Protein 2IB8 (pdb70)

Radius of gyration: 37.91 Å; Cα contacts (8 Å, |Δi|>4): 4420; chains: 4; bounding box: 91×74×112 Å

Solvent-accessible surface area: 53176 Å² total; per-residue (Å²): 121,94,36,83,97,5,3,0,8,3,3,4,3,0,0,0,0,0,48,108,19,42,0,24,127,24,71,2,12,100,0,0,7,33,0,0,66,4,0,3,115,100,10,65,16,73,51,120,31,3,67,5,0,0,0,0,0,8,8,14,9,18,40,11,3,14,3,1,9,24,0,0,33,50,2,48,7,35,68,69,2,8,10,1,1,0,7,4,0,4,0,0,0,0,4,0,0,3,3,0,0,8,1,0,28,8,36,71,43,42,0,0,0,0,0,0,0,0,6,1,6,74,5,5,2,3,4,98,31,28,84,19,82,105,19,10,9,132,2,50,2,2,0,43,50,14,0,22,40,2,49,82,60,173,52,51,6,0,27,0,0,4,37,2,6,121,122,47,119,4,45,54,110,83,0,10,63,18,0,54,50,0,9,73,51,0,95,55,3,37,137,70,49,112,5,61,106,4,13,29,85,1,71,11,99,57,200,81,114,104,90,84,90,13,148,52,0,34,13,11,100,128,51,67,84,74,117,3,84,161,63,178,18,102,54,47,195,130,138,13,19,0,0,70,10,0,5,26,34,37,0,0,0,0,3,0,1,0,0,0,4,38,102,4,4,156,124,44,118,21,122,43,49,0,71,17,34,9,33,15,13,9,9,22,87,3,34,17,2,0,32,0,0,9,96,0,1,49,91,1,15,179,107,54,65,39,151,59,119,66,0,30,10,3,2,1,4,2,4,14,0,0,0,0,35,0,0,25,104,72,19,130,14,70,71,123,61,4,4,47,7,2,2,0,0,0,1,0,8,0,3,0,0,0,0,0,8,1,0,5,6,0,0,50,35,5,150,148,38,56,46,0,0,0,1,0,1,9,1,2,0,5,0,0,0,0,0,1,35,30,92,126,85,31,89,87,6,3,0,9,3,2,3,2,0,0,0,0,1,49,108,19,37,0,22,122,25,71,2,13,100,0,0,5,36,0,0,86,8,0,12,125,105,11,66,13,74,91,99,30,4,66,6,0,0,0,0,0,9,6,13,9,18,39,12,4,13,4,1,9,24,0,0,31,50,7,39,8,34,68,68,2,6,12,1,2,0,7,4,1,1,0,0,0,0,4,0,0,3,4,0,0,9,1,0,28,12,36,71,40,43,0,0,0,0,0,0,0,0,5,1,4,71,6,4,0,5,10,110,32,33,85,21,71,106,41,15,57,115,2,65,1,3,0,43,56,13,0,20,36,5,47,83,57,173,66,49,7,0,22,1,0,8,34,1,6,156,117,46,127,2,58,47,113,79,0,7,62,18,1,55,47,0,10,70,45,0,112,49,0,37,131,69,51,102,4,62,109,4,13,31,83,4,69,12,95,62,211,82,129,113,88,84,90,11,144,53,0,31,14,14,113,127,52,62,90,74,120,5,82,158,68,172,28,98,46,70,188,117,142,15,18,0,0,67,12,0,4,27,34,36,0,0,0,0,3,0,1,0,0,0,4,37,104,3,4,169,128,37,140,22,124,29,51,0,62,14,38,12,31,15,12,9,11,21,83,9,43,15,3,0,32,0,0,9,96,0,0,46,93,1,16,181,107,51,64,34,152,62,114,70,0,28,10,2,2,1,3,1,2,11,0,0,0,0,22,0,1,27,92,70,20,130,13,75,76,119,61,4,2,55,11,3,2,0,0,0,2,0,7,0,2,0,0,0,0,0,8,1,0,5,6,0,0,48,37,4,150,146,39,57,48,0,0,0,1,0,0,9,1,2,0,4,0,0,0,0,0,0,36,30,86,234,22,91,57,40,88,1,2,0,8,3,2,3,2,0,0,0,0,1,50,108,20,37,0,23,123,28,70,3,14,102,0,0,5,35,0,0,72,1,0,4,122,90,6,61,15,70,65,122,30,4,68,5,0,1,0,0,0,10,7,13,10,18,38,11,4,13,2,1,10,27,0,0,33,47,1,47,7,35,75,67,2,7,11,0,1,0,7,4,1,4,0,0,0,0,4,0,0,3,4,0,0,10,1,0,16,4,41,71,42,42,0,0,0,0,0,0,0,0,6,1,4,71,5,3,0,5,12,105,36,34,83,23,72,105,40,12,54,108,4,68,1,3,0,45,56,14,0,23,35,5,43,85,59,171,63,47,8,0,26,1,0,4,41,4,5,157,139,44,124,2,44,53,106,65,0,9,63,17,0,52,51,0,9,72,50,0,112,56,2,36,128,71,50,112,5,59,101,4,12,33,79,5,77,11,102,56,192,84,106,116,88,83,89,12,151,53,0,33,14,17,114,131,51,64,86,73,115,4,85,131,58,171,21,95,54,54,201,140,128,17,19,0,0,65,11,1,4,27,35,37,0,0,0,0,2,0,1,0,0,0,7,20,73,4,3,149,124,35,137,21,120,32,49,0,68,7,32,9,27,16,14,10,12,23,85,8,38,20,3,0,32,0,0,9,98,0,1,45,91,1,15,176,111,51,63,38,152,68,129,68,0,28,13,2,3,2,3,1,2,13,0,0,0,0,32,0,1,28,97,68,18,134,15,70,68,123,80,3,3,45,10,3,2,0,0,0,0,0,8,0,3,0,0,0,0,0,7,1,1,4,6,1,0,49,34,5,152,149,37,56,46,0,0,0,2,0,1,9,2,3,0,5,0,0,0,0,0,0,37,30,81,130,180,24,92,58,66,85,1,2,0,6,3,3,2,3,0,0,0,0,3,46,108,18,36,0,21,125,14,71,3,12,106,0,0,7,36,0,0,67,3,0,3,112,101,10,62,12,73,57,121,33,3,69,6,0,1,0,0,0,9,6,14,10,18,40,11,5,13,3,0,9,24,0,0,33,57,2,50,7,39,66,68,3,10,12,0,2,0,6,5,0,2,0,0,0,0,4,0,0,2,3,0,0,8,1,0,15,5,34,71,41,42,0,0,0,0,0,0,0,0,5,1,5,74,4,6,1,2,2,78,30,28,85,18,78,104,22,11,9,124,3,54,2,2,0,43,50,12,0,17,35,5,45,77,58,166,69,49,10,0,23,1,0,6,39,2,6,161,135,48,132,3,53,53,112,67,1,9,59,16,1,52,49,0,11,72,46,0,114,61,1,34,127,68,50,116,5,56,104,4,11,30,82,4,74,10,99,60,204,78,109,110,87,83,89,14,147,48,0,35,11,15,109,130,50,76,88,74,111,3,86,153,61,139,20,82,49,77,191,128,138,14,15,1,0,64,12,1,4,25,37,36,0,0,0,0,3,0,0,0,0,0,3,23,93,3,3,155,133,36,137,23,115,36,46,0,58,6,42,9,28,14,13,8,10,25,84,8,36,20,3,0,31,0,0,10,97,0,0,47,90,1,10,180,98,50,65,40,147,59,123,71,0,31,22,1,1,1,4,1,1,11,0,0,0,0,18,0,0,24,92,69,4,140,18,72,70,126,68,3,3,48,16,2,1,0,0,0,1,0,6,0,3,0,0,0,0,0,6,2,0,4,7,0,0,52,33,6,152,149,39,51,50,0,0,0,2,0,1,9,2,3,0,5,0,0,0,1,0,1,33,34,73

CATH classification: 3.40.47.10 (+1 more: 3.40.47.10)

Sequence (1567 aa):
PTLKEVVIVSATRTPIGSFLGSLSLLPATKLGSIAIQGAIEKAGIPKEEVKEAYMGNVLQGGEGQAPTRQAVLGAGLPISTPCTTINKVCASGMKAIMMASQSLMCGHQDVMVAGGMESMSNVPYVMNRGSTPYGGVKLEDLIVKDGLTDVYNKIHMGSCAENTAKKLNIARNEQDAYAINSYTRSKAAWEAGKFGNEVIPVTVTVKGQPDVVVKEDEEYKRVDFSKVPKLKTVFQKENGTVTAANASTLNDGAAALVLMTADAAKRLNVTPLARIVAFADAAVEPIDFPIAPVYAASMVLKDVGLKKEDIAMWEVNEAFSLVVLANIKMLEIDPQKVNINGGAVSLGHPIGMSGARIVGHLTHALKQGEYGLASICNGGGGASAMLIQKLPTLKEVVIVSATRTPIGSFLGSLSLLPATKLGSIAIQGAIEKAGIPKEEVKEAYMGNVLQGGEGQAPTRQAVLGAGLPISTPCTTINKVCASGMKAIMMASQSLMCGHQDVMVAGGMESMSNVPYVMNRGSTPYGGVKLEDLIVKDGLTDVYNKIHMGSCAENTAKKLNIARNEQDAYAINSYTRSKAAWEAGKFGNEVIPVTVTVKGQPDVVVKEDEEYKRVDFSKVPKLKTVFQKENGTVTAANASTLNDGAAALVLMTADAAKRLNVTPLARIVAFADAAVEPIDFPIAPVYAASMVLKDVGLKKEDIAMWEVNEAFSLVVLANIKMLEIDPQKVNINGGAVSLGHPIGMSGARIVGHLTHALKQGEYGLASICNGGGGASAMLIQKLKPTLKEVVIVSATRTPIGSFLGSLSLLPATKLGSIAIQGAIEKAGIPKEEVKEAYMGNVLQGGEGQAPTRQAVLGAGLPISTPCTTINKVCASGMKAIMMASQSLMCGHQDVMVAGGMESMSNVPYVMNRGSTPYGGVKLEDLIVKDGLTDVYNKIHMGSCAENTAKKLNIARNEQDAYAINSYTRSKAAWEAGKFGNEVIPVTVTVKGQPDVVVKEDEEYKRVDFSKVPKLKTVFQKENGTVTAANASTLNDGAAALVLMTADAAKRLNVTPLARIVAFADAAVEPIDFPIAPVYAASMVLKDVGLKKEDIAMWEVNEAFSLVVLANIKMLEIDPQKVNINGGAVSLGHPIGMSGARIVGHLTHALKQGEYGLASICNGGGGASAMLIQKLSKPTLKEVVIVSATRTPIGSFLGSLSLLPATKLGSIAIQGAIEKAGIPKEEVKEAYMGNVLQGGEGQAPTRQAVLGAGLPISTPCTTINKVCASGMKAIMMASQSLMCGHQDVMVAGGMESMSNVPYVMNRGSTPYGGVKLEDLIVKDGLTDVYNKIHMGSCAENTAKKLNIARNEQDAYAINSYTRSKAAWEAGKFGNEVIPVTVTVKGQPDVVVKEDEEYKRVDFSKVPKLKTVFQKENGTVTAANASTLNDGAAALVLMTADAAKRLNVTPLARIVAFADAAVEPIDFPIAPVYAASMVLKDVGLKKEDIAMWEVNEAFSLVVLANIKMLEIDPQKVNINGGAVSLGHPIGMSGARIVGHLTHALKQGEYGLASICNGGGGASAMLIQKL

B-factor: mean 24.2, std 10.77, range [5.45, 79.57]

Structure (mmCIF, N/CA/C/O backbone):
data_2IB8
#
_entry.id   2IB8
#
_cell.length_a   75.651
_cell.length_b   107.277
_cell.length_c   102.209
_cell.angle_alpha   90.00
_cell.angle_beta   103.07
_cell.angle_gamma   90.00
#
_symmetry.space_group_name_H-M   'P 1 21 1'
#
loop_
_entity.id
_entity.type
_entity.pdbx_description
1 polymer 'Acetyl-CoA acetyltransferase'
2 non-polymer 'CHLORIDE ION'
3 non-polymer 'POTASSIUM ION'
4 non-polymer '2-(N-MORPHOLINO)-ETHANESULFONIC ACID'
5 non-polymer GLYCEROL
6 water water
#
loop_
_atom_site.group_PDB
_atom_site.id
_atom_site.type_symbol
_atom_site.label_atom_id
_atom_site.label_alt_id
_atom_site.label_comp_id
_atom_site.label_asym_id
_atom_site.label_entity_id
_atom_site.label_seq_id
_atom_site.pdbx_PDB_ins_code
_atom_site.Cartn_x
_atom_site.Cartn_y
_atom_site.Cartn_z
_atom_site.occupancy
_atom_site.B_iso_or_equiv
_atom_site.auth_seq_id
_atom_site.auth_comp_id
_atom_site.auth_asym_id
_atom_site.auth_atom_id
_atom_site.pdbx_PDB_model_num
ATOM 1 N N . PRO A 1 5 ? -35.996 34.114 28.307 1.00 43.20 37 PRO A N 1
ATOM 2 C CA . PRO A 1 5 ? -37.162 34.384 29.159 1.00 41.30 37 PRO A CA 1
ATOM 3 C C . PRO A 1 5 ? -37.518 35.871 29.206 1.00 38.93 37 PRO A C 1
ATOM 4 O O . PRO A 1 5 ? -36.632 36.732 29.116 1.00 39.48 37 PRO A O 1
ATOM 8 N N . THR A 1 6 ? -38.814 36.158 29.304 1.00 35.57 38 THR A N 1
ATOM 9 C CA . THR A 1 6 ? -39.319 37.530 29.435 1.00 33.42 38 THR A CA 1
ATOM 10 C C . THR A 1 6 ? -39.506 37.871 30.921 1.00 30.48 38 THR A C 1
ATOM 11 O O . THR A 1 6 ? -39.806 36.982 31.728 1.00 30.42 38 THR A O 1
ATOM 18 N N . LEU A 1 7 ? -39.331 39.145 31.276 1.00 26.97 39 LEU A N 1
ATOM 19 C CA . LEU A 1 7 ? -39.537 39.596 32.669 1.00 23.07 39 LEU A CA 1
ATOM 20 C C . LEU A 1 7 ? -40.925 39.291 33.247 1.00 22.75 39 LEU A C 1
ATOM 21 O O . LEU A 1 7 ? -41.958 39.499 32.590 1.00 23.30 39 LEU A O 1
ATOM 26 N N . LYS A 1 8 ? -40.937 38.834 34.500 1.00 19.86 40 LYS A N 1
ATOM 27 C CA . LYS A 1 8 ? -42.174 38.473 35.193 1.00 15.92 40 LYS A CA 1
ATOM 28 C C . LYS A 1 8 ? -42.751 39.679 35.905 1.00 17.54 40 LYS A C 1
ATOM 29 O O . LYS A 1 8 ? -42.012 40.600 36.257 1.00 16.63 40 LYS A O 1
ATOM 35 N N . GLU A 1 9 ? -44.080 39.703 36.043 1.00 15.72 41 GLU A N 1
ATOM 36 C CA . GLU A 1 9 ? -44.797 40.756 36.782 1.00 15.94 41 GLU A CA 1
ATOM 37 C C . GLU A 1 9 ? -44.758 40.378 38.270 1.00 14.25 41 GLU A C 1
ATOM 38 O O . GLU A 1 9 ? -44.841 39.207 38.616 1.00 13.72 41 GLU A O 1
ATOM 44 N N . VAL A 1 10 ? -44.582 41.377 39.128 1.00 12.46 42 VAL A N 1
ATOM 45 C CA . VAL A 1 10 ? -44.482 41.165 40.564 1.00 11.02 42 VAL A CA 1
ATOM 46 C C . VAL A 1 10 ? -45.704 41.757 41.285 1.00 11.11 42 VAL A C 1
ATOM 47 O O . VAL A 1 10 ? -46.133 42.883 41.016 1.00 11.36 42 VAL A O 1
ATOM 51 N N . VAL A 1 11 ? -46.230 41.002 42.246 1.00 12.31 43 VAL A N 1
ATOM 52 C CA . VAL A 1 11 ? -47.352 41.504 43.018 1.00 11.50 43 VAL A CA 1
ATOM 53 C C . VAL A 1 11 ? -47.034 41.432 44.509 1.00 13.22 43 VAL A C 1
ATOM 54 O O . VAL A 1 11 ? -46.256 40.564 44.946 1.00 13.23 43 VAL A O 1
ATOM 58 N N . ILE A 1 12 ? -47.635 42.350 45.273 1.00 11.92 44 ILE A N 1
ATOM 59 C CA . ILE A 1 12 ? -47.618 42.323 46.745 1.00 9.81 44 ILE A CA 1
ATOM 60 C C . ILE A 1 12 ? -48.833 41.558 47.244 1.00 12.29 44 ILE A C 1
ATOM 61 O O . ILE A 1 12 ? -49.973 41.980 47.015 1.00 12.55 44 ILE A O 1
ATOM 66 N N . VAL A 1 13 ? -48.598 40.434 47.928 1.00 11.04 45 VAL A N 1
ATOM 67 C CA . VAL A 1 13 ? -49.697 39.611 48.443 1.00 12.44 45 VAL A CA 1
ATOM 68 C C . VAL A 1 13 ? -50.105 39.942 49.904 1.00 12.15 45 VAL A C 1
ATOM 69 O O . VAL A 1 13 ? -51.283 39.768 50.309 1.00 11.38 45 VAL A O 1
ATOM 73 N N . SER A 1 14 ? -49.143 40.365 50.718 1.00 12.73 46 SER A N 1
ATOM 74 C CA . SER A 1 14 ? -49.442 40.799 52.089 1.00 12.08 46 SER A CA 1
ATOM 75 C C . SER A 1 14 ? -48.390 41.827 52.515 1.00 13.37 46 SER A C 1
ATOM 76 O O . SER A 1 14 ? -47.296 41.896 51.913 1.00 11.30 46 SER A O 1
ATOM 79 N N . ALA A 1 15 ? -48.742 42.659 53.496 1.00 12.55 47 ALA A N 1
ATOM 80 C CA . ALA A 1 15 ? -47.834 43.672 54.050 1.00 11.73 47 ALA A CA 1
ATOM 81 C C . ALA A 1 15 ? -48.216 43.860 55.524 1.00 13.32 47 ALA A C 1
ATOM 82 O O . ALA A 1 15 ? -49.374 44.207 55.833 1.00 14.51 47 ALA A O 1
ATOM 84 N N . THR A 1 16 ? -47.262 43.613 56.423 1.00 11.70 48 THR A N 1
ATOM 85 C CA . THR A 1 16 ? -47.538 43.580 57.853 1.00 13.68 48 THR A CA 1
ATOM 86 C C . THR A 1 16 ? -46.435 44.295 58.598 1.00 13.87 48 THR A C 1
ATOM 87 O O . THR A 1 16 ? -45.290 44.296 58.140 1.00 14.88 48 THR A O 1
ATOM 91 N N . ARG A 1 17 ? -46.763 44.910 59.742 1.00 12.19 49 ARG A N 1
ATOM 92 C CA . ARG A 1 17 ? -45.742 45.525 60.576 1.00 11.29 49 ARG A CA 1
ATOM 93 C C . ARG A 1 17 ? -46.078 45.411 62.057 1.00 10.73 49 ARG A C 1
ATOM 94 O O . ARG A 1 17 ? -47.254 45.229 62.418 1.00 11.79 49 ARG A O 1
ATOM 102 N N . THR A 1 18 ? -45.040 45.494 62.883 1.00 10.90 50 THR A N 1
ATOM 103 C CA . THR A 1 18 ? -45.193 45.708 64.336 1.00 9.67 50 THR A CA 1
ATOM 104 C C . THR A 1 18 ? -45.643 47.170 64.507 1.00 10.89 50 THR A C 1
ATOM 105 O O . THR A 1 18 ? -45.508 47.969 63.568 1.00 10.20 50 THR A O 1
ATOM 109 N N . PRO A 1 19 ? -46.176 47.519 65.697 1.00 11.99 51 PRO A N 1
ATOM 110 C CA . PRO A 1 19 ? -46.330 48.918 66.072 1.00 12.94 51 PRO A CA 1
ATOM 111 C C . PRO A 1 19 ? -44.913 49.483 66.105 1.00 11.49 51 PRO A C 1
ATOM 112 O O . PRO A 1 19 ? -43.946 48.713 66.214 1.00 12.98 51 PRO A O 1
ATOM 116 N N . ILE A 1 20 ? -44.790 50.799 66.051 1.00 9.49 52 ILE A N 1
ATOM 117 C CA . ILE A 1 20 ? -43.479 51.441 66.212 1.00 9.98 52 ILE A CA 1
ATOM 118 C C . ILE A 1 20 ? -43.345 51.901 67.676 1.00 11.30 52 ILE A C 1
ATOM 119 O O . ILE A 1 20 ? -44.188 52.655 68.181 1.00 12.41 52 ILE A O 1
ATOM 124 N N . GLY A 1 21 ? -42.299 51.424 68.350 1.00 11.34 53 GLY A N 1
ATOM 125 C CA . GLY A 1 21 ? -42.041 51.801 69.742 1.00 12.20 53 GLY A CA 1
ATOM 126 C C . GLY A 1 21 ? -41.151 53.031 69.842 1.00 11.35 53 GLY A C 1
ATOM 127 O O . GLY A 1 21 ? -40.352 53.291 68.943 1.00 13.25 53 GLY A O 1
ATOM 128 N N . SER A 1 22 ? -41.290 53.792 70.934 1.00 12.92 54 SER A N 1
ATOM 129 C CA . SER A 1 22 ? -40.420 54.966 71.167 1.00 13.32 54 SER A CA 1
ATOM 130 C C . SER A 1 22 ? -39.037 54.501 71.666 1.00 12.87 54 SER A C 1
ATOM 131 O O . SER A 1 22 ? -38.879 53.378 72.151 1.00 13.66 54 SER A O 1
ATOM 134 N N . PHE A 1 23 ? -38.050 55.372 71.528 1.00 12.49 55 PHE A N 1
ATOM 135 C CA . PHE A 1 23 ? -36.687 55.126 71.981 1.00 12.00 55 PHE A CA 1
ATOM 136 C C . PHE A 1 23 ? -36.676 54.736 73.457 1.00 14.71 55 PHE A C 1
ATOM 137 O O . PHE A 1 23 ? -37.201 55.470 74.285 1.00 13.94 55 PHE A O 1
ATOM 145 N N . LEU A 1 24 ? -36.085 53.579 73.778 1.00 14.25 56 LEU A N 1
ATOM 146 C CA . LEU A 1 24 ? -36.098 53.014 75.143 1.00 16.24 56 LEU A CA 1
ATOM 147 C C . LEU A 1 24 ? -37.524 52.838 75.703 1.00 17.92 56 LEU A C 1
ATOM 148 O O . LEU A 1 24 ? -37.728 52.860 76.922 1.00 17.12 56 LEU A O 1
ATOM 153 N N . GLY A 1 25 ? -38.492 52.644 74.810 1.00 16.34 57 GLY A N 1
ATOM 154 C CA . GLY A 1 25 ? -39.900 52.527 75.175 1.00 13.60 57 GLY A CA 1
ATOM 155 C C . GLY A 1 25 ? -40.491 51.125 75.091 1.00 14.45 57 GLY A C 1
ATOM 156 O O . GLY A 1 25 ? -39.836 50.147 75.450 1.00 16.25 57 GLY A O 1
ATOM 157 N N . SER A 1 26 ? -41.735 51.029 74.611 1.00 16.46 58 SER A N 1
ATOM 158 C CA . SER A 1 26 ? -42.543 49.815 74.740 1.00 17.40 58 SER A CA 1
ATOM 159 C C . SER A 1 26 ? -41.968 48.533 74.132 1.00 17.05 58 SER A C 1
ATOM 160 O O . SER A 1 26 ? -42.303 47.441 74.588 1.00 16.93 58 SER A O 1
ATOM 163 N N . LEU A 1 27 ? -41.125 48.666 73.107 1.00 14.51 59 LEU A N 1
ATOM 164 C CA . LEU A 1 27 ? -40.539 47.503 72.423 1.00 14.72 59 LEU A CA 1
ATOM 165 C C . LEU A 1 27 ? -39.045 47.396 72.652 1.00 13.47 59 LEU A C 1
ATOM 166 O O . LEU A 1 27 ? -38.386 46.561 72.014 1.00 16.33 59 LEU A O 1
ATOM 171 N N . SER A 1 28 ? -38.494 48.227 73.531 1.00 12.92 60 SER A N 1
ATOM 172 C CA . SER A 1 28 ? -37.024 48.301 73.682 1.00 13.59 60 SER A CA 1
ATOM 173 C C . SER A 1 28 ? -36.368 47.017 74.191 1.00 14.75 60 SER A C 1
ATOM 174 O O . SER A 1 28 ? -35.150 46.863 74.052 1.00 14.85 60 SER A O 1
ATOM 177 N N . LEU A 1 29 ? -37.148 46.126 74.801 1.00 14.30 61 LEU A N 1
ATOM 178 C CA . LEU A 1 29 ? -36.582 44.843 75.281 1.00 15.91 61 LEU A CA 1
ATOM 179 C C . LEU A 1 29 ? -36.345 43.819 74.173 1.00 18.66 61 LEU A C 1
ATOM 180 O O . LEU A 1 29 ? -35.648 42.817 74.400 1.00 20.45 61 LEU A O 1
ATOM 185 N N . LEU A 1 30 ? -36.889 44.070 72.981 1.00 15.52 62 LEU A N 1
ATOM 186 C CA . LEU A 1 30 ? -36.794 43.108 71.871 1.00 14.47 62 LEU A CA 1
ATOM 187 C C . LEU A 1 30 ? -35.743 43.526 70.870 1.00 15.18 62 LEU A C 1
ATOM 188 O O . LEU A 1 30 ? -35.739 44.689 70.427 1.00 14.34 62 LEU A O 1
ATOM 193 N N . PRO A 1 31 ? -34.839 42.593 70.506 1.00 14.18 63 PRO A N 1
ATOM 194 C CA . PRO A 1 31 ? -33.861 42.925 69.465 1.00 14.28 63 PRO A CA 1
ATOM 195 C C . PRO A 1 31 ? -34.532 43.088 68.105 1.00 10.82 63 PRO A C 1
ATOM 196 O O . PRO A 1 31 ? -35.631 42.551 67.871 1.00 10.51 63 PRO A O 1
ATOM 200 N N . ALA A 1 32 ? -33.865 43.834 67.228 1.00 10.83 64 ALA A N 1
ATOM 201 C CA . ALA A 1 32 ? -34.373 44.088 65.881 1.00 11.96 64 ALA A CA 1
ATOM 202 C C . ALA A 1 32 ? -34.795 42.800 65.152 1.00 10.80 64 ALA A C 1
ATOM 203 O O . ALA A 1 32 ? -35.871 42.764 64.508 1.00 12.18 64 ALA A O 1
ATOM 205 N N . THR A 1 33 ? -33.954 41.764 65.254 1.00 10.59 65 THR A N 1
ATOM 206 C CA . THR A 1 33 ? -34.189 40.487 64.576 1.00 9.78 65 THR A CA 1
ATOM 207 C C . THR A 1 33 ? -35.459 39.816 65.068 1.00 10.84 65 THR A C 1
ATOM 208 O O . THR A 1 33 ? -36.115 39.116 64.311 1.00 11.30 65 THR A O 1
ATOM 212 N N . LYS A 1 34 ? -35.802 40.031 66.344 1.00 9.69 66 LYS A N 1
ATOM 213 C CA . LYS A 1 34 ? -37.044 39.474 66.905 1.00 12.27 66 LYS A CA 1
ATOM 214 C C . LYS A 1 34 ? -38.262 40.216 66.383 1.00 11.93 66 LYS A C 1
ATOM 215 O O . LYS A 1 34 ? -39.246 39.609 66.001 1.00 10.53 66 LYS A O 1
ATOM 221 N N . LEU A 1 35 ? -38.188 41.543 66.313 1.00 10.07 67 LEU A N 1
ATOM 222 C CA . LEU A 1 35 ? -39.233 42.297 65.614 1.00 11.59 67 LEU A CA 1
ATOM 223 C C . LEU A 1 35 ? -39.393 41.830 64.163 1.00 11.36 67 LEU A C 1
ATOM 224 O O . LEU A 1 35 ? -40.516 41.717 63.681 1.00 10.55 67 LEU A O 1
ATOM 229 N N . GLY A 1 36 ? -38.264 41.599 63.481 1.00 11.38 68 GLY A N 1
ATOM 230 C CA . GLY A 1 36 ? -38.240 41.047 62.122 1.00 10.80 68 GLY A CA 1
ATOM 231 C C . GLY A 1 36 ? -39.002 39.730 62.051 1.00 10.07 68 GLY A C 1
ATOM 232 O O . GLY A 1 36 ? -39.855 39.568 61.199 1.00 8.88 68 GLY A O 1
ATOM 233 N N . SER A 1 37 ? -38.699 38.795 62.957 1.00 11.07 69 SER A N 1
ATOM 234 C CA . SER A 1 37 ? -39.425 37.521 63.002 1.00 11.50 69 SER A CA 1
ATOM 235 C C . SER A 1 37 ? -40.941 37.713 63.122 1.00 10.12 69 SER A C 1
ATOM 236 O O . SER A 1 37 ? -41.737 37.031 62.446 1.00 10.69 69 SER A O 1
ATOM 239 N N . ILE A 1 38 ? -41.339 38.624 64.012 1.00 11.99 70 ILE A N 1
ATOM 240 C CA . ILE A 1 38 ? -42.752 38.913 64.238 1.00 10.72 70 ILE A CA 1
ATOM 241 C C . ILE A 1 38 ? -43.472 39.401 62.976 1.00 10.19 70 ILE A C 1
ATOM 242 O O . ILE A 1 38 ? -44.570 38.916 62.614 1.00 9.53 70 ILE A O 1
ATOM 247 N N . ALA A 1 39 ? -42.862 40.365 62.296 1.00 12.49 71 ALA A N 1
ATOM 248 C CA . ALA A 1 39 ? -43.421 40.889 61.043 1.00 11.22 71 ALA A CA 1
ATOM 249 C C . ALA A 1 39 ? -43.463 39.819 59.944 1.00 13.06 71 ALA A C 1
ATOM 250 O O . ALA A 1 39 ? -44.456 39.711 59.220 1.00 12.41 71 ALA A O 1
ATOM 252 N N . ILE A 1 40 ? -42.379 39.050 59.801 1.00 13.04 72 ILE A N 1
ATOM 253 C CA . ILE A 1 40 ? -42.300 38.014 58.759 1.00 10.80 72 ILE A CA 1
ATOM 254 C C . ILE A 1 40 ? -43.385 36.953 58.974 1.00 13.17 72 ILE A C 1
ATOM 255 O O . ILE A 1 40 ? -44.130 36.629 58.051 1.00 15.08 72 ILE A O 1
ATOM 260 N N . GLN A 1 41 ? -43.473 36.427 60.196 1.00 14.62 73 GLN A N 1
ATOM 261 C CA . GLN A 1 41 ? -44.518 35.432 60.546 1.00 16.10 73 GLN A CA 1
ATOM 262 C C . GLN A 1 41 ? -45.914 35.990 60.251 1.00 16.37 73 GLN A C 1
ATOM 263 O O . GLN A 1 41 ? -46.744 35.317 59.631 1.00 15.28 73 GLN A O 1
ATOM 269 N N . GLY A 1 42 ? -46.162 37.230 60.670 1.00 15.02 74 GLY A N 1
ATOM 270 C CA . GLY A 1 42 ? -47.453 37.877 60.438 1.00 13.88 74 GLY A CA 1
ATOM 271 C C . GLY A 1 42 ? -47.780 38.049 58.966 1.00 14.26 74 GLY A C 1
ATOM 272 O O . GLY A 1 42 ? -48.913 37.806 58.545 1.00 12.84 74 GLY A O 1
ATOM 273 N N . ALA A 1 43 ? -46.787 38.450 58.162 1.00 11.92 75 ALA A N 1
ATOM 274 C CA . ALA A 1 43 ? -47.024 38.601 56.732 1.00 10.94 75 ALA A CA 1
ATOM 275 C C . ALA A 1 43 ? -47.373 37.286 56.048 1.00 10.84 75 ALA A C 1
ATOM 276 O O . ALA A 1 43 ? -48.215 37.238 55.151 1.00 12.94 75 ALA A O 1
ATOM 278 N N . ILE A 1 44 ? -46.702 36.216 56.454 1.00 13.09 76 ILE A N 1
ATOM 279 C CA . ILE A 1 44 ? -46.953 34.911 55.842 1.00 13.28 76 ILE A CA 1
ATOM 280 C C . ILE A 1 44 ? -48.347 34.450 56.214 1.00 13.90 76 ILE A C 1
ATOM 281 O O . ILE A 1 44 ? -49.086 33.963 55.348 1.00 13.86 76 ILE A O 1
ATOM 286 N N . GLU A 1 45 ? -48.721 34.651 57.474 1.00 13.11 77 GLU A N 1
ATOM 287 C CA . GLU A 1 45 ? -50.073 34.314 57.933 1.00 15.84 77 GLU A CA 1
ATOM 288 C C . GLU A 1 45 ? -51.155 35.072 57.179 1.00 16.93 77 GLU A C 1
ATOM 289 O O . GLU A 1 45 ? -52.124 34.475 56.731 1.00 16.10 77 GLU A O 1
ATOM 295 N N . LYS A 1 46 ? -50.986 36.386 57.016 1.00 15.47 78 LYS A N 1
ATOM 296 C CA . LYS A 1 46 ? -51.923 37.207 56.251 1.00 16.85 78 LYS A CA 1
ATOM 297 C C . LYS A 1 46 ? -52.022 36.818 54.770 1.00 16.63 78 LYS A C 1
ATOM 298 O O . LYS A 1 46 ? -53.098 36.939 54.166 1.00 18.58 78 LYS A O 1
ATOM 304 N N . ALA A 1 47 ? -50.910 36.362 54.182 1.00 15.34 79 ALA A N 1
ATOM 305 C CA . ALA A 1 47 ? -50.874 35.917 52.780 1.00 15.25 79 ALA A CA 1
ATOM 306 C C . ALA A 1 47 ? -51.648 34.593 52.560 1.00 17.96 79 ALA A C 1
ATOM 307 O O . ALA A 1 47 ? -52.119 34.312 51.447 1.00 16.43 79 ALA A O 1
ATOM 309 N N . GLY A 1 48 ? -51.751 33.796 53.622 1.00 17.38 80 GLY A N 1
ATOM 310 C CA . GLY A 1 48 ? -52.495 32.520 53.599 1.00 18.90 80 GLY A CA 1
ATOM 311 C C . GLY A 1 48 ? -51.743 31.407 52.892 1.00 19.36 80 GLY A C 1
ATOM 312 O O . GLY A 1 48 ? -52.353 30.546 52.240 1.00 20.22 80 GLY A O 1
ATOM 313 N N . ILE A 1 49 ? -50.422 31.434 53.013 1.00 18.04 81 ILE A N 1
ATOM 314 C CA . ILE A 1 49 ? -49.549 30.439 52.372 1.00 16.31 81 ILE A CA 1
ATOM 315 C C . ILE A 1 49 ? -48.705 29.723 53.417 1.00 17.74 81 ILE A C 1
ATOM 316 O O . ILE A 1 49 ? -48.494 30.263 54.505 1.00 17.83 81 ILE A O 1
ATOM 321 N N . PRO A 1 50 ? -48.215 28.501 53.091 1.00 18.31 82 PRO A N 1
ATOM 322 C CA . PRO A 1 50 ? -47.297 27.782 53.958 1.00 19.12 82 PRO A CA 1
ATOM 323 C C . PRO A 1 50 ? -45.943 28.493 53.971 1.00 19.91 82 PRO A C 1
ATOM 324 O O . PRO A 1 50 ? -45.513 29.032 52.932 1.00 16.91 82 PRO A O 1
ATOM 328 N N . LYS A 1 51 ? -45.280 28.482 55.125 1.00 18.28 83 LYS A N 1
ATOM 329 C CA . LYS A 1 51 ? -43.963 29.121 55.259 1.00 17.44 83 LYS A CA 1
ATOM 330 C C . LYS A 1 51 ? -42.964 28.557 54.260 1.00 19.07 83 LYS A C 1
ATOM 331 O O . LYS A 1 51 ? -42.055 29.264 53.798 1.00 14.67 83 LYS A O 1
ATOM 337 N N . GLU A 1 52 ? -43.118 27.266 53.933 1.00 16.29 84 GLU A N 1
ATOM 338 C CA . GLU A 1 52 ? -42.215 26.597 52.991 1.00 18.10 84 GLU A CA 1
ATOM 339 C C . GLU A 1 52 ? -42.264 27.198 51.581 1.00 16.78 84 GLU A C 1
ATOM 340 O O . GLU A 1 52 ? -41.334 27.014 50.801 1.00 16.92 84 GLU A O 1
ATOM 346 N N . GLU A 1 53 ? -43.327 27.928 51.249 1.00 15.22 85 GLU A N 1
ATOM 347 C CA . GLU A 1 53 ? -43.414 28.539 49.914 1.00 14.80 85 GLU A CA 1
ATOM 348 C C . GLU A 1 53 ? -42.423 29.725 49.763 1.00 15.59 85 GLU A C 1
ATOM 349 O O . GLU A 1 53 ? -42.025 30.048 48.644 1.00 14.76 85 GLU A O 1
ATOM 355 N N . VAL A 1 54 ? -42.026 30.342 50.884 1.00 13.38 86 VAL A N 1
ATOM 356 C CA . VAL A 1 54 ? -41.101 31.498 50.825 1.00 13.32 86 VAL A CA 1
ATOM 357 C C . VAL A 1 54 ? -39.702 31.000 50.489 1.00 12.15 86 VAL A C 1
ATOM 358 O O . VAL A 1 54 ? -39.138 30.206 51.239 1.00 13.91 86 VAL A O 1
ATOM 362 N N . LYS A 1 55 ? -39.160 31.469 49.369 1.00 11.92 87 LYS A N 1
ATOM 363 C CA . LYS A 1 55 ? -37.922 30.923 48.810 1.00 11.42 87 LYS A CA 1
ATOM 364 C C . LYS A 1 55 ? -36.637 31.600 49.280 1.00 11.80 87 LYS A C 1
ATOM 365 O O . LYS A 1 55 ? -35.577 30.963 49.326 1.00 11.95 87 LYS A O 1
ATOM 371 N N . GLU A 1 56 ? -36.729 32.888 49.615 1.00 10.74 88 GLU A N 1
ATOM 372 C CA . GLU A 1 56 ? -35.545 33.688 49.901 1.00 10.10 88 GLU A CA 1
ATOM 373 C C . GLU A 1 56 ? -36.033 34.956 50.600 1.00 9.08 88 GLU A C 1
ATOM 374 O O . GLU A 1 56 ? -37.190 35.331 50.418 1.00 7.91 88 GLU A O 1
ATOM 380 N N . ALA A 1 57 ? -35.175 35.576 51.408 1.00 7.75 89 ALA A N 1
ATOM 381 C CA . ALA A 1 57 ? -35.576 36.742 52.214 1.00 8.93 89 ALA A CA 1
ATOM 382 C C . ALA A 1 57 ? -34.500 37.831 52.186 1.00 9.24 89 ALA A C 1
ATOM 383 O O . ALA A 1 57 ? -33.307 37.535 52.308 1.00 8.91 89 ALA A O 1
ATOM 385 N N . TYR A 1 58 ? -34.923 39.081 52.007 1.00 8.64 90 TYR A N 1
ATOM 386 C CA . TYR A 1 58 ? -34.021 40.237 52.144 1.00 8.55 90 TYR A CA 1
ATOM 387 C C . TYR A 1 58 ? -34.654 41.169 53.169 1.00 10.38 90 TYR A C 1
ATOM 388 O O . TYR A 1 58 ? -35.839 41.495 53.028 1.00 8.31 90 TYR A O 1
ATOM 397 N N . MET A 1 59 ? -33.895 41.591 54.186 1.00 9.78 91 MET A N 1
ATOM 398 C CA . MET A 1 59 ? -34.343 42.644 55.142 1.00 10.00 91 MET A CA 1
ATOM 399 C C . MET A 1 59 ? -33.409 43.853 55.235 1.00 9.60 91 MET A C 1
ATOM 400 O O . MET A 1 59 ? -32.189 43.702 55.377 1.00 9.54 91 MET A O 1
ATOM 405 N N . GLY A 1 60 ? -33.995 45.060 55.162 1.00 10.42 92 GLY A N 1
ATOM 406 C CA . GLY A 1 60 ? -33.247 46.295 55.466 1.00 11.26 92 GLY A CA 1
ATOM 407 C C . GLY A 1 60 ? -32.939 46.397 56.961 1.00 10.05 92 GLY A C 1
ATOM 408 O O . GLY A 1 60 ? -33.763 46.032 57.792 1.00 10.02 92 GLY A O 1
ATOM 409 N N . ASN A 1 61 ? -31.760 46.924 57.315 1.00 9.45 93 ASN A N 1
ATOM 410 C CA . ASN A 1 61 ? -31.307 46.996 58.721 1.00 9.88 93 ASN A CA 1
ATOM 411 C C . ASN A 1 61 ? -30.021 47.856 58.668 1.00 11.12 93 ASN A C 1
ATOM 412 O O . ASN A 1 61 ? -29.005 47.430 58.115 1.00 9.82 93 ASN A O 1
ATOM 417 N N . VAL A 1 62 ? -30.078 49.098 59.157 1.00 9.66 94 VAL A N 1
ATOM 418 C CA . VAL A 1 62 ? -28.917 50.025 59.028 1.00 8.57 94 VAL A CA 1
ATOM 419 C C . VAL A 1 62 ? -27.836 49.868 60.088 1.00 8.38 94 VAL A C 1
ATOM 420 O O . VAL A 1 62 ? -26.627 50.012 59.803 1.00 10.22 94 VAL A O 1
ATOM 424 N N . LEU A 1 63 ? -28.249 49.617 61.323 1.00 9.67 95 LEU A N 1
ATOM 425 C CA . LEU A 1 63 ? -27.324 49.665 62.438 1.00 8.54 95 LEU A CA 1
ATOM 426 C C . LEU A 1 63 ? -27.186 48.230 62.936 1.00 9.92 95 LEU A C 1
ATOM 427 O O . LEU A 1 63 ? -27.878 47.815 63.851 1.00 11.15 95 LEU A O 1
ATOM 432 N N . GLN A 1 64 ? -26.284 47.488 62.310 1.00 10.48 96 GLN A N 1
ATOM 433 C CA . GLN A 1 64 ? -26.222 46.012 62.494 1.00 12.34 96 GLN A CA 1
ATOM 434 C C . GLN A 1 64 ? -25.248 45.579 63.608 1.00 13.85 96 GLN A C 1
ATOM 435 O O . GLN A 1 64 ? -25.193 44.387 63.990 1.00 12.95 96 GLN A O 1
ATOM 441 N N . GLY A 1 65 ? -24.486 46.539 64.140 1.00 14.84 97 GLY A N 1
ATOM 442 C CA . GLY A 1 65 ? -23.436 46.2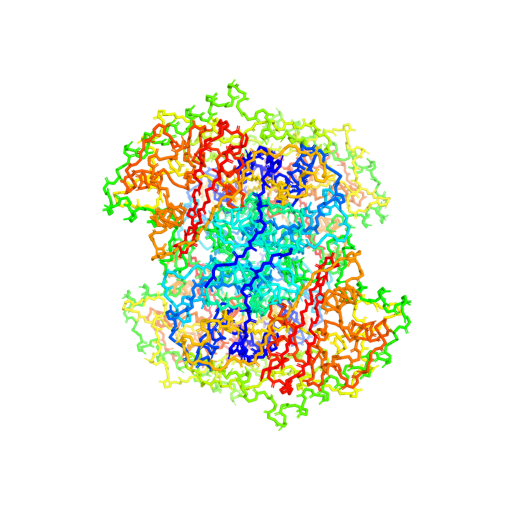49 65.155 1.00 14.77 97 GLY A CA 1
ATOM 443 C C . GLY A 1 65 ? -23.997 45.657 66.427 1.00 15.56 97 GLY A C 1
ATOM 444 O O . GLY A 1 65 ? -24.930 46.213 67.028 1.00 15.20 97 GLY A O 1
ATOM 445 N N . GLY A 1 66 ? -23.490 44.480 66.792 1.00 15.27 98 GLY A N 1
ATOM 446 C CA . GLY A 1 66 ? -23.881 43.825 68.031 1.00 12.58 98 GLY A CA 1
ATOM 447 C C . GLY A 1 66 ? -25.118 42.945 67.921 1.00 14.67 98 GLY A C 1
ATOM 448 O O . GLY A 1 66 ? -25.518 42.326 68.895 1.00 13.77 98 GLY A O 1
ATOM 449 N N . GLU A 1 67 ? -25.735 42.896 66.739 1.00 12.13 99 GLU A N 1
ATOM 450 C CA . GLU A 1 67 ? -26.947 42.093 66.540 1.00 12.00 99 GLU A CA 1
ATOM 451 C C . GLU A 1 67 ? -26.614 40.604 66.379 1.00 11.95 99 GLU A C 1
ATOM 452 O O . GLU A 1 67 ? -27.515 39.753 66.390 1.00 14.00 99 GLU A O 1
ATOM 458 N N . GLY A 1 68 ? -25.334 40.292 66.222 1.00 13.68 100 GLY A N 1
ATOM 459 C CA . GLY A 1 68 ? -24.926 38.898 65.997 1.00 12.38 100 GLY A CA 1
ATOM 460 C C . GLY A 1 68 ? -24.912 38.584 64.517 1.00 14.01 100 GLY A C 1
ATOM 461 O O . GLY A 1 68 ? -25.277 39.403 63.677 1.00 12.21 100 GLY A O 1
ATOM 462 N N . GLN A 1 69 ? -24.493 37.365 64.188 1.00 12.60 101 GLN A N 1
ATOM 463 C CA . GLN A 1 69 ? -24.178 37.023 62.801 1.00 12.85 101 GLN A CA 1
ATOM 464 C C . GLN A 1 69 ? -25.455 36.960 61.944 1.00 12.35 101 GLN A C 1
ATOM 465 O O . GLN A 1 69 ? -26.497 36.491 62.405 1.00 13.76 101 GLN A O 1
ATOM 471 N N . ALA A 1 70 ? -25.373 37.482 60.717 1.00 12.68 102 ALA A N 1
ATOM 472 C CA . ALA A 1 70 ? -26.452 37.365 59.727 1.00 13.66 102 ALA A CA 1
ATOM 473 C C . ALA A 1 70 ? -27.835 37.763 60.257 1.00 11.88 102 ALA A C 1
ATOM 474 O O . ALA A 1 70 ? -28.703 36.898 60.413 1.00 10.57 102 ALA A O 1
ATOM 476 N N . PRO A 1 71 ? -28.077 39.067 60.504 1.00 11.69 103 PRO A N 1
ATOM 477 C CA . PRO A 1 71 ? -29.393 39.459 61.061 1.00 9.13 103 PRO A CA 1
ATOM 478 C C . PRO A 1 71 ? -30.629 38.936 60.335 1.00 9.99 103 PRO A C 1
ATOM 479 O O . PRO A 1 71 ? -31.568 38.507 61.003 1.00 11.54 103 PRO A O 1
ATOM 483 N N . THR A 1 72 ? -30.652 38.969 59.010 1.00 8.10 104 THR A N 1
ATOM 484 C CA . THR A 1 72 ? -31.819 38.491 58.266 1.00 10.02 104 THR A CA 1
ATOM 485 C C . THR A 1 72 ? -32.058 36.992 58.486 1.00 11.47 104 THR A C 1
ATOM 486 O O . THR A 1 72 ? -33.199 36.543 58.640 1.00 7.65 104 THR A O 1
ATOM 490 N N . ARG A 1 73 ? -30.970 36.250 58.560 1.00 8.85 105 ARG A N 1
ATOM 491 C CA . ARG A 1 73 ? -31.068 34.807 58.807 1.00 11.06 105 ARG A CA 1
ATOM 492 C C . ARG A 1 73 ? -31.696 34.564 60.197 1.00 9.88 105 ARG A C 1
ATOM 493 O O . ARG A 1 73 ? -32.612 33.729 60.354 1.00 11.56 105 ARG A O 1
ATOM 501 N N . GLN A 1 74 ? -31.276 35.339 61.194 1.00 11.03 106 GLN A N 1
ATOM 502 C CA . GLN A 1 74 ? -31.880 35.248 62.532 1.00 10.82 106 GLN A CA 1
ATOM 503 C C . GLN A 1 74 ? -33.386 35.563 62.509 1.00 12.85 106 GLN A C 1
ATOM 504 O O . GLN A 1 74 ? -34.160 34.887 63.184 1.00 11.89 106 GLN A O 1
ATOM 510 N N . ALA A 1 75 ? -33.788 36.592 61.760 1.00 10.55 107 ALA A N 1
ATOM 511 C CA . ALA A 1 75 ? -35.229 36.945 61.630 1.00 10.99 107 ALA A CA 1
ATOM 512 C C . ALA A 1 75 ? -36.062 35.825 61.009 1.00 11.36 107 ALA A C 1
ATOM 513 O O . ALA A 1 75 ? -37.160 35.477 61.477 1.00 11.67 107 ALA A O 1
ATOM 515 N N . VAL A 1 76 ? -35.501 35.245 59.956 1.00 10.60 108 VAL A N 1
ATOM 516 C CA . VAL A 1 76 ? -36.147 34.208 59.151 1.00 11.41 108 VAL A CA 1
ATOM 517 C C . VAL A 1 76 ? -36.249 32.881 59.930 1.00 11.31 108 VAL A C 1
ATOM 518 O O . VAL A 1 76 ? -37.349 32.278 60.014 1.00 12.81 108 VAL A O 1
ATOM 522 N N . LEU A 1 77 ? -35.127 32.436 60.494 1.00 14.00 109 LEU A N 1
ATOM 523 C CA . LEU A 1 77 ? -35.126 31.206 61.314 1.00 15.36 109 LEU A CA 1
ATOM 524 C C . LEU A 1 77 ? -35.978 31.398 62.570 1.00 16.54 109 LEU A C 1
ATOM 525 O O . LEU A 1 77 ? -36.683 30.471 63.009 1.00 15.59 109 LEU A O 1
ATOM 530 N N . GLY A 1 78 ? -35.942 32.615 63.133 1.00 14.24 110 GLY A N 1
ATOM 531 C CA . GLY A 1 78 ? -36.781 32.961 64.279 1.00 12.99 110 GLY A CA 1
ATOM 532 C C . GLY A 1 78 ? -38.286 32.948 64.054 1.00 12.47 110 GLY A C 1
ATOM 533 O O . GLY A 1 78 ? -39.049 32.839 65.018 1.00 15.97 110 GLY A O 1
ATOM 534 N N . ALA A 1 79 ? -38.708 33.092 62.796 1.00 12.66 111 ALA A N 1
ATOM 535 C CA . ALA A 1 79 ? -40.106 33.050 62.389 1.00 13.50 111 ALA A CA 1
ATOM 536 C C . ALA A 1 79 ? -40.514 31.607 61.997 1.00 14.95 111 ALA A C 1
ATOM 537 O O . ALA A 1 79 ? -41.637 31.360 61.566 1.00 15.19 111 ALA A O 1
ATOM 539 N N . GLY A 1 80 ? -39.581 30.680 62.122 1.00 14.54 112 GLY A N 1
ATOM 540 C CA . GLY A 1 80 ? -39.828 29.260 61.775 1.00 15.92 112 GLY A CA 1
ATOM 541 C C . GLY A 1 80 ? -39.798 28.903 60.297 1.00 16.94 112 GLY A C 1
ATOM 542 O O . GLY A 1 80 ? -40.361 27.879 59.897 1.00 15.91 112 GLY A O 1
ATOM 543 N N . LEU A 1 81 ? -39.145 29.724 59.468 1.00 16.17 113 LEU A N 1
ATOM 544 C CA . LEU A 1 81 ? -39.006 29.420 58.047 1.00 16.05 113 LEU A CA 1
ATOM 545 C C . LEU A 1 81 ? -37.955 28.306 57.854 1.00 17.02 113 LEU A C 1
ATOM 546 O O . LEU A 1 81 ? -37.125 28.070 58.750 1.00 16.94 113 LEU A O 1
ATOM 551 N N . PRO A 1 82 ? -37.975 27.634 56.696 1.00 16.12 114 PRO A N 1
ATOM 552 C CA . PRO A 1 82 ? -37.083 26.474 56.479 1.00 18.03 114 PRO A CA 1
ATOM 553 C C . PRO A 1 82 ? -35.607 26.839 56.525 1.00 18.49 114 PRO A C 1
ATOM 554 O O . PRO A 1 82 ? -35.233 27.943 56.078 1.00 15.99 114 PRO A O 1
ATOM 558 N N . ILE A 1 83 ? -34.786 25.937 57.082 1.00 17.11 115 ILE A N 1
ATOM 559 C CA . ILE A 1 83 ? -33.311 26.117 57.045 1.00 16.30 115 ILE A CA 1
ATOM 560 C C . ILE A 1 83 ? -32.763 26.273 55.616 1.00 15.14 115 ILE A C 1
ATOM 561 O O . ILE A 1 83 ? -31.676 26.813 55.431 1.00 13.56 115 ILE A O 1
ATOM 566 N N . SER A 1 84 ? -33.527 25.859 54.609 1.00 12.96 116 SER A N 1
ATOM 567 C CA . SER A 1 84 ? -33.134 26.035 53.204 1.00 13.76 116 SER A CA 1
ATOM 568 C C . SER A 1 84 ? -33.258 27.476 52.616 1.00 14.58 116 SER A C 1
ATOM 569 O O . SER A 1 84 ? -32.922 27.707 51.451 1.00 15.33 116 SER A O 1
ATOM 572 N N . THR A 1 85 ? -33.720 28.425 53.420 1.00 13.72 117 THR A N 1
ATOM 573 C CA . THR A 1 85 ? -34.061 29.778 52.936 1.00 14.35 117 THR A CA 1
ATOM 574 C C . THR A 1 85 ? -32.817 30.699 52.934 1.00 12.55 117 THR A C 1
ATOM 575 O O . THR A 1 85 ? -32.365 31.083 54.002 1.00 12.16 117 THR A O 1
ATOM 579 N N . PRO A 1 86 ? -32.268 31.046 51.747 1.00 12.03 118 PRO A N 1
ATOM 580 C CA . PRO A 1 86 ? -31.151 32.001 51.773 1.00 9.84 118 PRO A CA 1
ATOM 581 C C . PRO A 1 86 ? -31.573 33.396 52.249 1.00 11.82 118 PRO A C 1
ATOM 582 O O . PRO A 1 86 ? -32.705 33.825 51.981 1.00 10.65 118 PRO A O 1
ATOM 586 N N . CYS A 1 87 ? -30.668 34.092 52.944 1.00 10.58 119 CYS A N 1
ATOM 587 C CA . CYS A 1 87 ? -30.992 35.402 53.549 1.00 10.37 119 CYS A CA 1
ATOM 588 C C . CYS A 1 87 ? -29.905 36.427 53.256 1.00 12.63 119 CYS A C 1
ATOM 589 O O . CYS A 1 87 ? -28.714 36.090 53.262 1.00 12.23 119 CYS A O 1
ATOM 592 N N . THR A 1 88 ? -30.305 37.684 53.054 1.00 9.53 120 THR A N 1
ATOM 593 C CA . THR A 1 88 ? -29.319 38.768 52.841 1.00 10.08 120 THR A CA 1
ATOM 594 C C . THR A 1 88 ? -29.828 40.026 53.555 1.00 9.50 120 THR A C 1
ATOM 595 O O . THR A 1 88 ? -31.021 40.318 53.499 1.00 10.03 120 THR A O 1
ATOM 599 N N . THR A 1 89 ? -28.926 40.741 54.222 1.00 9.68 121 THR A N 1
ATOM 600 C CA . THR A 1 89 ? -29.278 41.972 54.955 1.00 10.39 121 THR A CA 1
ATOM 601 C C . THR A 1 89 ? -28.835 43.189 54.157 1.00 9.19 121 THR A C 1
ATOM 602 O O . THR A 1 89 ? -27.689 43.233 53.705 1.00 8.38 121 THR A O 1
ATOM 606 N N . ILE A 1 90 ? -29.738 44.170 54.018 1.00 7.23 122 ILE A N 1
ATOM 607 C CA . ILE A 1 90 ? -29.593 45.263 53.024 1.00 9.56 122 ILE A CA 1
ATOM 608 C C . ILE A 1 90 ? -29.371 46.582 53.743 1.00 10.10 122 ILE A C 1
ATOM 609 O O . ILE A 1 90 ? -30.096 46.866 54.690 1.00 6.61 122 ILE A O 1
ATOM 614 N N . ASN A 1 91 ? -28.371 47.367 53.320 1.00 8.18 123 ASN A N 1
ATOM 615 C CA . ASN A 1 91 ? -28.139 48.697 53.935 1.00 10.11 123 ASN A CA 1
ATOM 616 C C . ASN A 1 91 ? -27.973 49.811 52.892 1.00 11.48 123 ASN A C 1
ATOM 617 O O . ASN A 1 91 ? -26.903 49.969 52.283 1.00 11.16 123 ASN A O 1
ATOM 622 N N . LYS A 1 92 ? -29.060 50.551 52.687 1.00 10.59 124 LYS A N 1
ATOM 623 C CA . LYS A 1 92 ? -29.054 51.797 51.936 1.00 10.17 124 LYS A CA 1
ATOM 624 C C . LYS A 1 92 ? -29.500 52.928 52.886 1.00 9.25 124 LYS A C 1
ATOM 625 O O . LYS A 1 92 ? -30.282 53.808 52.518 1.00 10.86 124 LYS A O 1
ATOM 631 N N . VAL A 1 93 ? -28.984 52.884 54.113 1.00 8.94 125 VAL A N 1
ATOM 632 C CA . VAL A 1 93 ? -29.354 53.805 55.202 1.00 8.62 125 VAL A CA 1
ATOM 633 C C . VAL A 1 93 ? -30.876 53.858 55.319 1.00 7.93 125 VAL A C 1
ATOM 634 O O . VAL A 1 93 ? -31.537 52.798 55.308 1.00 9.03 125 VAL A O 1
ATOM 638 N N . CYS A 1 94 ? -31.448 55.069 55.359 1.00 10.12 126 CYS A N 1
ATOM 639 C CA . CYS A 1 94 ? -32.886 55.246 55.580 1.00 11.38 126 CYS A CA 1
ATOM 640 C C . CYS A 1 94 ? -33.792 54.586 54.485 1.00 10.57 126 CYS A C 1
ATOM 641 O O . CYS A 1 94 ? -34.989 54.393 54.685 1.00 11.11 126 CYS A O 1
ATOM 646 N N . ALA A 1 95 ? -33.228 54.317 53.310 1.00 8.05 127 ALA A N 1
ATOM 647 C CA . ALA A 1 95 ? -33.979 53.751 52.185 1.00 8.98 127 ALA A CA 1
ATOM 648 C C . ALA A 1 95 ? -33.983 52.213 52.246 1.00 9.52 127 ALA A C 1
ATOM 649 O O . ALA A 1 95 ? -34.586 51.559 51.391 1.00 9.89 127 ALA A O 1
ATOM 651 N N . SER A 1 96 ? -33.322 51.650 53.252 1.00 8.53 128 SER A N 1
ATOM 652 C CA . SER A 1 96 ? -33.045 50.187 53.275 1.00 8.21 128 SER A CA 1
ATOM 653 C C . SER A 1 96 ? -34.290 49.304 53.090 1.00 10.17 128 SER A C 1
ATOM 654 O O . SER A 1 96 ? -34.246 48.294 52.358 1.00 8.89 128 SER A O 1
ATOM 657 N N . GLY A 1 97 ? -35.374 49.643 53.796 1.00 7.68 129 GLY A N 1
ATOM 658 C CA . GLY A 1 97 ? -36.611 48.813 53.747 1.00 8.65 129 GLY A CA 1
ATOM 659 C C . GLY A 1 97 ? -37.253 48.801 52.362 1.00 10.30 129 GLY A C 1
ATOM 660 O O . GLY A 1 97 ? -37.871 47.808 51.967 1.00 10.30 129 GLY A O 1
ATOM 661 N N . MET A 1 98 ? -37.147 49.919 51.630 1.00 8.89 130 MET A N 1
ATOM 662 C CA . MET A 1 98 ? -37.699 49.968 50.261 1.00 8.65 130 MET A CA 1
ATOM 663 C C . MET A 1 98 ? -36.738 49.312 49.282 1.00 8.27 130 MET A C 1
ATOM 664 O O . MET A 1 98 ? -37.172 48.582 48.384 1.00 7.35 130 MET A O 1
ATOM 669 N N . LYS A 1 99 ? -35.427 49.527 49.470 1.00 5.45 131 LYS A N 1
ATOM 670 C CA . LYS A 1 99 ? -34.458 48.947 48.539 1.00 8.12 131 LYS A CA 1
ATOM 671 C C . LYS A 1 99 ? -34.535 47.412 48.628 1.00 8.75 131 LYS A C 1
ATOM 672 O O . LYS A 1 99 ? -34.372 46.734 47.627 1.00 9.36 131 LYS A O 1
ATOM 678 N N . ALA A 1 100 ? -34.840 46.878 49.811 1.00 9.56 132 ALA A N 1
ATOM 679 C CA . ALA A 1 100 ? -34.960 45.388 49.953 1.00 9.52 132 ALA A CA 1
ATOM 680 C C . ALA A 1 100 ? -36.104 44.847 49.089 1.00 9.09 132 ALA A C 1
ATOM 681 O O . ALA A 1 100 ? -36.000 43.794 48.420 1.00 9.93 132 ALA A O 1
ATOM 683 N N . ILE A 1 101 ? -37.222 45.556 49.117 1.00 6.88 133 ILE A N 1
ATOM 684 C CA . ILE A 1 101 ? -38.378 45.206 48.264 1.00 8.85 133 ILE A CA 1
ATOM 685 C C . ILE A 1 101 ? -38.025 45.353 46.769 1.00 7.38 133 ILE A C 1
ATOM 686 O O . ILE A 1 101 ? -38.425 44.529 45.929 1.00 8.60 133 ILE A O 1
ATOM 691 N N . MET A 1 102 ? -37.294 46.413 46.426 1.00 7.43 134 MET A N 1
ATOM 692 C CA . MET A 1 102 ? -36.867 46.634 45.026 1.00 9.28 134 MET A CA 1
ATOM 693 C C . MET A 1 102 ? -35.959 45.487 44.518 1.00 10.08 134 MET A C 1
ATOM 694 O O . MET A 1 102 ? -36.148 44.911 43.417 1.00 9.38 134 MET A O 1
ATOM 699 N N . MET A 1 103 ? -34.970 45.133 45.322 1.00 10.97 135 MET A N 1
ATOM 700 C CA . MET A 1 103 ? -34.016 44.085 44.921 1.00 9.88 135 MET A CA 1
ATOM 701 C C . MET A 1 103 ? -34.686 42.699 44.860 1.00 9.58 135 MET A C 1
ATOM 702 O O . MET A 1 103 ? -34.390 41.906 43.965 1.00 10.84 135 MET A O 1
ATOM 707 N N . ALA A 1 104 ? -35.551 42.390 45.820 1.00 10.63 136 ALA A N 1
ATOM 708 C CA . ALA A 1 104 ? -36.350 41.137 45.735 1.00 9.63 136 ALA A CA 1
ATOM 709 C C . ALA A 1 104 ? -37.225 41.110 44.472 1.00 11.73 136 ALA A C 1
ATOM 710 O O . ALA A 1 104 ? -37.338 40.080 43.795 1.00 10.79 136 ALA A O 1
ATOM 712 N N . SER A 1 105 ? -37.835 42.248 44.139 1.00 8.28 137 SER A N 1
ATOM 713 C CA . SER A 1 105 ? -38.657 42.341 42.940 1.00 11.15 137 SER A CA 1
ATOM 714 C C . SER A 1 105 ? -37.803 42.004 41.702 1.00 11.03 137 SER A C 1
ATOM 715 O O . SER A 1 105 ? -38.265 41.355 40.767 1.00 9.85 137 SER A O 1
ATOM 718 N N . GLN A 1 106 ? -36.552 42.453 41.687 1.00 9.26 138 GLN A N 1
ATOM 719 C CA . GLN A 1 106 ? -35.693 42.188 40.527 1.00 7.95 138 GLN A CA 1
ATOM 720 C C . GLN A 1 106 ? -35.386 40.697 40.360 1.00 9.24 138 GLN A C 1
ATOM 721 O O . GLN A 1 106 ? -35.357 40.195 39.239 1.00 11.51 138 GLN A O 1
ATOM 727 N N . SER A 1 107 ? -35.149 40.006 41.474 1.00 10.87 139 SER A N 1
ATOM 728 C CA . SER A 1 107 ? -34.928 38.539 41.468 1.00 12.70 139 SER A CA 1
ATOM 729 C C . SER A 1 107 ? -36.158 37.800 40.910 1.00 12.52 139 SER A C 1
ATOM 730 O O . SER A 1 107 ? -36.035 36.878 40.086 1.00 11.99 139 SER A O 1
ATOM 733 N N . LEU A 1 108 ? -37.346 38.231 41.357 1.00 12.47 140 LEU A N 1
ATOM 734 C CA . LEU A 1 108 ? -38.629 37.672 40.916 1.00 11.50 140 LEU A CA 1
ATOM 735 C C . LEU A 1 108 ? -38.819 37.933 39.413 1.00 13.42 140 LEU A C 1
ATOM 736 O O . LEU A 1 108 ? -39.220 37.033 38.673 1.00 12.05 140 LEU A O 1
ATOM 745 N N . MET A 1 109 ? -38.510 39.159 38.967 1.00 12.38 141 MET A N 1
ATOM 746 C CA . MET A 1 109 ? -38.600 39.523 37.547 1.00 13.31 141 MET A CA 1
ATOM 747 C C . MET A 1 109 ? -37.734 38.663 36.616 1.00 13.66 141 MET A C 1
ATOM 748 O O . MET A 1 109 ? -38.097 38.425 35.438 1.00 12.78 141 MET A O 1
ATOM 753 N N . CYS A 1 110 ? -36.587 38.231 37.128 1.00 14.34 142 CYS A N 1
ATOM 754 C CA . CYS A 1 110 ? -35.624 37.414 36.361 1.00 14.22 142 CYS A CA 1
ATOM 755 C C . CYS A 1 110 ? -36.039 35.947 36.332 1.00 16.03 142 CYS A C 1
ATOM 756 O O . CYS A 1 110 ? -35.366 35.128 35.685 1.00 15.83 142 CYS A O 1
ATOM 759 N N . GLY A 1 111 ? -37.091 35.619 37.087 1.00 13.74 143 GLY A N 1
ATOM 760 C CA . GLY A 1 111 ? -37.493 34.228 37.325 1.00 16.43 143 GLY A CA 1
ATOM 761 C C . GLY A 1 111 ? -36.522 33.424 38.175 1.00 16.68 143 GLY A C 1
ATOM 762 O O . GLY A 1 111 ? -36.497 32.197 38.092 1.00 17.74 143 GLY A O 1
ATOM 763 N N . HIS A 1 112 ? -35.724 34.096 39.012 1.00 13.66 144 HIS A N 1
ATOM 764 C CA . HIS A 1 112 ? -34.754 33.393 39.859 1.00 13.89 144 HIS A CA 1
ATOM 765 C C . HIS A 1 112 ? -35.372 32.842 41.135 1.00 15.35 144 HIS A C 1
ATOM 766 O O . HIS A 1 112 ? -34.824 31.918 41.753 1.00 14.25 144 HIS A O 1
ATOM 773 N N . GLN A 1 113 ? -36.496 33.435 41.533 1.00 12.59 145 GLN A N 1
ATOM 774 C CA . GLN A 1 113 ? -37.352 32.916 42.601 1.00 12.98 145 GLN A CA 1
ATOM 775 C C . GLN A 1 113 ? -38.792 33.228 42.251 1.00 12.73 145 GLN A C 1
ATOM 776 O O . GLN A 1 113 ? -39.056 34.145 41.470 1.00 13.68 145 GLN A O 1
ATOM 782 N N . ASP A 1 114 ? -39.749 32.517 42.851 1.00 13.52 146 ASP A N 1
ATOM 783 C CA . ASP A 1 114 ? -41.170 32.823 42.576 1.00 13.71 146 ASP A CA 1
ATOM 784 C C . ASP A 1 114 ? -41.966 33.451 43.737 1.00 11.43 146 ASP A C 1
ATOM 785 O O . ASP A 1 114 ? -43.019 34.085 43.504 1.00 12.78 146 ASP A O 1
ATOM 790 N N . VAL A 1 115 ? -41.486 33.251 44.969 1.00 10.14 147 VAL A N 1
ATOM 791 C CA . VAL A 1 115 ? -42.067 33.829 46.218 1.00 10.63 147 VAL A CA 1
ATOM 792 C C . VAL A 1 115 ? -40.936 34.272 47.137 1.00 10.81 147 VAL A C 1
ATOM 793 O O . VAL A 1 115 ? -40.040 33.471 47.435 1.00 13.42 147 VAL A O 1
ATOM 797 N N . MET A 1 116 ? -40.951 35.530 47.581 1.00 12.26 148 MET A N 1
ATOM 798 C CA . MET A 1 116 ? -39.946 36.022 48.533 1.00 11.96 148 MET A CA 1
ATOM 799 C C . MET A 1 116 ? -40.583 36.838 49.661 1.00 11.09 148 MET A C 1
ATOM 800 O O . MET A 1 116 ? -41.726 37.326 49.541 1.00 11.80 148 MET A O 1
ATOM 805 N N . VAL A 1 117 ? -39.839 37.026 50.740 1.00 9.77 149 VAL A N 1
ATOM 806 C CA . VAL A 1 117 ? -40.243 38.017 51.745 1.00 10.25 149 VAL A CA 1
ATOM 807 C C . VAL A 1 117 ? -39.213 39.155 51.739 1.00 10.56 149 VAL A C 1
ATOM 808 O O . VAL A 1 117 ? -38.010 38.905 51.605 1.00 9.70 149 VAL A O 1
ATOM 815 N N . ALA A 1 118 ? -39.681 40.395 51.844 1.00 11.00 150 ALA A N 1
ATOM 816 C CA . ALA A 1 118 ? -38.764 41.541 51.862 1.00 10.93 150 ALA A CA 1
ATOM 817 C C . ALA A 1 118 ? -39.342 42.577 52.798 1.00 11.25 150 ALA A C 1
ATOM 818 O O . ALA A 1 118 ? -40.564 42.725 52.884 1.00 11.79 150 ALA A O 1
ATOM 820 N N . GLY A 1 119 ? -38.470 43.302 53.487 1.00 9.36 151 GLY A N 1
ATOM 821 C CA . GLY A 1 119 ? -38.938 44.300 54.447 1.00 10.41 151 GLY A CA 1
ATOM 822 C C . GLY A 1 119 ? -37.763 45.002 55.100 1.00 9.23 151 GLY A C 1
ATOM 823 O O . GLY A 1 119 ? -36.686 45.139 54.489 1.00 10.18 151 GLY A O 1
ATOM 824 N N . GLY A 1 120 ? -37.960 45.421 56.344 1.00 10.59 152 GLY A N 1
ATOM 825 C CA . GLY A 1 120 ? -36.878 46.058 57.126 1.00 8.74 152 GLY A CA 1
ATOM 826 C C . GLY A 1 120 ? -37.138 45.999 58.616 1.00 12.04 152 GLY A C 1
ATOM 827 O O . GLY A 1 120 ? -38.287 45.789 59.063 1.00 9.75 152 GLY A O 1
ATOM 828 N N . MET A 1 121 ? -36.076 46.170 59.394 1.00 8.74 153 MET A N 1
ATOM 829 C CA . MET A 1 121 ? -36.174 46.046 60.847 1.00 8.57 153 MET A CA 1
ATOM 830 C C . MET A 1 121 ? -35.127 46.954 61.460 1.00 9.71 153 MET A C 1
ATOM 831 O O . MET A 1 121 ? -34.035 47.125 60.895 1.00 10.32 153 MET A O 1
ATOM 836 N N . GLU A 1 122 ? -35.439 47.514 62.628 1.00 9.17 154 GLU A N 1
ATOM 837 C CA . GLU A 1 122 ? -34.460 48.338 63.384 1.00 8.01 154 GLU A CA 1
ATOM 838 C C . GLU A 1 122 ? -34.912 48.413 64.837 1.00 7.49 154 GLU A C 1
ATOM 839 O O . GLU A 1 122 ? -36.115 48.548 65.114 1.00 10.58 154 GLU A O 1
ATOM 845 N N . SER A 1 123 ? -33.949 48.274 65.744 1.00 9.58 155 SER A N 1
ATOM 846 C CA . SER A 1 123 ? -34.125 48.529 67.172 1.00 9.46 155 SER A CA 1
ATOM 847 C C . SER A 1 123 ? -33.073 49.546 67.581 1.00 10.19 155 SER A C 1
ATOM 848 O O . SER A 1 123 ? -31.938 49.216 67.962 1.00 9.20 155 SER A O 1
ATOM 851 N N . MET A 1 124 ? -33.447 50.814 67.470 1.00 10.17 156 MET A N 1
ATOM 852 C CA . MET A 1 124 ? -32.510 51.856 67.806 1.00 9.91 156 MET A CA 1
ATOM 853 C C . MET A 1 124 ? -32.252 51.868 69.329 1.00 11.19 156 MET A C 1
ATOM 854 O O . MET A 1 124 ? -31.166 52.230 69.752 1.00 10.93 156 MET A O 1
ATOM 859 N N . SER A 1 125 ? -33.223 51.402 70.127 1.00 11.23 157 SER A N 1
ATOM 860 C CA . SER A 1 125 ? -33.024 51.273 71.591 1.00 12.09 157 SER A CA 1
ATOM 861 C C . SER A 1 125 ? -31.811 50.386 71.938 1.00 10.68 157 SER A C 1
ATOM 862 O O . SER A 1 125 ? -31.138 50.596 72.963 1.00 13.71 157 SER A O 1
ATOM 865 N N . ASN A 1 126 ? -31.544 49.396 71.102 1.00 11.19 158 ASN A N 1
ATOM 866 C CA . ASN A 1 126 ? -30.466 48.436 71.364 1.00 12.81 158 ASN A CA 1
ATOM 867 C C . ASN A 1 126 ? -29.143 48.661 70.615 1.00 13.43 158 ASN A C 1
ATOM 868 O O . ASN A 1 126 ? -28.209 47.870 70.758 1.00 12.89 158 ASN A O 1
ATOM 873 N N . VAL A 1 127 ? -29.054 49.726 69.822 1.00 12.07 159 VAL A N 1
ATOM 874 C CA . VAL A 1 127 ? -27.810 50.060 69.109 1.00 10.95 159 VAL A CA 1
ATOM 875 C C . VAL A 1 127 ? -26.735 50.419 70.145 1.00 13.48 159 VAL A C 1
ATOM 876 O O . VAL A 1 127 ? -26.990 51.235 71.045 1.00 15.24 159 VAL A O 1
ATOM 880 N N . PRO A 1 128 ? -25.552 49.777 70.054 1.00 13.09 160 PRO A N 1
ATOM 881 C CA . PRO A 1 128 ? -24.542 49.997 71.094 1.00 12.85 160 PRO A CA 1
ATOM 882 C C . PRO A 1 128 ? -23.598 51.196 70.876 1.00 14.16 160 PRO A C 1
ATOM 883 O O . PRO A 1 128 ? -23.699 51.908 69.862 1.00 13.91 160 PRO A O 1
ATOM 887 N N . TYR A 1 129 ? -22.707 51.400 71.852 1.00 12.44 161 TYR A N 1
ATOM 888 C CA . TYR A 1 129 ? -21.568 52.317 71.767 1.00 16.49 161 TYR A CA 1
ATOM 889 C C . TYR A 1 129 ? -20.352 51.535 71.281 1.00 16.68 161 TYR A C 1
ATOM 890 O O . TYR A 1 129 ? -20.295 50.314 71.479 1.00 17.70 161 TYR A O 1
ATOM 899 N N . VAL A 1 130 ? -19.385 52.215 70.660 1.00 16.98 162 VAL A N 1
ATOM 900 C CA . VAL A 1 130 ? -18.159 51.542 70.185 1.00 18.52 162 VAL A CA 1
ATOM 901 C C . VAL A 1 130 ? -16.876 52.070 70.806 1.00 18.91 162 VAL A C 1
ATOM 902 O O . VAL A 1 130 ? -16.747 53.261 71.061 1.00 16.88 162 VAL A O 1
ATOM 906 N N . MET A 1 131 ? -15.921 51.165 71.000 1.00 18.94 163 MET A N 1
ATOM 907 C CA . MET A 1 131 ? -14.553 51.553 71.315 1.00 19.91 163 MET A CA 1
ATOM 908 C C . MET A 1 131 ? -13.608 51.063 70.252 1.00 20.05 163 MET A C 1
ATOM 909 O O . MET A 1 131 ? -13.679 49.901 69.869 1.00 19.18 163 MET A O 1
ATOM 914 N N . ASN A 1 132 ? -12.711 51.933 69.796 1.00 19.12 164 ASN A N 1
ATOM 915 C CA . ASN A 1 132 ? -11.765 51.549 68.748 1.00 22.48 164 ASN A CA 1
ATOM 916 C C . ASN A 1 132 ? -10.782 50.460 69.192 1.00 22.02 164 ASN A C 1
ATOM 917 O O . ASN A 1 132 ? -10.426 50.351 70.370 1.00 21.17 164 ASN A O 1
ATOM 922 N N . ARG A 1 133 ? -10.407 49.608 68.243 1.00 24.04 165 ARG A N 1
ATOM 923 C CA . ARG A 1 133 ? -9.412 48.587 68.495 1.00 21.76 165 ARG A CA 1
ATOM 924 C C . ARG A 1 133 ? -8.071 49.309 68.486 1.00 23.17 165 ARG A C 1
ATOM 925 O O . ARG A 1 133 ? -7.818 50.131 67.610 1.00 26.32 165 ARG A O 1
ATOM 933 N N . GLY A 1 134 ? -7.233 49.027 69.473 1.00 23.56 166 GLY A N 1
ATOM 934 C CA . GLY A 1 134 ? -5.846 49.503 69.441 1.00 26.10 166 GLY A CA 1
ATOM 935 C C . GLY A 1 134 ? -5.345 49.904 70.810 1.00 26.98 166 GLY A C 1
ATOM 936 O O . GLY A 1 134 ? -5.824 49.402 71.820 1.00 27.77 166 GLY A O 1
ATOM 937 N N . SER A 1 135 ? -4.382 50.817 70.838 1.00 29.63 167 SER A N 1
ATOM 938 C CA . SER A 1 135 ? -3.824 51.324 72.089 1.00 31.72 167 SER A CA 1
ATOM 939 C C . SER A 1 135 ? -4.645 52.480 72.641 1.00 32.11 167 SER A C 1
ATOM 940 O O . SER A 1 135 ? -5.005 53.406 71.912 1.00 34.87 167 SER A O 1
ATOM 943 N N . THR A 1 136 ? -4.949 52.417 73.934 1.00 32.03 168 THR A N 1
ATOM 944 C CA . THR A 1 136 ? -5.671 53.482 74.616 1.00 31.15 168 THR A CA 1
ATOM 945 C C . THR A 1 136 ? -4.822 54.757 74.606 1.00 30.08 168 THR A C 1
ATOM 946 O O . THR A 1 136 ? -3.724 54.751 75.155 1.00 31.77 168 THR A O 1
ATOM 950 N N . PRO A 1 137 ? -5.329 55.857 74.003 1.00 29.34 169 PRO A N 1
ATOM 951 C CA . PRO A 1 137 ? -4.541 57.106 73.989 1.00 27.83 169 PRO A CA 1
ATOM 952 C C . PRO A 1 137 ? -4.451 57.730 75.378 1.00 26.26 169 PRO A C 1
ATOM 953 O O . PRO A 1 137 ? -5.391 57.618 76.176 1.00 26.58 169 PRO A O 1
ATOM 957 N N . TYR A 1 138 ? -3.324 58.376 75.662 1.00 24.38 170 TYR A N 1
ATOM 958 C CA . TYR A 1 138 ? -3.133 59.082 76.920 1.00 22.82 170 TYR A CA 1
ATOM 959 C C . TYR A 1 138 ? -4.154 60.203 77.035 1.00 22.29 170 TYR A C 1
ATOM 960 O O . TYR A 1 138 ? -4.400 60.936 76.070 1.00 21.35 170 TYR A O 1
ATOM 969 N N . GLY A 1 139 ? -4.770 60.337 78.198 1.00 18.53 171 GLY A N 1
ATOM 970 C CA . GLY A 1 139 ? -5.668 61.461 78.390 1.00 20.72 171 GLY A CA 1
ATOM 971 C C . GLY A 1 139 ? -7.126 61.086 78.250 1.00 21.30 171 GLY A C 1
ATOM 972 O O . GLY A 1 139 ? -8.007 61.882 78.570 1.00 21.39 171 GLY A O 1
ATOM 973 N N . GLY A 1 140 ? -7.391 59.876 77.780 1.00 20.63 172 GLY A N 1
ATOM 974 C CA . GLY A 1 140 ? -8.757 59.392 77.789 1.00 24.15 172 GLY A CA 1
ATOM 975 C C . GLY A 1 140 ? -9.135 58.625 76.551 1.00 27.04 172 GLY A C 1
ATOM 976 O O . GLY A 1 140 ? -8.418 58.642 75.543 1.00 27.57 172 GLY A O 1
ATOM 977 N N . VAL A 1 141 ? -10.259 57.929 76.645 1.00 28.44 173 VAL A N 1
ATOM 978 C CA . VAL A 1 141 ? -10.727 57.057 75.573 1.00 29.74 173 VAL A CA 1
ATOM 979 C C . VAL A 1 141 ? -12.171 57.455 75.291 1.00 30.08 173 VAL A C 1
ATOM 980 O O . VAL A 1 141 ? -12.965 57.632 76.219 1.00 25.47 173 VAL A O 1
ATOM 984 N N . LYS A 1 142 ? -12.507 57.631 74.016 1.00 31.84 174 LYS A N 1
ATOM 985 C CA . LYS A 1 142 ? -13.868 58.052 73.654 1.00 32.96 174 LYS A CA 1
ATOM 986 C C . LYS A 1 142 ? -14.695 56.847 73.217 1.00 31.66 174 LYS A C 1
ATOM 987 O O . LYS A 1 142 ? -14.207 55.981 72.481 1.00 31.49 174 LYS A O 1
ATOM 993 N N . LEU A 1 143 ? -15.920 56.758 73.723 1.00 28.15 175 LEU A N 1
ATOM 994 C CA . LEU A 1 143 ? -16.838 55.703 73.329 1.00 27.26 175 LEU A CA 1
ATOM 995 C C . LEU A 1 143 ? -17.922 56.395 72.508 1.00 26.23 175 LEU A C 1
ATOM 996 O O . LEU A 1 143 ? -18.634 57.239 73.035 1.00 26.29 175 LEU A O 1
ATOM 1001 N N . GLU A 1 144 ? -18.004 56.072 71.217 1.00 23.38 176 GLU A N 1
ATOM 1002 C CA . GLU A 1 144 ? -18.919 56.768 70.307 1.00 19.81 176 GLU A CA 1
ATOM 1003 C C . GLU A 1 144 ? -20.242 56.036 70.203 1.00 19.00 176 GLU A C 1
ATOM 1004 O O . GLU A 1 144 ? -20.287 54.817 70.323 1.00 17.32 176 GLU A O 1
ATOM 1010 N N . ASP A 1 145 ? -21.305 56.795 69.946 1.00 14.20 177 ASP A N 1
ATOM 1011 C CA . ASP A 1 145 ? -22.657 56.273 69.822 1.00 14.46 177 ASP A CA 1
ATOM 1012 C C . ASP A 1 145 ? -22.914 55.880 68.361 1.00 13.15 177 ASP A C 1
ATOM 1013 O O . ASP A 1 145 ? -22.897 56.722 67.467 1.00 10.45 177 ASP A O 1
ATOM 1018 N N . LEU A 1 146 ? -23.115 54.581 68.102 1.00 13.66 178 LEU A N 1
ATOM 1019 C CA . LEU A 1 146 ? -23.328 54.159 66.709 1.00 14.57 178 LEU A CA 1
ATOM 1020 C C . LEU A 1 146 ? -24.562 54.792 66.031 1.00 12.91 178 LEU A C 1
ATOM 1021 O O . LEU A 1 146 ? -24.548 54.967 64.814 1.00 11.94 178 LEU A O 1
ATOM 1026 N N . ILE A 1 147 ? -25.600 55.127 66.805 1.00 11.87 179 ILE A N 1
ATOM 1027 C CA . ILE A 1 147 ? -26.748 55.862 66.238 1.00 10.34 179 ILE A CA 1
ATOM 1028 C C . ILE A 1 147 ? -26.225 57.161 65.613 1.00 12.09 179 ILE A C 1
ATOM 1029 O O . ILE A 1 147 ? -26.521 57.468 64.470 1.00 10.88 179 ILE A O 1
ATOM 1034 N N . VAL A 1 148 ? -25.460 57.920 66.379 1.00 11.77 180 VAL A N 1
ATOM 1035 C CA . VAL A 1 148 ? -24.875 59.159 65.864 1.00 12.97 180 VAL A CA 1
ATOM 1036 C C . VAL A 1 148 ? -23.822 58.929 64.753 1.00 14.57 180 VAL A C 1
ATOM 1037 O O . VAL A 1 148 ? -23.872 59.599 63.712 1.00 13.28 180 VAL A O 1
ATOM 1041 N N . LYS A 1 149 ? -22.881 57.998 64.959 1.00 13.17 181 LYS A N 1
ATOM 1042 C CA . LYS A 1 149 ? -21.720 57.857 64.052 1.00 13.64 181 LYS A CA 1
ATOM 1043 C C . LYS A 1 149 ? -22.093 57.248 62.684 1.00 13.53 181 LYS A C 1
ATOM 1044 O O . LYS A 1 149 ? -21.687 57.740 61.645 1.00 16.64 181 LYS A O 1
ATOM 1050 N N . ASP A 1 150 ? -22.882 56.180 62.712 1.00 13.28 182 ASP A N 1
ATOM 1051 C CA . ASP A 1 150 ? -23.226 55.421 61.504 1.00 11.79 182 ASP A CA 1
ATOM 1052 C C . ASP A 1 150 ? -24.611 55.827 60.976 1.00 10.91 182 ASP A C 1
ATOM 1053 O O . ASP A 1 150 ? -24.878 55.759 59.761 1.00 13.08 182 ASP A O 1
ATOM 1058 N N . GLY A 1 151 ? -25.488 56.217 61.893 1.00 10.37 183 GLY A N 1
ATOM 1059 C CA . GLY A 1 151 ? -26.883 56.513 61.558 1.00 9.19 183 GLY A CA 1
ATOM 1060 C C . GLY A 1 151 ? -27.124 57.915 61.003 1.00 10.48 183 GLY A C 1
ATOM 1061 O O . GLY A 1 151 ? -27.745 58.092 59.930 1.00 11.30 183 GLY A O 1
ATOM 1062 N N . LEU A 1 152 ? -26.625 58.908 61.731 1.00 9.10 184 LEU A N 1
ATOM 1063 C CA . LEU A 1 152 ? -27.133 60.282 61.599 1.00 10.70 184 LEU A CA 1
ATOM 1064 C C . LEU A 1 152 ? -26.089 61.351 61.220 1.00 12.63 184 LEU A C 1
ATOM 1065 O O . LEU A 1 152 ? -26.430 62.524 61.112 1.00 15.00 184 LEU A O 1
ATOM 1070 N N . THR A 1 153 ? -24.830 60.976 61.049 1.00 14.48 185 THR A N 1
ATOM 1071 C CA . THR A 1 153 ? -23.802 61.982 60.698 1.00 14.38 185 THR A CA 1
ATOM 1072 C C . THR A 1 153 ? -23.415 61.871 59.233 1.00 16.12 185 THR A C 1
ATOM 1073 O O . THR A 1 153 ? -23.040 60.770 58.752 1.00 14.18 185 THR A O 1
ATOM 1077 N N . ASP A 1 154 ? -23.466 63.003 58.511 1.00 12.99 186 ASP A N 1
ATOM 1078 C CA . ASP A 1 154 ? -23.003 62.993 57.136 1.00 13.42 186 ASP A CA 1
ATOM 1079 C C . ASP A 1 154 ? -21.471 62.953 57.104 1.00 13.99 186 ASP A C 1
ATOM 1080 O O . ASP A 1 154 ? -20.807 63.798 57.728 1.00 13.80 186 ASP A O 1
ATOM 1085 N N . VAL A 1 155 ? -20.921 61.981 56.385 1.00 13.71 187 VAL A N 1
ATOM 1086 C CA . VAL A 1 155 ? -19.456 61.768 56.330 1.00 14.90 187 VAL A CA 1
ATOM 1087 C C . VAL A 1 155 ? -18.661 62.975 55.763 1.00 15.93 187 VAL A C 1
ATOM 1088 O O . VAL A 1 155 ? -17.628 63.373 56.329 1.00 17.17 187 VAL A O 1
ATOM 1092 N N . TYR A 1 156 ? -19.162 63.548 54.668 1.00 15.94 188 TYR A N 1
ATOM 1093 C CA . TYR A 1 156 ? -18.408 64.491 53.810 1.00 15.80 188 TYR A CA 1
ATOM 1094 C C . TYR A 1 156 ? -18.396 65.879 54.397 1.00 18.05 188 TYR A C 1
ATOM 1095 O O . TYR A 1 156 ? -17.361 66.548 54.378 1.00 19.14 188 TYR A O 1
ATOM 1104 N N . ASN A 1 157 ? -19.535 66.284 54.952 1.00 16.99 189 ASN A N 1
ATOM 1105 C CA . ASN A 1 157 ? -19.698 67.594 55.571 1.00 18.59 189 ASN A CA 1
ATOM 1106 C C . ASN A 1 157 ? -19.431 67.657 57.062 1.00 17.26 189 ASN A C 1
ATOM 1107 O O . ASN A 1 157 ? -19.266 68.760 57.615 1.00 19.17 189 ASN A O 1
ATOM 1112 N N . LYS A 1 158 ? -19.416 66.494 57.713 1.00 17.53 190 LYS A N 1
ATOM 1113 C CA . LYS A 1 158 ? -19.213 66.382 59.161 1.00 17.49 190 LYS A CA 1
ATOM 1114 C C . LYS A 1 158 ? -20.255 67.162 59.967 1.00 19.75 190 LYS A C 1
ATOM 1115 O O . LYS A 1 158 ? -19.922 67.958 60.861 1.00 18.67 190 LYS A O 1
ATOM 1121 N N . ILE A 1 159 ? -21.520 66.928 59.624 1.00 17.66 191 ILE A N 1
ATOM 1122 C CA . ILE A 1 159 ? -22.670 67.525 60.288 1.00 15.92 191 ILE A CA 1
ATOM 1123 C C . ILE A 1 159 ? -23.760 66.445 60.415 1.00 15.59 191 ILE A C 1
ATOM 1124 O O . ILE A 1 159 ? -23.763 65.451 59.662 1.00 14.40 191 ILE A O 1
ATOM 1129 N N . HIS A 1 160 ? -24.669 66.668 61.350 1.00 15.68 192 HIS A N 1
ATOM 1130 C CA . HIS A 1 160 ? -25.875 65.852 61.549 1.00 14.68 192 HIS A CA 1
ATOM 1131 C C . HIS A 1 160 ? -26.848 65.976 60.389 1.00 14.19 192 HIS A C 1
ATOM 1132 O O . HIS A 1 160 ? -26.887 66.992 59.713 1.00 12.12 192 HIS A O 1
ATOM 1139 N N . MET A 1 161 ? -27.654 64.937 60.143 1.00 12.52 193 MET A N 1
ATOM 1140 C CA . MET A 1 161 ? -28.695 65.041 59.120 1.00 11.40 193 MET A CA 1
ATOM 1141 C C . MET A 1 161 ? -29.591 66.282 59.304 1.00 12.08 193 MET A C 1
ATOM 1142 O O . MET A 1 161 ? -29.999 66.913 58.323 1.00 12.29 193 MET A O 1
ATOM 1151 N N . GLY A 1 162 ? -29.866 66.637 60.557 1.00 11.57 194 GLY A N 1
ATOM 1152 C CA . GLY A 1 162 ? -30.722 67.799 60.865 1.00 11.90 194 GLY A CA 1
ATOM 1153 C C . GLY A 1 162 ? -30.114 69.104 60.352 1.00 13.64 194 GLY A C 1
ATOM 1154 O O . GLY A 1 162 ? -30.849 70.004 59.941 1.00 14.33 194 GLY A O 1
ATOM 1155 N N . SER A 1 163 ? -28.780 69.184 60.324 1.00 14.00 195 SER A N 1
ATOM 1156 C CA . SER A 1 163 ? -28.072 70.378 59.767 1.00 14.58 195 SER A CA 1
ATOM 1157 C C . SER A 1 163 ? -28.090 70.405 58.244 1.00 16.77 195 SER A C 1
ATOM 1158 O O . SER A 1 163 ? -28.086 71.480 57.643 1.00 14.68 195 SER A O 1
ATOM 1161 N N . CYS A 1 164 ? -28.088 69.233 57.600 1.00 14.45 196 CYS A N 1
ATOM 1162 C CA . CYS A 1 164 ? -28.376 69.175 56.158 1.00 15.66 196 CYS A CA 1
ATOM 1163 C C . CYS A 1 164 ? -29.789 69.671 55.833 1.00 15.81 196 CYS A C 1
ATOM 1164 O O . CYS A 1 164 ? -30.001 70.364 54.823 1.00 17.58 196 CYS A O 1
ATOM 1167 N N . ALA A 1 165 ? -30.766 69.273 56.647 1.00 14.14 197 ALA A N 1
ATOM 1168 C CA . ALA A 1 165 ? -32.130 69.780 56.487 1.00 13.31 197 ALA A CA 1
ATOM 1169 C C . ALA A 1 165 ? -32.147 71.319 56.561 1.00 14.20 197 ALA A C 1
ATOM 1170 O O . ALA A 1 165 ? -32.828 71.979 55.777 1.00 13.96 197 ALA A O 1
ATOM 1172 N N . GLU A 1 166 ? -31.411 71.877 57.515 1.00 13.12 198 GLU A N 1
ATOM 1173 C CA . GLU A 1 166 ? -31.318 73.356 57.682 1.00 14.28 198 GLU A CA 1
ATOM 1174 C C . GLU A 1 166 ? -30.805 74.034 56.425 1.00 15.07 198 GLU A C 1
ATOM 1175 O O . GLU A 1 166 ? -31.271 75.108 56.063 1.00 15.40 198 GLU A O 1
ATOM 1181 N N . ASN A 1 167 ? -29.843 73.390 55.759 1.00 14.76 199 ASN A N 1
ATOM 1182 C CA . ASN A 1 167 ? -29.271 73.867 54.511 1.00 14.91 199 ASN A CA 1
ATOM 1183 C C . ASN A 1 167 ? -30.322 73.944 53.404 1.00 14.24 199 ASN A C 1
ATOM 1184 O O . ASN A 1 167 ? -30.406 74.941 52.699 1.00 14.01 199 ASN A O 1
ATOM 1189 N N . THR A 1 168 ? -31.140 72.894 53.275 1.00 13.22 200 THR A N 1
ATOM 1190 C CA . THR A 1 168 ? -32.260 72.922 52.323 1.00 12.33 200 THR A CA 1
ATOM 1191 C C . THR A 1 168 ? -33.324 73.974 52.673 1.00 10.87 200 THR A C 1
ATOM 1192 O O . THR A 1 168 ? -33.921 74.592 51.769 1.00 12.68 200 THR A O 1
ATOM 1196 N N . ALA A 1 169 ? -33.585 74.146 53.967 1.00 11.28 201 ALA A N 1
ATOM 1197 C CA . ALA A 1 169 ? -34.527 75.186 54.443 1.00 13.27 201 ALA A CA 1
ATOM 1198 C C . ALA A 1 169 ? -34.077 76.573 53.961 1.00 14.53 201 ALA A C 1
ATOM 1199 O O . ALA A 1 169 ? -34.896 77.390 53.521 1.00 14.13 201 ALA A O 1
ATOM 1201 N N . LYS A 1 170 ? -32.768 76.830 54.050 1.00 15.14 202 LYS A N 1
ATOM 1202 C CA . LYS A 1 170 ? -32.194 78.077 53.529 1.00 15.91 202 LYS A CA 1
ATOM 1203 C C . LYS A 1 170 ? -32.424 78.223 52.034 1.00 16.57 202 LYS A C 1
ATOM 1204 O O . LYS A 1 170 ? -32.981 79.228 51.586 1.00 13.48 202 LYS A O 1
ATOM 1210 N N . LYS A 1 171 ? -31.995 77.220 51.264 1.00 15.11 203 LYS A N 1
ATOM 1211 C CA . LYS A 1 171 ? -32.002 77.328 49.817 1.00 14.87 203 LYS A CA 1
ATOM 1212 C C . LYS A 1 171 ? -33.392 77.415 49.209 1.00 16.86 203 LYS A C 1
ATOM 1213 O O . LYS A 1 171 ? -33.577 78.063 48.164 1.00 16.48 203 LYS A O 1
ATOM 1219 N N . LEU A 1 172 ? -34.351 76.738 49.838 1.00 14.42 204 LEU A N 1
ATOM 1220 C CA . LEU A 1 172 ? -35.709 76.687 49.301 1.00 14.57 204 LEU A CA 1
ATOM 1221 C C . LEU A 1 172 ? -36.655 77.606 50.047 1.00 13.87 204 LEU A C 1
ATOM 1222 O O . LEU A 1 172 ? -37.856 77.610 49.760 1.00 14.44 204 LEU A O 1
ATOM 1227 N N . ASN A 1 173 ? -36.116 78.386 50.988 1.00 14.45 205 ASN A N 1
ATOM 1228 C CA . ASN A 1 173 ? -36.905 79.347 51.749 1.00 16.83 205 ASN A CA 1
ATOM 1229 C C . ASN A 1 173 ? -38.095 78.673 52.461 1.00 16.74 205 ASN A C 1
ATOM 1230 O O . ASN A 1 173 ? -39.246 79.110 52.315 1.00 17.29 205 ASN A O 1
ATOM 1235 N N . ILE A 1 174 ? -37.795 77.636 53.245 1.00 12.94 206 ILE A N 1
ATOM 1236 C CA . ILE A 1 174 ? -38.815 76.916 54.052 1.00 13.46 206 ILE A CA 1
ATOM 1237 C C . ILE A 1 174 ? -38.629 77.259 55.533 1.00 12.85 206 ILE A C 1
ATOM 1238 O O . ILE A 1 174 ? -37.659 76.831 56.177 1.00 12.32 206 ILE A O 1
ATOM 1243 N N . ALA A 1 175 ? -39.560 78.044 56.070 1.00 10.79 207 ALA A N 1
ATOM 1244 C CA . ALA A 1 175 ? -39.403 78.668 57.409 1.00 11.86 207 ALA A CA 1
ATOM 1245 C C . ALA A 1 175 ? -39.713 77.729 58.587 1.00 12.88 207 ALA A C 1
ATOM 1246 O O . ALA A 1 175 ? -40.336 76.665 58.405 1.00 12.70 207 ALA A O 1
ATOM 1248 N N . ARG A 1 176 ? -39.294 78.131 59.789 1.00 11.63 208 ARG A N 1
ATOM 1249 C CA . ARG A 1 176 ? -39.653 77.401 61.027 1.00 12.79 208 ARG A CA 1
ATOM 1250 C C . ARG A 1 176 ? -41.166 77.239 61.202 1.00 13.65 208 ARG A C 1
ATOM 1251 O O . ARG A 1 176 ? -41.649 76.126 61.498 1.00 10.44 208 ARG A O 1
ATOM 1259 N N . ASN A 1 177 ? -41.935 78.333 61.024 1.00 12.74 209 ASN A N 1
ATOM 1260 C CA . ASN A 1 177 ? -43.394 78.228 61.247 1.00 12.06 209 ASN A CA 1
ATOM 1261 C C . ASN A 1 177 ? -44.054 77.252 60.271 1.00 12.92 209 ASN A C 1
ATOM 1262 O O . ASN A 1 177 ? -44.972 76.508 60.654 1.00 12.11 209 ASN A O 1
ATOM 1267 N N . GLU A 1 178 ? -43.561 77.217 59.032 1.00 12.29 210 GLU A N 1
ATOM 1268 C CA . GLU A 1 178 ? -44.052 76.265 58.031 1.00 11.47 210 GLU A CA 1
ATOM 1269 C C . GLU A 1 178 ? -43.753 74.807 58.422 1.00 12.12 210 GLU A C 1
ATOM 1270 O O . GLU A 1 178 ? -44.608 73.923 58.271 1.00 9.50 210 GLU A O 1
ATOM 1276 N N . GLN A 1 179 ? -42.540 74.576 58.935 1.00 10.43 211 GLN A N 1
ATOM 1277 C CA . GLN A 1 179 ? -42.140 73.224 59.369 1.00 11.37 211 GLN A CA 1
ATOM 1278 C C . GLN A 1 179 ? -42.950 72.803 60.602 1.00 12.61 211 GLN A C 1
ATOM 1279 O O . GLN A 1 179 ? -43.406 71.664 60.673 1.00 11.95 211 GLN A O 1
ATOM 1285 N N . ASP A 1 180 ? -43.182 73.743 61.531 1.00 12.29 212 ASP A N 1
ATOM 1286 C CA . ASP A 1 180 ? -44.036 73.473 62.706 1.00 12.99 212 ASP A CA 1
ATOM 1287 C C . ASP A 1 180 ? -45.480 73.142 62.351 1.00 13.55 212 ASP A C 1
ATOM 1288 O O . ASP A 1 180 ? -46.070 72.236 62.944 1.00 14.41 212 ASP A O 1
ATOM 1293 N N . ALA A 1 181 ? -46.064 73.866 61.395 1.00 14.06 213 ALA A N 1
ATOM 1294 C CA . ALA A 1 181 ? -47.453 73.588 60.995 1.00 12.48 213 ALA A CA 1
ATOM 1295 C C . ALA A 1 181 ? -47.547 72.209 60.350 1.00 12.97 213 ALA A C 1
ATOM 1296 O O . ALA A 1 181 ? -48.489 71.447 60.624 1.00 13.27 213 ALA A O 1
ATOM 1298 N N . TYR A 1 182 ? -46.566 71.871 59.508 1.00 9.86 214 TYR A N 1
ATOM 1299 C CA . TYR A 1 182 ? -46.526 70.522 58.906 1.00 11.11 214 TYR A CA 1
ATOM 1300 C C . TYR A 1 182 ? -46.478 69.439 59.994 1.00 11.16 214 TYR A C 1
ATOM 1301 O O . TYR A 1 182 ? -47.210 68.421 59.920 1.00 11.24 214 TYR A O 1
ATOM 1310 N N . ALA A 1 183 ? -45.635 69.638 61.006 1.00 11.08 215 ALA A N 1
ATOM 1311 C CA . ALA A 1 183 ? -45.458 68.615 62.052 1.00 9.83 215 ALA A CA 1
ATOM 1312 C C . ALA A 1 183 ? -46.746 68.426 62.831 1.00 12.13 215 ALA A C 1
ATOM 1313 O O . ALA A 1 183 ? -47.175 67.301 63.074 1.00 8.97 215 ALA A O 1
ATOM 1315 N N . ILE A 1 184 ? -47.375 69.535 63.226 1.00 9.74 216 ILE A N 1
ATOM 1316 C CA . ILE A 1 184 ? -48.662 69.464 63.918 1.00 11.98 216 ILE A CA 1
ATOM 1317 C C . ILE A 1 184 ? -49.692 68.711 63.064 1.00 12.64 216 ILE A C 1
ATOM 1318 O O . ILE A 1 184 ? -50.488 67.911 63.578 1.00 13.34 216 ILE A O 1
ATOM 1323 N N . ASN A 1 185 ? -49.666 68.950 61.753 1.00 12.05 217 ASN A N 1
ATOM 1324 C CA . ASN A 1 185 ? -50.551 68.261 60.811 1.00 12.69 217 ASN A CA 1
ATOM 1325 C C . ASN A 1 185 ? -50.237 66.742 60.767 1.00 13.20 217 ASN A C 1
ATOM 1326 O O . ASN A 1 185 ? -51.150 65.906 60.701 1.00 12.56 217 ASN A O 1
ATOM 1331 N N . SER A 1 186 ? -48.957 66.381 60.838 1.00 10.09 218 SER A N 1
ATOM 1332 C CA . SER A 1 186 ? -48.599 64.938 60.892 1.00 9.97 218 SER A CA 1
ATOM 1333 C C . SER A 1 186 ? -49.118 64.257 62.167 1.00 9.56 218 SER A C 1
ATOM 1334 O O . SER A 1 186 ? -49.761 63.179 62.100 1.00 10.93 218 SER A O 1
ATOM 1337 N N . TYR A 1 187 ? -48.823 64.844 63.334 1.00 10.36 219 TYR A N 1
ATOM 1338 C CA . TYR A 1 187 ? -49.385 64.350 64.597 1.00 11.64 219 TYR A CA 1
ATOM 1339 C C . TYR A 1 187 ? -50.922 64.241 64.576 1.00 12.99 219 TYR A C 1
ATOM 1340 O O . TYR A 1 187 ? -51.500 63.263 65.094 1.00 13.38 219 TYR A O 1
ATOM 1349 N N . THR A 1 188 ? -51.571 65.255 64.008 1.00 11.15 220 THR A N 1
ATOM 1350 C CA . THR A 1 188 ? -53.039 65.276 63.908 1.00 11.82 220 THR A CA 1
ATOM 1351 C C . THR A 1 188 ? -53.602 64.102 63.068 1.00 11.26 220 THR A C 1
ATOM 1352 O O . THR A 1 188 ? -54.558 63.409 63.480 1.00 13.60 220 THR A O 1
ATOM 1356 N N . ARG A 1 189 ? -52.977 63.866 61.916 1.00 11.49 221 ARG A N 1
ATOM 1357 C CA . ARG A 1 189 ? -53.400 62.855 60.979 1.00 10.72 221 ARG A CA 1
ATOM 1358 C C . ARG A 1 189 ? -53.095 61.449 61.511 1.00 12.06 221 ARG A C 1
ATOM 1359 O O . ARG A 1 189 ? -53.908 60.521 61.304 1.00 11.69 221 ARG A O 1
ATOM 1367 N N . SER A 1 190 ? -51.942 61.279 62.179 1.00 12.78 222 SER A N 1
ATOM 1368 C CA . SER A 1 190 ? -51.636 59.983 62.858 1.00 13.05 222 SER A CA 1
ATOM 1369 C C . SER A 1 190 ? -52.703 59.594 63.880 1.00 15.56 222 SER A C 1
ATOM 1370 O O . SER A 1 190 ? -53.174 58.453 63.896 1.00 13.75 222 SER A O 1
ATOM 1373 N N . LYS A 1 191 ? -53.085 60.545 64.734 1.00 14.88 223 LYS A N 1
ATOM 1374 C CA . LYS A 1 191 ? -54.101 60.275 65.765 1.00 15.74 223 LYS A CA 1
ATOM 1375 C C . LYS A 1 191 ? -55.455 59.982 65.130 1.00 15.56 223 LYS A C 1
ATOM 1376 O O . LYS A 1 191 ? -56.150 59.030 65.542 1.00 15.25 223 LYS A O 1
ATOM 1382 N N . ALA A 1 192 ? -55.825 60.786 64.124 1.00 13.86 224 ALA A N 1
ATOM 1383 C CA . ALA A 1 192 ? -57.098 60.589 63.421 1.00 15.57 224 ALA A CA 1
ATOM 1384 C C . ALA A 1 192 ? -57.176 59.200 62.786 1.00 17.41 224 ALA A C 1
ATOM 1385 O O . ALA A 1 192 ? -58.205 58.521 62.908 1.00 16.08 224 ALA A O 1
ATOM 1387 N N . ALA A 1 193 ? -56.102 58.787 62.103 1.00 13.68 225 ALA A N 1
ATOM 1388 C CA . ALA A 1 193 ? -56.032 57.437 61.505 1.00 14.04 225 ALA A CA 1
ATOM 1389 C C . ALA A 1 193 ? -56.106 56.286 62.524 1.00 12.91 225 ALA A C 1
ATOM 1390 O O . ALA A 1 193 ? -56.784 55.284 62.263 1.00 14.26 225 ALA A O 1
ATOM 1392 N N . TRP A 1 194 ? -55.435 56.429 63.676 1.00 13.64 226 TRP A N 1
ATOM 1393 C CA . TRP A 1 194 ? -55.503 55.406 64.720 1.00 14.25 226 TRP A CA 1
ATOM 1394 C C . TRP A 1 194 ? -56.916 55.339 65.284 1.00 16.13 226 TRP A C 1
ATOM 1395 O O . TRP A 1 194 ? -57.473 54.253 65.428 1.00 16.53 226 TRP A O 1
ATOM 1406 N N . GLU A 1 195 ? -57.501 56.501 65.566 1.00 16.96 227 GLU A N 1
ATOM 1407 C CA . GLU A 1 195 ? -58.884 56.548 66.066 1.00 20.26 227 GLU A CA 1
ATOM 1408 C C . GLU A 1 195 ? -59.896 55.963 65.091 1.00 21.77 227 GLU A C 1
ATOM 1409 O O . GLU A 1 195 ? -60.857 55.332 65.516 1.00 25.38 227 GLU A O 1
ATOM 1415 N N . ALA A 1 196 ? -59.673 56.164 63.793 1.00 21.35 228 ALA A N 1
ATOM 1416 C CA . ALA A 1 196 ? -60.550 55.644 62.757 1.00 22.77 228 ALA A CA 1
ATOM 1417 C C . ALA A 1 196 ? -60.360 54.144 62.521 1.00 23.86 228 ALA A C 1
ATOM 1418 O O . ALA A 1 196 ? -61.114 53.556 61.745 1.00 22.81 228 ALA A O 1
ATOM 1420 N N . GLY A 1 197 ? -59.357 53.538 63.169 1.00 23.62 229 GLY A N 1
ATOM 1421 C CA . GLY A 1 197 ? -59.066 52.110 62.983 1.00 24.32 229 GLY A CA 1
ATOM 1422 C C . GLY A 1 197 ? -58.425 51.737 61.651 1.00 24.26 229 GLY A C 1
ATOM 1423 O O . GLY A 1 197 ? -58.565 50.605 61.165 1.00 25.23 229 GLY A O 1
ATOM 1424 N N . LYS A 1 198 ? -57.680 52.665 61.065 1.00 21.79 230 LYS A N 1
ATOM 1425 C CA . LYS A 1 198 ? -57.102 52.448 59.740 1.00 22.21 230 LYS A CA 1
ATOM 1426 C C . LYS A 1 198 ? -55.888 51.514 59.683 1.00 22.56 230 LYS A C 1
ATOM 1427 O O . LYS A 1 198 ? -55.385 51.237 58.596 1.00 22.50 230 LYS A O 1
ATOM 1433 N N . PHE A 1 199 ? -55.419 51.048 60.835 1.00 22.12 231 PHE A N 1
ATOM 1434 C CA . PHE A 1 199 ? -54.251 50.152 60.879 1.00 22.75 231 PHE A CA 1
ATOM 1435 C C . PHE A 1 199 ? -54.614 48.741 61.300 1.00 24.33 231 PHE A C 1
ATOM 1436 O O . PHE A 1 199 ? -53.729 47.899 61.491 1.00 24.80 231 PHE A O 1
ATOM 1444 N N . GLY A 1 200 ? -55.917 48.481 61.403 1.00 23.64 232 GLY A N 1
ATOM 1445 C CA . GLY A 1 200 ? -56.432 47.182 61.824 1.00 25.41 232 GLY A CA 1
ATOM 1446 C C . GLY A 1 200 ? -55.909 45.996 61.040 1.00 26.06 232 GLY A C 1
ATOM 1447 O O . GLY A 1 200 ? -55.745 44.903 61.601 1.00 27.81 232 GLY A O 1
ATOM 1448 N N . ASN A 1 201 ? -55.667 46.187 59.741 1.00 25.55 233 ASN A N 1
ATOM 1449 C CA . ASN A 1 201 ? -55.124 45.102 58.923 1.00 23.68 233 ASN A CA 1
ATOM 1450 C C . ASN A 1 201 ? -53.607 45.170 58.727 1.00 23.85 233 ASN A C 1
ATOM 1451 O O . ASN A 1 201 ? -52.973 44.160 58.454 1.00 25.33 233 ASN A O 1
ATOM 1456 N N . GLU A 1 202 ? -53.038 46.356 58.881 1.00 19.77 234 GLU A N 1
ATOM 1457 C CA . GLU A 1 202 ? -51.605 46.583 58.640 1.00 17.98 234 GLU A CA 1
ATOM 1458 C C . GLU A 1 202 ? -50.721 46.195 59.837 1.00 18.30 234 GLU A C 1
ATOM 1459 O O . GLU A 1 202 ? -49.626 45.626 59.675 1.00 17.33 234 GLU A O 1
ATOM 1465 N N . VAL A 1 203 ? -51.189 46.489 61.049 1.00 16.65 235 VAL A N 1
ATOM 1466 C CA . VAL A 1 203 ? -50.356 46.339 62.234 1.00 16.02 235 VAL A CA 1
ATOM 1467 C C . VAL A 1 203 ? -50.728 45.056 62.944 1.00 18.84 235 VAL A C 1
ATOM 1468 O O . VAL A 1 203 ? -51.912 44.729 63.010 1.00 18.37 235 VAL A O 1
ATOM 1472 N N . ILE A 1 204 ? -49.731 44.310 63.428 1.00 17.18 236 ILE A N 1
ATOM 1473 C CA . ILE A 1 204 ? -50.021 43.177 64.323 1.00 19.20 236 ILE A CA 1
ATOM 1474 C C . ILE A 1 204 ? -49.471 43.426 65.720 1.00 18.21 236 ILE A C 1
ATOM 1475 O O . ILE A 1 204 ? -48.392 44.004 65.862 1.00 17.80 236 ILE A O 1
ATOM 1480 N N . PRO A 1 205 ? -50.207 42.992 66.765 1.00 18.30 237 PRO A N 1
ATOM 1481 C CA . PRO A 1 205 ? -49.778 43.275 68.143 1.00 18.71 237 PRO A CA 1
ATOM 1482 C C . PRO A 1 205 ? -48.539 42.475 68.572 1.00 20.85 237 PRO A C 1
ATOM 1483 O O . PRO A 1 205 ? -48.311 41.356 68.066 1.00 20.80 237 PRO A O 1
ATOM 1487 N N . VAL A 1 206 ? -47.719 43.071 69.444 1.00 19.19 238 VAL A N 1
ATOM 1488 C CA . VAL A 1 206 ? -46.534 42.415 69.994 1.00 18.39 238 VAL A CA 1
ATOM 1489 C C . VAL A 1 206 ? -46.717 42.135 71.482 1.00 22.20 238 VAL A C 1
ATOM 1490 O O . VAL A 1 206 ? -47.069 43.038 72.254 1.00 20.73 238 VAL A O 1
ATOM 1494 N N . THR A 1 207 ? -46.477 40.881 71.872 1.00 22.88 239 THR A N 1
ATOM 1495 C CA . THR A 1 207 ? -46.551 40.498 73.270 1.00 24.79 239 THR A CA 1
ATOM 1496 C C . THR A 1 207 ? -45.155 40.519 73.851 1.00 22.70 239 THR A C 1
ATOM 1497 O O . THR A 1 207 ? -44.264 39.805 73.373 1.00 23.47 239 THR A O 1
ATOM 1501 N N . VAL A 1 208 ? -44.956 41.366 74.856 1.00 22.97 240 VAL A N 1
ATOM 1502 C CA . VAL A 1 208 ? -43.667 41.486 75.534 1.00 22.71 240 VAL A CA 1
ATOM 1503 C C . VAL A 1 208 ? -43.705 40.694 76.840 1.00 28.03 240 VAL A C 1
ATOM 1504 O O . VAL A 1 208 ? -44.524 40.964 77.726 1.00 27.16 240 VAL A O 1
ATOM 1508 N N . THR A 1 209 ? -42.794 39.732 76.948 1.00 31.23 241 THR A N 1
ATOM 1509 C CA . THR A 1 209 ? -42.789 38.773 78.046 1.00 36.37 241 THR A CA 1
ATOM 1510 C C . THR A 1 209 ? -41.537 38.907 78.908 1.00 38.54 241 THR A C 1
ATOM 1511 O O . THR A 1 209 ? -40.414 38.794 78.408 1.00 40.60 241 THR A O 1
ATOM 1515 N N . VAL A 1 210 ? -41.740 39.169 80.199 1.00 41.08 242 VAL A N 1
ATOM 1516 C CA . VAL A 1 210 ? -40.640 39.307 81.153 1.00 42.92 242 VAL A CA 1
ATOM 1517 C C . VAL A 1 210 ? -40.836 38.311 82.296 1.00 45.54 242 VAL A C 1
ATOM 1518 O O . VAL A 1 210 ? -41.895 38.284 82.926 1.00 44.83 242 VAL A O 1
ATOM 1522 N N . LYS A 1 211 ? -39.813 37.490 82.538 1.00 48.48 243 LYS A N 1
ATOM 1523 C CA . LYS A 1 211 ? -39.834 36.473 83.593 1.00 50.78 243 LYS A CA 1
ATOM 1524 C C . LYS A 1 211 ? -40.298 37.069 84.918 1.00 50.80 243 LYS A C 1
ATOM 1525 O O . LYS A 1 211 ? -39.717 38.040 85.405 1.00 51.30 243 LYS A O 1
ATOM 1531 N N . GLY A 1 212 ? -41.364 36.500 85.479 1.00 51.07 244 GLY A N 1
ATOM 1532 C CA . GLY A 1 212 ? -41.910 36.967 86.756 1.00 51.80 244 GLY A CA 1
ATOM 1533 C C . GLY A 1 212 ? -42.699 38.266 86.692 1.00 52.65 244 GLY A C 1
ATOM 1534 O O . GLY A 1 212 ? -43.078 38.825 87.727 1.00 52.24 244 GLY A O 1
ATOM 1535 N N . GLN A 1 213 ? -42.940 38.749 85.474 1.00 52.75 245 GLN A N 1
ATOM 1536 C CA . GLN A 1 213 ? -43.770 39.931 85.239 1.00 51.99 245 GLN A CA 1
ATOM 1537 C C . GLN A 1 213 ? -44.988 39.566 84.385 1.00 50.77 245 GLN A C 1
ATOM 1538 O O . GLN A 1 213 ? -44.931 38.614 83.599 1.00 50.94 245 GLN A O 1
ATOM 1544 N N . PRO A 1 214 ? -46.099 40.314 84.539 1.00 49.43 246 PRO A N 1
ATOM 1545 C CA . PRO A 1 214 ? -47.246 40.144 83.639 1.00 48.47 246 PRO A CA 1
ATOM 1546 C C . PRO A 1 214 ? -46.897 40.488 82.177 1.00 46.81 246 PRO A C 1
ATOM 1547 O O . PRO A 1 214 ? -46.097 41.397 81.928 1.00 46.94 246 PRO A O 1
ATOM 1551 N N . ASP A 1 215 ? -47.476 39.739 81.237 1.00 44.66 247 ASP A N 1
ATOM 1552 C CA . ASP A 1 215 ? -47.364 40.024 79.797 1.00 41.40 247 ASP A CA 1
ATOM 1553 C C . ASP A 1 215 ? -47.819 41.441 79.482 1.00 38.57 247 ASP A C 1
ATOM 1554 O O . ASP A 1 215 ? -48.799 41.924 80.068 1.00 37.61 247 ASP A O 1
ATOM 1559 N N . VAL A 1 216 ? -47.112 42.102 78.563 1.00 34.05 248 VAL A N 1
ATOM 1560 C CA . VAL A 1 216 ? -47.561 43.400 78.041 1.00 31.58 248 VAL A CA 1
ATOM 1561 C C . VAL A 1 216 ? -47.834 43.304 76.541 1.00 29.15 248 VAL A C 1
ATOM 1562 O O . VAL A 1 216 ? -46.948 42.947 75.767 1.00 29.00 248 VAL A O 1
ATOM 1566 N N . VAL A 1 217 ? -49.068 43.594 76.139 1.00 25.79 249 VAL A N 1
ATOM 1567 C CA . VAL A 1 217 ? -49.424 43.539 74.727 1.00 24.50 249 VAL A CA 1
ATOM 1568 C C . VAL A 1 217 ? -49.350 44.961 74.173 1.00 23.17 249 VAL A C 1
ATOM 1569 O O . VAL A 1 217 ? -50.010 45.874 74.675 1.00 20.80 249 VAL A O 1
ATOM 1573 N N . VAL A 1 218 ? -48.498 45.140 73.164 1.00 20.09 250 VAL A N 1
ATOM 1574 C CA . VAL A 1 218 ? -48.301 46.447 72.526 1.00 16.80 250 VAL A CA 1
ATOM 1575 C C . VAL A 1 218 ? -49.101 46.400 71.236 1.00 17.77 250 VAL A C 1
ATOM 1576 O O . VAL A 1 218 ? -48.786 45.625 70.331 1.00 18.05 250 VAL A O 1
ATOM 1580 N N . LYS A 1 219 ? -50.148 47.210 71.157 1.00 17.19 251 LYS A N 1
ATOM 1581 C CA . LYS A 1 219 ? -51.085 47.125 70.053 1.00 20.71 251 LYS A CA 1
ATOM 1582 C C . LYS A 1 219 ? -51.106 48.356 69.143 1.00 18.67 251 LYS A C 1
ATOM 1583 O O . LYS A 1 219 ? -51.626 48.288 68.038 1.00 18.52 251 LYS A O 1
ATOM 1589 N N . GLU A 1 220 ? -50.560 49.481 69.604 1.00 18.06 252 GLU A N 1
ATOM 1590 C CA . GLU A 1 220 ? -50.539 50.676 68.754 1.00 18.52 252 GLU A CA 1
ATOM 1591 C C . GLU A 1 220 ? -49.221 51.438 68.780 1.00 16.06 252 GLU A C 1
ATOM 1592 O O . GLU A 1 220 ? -48.423 51.290 69.709 1.00 14.48 252 GLU A O 1
ATOM 1598 N N . ASP A 1 221 ? -48.994 52.233 67.738 1.00 14.27 253 ASP A N 1
ATOM 1599 C CA . ASP A 1 221 ? -47.792 53.070 67.657 1.00 13.37 253 ASP A CA 1
ATOM 1600 C C . ASP A 1 221 ? -47.719 53.975 68.899 1.00 14.04 253 ASP A C 1
ATOM 1601 O O . ASP A 1 221 ? -48.737 54.565 69.301 1.00 15.49 253 ASP A O 1
ATOM 1606 N N . GLU A 1 222 ? -46.529 54.088 69.484 1.00 12.11 254 GLU A N 1
ATOM 1607 C CA . GLU A 1 222 ? -46.320 54.788 70.758 1.00 14.99 254 GLU A CA 1
ATOM 1608 C C . GLU A 1 222 ? -46.089 56.299 70.574 1.00 14.82 254 GLU A C 1
ATOM 1609 O O . GLU A 1 222 ? -46.458 57.105 71.441 1.00 14.45 254 GLU A O 1
ATOM 1615 N N . GLU A 1 223 ? -45.463 56.680 69.460 1.00 13.74 255 GLU A N 1
ATOM 1616 C CA . GLU A 1 223 ? -44.839 58.004 69.379 1.00 12.72 255 GLU A CA 1
ATOM 1617 C C . GLU A 1 223 ? -45.833 59.166 69.254 1.00 12.64 255 GLU A C 1
ATOM 1618 O O . GLU A 1 223 ? -45.553 60.278 69.738 1.00 12.94 255 GLU A O 1
ATOM 1624 N N . TYR A 1 224 ? -46.957 58.929 68.581 1.00 10.98 256 TYR A N 1
ATOM 1625 C CA . TYR A 1 224 ? -47.825 60.033 68.142 1.00 14.70 256 TYR A CA 1
ATOM 1626 C C . TYR A 1 224 ? -48.526 60.762 69.290 1.00 16.56 256 TYR A C 1
ATOM 1627 O O . TYR A 1 224 ? -49.040 61.880 69.106 1.00 14.11 256 TYR A O 1
ATOM 1636 N N . LYS A 1 225 ? -48.529 60.128 70.465 1.00 17.23 257 LYS A N 1
ATOM 1637 C CA . LYS A 1 225 ? -49.108 60.727 71.665 1.00 20.84 257 LYS A CA 1
ATOM 1638 C C . LYS A 1 225 ? -48.097 61.585 72.429 1.00 20.87 257 LYS A C 1
ATOM 1639 O O . LYS A 1 225 ? -48.493 62.392 73.289 1.00 22.61 257 LYS A O 1
ATOM 1645 N N . ARG A 1 226 ? -46.809 61.452 72.098 1.00 16.31 258 ARG A N 1
ATOM 1646 C CA . ARG A 1 226 ? -45.754 62.182 72.797 1.00 16.11 258 ARG A CA 1
ATOM 1647 C C . ARG A 1 226 ? -45.524 63.574 72.221 1.00 18.94 258 ARG A C 1
ATOM 1648 O O . ARG A 1 226 ? -44.509 63.814 71.583 1.00 16.34 258 ARG A O 1
ATOM 1656 N N . VAL A 1 227 ? -46.450 64.500 72.473 1.00 17.21 259 VAL A N 1
ATOM 1657 C CA . VAL A 1 227 ? -46.364 65.824 71.840 1.00 18.87 259 VAL A CA 1
ATOM 1658 C C . VAL A 1 227 ? -47.251 66.801 72.612 1.00 18.58 259 VAL A C 1
ATOM 1659 O O . VAL A 1 227 ? -48.273 66.399 73.153 1.00 16.63 259 VAL A O 1
ATOM 1663 N N . ASP A 1 228 ? -46.840 68.067 72.633 1.00 20.06 260 ASP A N 1
ATOM 1664 C CA . ASP A 1 228 ? -47.601 69.166 73.231 1.00 18.81 260 ASP A CA 1
ATOM 1665 C C . ASP A 1 228 ? -47.580 70.315 72.205 1.00 18.04 260 ASP A C 1
ATOM 1666 O O . ASP A 1 228 ? -46.552 70.981 72.029 1.00 17.61 260 ASP A O 1
ATOM 1671 N N . PHE A 1 229 ? -48.704 70.526 71.528 1.00 17.08 261 PHE A N 1
ATOM 1672 C CA . PHE A 1 229 ? -48.776 71.494 70.419 1.00 17.40 261 PHE A CA 1
ATOM 1673 C C . PHE A 1 229 ? -48.473 72.919 70.895 1.00 18.32 261 PHE A C 1
ATOM 1674 O O . PHE A 1 229 ? -47.853 73.697 70.157 1.00 18.05 261 PHE A O 1
ATOM 1682 N N . SER A 1 230 ? -48.889 73.237 72.129 1.00 18.59 262 SER A N 1
ATOM 1683 C CA . SER A 1 230 ? -48.621 74.572 72.708 1.00 21.38 262 SER A CA 1
ATOM 1684 C C . SER A 1 230 ? -47.110 74.827 72.840 1.00 21.51 262 SER A C 1
ATOM 1685 O O . SER A 1 230 ? -46.666 75.974 72.758 1.00 20.03 262 SER A O 1
ATOM 1688 N N . LYS A 1 231 ? -46.319 73.761 73.018 1.00 20.20 263 LYS A N 1
ATOM 1689 C CA . LYS A 1 231 ? -44.863 73.902 73.194 1.00 21.11 263 LYS A CA 1
ATOM 1690 C C . LYS A 1 231 ? -44.052 73.825 71.887 1.00 20.29 263 LYS A C 1
ATOM 1691 O O . LYS A 1 231 ? -42.889 74.259 71.824 1.00 20.74 263 LYS A O 1
ATOM 1697 N N . VAL A 1 232 ? -44.657 73.240 70.859 1.00 19.45 264 VAL A N 1
ATOM 1698 C CA . VAL A 1 232 ? -44.016 73.141 69.544 1.00 16.92 264 VAL A CA 1
ATOM 1699 C C . VAL A 1 232 ? -43.325 74.440 69.096 1.00 17.19 264 VAL A C 1
ATOM 1700 O O . VAL A 1 232 ? -42.150 74.397 68.753 1.00 17.32 264 VAL A O 1
ATOM 1704 N N . PRO A 1 233 ? -44.040 75.595 69.093 1.00 17.91 265 PRO A N 1
ATOM 1705 C CA . PRO A 1 233 ? -43.370 76.831 68.637 1.00 19.97 265 PRO A CA 1
ATOM 1706 C C . PRO A 1 233 ? -42.311 77.411 69.586 1.00 21.44 265 PRO A C 1
ATOM 1707 O O . PRO A 1 233 ? -41.617 78.357 69.203 1.00 21.88 265 PRO A O 1
ATOM 1711 N N . LYS A 1 234 ? -42.200 76.845 70.789 1.00 21.15 266 LYS A N 1
ATOM 1712 C CA . LYS A 1 234 ? -41.285 77.328 71.836 1.00 22.45 266 LYS A CA 1
ATOM 1713 C C . LYS A 1 234 ? -40.000 76.506 71.898 1.00 21.68 266 LYS A C 1
ATOM 1714 O O . LYS A 1 234 ? -39.007 76.932 72.495 1.00 20.87 266 LYS A O 1
ATOM 1720 N N . LEU A 1 235 ? -39.991 75.333 71.270 1.00 21.41 267 LEU A N 1
ATOM 1721 C CA . LEU A 1 235 ? -38.815 74.446 71.358 1.00 20.01 267 LEU A CA 1
ATOM 1722 C C . LEU A 1 235 ? -37.536 75.038 70.777 1.00 20.92 267 LEU A C 1
ATOM 1723 O O . LEU A 1 235 ? -37.587 75.800 69.816 1.00 20.31 267 LEU A O 1
ATOM 1728 N N . LYS A 1 236 ? -36.385 74.669 71.352 1.00 20.99 268 LYS A N 1
ATOM 1729 C CA . LYS A 1 236 ? -35.083 75.126 70.864 1.00 22.23 268 LYS A CA 1
ATOM 1730 C C . LYS A 1 236 ? -34.739 74.486 69.510 1.00 23.16 268 LYS A C 1
ATOM 1731 O O . LYS A 1 236 ? -35.132 73.340 69.245 1.00 22.31 268 LYS A O 1
ATOM 1742 N N . THR A 1 237 ? -34.000 75.212 68.672 1.00 20.52 269 THR A N 1
ATOM 1743 C CA . THR A 1 237 ? -33.544 74.671 67.378 1.00 20.97 269 THR A CA 1
ATOM 1744 C C . THR A 1 237 ? -32.190 73.990 67.556 1.00 23.10 269 THR A C 1
ATOM 1745 O O . THR A 1 237 ? -31.134 74.612 67.410 1.00 24.20 269 THR A O 1
ATOM 1749 N N . VAL A 1 238 ? -32.230 72.695 67.837 1.00 22.23 270 VAL A N 1
ATOM 1750 C CA . VAL A 1 238 ? -31.043 71.980 68.315 1.00 25.82 270 VAL A CA 1
ATOM 1751 C C . VAL A 1 238 ? -29.925 71.773 67.307 1.00 25.80 270 VAL A C 1
ATOM 1752 O O . VAL A 1 238 ? -28.789 71.547 67.705 1.00 29.34 270 VAL A O 1
ATOM 1756 N N . PHE A 1 239 ? -30.219 71.839 66.014 1.00 23.97 271 PHE A N 1
ATOM 1757 C CA . PHE A 1 239 ? -29.167 71.603 65.029 1.00 23.43 271 PHE A CA 1
ATOM 1758 C C . PHE A 1 239 ? -28.476 72.892 64.630 1.00 24.67 271 PHE A C 1
ATOM 1759 O O . PHE A 1 239 ? -27.401 72.876 64.027 1.00 27.09 271 PHE A O 1
ATOM 1767 N N . GLN A 1 240 ? -29.099 74.010 64.973 1.00 26.24 272 GLN A N 1
ATOM 1768 C CA . GLN A 1 240 ? -28.598 75.323 64.600 1.00 28.34 272 GLN A CA 1
ATOM 1769 C C . GLN A 1 240 ? -29.154 76.333 65.608 1.00 30.03 272 GLN A C 1
ATOM 1770 O O . GLN A 1 240 ? -30.281 76.810 65.466 1.00 28.70 272 GLN A O 1
ATOM 1776 N N . LYS A 1 241 ? -28.360 76.649 66.632 1.00 34.70 273 LYS A N 1
ATOM 1777 C CA . LYS A 1 241 ? -28.852 77.459 67.767 1.00 37.48 273 LYS A CA 1
ATOM 1778 C C . LYS A 1 241 ? -29.308 78.885 67.419 1.00 36.90 273 LYS A C 1
ATOM 1779 O O . LYS A 1 241 ? -30.161 79.439 68.113 1.00 39.89 273 LYS A O 1
ATOM 1785 N N . GLU A 1 242 ? -28.763 79.448 66.342 1.00 35.20 274 GLU A N 1
ATOM 1786 C CA . GLU A 1 242 ? -29.114 80.789 65.882 1.00 34.50 274 GLU A CA 1
ATOM 1787 C C . GLU A 1 242 ? -29.812 80.784 64.509 1.00 32.99 274 GLU A C 1
ATOM 1788 O O . GLU A 1 242 ? -29.269 80.275 63.529 1.00 33.70 274 GLU A O 1
ATOM 1794 N N . ASN A 1 243 ? -31.017 81.357 64.452 1.00 30.65 275 ASN A N 1
ATOM 1795 C CA . ASN A 1 243 ? -31.837 81.414 63.221 1.00 27.94 275 ASN A CA 1
ATOM 1796 C C . ASN A 1 243 ? -32.168 80.019 62.632 1.00 26.15 275 ASN A C 1
ATOM 1797 O O . ASN A 1 243 ? -32.284 79.830 61.408 1.00 24.94 275 ASN A O 1
ATOM 1802 N N . GLY A 1 244 ? -32.336 79.053 63.528 1.00 23.88 276 GLY A N 1
ATOM 1803 C CA . GLY A 1 244 ? -32.654 77.679 63.121 1.00 19.96 276 GLY A CA 1
ATOM 1804 C C . GLY A 1 244 ? -34.107 77.442 62.763 1.00 19.77 276 GLY A C 1
ATOM 1805 O O . GLY A 1 244 ? -34.969 78.313 62.942 1.00 16.82 276 GLY A O 1
ATOM 1806 N N . THR A 1 245 ? -34.410 76.235 62.276 1.00 16.71 277 THR A N 1
ATOM 1807 C CA . THR A 1 245 ? -35.776 75.916 61.866 1.00 14.10 277 THR A CA 1
ATOM 1808 C C . THR A 1 245 ? -36.192 74.507 62.304 1.00 16.35 277 THR A C 1
ATOM 1809 O O . THR A 1 245 ? -37.369 74.265 62.552 1.00 14.24 277 THR A O 1
ATOM 1813 N N . VAL A 1 246 ? -35.206 73.607 62.406 1.00 13.70 278 VAL A N 1
ATOM 1814 C CA . VAL A 1 246 ? -35.440 72.192 62.741 1.00 13.76 278 VAL A CA 1
ATOM 1815 C C . VAL A 1 246 ? -35.407 71.975 64.269 1.00 12.95 278 VAL A C 1
ATOM 1816 O O . VAL A 1 246 ? -34.462 72.411 64.963 1.00 14.39 278 VAL A O 1
ATOM 1820 N N . THR A 1 247 ? -36.438 71.302 64.791 1.00 12.90 279 THR A N 1
ATOM 1821 C CA . THR A 1 247 ? -36.553 71.000 66.242 1.00 12.44 279 THR A CA 1
ATOM 1822 C C . THR A 1 247 ? -36.850 69.516 66.490 1.00 13.91 279 THR A C 1
ATOM 1823 O O . THR A 1 247 ? -37.156 68.777 65.546 1.00 12.56 279 THR A O 1
ATOM 1827 N N . ALA A 1 248 ? -36.829 69.094 67.753 1.00 13.39 280 ALA A N 1
ATOM 1828 C CA . ALA A 1 248 ? -37.173 67.695 68.051 1.00 16.05 280 ALA A CA 1
ATOM 1829 C C . ALA A 1 248 ? -38.624 67.391 67.638 1.00 15.15 280 ALA A C 1
ATOM 1830 O O . ALA A 1 248 ? -38.920 66.272 67.183 1.00 14.45 280 ALA A O 1
ATOM 1832 N N . ALA A 1 249 ? -39.531 68.368 67.738 1.00 13.28 281 ALA A N 1
ATOM 1833 C CA . ALA A 1 249 ? -40.940 68.091 67.387 1.00 12.65 281 ALA A CA 1
ATOM 1834 C C . ALA A 1 249 ? -41.108 67.967 65.893 1.00 12.18 281 ALA A C 1
ATOM 1835 O O . ALA A 1 249 ? -41.829 67.066 65.409 1.00 12.16 281 ALA A O 1
ATOM 1837 N N . ASN A 1 250 ? -40.463 68.851 65.138 1.00 10.89 282 ASN A N 1
ATOM 1838 C CA . ASN A 1 250 ? -40.662 68.819 63.683 1.00 11.09 282 ASN A CA 1
ATOM 1839 C C . ASN A 1 250 ? -39.745 67.874 62.878 1.00 11.31 282 ASN A C 1
ATOM 1840 O O . ASN A 1 250 ? -39.918 67.725 61.666 1.00 11.32 282 ASN A O 1
ATOM 1845 N N . ALA A 1 251 ? -38.787 67.254 63.574 1.00 11.36 283 ALA A N 1
ATOM 1846 C CA . ALA A 1 251 ? -37.941 66.178 63.029 1.00 10.73 283 ALA A CA 1
ATOM 1847 C C . ALA A 1 251 ? -38.523 64.791 63.341 1.00 12.16 283 ALA A C 1
ATOM 1848 O O . ALA A 1 251 ? -39.256 64.641 64.323 1.00 9.18 283 ALA A O 1
ATOM 1850 N N . SER A 1 252 ? -38.156 63.762 62.566 1.00 12.02 284 SER A N 1
ATOM 1851 C CA . SER A 1 252 ? -38.465 62.385 63.004 1.00 11.34 284 SER A CA 1
ATOM 1852 C C . SER A 1 252 ? -37.711 62.046 64.306 1.00 13.14 284 SER A C 1
ATOM 1853 O O . SER A 1 252 ? -36.747 62.739 64.700 1.00 13.26 284 SER A O 1
ATOM 1856 N N . THR A 1 253 ? -38.141 60.962 64.956 1.00 12.02 285 THR A N 1
ATOM 1857 C CA . THR A 1 253 ? -37.598 60.535 66.248 1.00 10.57 285 THR A CA 1
ATOM 1858 C C . THR A 1 253 ? -36.832 59.200 66.079 1.00 10.57 285 THR A C 1
ATOM 1859 O O . THR A 1 253 ? -36.820 58.651 65.000 1.00 10.15 285 THR A O 1
ATOM 1863 N N . LEU A 1 254 ? -36.192 58.714 67.147 1.00 10.49 286 LEU A N 1
ATOM 1864 C CA . LEU A 1 254 ? -35.486 57.427 67.143 1.00 12.52 286 LEU A CA 1
ATOM 1865 C C . LEU A 1 254 ? -36.462 56.380 67.665 1.00 9.86 286 LEU A C 1
ATOM 1866 O O . LEU A 1 254 ? -37.109 56.593 68.712 1.00 13.33 286 LEU A O 1
ATOM 1871 N N . ASN A 1 255 ? -36.570 55.260 66.949 1.00 11.66 287 ASN A N 1
ATOM 1872 C CA . ASN A 1 255 ? -37.630 54.272 67.219 1.00 9.81 287 ASN A CA 1
ATOM 1873 C C . ASN A 1 255 ? -37.245 52.839 66.882 1.00 10.34 287 ASN A C 1
ATOM 1874 O O . ASN A 1 255 ? -36.178 52.596 66.256 1.00 9.31 287 ASN A O 1
ATOM 1879 N N . ASP A 1 256 ? -38.150 51.931 67.254 1.00 7.93 288 ASP A N 1
ATOM 1880 C CA . ASP A 1 256 ? -37.993 50.464 67.098 1.00 9.60 288 ASP A CA 1
ATOM 1881 C C . ASP A 1 256 ? -39.184 49.923 66.314 1.00 8.98 288 ASP A C 1
ATOM 1882 O O . ASP A 1 256 ? -40.332 50.312 66.580 1.00 9.78 288 ASP A O 1
ATOM 1887 N N . GLY A 1 257 ? -38.955 49.009 65.361 1.00 10.43 289 GLY A N 1
ATOM 1888 C CA . GLY A 1 257 ? -40.084 48.378 64.652 1.00 9.27 289 GLY A CA 1
ATOM 1889 C C . GLY A 1 257 ? -39.580 47.553 63.471 1.00 9.64 289 GLY A C 1
ATOM 1890 O O . GLY A 1 257 ? -38.415 47.680 63.075 1.00 9.58 289 GLY A O 1
ATOM 1891 N N . ALA A 1 258 ? -40.467 46.730 62.914 1.00 8.42 290 ALA A N 1
ATOM 1892 C CA . ALA A 1 258 ? -40.207 45.936 61.706 1.00 9.69 290 ALA A CA 1
ATOM 1893 C C . ALA A 1 258 ? -41.446 45.837 60.838 1.00 10.17 290 ALA A C 1
ATOM 1894 O O . ALA A 1 258 ? -42.588 45.858 61.329 1.00 9.07 290 ALA A O 1
ATOM 1896 N N . ALA A 1 259 ? -41.199 45.693 59.539 1.00 12.58 291 ALA A N 1
ATOM 1897 C CA . ALA A 1 259 ? -42.238 45.531 58.538 1.00 12.23 291 ALA A CA 1
ATOM 1898 C C . ALA A 1 259 ? -41.778 44.478 57.535 1.00 13.09 291 ALA A C 1
ATOM 1899 O O . ALA A 1 259 ? -40.565 44.334 57.277 1.00 11.39 291 ALA A O 1
ATOM 1901 N N . ALA A 1 260 ? -42.743 43.744 56.971 1.00 10.34 292 ALA A N 1
ATOM 1902 C CA . ALA A 1 260 ? -42.438 42.661 56.003 1.00 10.26 292 ALA A CA 1
ATOM 1903 C C . ALA A 1 260 ? -43.579 42.483 55.002 1.00 9.79 292 ALA A C 1
ATOM 1904 O O . ALA A 1 260 ? -44.759 42.577 55.375 1.00 10.01 292 ALA A O 1
ATOM 1906 N N . LEU A 1 261 ? -43.200 42.249 53.743 1.00 10.07 293 LEU A N 1
ATOM 1907 C CA . LEU A 1 261 ? -44.139 42.013 52.660 1.00 11.18 293 LEU A CA 1
ATOM 1908 C C . LEU A 1 261 ? -43.891 40.632 52.034 1.00 11.34 293 LEU A C 1
ATOM 1909 O O . LEU A 1 261 ? -42.734 40.208 51.895 1.00 11.47 293 LEU A O 1
ATOM 1914 N N . VAL A 1 262 ? -44.964 39.940 51.653 1.00 11.61 294 VAL A N 1
ATOM 1915 C CA . VAL A 1 262 ? -44.814 38.730 50.829 1.00 9.15 294 VAL A CA 1
ATOM 1916 C C . VAL A 1 262 ? -44.977 39.152 49.375 1.00 9.45 294 VAL A C 1
ATOM 1917 O O . VAL A 1 262 ? -46.009 39.753 48.993 1.00 11.05 294 VAL A O 1
ATOM 1921 N N . LEU A 1 263 ? -43.964 38.855 48.569 1.00 9.83 295 LEU A N 1
ATOM 1922 C CA . LEU A 1 263 ? -43.959 39.226 47.157 1.00 10.28 295 LEU A CA 1
ATOM 1923 C C . LEU A 1 263 ? -43.984 37.969 46.306 1.00 11.05 295 LEU A C 1
ATOM 1924 O O . LEU A 1 263 ? -43.359 36.974 46.678 1.00 12.55 295 LEU A O 1
ATOM 1929 N N . MET A 1 264 ? -44.677 37.998 45.166 1.00 11.19 296 MET A N 1
ATOM 1930 C CA . MET A 1 264 ? -44.695 36.812 44.284 1.00 11.68 296 MET A CA 1
ATOM 1931 C C . MET A 1 264 ? -44.733 37.221 42.835 1.00 11.82 296 MET A C 1
ATOM 1932 O O . MET A 1 264 ? -45.173 38.333 42.535 1.00 11.54 296 MET A O 1
ATOM 1937 N N . THR A 1 265 ? -44.329 36.323 41.932 1.00 9.96 297 THR A N 1
ATOM 1938 C CA . THR A 1 265 ? -44.651 36.517 40.512 1.00 11.85 297 THR A CA 1
ATOM 1939 C C . THR A 1 265 ? -46.163 36.369 40.304 1.00 10.45 297 THR A C 1
ATOM 1940 O O . THR A 1 265 ? -46.830 35.697 41.094 1.00 11.90 297 THR A O 1
ATOM 1944 N N . ALA A 1 266 ? -46.702 36.971 39.246 1.00 12.21 298 ALA A N 1
ATOM 1945 C CA . ALA A 1 266 ? -48.117 36.794 38.904 1.00 11.65 298 ALA A CA 1
ATOM 1946 C C . ALA A 1 266 ? -48.429 35.297 38.771 1.00 14.20 298 ALA A C 1
ATOM 1947 O O . ALA A 1 266 ? -49.486 34.839 39.208 1.00 12.99 298 ALA A O 1
ATOM 1949 N N . ASP A 1 267 ? -47.496 34.541 38.198 1.00 12.54 299 ASP A N 1
ATOM 1950 C CA . ASP A 1 267 ? -47.707 33.083 38.010 1.00 14.48 299 ASP A CA 1
ATOM 1951 C C . ASP A 1 267 ? -47.816 32.298 39.309 1.00 13.60 299 ASP A C 1
ATOM 1952 O O . ASP A 1 267 ? -48.692 31.418 39.440 1.00 15.54 299 ASP A O 1
ATOM 1957 N N . ALA A 1 268 ? -46.959 32.628 40.279 1.00 11.62 300 ALA A N 1
ATOM 1958 C CA . ALA A 1 268 ? -47.014 32.016 41.609 1.00 11.99 300 ALA A CA 1
ATOM 1959 C C . ALA A 1 268 ? -48.295 32.399 42.342 1.00 12.55 300 ALA A C 1
ATOM 1960 O O . ALA A 1 268 ? -48.927 31.538 42.976 1.00 13.46 300 ALA A O 1
ATOM 1962 N N . ALA A 1 269 ? -48.686 33.673 42.270 1.00 11.75 301 ALA A N 1
ATOM 1963 C CA . ALA A 1 269 ? -49.939 34.092 42.927 1.00 13.96 301 ALA A CA 1
ATOM 1964 C C . ALA A 1 269 ? -51.122 33.259 42.429 1.00 11.92 301 ALA A C 1
ATOM 1965 O O . ALA A 1 269 ? -51.974 32.818 43.226 1.00 13.39 301 ALA A O 1
ATOM 1967 N N . LYS A 1 270 ? -51.181 33.053 41.113 1.00 12.79 302 LYS A N 1
ATOM 1968 C CA . LYS A 1 270 ? -52.232 32.213 40.512 1.00 14.59 302 LYS A CA 1
ATOM 1969 C C . LYS A 1 270 ? -52.132 30.737 40.958 1.00 14.75 302 LYS A C 1
ATOM 1970 O O . LYS A 1 270 ? -53.148 30.118 41.315 1.00 13.65 302 LYS A O 1
ATOM 1976 N N . ARG A 1 271 ? -50.924 30.185 40.932 1.00 14.21 303 ARG A N 1
ATOM 1977 C CA . ARG A 1 271 ? -50.708 28.788 41.308 1.00 14.45 303 ARG A CA 1
ATOM 1978 C C . ARG A 1 271 ? -51.202 28.493 42.716 1.00 15.34 303 ARG A C 1
ATOM 1979 O O . ARG A 1 271 ? -51.788 27.440 42.973 1.00 16.11 303 ARG A O 1
ATOM 1987 N N . LEU A 1 272 ? -50.934 29.428 43.625 1.00 12.46 304 LEU A N 1
ATOM 1988 C CA . LEU A 1 272 ? -51.262 29.278 45.032 1.00 12.20 304 LEU A CA 1
ATOM 1989 C C . LEU A 1 272 ? -52.652 29.825 45.339 1.00 12.48 304 LEU A C 1
ATOM 1990 O O . LEU A 1 272 ? -53.099 29.768 46.484 1.00 13.94 304 LEU A O 1
ATOM 1995 N N . ASN A 1 273 ? -53.310 30.362 44.321 1.00 11.55 305 ASN A N 1
ATOM 1996 C CA . ASN A 1 273 ? -54.668 30.948 44.433 1.00 13.83 305 ASN A CA 1
ATOM 1997 C C . ASN A 1 273 ? -54.859 31.994 45.540 1.00 16.39 305 ASN A C 1
ATOM 1998 O O . ASN A 1 273 ? -55.861 31.990 46.276 1.00 13.43 305 ASN A O 1
ATOM 2003 N N . VAL A 1 274 ? -53.887 32.893 45.652 1.00 17.11 306 VAL A N 1
ATOM 2004 C CA . VAL A 1 274 ? -53.956 33.969 46.656 1.00 18.76 306 VAL A CA 1
ATOM 2005 C C . VAL A 1 274 ? -54.548 35.180 45.971 1.00 19.80 306 VAL A C 1
ATOM 2006 O O . VAL A 1 274 ? -54.521 35.270 44.748 1.00 22.91 306 VAL A O 1
ATOM 2010 N N . THR A 1 275 ? -55.074 36.114 46.759 1.00 19.94 307 THR A N 1
ATOM 2011 C CA . THR A 1 275 ? -55.612 37.349 46.215 1.00 19.73 307 THR A CA 1
ATOM 2012 C C . THR A 1 275 ? -54.590 38.483 46.410 1.00 18.35 307 THR A C 1
ATOM 2013 O O . THR A 1 275 ? -54.412 38.979 47.529 1.00 21.13 307 THR A O 1
ATOM 2020 N N . PRO A 1 276 ? -53.875 38.855 45.330 1.00 18.70 308 PRO A N 1
ATOM 2021 C CA . PRO A 1 276 ? -52.841 39.896 45.486 1.00 19.10 308 PRO A CA 1
ATOM 2022 C C . PRO A 1 276 ? -53.454 41.250 45.814 1.00 16.90 308 PRO A C 1
ATOM 2023 O O . PRO A 1 276 ? -54.570 41.547 45.370 1.00 16.97 308 PRO A O 1
ATOM 2027 N N . LEU A 1 277 ? -52.739 42.052 46.602 1.00 16.14 309 LEU A N 1
ATOM 2028 C CA . LEU A 1 277 ? -53.256 43.370 47.022 1.00 17.13 309 LEU A CA 1
ATOM 2029 C C . LEU A 1 277 ? -52.937 44.466 46.035 1.00 16.08 309 LEU A C 1
ATOM 2030 O O . LEU A 1 277 ? -53.747 45.378 45.802 1.00 14.04 309 LEU A O 1
ATOM 2035 N N . ALA A 1 278 ? -51.736 44.401 45.488 1.00 14.08 310 ALA A N 1
ATOM 2036 C CA . ALA A 1 278 ? -51.249 45.433 44.580 1.00 14.88 310 ALA A CA 1
ATOM 2037 C C . ALA A 1 278 ? -50.202 44.899 43.619 1.00 13.93 310 ALA A C 1
ATOM 2038 O O . ALA A 1 278 ? -49.491 43.918 43.929 1.00 11.32 310 ALA A O 1
ATOM 2040 N N . ARG A 1 279 ? -50.073 45.541 42.457 1.00 13.23 311 ARG A N 1
ATOM 2041 C CA . ARG A 1 279 ? -48.941 45.207 41.591 1.00 14.77 311 ARG A CA 1
ATOM 2042 C C . ARG A 1 279 ? -47.809 46.223 41.745 1.00 13.55 311 ARG A C 1
ATOM 2043 O O . ARG A 1 279 ? -48.054 47.415 41.987 1.00 11.17 311 ARG A O 1
ATOM 2051 N N . ILE A 1 280 ? -46.574 45.755 41.625 1.00 10.67 312 ILE A N 1
ATOM 2052 C CA . ILE A 1 280 ? -45.454 46.687 41.633 1.00 10.86 312 ILE A CA 1
ATOM 2053 C C . ILE A 1 280 ? -45.241 47.175 40.178 1.00 14.22 312 ILE A C 1
ATOM 2054 O O . ILE A 1 280 ? -44.970 46.361 39.281 1.00 15.80 312 ILE A O 1
ATOM 2059 N N . VAL A 1 281 ? -45.415 48.478 39.956 1.00 11.45 313 VAL A N 1
ATOM 2060 C CA . VAL A 1 281 ? -45.422 49.045 38.596 1.00 13.86 313 VAL A CA 1
ATOM 2061 C C . VAL A 1 281 ? -44.004 49.451 38.156 1.00 15.00 313 VAL A C 1
ATOM 2062 O O . VAL A 1 281 ? -43.575 49.131 37.038 1.00 13.16 313 VAL A O 1
ATOM 2066 N N . ALA A 1 282 ? -43.282 50.137 39.049 1.00 12.72 314 ALA A N 1
ATOM 2067 C CA . ALA A 1 282 ? -41.951 50.654 38.747 1.00 14.31 314 ALA A CA 1
ATOM 2068 C C . ALA A 1 282 ? -41.261 51.129 40.032 1.00 10.75 314 ALA A C 1
ATOM 2069 O O . ALA A 1 282 ? -41.917 51.428 41.044 1.00 9.33 314 ALA A O 1
ATOM 2071 N N . PHE A 1 283 ? -39.933 51.194 39.981 1.00 10.96 315 PHE A N 1
ATOM 2072 C CA . PHE A 1 283 ? -39.136 51.733 41.084 1.00 11.76 315 PHE A CA 1
ATOM 2073 C C . PHE A 1 283 ? -37.810 52.316 40.546 1.00 12.28 315 PHE A C 1
ATOM 2074 O O . PHE A 1 283 ? -37.426 52.046 39.400 1.00 11.03 315 PHE A O 1
ATOM 2082 N N . ALA A 1 284 ? -37.153 53.149 41.338 1.00 10.47 316 ALA A N 1
ATOM 2083 C CA . ALA A 1 284 ? -35.923 53.834 40.871 1.00 10.98 316 ALA A CA 1
ATOM 2084 C C . ALA A 1 284 ? -35.139 54.353 42.064 1.00 10.44 316 ALA A C 1
ATOM 2085 O O . ALA A 1 284 ? -35.701 54.565 43.142 1.00 11.85 316 ALA A O 1
ATOM 2087 N N . ASP A 1 285 ? -33.835 54.524 41.871 1.00 10.77 317 ASP A N 1
ATOM 2088 C CA . ASP A 1 285 ? -32.975 55.211 42.837 1.00 12.35 317 ASP A CA 1
ATOM 2089 C C . ASP A 1 285 ? -32.405 56.487 42.184 1.00 12.90 317 ASP A C 1
ATOM 2090 O O . ASP A 1 285 ? -32.069 56.489 40.989 1.00 11.78 317 ASP A O 1
ATOM 2095 N N . ALA A 1 286 ? -32.334 57.573 42.946 1.00 10.86 318 ALA A N 1
ATOM 2096 C CA . ALA A 1 286 ? -31.605 58.777 42.520 1.00 11.05 318 ALA A CA 1
ATOM 2097 C C . ALA A 1 286 ? -30.605 59.173 43.587 1.00 12.46 318 ALA A C 1
ATOM 2098 O O . ALA A 1 286 ? -30.745 58.798 44.762 1.00 11.89 318 ALA A O 1
ATOM 2100 N N . ALA A 1 287 ? -29.596 59.962 43.204 1.00 11.79 319 ALA A N 1
ATOM 2101 C CA . ALA A 1 287 ? -28.666 60.487 44.189 1.00 11.63 319 ALA A CA 1
ATOM 2102 C C . ALA A 1 287 ? -28.201 61.874 43.772 1.00 11.77 319 ALA A C 1
ATOM 2103 O O . ALA A 1 287 ? -28.118 62.192 42.588 1.00 10.83 319 ALA A O 1
ATOM 2105 N N . VAL A 1 288 ? -27.910 62.681 44.783 1.00 12.48 320 VAL A N 1
ATOM 2106 C CA . VAL A 1 288 ? -27.498 64.059 44.599 1.00 13.92 320 VAL A CA 1
ATOM 2107 C C . VAL A 1 288 ? -26.363 64.363 45.573 1.00 12.68 320 VAL A C 1
ATOM 2108 O O . VAL A 1 288 ? -25.909 63.487 46.317 1.00 11.22 320 VAL A O 1
ATOM 2112 N N . GLU A 1 289 ? -25.851 65.588 45.523 1.00 12.33 321 GLU A N 1
ATOM 2113 C CA . GLU A 1 289 ? -24.839 66.043 46.476 1.00 14.57 321 GLU A CA 1
ATOM 2114 C C . GLU A 1 289 ? -25.245 65.688 47.930 1.00 14.82 321 GLU A C 1
ATOM 2115 O O . GLU A 1 289 ? -26.371 65.952 48.321 1.00 15.76 321 GLU A O 1
ATOM 2121 N N . PRO A 1 290 ? -24.368 64.991 48.703 1.00 14.44 322 PRO A N 1
ATOM 2122 C CA . PRO A 1 290 ? -24.751 64.512 50.041 1.00 15.51 322 PRO A CA 1
ATOM 2123 C C . PRO A 1 290 ? -25.565 65.451 50.931 1.00 14.38 322 PRO A C 1
ATOM 2124 O O . PRO A 1 290 ? -26.570 65.031 51.523 1.00 14.44 322 PRO A O 1
ATOM 2128 N N . ILE A 1 291 ? -25.177 66.718 51.015 1.00 12.32 323 ILE A N 1
ATOM 2129 C CA . ILE A 1 291 ? -25.922 67.636 51.866 1.00 10.95 323 ILE A CA 1
ATOM 2130 C C . ILE A 1 291 ? -27.372 67.845 51.390 1.00 10.42 323 ILE A C 1
ATOM 2131 O O . ILE A 1 291 ? -28.214 68.252 52.171 1.00 12.37 323 ILE A O 1
ATOM 2136 N N . ASP A 1 292 ? -27.649 67.595 50.100 1.00 12.23 324 ASP A N 1
ATOM 2137 C CA . ASP A 1 292 ? -28.966 67.859 49.521 1.00 12.97 324 ASP A CA 1
ATOM 2138 C C . ASP A 1 292 ? -29.892 66.628 49.532 1.00 13.33 324 ASP A C 1
ATOM 2139 O O . ASP A 1 292 ? -30.864 66.572 48.749 1.00 14.05 324 ASP A O 1
ATOM 2144 N N . PHE A 1 293 ? -29.606 65.630 50.385 1.00 9.03 325 PHE A N 1
ATOM 2145 C CA . PHE A 1 293 ? -30.526 64.460 50.442 1.00 9.76 325 PHE A CA 1
ATOM 2146 C C . PHE A 1 293 ? -32.018 64.807 50.541 1.00 7.90 325 PHE A C 1
ATOM 2147 O O . PHE A 1 293 ? -32.817 64.047 50.018 1.00 11.12 325 PHE A O 1
ATOM 2155 N N . PRO A 1 294 ? -32.422 65.923 51.238 1.00 11.26 326 PRO A N 1
ATOM 2156 C CA . PRO A 1 294 ? -33.870 66.188 51.270 1.00 10.74 326 PRO A CA 1
ATOM 2157 C C . PRO A 1 294 ? -34.565 66.266 49.896 1.00 10.87 326 PRO A C 1
ATOM 2158 O O . PRO A 1 294 ? -35.773 65.972 49.813 1.00 10.84 326 PRO A O 1
ATOM 2162 N N . ILE A 1 295 ? -33.845 66.641 48.841 1.00 10.64 327 ILE A N 1
ATOM 2163 C CA . ILE A 1 295 ? -34.459 66.760 47.514 1.00 12.88 327 ILE A CA 1
ATOM 2164 C C . ILE A 1 295 ? -34.281 65.533 46.582 1.00 13.01 327 ILE A C 1
ATOM 2165 O O . ILE A 1 295 ? -34.909 65.459 45.520 1.00 15.07 327 ILE A O 1
ATOM 2170 N N . ALA A 1 296 ? -33.442 64.570 46.980 1.00 13.46 328 ALA A N 1
ATOM 2171 C CA . ALA A 1 296 ? -33.281 63.356 46.189 1.00 10.67 328 ALA A CA 1
ATOM 2172 C C . ALA A 1 296 ? -34.621 62.644 45.865 1.00 10.84 328 ALA A C 1
ATOM 2173 O O . ALA A 1 296 ? -34.766 62.125 44.752 1.00 11.32 328 ALA A O 1
ATOM 2175 N N . PRO A 1 297 ? -35.579 62.576 46.826 1.00 11.88 329 PRO A N 1
ATOM 2176 C CA . PRO A 1 297 ? -36.872 61.904 46.493 1.00 11.23 329 PRO A CA 1
ATOM 2177 C C . PRO A 1 297 ? -37.648 62.578 45.353 1.00 13.47 329 PRO A C 1
ATOM 2178 O O . PRO A 1 297 ? -38.491 61.947 44.737 1.00 13.28 329 PRO A O 1
ATOM 2182 N N . VAL A 1 298 ? -37.371 63.853 45.096 1.00 13.01 330 VAL A N 1
ATOM 2183 C CA . VAL A 1 298 ? -38.036 64.546 44.006 1.00 10.63 330 VAL A CA 1
ATOM 2184 C C . VAL A 1 298 ? -37.606 63.928 42.675 1.00 11.74 330 VAL A C 1
ATOM 2185 O O . VAL A 1 298 ? -38.453 63.628 41.811 1.00 11.00 330 VAL A O 1
ATOM 2189 N N . TYR A 1 299 ? -36.294 63.716 42.516 1.00 11.28 331 TYR A N 1
ATOM 2190 C CA . TYR A 1 299 ? -35.759 63.090 41.290 1.00 10.72 331 TYR A CA 1
ATOM 2191 C C . TYR A 1 299 ? -36.153 61.617 41.170 1.00 13.35 331 TYR A C 1
ATOM 2192 O O . TYR A 1 299 ? -36.464 61.159 40.088 1.00 10.16 331 TYR A O 1
ATOM 2201 N N . ALA A 1 300 ? -36.141 60.884 42.282 1.00 10.80 332 ALA A N 1
ATOM 2202 C CA . ALA A 1 300 ? -36.499 59.454 42.245 1.00 12.33 332 ALA A CA 1
ATOM 2203 C C . ALA A 1 300 ? -37.964 59.275 41.808 1.00 14.01 332 ALA A C 1
ATOM 2204 O O . ALA A 1 300 ? -38.283 58.421 40.972 1.00 13.64 332 ALA A O 1
ATOM 2206 N N . ALA A 1 301 ? -38.850 60.068 42.400 1.00 12.75 333 ALA A N 1
ATOM 2207 C CA . ALA A 1 301 ? -40.268 60.068 42.056 1.00 13.56 333 ALA A CA 1
ATOM 2208 C C . ALA A 1 301 ? -40.468 60.436 40.582 1.00 15.54 333 ALA A C 1
ATOM 2209 O O . ALA A 1 301 ? -41.242 59.779 39.876 1.00 16.00 333 ALA A O 1
ATOM 2211 N N . SER A 1 302 ? -39.751 61.462 40.121 1.00 14.28 334 SER A N 1
ATOM 2212 C CA . SER A 1 302 ? -39.824 61.884 38.709 1.00 15.34 334 SER A CA 1
ATOM 2213 C C . SER A 1 302 ? -39.394 60.775 37.735 1.00 14.37 334 SER A C 1
ATOM 2214 O O . SER A 1 302 ? -40.013 60.591 36.677 1.00 14.63 334 SER A O 1
ATOM 2217 N N . MET A 1 303 ? -38.342 60.032 38.100 1.00 16.20 335 MET A N 1
ATOM 2218 C CA . MET A 1 303 ? -37.885 58.879 37.316 1.00 17.40 335 MET A CA 1
ATOM 2219 C C . MET A 1 303 ? -38.940 57.808 37.142 1.00 17.11 335 MET A C 1
ATOM 2220 O O . MET A 1 303 ? -39.095 57.292 36.033 1.00 17.45 335 MET A O 1
ATOM 2225 N N . VAL A 1 304 ? -39.641 57.456 38.217 1.00 15.78 336 VAL A N 1
ATOM 2226 C CA . VAL A 1 304 ? -40.679 56.407 38.135 1.00 15.60 336 VAL A CA 1
ATOM 2227 C C . VAL A 1 304 ? -41.884 56.854 37.284 1.00 15.12 336 VAL A C 1
ATOM 2228 O O . VAL A 1 304 ? -42.356 56.087 36.448 1.00 18.64 336 VAL A O 1
ATOM 2232 N N . LEU A 1 305 ? -42.373 58.074 37.499 1.00 14.03 337 LEU A N 1
ATOM 2233 C CA . LEU A 1 305 ? -43.444 58.640 36.654 1.00 13.93 337 LEU A CA 1
ATOM 2234 C C . LEU A 1 305 ? -43.053 58.626 35.173 1.00 15.37 337 LEU A C 1
ATOM 2235 O O . LEU A 1 305 ? -43.809 58.165 34.325 1.00 16.79 337 LEU A O 1
ATOM 2240 N N . LYS A 1 306 ? -41.852 59.088 34.857 1.00 17.65 338 LYS A N 1
ATOM 2241 C CA . LYS A 1 306 ? -41.456 59.145 33.456 1.00 19.46 338 LYS A CA 1
ATOM 2242 C C . LYS A 1 306 ? -41.349 57.727 32.856 1.00 20.31 338 LYS A C 1
ATOM 2243 O O . LYS A 1 306 ? -41.652 57.514 31.681 1.00 19.72 338 LYS A O 1
ATOM 2249 N N . ASP A 1 307 ? -40.912 56.767 33.671 1.00 17.76 339 ASP A N 1
ATOM 2250 C CA . ASP A 1 307 ? -40.617 55.422 33.195 1.00 19.64 339 ASP A CA 1
ATOM 2251 C C . ASP A 1 307 ? -41.900 54.775 32.681 1.00 18.95 339 ASP A C 1
ATOM 2252 O O . ASP A 1 307 ? -41.878 54.071 31.688 1.00 17.27 339 ASP A O 1
ATOM 2257 N N . VAL A 1 308 ? -43.023 55.064 33.340 1.00 18.10 340 VAL A N 1
ATOM 2258 C CA . VAL A 1 308 ? -44.296 54.442 32.984 1.00 18.73 340 VAL A CA 1
ATOM 2259 C C . VAL A 1 308 ? -45.280 55.381 32.293 1.00 19.64 340 VAL A C 1
ATOM 2260 O O . VAL A 1 308 ? -46.427 54.988 32.034 1.00 18.79 340 VAL A O 1
ATOM 2264 N N . GLY A 1 309 ? -44.836 56.608 31.992 1.00 16.88 341 GLY A N 1
ATOM 2265 C CA . GLY A 1 309 ? -45.666 57.566 31.250 1.00 19.15 341 GLY A CA 1
ATOM 2266 C C . GLY A 1 309 ? -46.846 58.158 31.998 1.00 18.88 341 GLY A C 1
ATOM 2267 O O . GLY A 1 309 ? -47.814 58.638 31.370 1.00 19.77 341 GLY A O 1
ATOM 2268 N N . LEU A 1 310 ? -46.777 58.165 33.329 1.00 18.15 342 LEU A N 1
ATOM 2269 C CA . LEU A 1 310 ? -47.825 58.786 34.169 1.00 18.49 342 LEU A CA 1
ATOM 2270 C C . LEU A 1 310 ? -47.428 60.215 34.562 1.00 19.83 342 LEU A C 1
ATOM 2271 O O . LEU A 1 310 ? -46.238 60.538 34.638 1.00 22.62 342 LEU A O 1
ATOM 2276 N N . LYS A 1 311 ? -48.421 61.065 34.804 1.00 20.87 343 LYS A N 1
ATOM 2277 C CA . LYS A 1 311 ? -48.166 62.428 35.288 1.00 21.35 343 LYS A CA 1
ATOM 2278 C C . LYS A 1 311 ? -48.511 62.467 36.768 1.00 21.32 343 LYS A C 1
ATOM 2279 O O . LYS A 1 311 ? -49.221 61.591 37.268 1.00 19.87 343 LYS A O 1
ATOM 2285 N N . LYS A 1 312 ? -48.017 63.486 37.462 1.00 20.75 344 LYS A N 1
ATOM 2286 C CA . LYS A 1 312 ? -48.174 63.602 38.906 1.00 20.13 344 LYS A CA 1
ATOM 2287 C C . LYS A 1 312 ? -49.654 63.596 39.327 1.00 18.93 344 LYS A C 1
ATOM 2288 O O . LYS A 1 312 ? -50.010 63.038 40.366 1.00 17.95 344 LYS A O 1
ATOM 2294 N N . GLU A 1 313 ? -50.528 64.143 38.473 1.00 17.44 345 GLU A N 1
ATOM 2295 C CA . GLU A 1 313 ? -51.961 64.147 38.755 1.00 18.04 345 GLU A CA 1
ATOM 2296 C C . GLU A 1 313 ? -52.586 62.759 38.819 1.00 18.02 345 GLU A C 1
ATOM 2297 O O . GLU A 1 313 ? -53.615 62.588 39.446 1.00 19.03 345 GLU A O 1
ATOM 2303 N N . ASP A 1 314 ? -51.960 61.779 38.174 1.00 18.58 346 ASP A N 1
ATOM 2304 C CA . ASP A 1 314 ? -52.464 60.390 38.152 1.00 19.26 346 ASP A CA 1
ATOM 2305 C C . ASP A 1 314 ? -52.280 59.640 39.492 1.00 18.74 346 ASP A C 1
ATOM 2306 O O . ASP A 1 314 ? -52.846 58.566 39.685 1.00 19.41 346 ASP A O 1
ATOM 2311 N N . ILE A 1 315 ? -51.477 60.190 40.400 1.00 15.72 347 ILE A N 1
ATOM 2312 C CA . ILE A 1 315 ? -51.193 59.541 41.686 1.00 15.83 347 ILE A CA 1
ATOM 2313 C C . ILE A 1 315 ? -52.275 59.899 42.712 1.00 14.05 347 ILE A C 1
ATOM 2314 O O . ILE A 1 315 ? -52.497 61.076 42.983 1.00 16.83 347 ILE A O 1
ATOM 2319 N N . ALA A 1 316 ? -52.947 58.899 43.268 1.00 13.56 348 ALA A N 1
ATOM 2320 C CA . ALA A 1 316 ? -53.991 59.121 44.280 1.00 14.56 348 ALA A CA 1
ATOM 2321 C C . ALA A 1 316 ? -53.433 59.417 45.670 1.00 13.52 348 ALA A C 1
ATOM 2322 O O . ALA A 1 316 ? -54.018 60.198 46.396 1.00 12.30 348 ALA A O 1
ATOM 2324 N N . MET A 1 317 ? -52.309 58.785 46.032 1.00 13.73 349 MET A N 1
ATOM 2325 C CA . MET A 1 317 ? -51.721 58.897 47.391 1.00 14.05 349 MET A CA 1
ATOM 2326 C C . MET A 1 317 ? -50.208 58.917 47.294 1.00 12.94 349 MET A C 1
ATOM 2327 O O . MET A 1 317 ? -49.636 58.052 46.640 1.00 12.52 349 MET A O 1
ATOM 2332 N N . TRP A 1 318 ? -49.576 59.889 47.959 1.00 13.14 350 TRP A N 1
ATOM 2333 C CA . TRP A 1 318 ? -48.125 59.989 48.048 1.00 11.12 350 TRP A CA 1
ATOM 2334 C C . TRP A 1 318 ? -47.649 59.648 49.462 1.00 11.03 350 TRP A C 1
ATOM 2335 O O . TRP A 1 318 ? -48.225 60.141 50.464 1.00 12.82 350 TRP A O 1
ATOM 2346 N N . GLU A 1 319 ? -46.618 58.818 49.565 1.00 10.14 351 GLU A N 1
ATOM 2347 C CA . GLU A 1 319 ? -45.933 58.622 50.846 1.00 8.29 351 GLU A CA 1
ATOM 2348 C C . GLU A 1 319 ? -44.503 59.135 50.670 1.00 10.49 351 GLU A C 1
ATOM 2349 O O . GLU A 1 319 ? -43.670 58.436 50.090 1.00 11.10 351 GLU A O 1
ATOM 2355 N N . VAL A 1 320 ? -44.219 60.334 51.175 1.00 9.39 352 VAL A N 1
ATOM 2356 C CA . VAL A 1 320 ? -42.857 60.903 51.089 1.00 9.80 352 VAL A CA 1
ATOM 2357 C C . VAL A 1 320 ? -42.318 60.828 52.507 1.00 10.97 352 VAL A C 1
ATOM 2358 O O . VAL A 1 320 ? -42.798 61.528 53.393 1.00 11.26 352 VAL A O 1
ATOM 2362 N N . ASN A 1 321 ? -41.346 59.951 52.759 1.00 9.86 353 ASN A N 1
ATOM 2363 C CA . ASN A 1 321 ? -40.994 59.680 54.150 1.00 10.23 353 ASN A CA 1
ATOM 2364 C C . ASN A 1 321 ? -40.654 60.943 54.922 1.00 11.39 353 ASN A C 1
ATOM 2365 O O . ASN A 1 321 ? -39.854 61.753 54.452 1.00 10.24 353 ASN A O 1
ATOM 2370 N N . GLU A 1 322 ? -41.258 61.102 56.098 1.00 11.41 354 GLU A N 1
ATOM 2371 C CA . GLU A 1 322 ? -41.094 62.344 56.884 1.00 9.72 354 GLU A CA 1
ATOM 2372 C C . GLU A 1 322 ? -39.796 62.301 57.724 1.00 10.06 354 GLU A C 1
ATOM 2373 O O . GLU A 1 322 ? -39.855 62.346 58.952 1.00 9.60 354 GLU A O 1
ATOM 2379 N N . ALA A 1 323 ? -38.637 62.214 57.075 1.00 9.45 355 ALA A N 1
ATOM 2380 C CA . ALA A 1 323 ? -37.361 62.235 57.805 1.00 10.87 355 ALA A CA 1
ATOM 2381 C C . ALA A 1 323 ? -37.294 63.501 58.656 1.00 10.42 355 ALA A C 1
ATOM 2382 O O . ALA A 1 323 ? -36.897 63.483 59.861 1.00 9.83 355 ALA A O 1
ATOM 2384 N N . PHE A 1 324 ? -37.701 64.603 58.018 1.00 10.01 356 PHE A N 1
ATOM 2385 C CA . PHE A 1 324 ? -37.967 65.867 58.707 1.00 11.07 356 PHE A CA 1
ATOM 2386 C C . PHE A 1 324 ? -39.184 66.483 58.027 1.00 11.41 356 PHE A C 1
ATOM 2387 O O . PHE A 1 324 ? -39.462 66.199 56.859 1.00 11.56 356 PHE A O 1
ATOM 2395 N N . SER A 1 325 ? -39.893 67.337 58.760 1.00 9.55 357 SER A N 1
ATOM 2396 C CA . SER A 1 325 ? -40.983 68.126 58.156 1.00 11.60 357 SER A CA 1
ATOM 2397 C C . SER A 1 325 ? -40.495 68.872 56.924 1.00 9.92 357 SER A C 1
ATOM 2398 O O . SER A 1 325 ? -41.175 68.924 55.909 1.00 11.76 357 SER A O 1
ATOM 2401 N N . LEU A 1 326 ? -39.294 69.429 57.040 1.00 10.45 358 LEU A N 1
ATOM 2402 C CA . LEU A 1 326 ? -38.606 70.139 55.950 1.00 9.97 358 LEU A CA 1
ATOM 2403 C C . LEU A 1 326 ? -38.588 69.299 54.663 1.00 8.99 358 LEU A C 1
ATOM 2404 O O . LEU A 1 326 ? -38.817 69.809 53.588 1.00 9.54 358 LEU A O 1
ATOM 2409 N N . VAL A 1 327 ? -38.286 68.001 54.771 1.00 10.50 359 VAL A N 1
ATOM 2410 C CA . VAL A 1 327 ? -38.196 67.166 53.570 1.00 10.07 359 VAL A CA 1
ATOM 2411 C C . VAL A 1 327 ? -39.513 67.088 52.800 1.00 8.67 359 VAL A C 1
ATOM 2412 O O . VAL A 1 327 ? -39.537 67.191 51.577 1.00 9.30 359 VAL A O 1
ATOM 2416 N N . VAL A 1 328 ? -40.606 66.884 53.510 1.00 10.12 360 VAL A N 1
ATOM 2417 C CA . VAL A 1 328 ? -41.907 66.783 52.850 1.00 10.54 360 VAL A CA 1
ATOM 2418 C C . VAL A 1 328 ? -42.245 68.120 52.205 1.00 10.17 360 VAL A C 1
ATOM 2419 O O . VAL A 1 328 ? -42.658 68.163 51.051 1.00 10.66 360 VAL A O 1
ATOM 2423 N N . LEU A 1 329 ? -42.054 69.205 52.941 1.00 10.42 361 LEU A N 1
ATOM 2424 C CA . LEU A 1 329 ? -42.320 70.547 52.381 1.00 12.50 361 LEU A CA 1
ATOM 2425 C C . LEU A 1 329 ? -41.486 70.839 51.137 1.00 10.60 361 LEU A C 1
ATOM 2426 O O . LEU A 1 329 ? -42.004 71.407 50.167 1.00 13.94 361 LEU A O 1
ATOM 2431 N N . ALA A 1 330 ? -40.209 70.454 51.160 1.00 10.57 362 ALA A N 1
ATOM 2432 C CA . ALA A 1 330 ? -39.338 70.640 50.011 1.00 10.96 362 ALA A CA 1
ATOM 2433 C C . ALA A 1 330 ? -39.873 69.863 48.820 1.00 10.51 362 ALA A C 1
ATOM 2434 O O . ALA A 1 330 ? -39.891 70.370 47.701 1.00 12.21 362 ALA A O 1
ATOM 2436 N N . ASN A 1 331 ? -40.293 68.609 49.048 1.00 11.68 363 ASN A N 1
ATOM 2437 C CA . ASN A 1 331 ? -40.834 67.774 47.976 1.00 12.62 363 ASN A CA 1
ATOM 2438 C C . ASN A 1 331 ? -42.120 68.349 47.378 1.00 12.46 363 ASN A C 1
ATOM 2439 O O . ASN A 1 331 ? -42.285 68.383 46.136 1.00 10.38 363 ASN A O 1
ATOM 2444 N N . ILE A 1 332 ? -43.022 68.789 48.254 1.00 11.08 364 ILE A N 1
ATOM 2445 C CA . ILE A 1 332 ? -44.297 69.373 47.800 1.00 14.51 364 ILE A CA 1
ATOM 2446 C C . ILE A 1 332 ? -44.047 70.649 46.977 1.00 16.75 364 ILE A C 1
ATOM 2447 O O . ILE A 1 332 ? -44.715 70.894 45.960 1.00 15.53 364 ILE A O 1
ATOM 2452 N N . LYS A 1 333 ? -43.076 71.441 47.432 1.00 15.97 365 LYS A N 1
ATOM 2453 C CA . LYS A 1 333 ? -42.695 72.705 46.781 1.00 16.07 365 LYS A CA 1
ATOM 2454 C C . LYS A 1 333 ? -42.116 72.475 45.387 1.00 16.89 365 LYS A C 1
ATOM 2455 O O . LYS A 1 333 ? -42.513 73.167 44.438 1.00 14.81 365 LYS A O 1
ATOM 2461 N N . MET A 1 334 ? -41.231 71.483 45.244 1.00 14.39 366 MET A N 1
ATOM 2462 C CA . MET A 1 334 ? -40.589 71.197 43.972 1.00 16.67 366 MET A CA 1
ATOM 2463 C C . MET A 1 334 ? -41.510 70.461 42.993 1.00 17.18 366 MET A C 1
ATOM 2464 O O . MET A 1 334 ? -41.527 70.759 41.794 1.00 17.64 366 MET A O 1
ATOM 2469 N N . LEU A 1 335 ? -42.293 69.512 43.502 1.00 15.80 367 LEU A N 1
ATOM 2470 C CA . LEU A 1 335 ? -43.183 68.719 42.631 1.00 16.67 367 LEU A CA 1
ATOM 2471 C C . LEU A 1 335 ? -44.484 69.454 42.274 1.00 16.48 367 LEU A C 1
ATOM 2472 O O . LEU A 1 335 ? -45.124 69.130 41.267 1.00 18.05 367 LEU A O 1
ATOM 2477 N N . GLU A 1 336 ? -44.853 70.420 43.119 1.00 15.98 368 GLU A N 1
ATOM 2478 C CA . GLU A 1 336 ? -46.123 71.168 43.027 1.00 17.71 368 GLU A CA 1
ATOM 2479 C C . GLU A 1 336 ? -47.328 70.229 43.045 1.00 17.52 368 GLU A C 1
ATOM 2480 O O . GLU A 1 336 ? -48.180 70.254 42.147 1.00 19.98 368 GLU A O 1
ATOM 2489 N N . ILE A 1 337 ? -47.380 69.395 44.077 1.00 17.32 369 ILE A N 1
ATOM 2490 C CA . ILE A 1 337 ? -48.477 68.443 44.276 1.00 18.46 369 ILE A CA 1
ATOM 2491 C C . ILE A 1 337 ? -49.429 68.853 45.400 1.00 17.32 369 ILE A C 1
ATOM 2492 O O . ILE A 1 337 ? -49.109 69.687 46.254 1.00 17.78 369 ILE A O 1
ATOM 2497 N N . ASP A 1 338 ? -50.625 68.270 45.376 1.00 16.32 370 ASP A N 1
ATOM 2498 C CA . ASP A 1 338 ? -51.648 68.596 46.352 1.00 15.22 370 ASP A CA 1
ATOM 2499 C C . ASP A 1 338 ? -51.269 68.038 47.734 1.00 15.44 370 ASP A C 1
ATOM 2500 O O . ASP A 1 338 ? -51.239 66.826 47.894 1.00 16.57 370 ASP A O 1
ATOM 2505 N N . PRO A 1 339 ? -51.027 68.912 48.734 1.00 15.14 371 PRO A N 1
ATOM 2506 C CA . PRO A 1 339 ? -50.679 68.492 50.126 1.00 13.81 371 PRO A CA 1
ATOM 2507 C C . PRO A 1 339 ? -51.712 67.546 50.750 1.00 16.67 371 PRO A C 1
ATOM 2508 O O . PRO A 1 339 ? -51.364 66.681 51.588 1.00 14.30 371 PRO A O 1
ATOM 2512 N N . GLN A 1 340 ? -52.970 67.688 50.334 1.00 14.23 372 GLN A N 1
ATOM 2513 C CA . GLN A 1 340 ? -54.050 66.851 50.852 1.00 15.20 372 GLN A CA 1
ATOM 2514 C C . GLN A 1 340 ? -53.929 65.380 50.424 1.00 14.99 372 GLN A C 1
ATOM 2515 O O . GLN A 1 340 ? -54.672 64.534 50.924 1.00 14.39 372 GLN A O 1
ATOM 2521 N N . LYS A 1 341 ? -52.979 65.091 49.532 1.00 12.19 373 LYS A N 1
ATOM 2522 C CA . LYS A 1 341 ? -52.776 63.749 49.006 1.00 13.14 373 LYS A CA 1
ATOM 2523 C C . LYS A 1 341 ? -51.461 63.155 49.526 1.00 12.83 373 LYS A C 1
ATOM 2524 O O . LYS A 1 341 ? -51.056 62.096 49.089 1.00 13.74 373 LYS A O 1
ATOM 2535 N N . VAL A 1 342 ? -50.811 63.841 50.467 1.00 11.86 374 VAL A N 1
ATOM 2536 C CA . VAL A 1 342 ? -49.466 63.468 50.891 1.00 9.67 374 VAL A CA 1
ATOM 2537 C C . VAL A 1 342 ? -49.475 63.058 52.363 1.00 10.45 374 VAL A C 1
ATOM 2538 O O . VAL A 1 342 ? -50.015 63.787 53.197 1.00 10.17 374 VAL A O 1
ATOM 2542 N N . ASN A 1 343 ? -48.881 61.887 52.667 1.00 10.09 375 ASN A N 1
ATOM 2543 C CA . ASN A 1 343 ? -48.801 61.379 54.035 1.00 11.06 375 ASN A CA 1
ATOM 2544 C C . ASN A 1 343 ? -50.135 61.529 54.779 1.00 9.86 375 ASN A C 1
ATOM 2545 O O . ASN A 1 343 ? -50.221 62.059 55.899 1.00 12.13 375 ASN A O 1
ATOM 2550 N N . ILE A 1 344 ? -51.189 61.055 54.129 1.00 12.70 376 ILE A N 1
ATOM 2551 C CA . ILE A 1 344 ? -52.549 61.352 54.582 1.00 12.52 376 ILE A CA 1
ATOM 2552 C C . ILE A 1 344 ? -52.881 60.809 55.977 1.00 12.71 376 ILE A C 1
ATOM 2553 O O . ILE A 1 344 ? -53.721 61.373 56.675 1.00 15.14 376 ILE A O 1
ATOM 2558 N N . ASN A 1 345 ? -52.228 59.715 56.365 1.00 11.68 377 ASN A N 1
ATOM 2559 C CA . ASN A 1 345 ? -52.446 59.091 57.669 1.00 12.33 377 ASN A CA 1
ATOM 2560 C C . ASN A 1 345 ? -51.262 59.245 58.641 1.00 11.33 377 ASN A C 1
ATOM 2561 O O . ASN A 1 345 ? -51.006 58.381 59.495 1.00 13.45 377 ASN A O 1
ATOM 2566 N N . GLY A 1 346 ? -50.519 60.345 58.484 1.00 10.10 378 GLY A N 1
ATOM 2567 C CA . GLY A 1 346 ? -49.381 60.634 59.327 1.00 11.02 378 GLY A CA 1
ATOM 2568 C C . GLY A 1 346 ? -48.090 60.083 58.708 1.00 12.44 378 GLY A C 1
ATOM 2569 O O . GLY A 1 346 ? -48.081 59.622 57.558 1.00 12.05 378 GLY A O 1
ATOM 2570 N N . GLY A 1 347 ? -47.009 60.131 59.480 1.00 13.47 379 GLY A N 1
ATOM 2571 C CA . GLY A 1 347 ? -45.709 59.677 58.988 1.00 13.23 379 GLY A CA 1
ATOM 2572 C C . GLY A 1 347 ? -44.659 59.794 60.065 1.00 12.32 379 GLY A C 1
ATOM 2573 O O . GLY A 1 347 ? -44.975 59.999 61.242 1.00 12.74 379 GLY A O 1
ATOM 2574 N N . ALA A 1 348 ? -43.399 59.686 59.642 1.00 9.68 380 ALA A N 1
ATOM 2575 C CA . ALA A 1 348 ? -42.266 59.485 60.548 1.00 11.15 380 ALA A CA 1
ATOM 2576 C C . ALA A 1 348 ? -42.017 60.575 61.612 1.00 12.38 380 ALA A C 1
ATOM 2577 O O . ALA A 1 348 ? -41.400 60.312 62.650 1.00 12.36 380 ALA A O 1
ATOM 2579 N N . VAL A 1 349 ? -42.466 61.801 61.347 1.00 9.78 381 VAL A N 1
ATOM 2580 C CA . VAL A 1 349 ? -42.346 62.884 62.332 1.00 10.65 381 VAL A CA 1
ATOM 2581 C C . VAL A 1 349 ? -43.167 62.566 63.592 1.00 10.80 381 VAL A C 1
ATOM 2582 O O . VAL A 1 349 ? -42.726 62.867 64.711 1.00 11.22 381 VAL A O 1
ATOM 2586 N N . SER A 1 350 ? -44.332 61.924 63.408 1.00 12.29 382 SER A N 1
ATOM 2587 C CA . SER A 1 350 ? -45.244 61.604 64.521 1.00 11.88 382 SER A CA 1
ATOM 2588 C C . SER A 1 350 ? -45.334 60.109 64.886 1.00 13.27 382 SER A C 1
ATOM 2589 O O . SER A 1 350 ? -45.581 59.767 66.043 1.00 12.96 382 SER A O 1
ATOM 2592 N N . LEU A 1 351 ? -45.133 59.239 63.906 1.00 11.43 383 LEU A N 1
ATOM 2593 C CA . LEU A 1 351 ? -45.131 57.772 64.139 1.00 11.09 383 LEU A CA 1
ATOM 2594 C C . LEU A 1 351 ? -43.747 57.220 64.508 1.00 13.42 383 LEU A C 1
ATOM 2595 O O . LEU A 1 351 ? -43.614 56.069 65.005 1.00 10.88 383 LEU A O 1
ATOM 2600 N N . GLY A 1 352 ? -42.703 57.996 64.237 1.00 10.83 384 GLY A N 1
ATOM 2601 C CA . GLY A 1 352 ? -41.354 57.496 64.496 1.00 12.39 384 GLY A CA 1
ATOM 2602 C C . GLY A 1 352 ? -40.653 56.929 63.273 1.00 11.50 384 GLY A C 1
ATOM 2603 O O . GLY A 1 352 ? -41.280 56.689 62.244 1.00 12.33 384 GLY A O 1
ATOM 2604 N N . HIS A 1 353 ? -39.343 56.699 63.397 1.00 10.51 385 HIS A N 1
ATOM 2605 C CA . HIS A 1 353 ? -38.470 56.402 62.238 1.00 10.83 385 HIS A CA 1
ATOM 2606 C C . HIS A 1 353 ? -37.386 55.383 62.620 1.00 9.60 385 HIS A C 1
ATOM 2607 O O . HIS A 1 353 ? -36.210 55.746 62.774 1.00 11.20 385 HIS A O 1
ATOM 2614 N N . PRO A 1 354 ? -37.781 54.087 62.747 1.00 9.94 386 PRO A N 1
ATOM 2615 C CA . PRO A 1 354 ? -36.777 53.019 62.877 1.00 10.45 386 PRO A CA 1
ATOM 2616 C C . PRO A 1 354 ? -36.159 52.907 61.487 1.00 11.36 386 PRO A C 1
ATOM 2617 O O . PRO A 1 354 ? -36.816 52.455 60.547 1.00 11.57 386 PRO A O 1
ATOM 2621 N N . ILE A 1 355 ? -34.939 53.396 61.339 1.00 10.10 387 ILE A N 1
ATOM 2622 C CA . ILE A 1 355 ? -34.499 53.783 60.013 1.00 11.24 387 ILE A CA 1
ATOM 2623 C C . ILE A 1 355 ? -34.540 52.680 58.930 1.00 11.65 387 ILE A C 1
ATOM 2624 O O . ILE A 1 355 ? -34.955 52.937 57.798 1.00 10.10 387 ILE A O 1
ATOM 2629 N N . GLY A 1 356 ? -34.126 51.462 59.270 1.00 9.19 388 GLY A N 1
ATOM 2630 C CA . GLY A 1 356 ? -34.144 50.388 58.265 1.00 10.43 388 GLY A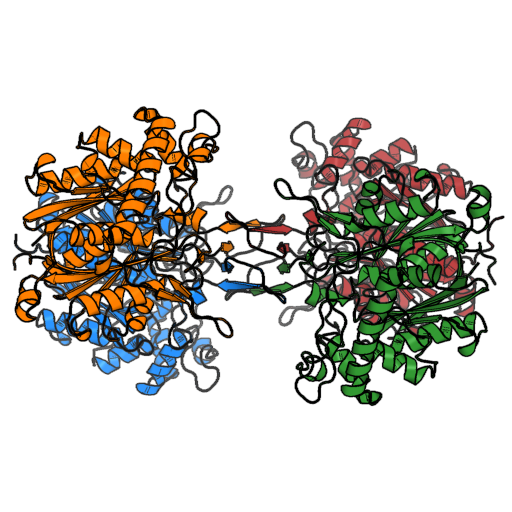 CA 1
ATOM 2631 C C . GLY A 1 356 ? -35.522 49.832 57.934 1.00 12.20 388 GLY A C 1
ATOM 2632 O O . GLY A 1 356 ? -35.680 49.080 56.953 1.00 12.00 388 GLY A O 1
ATOM 2633 N N . MET A 1 357 ? -36.512 50.201 58.747 1.00 9.22 389 MET A N 1
ATOM 2634 C CA . MET A 1 357 ? -37.904 49.713 58.588 1.00 7.83 389 MET A CA 1
ATOM 2635 C C . MET A 1 357 ? -38.799 50.650 57.768 1.00 10.05 389 MET A C 1
ATOM 2636 O O . MET A 1 357 ? -39.693 50.206 57.051 1.00 8.52 389 MET A O 1
ATOM 2641 N N . SER A 1 358 ? -38.590 51.956 57.904 1.00 7.52 390 SER A N 1
ATOM 2642 C CA . SER A 1 358 ? -39.534 52.956 57.353 1.00 8.80 390 SER A CA 1
ATOM 2643 C C . SER A 1 358 ? -39.823 52.808 55.841 1.00 9.14 390 SER A C 1
ATOM 2644 O O . SER A 1 358 ? -40.960 52.954 55.427 1.00 9.45 390 SER A O 1
ATOM 2647 N N . GLY A 1 359 ? -38.817 52.486 55.027 1.00 7.17 391 GLY A N 1
ATOM 2648 C CA . GLY A 1 359 ? -39.048 52.366 53.570 1.00 8.91 391 GLY A CA 1
ATOM 2649 C C . GLY A 1 359 ? -40.015 51.228 53.206 1.00 7.99 391 GLY A C 1
ATOM 2650 O O . GLY A 1 359 ? -40.734 51.308 52.205 1.00 10.25 391 GLY A O 1
ATOM 2651 N N . ALA A 1 360 ? -40.039 50.179 54.028 1.00 8.33 392 ALA A N 1
ATOM 2652 C CA . ALA A 1 360 ? -40.982 49.065 53.856 1.00 8.65 392 ALA A CA 1
ATOM 2653 C C . ALA A 1 360 ? -42.359 49.449 54.387 1.00 8.52 392 ALA A C 1
ATOM 2654 O O . ALA A 1 360 ? -43.370 49.137 53.757 1.00 10.11 392 ALA A O 1
ATOM 2656 N N . ARG A 1 361 ? -42.394 50.083 55.563 1.00 9.10 393 ARG A N 1
ATOM 2657 C CA . ARG A 1 361 ? -43.656 50.542 56.153 1.00 10.57 393 ARG A CA 1
ATOM 2658 C C . ARG A 1 361 ? -44.487 51.354 55.168 1.00 9.57 393 ARG A C 1
ATOM 2659 O O . ARG A 1 361 ? -45.706 51.142 55.066 1.00 10.26 393 ARG A O 1
ATOM 2667 N N . ILE A 1 362 ? -43.859 52.303 54.460 1.00 9.47 394 ILE A N 1
ATOM 2668 C CA . ILE A 1 362 ? -44.674 53.230 53.672 1.00 8.84 394 ILE A CA 1
ATOM 2669 C C . ILE A 1 362 ? -45.222 52.548 52.439 1.00 10.71 394 ILE A C 1
ATOM 2670 O O . ILE A 1 362 ? -46.322 52.878 52.007 1.00 12.56 394 ILE A O 1
ATOM 2675 N N . VAL A 1 363 ? -44.475 51.577 51.890 1.00 9.47 395 VAL A N 1
ATOM 2676 C CA . VAL A 1 363 ? -44.997 50.787 50.765 1.00 9.48 395 VAL A CA 1
ATOM 2677 C C . VAL A 1 363 ? -46.167 49.932 51.294 1.00 8.29 395 VAL A C 1
ATOM 2678 O O . VAL A 1 363 ? -47.226 49.876 50.662 1.00 9.71 395 VAL A O 1
ATOM 2682 N N . GLY A 1 364 ? -45.979 49.265 52.428 1.00 9.12 396 GLY A N 1
ATOM 2683 C CA . GLY A 1 364 ? -47.097 48.518 53.050 1.00 10.03 396 GLY A CA 1
ATOM 2684 C C . GLY A 1 364 ? -48.324 49.378 53.307 1.00 12.82 396 GLY A C 1
ATOM 2685 O O . GLY A 1 364 ? -49.463 48.941 53.104 1.00 12.85 396 GLY A O 1
ATOM 2686 N N . HIS A 1 365 ? -48.131 50.610 53.760 1.00 10.29 397 HIS A N 1
ATOM 2687 C CA . HIS A 1 365 ? -49.308 51.442 54.058 1.00 10.74 397 HIS A CA 1
ATOM 2688 C C . HIS A 1 365 ? -50.120 51.773 52.791 1.00 12.94 397 HIS A C 1
ATOM 2689 O O . HIS A 1 365 ? -51.356 51.689 52.781 1.00 13.24 397 HIS A O 1
ATOM 2696 N N . LEU A 1 366 ? -49.434 52.104 51.703 1.00 13.11 398 LEU A N 1
ATOM 2697 C CA . LEU A 1 366 ? -50.151 52.306 50.427 1.00 11.77 398 LEU A CA 1
ATOM 2698 C C . LEU A 1 366 ? -50.938 51.057 50.021 1.00 13.46 398 LEU A C 1
ATOM 2699 O O . LEU A 1 366 ? -52.044 51.151 49.493 1.00 12.39 398 LEU A O 1
ATOM 2704 N N . THR A 1 367 ? -50.353 49.888 50.250 1.00 12.54 399 THR A N 1
ATOM 2705 C CA . THR A 1 367 ? -51.002 48.639 49.843 1.00 13.18 399 THR A CA 1
ATOM 2706 C C . THR A 1 367 ? -52.334 48.485 50.555 1.00 14.52 399 THR A C 1
ATOM 2707 O O . THR A 1 367 ? -53.268 47.956 49.963 1.00 15.03 399 THR A O 1
ATOM 2714 N N . HIS A 1 368 ? -52.424 48.929 51.818 1.00 14.35 400 HIS A N 1
ATOM 2715 C CA . HIS A 1 368 ? -53.691 48.831 52.535 1.00 14.56 400 HIS A CA 1
ATOM 2716 C C . HIS A 1 368 ? -54.648 49.991 52.224 1.00 16.78 400 HIS A C 1
ATOM 2717 O O . HIS A 1 368 ? -55.849 49.774 52.056 1.00 18.94 400 HIS A O 1
ATOM 2724 N N . ALA A 1 369 ? -54.111 51.200 52.086 1.00 15.40 401 ALA A N 1
ATOM 2725 C CA . ALA A 1 369 ? -54.952 52.399 52.008 1.00 15.37 401 ALA A CA 1
ATOM 2726 C C . ALA A 1 369 ? -55.539 52.712 50.636 1.00 15.35 401 ALA A C 1
ATOM 2727 O O . ALA A 1 369 ? -56.602 53.358 50.552 1.00 12.94 401 ALA A O 1
ATOM 2729 N N . LEU A 1 370 ? -54.842 52.327 49.562 1.00 14.17 402 LEU A N 1
ATOM 2730 C CA . LEU A 1 370 ? -55.310 52.651 48.224 1.00 13.17 402 LEU A CA 1
ATOM 2731 C C . LEU A 1 370 ? -56.629 51.932 47.927 1.00 16.33 402 LEU A C 1
ATOM 2732 O O . LEU A 1 370 ? -56.858 50.809 48.422 1.00 15.02 402 LEU A O 1
ATOM 2737 N N . LYS A 1 371 ? -57.477 52.584 47.129 1.00 16.20 403 LYS A N 1
ATOM 2738 C CA . LYS A 1 371 ? -58.687 51.945 46.617 1.00 18.72 403 LYS A CA 1
ATOM 2739 C C . LYS A 1 371 ? -58.366 51.259 45.295 1.00 18.60 403 LYS A C 1
ATOM 2740 O O . LYS A 1 371 ? -57.435 51.665 44.587 1.00 16.49 403 LYS A O 1
ATOM 2746 N N . GLN A 1 372 ? -59.139 50.225 44.963 1.00 19.17 404 GLN A N 1
ATOM 2747 C CA . GLN A 1 372 ? -58.931 49.470 43.722 1.00 19.72 404 GLN A CA 1
ATOM 2748 C C . GLN A 1 372 ? -58.702 50.358 42.489 1.00 19.35 404 GLN A C 1
ATOM 2749 O O . GLN A 1 372 ? -59.445 51.316 42.240 1.00 18.47 404 GLN A O 1
ATOM 2755 N N . GLY A 1 373 ? -57.661 50.027 41.722 1.00 18.09 405 GLY A N 1
ATOM 2756 C CA . GLY A 1 373 ? -57.310 50.787 40.529 1.00 16.53 405 GLY A CA 1
ATOM 2757 C C . GLY A 1 373 ? -56.420 52.007 40.756 1.00 15.00 405 GLY A C 1
ATOM 2758 O O . GLY A 1 373 ? -55.824 52.502 39.806 1.00 15.33 405 GLY A O 1
ATOM 2759 N N . GLU A 1 374 ? -56.308 52.475 42.001 1.00 15.42 406 GLU A N 1
ATOM 2760 C CA . GLU A 1 374 ? -55.542 53.707 42.295 1.00 14.94 406 GLU A CA 1
ATOM 2761 C C . GLU A 1 374 ? -54.045 53.466 42.308 1.00 14.44 406 GLU A C 1
ATOM 2762 O O . GLU A 1 374 ? -53.580 52.367 42.650 1.00 15.72 406 GLU A O 1
ATOM 2768 N N . TYR A 1 375 ? -53.300 54.509 41.940 1.00 13.18 407 TYR A N 1
ATOM 2769 C CA . TYR A 1 375 ? -51.843 54.462 41.979 1.00 13.79 407 TYR A CA 1
ATOM 2770 C C . TYR A 1 375 ? -51.348 55.160 43.243 1.00 14.59 407 TYR A C 1
ATOM 2771 O O . TYR A 1 375 ? -51.828 56.251 43.604 1.00 11.81 407 TYR A O 1
ATOM 2780 N N . GLY A 1 376 ? -50.387 54.533 43.908 1.00 13.09 408 GLY A N 1
ATOM 2781 C CA . GLY A 1 376 ? -49.696 55.174 45.021 1.00 12.96 408 GLY A CA 1
ATOM 2782 C C . GLY A 1 376 ? -48.203 55.274 44.758 1.00 14.25 408 GLY A C 1
ATOM 2783 O O . GLY A 1 376 ? -47.608 54.357 44.191 1.00 12.33 408 GLY A O 1
ATOM 2784 N N . LEU A 1 377 ? -47.594 56.384 45.170 1.00 11.37 409 LEU A N 1
ATOM 2785 C CA . LEU A 1 377 ? -46.148 56.536 44.996 1.00 11.05 409 LEU A CA 1
ATOM 2786 C C . LEU A 1 377 ? -45.464 56.800 46.333 1.00 10.61 409 LEU A C 1
ATOM 2787 O O . LEU A 1 377 ? -45.815 57.763 47.038 1.00 11.23 409 LEU A O 1
ATOM 2792 N N . ALA A 1 378 ? -44.460 55.969 46.648 1.00 10.38 410 ALA A N 1
ATOM 2793 C CA . ALA A 1 378 ? -43.714 56.070 47.896 1.00 8.77 410 ALA A CA 1
ATOM 2794 C C . ALA A 1 378 ? -42.270 56.496 47.573 1.00 8.58 410 ALA A C 1
ATOM 2795 O O . ALA A 1 378 ? -41.689 55.971 46.643 1.00 10.42 410 ALA A O 1
ATOM 2797 N N . SER A 1 379 ? -41.724 57.457 48.311 1.00 7.89 411 SER A N 1
ATOM 2798 C CA . SER A 1 379 ? -40.329 57.889 48.117 1.00 9.78 411 SER A CA 1
ATOM 2799 C C . SER A 1 379 ? -39.683 58.114 49.484 1.00 9.39 411 SER A C 1
ATOM 2800 O O . SER A 1 379 ? -40.365 58.423 50.454 1.00 11.20 411 SER A O 1
ATOM 2803 N N . ILE A 1 380 ? -38.367 57.915 49.565 1.00 9.83 412 ILE A N 1
ATOM 2804 C CA . ILE A 1 380 ? -37.707 57.987 50.869 1.00 7.82 412 ILE A CA 1
ATOM 2805 C C . ILE A 1 380 ? -36.256 58.412 50.689 1.00 8.59 412 ILE A C 1
ATOM 2806 O O . ILE A 1 380 ? -35.510 57.784 49.957 1.00 7.82 412 ILE A O 1
ATOM 2811 N N . CYS A 1 381 ? -35.890 59.528 51.302 1.00 9.07 413 CYS A N 1
ATOM 2812 C CA . CYS A 1 381 ? -34.487 60.003 51.234 1.00 8.18 413 CYS A CA 1
ATOM 2813 C C . CYS A 1 381 ? -33.562 59.133 52.118 1.00 10.15 413 CYS A C 1
ATOM 2814 O O . CYS A 1 381 ? -34.028 58.460 53.038 1.00 14.24 413 CYS A O 1
ATOM 2817 N N . ASN A 1 382 ? -32.256 59.152 51.843 1.00 9.66 414 ASN A N 1
ATOM 2818 C CA . ASN A 1 382 ? -31.288 58.452 52.680 1.00 9.35 414 ASN A CA 1
ATOM 2819 C C . ASN A 1 382 ? -29.974 59.211 52.800 1.00 11.80 414 ASN A C 1
ATOM 2820 O O . ASN A 1 382 ? -29.579 59.968 51.886 1.00 12.04 414 ASN A O 1
ATOM 2825 N N . GLY A 1 383 ? -29.336 59.005 53.949 1.00 12.37 415 GLY A N 1
ATOM 2826 C CA . GLY A 1 383 ? -28.037 59.573 54.244 1.00 11.84 415 GLY A CA 1
ATOM 2827 C C . GLY A 1 383 ? -27.082 59.287 53.119 1.00 11.34 415 GLY A C 1
ATOM 2828 O O . GLY A 1 383 ? -27.053 58.180 52.554 1.00 10.52 415 GLY A O 1
ATOM 2829 N N . GLY A 1 384 ? -26.255 60.283 52.827 1.00 10.59 416 GLY A N 1
ATOM 2830 C CA . GLY A 1 384 ? -25.300 60.213 51.735 1.00 9.88 416 GLY A CA 1
ATOM 2831 C C . GLY A 1 384 ? -25.800 60.862 50.451 1.00 10.13 416 GLY A C 1
ATOM 2832 O O . GLY A 1 384 ? -25.058 60.945 49.485 1.00 11.30 416 GLY A O 1
ATOM 2833 N N . GLY A 1 385 ? -27.054 61.326 50.440 1.00 10.19 417 GLY A N 1
ATOM 2834 C CA . GLY A 1 385 ? -27.607 62.039 49.279 1.00 9.63 417 GLY A CA 1
ATOM 2835 C C . GLY A 1 385 ? -28.515 61.222 48.373 1.00 11.92 417 GLY A C 1
ATOM 2836 O O . GLY A 1 385 ? -28.821 61.631 47.259 1.00 12.88 417 GLY A O 1
ATOM 2837 N N . GLY A 1 386 ? -28.927 60.049 48.828 1.00 11.40 418 GLY A N 1
ATOM 2838 C CA . GLY A 1 386 ? -29.735 59.186 47.967 1.00 9.72 418 GLY A CA 1
ATOM 2839 C C . GLY A 1 386 ? -31.236 59.261 48.204 1.00 10.17 418 GLY A C 1
ATOM 2840 O O . GLY A 1 386 ? -31.716 59.868 49.184 1.00 9.96 418 GLY A O 1
ATOM 2841 N N . ALA A 1 387 ? -31.982 58.614 47.307 1.00 10.32 419 ALA A N 1
ATOM 2842 C CA . ALA A 1 387 ? -33.403 58.297 47.563 1.00 9.71 419 ALA A CA 1
ATOM 2843 C C . ALA A 1 387 ? -33.826 57.102 46.770 1.00 9.67 419 ALA A C 1
ATOM 2844 O O . ALA A 1 387 ? -33.287 56.859 45.677 1.00 10.61 419 ALA A O 1
ATOM 2846 N N . SER A 1 388 ? -34.819 56.377 47.289 1.00 11.68 420 SER A N 1
ATOM 2847 C CA . SER A 1 388 ? -35.503 55.312 46.517 1.00 9.66 420 SER A CA 1
ATOM 2848 C C . SER A 1 388 ? -36.967 55.686 46.298 1.00 11.01 420 SER A C 1
ATOM 2849 O O . SER A 1 388 ? -37.532 56.413 47.115 1.00 10.30 420 SER A O 1
ATOM 2852 N N . ALA A 1 389 ? -37.584 55.217 45.205 1.00 8.58 421 ALA A N 1
ATOM 2853 C CA . ALA A 1 389 ? -39.039 55.419 45.041 1.00 10.06 421 ALA A CA 1
ATOM 2854 C C . ALA A 1 389 ? -39.699 54.212 44.386 1.00 11.01 421 ALA A C 1
ATOM 2855 O O . ALA A 1 389 ? -39.057 53.485 43.627 1.00 9.41 421 ALA A O 1
ATOM 2857 N N . MET A 1 390 ? -40.983 54.024 44.664 1.00 12.44 422 MET A N 1
ATOM 2858 C CA . MET A 1 390 ? -41.726 52.904 44.098 1.00 13.19 422 MET A CA 1
ATOM 2859 C C . MET A 1 390 ? -43.166 53.320 43.787 1.00 13.21 422 MET A C 1
ATOM 2860 O O . MET A 1 390 ? -43.779 54.050 44.570 1.00 12.00 422 MET A O 1
ATOM 2865 N N . LEU A 1 391 ? -43.688 52.846 42.653 1.00 11.09 423 LEU A N 1
ATOM 2866 C CA . LEU A 1 391 ? -45.061 53.106 42.229 1.00 11.59 423 LEU A CA 1
ATOM 2867 C C . LEU A 1 391 ? -45.789 51.763 42.242 1.00 11.42 423 LEU A C 1
ATOM 2868 O O . LEU A 1 391 ? -45.282 50.791 41.682 1.00 12.27 423 LEU A O 1
ATOM 2873 N N . ILE A 1 392 ? -46.923 51.697 42.937 1.00 11.74 424 ILE A N 1
ATOM 2874 C CA . ILE A 1 392 ? -47.755 50.474 42.956 1.00 10.43 424 ILE A CA 1
ATOM 2875 C C . ILE A 1 392 ? -49.172 50.842 42.508 1.00 12.36 424 ILE A C 1
ATOM 2876 O O . ILE A 1 392 ? -49.538 52.029 42.517 1.00 12.45 424 ILE A O 1
ATOM 2881 N N . GLN A 1 393 ? -49.940 49.836 42.068 1.00 12.89 425 GLN A N 1
ATOM 2882 C CA . GLN A 1 393 ? -51.345 50.021 41.724 1.00 12.68 425 GLN A CA 1
ATOM 2883 C C . GLN A 1 393 ? -52.179 49.008 42.465 1.00 12.10 425 GLN A C 1
ATOM 2884 O O . GLN A 1 393 ? -51.904 47.807 42.421 1.00 12.75 425 GLN A O 1
ATOM 2890 N N . LYS A 1 394 ? -53.209 49.497 43.150 1.00 12.13 426 LYS A N 1
ATOM 2891 C CA . LYS A 1 394 ? -54.085 48.648 43.944 1.00 14.30 426 LYS A CA 1
ATOM 2892 C C . LYS A 1 394 ? -54.940 47.755 43.043 1.00 15.73 426 LYS A C 1
ATOM 2893 O O . LYS A 1 394 ? -55.502 48.231 42.065 1.00 15.10 426 LYS A O 1
ATOM 2899 N N . LEU A 1 395 ? -55.018 46.468 43.395 1.00 15.84 427 LEU A N 1
ATOM 2900 C CA . LEU A 1 395 ? -55.806 45.478 42.635 1.00 18.50 427 LEU A CA 1
ATOM 2901 C C . LEU A 1 395 ? -57.189 45.261 43.253 1.00 21.79 427 LEU A C 1
ATOM 2902 O O . LEU A 1 395 ? -58.098 44.700 42.620 1.00 21.95 427 LEU A O 1
ATOM 2908 N N . PRO B 1 5 ? -40.215 42.363 27.915 1.00 44.23 37 PRO B N 1
ATOM 2909 C CA . PRO B 1 5 ? -38.813 42.368 27.489 1.00 43.08 37 PRO B CA 1
ATOM 2910 C C . PRO B 1 5 ? -38.093 41.134 27.999 1.00 41.84 37 PRO B C 1
ATOM 2911 O O . PRO B 1 5 ? -38.483 40.567 29.028 1.00 42.48 37 PRO B O 1
ATOM 2915 N N . THR B 1 6 ? -37.060 40.714 27.276 1.00 39.33 38 THR B N 1
ATOM 2916 C CA . THR B 1 6 ? -36.323 39.501 27.621 1.00 36.80 38 THR B CA 1
ATOM 2917 C C . THR B 1 6 ? -35.099 39.835 28.498 1.00 32.89 38 THR B C 1
ATOM 2918 O O . THR B 1 6 ? -34.641 40.979 28.499 1.00 31.15 38 THR B O 1
ATOM 2922 N N . LEU B 1 7 ? -34.579 38.860 29.246 1.00 30.25 39 LEU B N 1
ATOM 2923 C CA . LEU B 1 7 ? -33.390 39.094 30.106 1.00 28.25 39 LEU B CA 1
ATOM 2924 C C . LEU B 1 7 ? -32.117 39.432 29.341 1.00 27.25 39 LEU B C 1
ATOM 2925 O O . LEU B 1 7 ? -31.784 38.761 28.361 1.00 27.25 39 LEU B O 1
ATOM 2930 N N . LYS B 1 8 ? -31.388 40.451 29.803 1.00 22.40 40 LYS B N 1
ATOM 2931 C CA . LYS B 1 8 ? -30.142 40.853 29.154 1.00 20.34 40 LYS B CA 1
ATOM 2932 C C . LYS B 1 8 ? -28.948 39.989 29.554 1.00 19.08 40 LYS B C 1
ATOM 2933 O O . LYS B 1 8 ? -28.929 39.395 30.637 1.00 19.85 40 LYS B O 1
ATOM 2939 N N . GLU B 1 9 ? -27.968 39.913 28.660 1.00 18.51 41 GLU B N 1
ATOM 2940 C CA . GLU B 1 9 ? -26.719 39.186 28.912 1.00 18.02 41 GLU B CA 1
ATOM 2941 C C . GLU B 1 9 ? -25.771 40.099 29.701 1.00 18.00 41 GLU B C 1
ATOM 2942 O O . GLU B 1 9 ? -25.668 41.311 29.416 1.00 17.24 41 GLU B O 1
ATOM 2948 N N . VAL B 1 10 ? -25.111 39.521 30.698 1.00 15.43 42 VAL B N 1
ATOM 2949 C CA . VAL B 1 10 ? -24.217 40.265 31.605 1.00 15.84 42 VAL B CA 1
ATOM 2950 C C . VAL B 1 10 ? -22.766 39.794 31.442 1.00 16.31 42 VAL B C 1
ATOM 2951 O O . VAL B 1 10 ? -22.478 38.583 31.424 1.00 16.22 42 VAL B O 1
ATOM 2955 N N . VAL B 1 11 ? -21.864 40.759 31.314 1.00 15.23 43 VAL B N 1
ATOM 2956 C CA . VAL B 1 11 ? -20.425 40.473 31.144 1.00 17.14 43 VAL B CA 1
ATOM 2957 C C . VAL B 1 11 ? -19.562 41.195 32.205 1.00 16.92 43 VAL B C 1
ATOM 2958 O O . VAL B 1 11 ? -19.922 42.276 32.716 1.00 15.99 43 VAL B O 1
ATOM 2962 N N . ILE B 1 12 ? -18.437 40.577 32.544 1.00 16.56 44 ILE B N 1
ATOM 2963 C CA . ILE B 1 12 ? -17.431 41.189 33.399 1.00 16.18 44 ILE B CA 1
ATOM 2964 C C . ILE B 1 12 ? -16.399 41.836 32.479 1.00 16.33 44 ILE B C 1
ATOM 2965 O O . ILE B 1 12 ? -15.779 41.155 31.662 1.00 17.05 44 ILE B O 1
ATOM 2970 N N . VAL B 1 13 ? -16.222 43.142 32.610 1.00 17.98 45 VAL B N 1
ATOM 2971 C CA . VAL B 1 13 ? -15.292 43.877 31.760 1.00 18.52 45 VAL B CA 1
ATOM 2972 C C . VAL B 1 13 ? -13.912 44.118 32.422 1.00 19.46 45 VAL B C 1
ATOM 2973 O O . VAL B 1 13 ? -12.900 44.211 31.726 1.00 18.53 45 VAL B O 1
ATOM 2980 N N . SER B 1 14 ? -13.889 44.213 33.751 1.00 16.35 46 SER B N 1
ATOM 2981 C CA . SER B 1 14 ? -12.636 44.305 34.526 1.00 17.91 46 SER B CA 1
ATOM 2982 C C . SER B 1 14 ? -12.861 43.759 35.919 1.00 17.86 46 SER B C 1
ATOM 2983 O O . SER B 1 14 ? -14.005 43.708 36.371 1.00 15.71 46 SER B O 1
ATOM 2986 N N . ALA B 1 15 ? -11.774 43.388 36.601 1.00 14.37 47 ALA B N 1
ATOM 2987 C CA . ALA B 1 15 ? -11.834 42.868 37.970 1.00 14.44 47 ALA B CA 1
ATOM 2988 C C . ALA B 1 15 ? -10.498 43.159 38.640 1.00 16.19 47 ALA B C 1
ATOM 2989 O O . ALA B 1 15 ? -9.450 42.693 38.158 1.00 17.03 47 ALA B O 1
ATOM 2991 N N . THR B 1 16 ? -10.527 43.910 39.733 1.00 13.75 48 THR B N 1
ATOM 2992 C CA . THR B 1 16 ? -9.319 44.437 40.357 1.00 15.47 48 THR B CA 1
ATOM 2993 C C . THR B 1 16 ? -9.434 44.349 41.871 1.00 16.76 48 THR B C 1
ATOM 2994 O O . THR B 1 16 ? -10.540 44.446 42.434 1.00 15.39 48 THR B O 1
ATOM 3001 N N . ARG B 1 17 ? -8.298 44.172 42.535 1.00 13.88 49 ARG B N 1
ATOM 3002 C CA . ARG B 1 17 ? -8.273 44.141 43.987 1.00 12.53 49 ARG B CA 1
ATOM 3003 C C . ARG B 1 17 ? -7.017 44.768 44.548 1.00 13.20 49 ARG B C 1
ATOM 3004 O O . ARG B 1 17 ? -6.002 44.871 43.854 1.00 14.35 49 ARG B O 1
ATOM 3012 N N . THR B 1 18 ? -7.110 45.203 45.803 1.00 12.88 50 THR B N 1
ATOM 3013 C CA . THR B 1 18 ? -5.930 45.543 46.621 1.00 13.41 50 THR B CA 1
ATOM 3014 C C . THR B 1 18 ? -5.206 44.234 46.983 1.00 13.67 50 THR B C 1
ATOM 3015 O O . THR B 1 18 ? -5.794 43.157 46.876 1.00 11.18 50 THR B O 1
ATOM 3019 N N . PRO B 1 19 ? -3.941 44.323 47.407 1.00 14.23 51 PRO B N 1
ATOM 3020 C CA . PRO B 1 19 ? -3.340 43.184 48.093 1.00 16.24 51 PRO B CA 1
ATOM 3021 C C . PRO B 1 19 ? -4.152 42.909 49.347 1.00 16.85 51 PRO B C 1
ATOM 3022 O O . PRO B 1 19 ? -4.883 43.786 49.808 1.00 17.90 51 PRO B O 1
ATOM 3026 N N . ILE B 1 20 ? -4.056 41.698 49.889 1.00 14.24 52 ILE B N 1
ATOM 3027 C CA . ILE B 1 20 ? -4.667 41.428 51.191 1.00 14.35 52 ILE B CA 1
ATOM 3028 C C . ILE B 1 20 ? -3.639 41.596 52.307 1.00 15.84 52 ILE B C 1
ATOM 3029 O O . ILE B 1 20 ? -2.577 40.922 52.304 1.00 17.35 52 ILE B O 1
ATOM 3034 N N . GLY B 1 21 ? -3.958 42.478 53.259 1.00 14.55 53 GLY B N 1
ATOM 3035 C CA . GLY B 1 21 ? -3.109 42.756 54.434 1.00 14.01 53 GLY B CA 1
ATOM 3036 C C . GLY B 1 21 ? -3.435 41.847 55.602 1.00 15.53 53 GLY B C 1
ATOM 3037 O O . GLY B 1 21 ? -4.595 41.443 55.773 1.00 15.64 53 GLY B O 1
ATOM 3038 N N . SER B 1 22 ? -2.418 41.523 56.408 1.00 15.81 54 SER B N 1
ATOM 3039 C CA . SER B 1 22 ? -2.594 40.715 57.622 1.00 14.68 54 SER B CA 1
ATOM 3040 C C . SER B 1 22 ? -3.240 41.538 58.744 1.00 15.96 54 SER B C 1
ATOM 3041 O O . SER B 1 22 ? -3.208 42.773 58.716 1.00 15.28 54 SER B O 1
ATOM 3044 N N . PHE B 1 23 ? -3.826 40.857 59.723 1.00 15.47 55 PHE B N 1
ATOM 3045 C CA . PHE B 1 23 ? -4.481 41.529 60.869 1.00 16.23 55 PHE B CA 1
ATOM 3046 C C . PHE B 1 23 ? -3.504 42.495 61.557 1.00 18.04 55 PHE B C 1
ATOM 3047 O O . PHE B 1 23 ? -2.418 42.090 61.973 1.00 15.89 55 PHE B O 1
ATOM 3055 N N . LEU B 1 24 ? -3.879 43.773 61.656 1.00 16.56 56 LEU B N 1
ATOM 3056 C CA . LEU B 1 24 ? -3.006 44.791 62.264 1.00 17.16 56 LEU B CA 1
ATOM 3057 C C . LEU B 1 24 ? -1.677 44.905 61.522 1.00 17.67 56 LEU B C 1
ATOM 3058 O O . LEU B 1 24 ? -0.642 45.278 62.109 1.00 19.08 56 LEU B O 1
ATOM 3063 N N . GLY B 1 25 ? -1.708 44.634 60.221 1.00 17.54 57 GLY B N 1
ATOM 3064 C CA . GLY B 1 25 ? -0.497 44.633 59.407 1.00 17.00 57 GLY B CA 1
ATOM 3065 C C . GLY B 1 25 ? -0.365 45.779 58.431 1.00 17.91 57 GLY B C 1
ATOM 3066 O O . GLY B 1 25 ? -0.675 46.953 58.752 1.00 18.34 57 GLY B O 1
ATOM 3067 N N . SER B 1 26 ? 0.057 45.446 57.218 1.00 18.10 58 SER B N 1
ATOM 3068 C CA . SER B 1 26 ? 0.527 46.452 56.251 1.00 20.10 58 SER B CA 1
ATOM 3069 C C . SER B 1 26 ? -0.541 47.468 55.812 1.00 18.90 58 SER B C 1
ATOM 3070 O O . SER B 1 26 ? -0.200 48.610 55.502 1.00 19.94 58 SER B O 1
ATOM 3073 N N . LEU B 1 27 ? -1.817 47.061 55.799 1.00 18.69 59 LEU B N 1
ATOM 3074 C CA . LEU B 1 27 ? -2.923 47.952 55.376 1.00 17.59 59 LEU B CA 1
ATOM 3075 C C . LEU B 1 27 ? -3.844 48.398 56.520 1.00 18.06 59 LEU B C 1
ATOM 3076 O O . LEU B 1 27 ? -4.878 49.057 56.291 1.00 17.41 59 LEU B O 1
ATOM 3081 N N . SER B 1 28 ? -3.452 48.080 57.749 1.00 16.48 60 SER B N 1
ATOM 3082 C CA . SER B 1 28 ? -4.274 48.325 58.918 1.00 19.02 60 SER B CA 1
ATOM 3083 C C . SER B 1 28 ? -4.572 49.806 59.199 1.00 18.28 60 SER B C 1
ATOM 3084 O O . SER B 1 28 ? -5.502 50.100 59.934 1.00 18.56 60 SER B O 1
ATOM 3087 N N . LEU B 1 29 ? -3.795 50.732 58.638 1.00 17.96 61 LEU B N 1
ATOM 3088 C CA . LEU B 1 29 ? -4.133 52.158 58.803 1.00 19.64 61 LEU B CA 1
ATOM 3089 C C . LEU B 1 29 ? -5.275 52.615 57.882 1.00 19.41 61 LEU B C 1
ATOM 3090 O O . LEU B 1 29 ? -5.780 53.719 58.055 1.00 21.30 61 LEU B O 1
ATOM 3095 N N . LEU B 1 30 ? -5.674 51.794 56.906 1.00 17.37 62 LEU B N 1
ATOM 3096 C CA . LEU B 1 30 ? -6.710 52.201 55.946 1.00 16.50 62 LEU B CA 1
ATOM 3097 C C . LEU B 1 30 ? -8.076 51.654 56.344 1.00 15.73 62 LEU B C 1
ATOM 3098 O O . LEU B 1 30 ? -8.207 50.454 56.608 1.00 14.86 62 LEU B O 1
ATOM 3103 N N . PRO B 1 31 ? -9.107 52.524 56.376 1.00 16.29 63 PRO B N 1
ATOM 3104 C CA . PRO B 1 31 ? -10.480 52.036 56.593 1.00 13.76 63 PRO B CA 1
ATOM 3105 C C . PRO B 1 31 ? -10.941 51.156 55.423 1.00 10.06 63 PRO B C 1
ATOM 3106 O O . PRO B 1 31 ? -10.483 51.327 54.293 1.00 9.59 63 PRO B O 1
ATOM 3110 N N . ALA B 1 32 ? -11.863 50.225 55.695 1.00 9.95 64 ALA B N 1
ATOM 3111 C CA . ALA B 1 32 ? -12.448 49.397 54.655 1.00 10.69 64 ALA B CA 1
ATOM 3112 C C . ALA B 1 32 ? -12.897 50.220 53.442 1.00 12.78 64 ALA B C 1
ATOM 3113 O O . ALA B 1 32 ? -12.649 49.831 52.300 1.00 12.36 64 ALA B O 1
ATOM 3115 N N . THR B 1 33 ? -13.563 51.357 53.702 1.00 10.98 65 THR B N 1
ATOM 3116 C CA . THR B 1 33 ? -14.095 52.186 52.640 1.00 13.22 65 THR B CA 1
ATOM 3117 C C . THR B 1 33 ? -13.000 52.743 51.715 1.00 10.86 65 THR B C 1
ATOM 3118 O O . THR B 1 33 ? -13.215 52.916 50.511 1.00 11.95 65 THR B O 1
ATOM 3122 N N . LYS B 1 34 ? -11.839 53.039 52.282 1.00 13.05 66 LYS B N 1
ATOM 3123 C CA . LYS B 1 34 ? -10.692 53.525 51.504 1.00 14.53 66 LYS B CA 1
ATOM 3124 C C . LYS B 1 34 ? -10.102 52.405 50.622 1.00 13.51 66 LYS B C 1
ATOM 3125 O O . LYS B 1 34 ? -9.816 52.603 49.434 1.00 12.65 66 LYS B O 1
ATOM 3131 N N . LEU B 1 35 ? -9.944 51.208 51.183 1.00 11.93 67 LEU B N 1
ATOM 3132 C CA . LEU B 1 35 ? -9.625 50.064 50.324 1.00 12.82 67 LEU B CA 1
ATOM 3133 C C . LEU B 1 35 ? -10.670 49.889 49.217 1.00 10.65 67 LEU B C 1
ATOM 3134 O O . LEU B 1 35 ? -10.321 49.655 48.047 1.00 12.45 67 LEU B O 1
ATOM 3139 N N . GLY B 1 36 ? -11.949 50.035 49.592 1.00 11.94 68 GLY B N 1
ATOM 3140 C CA . GLY B 1 36 ? -13.070 50.079 48.635 1.00 12.17 68 GLY B CA 1
ATOM 3141 C C . GLY B 1 36 ? -12.830 51.044 47.495 1.00 10.30 68 GLY B C 1
ATOM 3142 O O . GLY B 1 36 ? -12.978 50.700 46.332 1.00 12.94 68 GLY B O 1
ATOM 3143 N N . SER B 1 37 ? -12.465 52.276 47.820 1.00 13.11 69 SER B N 1
ATOM 3144 C CA . SER B 1 37 ? -12.212 53.278 46.793 1.00 11.08 69 SER B CA 1
ATOM 3145 C C . SER B 1 37 ? -11.054 52.865 45.878 1.00 11.10 69 SER B C 1
ATOM 3146 O O . SER B 1 37 ? -11.101 53.036 44.662 1.00 11.74 69 SER B O 1
ATOM 3149 N N . ILE B 1 38 ? -9.996 52.351 46.476 1.00 13.11 70 ILE B N 1
ATOM 3150 C CA . ILE B 1 38 ? -8.822 51.966 45.678 1.00 14.95 70 ILE B CA 1
ATOM 3151 C C . ILE B 1 38 ? -9.183 50.889 44.637 1.00 14.56 70 ILE B C 1
ATOM 3152 O O . ILE B 1 38 ? -8.822 51.006 43.461 1.00 14.80 70 ILE B O 1
ATOM 3157 N N . ALA B 1 39 ? -9.924 49.867 45.067 1.00 15.45 71 ALA B N 1
ATOM 3158 C CA . ALA B 1 39 ? -10.331 48.764 44.195 1.00 16.02 71 ALA B CA 1
ATOM 3159 C C . ALA B 1 39 ? -11.262 49.243 43.087 1.00 15.59 71 ALA B C 1
ATOM 3160 O O . ALA B 1 39 ? -11.069 48.926 41.918 1.00 16.65 71 ALA B O 1
ATOM 3162 N N . ILE B 1 40 ? -12.234 50.081 43.442 1.00 15.83 72 ILE B N 1
ATOM 3163 C CA . ILE B 1 40 ? -13.222 50.597 42.481 1.00 14.46 72 ILE B CA 1
ATOM 3164 C C . ILE B 1 40 ? -12.553 51.475 41.414 1.00 14.21 72 ILE B C 1
ATOM 3165 O O . ILE B 1 40 ? -12.766 51.279 40.198 1.00 13.77 72 ILE B O 1
ATOM 3170 N N . GLN B 1 41 ? -11.715 52.406 41.860 1.00 16.62 73 GLN B N 1
ATOM 3171 C CA . GLN B 1 41 ? -10.985 53.267 40.926 1.00 16.30 73 GLN B CA 1
ATOM 3172 C C . GLN B 1 41 ? -10.127 52.435 39.970 1.00 15.71 73 GLN B C 1
ATOM 3173 O O . GLN B 1 41 ? -10.153 52.652 38.747 1.00 17.55 73 GLN B O 1
ATOM 3179 N N . GLY B 1 42 ? -9.401 51.465 40.518 1.00 13.80 74 GLY B N 1
ATOM 3180 C CA . GLY B 1 42 ? -8.609 50.529 39.713 1.00 15.45 74 GLY B CA 1
ATOM 3181 C C . GLY B 1 42 ? -9.412 49.767 38.674 1.00 17.19 74 GLY B C 1
ATOM 3182 O O . GLY B 1 42 ? -8.998 49.658 37.498 1.00 18.10 74 GLY B O 1
ATOM 3183 N N . ALA B 1 43 ? -10.576 49.255 39.085 1.00 16.72 75 ALA B N 1
ATOM 3184 C CA . ALA B 1 43 ? -11.458 48.514 38.179 1.00 16.32 75 ALA B CA 1
ATOM 3185 C C . ALA B 1 43 ? -11.965 49.380 37.037 1.00 16.18 75 ALA B C 1
ATOM 3186 O O . ALA B 1 43 ? -12.092 48.925 35.899 1.00 17.80 75 ALA B O 1
ATOM 3188 N N . ILE B 1 44 ? -12.269 50.630 37.342 1.00 17.24 76 ILE B N 1
ATOM 3189 C CA . ILE B 1 44 ? -12.773 51.546 36.309 1.00 19.42 76 ILE B CA 1
ATOM 3190 C C . ILE B 1 44 ? -11.663 51.902 35.313 1.00 18.98 76 ILE B C 1
ATOM 3191 O O . ILE B 1 44 ? -11.861 51.877 34.094 1.00 20.24 76 ILE B O 1
ATOM 3196 N N . GLU B 1 45 ? -10.488 52.190 35.842 1.00 21.17 77 GLU B N 1
ATOM 3197 C CA . GLU B 1 45 ? -9.325 52.479 34.999 1.00 22.71 77 GLU B CA 1
ATOM 3198 C C . GLU B 1 45 ? -9.032 51.311 34.045 1.00 22.49 77 GLU B C 1
ATOM 3199 O O . GLU B 1 45 ? -8.908 51.506 32.823 1.00 24.46 77 GLU B O 1
ATOM 3205 N N . LYS B 1 46 ? -8.975 50.097 34.584 1.00 22.26 78 LYS B N 1
ATOM 3206 C CA . LYS B 1 46 ? -8.773 48.899 33.759 1.00 23.63 78 LYS B CA 1
ATOM 3207 C C . LYS B 1 46 ? -9.854 48.686 32.691 1.00 24.42 78 LYS B C 1
ATOM 3208 O O . LYS B 1 46 ? -9.570 48.172 31.606 1.00 27.34 78 LYS B O 1
ATOM 3214 N N . ALA B 1 47 ? -11.091 49.075 32.989 1.00 24.94 79 ALA B N 1
ATOM 3215 C CA . ALA B 1 47 ? -12.200 48.894 32.057 1.00 24.80 79 ALA B CA 1
ATOM 3216 C C . ALA B 1 47 ? -12.023 49.796 30.840 1.00 26.36 79 ALA B C 1
ATOM 3217 O O . ALA B 1 47 ? -12.483 49.474 29.738 1.00 26.88 79 ALA B O 1
ATOM 3219 N N . GLY B 1 48 ? -11.366 50.930 31.059 1.00 26.37 80 GLY B N 1
ATOM 3220 C CA . GLY B 1 48 ? -11.129 51.912 30.004 1.00 27.99 80 GLY B CA 1
ATOM 3221 C C . GLY B 1 48 ? -12.354 52.744 29.658 1.00 29.20 80 GLY B C 1
ATOM 3222 O O . GLY B 1 48 ? -12.398 53.365 28.608 1.00 30.25 80 GLY B O 1
ATOM 3223 N N . ILE B 1 49 ? -13.353 52.764 30.537 1.00 26.88 81 ILE B N 1
ATOM 3224 C CA . ILE B 1 49 ? -14.588 53.513 30.276 1.00 26.02 81 ILE B CA 1
ATOM 3225 C C . ILE B 1 49 ? -14.593 54.818 31.072 1.00 24.03 81 ILE B C 1
ATOM 3226 O O . ILE B 1 49 ? -13.910 54.918 32.089 1.00 26.07 81 ILE B O 1
ATOM 3231 N N . PRO B 1 50 ? -15.387 55.810 30.632 1.00 26.01 82 PRO B N 1
ATOM 3232 C CA . PRO B 1 50 ? -15.529 57.008 31.451 1.00 25.65 82 PRO B CA 1
ATOM 3233 C C . PRO B 1 50 ? -16.191 56.602 32.752 1.00 26.09 82 PRO B C 1
ATOM 3234 O O . PRO B 1 50 ? -17.068 55.729 32.738 1.00 25.79 82 PRO B O 1
ATOM 3238 N N . LYS B 1 51 ? -15.763 57.198 33.861 1.00 23.04 83 LYS B N 1
ATOM 3239 C CA . LYS B 1 51 ? -16.342 56.883 35.172 1.00 25.78 83 LYS B CA 1
ATOM 3240 C C . LYS B 1 51 ? -17.843 57.192 35.265 1.00 25.05 83 LYS B C 1
ATOM 3241 O O . LYS B 1 51 ? -18.576 56.516 36.007 1.00 25.32 83 LYS B O 1
ATOM 3247 N N . GLU B 1 52 ? -18.283 58.205 34.510 1.00 24.70 84 GLU B N 1
ATOM 3248 C CA . GLU B 1 52 ? -19.695 58.589 34.383 1.00 24.08 84 GLU B CA 1
ATOM 3249 C C . GLU B 1 52 ? -20.607 57.467 33.889 1.00 22.72 84 GLU B C 1
ATOM 3250 O O . GLU B 1 52 ? -21.820 57.509 34.109 1.00 22.47 84 GLU B O 1
ATOM 3256 N N . GLU B 1 53 ? -20.035 56.461 33.228 1.00 20.11 85 GLU B N 1
ATOM 3257 C CA . GLU B 1 53 ? -20.845 55.385 32.694 1.00 20.00 85 GLU B CA 1
ATOM 3258 C C . GLU B 1 53 ? -21.345 54.449 33.784 1.00 18.40 85 GLU B C 1
ATOM 3259 O O . GLU B 1 53 ? -22.353 53.775 33.601 1.00 19.69 85 GLU B O 1
ATOM 3265 N N . VAL B 1 54 ? -20.637 54.407 34.905 1.00 17.83 86 VAL B N 1
ATOM 3266 C CA . VAL B 1 54 ? -21.039 53.548 36.034 1.00 17.19 86 VAL B CA 1
ATOM 3267 C C . VAL B 1 54 ? -22.311 54.130 36.654 1.00 16.70 86 VAL B C 1
ATOM 3268 O O . VAL B 1 54 ? -22.298 55.250 37.165 1.00 18.54 86 VAL B O 1
ATOM 3272 N N . LYS B 1 55 ? -23.402 53.368 36.605 1.00 14.52 87 LYS B N 1
ATOM 3273 C CA . LYS B 1 55 ? -24.715 53.893 36.997 1.00 13.15 87 LYS B CA 1
ATOM 3274 C C . LYS B 1 55 ? -25.091 53.672 38.455 1.00 15.77 87 LYS B C 1
ATOM 3275 O O . LYS B 1 55 ? -25.889 54.431 38.999 1.00 14.09 87 LYS B O 1
ATOM 3281 N N . GLU B 1 56 ? -24.541 52.623 39.073 1.00 13.89 88 GLU B N 1
ATOM 3282 C CA . GLU B 1 56 ? -24.957 52.232 40.428 1.00 11.23 88 GLU B CA 1
ATOM 3283 C C . GLU B 1 56 ? -23.940 51.231 40.974 1.00 12.39 88 GLU B C 1
ATOM 3284 O O . GLU B 1 56 ? -23.196 50.640 40.197 1.00 10.51 88 GLU B O 1
ATOM 3290 N N . ALA B 1 57 ? -23.862 51.096 42.305 1.00 10.58 89 ALA B N 1
ATOM 3291 C CA . ALA B 1 57 ? -22.824 50.296 42.967 1.00 10.68 89 ALA B CA 1
ATOM 3292 C C . ALA B 1 57 ? -23.349 49.546 44.171 1.00 10.46 89 ALA B C 1
ATOM 3293 O O . ALA B 1 57 ? -24.082 50.117 44.985 1.00 8.43 89 ALA B O 1
ATOM 3295 N N . TYR B 1 58 ? -22.943 48.267 44.274 1.00 9.50 90 TYR B N 1
ATOM 3296 C CA . TYR B 1 58 ? -23.220 47.406 45.438 1.00 11.13 90 TYR B CA 1
ATOM 3297 C C . TYR B 1 58 ? -21.887 46.899 45.947 1.00 11.62 90 TYR B C 1
ATOM 3298 O O . TYR B 1 58 ? -21.089 46.364 45.162 1.00 11.10 90 TYR B O 1
ATOM 3307 N N . MET B 1 59 ? -21.624 47.050 47.242 1.00 9.74 91 MET B N 1
ATOM 3308 C CA . MET B 1 59 ? -20.419 46.459 47.857 1.00 11.58 91 MET B CA 1
ATOM 3309 C C . MET B 1 59 ? -20.777 45.576 49.064 1.00 10.43 91 MET B C 1
ATOM 3310 O O . MET B 1 59 ? -21.580 45.964 49.940 1.00 10.53 91 MET B O 1
ATOM 3315 N N . GLY B 1 60 ? -20.210 44.371 49.099 1.00 13.51 92 GLY B N 1
ATOM 3316 C CA . GLY B 1 60 ? -20.336 43.527 50.288 1.00 9.62 92 GLY B CA 1
ATOM 3317 C C . GLY B 1 60 ? -19.451 44.029 51.419 1.00 10.39 92 GLY B C 1
ATOM 3318 O O . GLY B 1 60 ? -18.332 44.470 51.181 1.00 11.17 92 GLY B O 1
ATOM 3319 N N . ASN B 1 61 ? -19.905 43.852 52.660 1.00 10.92 93 ASN B N 1
ATOM 3320 C CA . ASN B 1 61 ? -19.207 44.426 53.842 1.00 11.62 93 ASN B CA 1
ATOM 3321 C C . ASN B 1 61 ? -19.934 43.885 55.059 1.00 10.75 93 ASN B C 1
ATOM 3322 O O . ASN B 1 61 ? -21.094 44.240 55.283 1.00 12.27 93 ASN B O 1
ATOM 3327 N N . VAL B 1 62 ? -19.267 43.049 55.862 1.00 10.36 94 VAL B N 1
ATOM 3328 C CA . VAL B 1 62 ? -19.965 42.306 56.919 1.00 9.85 94 VAL B CA 1
ATOM 3329 C C . VAL B 1 62 ? -19.975 43.057 58.240 1.00 9.63 94 VAL B C 1
ATOM 3330 O O . VAL B 1 62 ? -20.950 42.995 58.983 1.00 10.46 94 VAL B O 1
ATOM 3334 N N . LEU B 1 63 ? -18.883 43.753 58.525 1.00 10.04 95 LEU B N 1
ATOM 3335 C CA . LEU B 1 63 ? -18.644 44.323 59.867 1.00 10.82 95 LEU B CA 1
ATOM 3336 C C . LEU B 1 63 ? -18.603 45.825 59.672 1.00 11.62 95 LEU B C 1
ATOM 3337 O O . LEU B 1 63 ? -17.543 46.420 59.505 1.00 12.14 95 LEU B O 1
ATOM 3342 N N . GLN B 1 64 ? -19.799 46.395 59.615 1.00 13.00 96 GLN B N 1
ATOM 3343 C CA . GLN B 1 64 ? -20.017 47.797 59.212 1.00 12.60 96 GLN B CA 1
ATOM 3344 C C . GLN B 1 64 ? -19.916 48.782 60.382 1.00 13.74 96 GLN B C 1
ATOM 3345 O O . GLN B 1 64 ? -19.887 49.997 60.174 1.00 11.51 96 GLN B O 1
ATOM 3351 N N . GLY B 1 65 ? -19.906 48.268 61.607 1.00 14.08 97 GLY B N 1
ATOM 3352 C CA . GLY B 1 65 ? -19.909 49.124 62.823 1.00 14.52 97 GLY B CA 1
ATOM 3353 C C . GLY B 1 65 ? -18.779 50.127 62.943 1.00 14.54 97 GLY B C 1
ATOM 3354 O O . GLY B 1 65 ? -17.607 49.756 62.886 1.00 12.06 97 GLY B O 1
ATOM 3355 N N . GLY B 1 66 ? -19.103 51.411 63.121 1.00 12.43 98 GLY B N 1
ATOM 3356 C CA . GLY B 1 66 ? -18.044 52.418 63.233 1.00 12.11 98 GLY B CA 1
ATOM 3357 C C . GLY B 1 66 ? -17.388 52.886 61.936 1.00 13.59 98 GLY B C 1
ATOM 3358 O O . GLY B 1 66 ? -16.531 53.781 61.973 1.00 13.67 98 GLY B O 1
ATOM 3359 N N . GLU B 1 67 ? -17.787 52.319 60.793 1.00 11.17 99 GLU B N 1
ATOM 3360 C CA . GLU B 1 67 ? -17.273 52.752 59.477 1.00 9.88 99 GLU B CA 1
ATOM 3361 C C . GLU B 1 67 ? -17.881 54.091 58.993 1.00 10.61 99 GLU B C 1
ATOM 3362 O O . GLU B 1 67 ? -17.450 54.639 57.963 1.00 12.33 99 GLU B O 1
ATOM 3368 N N . GLY B 1 68 ? -18.867 54.605 59.740 1.00 11.78 100 GLY B N 1
ATOM 3369 C CA . GLY B 1 68 ? -19.578 55.807 59.340 1.00 10.60 100 GLY B CA 1
ATOM 3370 C C . GLY B 1 68 ? -20.762 55.528 58.419 1.00 13.40 100 GLY B C 1
ATOM 3371 O O . GLY B 1 68 ? -20.993 54.393 57.992 1.00 11.09 100 GLY B O 1
ATOM 3372 N N . GLN B 1 69 ? -21.507 56.579 58.086 1.00 11.55 101 GLN B N 1
ATOM 3373 C CA . GLN B 1 69 ? -22.754 56.407 57.320 1.00 12.40 101 GLN B CA 1
ATOM 3374 C C . GLN B 1 69 ? -22.494 55.910 55.898 1.00 12.14 101 GLN B C 1
ATOM 3375 O O . GLN B 1 69 ? -21.523 56.348 55.229 1.00 14.63 101 GLN B O 1
ATOM 3381 N N . ALA B 1 70 ? -23.353 54.979 55.447 1.00 11.56 102 ALA B N 1
ATOM 3382 C CA . ALA B 1 70 ? -23.352 54.475 54.062 1.00 11.07 102 ALA B CA 1
ATOM 3383 C C . ALA B 1 70 ? -21.961 54.047 53.543 1.00 11.19 102 ALA B C 1
ATOM 3384 O O . ALA B 1 70 ? -21.434 54.675 52.656 1.00 10.04 102 ALA B O 1
ATOM 3386 N N . PRO B 1 71 ? -21.383 52.934 54.062 1.00 11.76 103 PRO B N 1
ATOM 3387 C CA . PRO B 1 71 ? -20.036 52.526 53.600 1.00 11.09 103 PRO B CA 1
ATOM 3388 C C . PRO B 1 71 ? -19.825 52.454 52.091 1.00 10.18 103 PRO B C 1
ATOM 3389 O O . PRO B 1 71 ? -18.768 52.888 51.609 1.00 10.25 103 PRO B O 1
ATOM 3393 N N . THR B 1 72 ? -20.769 51.901 51.328 1.00 9.44 104 THR B N 1
ATOM 3394 C CA . THR B 1 72 ? -20.600 51.877 49.873 1.00 8.80 104 THR B CA 1
ATOM 3395 C C . THR B 1 72 ? -20.554 53.270 49.241 1.00 9.15 104 THR B C 1
ATOM 3396 O O . THR B 1 72 ? -19.762 53.492 48.333 1.00 9.55 104 THR B O 1
ATOM 3400 N N . ARG B 1 73 ? -21.403 54.179 49.703 1.00 9.32 105 ARG B N 1
ATOM 3401 C CA . ARG B 1 73 ? -21.354 55.579 49.225 1.00 8.12 105 ARG B CA 1
ATOM 3402 C C . ARG B 1 73 ? -19.947 56.186 49.465 1.00 8.70 105 ARG B C 1
ATOM 3403 O O . ARG B 1 73 ? -19.381 56.842 48.573 1.00 10.92 105 ARG B O 1
ATOM 3411 N N . GLN B 1 74 ? -19.383 55.974 50.657 1.00 8.95 106 GLN B N 1
ATOM 3412 C CA . GLN B 1 74 ? -18.029 56.468 50.973 1.00 10.74 106 GLN B CA 1
ATOM 3413 C C . GLN B 1 74 ? -16.985 55.919 50.007 1.00 11.16 106 GLN B C 1
ATOM 3414 O O . GLN B 1 74 ? -16.107 56.651 49.542 1.00 11.71 106 GLN B O 1
ATOM 3420 N N . ALA B 1 75 ? -17.057 54.618 49.716 1.00 10.90 107 ALA B N 1
ATOM 3421 C CA . ALA B 1 75 ? -16.135 53.996 48.757 1.00 12.39 107 ALA B CA 1
ATOM 3422 C C . ALA B 1 75 ? -16.286 54.564 47.353 1.00 11.11 107 ALA B C 1
ATOM 3423 O O . ALA B 1 75 ? -15.303 54.883 46.676 1.00 12.43 107 ALA B O 1
ATOM 3425 N N . VAL B 1 76 ? -17.536 54.719 46.918 1.00 10.40 108 VAL B N 1
ATOM 3426 C CA . VAL B 1 76 ? -17.829 55.212 45.577 1.00 10.63 108 VAL B CA 1
ATOM 3427 C C . VAL B 1 76 ? -17.392 56.666 45.379 1.00 11.71 108 VAL B C 1
ATOM 3428 O O . VAL B 1 76 ? -16.712 56.997 44.397 1.00 12.27 108 VAL B O 1
ATOM 3432 N N . LEU B 1 77 ? -17.783 57.532 46.297 1.00 12.42 109 LEU B N 1
ATOM 3433 C CA . LEU B 1 77 ? -17.454 58.960 46.148 1.00 13.69 109 LEU B CA 1
ATOM 3434 C C . LEU B 1 77 ? -15.937 59.172 46.325 1.00 13.25 109 LEU B C 1
ATOM 3435 O O . LEU B 1 77 ? -15.329 59.986 45.618 1.00 15.28 109 LEU B O 1
ATOM 3440 N N . GLY B 1 78 ? -15.342 58.414 47.249 1.00 15.57 110 GLY B N 1
ATOM 3441 C CA . GLY B 1 78 ? -13.878 58.346 47.456 1.00 14.03 110 GLY B CA 1
ATOM 3442 C C . GLY B 1 78 ? -13.066 57.921 46.229 1.00 15.04 110 GLY B C 1
ATOM 3443 O O . GLY B 1 78 ? -11.879 58.261 46.110 1.00 16.30 110 GLY B O 1
ATOM 3444 N N . ALA B 1 79 ? -13.695 57.162 45.336 1.00 15.00 111 ALA B N 1
ATOM 3445 C CA . ALA B 1 79 ? -13.110 56.746 44.051 1.00 14.68 111 ALA B CA 1
ATOM 3446 C C . ALA B 1 79 ? -13.317 57.793 42.952 1.00 15.15 111 ALA B C 1
ATOM 3447 O O . ALA B 1 79 ? -12.884 57.610 41.791 1.00 16.87 111 ALA B O 1
ATOM 3449 N N . GLY B 1 80 ? -14.006 58.876 43.297 1.00 16.14 112 GLY B N 1
ATOM 3450 C CA . GLY B 1 80 ? -14.311 59.937 42.336 1.00 16.72 112 GLY B CA 1
ATOM 3451 C C . GLY B 1 80 ? -15.467 59.695 41.373 1.00 17.98 112 GLY B C 1
ATOM 3452 O O . GLY B 1 80 ? -15.609 60.413 40.372 1.00 18.25 112 GLY B O 1
ATOM 3453 N N . LEU B 1 81 ? -16.302 58.695 41.647 1.00 16.63 113 LEU B N 1
ATOM 3454 C CA . LEU B 1 81 ? -17.523 58.505 40.850 1.00 14.18 113 LEU B CA 1
ATOM 3455 C C . LEU B 1 81 ? -18.551 59.625 41.101 1.00 15.25 113 LEU B C 1
ATOM 3456 O O . LEU B 1 81 ? -18.485 60.300 42.115 1.00 16.23 113 LEU B O 1
ATOM 3465 N N . PRO B 1 82 ? -19.478 59.847 40.154 1.00 17.27 114 PRO B N 1
ATOM 3466 C CA . PRO B 1 82 ? -20.355 61.005 40.299 1.00 17.39 114 PRO B CA 1
ATOM 3467 C C . PRO B 1 82 ? -21.298 60.888 41.490 1.00 16.99 114 PRO B C 1
ATOM 3468 O O . PRO B 1 82 ? -21.631 59.779 41.919 1.00 16.07 114 PRO B O 1
ATOM 3472 N N . ILE B 1 83 ? -21.697 62.032 42.038 1.00 16.42 115 ILE B N 1
ATOM 3473 C CA . ILE B 1 83 ? -22.619 62.049 43.185 1.00 16.01 115 ILE B CA 1
ATOM 3474 C C . ILE B 1 83 ? -23.988 61.517 42.803 1.00 14.93 115 ILE B C 1
ATOM 3475 O O . ILE B 1 83 ? -24.829 61.321 43.677 1.00 15.71 115 ILE B O 1
ATOM 3480 N N . SER B 1 84 ? -24.232 61.307 41.506 1.00 13.92 116 SER B N 1
ATOM 3481 C CA . SER B 1 84 ? -25.508 60.779 41.044 1.00 14.27 116 SER B CA 1
ATOM 3482 C C . SER B 1 84 ? -25.599 59.234 41.129 1.00 15.00 116 SER B C 1
ATOM 3483 O O . SER B 1 84 ? -26.611 58.642 40.745 1.00 15.49 116 SER B O 1
ATOM 3486 N N . THR B 1 85 ? -24.544 58.600 41.641 1.00 13.75 117 THR B N 1
ATOM 3487 C CA . THR B 1 85 ? -24.450 57.132 41.696 1.00 10.84 117 THR B CA 1
ATOM 3488 C C . THR B 1 85 ? -25.133 56.555 42.952 1.00 11.11 117 THR B C 1
ATOM 3489 O O . THR B 1 85 ? -24.619 56.732 44.066 1.00 10.32 117 THR B O 1
ATOM 3493 N N . PRO B 1 86 ? -26.283 55.851 42.787 1.00 13.96 118 PRO B N 1
ATOM 3494 C CA . PRO B 1 86 ? -26.887 55.231 43.984 1.00 11.74 118 PRO B CA 1
ATOM 3495 C C . PRO B 1 86 ? -26.012 54.107 44.519 1.00 11.80 118 PRO B C 1
ATOM 3496 O O . PRO B 1 86 ? -25.322 53.446 43.730 1.00 8.72 118 PRO B O 1
ATOM 3500 N N . CYS B 1 87 ? -26.028 53.925 45.835 1.00 10.00 119 CYS B N 1
ATOM 3501 C CA . CYS B 1 87 ? -25.173 52.938 46.533 1.00 10.81 119 CYS B CA 1
ATOM 3502 C C . CYS B 1 87 ? -25.912 52.071 47.575 1.00 11.74 119 CYS B C 1
ATOM 3503 O O . CYS B 1 87 ? -26.699 52.578 48.372 1.00 10.69 119 CYS B O 1
ATOM 3506 N N . THR B 1 88 ? -25.590 50.772 47.616 1.00 11.67 120 THR B N 1
ATOM 3507 C CA . THR B 1 88 ? -26.165 49.871 48.641 1.00 9.56 120 THR B CA 1
ATOM 3508 C C . THR B 1 88 ? -25.091 48.926 49.149 1.00 9.72 120 THR B C 1
ATOM 3509 O O . THR B 1 88 ? -24.293 48.412 48.334 1.00 9.08 120 THR B O 1
ATOM 3513 N N . THR B 1 89 ? -25.058 48.741 50.482 1.00 9.71 121 THR B N 1
ATOM 3514 C CA . THR B 1 89 ? -24.090 47.864 51.157 1.00 10.75 121 THR B CA 1
ATOM 3515 C C . THR B 1 89 ? -24.772 46.532 51.482 1.00 10.95 121 THR B C 1
ATOM 3516 O O . THR B 1 89 ? -25.910 46.508 52.013 1.00 10.18 121 THR B O 1
ATOM 3520 N N . ILE B 1 90 ? -24.073 45.441 51.155 1.00 9.23 122 ILE B N 1
ATOM 3521 C CA . ILE B 1 90 ? -24.686 44.068 51.130 1.00 10.80 122 ILE B CA 1
ATOM 3522 C C . ILE B 1 90 ? -24.038 43.221 52.207 1.00 10.90 122 ILE B C 1
ATOM 3523 O O . ILE B 1 90 ? -22.798 43.211 52.343 1.00 8.25 122 ILE B O 1
ATOM 3528 N N . ASN B 1 91 ? -24.865 42.488 52.959 1.00 9.80 123 ASN B N 1
ATOM 3529 C CA . ASN B 1 91 ? -24.352 41.605 54.024 1.00 10.71 123 ASN B CA 1
ATOM 3530 C C . ASN B 1 91 ? -25.015 40.232 53.952 1.00 11.20 123 ASN B C 1
ATOM 3531 O O . ASN B 1 91 ? -26.160 40.059 54.429 1.00 11.45 123 ASN B O 1
ATOM 3536 N N . LYS B 1 92 ? -24.298 39.296 53.342 1.00 11.52 124 LYS B N 1
ATOM 3537 C CA . LYS B 1 92 ? -24.590 37.838 53.428 1.00 10.52 124 LYS B CA 1
ATOM 3538 C C . LYS B 1 92 ? -23.374 37.145 54.078 1.00 11.32 124 LYS B C 1
ATOM 3539 O O . LYS B 1 92 ? -22.885 36.089 53.611 1.00 11.22 124 LYS B O 1
ATOM 3545 N N . VAL B 1 93 ? -22.906 37.743 55.174 1.00 10.60 125 VAL B N 1
ATOM 3546 C CA . VAL B 1 93 ? -21.671 37.316 55.861 1.00 10.69 125 VAL B CA 1
ATOM 3547 C C . VAL B 1 93 ? -20.564 37.023 54.829 1.00 11.67 125 VAL B C 1
ATOM 3548 O O . VAL B 1 93 ? -20.291 37.830 53.936 1.00 11.99 125 VAL B O 1
ATOM 3552 N N . CYS B 1 94 ? -19.945 35.853 54.937 1.00 13.50 126 CYS B N 1
ATOM 3553 C CA . CYS B 1 94 ? -18.825 35.468 54.092 1.00 12.83 126 CYS B CA 1
ATOM 3554 C C . CYS B 1 94 ? -19.117 35.505 52.583 1.00 11.50 126 CYS B C 1
ATOM 3555 O O . CYS B 1 94 ? -18.183 35.662 51.791 1.00 13.65 126 CYS B O 1
ATOM 3560 N N . ALA B 1 95 ? -20.393 35.402 52.193 1.00 9.46 127 ALA B N 1
ATOM 3561 C CA . ALA B 1 95 ? -20.820 35.378 50.767 1.00 10.47 127 ALA B CA 1
ATOM 3562 C C . ALA B 1 95 ? -21.050 36.789 50.171 1.00 10.20 127 ALA B C 1
ATOM 3563 O O . ALA B 1 95 ? -21.420 36.927 49.008 1.00 9.79 127 ALA B O 1
ATOM 3565 N N . SER B 1 96 ? -20.863 37.809 50.999 1.00 8.48 128 SER B N 1
ATOM 3566 C CA . SER B 1 96 ? -21.244 39.199 50.662 1.00 9.21 128 SER B CA 1
ATOM 3567 C C . SER B 1 96 ? -20.688 39.696 49.337 1.00 9.55 128 SER B C 1
ATOM 3568 O O . SER B 1 96 ? -21.423 40.286 48.524 1.00 10.98 128 SER B O 1
ATOM 3571 N N . GLY B 1 97 ? -19.392 39.480 49.100 1.00 8.99 129 GLY B N 1
ATOM 3572 C CA . GLY B 1 97 ? -18.770 39.948 47.875 1.00 8.22 129 GLY B CA 1
ATOM 3573 C C . GLY B 1 97 ? -19.298 39.289 46.618 1.00 12.26 129 GLY B C 1
ATOM 3574 O O . GLY B 1 97 ? -19.373 39.927 45.574 1.00 10.15 129 GLY B O 1
ATOM 3575 N N . MET B 1 98 ? -19.662 37.997 46.715 1.00 10.69 130 MET B N 1
ATOM 3576 C CA . MET B 1 98 ? -20.289 37.322 45.609 1.00 10.38 130 MET B CA 1
ATOM 3577 C C . MET B 1 98 ? -21.760 37.745 45.420 1.00 10.25 130 MET B C 1
ATOM 3578 O O . MET B 1 98 ? -22.194 38.000 44.291 1.00 11.08 130 MET B O 1
ATOM 3583 N N . LYS B 1 99 ? -22.504 37.858 46.518 1.00 9.32 131 LYS B N 1
ATOM 3584 C CA . LYS B 1 99 ? -23.916 38.175 46.435 1.00 7.83 131 LYS B CA 1
ATOM 3585 C C . LYS B 1 99 ? -24.103 39.576 45.833 1.00 9.12 131 LYS B C 1
ATOM 3586 O O . LYS B 1 99 ? -25.024 39.788 45.025 1.00 8.97 131 LYS B O 1
ATOM 3592 N N . ALA B 1 100 ? -23.189 40.511 46.152 1.00 8.93 132 ALA B N 1
ATOM 3593 C CA . ALA B 1 100 ? -23.212 41.839 45.492 1.00 10.61 132 ALA B CA 1
ATOM 3594 C C . ALA B 1 100 ? -23.171 41.720 43.966 1.00 11.53 132 ALA B C 1
ATOM 3595 O O . ALA B 1 100 ? -23.919 42.410 43.260 1.00 11.59 132 ALA B O 1
ATOM 3597 N N . ILE B 1 101 ? -22.277 40.857 43.455 1.00 9.43 133 ILE B N 1
ATOM 3598 C CA . ILE B 1 101 ? -22.130 40.645 42.010 1.00 10.29 133 ILE B CA 1
ATOM 3599 C C . ILE B 1 101 ? -23.426 40.011 41.430 1.00 10.65 133 ILE B C 1
ATOM 3600 O O . ILE B 1 101 ? -23.906 40.408 40.367 1.00 9.81 133 ILE B O 1
ATOM 3605 N N . MET B 1 102 ? -23.962 39.024 42.136 1.00 11.09 134 MET B N 1
ATOM 3606 C CA . MET B 1 102 ? -25.214 38.357 41.746 1.00 10.17 134 MET B CA 1
ATOM 3607 C C . MET B 1 102 ? -26.350 39.366 41.687 1.00 11.96 134 MET B C 1
ATOM 3608 O O . MET B 1 102 ? -27.110 39.398 40.708 1.00 10.05 134 MET B O 1
ATOM 3613 N N . MET B 1 103 ? -26.475 40.207 42.716 1.00 11.81 135 MET B N 1
ATOM 3614 C CA . MET B 1 103 ? -27.600 41.170 42.754 1.00 11.48 135 MET B CA 1
ATOM 3615 C C . MET B 1 103 ? -27.486 42.235 41.674 1.00 11.41 135 MET B C 1
ATOM 3616 O O . MET B 1 103 ? -28.466 42.589 41.025 1.00 10.68 135 MET B O 1
ATOM 3621 N N . ALA B 1 104 ? -26.274 42.744 41.476 1.00 11.25 136 ALA B N 1
ATOM 3622 C CA . ALA B 1 104 ? -26.018 43.674 40.379 1.00 10.75 136 ALA B CA 1
ATOM 3623 C C . ALA B 1 104 ? -26.358 43.025 39.036 1.00 11.03 136 ALA B C 1
ATOM 3624 O O . ALA B 1 104 ? -26.942 43.665 38.160 1.00 12.44 136 ALA B O 1
ATOM 3626 N N . SER B 1 105 ? -25.998 41.753 38.861 1.00 10.21 137 SER B N 1
ATOM 3627 C CA . SER B 1 105 ? -26.297 41.056 37.610 1.00 11.19 137 SER B CA 1
ATOM 3628 C C . SER B 1 105 ? -27.807 40.998 37.405 1.00 12.75 137 SER B C 1
ATOM 3629 O O . SER B 1 105 ? -28.283 41.179 36.294 1.00 11.85 137 SER B O 1
ATOM 3632 N N . GLN B 1 106 ? -28.559 40.813 38.487 1.00 9.21 138 GLN B N 1
ATOM 3633 C CA . GLN B 1 106 ? -30.046 40.824 38.375 1.00 12.78 138 GLN B CA 1
ATOM 3634 C C . GLN B 1 106 ? -30.602 42.162 37.867 1.00 12.41 138 GLN B C 1
ATOM 3635 O O . GLN B 1 106 ? -31.454 42.185 36.957 1.00 12.69 138 GLN B O 1
ATOM 3641 N N . SER B 1 107 ? -30.075 43.270 38.393 1.00 12.75 139 SER B N 1
ATOM 3642 C CA . SER B 1 107 ? -30.507 44.601 37.958 1.00 12.59 139 SER B CA 1
ATOM 3643 C C . SER B 1 107 ? -30.220 44.792 36.470 1.00 13.10 139 SER B C 1
ATOM 3644 O O . SER B 1 107 ? -31.063 45.297 35.731 1.00 13.73 139 SER B O 1
ATOM 3647 N N . LEU B 1 108 ? -29.033 44.371 36.028 1.00 13.38 140 LEU B N 1
ATOM 3648 C CA . LEU B 1 108 ? -28.653 44.487 34.616 1.00 13.23 140 LEU B CA 1
ATOM 3649 C C . LEU B 1 108 ? -29.546 43.635 33.697 1.00 14.00 140 LEU B C 1
ATOM 3650 O O . LEU B 1 108 ? -29.989 44.093 32.639 1.00 14.22 140 LEU B O 1
ATOM 3655 N N . MET B 1 109 ? -29.785 42.393 34.108 1.00 12.14 141 MET B N 1
ATOM 3656 C CA . MET B 1 109 ? -30.657 41.461 33.380 1.00 12.45 141 MET B CA 1
ATOM 3657 C C . MET B 1 109 ? -32.044 42.033 33.134 1.00 14.22 141 MET B C 1
ATOM 3658 O O . MET B 1 109 ? -32.634 41.804 32.056 1.00 14.52 141 MET B O 1
ATOM 3663 N N . CYS B 1 110 ? -32.544 42.797 34.116 1.00 13.10 142 CYS B N 1
ATOM 3664 C CA . CYS B 1 110 ? -33.879 43.449 34.053 1.00 13.21 142 CYS B CA 1
ATOM 3665 C C . CYS B 1 110 ? -33.876 44.695 33.163 1.00 16.08 142 CYS B C 1
ATOM 3666 O O . CYS B 1 110 ? -34.934 45.273 32.885 1.00 15.35 142 CYS B O 1
ATOM 3669 N N . GLY B 1 111 ? -32.674 45.135 32.776 1.00 14.57 143 GLY B N 1
ATOM 3670 C CA . GLY B 1 111 ? -32.479 46.396 32.082 1.00 15.76 143 GLY B CA 1
ATOM 3671 C C . GLY B 1 111 ? -32.668 47.614 32.966 1.00 13.24 143 GLY B C 1
ATOM 3672 O O . GLY B 1 111 ? -33.013 48.690 32.487 1.00 15.20 143 GLY B O 1
ATOM 3673 N N . HIS B 1 112 ? -32.472 47.474 34.269 1.00 13.56 144 HIS B N 1
ATOM 3674 C CA . HIS B 1 112 ? -32.661 48.616 35.154 1.00 12.29 144 HIS B CA 1
ATOM 3675 C C . HIS B 1 112 ? -31.435 49.521 35.231 1.00 15.20 144 HIS B C 1
ATOM 3676 O O . HIS B 1 112 ? -31.552 50.702 35.578 1.00 12.82 144 HIS B O 1
ATOM 3683 N N . GLN B 1 113 ? -30.272 48.945 34.925 1.00 13.86 145 GLN B N 1
ATOM 3684 C CA . GLN B 1 113 ? -29.048 49.721 34.668 1.00 15.11 145 GLN B CA 1
ATOM 3685 C C . GLN B 1 113 ? -28.318 49.041 33.511 1.00 15.99 145 GLN B C 1
ATOM 3686 O O . GLN B 1 113 ? -28.585 47.872 33.228 1.00 18.44 145 GLN B O 1
ATOM 3692 N N . ASP B 1 114 ? -27.394 49.740 32.851 1.00 14.90 146 ASP B N 1
ATOM 3693 C CA . ASP B 1 114 ? -26.568 49.066 31.824 1.00 15.40 146 ASP B CA 1
ATOM 3694 C C . ASP B 1 114 ? -25.096 48.838 32.217 1.00 15.34 146 ASP B C 1
ATOM 3695 O O . ASP B 1 114 ? -24.424 47.947 31.643 1.00 14.47 146 ASP B O 1
ATOM 3700 N N . VAL B 1 115 ? -24.614 49.620 33.193 1.00 13.84 147 VAL B N 1
ATOM 3701 C CA . VAL B 1 115 ? -23.261 49.490 33.758 1.00 13.71 147 VAL B CA 1
ATOM 3702 C C . VAL B 1 115 ? -23.288 49.668 35.292 1.00 14.36 147 VAL B C 1
ATOM 3703 O O . VAL B 1 115 ? -23.830 50.645 35.804 1.00 13.80 147 VAL B O 1
ATOM 3707 N N . MET B 1 116 ? -22.689 48.715 36.004 1.00 12.13 148 MET B N 1
ATOM 3708 C CA . MET B 1 116 ? -22.576 48.763 37.483 1.00 12.87 148 MET B CA 1
ATOM 3709 C C . MET B 1 116 ? -21.190 48.363 37.955 1.00 13.95 148 MET B C 1
ATOM 3710 O O . MET B 1 116 ? -20.428 47.724 37.221 1.00 12.51 148 MET B O 1
ATOM 3715 N N . VAL B 1 117 ? -20.862 48.747 39.184 1.00 12.60 149 VAL B N 1
ATOM 3716 C CA . VAL B 1 117 ? -19.683 48.208 39.867 1.00 13.55 149 VAL B CA 1
ATOM 3717 C C . VAL B 1 117 ? -20.201 47.372 41.039 1.00 14.42 149 VAL B C 1
ATOM 3718 O O . VAL B 1 117 ? -21.143 47.778 41.724 1.00 13.59 149 VAL B O 1
ATOM 3725 N N . ALA B 1 118 ? -19.604 46.200 41.244 1.00 12.40 150 ALA B N 1
ATOM 3726 C CA . ALA B 1 118 ? -20.000 45.310 42.320 1.00 12.71 150 ALA B CA 1
ATOM 3727 C C . ALA B 1 118 ? -18.757 44.670 42.904 1.00 11.02 150 ALA B C 1
ATOM 3728 O O . ALA B 1 118 ? -17.806 44.387 42.182 1.00 12.24 150 ALA B O 1
ATOM 3730 N N . GLY B 1 119 ? -18.740 44.463 44.214 1.00 11.05 151 GLY B N 1
ATOM 3731 C CA . GLY B 1 119 ? -17.539 43.891 44.840 1.00 11.71 151 GLY B CA 1
ATOM 3732 C C . GLY B 1 119 ? -17.717 43.752 46.331 1.00 12.06 151 GLY B C 1
ATOM 3733 O O . GLY B 1 119 ? -18.853 43.668 46.815 1.00 11.29 151 GLY B O 1
ATOM 3734 N N . GLY B 1 120 ? -16.604 43.716 47.060 1.00 13.32 152 GLY B N 1
ATOM 3735 C CA . GLY B 1 120 ? -16.640 43.638 48.516 1.00 12.80 152 GLY B CA 1
ATOM 3736 C C . GLY B 1 120 ? -15.445 44.290 49.194 1.00 11.46 152 GLY B C 1
ATOM 3737 O O . GLY B 1 120 ? -14.395 44.474 48.575 1.00 11.04 152 GLY B O 1
ATOM 3738 N N . MET B 1 121 ? -15.588 44.582 50.484 1.00 11.04 153 MET B N 1
ATOM 3739 C CA . MET B 1 121 ? -14.511 45.239 51.250 1.00 10.56 153 MET B CA 1
ATOM 3740 C C . MET B 1 121 ? -14.611 44.894 52.727 1.00 11.54 153 MET B C 1
ATOM 3741 O O . MET B 1 121 ? -15.712 44.671 53.248 1.00 11.93 153 MET B O 1
ATOM 3746 N N . GLU B 1 122 ? -13.463 44.853 53.405 1.00 10.95 154 GLU B N 1
ATOM 3747 C CA . GLU B 1 122 ? -13.412 44.554 54.820 1.00 9.16 154 GLU B CA 1
ATOM 3748 C C . GLU B 1 122 ? -12.071 45.007 55.412 1.00 11.44 154 GLU B C 1
ATOM 3749 O O . GLU B 1 122 ? -11.035 44.756 54.825 1.00 11.84 154 GLU B O 1
ATOM 3755 N N . SER B 1 123 ? -12.125 45.685 56.555 1.00 10.98 155 SER B N 1
ATOM 3756 C CA . SER B 1 123 ? -10.926 46.004 57.357 1.00 12.55 155 SER B CA 1
ATOM 3757 C C . SER B 1 123 ? -11.128 45.393 58.722 1.00 12.10 155 SER B C 1
ATOM 3758 O O . SER B 1 123 ? -11.682 46.011 59.640 1.00 11.66 155 SER B O 1
ATOM 3761 N N . MET B 1 124 ? -10.715 44.127 58.870 1.00 10.30 156 MET B N 1
ATOM 3762 C CA . MET B 1 124 ? -10.853 43.504 60.159 1.00 10.90 156 MET B CA 1
ATOM 3763 C C . MET B 1 124 ? -9.978 44.175 61.243 1.00 11.75 156 MET B C 1
ATOM 3764 O O . MET B 1 124 ? -10.354 44.193 62.415 1.00 13.07 156 MET B O 1
ATOM 3769 N N . SER B 1 125 ? -8.843 44.755 60.828 1.00 12.19 157 SER B N 1
ATOM 3770 C CA . SER B 1 125 ? -7.986 45.539 61.715 1.00 13.39 157 SER B CA 1
ATOM 3771 C C . SER B 1 125 ? -8.739 46.657 62.432 1.00 15.38 157 SER B C 1
ATOM 3772 O O . SER B 1 125 ? -8.448 46.954 63.610 1.00 16.06 157 SER B O 1
ATOM 3775 N N . ASN B 1 126 ? -9.709 47.259 61.740 1.00 13.64 158 ASN B N 1
ATOM 3776 C CA . ASN B 1 126 ? -10.453 48.405 62.276 1.00 13.77 158 ASN B CA 1
ATOM 3777 C C . ASN B 1 126 ? -11.834 48.114 62.851 1.00 13.96 158 ASN B C 1
ATOM 3778 O O . ASN B 1 126 ? -12.571 49.036 63.217 1.00 13.46 158 ASN B O 1
ATOM 3783 N N . VAL B 1 127 ? -12.210 46.833 62.944 1.00 11.57 159 VAL B N 1
ATOM 3784 C CA . VAL B 1 127 ? -13.507 46.493 63.536 1.00 12.36 159 VAL B CA 1
ATOM 3785 C C . VAL B 1 127 ? -13.445 46.776 65.033 1.00 13.37 159 VAL B C 1
ATOM 3786 O O . VAL B 1 127 ? -12.495 46.344 65.692 1.00 15.31 159 VAL B O 1
ATOM 3790 N N . PRO B 1 128 ? -14.446 47.509 65.586 1.00 14.30 160 PRO B N 1
ATOM 3791 C CA . PRO B 1 128 ? -14.386 47.903 66.994 1.00 15.17 160 PRO B CA 1
ATOM 3792 C C . PRO B 1 128 ? -14.922 46.912 68.018 1.00 14.72 160 PRO B C 1
ATOM 3793 O O . PRO B 1 128 ? -15.363 45.805 67.677 1.00 16.17 160 PRO B O 1
ATOM 3797 N N . TYR B 1 129 ? -14.862 47.340 69.278 1.00 17.03 161 TYR B N 1
ATOM 3798 C CA . TYR B 1 129 ? -15.554 46.723 70.385 1.00 15.26 161 TYR B CA 1
ATOM 3799 C C . TYR B 1 129 ? -16.836 47.493 70.711 1.00 15.84 161 TYR B C 1
ATOM 3800 O O . TYR B 1 129 ? -16.937 48.695 70.437 1.00 15.53 161 TYR B O 1
ATOM 3809 N N . VAL B 1 130 ? -17.797 46.798 71.299 1.00 15.87 162 VAL B N 1
ATOM 3810 C CA . VAL B 1 130 ? -19.094 47.401 71.661 1.00 16.62 162 VAL B CA 1
ATOM 3811 C C . VAL B 1 130 ? -19.440 47.314 73.149 1.00 19.83 162 VAL B C 1
ATOM 3812 O O . VAL B 1 130 ? -19.157 46.312 73.821 1.00 20.60 162 VAL B O 1
ATOM 3816 N N . MET B 1 131 ? -20.108 48.355 73.634 1.00 17.77 163 MET B N 1
ATOM 3817 C CA . MET B 1 131 ? -20.722 48.362 74.951 1.00 19.60 163 MET B CA 1
ATOM 3818 C C . MET B 1 131 ? -22.217 48.580 74.784 1.00 18.66 163 MET B C 1
ATOM 3819 O O . MET B 1 131 ? -22.634 49.480 74.057 1.00 20.04 163 MET B O 1
ATOM 3824 N N . ASN B 1 132 ? -23.021 47.757 75.442 1.00 18.80 164 ASN B N 1
ATOM 3825 C CA . ASN B 1 132 ? -24.468 47.921 75.402 1.00 21.88 164 ASN B CA 1
ATOM 3826 C C . ASN B 1 132 ? -24.912 49.283 75.926 1.00 22.40 164 ASN B C 1
ATOM 3827 O O . ASN B 1 132 ? -24.308 49.852 76.848 1.00 19.94 164 ASN B O 1
ATOM 3832 N N . ARG B 1 133 ? -25.977 49.804 75.318 1.00 22.47 165 ARG B N 1
ATOM 3833 C CA . ARG B 1 133 ? -26.607 51.021 75.773 1.00 21.33 165 ARG B CA 1
ATOM 3834 C C . ARG B 1 133 ? -27.347 50.631 77.052 1.00 23.35 165 ARG B C 1
ATOM 3835 O O . ARG B 1 133 ? -27.884 49.527 77.152 1.00 27.40 165 ARG B O 1
ATOM 3843 N N . GLY B 1 134 ? -27.387 51.525 78.020 1.00 24.25 166 GLY B N 1
ATOM 3844 C CA . GLY B 1 134 ? -28.150 51.260 79.239 1.00 28.63 166 GLY B CA 1
ATOM 3845 C C . GLY B 1 134 ? -27.282 51.451 80.464 1.00 31.07 166 GLY B C 1
ATOM 3846 O O . GLY B 1 134 ? -26.191 52.031 80.378 1.00 32.22 166 GLY B O 1
ATOM 3847 N N . SER B 1 135 ? -27.766 50.981 81.610 1.00 33.54 167 SER B N 1
ATOM 3848 C CA . SER B 1 135 ? -27.011 51.140 82.845 1.00 34.84 167 SER B CA 1
ATOM 3849 C C . SER B 1 135 ? -26.040 49.982 83.045 1.00 35.11 167 SER B C 1
ATOM 3850 O O . SER B 1 135 ? -26.366 48.815 82.790 1.00 35.95 167 SER B O 1
ATOM 3853 N N . THR B 1 136 ? -24.841 50.325 83.495 1.00 34.95 168 THR B N 1
ATOM 3854 C CA . THR B 1 136 ? -23.777 49.362 83.710 1.00 33.90 168 THR B CA 1
ATOM 3855 C C . THR B 1 136 ? -24.137 48.433 84.883 1.00 33.42 168 THR B C 1
ATOM 3856 O O . THR B 1 136 ? -24.530 48.909 85.953 1.00 32.97 168 THR B O 1
ATOM 3863 N N . PRO B 1 137 ? -24.004 47.107 84.687 1.00 32.47 169 PRO B N 1
ATOM 3864 C CA . PRO B 1 137 ? -24.379 46.172 85.742 1.00 30.96 169 PRO B CA 1
ATOM 3865 C C . PRO B 1 137 ? -23.356 46.153 86.868 1.00 29.50 169 PRO B C 1
ATOM 3866 O O . PRO B 1 137 ? -22.155 46.148 86.603 1.00 25.84 169 PRO B O 1
ATOM 3870 N N . TYR B 1 138 ? -23.828 46.112 88.113 1.00 28.64 170 TYR B N 1
ATOM 3871 C CA . TYR B 1 138 ? -22.932 45.940 89.259 1.00 27.65 170 TYR B CA 1
ATOM 3872 C C . TYR B 1 138 ? -21.994 44.763 88.987 1.00 27.18 170 TYR B C 1
ATOM 3873 O O . TYR B 1 138 ? -22.440 43.710 88.537 1.00 25.88 170 TYR B O 1
ATOM 3882 N N . GLY B 1 139 ? -20.702 44.927 89.263 1.00 24.29 171 GLY B N 1
ATOM 3883 C CA . GLY B 1 139 ? -19.769 43.830 89.055 1.00 25.98 171 GLY B CA 1
ATOM 3884 C C . GLY B 1 139 ? -19.002 43.915 87.745 1.00 28.43 171 GLY B C 1
ATOM 3885 O O . GLY B 1 139 ? -18.049 43.156 87.529 1.00 29.18 171 GLY B O 1
ATOM 3886 N N . GLY B 1 140 ? -19.426 44.831 86.874 1.00 29.21 172 GLY B N 1
ATOM 3887 C CA . GLY B 1 140 ? -18.719 45.125 85.626 1.00 30.23 172 GLY B CA 1
ATOM 3888 C C . GLY B 1 140 ? -19.297 44.438 84.405 1.00 31.31 172 GLY B C 1
ATOM 3889 O O . GLY B 1 140 ? -20.359 43.812 84.473 1.00 30.54 172 GLY B O 1
ATOM 3890 N N . VAL B 1 141 ? -18.589 44.542 83.285 1.00 34.18 173 VAL B N 1
ATOM 3891 C CA . VAL B 1 141 ? -19.043 43.938 82.022 1.00 35.19 173 VAL B CA 1
ATOM 3892 C C . VAL B 1 141 ? -17.876 43.806 81.032 1.00 35.75 173 VAL B C 1
ATOM 3893 O O . VAL B 1 141 ? -16.917 44.582 81.088 1.00 32.48 173 VAL B O 1
ATOM 3897 N N . LYS B 1 142 ? -17.954 42.805 80.153 1.00 35.46 174 LYS B N 1
ATOM 3898 C CA . LYS B 1 142 ? -16.969 42.659 79.080 1.00 35.31 174 LYS B CA 1
ATOM 3899 C C . LYS B 1 142 ? -17.518 43.247 77.784 1.00 33.34 174 LYS B C 1
ATOM 3900 O O . LYS B 1 142 ? -18.576 42.825 77.303 1.00 32.56 174 LYS B O 1
ATOM 3906 N N . LEU B 1 143 ? -16.776 44.207 77.239 1.00 28.26 175 LEU B N 1
ATOM 3907 C CA . LEU B 1 143 ? -17.060 44.810 75.954 1.00 25.60 175 LEU B CA 1
ATOM 3908 C C . LEU B 1 143 ? -16.697 43.796 74.892 1.00 23.66 175 LEU B C 1
ATOM 3909 O O . LEU B 1 143 ? -15.553 43.342 74.835 1.00 21.53 175 LEU B O 1
ATOM 3914 N N . GLU B 1 144 ? -17.659 43.449 74.049 1.00 22.43 176 GLU B N 1
ATOM 3915 C CA . GLU B 1 144 ? -17.431 42.409 73.055 1.00 22.13 176 GLU B CA 1
ATOM 3916 C C . GLU B 1 144 ? -16.720 42.881 71.790 1.00 20.00 176 GLU B C 1
ATOM 3917 O O . GLU B 1 144 ? -16.876 44.032 71.346 1.00 18.76 176 GLU B O 1
ATOM 3923 N N . ASP B 1 145 ? -15.931 41.961 71.237 1.00 15.94 177 ASP B N 1
ATOM 3924 C CA . ASP B 1 145 ? -15.238 42.116 69.990 1.00 14.92 177 ASP B CA 1
ATOM 3925 C C . ASP B 1 145 ? -16.222 41.778 68.880 1.00 14.11 177 ASP B C 1
ATOM 3926 O O . ASP B 1 145 ? -16.727 40.639 68.793 1.00 13.36 177 ASP B O 1
ATOM 3931 N N . LEU B 1 146 ? -16.541 42.772 68.057 1.00 13.36 178 LEU B N 1
ATOM 3932 C CA . LEU B 1 146 ? -17.478 42.545 66.927 1.00 13.00 178 LEU B CA 1
ATOM 3933 C C . LEU B 1 146 ? -16.992 41.530 65.857 1.00 11.56 178 LEU B C 1
ATOM 3934 O O . LEU B 1 146 ? -17.824 40.944 65.138 1.00 11.99 178 LEU B O 1
ATOM 3939 N N . ILE B 1 147 ? -15.677 41.300 65.753 1.00 11.77 179 ILE B N 1
ATOM 3940 C CA . ILE B 1 147 ? -15.200 40.255 64.834 1.00 13.76 179 ILE B CA 1
ATOM 3941 C C . ILE B 1 147 ? -15.777 38.943 65.339 1.00 13.19 179 ILE B C 1
ATOM 3942 O O . ILE B 1 147 ? -16.313 38.156 64.562 1.00 15.69 179 ILE B O 1
ATOM 3947 N N . VAL B 1 148 ? -15.650 38.719 66.644 1.00 13.49 180 VAL B N 1
ATOM 3948 C CA . VAL B 1 148 ? -16.137 37.507 67.282 1.00 15.19 180 VAL B CA 1
ATOM 3949 C C . VAL B 1 148 ? -17.669 37.470 67.281 1.00 16.76 180 VAL B C 1
ATOM 3950 O O . VAL B 1 148 ? -18.270 36.488 66.839 1.00 17.05 180 VAL B O 1
ATOM 3954 N N . LYS B 1 149 ? -18.290 38.531 67.794 1.00 14.30 181 LYS B N 1
ATOM 3955 C CA . LYS B 1 149 ? -19.748 38.541 67.993 1.00 15.72 181 LYS B CA 1
ATOM 3956 C C . LYS B 1 149 ? -20.556 38.539 66.694 1.00 16.07 181 LYS B C 1
ATOM 3957 O O . LYS B 1 149 ? -21.523 37.780 66.562 1.00 19.00 181 LYS B O 1
ATOM 3963 N N . ASP B 1 150 ? -20.186 39.395 65.751 1.00 14.65 182 ASP B N 1
ATOM 3964 C CA . ASP B 1 150 ? -20.946 39.499 64.499 1.00 15.30 182 ASP B CA 1
ATOM 3965 C C . ASP B 1 150 ? -20.354 38.675 63.364 1.00 14.99 182 ASP B C 1
ATOM 3966 O O . ASP B 1 150 ? -21.084 38.242 62.494 1.00 15.13 182 ASP B O 1
ATOM 3971 N N . GLY B 1 151 ? -19.032 38.478 63.361 1.00 13.52 183 GLY B N 1
ATOM 3972 C CA . GLY B 1 151 ? -18.376 37.842 62.229 1.00 12.70 183 GLY B CA 1
ATOM 3973 C C . GLY B 1 151 ? -18.292 36.321 62.309 1.00 15.97 183 GLY B C 1
ATOM 3974 O O . GLY B 1 151 ? -18.563 35.637 61.317 1.00 16.52 183 GLY B O 1
ATOM 3975 N N . LEU B 1 152 ? -17.951 35.794 63.485 1.00 15.04 184 LEU B N 1
ATOM 3976 C CA . LEU B 1 152 ? -17.430 34.407 63.593 1.00 15.73 184 LEU B CA 1
ATOM 3977 C C . LEU B 1 152 ? -18.158 33.436 64.526 1.00 16.69 184 LEU B C 1
ATOM 3978 O O . LEU B 1 152 ? -17.790 32.249 64.583 1.00 22.34 184 LEU B O 1
ATOM 3983 N N . THR B 1 153 ? -19.155 33.908 65.268 1.00 14.71 185 THR B N 1
ATOM 3984 C CA . THR B 1 153 ? -19.928 33.039 66.165 1.00 16.44 185 THR B CA 1
ATOM 3985 C C . THR B 1 153 ? -21.266 32.695 65.523 1.00 15.47 185 THR B C 1
ATOM 3986 O O . THR B 1 153 ? -22.003 33.595 65.087 1.00 16.13 185 THR B O 1
ATOM 3990 N N . ASP B 1 154 ? -21.578 31.403 65.451 1.00 14.63 186 ASP B N 1
ATOM 3991 C CA . ASP B 1 154 ? -22.902 30.975 65.021 1.00 15.56 186 ASP B CA 1
ATOM 3992 C C . ASP B 1 154 ? -23.904 31.329 66.090 1.00 16.66 186 ASP B C 1
ATOM 3993 O O . ASP B 1 154 ? -23.719 30.987 67.260 1.00 18.21 186 ASP B O 1
ATOM 3998 N N . VAL B 1 155 ? -24.977 32.005 65.694 1.00 15.93 187 VAL B N 1
ATOM 3999 C CA . VAL B 1 155 ? -25.977 32.440 66.663 1.00 15.48 187 VAL B CA 1
ATOM 4000 C C . VAL B 1 155 ? -26.630 31.253 67.399 1.00 17.30 187 VAL B C 1
ATOM 4001 O O . VAL B 1 155 ? -26.804 31.289 68.636 1.00 18.15 187 VAL B O 1
ATOM 4005 N N . TYR B 1 156 ? -26.955 30.196 66.655 1.00 14.66 188 TYR B N 1
ATOM 4006 C CA . TYR B 1 156 ? -27.871 29.149 67.143 1.00 17.35 188 TYR B CA 1
ATOM 4007 C C . TYR B 1 156 ? -27.144 28.127 68.004 1.00 20.06 188 TYR B C 1
ATOM 4008 O O . TYR B 1 156 ? -27.690 27.661 69.020 1.00 18.50 188 TYR B O 1
ATOM 4017 N N . ASN B 1 157 ? -25.910 27.824 67.615 1.00 19.08 189 ASN B N 1
ATOM 4018 C CA . ASN B 1 157 ? -25.061 26.883 68.355 1.00 20.96 189 ASN B CA 1
ATOM 4019 C C . ASN B 1 157 ? -24.196 27.541 69.418 1.00 21.57 189 ASN B C 1
ATOM 4020 O O . ASN B 1 157 ? -23.661 26.869 70.304 1.00 22.22 189 ASN B O 1
ATOM 4025 N N . LYS B 1 158 ? -24.063 28.867 69.333 1.00 20.72 190 LYS B N 1
ATOM 4026 C CA . LYS B 1 158 ? -23.292 29.652 70.299 1.00 21.81 190 LYS B CA 1
ATOM 4027 C C . LYS B 1 158 ? -21.829 29.204 70.374 1.00 22.22 190 LYS B C 1
ATOM 4028 O O . LYS B 1 158 ? -21.231 29.171 71.464 1.00 22.89 190 LYS B O 1
ATOM 4034 N N . ILE B 1 159 ? -21.274 28.841 69.224 1.00 19.29 191 ILE B N 1
ATOM 4035 C CA . ILE B 1 159 ? -19.859 28.471 69.100 1.00 20.02 191 ILE B CA 1
ATOM 4036 C C . ILE B 1 159 ? -19.263 29.088 67.835 1.00 20.68 191 ILE B C 1
ATOM 4037 O O . ILE B 1 159 ? -19.999 29.483 66.922 1.00 17.65 191 ILE B O 1
ATOM 4042 N N . HIS B 1 160 ? -17.935 29.169 67.802 1.00 19.93 192 HIS B N 1
ATOM 4043 C CA . HIS B 1 160 ? -17.170 29.701 66.673 1.00 19.90 192 HIS B CA 1
ATOM 4044 C C . HIS B 1 160 ? -17.432 28.866 65.409 1.00 19.92 192 HIS B C 1
ATOM 4045 O O . HIS B 1 160 ? -17.708 27.644 65.478 1.00 19.42 192 HIS B O 1
ATOM 4052 N N . MET B 1 161 ? -17.339 29.522 64.254 1.00 18.76 193 MET B N 1
ATOM 4053 C CA . MET B 1 161 ? -17.419 28.821 62.966 1.00 17.17 193 MET B CA 1
ATOM 4054 C C . MET B 1 161 ? -16.445 27.635 62.965 1.00 16.40 193 MET B C 1
ATOM 4055 O O . MET B 1 161 ? -16.727 26.593 62.380 1.00 15.58 193 MET B O 1
ATOM 4064 N N . GLY B 1 162 ? -15.293 27.807 63.612 1.00 18.07 194 GLY B N 1
ATOM 4065 C CA . GLY B 1 162 ? -14.237 26.771 63.608 1.00 20.22 194 GLY B CA 1
ATOM 4066 C C . GLY B 1 162 ? -14.700 25.529 64.345 1.00 20.78 194 GLY B C 1
ATOM 4067 O O . GLY B 1 162 ? -14.377 24.391 63.946 1.00 18.91 194 GLY B O 1
ATOM 4068 N N . SER B 1 163 ? -15.463 25.744 65.421 1.00 20.35 195 SER B N 1
ATOM 4069 C CA . SER B 1 163 ? -16.062 24.650 66.172 1.00 20.94 195 SER B CA 1
ATOM 4070 C C . SER B 1 163 ? -17.190 23.976 65.373 1.00 22.82 195 SER B C 1
ATOM 4071 O O . SER B 1 163 ? -17.339 22.756 65.423 1.00 21.46 195 SER B O 1
ATOM 4074 N N . CYS B 1 164 ? -17.960 24.760 64.612 1.00 23.07 196 CYS B N 1
ATOM 4075 C CA . CYS B 1 164 ? -18.951 24.199 63.686 1.00 21.74 196 CYS B CA 1
ATOM 4076 C C . CYS B 1 164 ? -18.296 23.300 62.636 1.00 22.33 196 CYS B C 1
ATOM 4077 O O . CYS B 1 164 ? -18.832 22.246 62.294 1.00 21.42 196 CYS B O 1
ATOM 4080 N N . ALA B 1 165 ? -17.147 23.725 62.115 1.00 20.74 197 ALA B N 1
ATOM 4081 C CA . ALA B 1 165 ? -16.428 22.958 61.107 1.00 20.97 197 ALA B CA 1
ATOM 4082 C C . ALA B 1 165 ? -16.004 21.572 61.641 1.00 21.55 197 ALA B C 1
ATOM 4083 O O . ALA B 1 165 ? -15.936 20.604 60.876 1.00 19.95 197 ALA B O 1
ATOM 4085 N N . GLU B 1 166 ? -15.745 21.484 62.947 1.00 21.04 198 GLU B N 1
ATOM 4086 C CA . GLU B 1 166 ? -15.329 20.218 63.585 1.00 21.90 198 GLU B CA 1
ATOM 4087 C C . GLU B 1 166 ? -16.389 19.142 63.433 1.00 23.56 198 GLU B C 1
ATOM 4088 O O . GLU B 1 166 ? -16.083 17.939 63.370 1.00 26.08 198 GLU B O 1
ATOM 4094 N N . ASN B 1 167 ? -17.645 19.579 63.381 1.00 24.94 199 ASN B N 1
ATOM 4095 C CA . ASN B 1 167 ? -18.782 18.692 63.191 1.00 24.93 199 ASN B CA 1
ATOM 4096 C C . ASN B 1 167 ? -18.727 17.991 61.846 1.00 25.37 199 ASN B C 1
ATOM 4097 O O . ASN B 1 167 ? -19.011 16.793 61.753 1.00 26.17 199 ASN B O 1
ATOM 4102 N N . THR B 1 168 ? -18.355 18.740 60.806 1.00 22.62 200 THR B N 1
ATOM 4103 C CA . THR B 1 168 ? -18.196 18.187 59.472 1.00 22.50 200 THR B CA 1
ATOM 4104 C C . THR B 1 168 ? -16.964 17.283 59.381 1.00 22.23 200 THR B C 1
ATOM 4105 O O . THR B 1 168 ? -17.008 16.246 58.711 1.00 21.73 200 THR B O 1
ATOM 4109 N N . ALA B 1 169 ? -15.870 17.681 60.037 1.00 23.24 201 ALA B N 1
ATOM 4110 C CA . ALA B 1 169 ? -14.656 16.838 60.104 1.00 23.04 201 ALA B CA 1
ATOM 4111 C C . ALA B 1 169 ? -14.983 15.449 60.642 1.00 24.95 201 ALA B C 1
ATOM 4112 O O . ALA B 1 169 ? -14.503 14.435 60.116 1.00 23.99 201 ALA B O 1
ATOM 4114 N N . LYS B 1 170 ? -15.802 15.422 61.688 1.00 26.53 202 LYS B N 1
ATOM 4115 C CA . LYS B 1 170 ? -16.272 14.182 62.306 1.00 29.26 202 LYS B CA 1
ATOM 4116 C C . LYS B 1 170 ? -17.172 13.364 61.380 1.00 28.86 202 LYS B C 1
ATOM 4117 O O . LYS B 1 170 ? -16.911 12.186 61.160 1.00 27.68 202 LYS B O 1
ATOM 4123 N N . LYS B 1 171 ? -18.220 13.986 60.839 1.00 25.68 203 LYS B N 1
ATOM 4124 C CA . LYS B 1 171 ? -19.188 13.296 59.979 1.00 27.58 203 LYS B CA 1
ATOM 4125 C C . LYS B 1 171 ? -18.598 12.750 58.679 1.00 27.53 203 LYS B C 1
ATOM 4126 O O . LYS B 1 171 ? -18.996 11.677 58.195 1.00 28.53 203 LYS B O 1
ATOM 4132 N N . LEU B 1 172 ? -17.642 13.474 58.107 1.00 25.60 204 LEU B N 1
ATOM 4133 C CA . LEU B 1 172 ? -17.083 13.058 56.822 1.00 23.22 204 LEU B CA 1
ATOM 4134 C C . LEU B 1 172 ? -15.717 12.389 56.956 1.00 21.48 204 LEU B C 1
ATOM 4135 O O . LEU B 1 172 ? -15.108 12.058 55.947 1.00 22.73 204 LEU B O 1
ATOM 4140 N N . ASN B 1 173 ? -15.250 12.207 58.190 1.00 20.21 205 ASN B N 1
ATOM 4141 C CA . ASN B 1 173 ? -13.949 11.603 58.477 1.00 23.59 205 ASN B CA 1
ATOM 4142 C C . ASN B 1 173 ? -12.761 12.291 57.818 1.00 24.38 205 ASN B C 1
ATOM 4143 O O . ASN B 1 173 ? -11.919 11.647 57.185 1.00 23.45 205 ASN B O 1
ATOM 4148 N N . ILE B 1 174 ? -12.695 13.607 57.971 1.00 21.65 206 ILE B N 1
ATOM 4149 C CA . ILE B 1 174 ? -11.625 14.382 57.375 1.00 21.73 206 ILE B CA 1
ATOM 4150 C C . ILE B 1 174 ? -10.670 14.750 58.510 1.00 22.43 206 ILE B C 1
ATOM 4151 O O . ILE B 1 174 ? -10.989 15.593 59.357 1.00 23.39 206 ILE B O 1
ATOM 4156 N N . ALA B 1 175 ? -9.493 14.116 58.513 1.00 21.30 207 ALA B N 1
ATOM 4157 C CA . ALA B 1 175 ? -8.599 14.141 59.664 1.00 20.87 207 ALA B CA 1
ATOM 4158 C C . ALA B 1 175 ? -7.686 15.367 59.703 1.00 20.81 207 ALA B C 1
ATOM 4159 O O . ALA B 1 175 ? -7.473 16.017 58.690 1.00 20.07 207 ALA B O 1
ATOM 4161 N N . ARG B 1 176 ? -7.140 15.636 60.886 1.00 18.13 208 ARG B N 1
ATOM 4162 C CA . ARG B 1 176 ? -6.150 16.704 61.108 1.00 21.64 208 ARG B CA 1
ATOM 4163 C C . ARG B 1 176 ? -5.012 16.697 60.077 1.00 21.73 208 ARG B C 1
ATOM 4164 O O . ARG B 1 176 ? -4.670 17.749 59.517 1.00 16.31 208 ARG B O 1
ATOM 4172 N N . ASN B 1 177 ? -4.430 15.521 59.806 1.00 18.39 209 ASN B N 1
ATOM 4173 C CA . ASN B 1 177 ? -3.312 15.463 58.871 1.00 18.89 209 ASN B CA 1
ATOM 4174 C C . ASN B 1 177 ? -3.721 15.870 57.444 1.00 16.81 209 ASN B C 1
ATOM 4175 O O . ASN B 1 177 ? -2.939 16.518 56.743 1.00 16.48 209 ASN B O 1
ATOM 4180 N N . GLU B 1 178 ? -4.922 15.472 57.015 1.00 16.87 210 GLU B N 1
ATOM 4181 C CA . GLU B 1 178 ? -5.423 15.819 55.680 1.00 16.78 210 GLU B CA 1
ATOM 4182 C C . GLU B 1 178 ? -5.680 17.332 55.567 1.00 17.74 210 GLU B C 1
ATOM 4183 O O . GLU B 1 178 ? -5.370 17.962 54.540 1.00 15.23 210 GLU B O 1
ATOM 4189 N N . GLN B 1 179 ? -6.276 17.898 56.614 1.00 16.63 211 GLN B N 1
ATOM 4190 C CA . GLN B 1 179 ? -6.502 19.360 56.657 1.00 15.55 211 GLN B CA 1
ATOM 4191 C C . GLN B 1 179 ? -5.173 20.115 56.588 1.00 14.73 211 GLN B C 1
ATOM 4192 O O . GLN B 1 179 ? -5.048 21.071 55.822 1.00 17.18 211 GLN B O 1
ATOM 4198 N N . ASP B 1 180 ? -4.186 19.680 57.370 1.00 15.80 212 ASP B N 1
ATOM 4199 C CA . ASP B 1 180 ? -2.838 20.272 57.344 1.00 15.85 212 ASP B CA 1
ATOM 4200 C C . ASP B 1 180 ? -2.149 20.143 55.986 1.00 19.09 212 ASP B C 1
ATOM 4201 O O . ASP B 1 180 ? -1.441 21.058 55.553 1.00 16.75 212 ASP B O 1
ATOM 4206 N N . ALA B 1 181 ? -2.333 19.003 55.318 1.00 18.29 213 ALA B N 1
ATOM 4207 C CA . ALA B 1 181 ? -1.764 18.832 53.974 1.00 18.30 213 ALA B CA 1
ATOM 4208 C C . ALA B 1 181 ? -2.406 19.803 52.992 1.00 17.77 213 ALA B C 1
ATOM 4209 O O . ALA B 1 181 ? -1.718 20.384 52.136 1.00 15.21 213 ALA B O 1
ATOM 4211 N N . TYR B 1 182 ? -3.726 19.970 53.101 1.00 15.55 214 TYR B N 1
ATOM 4212 C CA . TYR B 1 182 ? -4.421 20.936 52.250 1.00 15.93 214 TYR B CA 1
ATOM 4213 C C . TYR B 1 182 ? -3.853 22.338 52.465 1.00 16.63 214 TYR B C 1
ATOM 4214 O O . TYR B 1 182 ? -3.575 23.050 51.487 1.00 16.60 214 TYR B O 1
ATOM 4223 N N . ALA B 1 183 ? -3.677 22.724 53.729 1.00 15.24 215 ALA B N 1
ATOM 4224 C CA . ALA B 1 183 ? -3.251 24.101 54.040 1.00 16.30 215 ALA B CA 1
ATOM 4225 C C . ALA B 1 183 ? -1.840 24.356 53.531 1.00 16.88 215 ALA B C 1
ATOM 4226 O O . ALA B 1 183 ? -1.563 25.382 52.908 1.00 14.77 215 ALA B O 1
ATOM 4228 N N . ILE B 1 184 ? -0.933 23.402 53.758 1.00 16.58 216 ILE B N 1
ATOM 4229 C CA . ILE B 1 184 ? 0.407 23.534 53.191 1.00 15.18 216 ILE B CA 1
ATOM 4230 C C . ILE B 1 184 ? 0.375 23.704 51.664 1.00 14.54 216 ILE B C 1
ATOM 4231 O O . ILE B 1 184 ? 1.135 24.504 51.099 1.00 16.07 216 ILE B O 1
ATOM 4236 N N . ASN B 1 185 ? -0.501 22.958 51.004 1.00 14.52 217 ASN B N 1
ATOM 4237 C CA . ASN B 1 185 ? -0.731 23.060 49.568 1.00 15.39 217 ASN B CA 1
ATOM 4238 C C . ASN B 1 185 ? -1.169 24.480 49.146 1.00 15.63 217 ASN B C 1
ATOM 4239 O O . ASN B 1 185 ? -0.694 25.019 48.138 1.00 14.09 217 ASN B O 1
ATOM 4244 N N . SER B 1 186 ? -2.062 25.074 49.923 1.00 15.77 218 SER B N 1
ATOM 4245 C CA . SER B 1 186 ? -2.538 26.441 49.642 1.00 13.96 218 SER B CA 1
ATOM 4246 C C . SER B 1 186 ? -1.377 27.459 49.750 1.00 14.05 218 SER B C 1
ATOM 4247 O O . SER B 1 186 ? -1.143 28.243 48.829 1.00 15.20 218 SER B O 1
ATOM 4250 N N . TYR B 1 187 ? -0.677 27.475 50.880 1.00 13.59 219 TYR B N 1
ATOM 4251 C CA . TYR B 1 187 ? 0.533 28.292 51.008 1.00 14.94 219 TYR B CA 1
ATOM 4252 C C . TYR B 1 187 ? 1.528 28.107 49.849 1.00 14.92 219 TYR B C 1
ATOM 4253 O O . TYR B 1 187 ? 2.096 29.081 49.339 1.00 17.29 219 TYR B O 1
ATOM 4262 N N . THR B 1 188 ? 1.737 26.856 49.425 1.00 16.09 220 THR B N 1
ATOM 4263 C CA . THR B 1 188 ? 2.651 26.560 48.330 1.00 12.87 220 THR B CA 1
ATOM 4264 C C . THR B 1 188 ? 2.165 27.105 46.994 1.00 14.15 220 THR B C 1
ATOM 4265 O O . THR B 1 188 ? 2.958 27.677 46.237 1.00 14.06 220 THR B O 1
ATOM 4269 N N . ARG B 1 189 ? 0.862 26.946 46.714 1.00 12.12 221 ARG B N 1
ATOM 4270 C CA . ARG B 1 189 ? 0.270 27.456 45.504 1.00 12.65 221 ARG B CA 1
ATOM 4271 C C . ARG B 1 189 ? 0.311 28.998 45.483 1.00 14.01 221 ARG B C 1
ATOM 4272 O O . ARG B 1 189 ? 0.568 29.585 44.433 1.00 11.41 221 ARG B O 1
ATOM 4280 N N . SER B 1 190 ? 0.054 29.622 46.634 1.00 15.56 222 SER B N 1
ATOM 4281 C CA . SER B 1 190 ? 0.050 31.096 46.747 1.00 15.78 222 SER B CA 1
ATOM 4282 C C . SER B 1 190 ? 1.436 31.685 46.413 1.00 15.85 222 SER B C 1
ATOM 4283 O O . SER B 1 190 ? 1.580 32.618 45.608 1.00 18.32 222 SER B O 1
ATOM 4286 N N . LYS B 1 191 ? 2.457 31.144 47.063 1.00 15.91 223 LYS B N 1
ATOM 4287 C CA . LYS B 1 191 ? 3.832 31.568 46.817 1.00 17.65 223 LYS B CA 1
ATOM 4288 C C . LYS B 1 191 ? 4.230 31.383 45.336 1.00 20.07 223 LYS B C 1
ATOM 4289 O O . LYS B 1 191 ? 4.688 32.330 44.684 1.00 19.66 223 LYS B O 1
ATOM 4295 N N . ALA B 1 192 ? 4.014 30.182 44.797 1.00 18.65 224 ALA B N 1
ATOM 4296 C CA . ALA B 1 192 ? 4.320 29.902 43.397 1.00 18.39 224 ALA B CA 1
ATOM 4297 C C . ALA B 1 192 ? 3.642 30.879 42.467 1.00 18.96 224 ALA B C 1
ATOM 4298 O O . ALA B 1 192 ? 4.240 31.290 41.472 1.00 18.92 224 ALA B O 1
ATOM 4300 N N . ALA B 1 193 ? 2.373 31.206 42.752 1.00 16.74 225 ALA B N 1
ATOM 4301 C CA . ALA B 1 193 ? 1.597 32.074 41.864 1.00 16.65 225 ALA B CA 1
ATOM 4302 C C . ALA B 1 193 ? 2.149 33.483 41.915 1.00 17.35 225 ALA B C 1
ATOM 4303 O O . ALA B 1 193 ? 2.263 34.157 40.889 1.00 19.50 225 ALA B O 1
ATOM 4305 N N . TRP B 1 194 ? 2.486 33.931 43.118 1.00 17.12 226 TRP B N 1
ATOM 4306 C CA . TRP B 1 194 ? 3.079 35.266 43.264 1.00 18.59 226 TRP B CA 1
ATOM 4307 C C . TRP B 1 194 ? 4.425 35.341 42.525 1.00 21.16 226 TRP B C 1
ATOM 4308 O O . TRP B 1 194 ? 4.682 36.284 41.775 1.00 21.23 226 TRP B O 1
ATOM 4319 N N . GLU B 1 195 ? 5.249 34.308 42.681 1.00 22.72 227 GLU B N 1
ATOM 4320 C CA . GLU B 1 195 ? 6.571 34.281 42.047 1.00 23.44 227 GLU B CA 1
ATOM 4321 C C . GLU B 1 195 ? 6.509 34.154 40.523 1.00 24.87 227 GLU B C 1
ATOM 4322 O O . GLU B 1 195 ? 7.428 34.603 39.832 1.00 27.69 227 GLU B O 1
ATOM 4328 N N . ALA B 1 196 ? 5.439 33.554 39.999 1.00 22.78 228 ALA B N 1
ATOM 4329 C CA . ALA B 1 196 ? 5.212 33.460 38.546 1.00 23.70 228 ALA B CA 1
ATOM 4330 C C . ALA B 1 196 ? 4.547 34.726 37.959 1.00 24.70 228 ALA B C 1
ATOM 4331 O O . ALA B 1 196 ? 4.275 34.798 36.759 1.00 25.72 228 ALA B O 1
ATOM 4333 N N . GLY B 1 197 ? 4.281 35.707 38.814 1.00 25.88 229 GLY B N 1
ATOM 4334 C CA . GLY B 1 197 ? 3.663 36.964 38.380 1.00 24.94 229 GLY B CA 1
ATOM 4335 C C . GLY B 1 197 ? 2.209 36.867 37.965 1.00 25.17 229 GLY B C 1
ATOM 4336 O O . GLY B 1 197 ? 1.730 37.705 37.191 1.00 25.67 229 GLY B O 1
ATOM 4337 N N . LYS B 1 198 ? 1.486 35.884 38.504 1.00 23.03 230 LYS B N 1
ATOM 4338 C CA . LYS B 1 198 ? 0.125 35.571 38.050 1.00 23.36 230 LYS B CA 1
ATOM 4339 C C . LYS B 1 198 ? -0.956 36.588 38.474 1.00 23.36 230 LYS B C 1
ATOM 4340 O O . LYS B 1 198 ? -2.120 36.434 38.133 1.00 23.02 230 LYS B O 1
ATOM 4346 N N . PHE B 1 199 ? -0.569 37.611 39.222 1.00 23.32 231 PHE B N 1
ATOM 4347 C CA . PHE B 1 199 ? -1.527 38.575 39.796 1.00 23.19 231 PHE B CA 1
ATOM 4348 C C . PHE B 1 199 ? -1.317 39.970 39.209 1.00 25.29 231 PHE B C 1
ATOM 4349 O O . PHE B 1 199 ? -1.882 40.962 39.690 1.00 25.76 231 PHE B O 1
ATOM 4357 N N . GLY B 1 200 ? -0.525 40.034 38.145 1.00 26.38 232 GLY B N 1
ATOM 4358 C CA . GLY B 1 200 ? -0.142 41.302 37.554 1.00 28.16 232 GLY B CA 1
ATOM 4359 C C . GLY B 1 200 ? -1.261 42.129 36.958 1.00 27.00 232 GLY B C 1
ATOM 4360 O O . GLY B 1 200 ? -1.155 43.358 36.923 1.00 28.74 232 GLY B O 1
ATOM 4361 N N . ASN B 1 201 ? -2.313 41.482 36.460 1.00 25.90 233 ASN B N 1
ATOM 4362 C CA . ASN B 1 201 ? -3.485 42.220 35.971 1.00 25.27 233 ASN B CA 1
ATOM 4363 C C . ASN B 1 201 ? -4.617 42.304 36.995 1.00 26.09 233 ASN B C 1
ATOM 4364 O O . ASN B 1 201 ? -5.589 43.033 36.776 1.00 28.58 233 ASN B O 1
ATOM 4369 N N . GLU B 1 202 ? -4.470 41.564 38.095 1.00 23.10 234 GLU B N 1
ATOM 4370 C CA . GLU B 1 202 ? -5.511 41.417 39.119 1.00 21.16 234 GLU B CA 1
ATOM 4371 C C . GLU B 1 202 ? -5.312 42.369 40.297 1.00 18.75 234 GLU B C 1
ATOM 4372 O O . GLU B 1 202 ? -6.263 43.012 40.754 1.00 18.50 234 GLU B O 1
ATOM 4378 N N . VAL B 1 203 ? -4.076 42.460 40.800 1.00 16.28 235 VAL B N 1
ATOM 4379 C CA . VAL B 1 203 ? -3.787 43.207 42.016 1.00 17.77 235 VAL B CA 1
ATOM 4380 C C . VAL B 1 203 ? -3.182 44.567 41.639 1.00 20.11 235 VAL B C 1
ATOM 4381 O O . VAL B 1 203 ? -2.350 44.629 40.740 1.00 21.89 235 VAL B O 1
ATOM 4385 N N . ILE B 1 204 ? -3.620 45.638 42.294 1.00 18.41 236 ILE B N 1
ATOM 4386 C CA . ILE B 1 204 ? -2.934 46.930 42.159 1.00 21.21 236 ILE B CA 1
ATOM 4387 C C . ILE B 1 204 ? -2.274 47.313 43.479 1.00 21.33 236 ILE B C 1
ATOM 4388 O O . ILE B 1 204 ? -2.814 47.024 44.549 1.00 21.86 236 ILE B O 1
ATOM 4393 N N . PRO B 1 205 ? -1.090 47.957 43.417 1.00 21.47 237 PRO B N 1
ATOM 4394 C CA . PRO B 1 205 ? -0.374 48.277 44.664 1.00 20.77 237 PRO B CA 1
ATOM 4395 C C . PRO B 1 205 ? -1.049 49.360 45.506 1.00 21.09 237 PRO B C 1
ATOM 4396 O O . PRO B 1 205 ? -1.859 50.127 44.992 1.00 22.31 237 PRO B O 1
ATOM 4400 N N . VAL B 1 206 ? -0.743 49.402 46.797 1.00 20.73 238 VAL B N 1
ATOM 4401 C CA . VAL B 1 206 ? -1.273 50.450 47.684 1.00 22.25 238 VAL B CA 1
ATOM 4402 C C . VAL B 1 206 ? -0.102 51.194 48.374 1.00 23.47 238 VAL B C 1
ATOM 4403 O O . VAL B 1 206 ? 0.807 50.569 48.922 1.00 24.45 238 VAL B O 1
ATOM 4407 N N . THR B 1 207 ? -0.131 52.522 48.328 1.00 26.60 239 THR B N 1
ATOM 4408 C CA . THR B 1 207 ? 0.878 53.331 49.008 1.00 27.58 239 THR B CA 1
ATOM 4409 C C . THR B 1 207 ? 0.291 53.833 50.319 1.00 26.30 239 THR B C 1
ATOM 4410 O O . THR B 1 207 ? -0.732 54.521 50.333 1.00 27.89 239 THR B O 1
ATOM 4414 N N . VAL B 1 208 ? 0.925 53.445 51.418 1.00 26.78 240 VAL B N 1
ATOM 4415 C CA . VAL B 1 208 ? 0.520 53.869 52.742 1.00 27.29 240 VAL B CA 1
ATOM 4416 C C . VAL B 1 208 ? 1.422 55.046 53.143 1.00 30.63 240 VAL B C 1
ATOM 4417 O O . VAL B 1 208 ? 2.650 54.912 53.201 1.00 28.40 240 VAL B O 1
ATOM 4421 N N . THR B 1 209 ? 0.800 56.191 53.395 1.00 33.57 241 THR B N 1
ATOM 4422 C CA . THR B 1 209 ? 1.538 57.424 53.681 1.00 37.71 241 THR B CA 1
ATOM 4423 C C . THR B 1 209 ? 1.254 57.874 55.102 1.00 39.65 241 THR B C 1
ATOM 4424 O O . THR B 1 209 ? 0.093 57.985 55.506 1.00 40.34 241 THR B O 1
ATOM 4428 N N . VAL B 1 210 ? 2.327 58.103 55.859 1.00 41.47 242 VAL B N 1
ATOM 4429 C CA . VAL B 1 210 ? 2.249 58.569 57.246 1.00 44.01 242 VAL B CA 1
ATOM 4430 C C . VAL B 1 210 ? 3.057 59.866 57.369 1.00 45.66 242 VAL B C 1
ATOM 4431 O O . VAL B 1 210 ? 4.167 59.957 56.840 1.00 45.99 242 VAL B O 1
ATOM 4435 N N . LYS B 1 211 ? 2.499 60.859 58.059 1.00 47.26 243 LYS B N 1
ATOM 4436 C CA . LYS B 1 211 ? 3.189 62.133 58.262 1.00 48.49 243 LYS B CA 1
ATOM 4437 C C . LYS B 1 211 ? 4.482 61.923 59.043 1.00 49.29 243 LYS B C 1
ATOM 4438 O O . LYS B 1 211 ? 4.492 61.291 60.108 1.00 48.92 243 LYS B O 1
ATOM 4444 N N . GLY B 1 212 ? 5.574 62.443 58.492 1.00 50.24 244 GLY B N 1
ATOM 4445 C CA . GLY B 1 212 ? 6.873 62.398 59.157 1.00 50.63 244 GLY B CA 1
ATOM 4446 C C . GLY B 1 212 ? 7.576 61.060 59.068 1.00 51.16 244 GLY B C 1
ATOM 4447 O O . GLY B 1 212 ? 8.561 60.825 59.773 1.00 52.11 244 GLY B O 1
ATOM 4448 N N . GLN B 1 213 ? 7.068 60.177 58.212 1.00 50.88 245 GLN B N 1
ATOM 4449 C CA . GLN B 1 213 ? 7.723 58.897 57.943 1.00 50.97 245 GLN B CA 1
ATOM 4450 C C . GLN B 1 213 ? 7.690 58.570 56.445 1.00 49.05 245 GLN B C 1
ATOM 4451 O O . GLN B 1 213 ? 6.923 59.183 55.696 1.00 48.72 245 GLN B O 1
ATOM 4457 N N . PRO B 1 214 ? 8.545 57.630 55.992 1.00 47.89 246 PRO B N 1
ATOM 4458 C CA . PRO B 1 214 ? 8.562 57.331 54.553 1.00 46.59 246 PRO B CA 1
ATOM 4459 C C . PRO B 1 214 ? 7.347 56.500 54.091 1.00 45.51 246 PRO B C 1
ATOM 4460 O O . PRO B 1 214 ? 6.779 55.730 54.878 1.00 44.52 246 PRO B O 1
ATOM 4464 N N . ASP B 1 215 ? 6.966 56.688 52.826 1.00 44.32 247 ASP B N 1
ATOM 4465 C CA . ASP B 1 215 ? 5.910 55.914 52.170 1.00 42.09 247 ASP B CA 1
ATOM 4466 C C . ASP B 1 215 ? 6.235 54.440 52.176 1.00 39.99 247 ASP B C 1
ATOM 4467 O O . ASP B 1 215 ? 7.390 54.058 51.981 1.00 41.07 247 ASP B O 1
ATOM 4472 N N . VAL B 1 216 ? 5.216 53.613 52.406 1.00 36.52 248 VAL B N 1
ATOM 4473 C CA . VAL B 1 216 ? 5.341 52.168 52.229 1.00 32.46 248 VAL B CA 1
ATOM 4474 C C . VAL B 1 216 ? 4.448 51.738 51.072 1.00 30.93 248 VAL B C 1
ATOM 4475 O O . VAL B 1 216 ? 3.252 52.027 51.065 1.00 31.49 248 VAL B O 1
ATOM 4479 N N . VAL B 1 217 ? 5.039 51.077 50.086 1.00 28.52 249 VAL B N 1
ATOM 4480 C CA . VAL B 1 217 ? 4.274 50.573 48.947 1.00 28.34 249 VAL B CA 1
ATOM 4481 C C . VAL B 1 217 ? 3.965 49.092 49.199 1.00 26.37 249 VAL B C 1
ATOM 4482 O O . VAL B 1 217 ? 4.882 48.261 49.294 1.00 26.08 249 VAL B O 1
ATOM 4486 N N . VAL B 1 218 ? 2.681 48.770 49.338 1.00 24.26 250 VAL B N 1
ATOM 4487 C CA . VAL B 1 218 ? 2.242 47.378 49.521 1.00 21.91 250 VAL B CA 1
ATOM 4488 C C . VAL B 1 218 ? 1.841 46.805 48.146 1.00 22.50 250 VAL B C 1
ATOM 4489 O O . VAL B 1 218 ? 0.874 47.269 47.526 1.00 21.49 250 VAL B O 1
ATOM 4493 N N . LYS B 1 219 ? 2.592 45.818 47.655 1.00 20.91 251 LYS B N 1
ATOM 4494 C CA . LYS B 1 219 ? 2.424 45.380 46.278 1.00 22.77 251 LYS B CA 1
ATOM 4495 C C . LYS B 1 219 ? 2.018 43.912 46.150 1.00 22.00 251 LYS B C 1
ATOM 4496 O O . LYS B 1 219 ? 1.608 43.475 45.084 1.00 23.40 251 LYS B O 1
ATOM 4502 N N . GLU B 1 220 ? 2.128 43.161 47.235 1.00 21.60 252 GLU B N 1
ATOM 4503 C CA . GLU B 1 220 ? 1.674 41.774 47.210 1.00 23.67 252 GLU B CA 1
ATOM 4504 C C . GLU B 1 220 ? 0.954 41.364 48.482 1.00 19.62 252 GLU B C 1
ATOM 4505 O O . GLU B 1 220 ? 1.016 42.062 49.501 1.00 19.05 252 GLU B O 1
ATOM 4511 N N . ASP B 1 221 ? 0.239 40.242 48.413 1.00 19.11 253 ASP B N 1
ATOM 4512 C CA . ASP B 1 221 ? -0.434 39.700 49.590 1.00 15.55 253 ASP B CA 1
ATOM 4513 C C . ASP B 1 221 ? 0.560 39.455 50.721 1.00 18.09 253 ASP B C 1
ATOM 4514 O O . ASP B 1 221 ? 1.659 38.938 50.493 1.00 19.67 253 ASP B O 1
ATOM 4519 N N . GLU B 1 222 ? 0.164 39.820 51.936 1.00 14.89 254 GLU B N 1
ATOM 4520 C CA . GLU B 1 222 ? 1.026 39.731 53.118 1.00 17.26 254 GLU B CA 1
ATOM 4521 C C . GLU B 1 222 ? 1.019 38.358 53.800 1.00 16.65 254 GLU B C 1
ATOM 4522 O O . GLU B 1 222 ? 2.041 37.915 54.347 1.00 18.41 254 GLU B O 1
ATOM 4528 N N . GLU B 1 223 ? -0.138 37.697 53.789 1.00 15.27 255 GLU B N 1
ATOM 4529 C CA . GLU B 1 223 ? -0.384 36.561 54.682 1.00 15.42 255 GLU B CA 1
ATOM 4530 C C . GLU B 1 223 ? 0.427 35.309 54.340 1.00 13.35 255 GLU B C 1
ATOM 4531 O O . GLU B 1 223 ? 0.831 34.594 55.235 1.00 15.93 255 GLU B O 1
ATOM 4537 N N . TYR B 1 224 ? 0.682 35.063 53.062 1.00 15.30 256 TYR B N 1
ATOM 4538 C CA . TYR B 1 224 ? 1.187 33.727 52.667 1.00 17.28 256 TYR B CA 1
ATOM 4539 C C . TYR B 1 224 ? 2.643 33.466 53.103 1.00 19.93 256 TYR B C 1
ATOM 4540 O O . TYR B 1 224 ? 3.104 32.313 53.134 1.00 18.10 256 TYR B O 1
ATOM 4549 N N . LYS B 1 225 ? 3.348 34.536 53.461 1.00 17.42 257 LYS B N 1
ATOM 4550 C CA . LYS B 1 225 ? 4.712 34.427 53.972 1.00 19.47 257 LYS B CA 1
ATOM 4551 C C . LYS B 1 225 ? 4.752 34.145 55.465 1.00 18.51 257 LYS B C 1
ATOM 4552 O O . LYS B 1 225 ? 5.803 33.792 56.018 1.00 21.15 257 LYS B O 1
ATOM 4558 N N . ARG B 1 226 ? 3.609 34.266 56.128 1.00 17.39 258 ARG B N 1
ATOM 4559 C CA . ARG B 1 226 ? 3.536 34.041 57.568 1.00 18.66 258 ARG B CA 1
ATOM 4560 C C . ARG B 1 226 ? 3.221 32.576 57.870 1.00 19.46 258 ARG B C 1
ATOM 4561 O O . ARG B 1 226 ? 2.095 32.232 58.240 1.00 17.20 258 ARG B O 1
ATOM 4569 N N . VAL B 1 227 ? 4.217 31.707 57.685 1.00 19.48 259 VAL B N 1
ATOM 4570 C CA . VAL B 1 227 ? 4.006 30.258 57.845 1.00 18.58 259 VAL B CA 1
ATOM 4571 C C . VAL B 1 227 ? 5.372 29.595 58.037 1.00 19.64 259 VAL B C 1
ATOM 4572 O O . VAL B 1 227 ? 6.381 30.122 57.581 1.00 15.74 259 VAL B O 1
ATOM 4576 N N . ASP B 1 228 ? 5.376 28.452 58.722 1.00 17.78 260 ASP B N 1
ATOM 4577 C CA . ASP B 1 228 ? 6.559 27.630 58.896 1.00 19.68 260 ASP B CA 1
ATOM 4578 C C . ASP B 1 228 ? 6.035 26.194 58.836 1.00 18.05 260 ASP B C 1
ATOM 4579 O O . ASP B 1 228 ? 5.388 25.737 59.779 1.00 18.20 260 ASP B O 1
ATOM 4584 N N . PHE B 1 229 ? 6.295 25.507 57.731 1.00 19.63 261 PHE B N 1
ATOM 4585 C CA . PHE B 1 229 ? 5.670 24.196 57.482 1.00 19.37 261 PHE B CA 1
ATOM 4586 C C . PHE B 1 229 ? 6.038 23.185 58.592 1.00 21.56 261 PHE B C 1
ATOM 4587 O O . PHE B 1 229 ? 5.245 22.311 58.943 1.00 19.67 261 PHE B O 1
ATOM 4595 N N . SER B 1 230 ? 7.218 23.349 59.181 1.00 23.28 262 SER B N 1
ATOM 4596 C CA . SER B 1 230 ? 7.682 22.427 60.225 1.00 25.80 262 SER B CA 1
ATOM 4597 C C . SER B 1 230 ? 6.855 22.549 61.509 1.00 25.73 262 SER B C 1
ATOM 4598 O O . SER B 1 230 ? 6.736 21.583 62.245 1.00 25.53 262 SER B O 1
ATOM 4601 N N . LYS B 1 231 ? 6.262 23.725 61.742 1.00 26.51 263 LYS B N 1
ATOM 4602 C CA . LYS B 1 231 ? 5.432 23.976 62.926 1.00 25.69 263 LYS B CA 1
ATOM 4603 C C . LYS B 1 231 ? 3.944 23.644 62.735 1.00 24.82 263 LYS B C 1
ATOM 4604 O O . LYS B 1 231 ? 3.204 23.491 63.711 1.00 23.86 263 LYS B O 1
ATOM 4610 N N . VAL B 1 232 ? 3.509 23.525 61.481 1.00 25.25 264 VAL B N 1
ATOM 4611 C CA . VAL B 1 232 ? 2.103 23.240 61.160 1.00 21.52 264 VAL B CA 1
ATOM 4612 C C . VAL B 1 232 ? 1.509 22.030 61.928 1.00 23.88 264 VAL B C 1
ATOM 4613 O O . VAL B 1 232 ? 0.440 22.154 62.530 1.00 22.92 264 VAL B O 1
ATOM 4617 N N . PRO B 1 233 ? 2.194 20.862 61.917 1.00 24.15 265 PRO B N 1
ATOM 4618 C CA . PRO B 1 233 ? 1.642 19.713 62.666 1.00 25.91 265 PRO B CA 1
ATOM 4619 C C . PRO B 1 233 ? 1.822 19.802 64.194 1.00 27.32 265 PRO B C 1
ATOM 4620 O O . PRO B 1 233 ? 1.402 18.900 64.917 1.00 28.09 265 PRO B O 1
ATOM 4624 N N . LYS B 1 234 ? 2.433 20.878 64.672 1.00 27.08 266 LYS B N 1
ATOM 4625 C CA . LYS B 1 234 ? 2.666 21.060 66.102 1.00 30.04 266 LYS B CA 1
ATOM 4626 C C . LYS B 1 234 ? 1.606 21.926 66.807 1.00 30.32 266 LYS B C 1
ATOM 4627 O O . LYS B 1 234 ? 1.475 21.894 68.037 1.00 28.34 266 LYS B O 1
ATOM 4633 N N . LEU B 1 235 ? 0.829 22.671 66.027 1.00 28.32 267 LEU B N 1
ATOM 4634 C CA . LEU B 1 235 ? -0.163 23.608 66.586 1.00 28.74 267 LEU B CA 1
ATOM 4635 C C . LEU B 1 235 ? -1.281 22.938 67.363 1.00 27.74 267 LEU B C 1
ATOM 4636 O O . LEU B 1 235 ? -1.653 21.812 67.062 1.00 27.42 267 LEU B O 1
ATOM 4641 N N . LYS B 1 236 ? -1.809 23.647 68.366 1.00 27.60 268 LYS B N 1
ATOM 4642 C CA . LYS B 1 236 ? -2.993 23.214 69.112 1.00 28.30 268 LYS B CA 1
ATOM 4643 C C . LYS B 1 236 ? -4.298 23.344 68.326 1.00 29.00 268 LYS B C 1
ATOM 4644 O O . LYS B 1 236 ? -4.473 24.271 67.531 1.00 27.41 268 LYS B O 1
ATOM 4650 N N . THR B 1 237 ? -5.224 22.426 68.587 1.00 29.18 269 THR B N 1
ATOM 4651 C CA . THR B 1 237 ? -6.542 22.448 67.957 1.00 28.66 269 THR B CA 1
ATOM 4652 C C . THR B 1 237 ? -7.466 23.360 68.771 1.00 30.68 269 THR B C 1
ATOM 4653 O O . THR B 1 237 ? -8.210 22.900 69.645 1.00 31.09 269 THR B O 1
ATOM 4657 N N . VAL B 1 238 ? -7.406 24.655 68.457 1.00 29.71 270 VAL B N 1
ATOM 4658 C CA . VAL B 1 238 ? -7.948 25.713 69.306 1.00 30.29 270 VAL B CA 1
ATOM 4659 C C . VAL B 1 238 ? -9.473 25.816 69.378 1.00 31.51 270 VAL B C 1
ATOM 4660 O O . VAL B 1 238 ? -9.993 26.533 70.236 1.00 33.15 270 VAL B O 1
ATOM 4664 N N . PHE B 1 239 ? -10.189 25.127 68.492 1.00 30.11 271 PHE B N 1
ATOM 4665 C CA . PHE B 1 239 ? -11.654 25.188 68.496 1.00 31.08 271 PHE B CA 1
ATOM 4666 C C . PHE B 1 239 ? -12.327 24.011 69.195 1.00 33.09 271 PHE B C 1
ATOM 4667 O O . PHE B 1 239 ? -13.555 23.961 69.275 1.00 33.91 271 PHE B O 1
ATOM 4675 N N . GLN B 1 240 ? -11.523 23.071 69.691 1.00 35.09 272 GLN B N 1
ATOM 4676 C CA . GLN B 1 240 ? -12.021 21.842 70.305 1.00 37.42 272 GLN B CA 1
ATOM 4677 C C . GLN B 1 240 ? -10.839 21.109 70.922 1.00 38.42 272 GLN B C 1
ATOM 4678 O O . GLN B 1 240 ? -9.946 20.657 70.206 1.00 39.00 272 GLN B O 1
ATOM 4684 N N . LYS B 1 241 ? -10.834 21.012 72.249 1.00 40.99 273 LYS B N 1
ATOM 4685 C CA . LYS B 1 241 ? -9.726 20.403 72.998 1.00 42.50 273 LYS B CA 1
ATOM 4686 C C . LYS B 1 241 ? -9.577 18.901 72.749 1.00 42.56 273 LYS B C 1
ATOM 4687 O O . LYS B 1 241 ? -8.463 18.413 72.570 1.00 44.01 273 LYS B O 1
ATOM 4693 N N . GLU B 1 242 ? -10.694 18.176 72.729 1.00 41.97 274 GLU B N 1
ATOM 4694 C CA . GLU B 1 242 ? -10.657 16.725 72.541 1.00 41.59 274 GLU B CA 1
ATOM 4695 C C . GLU B 1 242 ? -11.025 16.329 71.120 1.00 39.85 274 GLU B C 1
ATOM 4696 O O . GLU B 1 242 ? -12.080 16.728 70.606 1.00 38.69 274 GLU B O 1
ATOM 4702 N N . ASN B 1 243 ? -10.155 15.536 70.497 1.00 37.11 275 ASN B N 1
ATOM 4703 C CA . ASN B 1 243 ? -10.384 15.025 69.147 1.00 36.17 275 ASN B CA 1
ATOM 4704 C C . ASN B 1 243 ? -10.508 16.135 68.098 1.00 34.00 275 ASN B C 1
ATOM 4705 O O . ASN B 1 243 ? -11.243 15.990 67.114 1.00 33.46 275 ASN B O 1
ATOM 4710 N N . GLY B 1 244 ? -9.789 17.234 68.312 1.00 31.06 276 GLY B N 1
ATOM 4711 C CA . GLY B 1 244 ? -9.869 18.390 67.403 1.00 29.05 276 GLY B CA 1
ATOM 4712 C C . GLY B 1 244 ? -9.054 18.202 66.136 1.00 26.97 276 GLY B C 1
ATOM 4713 O O . GLY B 1 244 ? -8.188 17.328 66.067 1.00 24.73 276 GLY B O 1
ATOM 4714 N N . THR B 1 245 ? -9.308 19.038 65.133 1.00 22.81 277 THR B N 1
ATOM 4715 C CA . THR B 1 245 ? -8.610 18.932 63.835 1.00 21.27 277 THR B CA 1
ATOM 4716 C C . THR B 1 245 ? -8.276 20.315 63.240 1.00 22.05 277 THR B C 1
ATOM 4717 O O . THR B 1 245 ? -7.320 20.457 62.490 1.00 19.75 277 THR B O 1
ATOM 4721 N N . VAL B 1 246 ? -9.092 21.318 63.569 1.00 20.04 278 VAL B N 1
ATOM 4722 C CA . VAL B 1 246 ? -8.929 22.676 63.034 1.00 20.00 278 VAL B CA 1
ATOM 4723 C C . VAL B 1 246 ? -7.892 23.469 63.842 1.00 18.37 278 VAL B C 1
ATOM 4724 O O . VAL B 1 246 ? -7.900 23.440 65.071 1.00 21.16 278 VAL B O 1
ATOM 4728 N N . THR B 1 247 ? -6.975 24.143 63.141 1.00 19.93 279 THR B N 1
ATOM 4729 C CA . THR B 1 247 ? -5.937 24.958 63.786 1.00 18.86 279 THR B CA 1
ATOM 4730 C C . THR B 1 247 ? -5.859 26.355 63.145 1.00 19.05 279 THR B C 1
ATOM 4731 O O . THR B 1 247 ? -6.444 26.587 62.077 1.00 18.24 279 THR B O 1
ATOM 4735 N N . ALA B 1 248 ? -5.100 27.248 63.768 1.00 19.02 280 ALA B N 1
ATOM 4736 C CA . ALA B 1 248 ? -4.811 28.574 63.187 1.00 20.21 280 ALA B CA 1
ATOM 4737 C C . ALA B 1 248 ? -4.170 28.459 61.819 1.00 19.33 280 ALA B C 1
ATOM 4738 O O . ALA B 1 248 ? -4.408 29.300 60.934 1.00 18.49 280 ALA B O 1
ATOM 4740 N N . ALA B 1 249 ? -3.342 27.431 61.619 1.00 18.93 281 ALA B N 1
ATOM 4741 C CA . ALA B 1 249 ? -2.663 27.293 60.322 1.00 16.34 281 ALA B CA 1
ATOM 4742 C C . ALA B 1 249 ? -3.579 26.755 59.223 1.00 16.02 281 ALA B C 1
ATOM 4743 O O . ALA B 1 249 ? -3.499 27.223 58.065 1.00 15.55 281 ALA B O 1
ATOM 4745 N N . ASN B 1 250 ? -4.441 25.778 59.551 1.00 14.63 282 ASN B N 1
ATOM 4746 C CA . ASN B 1 250 ? -5.276 25.196 58.514 1.00 13.51 282 ASN B CA 1
ATOM 4747 C C . ASN B 1 250 ? -6.644 25.897 58.359 1.00 14.14 282 ASN B C 1
ATOM 4748 O O . ASN B 1 250 ? -7.413 25.547 57.478 1.00 16.13 282 ASN B O 1
ATOM 4753 N N . ALA B 1 251 ? -6.907 26.886 59.213 1.00 14.79 283 ALA B N 1
ATOM 4754 C CA . ALA B 1 251 ? -8.051 27.785 59.038 1.00 13.76 283 ALA B CA 1
ATOM 4755 C C . ALA B 1 251 ? -7.674 29.097 58.309 1.00 14.53 283 ALA B C 1
ATOM 4756 O O . ALA B 1 251 ? -6.496 29.478 58.250 1.00 15.03 283 ALA B O 1
ATOM 4758 N N . SER B 1 252 ? -8.670 29.798 57.750 1.00 14.92 284 SER B N 1
ATOM 4759 C CA . SER B 1 252 ? -8.429 31.164 57.247 1.00 14.37 284 SER B CA 1
ATOM 4760 C C . SER B 1 252 ? -8.036 32.080 58.402 1.00 15.06 284 SER B C 1
ATOM 4761 O O . SER B 1 252 ? -8.245 31.755 59.581 1.00 14.43 284 SER B O 1
ATOM 4764 N N . THR B 1 253 ? -7.442 33.218 58.056 1.00 15.37 285 THR B N 1
ATOM 4765 C CA . THR B 1 253 ? -6.996 34.203 59.022 1.00 14.33 285 THR B CA 1
ATOM 4766 C C . THR B 1 253 ? -7.873 35.472 58.934 1.00 14.98 285 THR B C 1
ATOM 4767 O O . THR B 1 253 ? -8.717 35.597 58.028 1.00 13.96 285 THR B O 1
ATOM 4771 N N . LEU B 1 254 ? -7.687 36.381 59.895 1.00 13.27 286 LEU B N 1
ATOM 4772 C CA . LEU B 1 254 ? -8.299 37.728 59.850 1.00 13.41 286 LEU B CA 1
ATOM 4773 C C . LEU B 1 254 ? -7.454 38.714 59.029 1.00 13.58 286 LEU B C 1
ATOM 4774 O O . LEU B 1 254 ? -6.226 38.846 59.239 1.00 14.51 286 LEU B O 1
ATOM 4779 N N . ASN B 1 255 ? -8.115 39.460 58.142 1.00 13.93 287 ASN B N 1
ATOM 4780 C CA . ASN B 1 255 ? -7.416 40.258 57.131 1.00 12.67 287 ASN B CA 1
ATOM 4781 C C . ASN B 1 255 ? -8.168 41.497 56.651 1.00 12.34 287 ASN B C 1
ATOM 4782 O O . ASN B 1 255 ? -9.358 41.629 56.894 1.00 10.43 287 ASN B O 1
ATOM 4787 N N . ASP B 1 256 ? -7.468 42.321 55.874 1.00 12.28 288 ASP B N 1
ATOM 4788 C CA . ASP B 1 256 ? -8.002 43.580 55.305 1.00 12.16 288 ASP B CA 1
ATOM 4789 C C . ASP B 1 256 ? -7.861 43.528 53.792 1.00 12.79 288 ASP B C 1
ATOM 4790 O O . ASP B 1 256 ? -6.812 43.115 53.271 1.00 12.37 288 ASP B O 1
ATOM 4795 N N . GLY B 1 257 ? -8.902 43.949 53.072 1.00 11.59 289 GLY B N 1
ATOM 4796 C CA . GLY B 1 257 ? -8.833 44.005 51.607 1.00 10.64 289 GLY B CA 1
ATOM 4797 C C . GLY B 1 257 ? -10.109 44.434 50.943 1.00 11.26 289 GLY B C 1
ATOM 4798 O O . GLY B 1 257 ? -11.175 44.447 51.580 1.00 10.08 289 GLY B O 1
ATOM 4799 N N . ALA B 1 258 ? -10.000 44.760 49.654 1.00 10.43 290 ALA B N 1
ATOM 4800 C CA . ALA B 1 258 ? -11.176 45.047 48.824 1.00 11.47 290 ALA B CA 1
ATOM 4801 C C . ALA B 1 258 ? -10.985 44.612 47.379 1.00 12.55 290 ALA B C 1
ATOM 4802 O O . ALA B 1 258 ? -9.857 44.603 46.843 1.00 10.68 290 ALA B O 1
ATOM 4804 N N . ALA B 1 259 ? -12.097 44.269 46.734 1.00 10.09 291 ALA B N 1
ATOM 4805 C CA . ALA B 1 259 ? -12.087 43.884 45.338 1.00 10.78 291 ALA B CA 1
ATOM 4806 C C . ALA B 1 259 ? -13.295 44.473 44.634 1.00 10.64 291 ALA B C 1
ATOM 4807 O O . ALA B 1 259 ? -14.340 44.620 45.254 1.00 10.18 291 ALA B O 1
ATOM 4809 N N . ALA B 1 260 ? -13.167 44.764 43.347 1.00 11.51 292 ALA B N 1
ATOM 4810 C CA . ALA B 1 260 ? -14.265 45.363 42.576 1.00 13.89 292 ALA B CA 1
ATOM 4811 C C . ALA B 1 260 ? -14.248 44.932 41.122 1.00 14.17 292 ALA B C 1
ATOM 4812 O O . ALA B 1 260 ? -13.182 44.779 40.520 1.00 13.95 292 ALA B O 1
ATOM 4814 N N . LEU B 1 261 ? -15.446 44.710 40.585 1.00 14.06 293 LEU B N 1
ATOM 4815 C CA . LEU B 1 261 ? -15.657 44.356 39.198 1.00 14.12 293 LEU B CA 1
ATOM 4816 C C . LEU B 1 261 ? -16.542 45.382 38.484 1.00 13.59 293 LEU B C 1
ATOM 4817 O O . LEU B 1 261 ? -17.536 45.903 39.056 1.00 14.52 293 LEU B O 1
ATOM 4822 N N . VAL B 1 262 ? -16.223 45.646 37.219 1.00 14.47 294 VAL B N 1
ATOM 4823 C CA . VAL B 1 262 ? -17.115 46.423 36.374 1.00 14.50 294 VAL B CA 1
ATOM 4824 C C . VAL B 1 262 ? -17.950 45.436 35.562 1.00 15.55 294 VAL B C 1
ATOM 4825 O O . VAL B 1 262 ? -17.409 44.572 34.842 1.00 13.69 294 VAL B O 1
ATOM 4829 N N . LEU B 1 263 ? -19.269 45.547 35.713 1.00 13.73 295 LEU B N 1
ATOM 4830 C CA . LEU B 1 263 ? -20.235 44.665 35.056 1.00 15.84 295 LEU B CA 1
ATOM 4831 C C . LEU B 1 263 ? -21.017 45.482 34.054 1.00 17.65 295 LEU B C 1
ATOM 4832 O O . LEU B 1 263 ? -21.343 46.637 34.335 1.00 16.81 295 LEU B O 1
ATOM 4837 N N . MET B 1 264 ? -21.311 44.906 32.886 1.00 16.51 296 MET B N 1
ATOM 4838 C CA . MET B 1 264 ? -22.150 45.588 31.874 1.00 16.41 296 MET B CA 1
ATOM 4839 C C . MET B 1 264 ? -23.088 44.616 31.203 1.00 15.17 296 MET B C 1
ATOM 4840 O O . MET B 1 264 ? -22.831 43.418 31.216 1.00 16.27 296 MET B O 1
ATOM 4845 N N . THR B 1 265 ? -24.149 45.127 30.569 1.00 15.11 297 THR B N 1
ATOM 4846 C CA . THR B 1 265 ? -24.856 44.327 29.566 1.00 15.75 297 THR B CA 1
ATOM 4847 C C . THR B 1 265 ? -23.992 44.224 28.292 1.00 18.22 297 THR B C 1
ATOM 4848 O O . THR B 1 265 ? -23.134 45.098 28.027 1.00 19.04 297 THR B O 1
ATOM 4852 N N . ALA B 1 266 ? -24.200 43.139 27.543 1.00 18.30 298 ALA B N 1
ATOM 4853 C CA . ALA B 1 266 ? -23.557 42.918 26.238 1.00 19.41 298 ALA B CA 1
ATOM 4854 C C . ALA B 1 266 ? -23.779 44.103 25.310 1.00 19.77 298 ALA B C 1
ATOM 4855 O O . ALA B 1 266 ? -22.867 44.534 24.618 1.00 20.52 298 ALA B O 1
ATOM 4857 N N . ASP B 1 267 ? -24.982 44.665 25.329 1.00 20.01 299 ASP B N 1
ATOM 4858 C CA . ASP B 1 267 ? -25.281 45.862 24.514 1.00 20.70 299 ASP B CA 1
ATOM 4859 C C . ASP B 1 267 ? -24.435 47.081 24.882 1.00 19.27 299 ASP B C 1
ATOM 4860 O O . ASP B 1 267 ? -23.975 47.822 23.997 1.00 18.06 299 ASP B O 1
ATOM 4865 N N . ALA B 1 268 ? -24.237 47.291 26.191 1.00 20.06 300 ALA B N 1
ATOM 4866 C CA . ALA B 1 268 ? -23.431 48.389 26.719 1.00 17.60 300 ALA B CA 1
ATOM 4867 C C . ALA B 1 268 ? -21.954 48.218 26.345 1.00 19.01 300 ALA B C 1
ATOM 4868 O O . ALA B 1 268 ? -21.285 49.199 25.993 1.00 18.17 300 ALA B O 1
ATOM 4870 N N . ALA B 1 269 ? -21.442 46.988 26.437 1.00 16.60 301 ALA B N 1
ATOM 4871 C CA . ALA B 1 269 ? -20.047 46.729 26.041 1.00 20.26 301 ALA B CA 1
ATOM 4872 C C . ALA B 1 269 ? -19.826 47.040 24.559 1.00 21.18 301 ALA B C 1
ATOM 4873 O O . ALA B 1 269 ? -18.784 47.565 24.183 1.00 23.57 301 ALA B O 1
ATOM 4875 N N . LYS B 1 270 ? -20.823 46.708 23.745 1.00 22.62 302 LYS B N 1
ATOM 4876 C CA . LYS B 1 270 ? -20.787 46.959 22.313 1.00 25.18 302 LYS B CA 1
ATOM 4877 C C . LYS B 1 270 ? -20.813 48.467 22.066 1.00 24.65 302 LYS B C 1
ATOM 4878 O O . LYS B 1 270 ? -19.977 48.989 21.334 1.00 25.74 302 LYS B O 1
ATOM 4884 N N . ARG B 1 271 ? -21.749 49.165 22.703 1.00 22.01 303 ARG B N 1
ATOM 4885 C CA . ARG B 1 271 ? -21.854 50.629 22.574 1.00 23.41 303 ARG B CA 1
ATOM 4886 C C . ARG B 1 271 ? -20.545 51.359 22.948 1.00 23.88 303 ARG B C 1
ATOM 4887 O O . ARG B 1 271 ? -20.184 52.370 22.331 1.00 25.12 303 ARG B O 1
ATOM 4895 N N . LEU B 1 272 ? -19.842 50.837 23.957 1.00 22.86 304 LEU B N 1
ATOM 4896 C CA . LEU B 1 272 ? -18.660 51.484 24.503 1.00 22.18 304 LEU B CA 1
ATOM 4897 C C . LEU B 1 272 ? -17.353 50.936 23.939 1.00 22.64 304 LEU B C 1
ATOM 4898 O O . LEU B 1 272 ? -16.278 51.316 24.415 1.00 22.13 304 LEU B O 1
ATOM 4903 N N . ASN B 1 273 ? -17.442 50.043 22.952 1.00 23.46 305 ASN B N 1
ATOM 4904 C CA . ASN B 1 273 ? -16.257 49.460 22.297 1.00 25.90 305 ASN B CA 1
ATOM 4905 C C . ASN B 1 273 ? -15.323 48.790 23.288 1.00 26.77 305 ASN B C 1
ATOM 4906 O O . ASN B 1 273 ? -14.102 48.907 23.199 1.00 26.12 305 ASN B O 1
ATOM 4911 N N . VAL B 1 274 ? -15.914 48.072 24.229 1.00 25.66 306 VAL B N 1
ATOM 4912 C CA . VAL B 1 274 ? -15.169 47.378 25.251 1.00 26.02 306 VAL B CA 1
ATOM 4913 C C . VAL B 1 274 ? -15.133 45.894 24.893 1.00 24.84 306 VAL B C 1
ATOM 4914 O O . VAL B 1 274 ? -16.128 45.340 24.430 1.00 24.62 306 VAL B O 1
ATOM 4918 N N . THR B 1 275 ? -13.973 45.265 25.080 1.00 24.02 307 THR B N 1
ATOM 4919 C CA . THR B 1 275 ? -13.845 43.825 24.904 1.00 25.37 307 THR B CA 1
ATOM 4920 C C . THR B 1 275 ? -13.909 43.186 26.294 1.00 25.08 307 THR B C 1
ATOM 4921 O O . THR B 1 275 ? -12.972 43.301 27.067 1.00 26.05 307 THR B O 1
ATOM 4925 N N . PRO B 1 276 ? -15.027 42.518 26.618 1.00 25.00 308 PRO B N 1
ATOM 4926 C CA . PRO B 1 276 ? -15.223 41.985 27.981 1.00 24.18 308 PRO B CA 1
ATOM 4927 C C . PRO B 1 276 ? -14.361 40.765 28.251 1.00 23.03 308 PRO B C 1
ATOM 4928 O O . PRO B 1 276 ? -14.008 40.045 27.306 1.00 24.99 308 PRO B O 1
ATOM 4932 N N . LEU B 1 277 ? -14.044 40.527 29.526 1.00 21.23 309 LEU B N 1
ATOM 4933 C CA . LEU B 1 277 ? -13.202 39.406 29.928 1.00 19.53 309 LEU B CA 1
ATOM 4934 C C . LEU B 1 277 ? -13.983 38.083 29.997 1.00 20.71 309 LEU B C 1
ATOM 4935 O O . LEU B 1 277 ? -13.479 37.021 29.578 1.00 19.05 309 LEU B O 1
ATOM 4940 N N . ALA B 1 278 ? -15.215 38.145 30.512 1.00 17.52 310 ALA B N 1
ATOM 4941 C CA . ALA B 1 278 ? -16.006 36.926 30.772 1.00 17.03 310 ALA B CA 1
ATOM 4942 C C . ALA B 1 278 ? -17.516 37.187 30.805 1.00 18.34 310 ALA B C 1
ATOM 4943 O O . ALA B 1 278 ? -17.953 38.327 31.005 1.00 15.94 310 ALA B O 1
ATOM 4945 N N . ARG B 1 279 ? -18.303 36.136 30.565 1.00 18.05 311 ARG B N 1
ATOM 4946 C CA . ARG B 1 279 ? -19.755 36.225 30.602 1.00 18.42 311 ARG B CA 1
ATOM 4947 C C . ARG B 1 279 ? -20.211 35.641 31.930 1.00 18.60 311 ARG B C 1
ATOM 4948 O O . ARG B 1 279 ? -19.685 34.620 32.356 1.00 16.57 311 ARG B O 1
ATOM 4956 N N . ILE B 1 280 ? -21.163 36.288 32.594 1.00 16.09 312 ILE B N 1
ATOM 4957 C CA . ILE B 1 280 ? -21.788 35.655 33.758 1.00 18.51 312 ILE B CA 1
ATOM 4958 C C . ILE B 1 280 ? -22.932 34.744 33.307 1.00 17.61 312 ILE B C 1
ATOM 4959 O O . ILE B 1 280 ? -23.922 35.203 32.712 1.00 18.93 312 ILE B O 1
ATOM 4964 N N . VAL B 1 281 ? -22.771 33.446 33.549 1.00 15.74 313 VAL B N 1
ATOM 4965 C CA . VAL B 1 281 ? -23.677 32.449 32.975 1.00 17.04 313 VAL B CA 1
ATOM 4966 C C . VAL B 1 281 ? -24.877 32.188 33.902 1.00 16.27 313 VAL B C 1
ATOM 4967 O O . VAL B 1 281 ? -26.030 32.211 33.450 1.00 19.87 313 VAL B O 1
ATOM 4971 N N . ALA B 1 282 ? -24.607 31.941 35.184 1.00 15.79 314 ALA B N 1
ATOM 4972 C CA . ALA B 1 282 ? -25.659 31.588 36.141 1.00 14.17 314 ALA B CA 1
ATOM 4973 C C . ALA B 1 282 ? -25.120 31.678 37.547 1.00 13.97 314 ALA B C 1
ATOM 4974 O O . ALA B 1 282 ? -23.904 31.646 37.775 1.00 12.47 314 ALA B O 1
ATOM 4976 N N . PHE B 1 283 ? -26.040 31.725 38.493 1.00 11.99 315 PHE B N 1
ATOM 4977 C CA . PHE B 1 283 ? -25.659 31.762 39.898 1.00 12.63 315 PHE B CA 1
ATOM 4978 C C . PHE B 1 283 ? -26.815 31.250 40.755 1.00 13.17 315 PHE B C 1
ATOM 4979 O O . PHE B 1 283 ? -27.951 31.139 40.256 1.00 12.76 315 PHE B O 1
ATOM 4987 N N . ALA B 1 284 ? -26.517 30.911 42.018 1.00 12.96 316 ALA B N 1
ATOM 4988 C CA . ALA B 1 284 ? -27.511 30.321 42.927 1.00 15.06 316 ALA B CA 1
ATOM 4989 C C . ALA B 1 284 ? -27.102 30.492 44.372 1.00 12.13 316 ALA B C 1
ATOM 4990 O O . ALA B 1 284 ? -25.930 30.639 44.665 1.00 14.46 316 ALA B O 1
ATOM 4992 N N . ASP B 1 285 ? -28.085 30.447 45.274 1.00 11.42 317 ASP B N 1
ATOM 4993 C CA . ASP B 1 285 ? -27.829 30.350 46.718 1.00 12.16 317 ASP B CA 1
ATOM 4994 C C . ASP B 1 285 ? -28.439 29.062 47.283 1.00 12.89 317 ASP B C 1
ATOM 4995 O O . ASP B 1 285 ? -29.534 28.668 46.852 1.00 14.46 317 ASP B O 1
ATOM 5000 N N . ALA B 1 286 ? -27.753 28.446 48.250 1.00 12.43 318 ALA B N 1
ATOM 5001 C CA . ALA B 1 286 ? -28.287 27.320 49.012 1.00 14.66 318 ALA B CA 1
ATOM 5002 C C . ALA B 1 286 ? -28.141 27.575 50.501 1.00 15.30 318 ALA B C 1
ATOM 5003 O O . ALA B 1 286 ? -27.313 28.388 50.913 1.00 14.64 318 ALA B O 1
ATOM 5005 N N . ALA B 1 287 ? -28.950 26.888 51.317 1.00 16.16 319 ALA B N 1
ATOM 5006 C CA . ALA B 1 287 ? -28.790 26.930 52.774 1.00 15.28 319 ALA B CA 1
ATOM 5007 C C . ALA B 1 287 ? -29.121 25.578 53.417 1.00 15.76 319 ALA B C 1
ATOM 5008 O O . ALA B 1 287 ? -29.981 24.844 52.917 1.00 14.45 319 ALA B O 1
ATOM 5010 N N . VAL B 1 288 ? -28.440 25.276 54.522 1.00 14.81 320 VAL B N 1
ATOM 5011 C CA . VAL B 1 288 ? -28.580 24.005 55.231 1.00 15.55 320 VAL B CA 1
ATOM 5012 C C . VAL B 1 288 ? -28.608 24.352 56.725 1.00 16.85 320 VAL B C 1
ATOM 5013 O O . VAL B 1 288 ? -28.676 25.538 57.070 1.00 14.59 320 VAL B O 1
ATOM 5017 N N . GLU B 1 289 ? -28.559 23.361 57.621 1.00 15.79 321 GLU B N 1
ATOM 5018 C CA . GLU B 1 289 ? -28.483 23.674 59.055 1.00 15.98 321 GLU B CA 1
ATOM 5019 C C . GLU B 1 289 ? -27.284 24.577 59.321 1.00 18.20 321 GLU B C 1
ATOM 5020 O O . GLU B 1 289 ? -26.207 24.337 58.761 1.00 16.04 321 GLU B O 1
ATOM 5026 N N . PRO B 1 290 ? -27.461 25.622 60.165 1.00 17.80 322 PRO B N 1
ATOM 5027 C CA . PRO B 1 290 ? -26.343 26.537 60.446 1.00 17.63 322 PRO B CA 1
ATOM 5028 C C . PRO B 1 290 ? -24.998 25.852 60.754 1.00 17.35 322 PRO B C 1
ATOM 5029 O O . PRO B 1 290 ? -23.972 26.272 60.218 1.00 17.00 322 PRO B O 1
ATOM 5033 N N . ILE B 1 291 ? -24.996 24.804 61.589 1.00 18.05 323 ILE B N 1
ATOM 5034 C CA . ILE B 1 291 ? -23.746 24.109 61.933 1.00 18.63 323 ILE B CA 1
ATOM 5035 C C . ILE B 1 291 ? -23.067 23.479 60.699 1.00 18.78 323 ILE B C 1
ATOM 5036 O O . ILE B 1 291 ? -21.837 23.282 60.677 1.00 19.19 323 ILE B O 1
ATOM 5041 N N . ASP B 1 292 ? -23.857 23.182 59.669 1.00 16.68 324 ASP B N 1
ATOM 5042 C CA . ASP B 1 292 ? -23.355 22.445 58.504 1.00 18.51 324 ASP B CA 1
ATOM 5043 C C . ASP B 1 292 ? -22.931 23.367 57.352 1.00 17.03 324 ASP B C 1
ATOM 5044 O O . ASP B 1 292 ? -22.877 22.937 56.201 1.00 17.83 324 ASP B O 1
ATOM 5049 N N . PHE B 1 293 ? -22.606 24.632 57.655 1.00 15.40 325 PHE B N 1
ATOM 5050 C CA . PHE B 1 293 ? -22.216 25.557 56.578 1.00 15.26 325 PHE B CA 1
ATOM 5051 C C . PHE B 1 293 ? -21.134 25.034 55.590 1.00 12.57 325 PHE B C 1
ATOM 5052 O O . PHE B 1 293 ? -21.183 25.373 54.401 1.00 15.10 325 PHE B O 1
ATOM 5060 N N . PRO B 1 294 ? -20.149 24.224 56.064 1.00 14.24 326 PRO B N 1
ATOM 5061 C CA . PRO B 1 294 ? -19.130 23.728 55.112 1.00 15.07 326 PRO B CA 1
ATOM 5062 C C . PRO B 1 294 ? -19.678 23.013 53.881 1.00 15.64 326 PRO B C 1
ATOM 5063 O O . PRO B 1 294 ? -19.029 23.015 52.818 1.00 16.77 326 PRO B O 1
ATOM 5067 N N . ILE B 1 295 ? -20.859 22.408 54.006 1.00 15.16 327 ILE B N 1
ATOM 5068 C CA . ILE B 1 295 ? -21.450 21.635 52.910 1.00 16.87 327 ILE B CA 1
ATOM 5069 C C . ILE B 1 295 ? -22.415 22.407 52.002 1.00 15.78 327 ILE B C 1
ATOM 5070 O O . ILE B 1 295 ? -22.727 21.956 50.902 1.00 16.13 327 ILE B O 1
ATOM 5075 N N . ALA B 1 296 ? -22.852 23.602 52.413 1.00 14.80 328 ALA B N 1
ATOM 5076 C CA . ALA B 1 296 ? -23.754 24.373 51.562 1.00 13.09 328 ALA B CA 1
ATOM 5077 C C . ALA B 1 296 ? -23.223 24.681 50.156 1.00 12.56 328 ALA B C 1
ATOM 5078 O O . ALA B 1 296 ? -24.001 24.712 49.208 1.00 14.26 328 ALA B O 1
ATOM 5080 N N . PRO B 1 297 ? -21.901 24.954 50.006 1.00 12.45 329 PRO B N 1
ATOM 5081 C CA . PRO B 1 297 ? -21.363 25.220 48.661 1.00 12.07 329 PRO B CA 1
ATOM 5082 C C . PRO B 1 297 ? -21.509 24.021 47.686 1.00 13.71 329 PRO B C 1
ATOM 5083 O O . PRO B 1 297 ? -21.554 24.212 46.478 1.00 14.58 329 PRO B O 1
ATOM 5087 N N . VAL B 1 298 ? -21.572 22.804 48.213 1.00 14.69 330 VAL B N 1
ATOM 5088 C CA . VAL B 1 298 ? -21.831 21.634 47.346 1.00 15.94 330 VAL B CA 1
ATOM 5089 C C . VAL B 1 298 ? -23.194 21.791 46.664 1.00 15.55 330 VAL B C 1
ATOM 5090 O O . VAL B 1 298 ? -23.321 21.631 45.433 1.00 14.79 330 VAL B O 1
ATOM 5094 N N . TYR B 1 299 ? -24.205 22.133 47.457 1.00 14.35 331 TYR B N 1
ATOM 5095 C CA . TYR B 1 299 ? -25.567 22.285 46.929 1.00 15.75 331 TYR B CA 1
ATOM 5096 C C . TYR B 1 299 ? -25.691 23.489 46.023 1.00 15.68 331 TYR B C 1
ATOM 5097 O O . TYR B 1 299 ? -26.332 23.406 44.977 1.00 17.78 331 TYR B O 1
ATOM 5106 N N . ALA B 1 300 ? -25.054 24.601 46.384 1.00 15.90 332 ALA B N 1
ATOM 5107 C CA . ALA B 1 300 ? -25.124 25.798 45.538 1.00 15.77 332 ALA B CA 1
ATOM 5108 C C . ALA B 1 300 ? -24.468 25.526 44.175 1.00 15.10 332 ALA B C 1
ATOM 5109 O O . ALA B 1 300 ? -25.018 25.893 43.128 1.00 11.82 332 ALA B O 1
ATOM 5111 N N . ALA B 1 301 ? -23.315 24.860 44.176 1.00 16.06 333 ALA B N 1
ATOM 5112 C CA . ALA B 1 301 ? -22.661 24.532 42.890 1.00 15.94 333 ALA B CA 1
ATOM 5113 C C . ALA B 1 301 ? -23.498 23.579 42.036 1.00 17.01 333 ALA B C 1
ATOM 5114 O O . ALA B 1 301 ? -23.607 23.765 40.823 1.00 17.40 333 ALA B O 1
ATOM 5116 N N . SER B 1 302 ? -24.062 22.547 42.677 1.00 18.76 334 SER B N 1
ATOM 5117 C CA . SER B 1 302 ? -24.917 21.570 41.993 1.00 18.43 334 SER B CA 1
ATOM 5118 C C . SER B 1 302 ? -26.143 22.224 41.351 1.00 20.23 334 SER B C 1
ATOM 5119 O O . SER B 1 302 ? -26.537 21.865 40.239 1.00 19.01 334 SER B O 1
ATOM 5122 N N . MET B 1 303 ? -26.722 23.207 42.038 1.00 19.26 335 MET B N 1
ATOM 5123 C CA . MET B 1 303 ? -27.834 23.983 41.483 1.00 18.58 335 MET B CA 1
ATOM 5124 C C . MET B 1 303 ? -27.455 24.674 40.173 1.00 18.97 335 MET B C 1
ATOM 5125 O O . MET B 1 303 ? -28.202 24.610 39.218 1.00 20.10 335 MET B O 1
ATOM 5130 N N . VAL B 1 304 ? -26.301 25.340 40.148 1.00 18.59 336 VAL B N 1
ATOM 5131 C CA . VAL B 1 304 ? -25.860 26.086 38.972 1.00 19.24 336 VAL B CA 1
ATOM 5132 C C . VAL B 1 304 ? -25.599 25.131 37.790 1.00 19.66 336 VAL B C 1
ATOM 5133 O O . VAL B 1 304 ? -26.039 25.394 36.671 1.00 19.06 336 VAL B O 1
ATOM 5137 N N . LEU B 1 305 ? -24.906 24.024 38.055 1.00 18.17 337 LEU B N 1
ATOM 5138 C CA . LEU B 1 305 ? -24.625 23.024 37.024 1.00 20.20 337 LEU B CA 1
ATOM 5139 C C . LEU B 1 305 ? -25.904 22.464 36.414 1.00 19.36 337 LEU B C 1
ATOM 5140 O O . LEU B 1 305 ? -26.004 22.341 35.198 1.00 20.47 337 LEU B O 1
ATOM 5145 N N . LYS B 1 306 ? -26.864 22.129 37.266 1.00 21.81 338 LYS B N 1
ATOM 5146 C CA . LYS B 1 306 ? -28.134 21.556 36.822 1.00 25.31 338 LYS B CA 1
ATOM 5147 C C . LYS B 1 306 ? -28.975 22.575 36.040 1.00 27.18 338 LYS B C 1
ATOM 5148 O O . LYS B 1 306 ? -29.633 22.229 35.054 1.00 25.31 338 LYS B O 1
ATOM 5154 N N . ASP B 1 307 ? -28.946 23.833 36.482 1.00 25.14 339 ASP B N 1
ATOM 5155 C CA . ASP B 1 307 ? -29.629 24.921 35.785 1.00 25.15 339 ASP B CA 1
ATOM 5156 C C . ASP B 1 307 ? -29.139 25.073 34.336 1.00 25.39 339 ASP B C 1
ATOM 5157 O O . ASP B 1 307 ? -29.945 25.202 33.424 1.00 26.73 339 ASP B O 1
ATOM 5162 N N . VAL B 1 308 ? -27.823 25.015 34.136 1.00 25.08 340 VAL B N 1
ATOM 5163 C CA . VAL B 1 308 ? -27.181 25.347 32.867 1.00 25.84 340 VAL B CA 1
ATOM 5164 C C . VAL B 1 308 ? -27.037 24.105 31.985 1.00 26.71 340 VAL B C 1
ATOM 5165 O O . VAL B 1 308 ? -26.910 24.214 30.764 1.00 27.97 340 VAL B O 1
ATOM 5169 N N . GLY B 1 309 ? -27.059 22.934 32.614 1.00 26.44 341 GLY B N 1
ATOM 5170 C CA . GLY B 1 309 ? -26.959 21.667 31.897 1.00 27.59 341 GLY B CA 1
ATOM 5171 C C . GLY B 1 309 ? -25.518 21.272 31.633 1.00 29.15 341 GLY B C 1
ATOM 5172 O O . GLY B 1 309 ? -25.209 20.697 30.583 1.00 28.99 341 GLY B O 1
ATOM 5173 N N . LEU B 1 310 ? -24.634 21.581 32.583 1.00 27.33 342 LEU B N 1
ATOM 5174 C CA . LEU B 1 310 ? -23.230 21.195 32.495 1.00 27.50 342 LEU B CA 1
ATOM 5175 C C . LEU B 1 310 ? -22.926 20.076 33.484 1.00 26.39 342 LEU B C 1
ATOM 5176 O O . LEU B 1 310 ? -23.627 19.922 34.484 1.00 26.96 342 LEU B O 1
ATOM 5181 N N . LYS B 1 311 ? -21.903 19.284 33.177 1.00 26.35 343 LYS B N 1
ATOM 5182 C CA . LYS B 1 311 ? -21.402 18.266 34.092 1.00 27.10 343 LYS B CA 1
ATOM 5183 C C . LYS B 1 311 ? -20.190 18.866 34.793 1.00 25.84 343 LYS B C 1
ATOM 5184 O O . LYS B 1 311 ? -19.583 19.809 34.280 1.00 20.97 343 LYS B O 1
ATOM 5190 N N . LYS B 1 312 ? -19.838 18.321 35.950 1.00 24.53 344 LYS B N 1
ATOM 5191 C CA . LYS B 1 312 ? -18.678 18.815 36.699 1.00 26.18 344 LYS B CA 1
ATOM 5192 C C . LYS B 1 312 ? -17.393 18.821 35.852 1.00 25.64 344 LYS B C 1
ATOM 5193 O O . LYS B 1 312 ? -16.571 19.736 35.966 1.00 23.52 344 LYS B O 1
ATOM 5199 N N . GLU B 1 313 ? -17.239 17.805 34.994 1.00 26.06 345 GLU B N 1
ATOM 5200 C CA . GLU B 1 313 ? -16.101 17.695 34.079 1.00 25.71 345 GLU B CA 1
ATOM 5201 C C . GLU B 1 313 ? -15.989 18.862 33.093 1.00 25.33 345 GLU B C 1
ATOM 5202 O O . GLU B 1 313 ? -14.942 19.062 32.475 1.00 25.11 345 GLU B O 1
ATOM 5208 N N . ASP B 1 314 ? -17.062 19.629 32.931 1.00 23.52 346 ASP B N 1
ATOM 5209 C CA . ASP B 1 314 ? -17.062 20.726 31.955 1.00 24.64 346 ASP B CA 1
ATOM 5210 C C . ASP B 1 314 ? -16.382 21.986 32.539 1.00 22.41 346 ASP B C 1
ATOM 5211 O O . ASP B 1 314 ? -16.086 22.943 31.814 1.00 23.79 346 ASP B O 1
ATOM 5216 N N . ILE B 1 315 ? -16.167 21.967 33.848 1.00 21.63 347 ILE B N 1
ATOM 5217 C CA . ILE B 1 315 ? -15.569 23.099 34.573 1.00 18.87 347 ILE B CA 1
ATOM 5218 C C . ILE B 1 315 ? -14.037 22.997 34.551 1.00 17.72 347 ILE B C 1
ATOM 5219 O O . ILE B 1 315 ? -13.475 22.007 35.008 1.00 19.38 347 ILE B O 1
ATOM 5224 N N . ALA B 1 316 ? -13.376 24.029 34.034 1.00 18.69 348 ALA B N 1
ATOM 5225 C CA . ALA B 1 316 ? -11.908 24.050 33.926 1.00 19.16 348 ALA B CA 1
ATOM 5226 C C . ALA B 1 316 ? -11.239 24.386 35.242 1.00 20.79 348 ALA B C 1
ATOM 5227 O O . ALA B 1 316 ? -10.184 23.833 35.568 1.00 20.84 348 ALA B O 1
ATOM 5229 N N . MET B 1 317 ? -11.820 25.326 35.991 1.00 19.77 349 MET B N 1
ATOM 5230 C CA . MET B 1 317 ? -11.281 25.642 37.302 1.00 20.40 349 MET B CA 1
ATOM 5231 C C . MET B 1 317 ? -12.361 25.986 38.329 1.00 19.57 349 MET B C 1
ATOM 5232 O O . MET B 1 317 ? -13.363 26.610 37.993 1.00 18.48 349 MET B O 1
ATOM 5237 N N . TRP B 1 318 ? -12.140 25.505 39.545 1.00 17.25 350 TRP B N 1
ATOM 5238 C CA . TRP B 1 318 ? -13.005 25.736 40.702 1.00 17.05 350 TRP B CA 1
ATOM 5239 C C . TRP B 1 318 ? -12.344 26.693 41.706 1.00 16.78 350 TRP B C 1
ATOM 5240 O O . TRP B 1 318 ? -11.152 26.565 42.016 1.00 18.78 350 TRP B O 1
ATOM 5251 N N . GLU B 1 319 ? -13.125 27.656 42.212 1.00 15.10 351 GLU B N 1
ATOM 5252 C CA . GLU B 1 319 ? -12.731 28.465 43.344 1.00 14.53 351 GLU B CA 1
ATOM 5253 C C . GLU B 1 319 ? -13.733 28.177 44.449 1.00 16.93 351 GLU B C 1
ATOM 5254 O O . GLU B 1 319 ? -14.878 28.635 44.402 1.00 18.02 351 GLU B O 1
ATOM 5260 N N . VAL B 1 320 ? -13.319 27.348 45.398 1.00 15.80 352 VAL B N 1
ATOM 5261 C CA . VAL B 1 320 ? -14.162 27.026 46.548 1.00 14.58 352 VAL B CA 1
ATOM 5262 C C . VAL B 1 320 ? -13.529 27.735 47.727 1.00 14.42 352 VAL B C 1
ATOM 5263 O O . VAL B 1 320 ? -12.433 27.362 48.156 1.00 12.98 352 VAL B O 1
ATOM 5267 N N . ASN B 1 321 ? -14.179 28.792 48.233 1.00 15.95 353 ASN B N 1
ATOM 5268 C CA . ASN B 1 321 ? -13.511 29.639 49.244 1.00 14.10 353 ASN B CA 1
ATOM 5269 C C . ASN B 1 321 ? -12.977 28.859 50.422 1.00 16.15 353 ASN B C 1
ATOM 5270 O O . ASN B 1 321 ? -13.711 28.068 51.059 1.00 13.77 353 ASN B O 1
ATOM 5275 N N . GLU B 1 322 ? -11.690 29.075 50.703 1.00 14.48 354 GLU B N 1
ATOM 5276 C CA . GLU B 1 322 ? -10.979 28.398 51.788 1.00 14.63 354 GLU B CA 1
ATOM 5277 C C . GLU B 1 322 ? -11.244 28.942 53.199 1.00 12.52 354 GLU B C 1
ATOM 5278 O O . GLU B 1 322 ? -10.310 29.282 53.922 1.00 13.13 354 GLU B O 1
ATOM 5284 N N . ALA B 1 323 ? -12.508 28.999 53.614 1.00 14.14 355 ALA B N 1
ATOM 5285 C CA . ALA B 1 323 ? -12.829 29.438 54.953 1.00 14.09 355 ALA B CA 1
ATOM 5286 C C . ALA B 1 323 ? -12.070 28.612 56.004 1.00 16.53 355 ALA B C 1
ATOM 5287 O O . ALA B 1 323 ? -11.576 29.148 57.000 1.00 16.69 355 ALA B O 1
ATOM 5289 N N . PHE B 1 324 ? -12.001 27.298 55.761 1.00 15.65 356 PHE B N 1
ATOM 5290 C CA . PHE B 1 324 ? -11.152 26.356 56.504 1.00 15.35 356 PHE B CA 1
ATOM 5291 C C . PHE B 1 324 ? -10.725 25.339 55.455 1.00 15.06 356 PHE B C 1
ATOM 5292 O O . PHE B 1 324 ? -11.492 25.066 54.516 1.00 14.49 356 PHE B O 1
ATOM 5300 N N . SER B 1 325 ? -9.529 24.771 55.608 1.00 14.51 357 SER B N 1
ATOM 5301 C CA . SER B 1 325 ? -9.099 23.650 54.739 1.00 14.55 357 SER B CA 1
ATOM 5302 C C . SER B 1 325 ? -10.191 22.562 54.684 1.00 13.42 357 SER B C 1
ATOM 5303 O O . SER B 1 325 ? -10.481 22.013 53.622 1.00 15.52 357 SER B O 1
ATOM 5306 N N . LEU B 1 326 ? -10.815 22.316 55.831 1.00 14.06 358 LEU B N 1
ATOM 5307 C CA . LEU B 1 326 ? -11.912 21.352 55.981 1.00 15.94 358 LEU B CA 1
ATOM 5308 C C . LEU B 1 326 ? -13.038 21.570 54.972 1.00 16.65 358 LEU B C 1
ATOM 5309 O O . LEU B 1 326 ? -13.600 20.612 54.423 1.00 15.28 358 LEU B O 1
ATOM 5314 N N . VAL B 1 327 ? -13.407 22.835 54.757 1.00 14.38 359 VAL B N 1
ATOM 5315 C CA . VAL B 1 327 ? -14.439 23.169 53.779 1.00 14.87 359 VAL B CA 1
ATOM 5316 C C . VAL B 1 327 ? -14.078 22.698 52.372 1.00 15.65 359 VAL B C 1
ATOM 5317 O O . VAL B 1 327 ? -14.892 22.049 51.723 1.00 16.94 359 VAL B O 1
ATOM 5321 N N . VAL B 1 328 ? -12.864 23.010 51.907 1.00 14.31 360 VAL B N 1
ATOM 5322 C CA . VAL B 1 328 ? -12.486 22.642 50.541 1.00 15.24 360 VAL B CA 1
ATOM 5323 C C . VAL B 1 328 ? -12.514 21.091 50.386 1.00 15.34 360 VAL B C 1
ATOM 5324 O O . VAL B 1 328 ? -13.019 20.561 49.390 1.00 14.20 360 VAL B O 1
ATOM 5328 N N . LEU B 1 329 ? -11.996 20.407 51.394 1.00 16.14 361 LEU B N 1
ATOM 5329 C CA . LEU B 1 329 ? -11.873 18.929 51.362 1.00 16.81 361 LEU B CA 1
ATOM 5330 C C . LEU B 1 329 ? -13.247 18.270 51.333 1.00 17.93 361 LEU B C 1
ATOM 5331 O O . LEU B 1 329 ? -13.470 17.335 50.549 1.00 20.23 361 LEU B O 1
ATOM 5336 N N . ALA B 1 330 ? -14.172 18.768 52.155 1.00 17.63 362 ALA B N 1
ATOM 5337 C CA . ALA B 1 330 ? -15.564 18.291 52.141 1.00 17.60 362 ALA B CA 1
ATOM 5338 C C . ALA B 1 330 ? -16.201 18.470 50.757 1.00 17.58 362 ALA B C 1
ATOM 5339 O O . ALA B 1 330 ? -16.925 17.585 50.272 1.00 17.82 362 ALA B O 1
ATOM 5341 N N . ASN B 1 331 ? -15.936 19.618 50.122 1.00 16.33 363 ASN B N 1
ATOM 5342 C CA . ASN B 1 331 ? -16.452 19.877 48.775 1.00 16.28 363 ASN B CA 1
ATOM 5343 C C . ASN B 1 331 ? -15.862 18.954 47.688 1.00 16.35 363 ASN B C 1
ATOM 5344 O O . ASN B 1 331 ? -16.591 18.408 46.841 1.00 17.88 363 ASN B O 1
ATOM 5349 N N . ILE B 1 332 ? -14.543 18.805 47.681 1.00 16.59 364 ILE B N 1
ATOM 5350 C CA . ILE B 1 332 ? -13.887 17.912 46.701 1.00 15.95 364 ILE B CA 1
ATOM 5351 C C . ILE B 1 332 ? -14.444 16.473 46.838 1.00 18.25 364 ILE B C 1
ATOM 5352 O O . ILE B 1 332 ? -14.757 15.819 45.836 1.00 17.11 364 ILE B O 1
ATOM 5357 N N . LYS B 1 333 ? -14.580 16.029 48.082 1.00 17.65 365 LYS B N 1
ATOM 5358 C CA . LYS B 1 333 ? -15.044 14.677 48.418 1.00 22.75 365 LYS B CA 1
ATOM 5359 C C . LYS B 1 333 ? -16.481 14.415 47.970 1.00 24.92 365 LYS B C 1
ATOM 5360 O O . LYS B 1 333 ? -16.764 13.404 47.306 1.00 24.34 365 LYS B O 1
ATOM 5366 N N . MET B 1 334 ? -17.378 15.342 48.307 1.00 24.06 366 MET B N 1
ATOM 5367 C CA . MET B 1 334 ? -18.786 15.225 47.966 1.00 23.90 366 MET B CA 1
ATOM 5368 C C . MET B 1 334 ? -19.051 15.385 46.470 1.00 22.93 366 MET B C 1
ATOM 5369 O O . MET B 1 334 ? -19.900 14.690 45.914 1.00 22.66 366 MET B O 1
ATOM 5374 N N . LEU B 1 335 ? -18.342 16.297 45.817 1.00 19.92 367 LEU B N 1
ATOM 5375 C CA . LEU B 1 335 ? -18.533 16.511 44.394 1.00 21.06 367 LEU B CA 1
ATOM 5376 C C . LEU B 1 335 ? -17.677 15.574 43.537 1.00 20.71 367 LEU B C 1
ATOM 5377 O O . LEU B 1 335 ? -17.904 15.462 42.330 1.00 21.53 367 LEU B O 1
ATOM 5382 N N . GLU B 1 336 ? -16.695 14.926 44.166 1.00 21.77 368 GLU B N 1
ATOM 5383 C CA . GLU B 1 336 ? -15.775 13.998 43.485 1.00 22.29 368 GLU B CA 1
ATOM 5384 C C . GLU B 1 336 ? -15.133 14.677 42.291 1.00 23.49 368 GLU B C 1
ATOM 5385 O O . GLU B 1 336 ? -15.239 14.200 41.145 1.00 24.54 368 GLU B O 1
ATOM 5394 N N . ILE B 1 337 ? -14.488 15.815 42.562 1.00 21.99 369 ILE B N 1
ATOM 5395 C CA . ILE B 1 337 ? -13.778 16.568 41.519 1.00 21.22 369 ILE B CA 1
ATOM 5396 C C . ILE B 1 337 ? -12.255 16.444 41.660 1.00 17.35 369 ILE B C 1
ATOM 5397 O O . ILE B 1 337 ? -11.749 16.159 42.729 1.00 16.83 369 ILE B O 1
ATOM 5402 N N . ASP B 1 338 ? -11.567 16.624 40.541 1.00 18.54 370 ASP B N 1
ATOM 5403 C CA . ASP B 1 338 ? -10.105 16.594 40.428 1.00 17.67 370 ASP B CA 1
ATOM 5404 C C . ASP B 1 338 ? -9.494 17.725 41.269 1.00 18.93 370 ASP B C 1
ATOM 5405 O O . ASP B 1 338 ? -9.734 18.907 40.981 1.00 17.87 370 ASP B O 1
ATOM 5410 N N . PRO B 1 339 ? -8.737 17.375 42.336 1.00 19.70 371 PRO B N 1
ATOM 5411 C CA . PRO B 1 339 ? -8.160 18.378 43.230 1.00 19.02 371 PRO B CA 1
ATOM 5412 C C . PRO B 1 339 ? -7.169 19.311 42.516 1.00 20.57 371 PRO B C 1
ATOM 5413 O O . PRO B 1 339 ? -6.830 20.364 43.047 1.00 18.80 371 PRO B O 1
ATOM 5417 N N . GLN B 1 340 ? -6.734 18.943 41.310 1.00 20.24 372 GLN B N 1
ATOM 5418 C CA . GLN B 1 340 ? -5.764 19.772 40.598 1.00 17.53 372 GLN B CA 1
ATOM 5419 C C . GLN B 1 340 ? -6.438 20.954 39.928 1.00 18.45 372 GLN B C 1
ATOM 5420 O O . GLN B 1 340 ? -5.754 21.836 39.384 1.00 18.79 372 GLN B O 1
ATOM 5426 N N . LYS B 1 341 ? -7.769 20.952 39.938 1.00 16.48 373 LYS B N 1
ATOM 5427 C CA . LYS B 1 341 ? -8.521 22.009 39.302 1.00 18.48 373 LYS B CA 1
ATOM 5428 C C . LYS B 1 341 ? -9.093 22.987 40.324 1.00 17.24 373 LYS B C 1
ATOM 5429 O O . LYS B 1 341 ? -9.826 23.891 39.935 1.00 17.55 373 LYS B O 1
ATOM 5437 N N . VAL B 1 342 ? -8.766 22.778 41.600 1.00 17.27 374 VAL B N 1
ATOM 5438 C CA . VAL B 1 342 ? -9.393 23.491 42.734 1.00 17.33 374 VAL B CA 1
ATOM 5439 C C . VAL B 1 342 ? -8.397 24.451 43.399 1.00 17.02 374 VAL B C 1
ATOM 5440 O O . VAL B 1 342 ? -7.287 24.050 43.762 1.00 18.03 374 VAL B O 1
ATOM 5444 N N . ASN B 1 343 ? -8.813 25.716 43.550 1.00 14.33 375 ASN B N 1
ATOM 5445 C CA . ASN B 1 343 ? -7.989 26.773 44.155 1.00 12.04 375 ASN B CA 1
ATOM 5446 C C . ASN B 1 343 ? -6.511 26.728 43.706 1.00 14.97 375 ASN B C 1
ATOM 5447 O O . ASN B 1 343 ? -5.588 26.654 44.536 1.00 12.98 375 ASN B O 1
ATOM 5452 N N . ILE B 1 344 ? -6.329 26.764 42.379 1.00 14.14 376 ILE B N 1
ATOM 5453 C CA . ILE B 1 344 ? -5.064 26.462 41.693 1.00 15.87 376 ILE B CA 1
ATOM 5454 C C . ILE B 1 344 ? -3.966 27.401 42.135 1.00 18.86 376 ILE B C 1
ATOM 5455 O O . ILE B 1 344 ? -2.800 26.985 42.276 1.00 16.99 376 ILE B O 1
ATOM 5460 N N . ASN B 1 345 ? -4.340 28.666 42.376 1.00 15.26 377 ASN B N 1
ATOM 5461 C CA . ASN B 1 345 ? -3.370 29.707 42.770 1.00 17.10 377 ASN B CA 1
ATOM 5462 C C . ASN B 1 345 ? -3.447 30.160 44.228 1.00 18.05 377 ASN B C 1
ATOM 5463 O O . ASN B 1 345 ? -3.152 31.316 44.555 1.00 19.29 377 ASN B O 1
ATOM 5468 N N . GLY B 1 346 ? -3.840 29.243 45.105 1.00 14.78 378 GLY B N 1
ATOM 5469 C CA . GLY B 1 346 ? -3.965 29.543 46.534 1.00 14.78 378 GLY B CA 1
ATOM 5470 C C . GLY B 1 346 ? -5.392 29.953 46.888 1.00 14.06 378 GLY B C 1
ATOM 5471 O O . GLY B 1 346 ? -6.294 29.958 46.021 1.00 14.96 378 GLY B O 1
ATOM 5472 N N . GLY B 1 347 ? -5.590 30.303 48.155 1.00 13.72 379 GLY B N 1
ATOM 5473 C CA . GLY B 1 347 ? -6.893 30.804 48.625 1.00 14.35 379 GLY B CA 1
ATOM 5474 C C . GLY B 1 347 ? -6.841 31.323 50.046 1.00 13.61 379 GLY B C 1
ATOM 5475 O O . GLY B 1 347 ? -5.760 31.519 50.605 1.00 12.61 379 GLY B O 1
ATOM 5476 N N . ALA B 1 348 ? -8.016 31.493 50.647 1.00 13.69 380 ALA B N 1
ATOM 5477 C CA . ALA B 1 348 ? -8.182 32.145 51.958 1.00 13.12 380 ALA B CA 1
ATOM 5478 C C . ALA B 1 348 ? -7.357 31.625 53.124 1.00 16.01 380 ALA B C 1
ATOM 5479 O O . ALA B 1 348 ? -7.079 32.376 54.066 1.00 16.25 380 ALA B O 1
ATOM 5481 N N . VAL B 1 349 ? -6.985 30.340 53.097 1.00 14.24 381 VAL B N 1
ATOM 5482 C CA . VAL B 1 349 ? -6.182 29.792 54.177 1.00 12.35 381 VAL B CA 1
ATOM 5483 C C . VAL B 1 349 ? -4.795 30.433 54.227 1.00 13.86 381 VAL B C 1
ATOM 5484 O O . VAL B 1 349 ? -4.256 30.595 55.319 1.00 13.47 381 VAL B O 1
ATOM 5488 N N . SER B 1 350 ? -4.237 30.775 53.061 1.00 14.04 382 SER B N 1
ATOM 5489 C CA . SER B 1 350 ? -2.864 31.320 52.948 1.00 14.00 382 SER B CA 1
ATOM 5490 C C . SER B 1 350 ? -2.841 32.789 52.504 1.00 15.19 382 SER B C 1
ATOM 5491 O O . SER B 1 350 ? -1.898 33.537 52.835 1.00 13.70 382 SER B O 1
ATOM 5494 N N . LEU B 1 351 ? -3.854 33.190 51.735 1.00 15.54 383 LEU B N 1
ATOM 5495 C CA . LEU B 1 351 ? -3.977 34.593 51.278 1.00 15.09 383 LEU B CA 1
ATOM 5496 C C . LEU B 1 351 ? -4.770 35.463 52.269 1.00 16.02 383 LEU B C 1
ATOM 5497 O O . LEU B 1 351 ? -4.656 36.699 52.247 1.00 16.59 383 LEU B O 1
ATOM 5502 N N . GLY B 1 352 ? -5.552 34.826 53.144 1.00 14.63 384 GLY B N 1
ATOM 5503 C CA . GLY B 1 352 ? -6.318 35.561 54.153 1.00 16.17 384 GLY B CA 1
ATOM 5504 C C . GLY B 1 352 ? -7.754 35.757 53.707 1.00 14.69 384 GLY B C 1
ATOM 5505 O O . GLY B 1 352 ? -8.068 35.533 52.539 1.00 15.42 384 GLY B O 1
ATOM 5506 N N . HIS B 1 353 ? -8.614 36.178 54.641 1.00 14.57 385 HIS B N 1
ATOM 5507 C CA . HIS B 1 353 ? -10.064 36.184 54.434 1.00 14.21 385 HIS B CA 1
ATOM 5508 C C . HIS B 1 353 ? -10.699 37.482 54.994 1.00 13.07 385 HIS B C 1
ATOM 5509 O O . HIS B 1 353 ? -11.293 37.458 56.057 1.00 13.60 385 HIS B O 1
ATOM 5516 N N . PRO B 1 354 ? -10.563 38.616 54.274 1.00 12.80 386 PRO B N 1
ATOM 5517 C CA . PRO B 1 354 ? -11.340 39.795 54.688 1.00 12.84 386 PRO B CA 1
ATOM 5518 C C . PRO B 1 354 ? -12.775 39.490 54.299 1.00 11.73 386 PRO B C 1
ATOM 5519 O O . PRO B 1 354 ? -13.125 39.445 53.111 1.00 12.58 386 PRO B O 1
ATOM 5523 N N . ILE B 1 355 ? -13.587 39.188 55.290 1.00 13.03 387 ILE B N 1
ATOM 5524 C CA . ILE B 1 355 ? -14.791 38.393 54.988 1.00 11.41 387 ILE B CA 1
ATOM 5525 C C . ILE B 1 355 ? -15.722 38.971 53.930 1.00 13.07 387 ILE B C 1
ATOM 5526 O O . ILE B 1 355 ? -16.156 38.235 53.043 1.00 14.63 387 ILE B O 1
ATOM 5531 N N . GLY B 1 356 ? -15.960 40.290 53.953 1.00 11.38 388 GLY B N 1
ATOM 5532 C CA . GLY B 1 356 ? -16.839 40.891 52.975 1.00 10.16 388 GLY B CA 1
ATOM 5533 C C . GLY B 1 356 ? -16.271 40.913 51.570 1.00 9.87 388 GLY B C 1
ATOM 5534 O O . GLY B 1 356 ? -17.003 41.125 50.604 1.00 11.47 388 GLY B O 1
ATOM 5535 N N . MET B 1 357 ? -14.951 40.742 51.458 1.00 11.85 389 MET B N 1
ATOM 5536 C CA . MET B 1 357 ? -14.237 40.843 50.161 1.00 11.16 389 MET B CA 1
ATOM 5537 C C . MET B 1 357 ? -14.086 39.521 49.377 1.00 13.09 389 MET B C 1
ATOM 5538 O O . MET B 1 357 ? -14.186 39.504 48.135 1.00 13.74 389 MET B O 1
ATOM 5543 N N . SER B 1 358 ? -13.864 38.424 50.091 1.00 12.68 390 SER B N 1
ATOM 5544 C CA . SER B 1 358 ? -13.408 37.161 49.457 1.00 14.53 390 SER B CA 1
ATOM 5545 C C . SER B 1 358 ? -14.314 36.607 48.340 1.00 13.32 390 SER B C 1
ATOM 5546 O O . SER B 1 358 ? -13.830 36.094 47.342 1.00 11.08 390 SER B O 1
ATOM 5549 N N . GLY B 1 359 ? -15.627 36.735 48.495 1.00 13.37 391 GLY B N 1
ATOM 5550 C CA . GLY B 1 359 ? -16.544 36.258 47.455 1.00 13.13 391 GLY B CA 1
ATOM 5551 C C . GLY B 1 359 ? -16.426 36.994 46.140 1.00 10.85 391 GLY B C 1
ATOM 5552 O O . GLY B 1 359 ? -16.714 36.431 45.092 1.00 13.34 391 GLY B O 1
ATOM 5553 N N . ALA B 1 360 ? -16.026 38.273 46.193 1.00 12.74 392 ALA B N 1
ATOM 5554 C CA . ALA B 1 360 ? -15.703 39.027 44.987 1.00 12.20 392 ALA B CA 1
ATOM 5555 C C . ALA B 1 360 ? -14.327 38.666 44.420 1.00 12.25 392 ALA B C 1
ATOM 5556 O O . ALA B 1 360 ? -14.172 38.495 43.199 1.00 11.70 392 ALA B O 1
ATOM 5558 N N . ARG B 1 361 ? -13.328 38.592 45.299 1.00 12.26 393 ARG B N 1
ATOM 5559 C CA . ARG B 1 361 ? -11.949 38.220 44.902 1.00 11.66 393 ARG B CA 1
ATOM 5560 C C . ARG B 1 361 ? -11.945 36.926 44.067 1.00 12.64 393 ARG B C 1
ATOM 5561 O O . ARG B 1 361 ? -11.303 36.853 42.992 1.00 14.22 393 ARG B O 1
ATOM 5569 N N . ILE B 1 362 ? -12.636 35.900 44.562 1.00 12.14 394 ILE B N 1
ATOM 5570 C CA . ILE B 1 362 ? -12.565 34.582 43.879 1.00 11.32 394 ILE B CA 1
ATOM 5571 C C . ILE B 1 362 ? -13.203 34.619 42.482 1.00 13.99 394 ILE B C 1
ATOM 5572 O O . ILE B 1 362 ? -12.696 33.980 41.565 1.00 13.70 394 ILE B O 1
ATOM 5577 N N . VAL B 1 363 ? -14.284 35.390 42.303 1.00 11.26 395 VAL B N 1
ATOM 5578 C CA . VAL B 1 363 ? -14.821 35.603 40.954 1.00 13.47 395 VAL B CA 1
ATOM 5579 C C . VAL B 1 363 ? -13.848 36.381 40.049 1.00 14.92 395 VAL B C 1
ATOM 5580 O O . VAL B 1 363 ? -13.630 36.013 38.892 1.00 15.92 395 VAL B O 1
ATOM 5584 N N . GLY B 1 364 ? -13.264 37.455 40.586 1.00 16.11 396 GLY B N 1
ATOM 5585 C CA . GLY B 1 364 ? -12.249 38.219 39.844 1.00 13.59 396 GLY B CA 1
ATOM 5586 C C . GLY B 1 364 ? -11.045 37.378 39.444 1.00 15.79 396 GLY B C 1
ATOM 5587 O O . GLY B 1 364 ? -10.486 37.569 38.337 1.00 17.03 396 GLY B O 1
ATOM 5588 N N . HIS B 1 365 ? -10.654 36.440 40.308 1.00 13.04 397 HIS B N 1
ATOM 5589 C CA . HIS B 1 365 ? -9.503 35.575 39.998 1.00 14.72 397 HIS B CA 1
ATOM 5590 C C . HIS B 1 365 ? -9.779 34.670 38.810 1.00 15.92 397 HIS B C 1
ATOM 5591 O O . HIS B 1 365 ? -8.928 34.545 37.928 1.00 15.13 397 HIS B O 1
ATOM 5598 N N . LEU B 1 366 ? -10.957 34.032 38.784 1.00 15.96 398 LEU B N 1
ATOM 5599 C CA . LEU B 1 366 ? -11.354 33.232 37.609 1.00 15.16 398 LEU B CA 1
ATOM 5600 C C . LEU B 1 366 ? -11.344 34.037 36.336 1.00 17.40 398 LEU B C 1
ATOM 5601 O O . LEU B 1 366 ? -10.938 33.528 35.278 1.00 17.19 398 LEU B O 1
ATOM 5606 N N . THR B 1 367 ? -11.820 35.288 36.416 1.00 16.90 399 THR B N 1
ATOM 5607 C CA . THR B 1 367 ? -11.930 36.132 35.232 1.00 18.16 399 THR B CA 1
ATOM 5608 C C . THR B 1 367 ? -10.558 36.316 34.563 1.00 18.21 399 THR B C 1
ATOM 5609 O O . THR B 1 367 ? -10.478 36.392 33.338 1.00 18.83 399 THR B O 1
ATOM 5616 N N . HIS B 1 368 ? -9.508 36.398 35.372 1.00 18.19 400 HIS B N 1
ATOM 5617 C CA . HIS B 1 368 ? -8.132 36.558 34.870 1.00 19.19 400 HIS B CA 1
ATOM 5618 C C . HIS B 1 368 ? -7.464 35.242 34.463 1.00 21.31 400 HIS B C 1
ATOM 5619 O O . HIS B 1 368 ? -6.773 35.168 33.419 1.00 22.93 400 HIS B O 1
ATOM 5626 N N . ALA B 1 369 ? -7.687 34.206 35.257 1.00 19.00 401 ALA B N 1
ATOM 5627 C CA . ALA B 1 369 ? -6.956 32.942 35.107 1.00 19.53 401 ALA B CA 1
ATOM 5628 C C . ALA B 1 369 ? -7.489 31.941 34.058 1.00 21.35 401 ALA B C 1
ATOM 5629 O O . ALA B 1 369 ? -6.711 31.126 33.526 1.00 18.16 401 ALA B O 1
ATOM 5631 N N . LEU B 1 370 ? -8.798 31.952 33.793 1.00 17.68 402 LEU B N 1
ATOM 5632 C CA . LEU B 1 370 ? -9.398 31.037 32.811 1.00 19.08 402 LEU B CA 1
ATOM 5633 C C . LEU B 1 370 ? -8.848 31.351 31.422 1.00 19.81 402 LEU B C 1
ATOM 5634 O O . LEU B 1 370 ? -8.518 32.505 31.143 1.00 18.32 402 LEU B O 1
ATOM 5639 N N . LYS B 1 371 ? -8.760 30.334 30.561 1.00 21.33 403 LYS B N 1
ATOM 5640 C CA . LYS B 1 371 ? -8.394 30.553 29.152 1.00 22.50 403 LYS B CA 1
ATOM 5641 C C . LYS B 1 371 ? -9.652 30.674 28.310 1.00 23.67 403 LYS B C 1
ATOM 5642 O O . LYS B 1 371 ? -10.722 30.221 28.727 1.00 20.42 403 LYS B O 1
ATOM 5648 N N . GLN B 1 372 ? -9.535 31.290 27.132 1.00 22.24 404 GLN B N 1
ATOM 5649 C CA . GLN B 1 372 ? -10.700 31.490 26.263 1.00 24.11 404 GLN B CA 1
ATOM 5650 C C . GLN B 1 372 ? -11.588 30.251 26.102 1.00 23.08 404 GLN B C 1
ATOM 5651 O O . GLN B 1 372 ? -11.105 29.137 25.811 1.00 23.81 404 GLN B O 1
ATOM 5657 N N . GLY B 1 373 ? -12.890 30.455 26.296 1.00 22.99 405 GLY B N 1
ATOM 5658 C CA . GLY B 1 373 ? -13.886 29.380 26.168 1.00 21.31 405 GLY B CA 1
ATOM 5659 C C . GLY B 1 373 ? -14.134 28.544 27.413 1.00 20.48 405 GLY B C 1
ATOM 5660 O O . GLY B 1 373 ? -15.133 27.804 27.481 1.00 20.57 405 GLY B O 1
ATOM 5661 N N . GLU B 1 374 ? -13.244 28.643 28.397 1.00 18.37 406 GLU B N 1
ATOM 5662 C CA . GLU B 1 374 ? -13.327 27.778 29.573 1.00 20.76 406 GLU B CA 1
ATOM 5663 C C . GLU B 1 374 ? -14.341 28.273 30.613 1.00 20.98 406 GLU B C 1
ATOM 5664 O O . GLU B 1 374 ? -14.518 29.477 30.786 1.00 20.69 406 GLU B O 1
ATOM 5670 N N . TYR B 1 375 ? -14.976 27.330 31.299 1.00 19.85 407 TYR B N 1
ATOM 5671 C CA . TYR B 1 375 ? -15.941 27.638 32.351 1.00 19.39 407 TYR B CA 1
ATOM 5672 C C . TYR B 1 375 ? -15.236 27.586 33.697 1.00 17.21 407 TYR B C 1
ATOM 5673 O O . TYR B 1 375 ? -14.461 26.674 33.967 1.00 15.83 407 TYR B O 1
ATOM 5682 N N . GLY B 1 376 ? -15.524 28.555 34.563 1.00 18.16 408 GLY B N 1
ATOM 5683 C CA . GLY B 1 376 ? -15.051 28.517 35.947 1.00 10.92 408 GLY B CA 1
ATOM 5684 C C . GLY B 1 376 ? -16.208 28.608 36.942 1.00 14.85 408 GLY B C 1
ATOM 5685 O O . GLY B 1 376 ? -17.201 29.305 36.707 1.00 15.35 408 GLY B O 1
ATOM 5686 N N . LEU B 1 377 ? -16.090 27.907 38.053 1.00 13.24 409 LEU B N 1
ATOM 5687 C CA . LEU B 1 377 ? -17.199 27.882 39.015 1.00 15.04 409 LEU B CA 1
ATOM 5688 C C . LEU B 1 377 ? -16.634 28.293 40.351 1.00 12.17 409 LEU B C 1
ATOM 5689 O O . LEU B 1 377 ? -15.698 27.691 40.854 1.00 11.83 409 LEU B O 1
ATOM 5694 N N . ALA B 1 378 ? -17.190 29.373 40.900 1.00 12.51 410 ALA B N 1
ATOM 5695 C CA . ALA B 1 378 ? -16.791 29.851 42.213 1.00 9.35 410 ALA B CA 1
ATOM 5696 C C . ALA B 1 378 ? -17.904 29.575 43.226 1.00 11.15 410 ALA B C 1
ATOM 5697 O O . ALA B 1 378 ? -19.061 29.803 42.909 1.00 14.34 410 ALA B O 1
ATOM 5699 N N . SER B 1 379 ? -17.561 29.159 44.445 1.00 9.70 411 SER B N 1
ATOM 5700 C CA . SER B 1 379 ? -18.563 28.936 45.499 1.00 10.40 411 SER B CA 1
ATOM 5701 C C . SER B 1 379 ? -18.016 29.350 46.862 1.00 11.87 411 SER B C 1
ATOM 5702 O O . SER B 1 379 ? -16.799 29.335 47.101 1.00 12.02 411 SER B O 1
ATOM 5705 N N . ILE B 1 380 ? -18.907 29.754 47.768 1.00 11.89 412 ILE B N 1
ATOM 5706 C CA . ILE B 1 380 ? -18.431 30.310 49.023 1.00 10.94 412 ILE B CA 1
ATOM 5707 C C . ILE B 1 380 ? -19.451 30.109 50.114 1.00 12.82 412 ILE B C 1
ATOM 5708 O O . ILE B 1 380 ? -20.599 30.524 49.963 1.00 11.52 412 ILE B O 1
ATOM 5713 N N . CYS B 1 381 ? -19.027 29.481 51.216 1.00 13.88 413 CYS B N 1
ATOM 5714 C CA . CYS B 1 381 ? -19.923 29.223 52.339 1.00 14.14 413 CYS B CA 1
ATOM 5715 C C . CYS B 1 381 ? -20.097 30.495 53.158 1.00 14.55 413 CYS B C 1
ATOM 5716 O O . CYS B 1 381 ? -19.259 31.400 53.092 1.00 11.26 413 CYS B O 1
ATOM 5719 N N . ASN B 1 382 ? -21.179 30.565 53.933 1.00 14.85 414 ASN B N 1
ATOM 5720 C CA . ASN B 1 382 ? -21.384 31.687 54.855 1.00 11.76 414 ASN B CA 1
ATOM 5721 C C . ASN B 1 382 ? -22.036 31.332 56.181 1.00 13.76 414 ASN B C 1
ATOM 5722 O O . ASN B 1 382 ? -22.871 30.406 56.259 1.00 13.37 414 ASN B O 1
ATOM 5727 N N . GLY B 1 383 ? -21.659 32.097 57.200 1.00 12.32 415 GLY B N 1
ATOM 5728 C CA . GLY B 1 383 ? -22.217 31.995 58.544 1.00 12.21 415 GLY B CA 1
ATOM 5729 C C . GLY B 1 383 ? -23.735 31.949 58.496 1.00 14.49 415 GLY B C 1
ATOM 5730 O O . GLY B 1 383 ? -24.365 32.645 57.673 1.00 14.30 415 GLY B O 1
ATOM 5731 N N . GLY B 1 384 ? -24.320 31.114 59.364 1.00 15.26 416 GLY B N 1
ATOM 5732 C CA . GLY B 1 384 ? -25.756 30.866 59.346 1.00 13.68 416 GLY B CA 1
ATOM 5733 C C . GLY B 1 384 ? -26.182 29.660 58.501 1.00 14.84 416 GLY B C 1
ATOM 5734 O O . GLY B 1 384 ? -27.347 29.279 58.528 1.00 13.76 416 GLY B O 1
ATOM 5735 N N . GLY B 1 385 ? -25.258 29.065 57.739 1.00 15.42 417 GLY B N 1
ATOM 5736 C CA . GLY B 1 385 ? -25.560 27.812 57.001 1.00 14.35 417 GLY B CA 1
ATOM 5737 C C . GLY B 1 385 ? -25.742 27.998 55.503 1.00 16.44 417 GLY B C 1
ATOM 5738 O O . GLY B 1 385 ? -26.200 27.087 54.799 1.00 15.99 417 GLY B O 1
ATOM 5739 N N . GLY B 1 386 ? -25.380 29.176 54.998 1.00 14.20 418 GLY B N 1
ATOM 5740 C CA . GLY B 1 386 ? -25.574 29.477 53.578 1.00 14.57 418 GLY B CA 1
ATOM 5741 C C . GLY B 1 386 ? -24.373 29.242 52.673 1.00 14.16 418 GLY B C 1
ATOM 5742 O O . GLY B 1 386 ? -23.283 28.950 53.149 1.00 14.18 418 GLY B O 1
ATOM 5743 N N . ALA B 1 387 ? -24.610 29.368 51.368 1.00 12.88 419 ALA B N 1
ATOM 5744 C CA . ALA B 1 387 ? -23.573 29.472 50.342 1.00 12.97 419 ALA B CA 1
ATOM 5745 C C . ALA B 1 387 ? -24.110 30.151 49.096 1.00 14.97 419 ALA B C 1
ATOM 5746 O O . ALA B 1 387 ? -25.304 30.063 48.783 1.00 14.80 419 ALA B O 1
ATOM 5748 N N . SER B 1 388 ? -23.231 30.867 48.394 1.00 13.05 420 SER B N 1
ATOM 5749 C CA . SER B 1 388 ? -23.529 31.329 47.035 1.00 12.89 420 SER B CA 1
ATOM 5750 C C . SER B 1 388 ? -22.558 30.665 46.061 1.00 12.98 420 SER B C 1
ATOM 5751 O O . SER B 1 388 ? -21.483 30.240 46.478 1.00 12.36 420 SER B O 1
ATOM 5754 N N . ALA B 1 389 ? -22.967 30.564 44.786 1.00 14.81 421 ALA B N 1
ATOM 5755 C CA . ALA B 1 389 ? -22.113 30.028 43.699 1.00 12.69 421 ALA B CA 1
ATOM 5756 C C . ALA B 1 389 ? -22.380 30.751 42.401 1.00 13.27 421 ALA B C 1
ATOM 5757 O O . ALA B 1 389 ? -23.481 31.239 42.162 1.00 12.80 421 ALA B O 1
ATOM 5759 N N . MET B 1 390 ? -21.382 30.766 41.518 1.00 13.18 422 MET B N 1
ATOM 5760 C CA . MET B 1 390 ? -21.530 31.474 40.268 1.00 13.37 422 MET B CA 1
ATOM 5761 C C . MET B 1 390 ? -20.695 30.782 39.213 1.00 14.10 422 MET B C 1
ATOM 5762 O O . MET B 1 390 ? -19.568 30.373 39.488 1.00 13.25 422 MET B O 1
ATOM 5767 N N . LEU B 1 391 ? -21.259 30.686 38.013 1.00 16.15 423 LEU B N 1
ATOM 5768 C CA . LEU B 1 391 ? -20.586 30.112 36.851 1.00 15.89 423 LEU B CA 1
ATOM 5769 C C . LEU B 1 391 ? -20.297 31.215 35.852 1.00 14.52 423 LEU B C 1
ATOM 5770 O O . LEU B 1 391 ? -21.199 31.988 35.530 1.00 13.24 423 LEU B O 1
ATOM 5775 N N . ILE B 1 392 ? -19.044 31.313 35.388 1.00 14.65 424 ILE B N 1
ATOM 5776 C CA . ILE B 1 392 ? -18.693 32.275 34.324 1.00 14.60 424 ILE B CA 1
ATOM 5777 C C . ILE B 1 392 ? -18.005 31.544 33.147 1.00 15.70 424 ILE B C 1
ATOM 5778 O O . ILE B 1 392 ? -17.483 30.452 33.318 1.00 15.45 424 ILE B O 1
ATOM 5783 N N . GLN B 1 393 ? -18.044 32.130 31.954 1.00 16.84 425 GLN B N 1
ATOM 5784 C CA . GLN B 1 393 ? -17.238 31.603 30.826 1.00 16.74 425 GLN B CA 1
ATOM 5785 C C . GLN B 1 393 ? -16.328 32.722 30.320 1.00 16.60 425 GLN B C 1
ATOM 5786 O O . GLN B 1 393 ? -16.780 33.844 30.105 1.00 16.85 425 GLN B O 1
ATOM 5792 N N . LYS B 1 394 ? -15.039 32.412 30.165 1.00 17.62 426 LYS B N 1
ATOM 5793 C CA . LYS B 1 394 ? -14.043 33.348 29.649 1.00 18.99 426 LYS B CA 1
ATOM 5794 C C . LYS B 1 394 ? -14.255 33.608 28.160 1.00 19.72 426 LYS B C 1
ATOM 5795 O O . LYS B 1 394 ? -14.518 32.677 27.395 1.00 19.85 426 LYS B O 1
ATOM 5801 N N . LEU B 1 395 ? -14.163 34.871 27.758 1.00 21.26 427 LEU B N 1
ATOM 5802 C CA . LEU B 1 395 ? -14.430 35.240 26.373 1.00 25.04 427 LEU B CA 1
ATOM 5803 C C . LEU B 1 395 ? -13.132 35.416 25.593 1.00 28.91 427 LEU B C 1
ATOM 5804 O O . LEU B 1 395 ? -13.139 35.451 24.359 1.00 30.53 427 LEU B O 1
ATOM 5810 N N . LYS C 1 4 ? 7.738 69.370 127.430 1.00 44.78 36 LYS C N 1
ATOM 5811 C CA . LYS C 1 4 ? 8.001 68.835 126.052 1.00 44.22 36 LYS C CA 1
ATOM 5812 C C . LYS C 1 4 ? 8.233 67.320 126.085 1.00 42.00 36 LYS C C 1
ATOM 5813 O O . LYS C 1 4 ? 9.098 66.845 126.834 1.00 42.32 36 LYS C O 1
ATOM 5819 N N . PRO C 1 5 ? 7.465 66.559 125.271 1.00 39.03 37 PRO C N 1
ATOM 5820 C CA . PRO C 1 5 ? 7.528 65.088 125.270 1.00 36.79 37 PRO C CA 1
ATOM 5821 C C . PRO C 1 5 ? 8.943 64.527 125.147 1.00 35.31 37 PRO C C 1
ATOM 5822 O O . PRO C 1 5 ? 9.790 65.114 124.463 1.00 34.93 37 PRO C O 1
ATOM 5826 N N . THR C 1 6 ? 9.191 63.404 125.814 1.00 32.06 38 THR C N 1
ATOM 5827 C CA . THR C 1 6 ? 10.448 62.675 125.651 1.00 30.60 38 THR C CA 1
ATOM 5828 C C . THR C 1 6 ? 10.206 61.443 124.776 1.00 29.59 38 THR C C 1
ATOM 5829 O O . THR C 1 6 ? 9.467 60.520 125.154 1.00 29.60 38 THR C O 1
ATOM 5836 N N . LEU C 1 7 ? 10.853 61.438 123.613 1.00 27.18 39 LEU C N 1
ATOM 5837 C CA . LEU C 1 7 ? 10.541 60.497 122.540 1.00 25.20 39 LEU C CA 1
ATOM 5838 C C . LEU C 1 7 ? 11.703 59.576 122.246 1.00 25.49 39 LEU C C 1
ATOM 5839 O O . LEU C 1 7 ? 12.871 59.939 122.498 1.00 25.46 39 LEU C O 1
ATOM 5844 N N . LYS C 1 8 ? 11.392 58.384 121.728 1.00 22.87 40 LYS C N 1
ATOM 5845 C CA . LYS C 1 8 ? 12.410 57.499 121.193 1.00 24.19 40 LYS C CA 1
ATOM 5846 C C . LYS C 1 8 ? 13.128 58.146 120.014 1.00 25.88 40 LYS C C 1
ATOM 5847 O O . LYS C 1 8 ? 12.525 58.877 119.212 1.00 26.42 40 LYS C O 1
ATOM 5853 N N . GLU C 1 9 ? 14.415 57.851 119.903 1.00 25.69 41 GLU C N 1
ATOM 5854 C CA . GLU C 1 9 ? 15.218 58.318 118.796 1.00 27.27 41 GLU C CA 1
ATOM 5855 C C . GLU C 1 9 ? 15.039 57.377 117.599 1.00 26.33 41 GLU C C 1
ATOM 5856 O O . GLU C 1 9 ? 15.051 56.156 117.745 1.00 25.82 41 GLU C O 1
ATOM 5862 N N . VAL C 1 10 ? 14.882 57.966 116.413 1.00 26.53 42 VAL C N 1
ATOM 5863 C CA . VAL C 1 10 ? 14.557 57.217 115.203 1.00 23.57 42 VAL C CA 1
ATOM 5864 C C . VAL C 1 10 ? 15.728 57.268 114.238 1.00 23.23 42 VAL C C 1
ATOM 5865 O O . VAL C 1 10 ? 16.212 58.345 113.902 1.00 25.36 42 VAL C O 1
ATOM 5869 N N . VAL C 1 11 ? 16.173 56.099 113.798 1.00 20.91 43 VAL C N 1
ATOM 5870 C CA . VAL C 1 11 ? 17.292 55.997 112.861 1.00 22.20 43 VAL C CA 1
ATOM 5871 C C . VAL C 1 11 ? 16.922 55.246 111.568 1.00 22.34 43 VAL C C 1
ATOM 5872 O O . VAL C 1 11 ? 16.072 54.346 111.578 1.00 21.90 43 VAL C O 1
ATOM 5876 N N . ILE C 1 12 ? 17.585 55.598 110.468 1.00 22.00 44 ILE C N 1
ATOM 5877 C CA . ILE C 1 12 ? 17.474 54.842 109.220 1.00 22.63 44 ILE C CA 1
ATOM 5878 C C . ILE C 1 12 ? 18.594 53.813 109.137 1.00 22.91 44 ILE C C 1
ATOM 5879 O O . ILE C 1 12 ? 19.771 54.176 109.189 1.00 25.46 44 ILE C O 1
ATOM 5884 N N . VAL C 1 13 ? 18.244 52.539 108.980 1.00 22.09 45 VAL C N 1
ATOM 5885 C CA . VAL C 1 13 ? 19.249 51.476 108.902 1.00 23.71 45 VAL C CA 1
ATOM 5886 C C . VAL C 1 13 ? 19.582 51.055 107.466 1.00 23.66 45 VAL C C 1
ATOM 5887 O O . VAL C 1 13 ? 20.694 50.601 107.197 1.00 23.34 45 VAL C O 1
ATOM 5891 N N . SER C 1 14 ? 18.612 51.199 106.562 1.00 21.86 46 SER C N 1
ATOM 5892 C CA . SER C 1 14 ? 18.819 50.943 105.137 1.00 22.62 46 SER C CA 1
ATOM 5893 C C . SER C 1 14 ? 17.828 51.780 104.325 1.00 22.15 46 SER C C 1
ATOM 5894 O O . SER C 1 14 ? 16.803 52.218 104.850 1.00 22.20 46 SER C O 1
ATOM 5897 N N . ALA C 1 15 ? 18.151 52.001 103.055 1.00 22.53 47 ALA C N 1
ATOM 5898 C CA . ALA C 1 15 ? 17.291 52.728 102.113 1.00 22.44 47 ALA C CA 1
ATOM 5899 C C . ALA C 1 15 ? 17.597 52.202 100.721 1.00 22.77 47 ALA C C 1
ATOM 5900 O O . ALA C 1 15 ? 18.721 52.346 100.227 1.00 23.88 47 ALA C O 1
ATOM 5902 N N . THR C 1 16 ? 16.608 51.563 100.109 1.00 21.39 48 THR C N 1
ATOM 5903 C CA . THR C 1 16 ? 16.801 50.875 98.836 1.00 22.86 48 THR C CA 1
ATOM 5904 C C . THR C 1 16 ? 15.664 51.215 97.883 1.00 21.65 48 THR C C 1
ATOM 5905 O O . THR C 1 16 ? 14.558 51.521 98.323 1.00 23.92 48 THR C O 1
ATOM 5912 N N . ARG C 1 17 ? 15.961 51.201 96.586 1.00 22.72 49 ARG C N 1
ATOM 5913 C CA . ARG C 1 17 ? 14.961 51.428 95.568 1.00 22.90 49 ARG C CA 1
ATOM 5914 C C . ARG C 1 17 ? 15.195 50.556 94.338 1.00 23.26 49 ARG C C 1
ATOM 5915 O O . ARG C 1 17 ? 16.308 50.057 94.106 1.00 23.08 49 ARG C O 1
ATOM 5923 N N . THR C 1 18 ? 14.125 50.358 93.571 1.00 23.34 50 THR C N 1
ATOM 5924 C CA . THR C 1 18 ? 14.241 49.842 92.215 1.00 22.88 50 THR C CA 1
ATOM 5925 C C . THR C 1 18 ? 14.815 50.960 91.344 1.00 21.97 50 THR C C 1
ATOM 5926 O O . THR C 1 18 ? 14.851 52.135 91.762 1.00 20.53 50 THR C O 1
ATOM 5930 N N . PRO C 1 19 ? 15.284 50.606 90.130 1.00 21.81 51 PRO C N 1
ATOM 5931 C CA . PRO C 1 19 ? 15.524 51.687 89.186 1.00 21.20 51 PRO C CA 1
ATOM 5932 C C . PRO C 1 19 ? 14.174 52.307 88.822 1.00 20.94 51 PRO C C 1
ATOM 5933 O O . PRO C 1 19 ? 13.114 51.679 89.025 1.00 21.13 51 PRO C O 1
ATOM 5937 N N . ILE C 1 20 ? 14.210 53.540 88.330 1.00 20.38 52 ILE C N 1
ATOM 5938 C CA . ILE C 1 20 ? 13.007 54.188 87.845 1.00 20.06 52 ILE C CA 1
ATOM 5939 C C . ILE C 1 20 ? 12.846 53.930 86.335 1.00 21.04 52 ILE C C 1
ATOM 5940 O O . ILE C 1 20 ? 13.766 54.201 85.536 1.00 20.33 52 ILE C O 1
ATOM 5945 N N . GLY C 1 21 ? 11.682 53.387 85.974 1.00 19.41 53 GLY C N 1
ATOM 5946 C CA . GLY C 1 21 ? 11.368 53.004 84.598 1.00 18.82 53 GLY C CA 1
ATOM 5947 C C . GLY C 1 21 ? 10.576 54.109 83.917 1.00 20.49 53 GLY C C 1
ATOM 5948 O O . GLY C 1 21 ? 9.840 54.848 84.576 1.00 21.25 53 GLY C O 1
ATOM 5949 N N . SER C 1 22 ? 10.737 54.230 82.599 1.00 19.12 54 SER C N 1
ATOM 5950 C CA . SER C 1 22 ? 9.981 55.202 81.806 1.00 21.65 54 SER C CA 1
ATOM 5951 C C . SER C 1 22 ? 8.540 54.732 81.566 1.00 20.85 54 SER C C 1
ATOM 5952 O O . SER C 1 22 ? 8.234 53.542 81.649 1.00 21.14 54 SER C O 1
ATOM 5955 N N . PHE C 1 23 ? 7.670 55.681 81.249 1.00 21.02 55 PHE C N 1
ATOM 5956 C CA . PHE C 1 23 ? 6.264 55.401 80.967 1.00 21.19 55 PHE C CA 1
ATOM 5957 C C . PHE C 1 23 ? 6.132 54.365 79.860 1.00 23.01 55 PHE C C 1
ATOM 5958 O O . PHE C 1 23 ? 6.669 54.548 78.764 1.00 22.93 55 PHE C O 1
ATOM 5966 N N . LEU C 1 24 ? 5.442 53.268 80.167 1.00 22.04 56 LEU C N 1
ATOM 5967 C CA . LEU C 1 24 ? 5.266 52.161 79.227 1.00 25.22 56 LEU C CA 1
ATOM 5968 C C . LEU C 1 24 ? 6.608 51.554 78.801 1.00 25.16 56 LEU C C 1
ATOM 5969 O O . LEU C 1 24 ? 6.721 50.964 77.709 1.00 25.55 56 LEU C O 1
ATOM 5974 N N . GLY C 1 25 ? 7.602 51.696 79.684 1.00 25.36 57 GLY C N 1
ATOM 5975 C CA . GLY C 1 25 ? 9.003 51.354 79.437 1.00 25.60 57 GLY C CA 1
ATOM 5976 C C . GLY C 1 25 ? 9.435 50.055 80.084 1.00 26.62 57 GLY C C 1
ATOM 5977 O O . GLY C 1 25 ? 8.662 49.092 80.117 1.00 27.00 57 GLY C O 1
ATOM 5978 N N . SER C 1 26 ? 10.655 50.046 80.621 1.00 26.04 58 SER C N 1
ATOM 5979 C CA . SER C 1 26 ? 11.341 48.804 81.030 1.00 27.27 58 SER C CA 1
ATOM 5980 C C . SER C 1 26 ? 10.689 48.025 82.163 1.00 27.21 58 SER C C 1
ATOM 5981 O O . SER C 1 26 ? 10.858 46.808 82.255 1.00 25.12 58 SER C O 1
ATOM 5984 N N . LEU C 1 27 ? 9.970 48.732 83.030 1.00 26.45 59 LEU C N 1
ATOM 5985 C CA . LEU C 1 27 ? 9.337 48.114 84.200 1.00 26.10 59 LEU C CA 1
ATOM 5986 C C . LEU C 1 27 ? 7.823 48.114 84.098 1.00 25.65 59 LEU C C 1
ATOM 5987 O O . LEU C 1 27 ? 7.126 47.802 85.073 1.00 26.65 59 LEU C O 1
ATOM 5992 N N . SER C 1 28 ? 7.304 48.444 82.919 1.00 25.27 60 SER C N 1
ATOM 5993 C CA . SER C 1 28 ? 5.864 48.608 82.757 1.00 25.13 60 SER C CA 1
ATOM 5994 C C . SER C 1 28 ? 5.034 47.328 82.943 1.00 25.48 60 SER C C 1
ATOM 5995 O O . SER C 1 28 ? 3.832 47.408 83.186 1.00 25.58 60 SER C O 1
ATOM 5998 N N . LEU C 1 29 ? 5.660 46.159 82.848 1.00 26.38 61 LEU C N 1
ATOM 5999 C CA . LEU C 1 29 ? 4.916 44.907 83.044 1.00 28.48 61 LEU C CA 1
ATOM 6000 C C . LEU C 1 29 ? 4.684 44.602 84.523 1.00 28.22 61 LEU C C 1
ATOM 6001 O O . LEU C 1 29 ? 3.892 43.716 84.862 1.00 28.68 61 LEU C O 1
ATOM 6006 N N . LEU C 1 30 ? 5.362 45.348 85.395 1.00 26.87 62 LEU C N 1
ATOM 6007 C CA . LEU C 1 30 ? 5.296 45.106 86.824 1.00 24.60 62 LEU C CA 1
ATOM 6008 C C . LEU C 1 30 ? 4.322 46.054 87.527 1.00 24.77 62 LEU C C 1
ATOM 6009 O O . LEU C 1 30 ? 4.472 47.274 87.414 1.00 24.83 62 LEU C O 1
ATOM 6014 N N . PRO C 1 31 ? 3.329 45.494 88.249 1.00 22.95 63 PRO C N 1
ATOM 6015 C CA . PRO C 1 31 ? 2.385 46.262 89.080 1.00 23.57 63 PRO C CA 1
ATOM 6016 C C . PRO C 1 31 ? 3.124 47.035 90.174 1.00 22.61 63 PRO C C 1
ATOM 6017 O O . PRO C 1 31 ? 4.173 46.569 90.645 1.00 21.64 63 PRO C O 1
ATOM 6021 N N . ALA C 1 32 ? 2.586 48.188 90.583 1.00 21.31 64 ALA C N 1
ATOM 6022 C CA . ALA C 1 32 ? 3.209 48.982 91.659 1.00 19.71 64 ALA C CA 1
ATOM 6023 C C . ALA C 1 32 ? 3.530 48.138 92.904 1.00 19.64 64 ALA C C 1
ATOM 6024 O O . ALA C 1 32 ? 4.599 48.281 93.515 1.00 18.40 64 ALA C O 1
ATOM 6026 N N . THR C 1 33 ? 2.599 47.262 93.277 1.00 20.41 65 THR C N 1
ATOM 6027 C CA . THR C 1 33 ? 2.776 46.408 94.458 1.00 18.87 65 THR C CA 1
ATOM 6028 C C . THR C 1 33 ? 3.968 45.456 94.323 1.00 19.80 65 THR C C 1
ATOM 6029 O O . THR C 1 33 ? 4.640 45.146 95.307 1.00 18.91 65 THR C O 1
ATOM 6033 N N . LYS C 1 34 ? 4.239 44.997 93.103 1.00 21.31 66 LYS C N 1
ATOM 6034 C CA . LYS C 1 34 ? 5.406 44.134 92.850 1.00 23.92 66 LYS C CA 1
ATOM 6035 C C . LYS C 1 34 ? 6.731 44.897 92.985 1.00 22.99 66 LYS C C 1
ATOM 6036 O O . LYS C 1 34 ? 7.701 44.403 93.577 1.00 23.14 66 LYS C O 1
ATOM 6042 N N . LEU C 1 35 ? 6.768 46.110 92.444 1.00 23.10 67 LEU C N 1
ATOM 6043 C CA . LEU C 1 35 ? 7.901 47.011 92.657 1.00 22.55 67 LEU C CA 1
ATOM 6044 C C . LEU C 1 35 ? 8.108 47.285 94.150 1.00 23.68 67 LEU C C 1
ATOM 6045 O O . LEU C 1 35 ? 9.240 47.308 94.631 1.00 25.10 67 LEU C O 1
ATOM 6050 N N . GLY C 1 36 ? 7.008 47.497 94.872 1.00 24.37 68 GLY C N 1
ATOM 6051 C CA . GLY C 1 36 ? 7.036 47.624 96.324 1.00 20.94 68 GLY C CA 1
ATOM 6052 C C . GLY C 1 36 ? 7.644 46.411 97.005 1.00 21.14 68 GLY C C 1
ATOM 6053 O O . GLY C 1 36 ? 8.439 46.559 97.927 1.00 19.63 68 GLY C O 1
ATOM 6054 N N . SER C 1 37 ? 7.286 45.208 96.557 1.00 20.21 69 SER C N 1
ATOM 6055 C CA . SER C 1 37 ? 7.822 43.984 97.171 1.00 22.12 69 SER C CA 1
ATOM 6056 C C . SER C 1 37 ? 9.326 43.913 96.957 1.00 22.59 69 SER C C 1
ATOM 6057 O O . SER C 1 37 ? 10.080 43.564 97.878 1.00 24.34 69 SER C O 1
ATOM 6060 N N . ILE C 1 38 ? 9.762 44.274 95.751 1.00 23.40 70 ILE C N 1
ATOM 6061 C CA . ILE C 1 38 ? 11.185 44.269 95.411 1.00 23.40 70 ILE C CA 1
ATOM 6062 C C . ILE C 1 38 ? 12.005 45.239 96.285 1.00 23.21 70 ILE C C 1
ATOM 6063 O O . ILE C 1 38 ? 13.041 44.851 96.826 1.00 24.15 70 ILE C O 1
ATOM 6068 N N . ALA C 1 39 ? 11.525 46.470 96.454 1.00 22.44 71 ALA C N 1
ATOM 6069 C CA . ALA C 1 39 ? 12.191 47.463 97.304 1.00 22.36 71 ALA C CA 1
ATOM 6070 C C . ALA C 1 39 ? 12.215 47.072 98.787 1.00 22.49 71 ALA C C 1
ATOM 6071 O O . ALA C 1 39 ? 13.227 47.269 99.478 1.00 22.99 71 ALA C O 1
ATOM 6073 N N . ILE C 1 40 ? 11.103 46.527 99.272 1.00 22.10 72 ILE C N 1
ATOM 6074 C CA . ILE C 1 40 ? 10.967 46.110 100.680 1.00 22.49 72 ILE C CA 1
ATOM 6075 C C . ILE C 1 40 ? 11.949 44.968 100.999 1.00 25.12 72 ILE C C 1
ATOM 6076 O O . ILE C 1 40 ? 12.706 45.036 101.973 1.00 23.61 72 ILE C O 1
ATOM 6081 N N . GLN C 1 41 ? 11.944 43.936 100.161 1.00 27.69 73 GLN C N 1
ATOM 6082 C CA . GLN C 1 41 ? 12.871 42.818 100.303 1.00 30.45 73 GLN C CA 1
ATOM 6083 C C . GLN C 1 41 ? 14.324 43.302 100.256 1.00 30.16 73 GLN C C 1
ATOM 6084 O O . GLN C 1 41 ? 15.145 42.914 101.087 1.00 30.24 73 GLN C O 1
ATOM 6090 N N . GLY C 1 42 ? 14.624 44.185 99.309 1.00 29.92 74 GLY C N 1
ATOM 6091 C CA . GLY C 1 42 ? 15.969 44.740 99.171 1.00 29.05 74 GLY C CA 1
ATOM 6092 C C . GLY C 1 42 ? 16.428 45.492 100.408 1.00 28.74 74 GLY C C 1
ATOM 6093 O O . GLY C 1 42 ? 17.571 45.335 100.847 1.00 28.14 74 GLY C O 1
ATOM 6094 N N . ALA C 1 43 ? 15.540 46.309 100.980 1.00 28.07 75 ALA C N 1
ATOM 6095 C CA . ALA C 1 43 ? 15.886 47.101 102.158 1.00 27.58 75 ALA C CA 1
ATOM 6096 C C . ALA C 1 43 ? 16.109 46.219 103.388 1.00 26.98 75 ALA C C 1
ATOM 6097 O O . ALA C 1 43 ? 17.028 46.465 104.176 1.00 28.45 75 ALA C O 1
ATOM 6099 N N . ILE C 1 44 ? 15.279 45.198 103.558 1.00 26.55 76 ILE C N 1
ATOM 6100 C CA . ILE C 1 44 ? 15.480 44.271 104.683 1.00 30.03 76 ILE C CA 1
ATOM 6101 C C . ILE C 1 44 ? 16.826 43.527 104.550 1.00 30.47 76 ILE C C 1
ATOM 6102 O O . ILE C 1 44 ? 17.556 43.385 105.529 1.00 30.60 76 ILE C O 1
ATOM 6107 N N . GLU C 1 45 ? 17.161 43.102 103.334 1.00 32.08 77 GLU C N 1
ATOM 6108 C CA . GLU C 1 45 ? 18.444 42.443 103.071 1.00 34.61 77 GLU C CA 1
ATOM 6109 C C . GLU C 1 45 ? 19.608 43.353 103.428 1.00 34.69 77 GLU C C 1
ATOM 6110 O O . GLU C 1 45 ? 20.518 42.931 104.142 1.00 34.81 77 GLU C O 1
ATOM 6116 N N . LYS C 1 46 ? 19.558 44.602 102.953 1.00 34.50 78 LYS C N 1
ATOM 6117 C CA . LYS C 1 46 ? 20.589 45.602 103.242 1.00 34.92 78 LYS C CA 1
ATOM 6118 C C . LYS C 1 46 ? 20.725 45.921 104.725 1.00 34.53 78 LYS C C 1
ATOM 6119 O O . LYS C 1 46 ? 21.842 46.120 105.208 1.00 35.05 78 LYS C O 1
ATOM 6125 N N . ALA C 1 47 ? 19.595 45.969 105.439 1.00 33.07 79 ALA C N 1
ATOM 6126 C CA . ALA C 1 47 ? 19.566 46.192 106.891 1.00 31.90 79 ALA C CA 1
ATOM 6127 C C . ALA C 1 47 ? 20.253 45.082 107.690 1.00 33.46 79 ALA C C 1
ATOM 6128 O O . ALA C 1 47 ? 20.700 45.310 108.816 1.00 34.43 79 ALA C O 1
ATOM 6130 N N . GLY C 1 48 ? 20.320 43.887 107.109 1.00 35.16 80 GLY C N 1
ATOM 6131 C CA . GLY C 1 48 ? 20.905 42.718 107.767 1.00 37.04 80 GLY C CA 1
ATOM 6132 C C . GLY C 1 48 ? 20.115 42.245 108.975 1.00 37.97 80 GLY C C 1
ATOM 6133 O O . GLY C 1 48 ? 20.694 41.788 109.961 1.00 39.70 80 GLY C O 1
ATOM 6134 N N . ILE C 1 49 ? 18.793 42.358 108.902 1.00 38.02 81 ILE C N 1
ATOM 6135 C CA . ILE C 1 49 ? 17.904 41.938 109.989 1.00 36.85 81 ILE C CA 1
ATOM 6136 C C . ILE C 1 49 ? 16.937 40.849 109.513 1.00 37.27 81 ILE C C 1
ATOM 6137 O O . ILE C 1 49 ? 16.684 40.741 108.309 1.00 38.36 81 ILE C O 1
ATOM 6142 N N . PRO C 1 50 ? 16.388 40.040 110.450 1.00 36.87 82 PRO C N 1
ATOM 6143 C CA . PRO C 1 50 ? 15.361 39.070 110.061 1.00 36.71 82 PRO C CA 1
ATOM 6144 C C . PRO C 1 50 ? 14.087 39.777 109.602 1.00 36.16 82 PRO C C 1
ATOM 6145 O O . PRO C 1 50 ? 13.741 40.832 110.138 1.00 34.45 82 PRO C O 1
ATOM 6149 N N . LYS C 1 51 ? 13.401 39.194 108.622 1.00 35.50 83 LYS C N 1
ATOM 6150 C CA . LYS C 1 51 ? 12.179 39.781 108.086 1.00 35.96 83 LYS C CA 1
ATOM 6151 C C . LYS C 1 51 ? 11.142 39.909 109.181 1.00 35.36 83 LYS C C 1
ATOM 6152 O O . LYS C 1 51 ? 10.309 40.815 109.160 1.00 33.81 83 LYS C O 1
ATOM 6158 N N . GLU C 1 52 ? 11.215 38.988 110.141 1.00 34.78 84 GLU C N 1
ATOM 6159 C CA . GLU C 1 52 ? 10.273 38.896 111.258 1.00 32.55 84 GLU C CA 1
ATOM 6160 C C . GLU C 1 52 ? 10.394 40.058 112.232 1.00 30.83 84 GLU C C 1
ATOM 6161 O O . GLU C 1 52 ? 9.498 40.292 113.037 1.00 28.69 84 GLU C O 1
ATOM 6167 N N . GLU C 1 53 ? 11.508 40.782 112.163 1.00 30.20 85 GLU C N 1
ATOM 6168 C CA . GLU C 1 53 ? 11.715 41.952 113.019 1.00 29.43 85 GLU C CA 1
ATOM 6169 C C . GLU C 1 53 ? 10.886 43.182 112.614 1.00 28.63 85 GLU C C 1
ATOM 6170 O O . GLU C 1 53 ? 10.584 44.046 113.444 1.00 28.74 85 GLU C O 1
ATOM 6176 N N . VAL C 1 54 ? 10.524 43.261 111.336 1.00 28.34 86 VAL C N 1
ATOM 6177 C CA . VAL C 1 54 ? 9.669 44.349 110.838 1.00 25.11 86 VAL C CA 1
ATOM 6178 C C . VAL C 1 54 ? 8.262 44.228 111.437 1.00 25.59 86 VAL C C 1
ATOM 6179 O O . VAL C 1 54 ? 7.564 43.237 111.219 1.00 26.87 86 VAL C O 1
ATOM 6183 N N . LYS C 1 55 ? 7.869 45.219 112.229 1.00 23.96 87 LYS C N 1
ATOM 6184 C CA . LYS C 1 55 ? 6.606 45.133 112.958 1.00 24.68 87 LYS C CA 1
ATOM 6185 C C . LYS C 1 55 ? 5.400 45.643 112.175 1.00 25.05 87 LYS C C 1
ATOM 6186 O O . LYS C 1 55 ? 4.302 45.104 112.315 1.00 25.68 87 LYS C O 1
ATOM 6192 N N . GLU C 1 56 ? 5.609 46.664 111.344 1.00 23.86 88 GLU C N 1
ATOM 6193 C CA . GLU C 1 56 ? 4.500 47.343 110.665 1.00 22.67 88 GLU C CA 1
ATOM 6194 C C . GLU C 1 56 ? 5.031 48.066 109.434 1.00 21.42 88 GLU C C 1
ATOM 6195 O O . GLU C 1 56 ? 6.230 48.361 109.341 1.00 18.33 88 GLU C O 1
ATOM 6201 N N . ALA C 1 57 ? 4.142 48.345 108.484 1.00 20.39 89 ALA C N 1
ATOM 6202 C CA . ALA C 1 57 ? 4.576 48.908 107.191 1.00 21.16 89 ALA C CA 1
ATOM 6203 C C . ALA C 1 57 ? 3.612 49.935 106.666 1.00 18.96 89 ALA C C 1
ATOM 6204 O O . ALA C 1 57 ? 2.400 49.696 106.664 1.00 20.49 89 ALA C O 1
ATOM 6206 N N . TYR C 1 58 ? 4.166 51.073 106.241 1.00 18.49 90 TYR C N 1
ATOM 6207 C CA . TYR C 1 58 ? 3.432 52.181 105.601 1.00 17.24 90 TYR C CA 1
ATOM 6208 C C . TYR C 1 58 ? 4.030 52.460 104.209 1.00 18.05 90 TYR C C 1
ATOM 6209 O O . TYR C 1 58 ? 5.246 52.643 104.100 1.00 16.48 90 TYR C O 1
ATOM 6218 N N . MET C 1 59 ? 3.200 52.508 103.161 1.00 17.84 91 MET C N 1
ATOM 6219 C CA . MET C 1 59 ? 3.687 52.834 101.789 1.00 17.51 91 MET C CA 1
ATOM 6220 C C . MET C 1 59 ? 2.862 53.918 101.075 1.00 18.14 91 MET C C 1
ATOM 6221 O O . MET C 1 59 ? 1.631 53.821 100.996 1.00 13.83 91 MET C O 1
ATOM 6226 N N . GLY C 1 60 ? 3.557 54.945 100.570 1.00 15.45 92 GLY C N 1
ATOM 6227 C CA . GLY C 1 60 ? 2.939 55.998 99.770 1.00 15.75 92 GLY C CA 1
ATOM 6228 C C . GLY C 1 60 ? 2.565 55.417 98.411 1.00 15.92 92 GLY C C 1
ATOM 6229 O O . GLY C 1 60 ? 3.280 54.579 97.899 1.00 14.91 92 GLY C O 1
ATOM 6230 N N . ASN C 1 61 ? 1.430 55.840 97.849 1.00 16.43 93 ASN C N 1
ATOM 6231 C CA . ASN C 1 61 ? 0.893 55.258 96.599 1.00 16.71 93 ASN C CA 1
ATOM 6232 C C . ASN C 1 61 ? -0.308 56.133 96.270 1.00 17.54 93 ASN C C 1
ATOM 6233 O O . ASN C 1 61 ? -1.321 56.122 96.990 1.00 17.68 93 ASN C O 1
ATOM 6238 N N . VAL C 1 62 ? -0.176 56.946 95.216 1.00 15.91 94 VAL C N 1
ATOM 6239 C CA . VAL C 1 62 ? -1.189 57.977 94.902 1.00 14.89 94 VAL C CA 1
ATOM 6240 C C . VAL C 1 62 ? -2.355 57.461 94.061 1.00 15.77 94 VAL C C 1
ATOM 6241 O O . VAL C 1 62 ? -3.503 57.871 94.264 1.00 15.70 94 VAL C O 1
ATOM 6245 N N . LEU C 1 63 ? -2.050 56.575 93.116 1.00 13.91 95 LEU C N 1
ATOM 6246 C CA . LEU C 1 63 ? -3.039 56.109 92.126 1.00 16.65 95 LEU C CA 1
ATOM 6247 C C . LEU C 1 63 ? -3.323 54.627 92.323 1.00 15.52 95 LEU C C 1
ATOM 6248 O O . LEU C 1 63 ? -2.732 53.774 91.674 1.00 14.79 95 LEU C O 1
ATOM 6253 N N . GLN C 1 64 ? -4.240 54.351 93.256 1.00 17.42 96 GLN C N 1
ATOM 6254 C CA . GLN C 1 64 ? -4.447 53.010 93.803 1.00 16.59 96 GLN C CA 1
ATOM 6255 C C . GLN C 1 64 ? -5.534 52.238 93.047 1.00 17.30 96 GLN C C 1
ATOM 6256 O O . GLN C 1 64 ? -5.724 51.051 93.290 1.00 18.22 96 GLN C O 1
ATOM 6262 N N . GLY C 1 65 ? -6.225 52.917 92.129 1.00 19.29 97 GLY C N 1
ATOM 6263 C CA . GLY C 1 65 ? -7.360 52.327 91.415 1.00 20.13 97 GLY C CA 1
ATOM 6264 C C . GLY C 1 65 ? -6.944 51.147 90.576 1.00 21.44 97 GLY C C 1
ATOM 6265 O O . GLY C 1 65 ? -6.024 51.250 89.756 1.00 21.20 97 GLY C O 1
ATOM 6266 N N . GLY C 1 66 ? -7.604 50.012 90.793 1.00 20.85 98 GLY C N 1
ATOM 6267 C CA . GLY C 1 66 ? -7.314 48.811 90.025 1.00 21.58 98 GLY C CA 1
ATOM 6268 C C . GLY C 1 66 ? -6.109 48.009 90.477 1.00 21.61 98 GLY C C 1
ATOM 6269 O O . GLY C 1 66 ? -5.731 47.044 89.826 1.00 22.99 98 GLY C O 1
ATOM 6270 N N . GLU C 1 67 ? -5.498 48.404 91.595 1.00 20.16 99 GLU C N 1
ATOM 6271 C CA . GLU C 1 67 ? -4.338 47.682 92.116 1.00 18.66 99 GLU C CA 1
ATOM 6272 C C . GLU C 1 67 ? -4.769 46.497 92.992 1.00 18.66 99 GLU C C 1
ATOM 6273 O O . GLU C 1 67 ? -3.941 45.673 93.367 1.00 19.27 99 GLU C O 1
ATOM 6279 N N . GLY C 1 68 ? -6.057 46.427 93.324 1.00 19.19 100 GLY C N 1
ATOM 6280 C CA . GLY C 1 68 ? -6.558 45.353 94.190 1.00 19.74 100 GLY C CA 1
ATOM 6281 C C . GLY C 1 68 ? -6.627 45.814 95.634 1.00 20.77 100 GLY C C 1
ATOM 6282 O O . GLY C 1 68 ? -6.245 46.946 95.971 1.00 21.17 100 GLY C O 1
ATOM 6283 N N . GLN C 1 69 ? -7.120 44.935 96.502 1.00 19.28 101 GLN C N 1
ATOM 6284 C CA . GLN C 1 69 ? -7.375 45.299 97.868 1.00 20.01 101 GLN C CA 1
ATOM 6285 C C . GLN C 1 69 ? -6.050 45.514 98.608 1.00 19.97 101 GLN C C 1
ATOM 6286 O O . GLN C 1 69 ? -5.118 44.726 98.442 1.00 21.33 101 GLN C O 1
ATOM 6292 N N . ALA C 1 70 ? -5.988 46.584 99.405 1.00 20.86 102 ALA C N 1
ATOM 6293 C CA . ALA C 1 70 ? -4.857 46.840 100.323 1.00 20.47 102 ALA C CA 1
ATOM 6294 C C . ALA C 1 70 ? -3.456 46.757 99.659 1.00 19.19 102 ALA C C 1
ATOM 6295 O O . ALA C 1 70 ? -2.700 45.834 99.923 1.00 21.07 102 ALA C O 1
ATOM 6297 N N . PRO C 1 71 ? -3.105 47.726 98.797 1.00 18.83 103 PRO C N 1
ATOM 6298 C CA . PRO C 1 71 ? -1.798 47.720 98.096 1.00 17.41 103 PRO C CA 1
ATOM 6299 C C . PRO C 1 71 ? -0.556 47.449 98.971 1.00 16.75 103 PRO C C 1
ATOM 6300 O O . PRO C 1 71 ? 0.309 46.623 98.612 1.00 16.26 103 PRO C O 1
ATOM 6304 N N . THR C 1 72 ? -0.457 48.120 100.119 1.00 18.10 104 THR C N 1
ATOM 6305 C CA . THR C 1 72 ? 0.703 47.899 101.007 1.00 17.55 104 THR C CA 1
ATOM 6306 C C . THR C 1 72 ? 0.751 46.458 101.515 1.00 18.13 104 THR C C 1
ATOM 6307 O O . THR C 1 72 ? 1.825 45.855 101.573 1.00 18.29 104 THR C O 1
ATOM 6311 N N . ARG C 1 73 ? -0.410 45.898 101.871 1.00 18.32 105 ARG C N 1
ATOM 6312 C CA . ARG C 1 73 ? -0.469 44.490 102.277 1.00 19.92 105 ARG C CA 1
ATOM 6313 C C . ARG C 1 73 ? 0.083 43.572 101.172 1.00 20.97 105 ARG C C 1
ATOM 6314 O O . ARG C 1 73 ? 0.846 42.646 101.457 1.00 21.32 105 ARG C O 1
ATOM 6322 N N . GLN C 1 74 ? -0.277 43.865 99.915 1.00 21.29 106 GLN C N 1
ATOM 6323 C CA . GLN C 1 74 ? 0.183 43.098 98.754 1.00 21.97 106 GLN C CA 1
ATOM 6324 C C . GLN C 1 74 ? 1.699 43.181 98.577 1.00 21.66 106 GLN C C 1
ATOM 6325 O O . GLN C 1 74 ? 2.352 42.193 98.211 1.00 22.52 106 GLN C O 1
ATOM 6331 N N . ALA C 1 75 ? 2.255 44.369 98.793 1.00 21.59 107 ALA C N 1
ATOM 6332 C CA . ALA C 1 75 ? 3.700 44.572 98.679 1.00 19.67 107 ALA C CA 1
ATOM 6333 C C . ALA C 1 75 ? 4.452 43.835 99.792 1.00 19.37 107 ALA C C 1
ATOM 6334 O O . ALA C 1 75 ? 5.482 43.227 99.555 1.00 18.50 107 ALA C O 1
ATOM 6336 N N . VAL C 1 76 ? 3.919 43.910 101.008 1.00 21.54 108 VAL C N 1
ATOM 6337 C CA . VAL C 1 76 ? 4.544 43.316 102.193 1.00 22.58 108 VAL C CA 1
ATOM 6338 C C . VAL C 1 76 ? 4.528 41.776 102.167 1.00 24.37 108 VAL C C 1
ATOM 6339 O O . VAL C 1 76 ? 5.577 41.131 102.318 1.00 27.24 108 VAL C O 1
ATOM 6343 N N . LEU C 1 77 ? 3.352 41.183 101.977 1.00 25.53 109 LEU C N 1
ATOM 6344 C CA . LEU C 1 77 ? 3.249 39.724 101.864 1.00 26.77 109 LEU C CA 1
ATOM 6345 C C . LEU C 1 77 ? 4.000 39.219 100.632 1.00 27.61 109 LEU C C 1
ATOM 6346 O O . LEU C 1 77 ? 4.545 38.113 100.628 1.00 28.83 109 LEU C O 1
ATOM 6351 N N . GLY C 1 78 ? 4.040 40.051 99.597 1.00 28.82 110 GLY C N 1
ATOM 6352 C CA . GLY C 1 78 ? 4.756 39.742 98.368 1.00 28.70 110 GLY C CA 1
ATOM 6353 C C . GLY C 1 78 ? 6.256 39.765 98.599 1.00 29.94 110 GLY C C 1
ATOM 6354 O O . GLY C 1 78 ? 6.998 39.092 97.887 1.00 30.77 110 GLY C O 1
ATOM 6355 N N . ALA C 1 79 ? 6.704 40.532 99.592 1.00 30.42 111 ALA C N 1
ATOM 6356 C CA . ALA C 1 79 ? 8.130 40.555 99.964 1.00 30.61 111 ALA C CA 1
ATOM 6357 C C . ALA C 1 79 ? 8.522 39.396 100.894 1.00 31.09 111 ALA C C 1
ATOM 6358 O O . ALA C 1 79 ? 9.688 39.279 101.286 1.00 31.83 111 ALA C O 1
ATOM 6360 N N . GLY C 1 80 ? 7.557 38.548 101.239 1.00 30.47 112 GLY C N 1
ATOM 6361 C CA . GLY C 1 80 ? 7.790 37.449 102.181 1.00 31.41 112 GLY C CA 1
ATOM 6362 C C . GLY C 1 80 ? 7.805 37.847 103.652 1.00 31.58 112 GLY C C 1
ATOM 6363 O O . GLY C 1 80 ? 8.346 37.119 104.486 1.00 32.89 112 GLY C O 1
ATOM 6364 N N . LEU C 1 81 ? 7.205 38.989 103.992 1.00 31.06 113 LEU C N 1
ATOM 6365 C CA . LEU C 1 81 ? 7.054 39.374 105.404 1.00 29.82 113 LEU C CA 1
ATOM 6366 C C . LEU C 1 81 ? 5.883 38.619 106.075 1.00 30.95 113 LEU C C 1
ATOM 6367 O O . LEU C 1 81 ? 4.981 38.138 105.384 1.00 30.73 113 LEU C O 1
ATOM 6372 N N . PRO C 1 82 ? 5.899 38.502 107.421 1.00 31.64 114 PRO C N 1
ATOM 6373 C CA . PRO C 1 82 ? 4.916 37.666 108.121 1.00 30.56 114 PRO C CA 1
ATOM 6374 C C . PRO C 1 82 ? 3.465 38.122 107.957 1.00 30.87 114 PRO C C 1
ATOM 6375 O O . PRO C 1 82 ? 3.191 39.317 107.879 1.00 28.05 114 PRO C O 1
ATOM 6379 N N . ILE C 1 83 ? 2.533 37.173 107.955 1.00 30.89 115 ILE C N 1
ATOM 6380 C CA . ILE C 1 83 ? 1.117 37.519 107.847 1.00 30.88 115 ILE C CA 1
ATOM 6381 C C . ILE C 1 83 ? 0.622 38.360 109.028 1.00 29.30 115 ILE C C 1
ATOM 6382 O O . ILE C 1 83 ? -0.491 38.886 108.996 1.00 31.76 115 ILE C O 1
ATOM 6387 N N . SER C 1 84 ? 1.448 38.497 110.062 1.00 27.09 116 SER C N 1
ATOM 6388 C CA . SER C 1 84 ? 1.066 39.269 111.237 1.00 27.67 116 SER C CA 1
ATOM 6389 C C . SER C 1 84 ? 1.436 40.742 111.104 1.00 26.16 116 SER C C 1
ATOM 6390 O O . SER C 1 84 ? 1.257 41.505 112.046 1.00 28.61 116 SER C O 1
ATOM 6393 N N . THR C 1 85 ? 1.932 41.143 109.933 1.00 26.51 117 THR C N 1
ATOM 6394 C CA . THR C 1 85 ? 2.429 42.512 109.719 1.00 24.28 117 THR C CA 1
ATOM 6395 C C . THR C 1 85 ? 1.284 43.449 109.310 1.00 23.95 117 THR C C 1
ATOM 6396 O O . THR C 1 85 ? 0.739 43.295 108.218 1.00 26.40 117 THR C O 1
ATOM 6400 N N . PRO C 1 86 ? 0.894 44.395 110.185 1.00 23.02 118 PRO C N 1
ATOM 6401 C CA . PRO C 1 86 ? -0.078 45.412 109.769 1.00 22.68 118 PRO C CA 1
ATOM 6402 C C . PRO C 1 86 ? 0.442 46.377 108.687 1.00 22.80 118 PRO C C 1
ATOM 6403 O O . PRO C 1 86 ? 1.635 46.730 108.681 1.00 20.19 118 PRO C O 1
ATOM 6407 N N . CYS C 1 87 ? -0.471 46.809 107.804 1.00 21.51 119 CYS C N 1
ATOM 6408 C CA . CYS C 1 87 ? -0.133 47.610 106.618 1.00 21.20 119 CYS C CA 1
ATOM 6409 C C . CYS C 1 87 ? -1.137 48.740 106.394 1.00 21.92 119 CYS C C 1
ATOM 6410 O O . CYS C 1 87 ? -2.360 48.544 106.567 1.00 20.68 119 CYS C O 1
ATOM 6413 N N . THR C 1 88 ? -0.612 49.917 106.025 1.00 18.68 120 THR C N 1
ATOM 6414 C CA . THR C 1 88 ? -1.440 51.083 105.669 1.00 17.34 120 THR C CA 1
ATOM 6415 C C . THR C 1 88 ? -0.835 51.762 104.435 1.00 17.80 120 THR C C 1
ATOM 6416 O O . THR C 1 88 ? 0.382 51.937 104.342 1.00 15.97 120 THR C O 1
ATOM 6420 N N . THR C 1 89 ? -1.706 52.104 103.492 1.00 17.60 121 THR C N 1
ATOM 6421 C CA . THR C 1 89 ? -1.316 52.779 102.254 1.00 15.38 121 THR C CA 1
ATOM 6422 C C . THR C 1 89 ? -1.654 54.256 102.404 1.00 15.59 121 THR C C 1
ATOM 6423 O O . THR C 1 89 ? -2.781 54.618 102.799 1.00 15.62 121 THR C O 1
ATOM 6427 N N . ILE C 1 90 ? -0.673 55.107 102.081 1.00 16.02 122 ILE C N 1
ATOM 6428 C CA . ILE C 1 90 ? -0.689 56.552 102.420 1.00 15.65 122 ILE C CA 1
ATOM 6429 C C . ILE C 1 90 ? -0.821 57.394 101.141 1.00 15.55 122 ILE C C 1
ATOM 6430 O O . ILE C 1 90 ? -0.118 57.140 100.166 1.00 14.04 122 ILE C O 1
ATOM 6435 N N . ASN C 1 91 ? -1.680 58.413 101.157 1.00 15.96 123 ASN C N 1
ATOM 6436 C CA . ASN C 1 91 ? -1.828 59.313 100.002 1.00 15.59 123 ASN C CA 1
ATOM 6437 C C . ASN C 1 91 ? -1.800 60.793 100.356 1.00 15.62 123 ASN C C 1
ATOM 6438 O O . ASN C 1 91 ? -2.826 61.359 100.798 1.00 17.67 123 ASN C O 1
ATOM 6443 N N . LYS C 1 92 ? -0.629 61.418 100.173 1.00 15.20 124 LYS C N 1
ATOM 6444 C CA . LYS C 1 92 ? -0.495 62.876 100.239 1.00 16.30 124 LYS C CA 1
ATOM 6445 C C . LYS C 1 92 ? 0.004 63.353 98.863 1.00 17.70 124 LYS C C 1
ATOM 6446 O O . LYS C 1 92 ? 0.885 64.203 98.760 1.00 16.82 124 LYS C O 1
ATOM 6452 N N . VAL C 1 93 ? -0.602 62.790 97.815 1.00 17.08 125 VAL C N 1
ATOM 6453 C CA . VAL C 1 93 ? -0.206 63.019 96.425 1.00 17.41 125 VAL C CA 1
ATOM 6454 C C . VAL C 1 93 ? 1.317 62.856 96.297 1.00 14.92 125 VAL C C 1
ATOM 6455 O O . VAL C 1 93 ? 1.883 61.866 96.774 1.00 14.07 125 VAL C O 1
ATOM 6459 N N . CYS C 1 94 ? 1.972 63.837 95.691 1.00 15.71 126 CYS C N 1
ATOM 6460 C CA . CYS C 1 94 ? 3.409 63.786 95.410 1.00 15.04 126 CYS C CA 1
ATOM 6461 C C . CYS C 1 94 ? 4.310 63.618 96.672 1.00 15.91 126 CYS C C 1
ATOM 6462 O O . CYS C 1 94 ? 5.434 63.090 96.586 1.00 16.96 126 CYS C O 1
ATOM 6467 N N . ALA C 1 95 ? 3.814 64.065 97.827 1.00 16.38 127 ALA C N 1
ATOM 6468 C CA . ALA C 1 95 ? 4.547 63.935 99.098 1.00 17.14 127 ALA C CA 1
ATOM 6469 C C . ALA C 1 95 ? 4.433 62.551 99.774 1.00 18.44 127 ALA C C 1
ATOM 6470 O O . ALA C 1 95 ? 5.085 62.301 100.798 1.00 18.56 127 ALA C O 1
ATOM 6472 N N . SER C 1 96 ? 3.616 61.661 99.205 1.00 17.42 128 SER C N 1
ATOM 6473 C CA . SER C 1 96 ? 3.251 60.391 99.860 1.00 17.16 128 SER C CA 1
ATOM 6474 C C . SER C 1 96 ? 4.435 59.581 100.420 1.00 18.63 128 SER C C 1
ATOM 6475 O O . SER C 1 96 ? 4.362 59.080 101.550 1.00 17.52 128 SER C O 1
ATOM 6478 N N . GLY C 1 97 ? 5.506 59.445 99.634 1.00 17.45 129 GLY C N 1
ATOM 6479 C CA . GLY C 1 97 ? 6.653 58.626 100.033 1.00 19.30 129 GLY C CA 1
ATOM 6480 C C . GLY C 1 97 ? 7.361 59.189 101.256 1.00 18.02 129 GLY C C 1
ATOM 6481 O O . GLY C 1 97 ? 7.886 58.438 102.073 1.00 19.13 129 GLY C O 1
ATOM 6482 N N . MET C 1 98 ? 7.369 60.521 101.373 1.00 18.14 130 MET C N 1
ATOM 6483 C CA . MET C 1 98 ? 7.949 61.186 102.517 1.00 15.35 130 MET C CA 1
ATOM 6484 C C . MET C 1 98 ? 7.008 61.148 103.714 1.00 16.32 130 MET C C 1
ATOM 6485 O O . MET C 1 98 ? 7.455 60.883 104.839 1.00 16.07 130 MET C O 1
ATOM 6490 N N . LYS C 1 99 ? 5.718 61.394 103.488 1.00 15.21 131 LYS C N 1
ATOM 6491 C CA . LYS C 1 99 ? 4.743 61.402 104.595 1.00 14.25 131 LYS C CA 1
ATOM 6492 C C . LYS C 1 99 ? 4.683 60.025 105.267 1.00 14.57 131 LYS C C 1
ATOM 6493 O O . LYS C 1 99 ? 4.490 59.916 106.488 1.00 14.55 131 LYS C O 1
ATOM 6499 N N . ALA C 1 100 ? 4.861 58.981 104.468 1.00 13.62 132 ALA C N 1
ATOM 6500 C CA . ALA C 1 100 ? 4.921 57.593 104.986 1.00 13.43 132 ALA C CA 1
ATOM 6501 C C . ALA C 1 100 ? 6.035 57.444 106.007 1.00 15.46 132 ALA C C 1
ATOM 6502 O O . ALA C 1 100 ? 5.822 56.894 107.098 1.00 16.11 132 ALA C O 1
ATOM 6504 N N . ILE C 1 101 ? 7.229 57.928 105.649 1.00 15.85 133 ILE C N 1
ATOM 6505 C CA . ILE C 1 101 ? 8.392 57.896 106.561 1.00 15.96 133 ILE C CA 1
ATOM 6506 C C . ILE C 1 101 ? 8.129 58.704 107.847 1.00 16.92 133 ILE C C 1
ATOM 6507 O O . ILE C 1 101 ? 8.492 58.267 108.954 1.00 18.00 133 ILE C O 1
ATOM 6512 N N . MET C 1 102 ? 7.528 59.883 107.694 1.00 15.48 134 MET C N 1
ATOM 6513 C CA . MET C 1 102 ? 7.201 60.761 108.810 1.00 15.90 134 MET C CA 1
ATOM 6514 C C . MET C 1 102 ? 6.230 60.099 109.805 1.00 18.18 134 MET C C 1
ATOM 6515 O O . MET C 1 102 ? 6.429 60.139 111.029 1.00 18.21 134 MET C O 1
ATOM 6520 N N . MET C 1 103 ? 5.188 59.489 109.262 1.00 16.79 135 MET C N 1
ATOM 6521 C CA . MET C 1 103 ? 4.158 58.853 110.076 1.00 18.37 135 MET C CA 1
ATOM 6522 C C . MET C 1 103 ? 4.717 57.604 110.755 1.00 17.46 135 MET C C 1
ATOM 6523 O O . MET C 1 103 ? 4.404 57.325 111.918 1.00 18.82 135 MET C O 1
ATOM 6528 N N . ALA C 1 104 ? 5.563 56.866 110.048 1.00 18.07 136 ALA C N 1
ATOM 6529 C CA . ALA C 1 104 ? 6.256 55.721 110.656 1.00 19.53 136 ALA C CA 1
ATOM 6530 C C . ALA C 1 104 ? 7.145 56.203 111.820 1.00 21.22 136 ALA C C 1
ATOM 6531 O O . ALA C 1 104 ? 7.107 55.632 112.927 1.00 20.79 136 ALA C O 1
ATOM 6533 N N . SER C 1 105 ? 7.914 57.271 111.573 1.00 21.08 137 SER C N 1
ATOM 6534 C CA . SER C 1 105 ? 8.776 57.882 112.603 1.00 21.38 137 SER C CA 1
ATOM 6535 C C . SER C 1 105 ? 7.955 58.232 113.840 1.00 21.83 137 SER C C 1
ATOM 6536 O O . SER C 1 105 ? 8.421 58.046 114.970 1.00 23.30 137 SER C O 1
ATOM 6539 N N . GLN C 1 106 ? 6.739 58.728 113.624 1.00 19.14 138 GLN C N 1
ATOM 6540 C CA . GLN C 1 106 ? 5.856 59.110 114.732 1.00 21.49 138 GLN C CA 1
ATOM 6541 C C . GLN C 1 106 ? 5.416 57.933 115.592 1.00 21.05 138 GLN C C 1
ATOM 6542 O O . GLN C 1 106 ? 5.334 58.061 116.814 1.00 22.70 138 GLN C O 1
ATOM 6548 N N . SER C 1 107 ? 5.168 56.787 114.966 1.00 21.16 139 SER C N 1
ATOM 6549 C CA . SER C 1 107 ? 4.814 55.580 115.705 1.00 22.66 139 SER C CA 1
ATOM 6550 C C . SER C 1 107 ? 6.008 55.104 116.550 1.00 23.52 139 SER C C 1
ATOM 6551 O O . SER C 1 107 ? 5.857 54.803 117.741 1.00 23.17 139 SER C O 1
ATOM 6554 N N . LEU C 1 108 ? 7.188 55.086 115.928 1.00 22.37 140 LEU C N 1
ATOM 6555 C CA . LEU C 1 108 ? 8.440 54.738 116.600 1.00 21.55 140 LEU C CA 1
ATOM 6556 C C . LEU C 1 108 ? 8.760 55.648 117.779 1.00 20.66 140 LEU C C 1
ATOM 6557 O O . LEU C 1 108 ? 9.186 55.173 118.827 1.00 22.40 140 LEU C O 1
ATOM 6566 N N . MET C 1 109 ? 8.554 56.949 117.605 1.00 19.56 141 MET C N 1
ATOM 6567 C CA . MET C 1 109 ? 8.788 57.925 118.674 1.00 20.89 141 MET C CA 1
ATOM 6568 C C . MET C 1 109 ? 7.910 57.691 119.904 1.00 22.61 141 MET C C 1
ATOM 6569 O O . MET C 1 109 ? 8.372 57.875 121.047 1.00 23.26 141 MET C O 1
ATOM 6574 N N . CYS C 1 110 ? 6.652 57.318 119.651 1.00 19.84 142 CYS C N 1
ATOM 6575 C CA . CYS C 1 110 ? 5.660 56.999 120.688 1.00 22.05 142 CYS C CA 1
ATOM 6576 C C . CYS C 1 110 ? 5.941 55.679 121.403 1.00 22.96 142 CYS C C 1
ATOM 6577 O O . CYS C 1 110 ? 5.288 55.372 122.407 1.00 23.24 142 CYS C O 1
ATOM 6580 N N . GLY C 1 111 ? 6.888 54.909 120.872 1.00 22.55 143 GLY C N 1
ATOM 6581 C CA . GLY C 1 111 ? 7.195 53.567 121.356 1.00 23.42 143 GLY C CA 1
ATOM 6582 C C . GLY C 1 111 ? 6.148 52.546 120.978 1.00 23.74 143 GLY C C 1
ATOM 6583 O O . GLY C 1 111 ? 6.081 51.462 121.581 1.00 24.71 143 GLY C O 1
ATOM 6584 N N . HIS C 1 112 ? 5.334 52.870 119.970 1.00 21.33 144 HIS C N 1
ATOM 6585 C CA . HIS C 1 112 ? 4.238 51.967 119.565 1.00 22.44 144 HIS C CA 1
ATOM 6586 C C . HIS C 1 112 ? 4.730 50.808 118.714 1.00 21.75 144 HIS C C 1
ATOM 6587 O O . HIS C 1 112 ? 4.118 49.737 118.693 1.00 22.54 144 HIS C O 1
ATOM 6594 N N . GLN C 1 113 ? 5.860 51.013 118.031 1.00 20.34 145 GLN C N 1
ATOM 6595 C CA . GLN C 1 113 ? 6.558 49.925 117.358 1.00 20.94 145 GLN C CA 1
ATOM 6596 C C . GLN C 1 113 ? 8.044 50.202 117.505 1.00 22.89 145 GLN C C 1
ATOM 6597 O O . GLN C 1 113 ? 8.416 51.339 117.734 1.00 24.01 145 GLN C O 1
ATOM 6603 N N . ASP C 1 114 ? 8.883 49.180 117.360 1.00 22.78 146 ASP C N 1
ATOM 6604 C CA . ASP C 1 114 ? 10.336 49.391 117.434 1.00 25.78 146 ASP C CA 1
ATOM 6605 C C . ASP C 1 114 ? 11.065 49.318 116.081 1.00 24.47 146 ASP C C 1
ATOM 6606 O O . ASP C 1 114 ? 12.143 49.895 115.933 1.00 24.79 146 ASP C O 1
ATOM 6611 N N . VAL C 1 115 ? 10.480 48.616 115.106 1.00 24.07 147 VAL C N 1
ATOM 6612 C CA . VAL C 1 115 ? 11.075 48.515 113.753 1.00 22.47 147 VAL C CA 1
ATOM 6613 C C . VAL C 1 115 ? 9.965 48.570 112.716 1.00 22.00 147 VAL C C 1
ATOM 6614 O O . VAL C 1 115 ? 8.999 47.803 112.793 1.00 20.05 147 VAL C O 1
ATOM 6618 N N . MET C 1 116 ? 10.104 49.461 111.738 1.00 21.53 148 MET C N 1
ATOM 6619 C CA . MET C 1 116 ? 9.093 49.573 110.672 1.00 20.59 148 MET C CA 1
ATOM 6620 C C . MET C 1 116 ? 9.746 49.671 109.294 1.00 22.26 148 MET C C 1
ATOM 6621 O O . MET C 1 116 ? 10.940 49.993 109.187 1.00 20.98 148 MET C O 1
ATOM 6626 N N . VAL C 1 117 ? 8.980 49.353 108.244 1.00 20.60 149 VAL C N 1
ATOM 6627 C CA . VAL C 1 117 ? 9.405 49.713 106.887 1.00 20.54 149 VAL C CA 1
ATOM 6628 C C . VAL C 1 117 ? 8.460 50.819 106.384 1.00 20.80 149 VAL C C 1
ATOM 6629 O O . VAL C 1 117 ? 7.269 50.793 106.667 1.00 20.74 149 VAL C O 1
ATOM 6636 N N . ALA C 1 118 ? 9.019 51.825 105.706 1.00 21.43 150 ALA C N 1
ATOM 6637 C CA . ALA C 1 118 ? 8.250 52.950 105.176 1.00 18.42 150 ALA C CA 1
ATOM 6638 C C . ALA C 1 118 ? 8.825 53.330 103.816 1.00 18.99 150 ALA C C 1
ATOM 6639 O O . ALA C 1 118 ? 10.050 53.327 103.624 1.00 17.84 150 ALA C O 1
ATOM 6641 N N . GLY C 1 119 ? 7.950 53.639 102.869 1.00 17.09 151 GLY C N 1
ATOM 6642 C CA . GLY C 1 119 ? 8.425 54.055 101.543 1.00 16.44 151 GLY C CA 1
ATOM 6643 C C . GLY C 1 119 ? 7.308 54.487 100.609 1.00 16.44 151 GLY C C 1
ATOM 6644 O O . GLY C 1 119 ? 6.294 55.062 101.026 1.00 13.15 151 GLY C O 1
ATOM 6645 N N . GLY C 1 120 ? 7.509 54.209 99.335 1.00 16.89 152 GLY C N 1
ATOM 6646 C CA . GLY C 1 120 ? 6.519 54.569 98.333 1.00 18.15 152 GLY C CA 1
ATOM 6647 C C . GLY C 1 120 ? 6.671 53.752 97.074 1.00 18.33 152 GLY C C 1
ATOM 6648 O O . GLY C 1 120 ? 7.730 53.199 96.797 1.00 17.26 152 GLY C O 1
ATOM 6649 N N . MET C 1 121 ? 5.582 53.684 96.314 1.00 18.82 153 MET C N 1
ATOM 6650 C CA . MET C 1 121 ? 5.535 52.906 95.074 1.00 17.33 153 MET C CA 1
ATOM 6651 C C . MET C 1 121 ? 4.524 53.536 94.132 1.00 17.88 153 MET C C 1
ATOM 6652 O O . MET C 1 121 ? 3.510 54.084 94.576 1.00 16.44 153 MET C O 1
ATOM 6657 N N . GLU C 1 122 ? 4.820 53.467 92.836 1.00 18.99 154 GLU C N 1
ATOM 6658 C CA . GLU C 1 122 ? 3.891 53.907 91.798 1.00 18.29 154 GLU C CA 1
ATOM 6659 C C . GLU C 1 122 ? 4.230 53.196 90.488 1.00 18.49 154 GLU C C 1
ATOM 6660 O O . GLU C 1 122 ? 5.410 53.060 90.139 1.00 16.87 154 GLU C O 1
ATOM 6666 N N . SER C 1 123 ? 3.189 52.731 89.801 1.00 18.17 155 SER C N 1
ATOM 6667 C CA . SER C 1 123 ? 3.313 52.239 88.422 1.00 17.30 155 SER C CA 1
ATOM 6668 C C . SER C 1 123 ? 2.398 53.057 87.546 1.00 17.49 155 SER C C 1
ATOM 6669 O O . SER C 1 123 ? 1.239 52.713 87.359 1.00 17.10 155 SER C O 1
ATOM 6672 N N . MET C 1 124 ? 2.904 54.158 87.004 1.00 17.07 156 MET C N 1
ATOM 6673 C CA . MET C 1 124 ? 2.038 55.024 86.209 1.00 17.20 156 MET C CA 1
ATOM 6674 C C . MET C 1 124 ? 1.648 54.349 84.874 1.00 18.24 156 MET C C 1
ATOM 6675 O O . MET C 1 124 ? 0.559 54.568 84.355 1.00 18.13 156 MET C O 1
ATOM 6680 N N . SER C 1 125 ? 2.526 53.486 84.370 1.00 18.69 157 SER C N 1
ATOM 6681 C CA . SER C 1 125 ? 2.227 52.659 83.196 1.00 19.47 157 SER C CA 1
ATOM 6682 C C . SER C 1 125 ? 0.930 51.874 83.350 1.00 18.95 157 SER C C 1
ATOM 6683 O O . SER C 1 125 ? 0.192 51.683 82.367 1.00 20.53 157 SER C O 1
ATOM 6686 N N . ASN C 1 126 ? 0.655 51.414 84.569 1.00 16.89 158 ASN C N 1
ATOM 6687 C CA . ASN C 1 126 ? -0.521 50.568 84.829 1.00 18.87 158 ASN C CA 1
ATOM 6688 C C . ASN C 1 126 ? -1.740 51.273 85.413 1.00 18.26 158 ASN C C 1
ATOM 6689 O O . ASN C 1 126 ? -2.747 50.626 85.722 1.00 19.28 158 ASN C O 1
ATOM 6694 N N . VAL C 1 127 ? -1.684 52.596 85.535 1.00 17.12 159 VAL C N 1
ATOM 6695 C CA . VAL C 1 127 ? -2.865 53.344 85.978 1.00 18.54 159 VAL C CA 1
ATOM 6696 C C . VAL C 1 127 ? -3.997 53.258 84.920 1.00 19.39 159 VAL C C 1
ATOM 6697 O O . VAL C 1 127 ? -3.748 53.504 83.746 1.00 18.77 159 VAL C O 1
ATOM 6701 N N . PRO C 1 128 ? -5.231 52.853 85.335 1.00 20.68 160 PRO C N 1
ATOM 6702 C CA . PRO C 1 128 ? -6.327 52.645 84.384 1.00 19.95 160 PRO C CA 1
ATOM 6703 C C . PRO C 1 128 ? -7.132 53.887 83.983 1.00 20.47 160 PRO C C 1
ATOM 6704 O O . PRO C 1 128 ? -6.888 55.001 84.473 1.00 17.85 160 PRO C O 1
ATOM 6708 N N . TYR C 1 129 ? -8.082 53.683 83.059 1.00 21.21 161 TYR C N 1
ATOM 6709 C CA . TYR C 1 129 ? -9.108 54.659 82.764 1.00 22.43 161 TYR C CA 1
ATOM 6710 C C . TYR C 1 129 ? -10.364 54.295 83.542 1.00 22.33 161 TYR C C 1
ATOM 6711 O O . TYR C 1 129 ? -10.552 53.127 83.925 1.00 23.35 161 TYR C O 1
ATOM 6720 N N . VAL C 1 130 ? -11.216 55.284 83.778 1.00 21.42 162 VAL C N 1
ATOM 6721 C CA . VAL C 1 130 ? -12.468 55.056 84.485 1.00 24.36 162 VAL C CA 1
ATOM 6722 C C . VAL C 1 130 ? -13.709 55.427 83.682 1.00 24.13 162 VAL C C 1
ATOM 6723 O O . VAL C 1 130 ? -13.678 56.353 82.887 1.00 25.22 162 VAL C O 1
ATOM 6727 N N . MET C 1 131 ? -14.798 54.708 83.952 1.00 25.18 163 MET C N 1
ATOM 6728 C CA . MET C 1 131 ? -16.131 55.049 83.483 1.00 25.52 163 MET C CA 1
ATOM 6729 C C . MET C 1 131 ? -17.085 55.171 84.674 1.00 25.75 163 MET C C 1
ATOM 6730 O O . MET C 1 131 ? -17.150 54.273 85.514 1.00 27.02 163 MET C O 1
ATOM 6735 N N . ASN C 1 132 ? -17.840 56.260 84.741 1.00 25.24 164 ASN C N 1
ATOM 6736 C CA . ASN C 1 132 ? -18.798 56.413 85.821 1.00 28.52 164 ASN C CA 1
ATOM 6737 C C . ASN C 1 132 ? -19.801 55.262 85.896 1.00 28.80 164 ASN C C 1
ATOM 6738 O O . ASN C 1 132 ? -20.102 54.606 84.896 1.00 27.62 164 ASN C O 1
ATOM 6743 N N . ARG C 1 133 ? -20.277 55.013 87.113 1.00 28.06 165 ARG C N 1
ATOM 6744 C CA . ARG C 1 133 ? -21.372 54.102 87.351 1.00 28.78 165 ARG C CA 1
ATOM 6745 C C . ARG C 1 133 ? -22.633 54.825 86.874 1.00 29.32 165 ARG C C 1
ATOM 6746 O O . ARG C 1 133 ? -22.734 56.047 87.011 1.00 30.54 165 ARG C O 1
ATOM 6754 N N . GLY C 1 134 ? -23.578 54.083 86.300 1.00 30.40 166 GLY C N 1
ATOM 6755 C CA . GLY C 1 134 ? -24.862 54.662 85.892 1.00 31.75 166 GLY C CA 1
ATOM 6756 C C . GLY C 1 134 ? -25.201 54.358 84.443 1.00 32.93 166 GLY C C 1
ATOM 6757 O O . GLY C 1 134 ? -24.710 53.380 83.877 1.00 34.54 166 GLY C O 1
ATOM 6758 N N . SER C 1 135 ? -26.040 55.187 83.833 1.00 33.37 167 SER C N 1
ATOM 6759 C CA . SER C 1 135 ? -26.435 54.938 82.449 1.00 34.46 167 SER C CA 1
ATOM 6760 C C . SER C 1 135 ? -25.658 55.800 81.475 1.00 34.01 167 SER C C 1
ATOM 6761 O O . SER C 1 135 ? -25.431 56.987 81.713 1.00 33.63 167 SER C O 1
ATOM 6764 N N . THR C 1 136 ? -25.255 55.172 80.375 1.00 34.38 168 THR C N 1
ATOM 6765 C CA . THR C 1 136 ? -24.493 55.803 79.310 1.00 34.27 168 THR C CA 1
ATOM 6766 C C . THR C 1 136 ? -25.301 56.937 78.685 1.00 31.94 168 THR C C 1
ATOM 6767 O O . THR C 1 136 ? -26.444 56.728 78.279 1.00 31.17 168 THR C O 1
ATOM 6771 N N . PRO C 1 137 ? -24.728 58.147 78.624 1.00 28.64 169 PRO C N 1
ATOM 6772 C CA . PRO C 1 137 ? -25.526 59.198 77.996 1.00 28.21 169 PRO C CA 1
ATOM 6773 C C . PRO C 1 137 ? -25.619 59.041 76.472 1.00 25.78 169 PRO C C 1
ATOM 6774 O O . PRO C 1 137 ? -24.669 58.580 75.845 1.00 22.32 169 PRO C O 1
ATOM 6778 N N . TYR C 1 138 ? -26.761 59.416 75.900 1.00 24.52 170 TYR C N 1
ATOM 6779 C CA . TYR C 1 138 ? -26.913 59.442 74.455 1.00 22.45 170 TYR C CA 1
ATOM 6780 C C . TYR C 1 138 ? -25.763 60.241 73.837 1.00 22.03 170 TYR C C 1
ATOM 6781 O O . TYR C 1 138 ? -25.428 61.335 74.310 1.00 22.99 170 TYR C O 1
ATOM 6790 N N . GLY C 1 139 ? -25.160 59.715 72.783 1.00 17.04 171 GLY C N 1
ATOM 6791 C CA . GLY C 1 139 ? -24.133 60.486 72.066 1.00 19.48 171 GLY C CA 1
ATOM 6792 C C . GLY C 1 139 ? -22.712 60.105 72.431 1.00 22.76 171 GLY C C 1
ATOM 6793 O O . GLY C 1 139 ? -21.761 60.505 71.749 1.00 24.40 171 GLY C O 1
ATOM 6794 N N . GLY C 1 140 ? -22.576 59.342 73.510 1.00 23.40 172 GLY C N 1
ATOM 6795 C CA . GLY C 1 140 ? -21.302 58.715 73.875 1.00 27.18 172 GLY C CA 1
ATOM 6796 C C . GLY C 1 140 ? -20.740 59.268 75.165 1.00 30.74 172 GLY C C 1
ATOM 6797 O O . GLY C 1 140 ? -21.426 59.995 75.885 1.00 30.84 172 GLY C O 1
ATOM 6798 N N . VAL C 1 141 ? -19.484 58.929 75.456 1.00 34.20 173 VAL C N 1
ATOM 6799 C CA . VAL C 1 141 ? -18.774 59.498 76.614 1.00 37.36 173 VAL C CA 1
ATOM 6800 C C . VAL C 1 141 ? -17.273 59.272 76.493 1.00 37.67 173 VAL C C 1
ATOM 6801 O O . VAL C 1 141 ? -16.847 58.277 75.891 1.00 35.96 173 VAL C O 1
ATOM 6805 N N . LYS C 1 142 ? -16.486 60.202 77.050 1.00 37.63 174 LYS C N 1
ATOM 6806 C CA . LYS C 1 142 ? -15.043 60.005 77.199 1.00 37.58 174 LYS C CA 1
ATOM 6807 C C . LYS C 1 142 ? -14.757 59.393 78.560 1.00 36.50 174 LYS C C 1
ATOM 6808 O O . LYS C 1 142 ? -15.187 59.934 79.582 1.00 36.93 174 LYS C O 1
ATOM 6814 N N . LEU C 1 143 ? -14.068 58.252 78.562 1.00 32.52 175 LEU C N 1
ATOM 6815 C CA . LEU C 1 143 ? -13.592 57.638 79.788 1.00 30.44 175 LEU C CA 1
ATOM 6816 C C . LEU C 1 143 ? -12.303 58.348 80.161 1.00 28.21 175 LEU C C 1
ATOM 6817 O O . LEU C 1 143 ? -11.391 58.453 79.345 1.00 25.91 175 LEU C O 1
ATOM 6822 N N . GLU C 1 144 ? -12.223 58.808 81.402 1.00 26.11 176 GLU C N 1
ATOM 6823 C CA . GLU C 1 144 ? -11.108 59.656 81.819 1.00 25.45 176 GLU C CA 1
ATOM 6824 C C . GLU C 1 144 ? -9.880 58.854 82.233 1.00 22.79 176 GLU C C 1
ATOM 6825 O O . GLU C 1 144 ? -10.001 57.715 82.690 1.00 24.32 176 GLU C O 1
ATOM 6831 N N . ASP C 1 145 ? -8.708 59.467 82.062 1.00 20.28 177 ASP C N 1
ATOM 6832 C CA . ASP C 1 145 ? -7.418 58.872 82.400 1.00 18.78 177 ASP C CA 1
ATOM 6833 C C . ASP C 1 145 ? -7.137 59.249 83.874 1.00 17.97 177 ASP C C 1
ATOM 6834 O O . ASP C 1 145 ? -7.086 60.425 84.182 1.00 17.16 177 ASP C O 1
ATOM 6839 N N . LEU C 1 146 ? -6.961 58.265 84.766 1.00 16.94 178 LEU C N 1
ATOM 6840 C CA . LEU C 1 146 ? -6.777 58.573 86.196 1.00 17.88 178 LEU C CA 1
ATOM 6841 C C . LEU C 1 146 ? -5.472 59.287 86.502 1.00 17.76 178 LEU C C 1
ATOM 6842 O O . LEU C 1 146 ? -5.384 60.013 87.500 1.00 19.88 178 LEU C O 1
ATOM 6847 N N . ILE C 1 147 ? -4.473 59.132 85.637 1.00 17.23 179 ILE C N 1
ATOM 6848 C CA . ILE C 1 147 ? -3.228 59.918 85.816 1.00 16.88 179 ILE C CA 1
ATOM 6849 C C . ILE C 1 147 ? -3.567 61.400 85.730 1.00 16.94 179 ILE C C 1
ATOM 6850 O O . ILE C 1 147 ? -3.141 62.208 86.563 1.00 17.87 179 ILE C O 1
ATOM 6855 N N . VAL C 1 148 ? -4.363 61.751 84.724 1.00 16.95 180 VAL C N 1
ATOM 6856 C CA . VAL C 1 148 ? -4.787 63.128 84.531 1.00 15.32 180 VAL C CA 1
ATOM 6857 C C . VAL C 1 148 ? -5.794 63.556 85.617 1.00 18.10 180 VAL C C 1
ATOM 6858 O O . VAL C 1 148 ? -5.617 64.604 86.239 1.00 20.39 180 VAL C O 1
ATOM 6862 N N . LYS C 1 149 ? -6.838 62.762 85.844 1.00 18.03 181 LYS C N 1
ATOM 6863 C CA . LYS C 1 149 ? -7.925 63.176 86.745 1.00 19.15 181 LYS C CA 1
ATOM 6864 C C . LYS C 1 149 ? -7.508 63.210 88.226 1.00 19.56 181 LYS C C 1
ATOM 6865 O O . LYS C 1 149 ? -7.751 64.204 88.913 1.00 22.11 181 LYS C O 1
ATOM 6876 N N . ASP C 1 150 ? -6.894 62.132 88.707 1.00 20.29 182 ASP C N 1
ATOM 6877 C CA . ASP C 1 150 ? -6.523 62.028 90.128 1.00 19.43 182 ASP C CA 1
ATOM 6878 C C . ASP C 1 150 ? -5.092 62.522 90.410 1.00 19.84 182 ASP C C 1
ATOM 6879 O O . ASP C 1 150 ? -4.794 62.995 91.498 1.00 20.05 182 ASP C O 1
ATOM 6884 N N . GLY C 1 151 ? -4.201 62.407 89.431 1.00 17.81 183 GLY C N 1
ATOM 6885 C CA . GLY C 1 151 ? -2.799 62.697 89.678 1.00 18.11 183 GLY C CA 1
ATOM 6886 C C . GLY C 1 151 ? -2.337 64.105 89.366 1.00 18.80 183 GLY C C 1
ATOM 6887 O O . GLY C 1 151 ? -1.560 64.699 90.134 1.00 19.19 183 GLY C O 1
ATOM 6888 N N . LEU C 1 152 ? -2.782 64.645 88.234 1.00 18.27 184 LEU C N 1
ATOM 6889 C CA . LEU C 1 152 ? -2.134 65.819 87.662 1.00 21.59 184 LEU C CA 1
ATOM 6890 C C . LEU C 1 152 ? -2.991 67.079 87.545 1.00 22.95 184 LEU C C 1
ATOM 6891 O O . LEU C 1 152 ? -2.475 68.132 87.188 1.00 22.76 184 LEU C O 1
ATOM 6896 N N . THR C 1 153 ? -4.284 66.975 87.851 1.00 21.64 185 THR C N 1
ATOM 6897 C CA . THR C 1 153 ? -5.179 68.104 87.686 1.00 22.01 185 THR C CA 1
ATOM 6898 C C . THR C 1 153 ? -5.520 68.753 89.029 1.00 21.94 185 THR C C 1
ATOM 6899 O O . THR C 1 153 ? -5.994 68.084 89.957 1.00 21.27 185 THR C O 1
ATOM 6903 N N . ASP C 1 154 ? -5.261 70.053 89.151 1.00 22.34 186 ASP C N 1
ATOM 6904 C CA . ASP C 1 154 ? -5.742 70.764 90.338 1.00 22.37 186 ASP C CA 1
ATOM 6905 C C . ASP C 1 154 ? -7.266 70.821 90.364 1.00 23.77 186 ASP C C 1
ATOM 6906 O O . ASP C 1 154 ? -7.892 71.267 89.392 1.00 23.42 186 ASP C O 1
ATOM 6911 N N . VAL C 1 155 ? -7.863 70.377 91.470 1.00 23.09 187 VAL C N 1
ATOM 6912 C CA . VAL C 1 155 ? -9.322 70.349 91.612 1.00 25.87 187 VAL C CA 1
ATOM 6913 C C . VAL C 1 155 ? -9.949 71.753 91.487 1.00 26.14 187 VAL C C 1
ATOM 6914 O O . VAL C 1 155 ? -10.959 71.936 90.800 1.00 28.08 187 VAL C O 1
ATOM 6918 N N . TYR C 1 156 ? -9.322 72.736 92.121 1.00 26.14 188 TYR C N 1
ATOM 6919 C CA . TYR C 1 156 ? -9.941 74.036 92.358 1.00 26.35 188 TYR C CA 1
ATOM 6920 C C . TYR C 1 156 ? -9.799 74.951 91.170 1.00 28.51 188 TYR C C 1
ATOM 6921 O O . TYR C 1 156 ? -10.723 75.698 90.853 1.00 28.06 188 TYR C O 1
ATOM 6930 N N . ASN C 1 157 ? -8.659 74.865 90.497 1.00 28.77 189 ASN C N 1
ATOM 6931 C CA . ASN C 1 157 ? -8.392 75.697 89.334 1.00 29.43 189 ASN C CA 1
ATOM 6932 C C . ASN C 1 157 ? -8.746 74.994 88.029 1.00 30.48 189 ASN C C 1
ATOM 6933 O O . ASN C 1 157 ? -8.756 75.622 86.973 1.00 30.83 189 ASN C O 1
ATOM 6938 N N . LYS C 1 158 ? -9.023 73.692 88.105 1.00 28.72 190 LYS C N 1
ATOM 6939 C CA . LYS C 1 158 ? -9.377 72.880 86.937 1.00 29.65 190 LYS C CA 1
ATOM 6940 C C . LYS C 1 158 ? -8.328 72.973 85.813 1.00 30.07 190 LYS C C 1
ATOM 6941 O O . LYS C 1 158 ? -8.674 73.057 84.634 1.00 30.33 190 LYS C O 1
ATOM 6947 N N . ILE C 1 159 ? -7.055 72.962 86.198 1.00 27.24 191 ILE C N 1
ATOM 6948 C CA . ILE C 1 159 ? -5.941 72.988 85.261 1.00 26.20 191 ILE C CA 1
ATOM 6949 C C . ILE C 1 159 ? -4.834 72.043 85.723 1.00 25.04 191 ILE C C 1
ATOM 6950 O O . ILE C 1 159 ? -4.811 71.633 86.887 1.00 24.93 191 ILE C O 1
ATOM 6955 N N . HIS C 1 160 ? -3.920 71.711 84.810 1.00 24.62 192 HIS C N 1
ATOM 6956 C CA . HIS C 1 160 ? -2.804 70.788 85.050 1.00 22.29 192 HIS C CA 1
ATOM 6957 C C . HIS C 1 160 ? -1.808 71.408 86.040 1.00 22.92 192 HIS C C 1
ATOM 6958 O O . HIS C 1 160 ? -1.753 72.637 86.159 1.00 21.86 192 HIS C O 1
ATOM 6965 N N . MET C 1 161 ? -1.034 70.575 86.755 1.00 21.61 193 MET C N 1
ATOM 6966 C CA . MET C 1 161 ? 0.024 71.084 87.661 1.00 21.40 193 MET C CA 1
ATOM 6967 C C . MET C 1 161 ? 0.993 71.991 86.898 1.00 20.85 193 MET C C 1
ATOM 6968 O O . MET C 1 161 ? 1.523 72.986 87.441 1.00 18.96 193 MET C O 1
ATOM 6977 N N . GLY C 1 162 ? 1.261 71.602 85.651 1.00 21.47 194 GLY C N 1
ATOM 6978 C CA . GLY C 1 162 ? 2.199 72.331 84.801 1.00 21.41 194 GLY C CA 1
ATOM 6979 C C . GLY C 1 162 ? 1.734 73.760 84.558 1.00 22.20 194 GLY C C 1
ATOM 6980 O O . GLY C 1 162 ? 2.559 74.677 84.474 1.00 20.31 194 GLY C O 1
ATOM 6981 N N . SER C 1 163 ? 0.414 73.946 84.460 1.00 23.80 195 SER C N 1
ATOM 6982 C CA . SER C 1 163 ? -0.169 75.270 84.279 1.00 26.53 195 SER C CA 1
ATOM 6983 C C . SER C 1 163 ? -0.129 76.085 85.573 1.00 27.58 195 SER C C 1
ATOM 6984 O O . SER C 1 163 ? 0.076 77.295 85.543 1.00 28.62 195 SER C O 1
ATOM 6987 N N . CYS C 1 164 ? -0.334 75.423 86.714 1.00 27.91 196 CYS C N 1
ATOM 6988 C CA . CYS C 1 164 ? -0.183 76.073 88.009 1.00 25.87 196 CYS C CA 1
ATOM 6989 C C . CYS C 1 164 ? 1.241 76.616 88.136 1.00 27.11 196 CYS C C 1
ATOM 6990 O O . CYS C 1 164 ? 1.453 77.739 88.604 1.00 27.77 196 CYS C O 1
ATOM 6993 N N . ALA C 1 165 ? 2.213 75.817 87.703 1.00 26.02 197 ALA C N 1
ATOM 6994 C CA . ALA C 1 165 ? 3.616 76.196 87.773 1.00 27.25 197 ALA C CA 1
ATOM 6995 C C . ALA C 1 165 ? 3.927 77.455 86.942 1.00 27.81 197 ALA C C 1
ATOM 6996 O O . ALA C 1 165 ? 4.741 78.288 87.363 1.00 27.76 197 ALA C O 1
ATOM 6998 N N . GLU C 1 166 ? 3.279 77.588 85.778 1.00 28.72 198 GLU C N 1
ATOM 6999 C CA . GLU C 1 166 ? 3.411 78.800 84.934 1.00 28.72 198 GLU C CA 1
ATOM 7000 C C . GLU C 1 166 ? 3.086 80.065 85.754 1.00 30.20 198 GLU C C 1
ATOM 7001 O O . GLU C 1 166 ? 3.694 81.120 85.562 1.00 30.00 198 GLU C O 1
ATOM 7007 N N . ASN C 1 167 ? 2.140 79.935 86.685 1.00 30.67 199 ASN C N 1
ATOM 7008 C CA . ASN C 1 167 ? 1.752 81.017 87.600 1.00 31.36 199 ASN C CA 1
ATOM 7009 C C . ASN C 1 167 ? 2.914 81.510 88.456 1.00 30.30 199 ASN C C 1
ATOM 7010 O O . ASN C 1 167 ? 3.134 82.718 88.570 1.00 31.51 199 ASN C O 1
ATOM 7015 N N . THR C 1 168 ? 3.649 80.575 89.057 1.00 29.48 200 THR C N 1
ATOM 7016 C CA . THR C 1 168 ? 4.843 80.892 89.856 1.00 29.20 200 THR C CA 1
ATOM 7017 C C . THR C 1 168 ? 5.975 81.445 88.975 1.00 29.87 200 THR C C 1
ATOM 7018 O O . THR C 1 168 ? 6.737 82.315 89.406 1.00 28.69 200 THR C O 1
ATOM 7022 N N . ALA C 1 169 ? 6.090 80.927 87.752 1.00 29.48 201 ALA C N 1
ATOM 7023 C CA . ALA C 1 169 ? 7.082 81.439 86.801 1.00 30.64 201 ALA C CA 1
ATOM 7024 C C . ALA C 1 169 ? 6.901 82.949 86.588 1.00 31.59 201 ALA C C 1
ATOM 7025 O O . ALA C 1 169 ? 7.869 83.722 86.658 1.00 31.47 201 ALA C O 1
ATOM 7027 N N . LYS C 1 170 ? 5.654 83.349 86.341 1.00 33.92 202 LYS C N 1
ATOM 7028 C CA . LYS C 1 170 ? 5.272 84.761 86.226 1.00 36.23 202 LYS C CA 1
ATOM 7029 C C . LYS C 1 170 ? 5.643 85.594 87.459 1.00 36.96 202 LYS C C 1
ATOM 7030 O O . LYS C 1 170 ? 6.392 86.565 87.353 1.00 36.91 202 LYS C O 1
ATOM 7036 N N . LYS C 1 171 ? 5.120 85.212 88.625 1.00 38.73 203 LYS C N 1
ATOM 7037 C CA . LYS C 1 171 ? 5.328 85.981 89.867 1.00 38.83 203 LYS C CA 1
ATOM 7038 C C . LYS C 1 171 ? 6.784 86.156 90.275 1.00 38.44 203 LYS C C 1
ATOM 7039 O O . LYS C 1 171 ? 7.148 87.213 90.779 1.00 39.23 203 LYS C O 1
ATOM 7045 N N . LEU C 1 172 ? 7.607 85.125 90.072 1.00 36.91 204 LEU C N 1
ATOM 7046 C CA . LEU C 1 172 ? 9.008 85.159 90.505 1.00 36.09 204 LEU C CA 1
ATOM 7047 C C . LEU C 1 172 ? 9.987 85.446 89.358 1.00 35.49 204 LEU C C 1
ATOM 7048 O O . LEU C 1 172 ? 11.209 85.394 89.541 1.00 36.58 204 LEU C O 1
ATOM 7053 N N . ASN C 1 173 ? 9.449 85.748 88.183 1.00 34.66 205 ASN C N 1
ATOM 7054 C CA . ASN C 1 173 ? 10.270 86.068 87.017 1.00 34.95 205 ASN C CA 1
ATOM 7055 C C . ASN C 1 173 ? 11.297 84.977 86.693 1.00 33.34 205 ASN C C 1
ATOM 7056 O O . ASN C 1 173 ? 12.488 85.256 86.523 1.00 33.73 205 ASN C O 1
ATOM 7061 N N . ILE C 1 174 ? 10.826 83.729 86.629 1.00 32.42 206 ILE C N 1
ATOM 7062 C CA . ILE C 1 174 ? 11.682 82.587 86.306 1.00 30.27 206 ILE C CA 1
ATOM 7063 C C . ILE C 1 174 ? 11.391 82.157 84.866 1.00 30.01 206 ILE C C 1
ATOM 7064 O O . ILE C 1 174 ? 10.384 81.508 84.561 1.00 28.25 206 ILE C O 1
ATOM 7069 N N . ALA C 1 175 ? 12.288 82.549 83.979 1.00 30.20 207 ALA C N 1
ATOM 7070 C CA . ALA C 1 175 ? 12.053 82.449 82.546 1.00 30.54 207 ALA C CA 1
ATOM 7071 C C . ALA C 1 175 ? 12.421 81.069 81.975 1.00 29.32 207 ALA C C 1
ATOM 7072 O O . ALA C 1 175 ? 13.071 80.253 82.643 1.00 29.59 207 ALA C O 1
ATOM 7074 N N . ARG C 1 176 ? 12.002 80.830 80.732 1.00 30.29 208 ARG C N 1
ATOM 7075 C CA . ARG C 1 176 ? 12.242 79.572 80.012 1.00 31.12 208 ARG C CA 1
ATOM 7076 C C . ARG C 1 176 ? 13.716 79.179 79.949 1.00 31.96 208 ARG C C 1
ATOM 7077 O O . ARG C 1 176 ? 14.064 78.012 80.181 1.00 28.76 208 ARG C O 1
ATOM 7085 N N . ASN C 1 177 ? 14.575 80.154 79.638 1.00 32.91 209 ASN C N 1
ATOM 7086 C CA . ASN C 1 177 ? 16.025 79.922 79.556 1.00 32.81 209 ASN C CA 1
ATOM 7087 C C . ASN C 1 177 ? 16.643 79.364 80.843 1.00 31.15 209 ASN C C 1
ATOM 7088 O O . ASN C 1 177 ? 17.425 78.418 80.794 1.00 30.79 209 ASN C O 1
ATOM 7093 N N . GLU C 1 178 ? 16.280 79.950 81.981 1.00 29.81 210 GLU C N 1
ATOM 7094 C CA . GLU C 1 178 ? 16.758 79.503 83.287 1.00 29.34 210 GLU C CA 1
ATOM 7095 C C . GLU C 1 178 ? 16.249 78.102 83.587 1.00 27.49 210 GLU C C 1
ATOM 7096 O O . GLU C 1 178 ? 17.008 77.251 84.075 1.00 24.15 210 GLU C O 1
ATOM 7102 N N . GLN C 1 179 ? 14.968 77.871 83.292 1.00 25.42 211 GLN C N 1
ATOM 7103 C CA . GLN C 1 179 ? 14.371 76.542 83.470 1.00 25.58 211 GLN C CA 1
ATOM 7104 C C . GLN C 1 179 ? 15.030 75.488 82.588 1.00 25.66 211 GLN C C 1
ATOM 7105 O O . GLN C 1 179 ? 15.280 74.361 83.036 1.00 25.68 211 GLN C O 1
ATOM 7111 N N . ASP C 1 180 ? 15.326 75.850 81.338 1.00 25.28 212 ASP C N 1
ATOM 7112 C CA . ASP C 1 180 ? 15.982 74.924 80.430 1.00 23.98 212 ASP C CA 1
ATOM 7113 C C . ASP C 1 180 ? 17.400 74.632 80.891 1.00 24.97 212 ASP C C 1
ATOM 7114 O O . ASP C 1 180 ? 17.855 73.486 80.816 1.00 24.97 212 ASP C O 1
ATOM 7119 N N . ALA C 1 181 ? 18.088 75.664 81.379 1.00 24.58 213 ALA C N 1
ATOM 7120 C CA . ALA C 1 181 ? 19.434 75.498 81.932 1.00 24.83 213 ALA C CA 1
ATOM 7121 C C . ALA C 1 181 ? 19.412 74.587 83.161 1.00 24.31 213 ALA C C 1
ATOM 7122 O O . ALA C 1 181 ? 20.286 73.735 83.312 1.00 23.05 213 ALA C O 1
ATOM 7124 N N . TYR C 1 182 ? 18.414 74.764 84.029 1.00 22.75 214 TYR C N 1
ATOM 7125 C CA . TYR C 1 182 ? 18.291 73.881 85.201 1.00 24.27 214 TYR C CA 1
ATOM 7126 C C . TYR C 1 182 ? 18.091 72.423 84.757 1.00 22.07 214 TYR C C 1
ATOM 7127 O O . TYR C 1 182 ? 18.759 71.515 85.262 1.00 22.70 214 TYR C O 1
ATOM 7136 N N . ALA C 1 183 ? 17.192 72.201 83.802 1.00 21.42 215 ALA C N 1
ATOM 7137 C CA . ALA C 1 183 ? 16.929 70.846 83.292 1.00 19.59 215 ALA C CA 1
ATOM 7138 C C . ALA C 1 183 ? 18.158 70.145 82.721 1.00 20.75 215 ALA C C 1
ATOM 7139 O O . ALA C 1 183 ? 18.434 68.980 83.041 1.00 20.34 215 ALA C O 1
ATOM 7141 N N . ILE C 1 184 ? 18.897 70.844 81.856 1.00 22.42 216 ILE C N 1
ATOM 7142 C CA . ILE C 1 184 ? 20.109 70.256 81.269 1.00 24.03 216 ILE C CA 1
ATOM 7143 C C . ILE C 1 184 ? 21.085 69.873 82.381 1.00 24.53 216 ILE C C 1
ATOM 7144 O O . ILE C 1 184 ? 21.710 68.812 82.328 1.00 26.53 216 ILE C O 1
ATOM 7149 N N . ASN C 1 185 ? 21.185 70.739 83.388 1.00 25.30 217 ASN C N 1
ATOM 7150 C CA . ASN C 1 185 ? 21.994 70.496 84.593 1.00 25.32 217 ASN C CA 1
ATOM 7151 C C . ASN C 1 185 ? 21.589 69.210 85.319 1.00 24.52 217 ASN C C 1
ATOM 7152 O O . ASN C 1 185 ? 22.449 68.424 85.727 1.00 23.82 217 ASN C O 1
ATOM 7157 N N . SER C 1 186 ? 20.281 68.991 85.470 1.00 22.68 218 SER C N 1
ATOM 7158 C CA . SER C 1 186 ? 19.781 67.780 86.127 1.00 20.37 218 SER C CA 1
ATOM 7159 C C . SER C 1 186 ? 20.177 66.520 85.356 1.00 21.96 218 SER C C 1
ATOM 7160 O O . SER C 1 186 ? 20.720 65.577 85.941 1.00 20.69 218 SER C O 1
ATOM 7163 N N . TYR C 1 187 ? 19.930 66.522 84.042 1.00 22.33 219 TYR C N 1
ATOM 7164 C CA . TYR C 1 187 ? 20.345 65.427 83.174 1.00 22.39 219 TYR C CA 1
ATOM 7165 C C . TYR C 1 187 ? 21.853 65.212 83.210 1.00 23.28 219 TYR C C 1
ATOM 7166 O O . TYR C 1 187 ? 22.314 64.070 83.210 1.00 23.68 219 TYR C O 1
ATOM 7175 N N . THR C 1 188 ? 22.611 66.305 83.214 1.00 22.52 220 THR C N 1
ATOM 7176 C CA . THR C 1 188 ? 24.075 66.198 83.308 1.00 23.87 220 THR C CA 1
ATOM 7177 C C . THR C 1 188 ? 24.473 65.541 84.645 1.00 24.33 220 THR C C 1
ATOM 7178 O O . THR C 1 188 ? 25.233 64.572 84.669 1.00 25.19 220 THR C O 1
ATOM 7182 N N . ARG C 1 189 ? 23.913 66.032 85.745 1.00 24.22 221 ARG C N 1
ATOM 7183 C CA . ARG C 1 189 ? 24.218 65.464 87.070 1.00 25.57 221 ARG C CA 1
ATOM 7184 C C . ARG C 1 189 ? 23.820 63.997 87.252 1.00 25.37 221 ARG C C 1
ATOM 7185 O O . ARG C 1 189 ? 24.574 63.228 87.862 1.00 25.45 221 ARG C O 1
ATOM 7193 N N . SER C 1 190 ? 22.657 63.602 86.721 1.00 25.41 222 SER C N 1
ATOM 7194 C CA . SER C 1 190 ? 22.212 62.193 86.755 1.00 22.73 222 SER C CA 1
ATOM 7195 C C . SER C 1 190 ? 23.156 61.261 86.032 1.00 24.18 222 SER C C 1
ATOM 7196 O O . SER C 1 190 ? 23.477 60.179 86.539 1.00 24.66 222 SER C O 1
ATOM 7199 N N . LYS C 1 191 ? 23.566 61.650 84.824 1.00 23.43 223 LYS C N 1
ATOM 7200 C CA . LYS C 1 191 ? 24.553 60.875 84.069 1.00 25.96 223 LYS C CA 1
ATOM 7201 C C . LYS C 1 191 ? 25.868 60.724 84.843 1.00 25.00 223 LYS C C 1
ATOM 7202 O O . LYS C 1 191 ? 26.381 59.610 84.986 1.00 26.08 223 LYS C O 1
ATOM 7208 N N . ALA C 1 192 ? 26.410 61.841 85.321 1.00 27.46 224 ALA C N 1
ATOM 7209 C CA . ALA C 1 192 ? 27.693 61.831 86.037 1.00 28.54 224 ALA C CA 1
ATOM 7210 C C . ALA C 1 192 ? 27.648 60.923 87.267 1.00 29.52 224 ALA C C 1
ATOM 7211 O O . ALA C 1 192 ? 28.584 60.147 87.505 1.00 30.70 224 ALA C O 1
ATOM 7213 N N . ALA C 1 193 ? 26.541 60.985 88.017 1.00 29.22 225 ALA C N 1
ATOM 7214 C CA . ALA C 1 193 ? 26.343 60.140 89.197 1.00 29.43 225 ALA C CA 1
ATOM 7215 C C . ALA C 1 193 ? 26.269 58.651 88.873 1.00 30.29 225 ALA C C 1
ATOM 7216 O O . ALA C 1 193 ? 26.903 57.832 89.560 1.00 31.30 225 ALA C O 1
ATOM 7218 N N . TRP C 1 194 ? 25.506 58.301 87.835 1.00 29.53 226 TRP C N 1
ATOM 7219 C CA . TRP C 1 194 ? 25.418 56.915 87.363 1.00 30.04 226 TRP C CA 1
ATOM 7220 C C . TRP C 1 194 ? 26.775 56.364 86.902 1.00 31.76 226 TRP C C 1
ATOM 7221 O O . TRP C 1 194 ? 27.171 55.251 87.276 1.00 31.25 226 TRP C O 1
ATOM 7232 N N . GLU C 1 195 ? 27.480 57.167 86.112 1.00 33.14 227 GLU C N 1
ATOM 7233 C CA . GLU C 1 195 ? 28.820 56.830 85.637 1.00 36.37 227 GLU C CA 1
ATOM 7234 C C . GLU C 1 195 ? 29.821 56.691 86.783 1.00 36.61 227 GLU C C 1
ATOM 7235 O O . GLU C 1 195 ? 30.661 55.792 86.759 1.00 38.63 227 GLU C O 1
ATOM 7241 N N . ALA C 1 196 ? 29.714 57.563 87.788 1.00 36.22 228 ALA C N 1
ATOM 7242 C CA . ALA C 1 196 ? 30.586 57.507 88.965 1.00 35.78 228 ALA C CA 1
ATOM 7243 C C . ALA C 1 196 ? 30.255 56.365 89.942 1.00 35.92 228 ALA C C 1
ATOM 7244 O O . ALA C 1 196 ? 30.964 56.167 90.932 1.00 37.24 228 ALA C O 1
ATOM 7246 N N . GLY C 1 197 ? 29.191 55.614 89.663 1.00 36.04 229 GLY C N 1
ATOM 7247 C CA . GLY C 1 197 ? 28.761 54.518 90.537 1.00 35.32 229 GLY C CA 1
ATOM 7248 C C . GLY C 1 197 ? 28.126 54.964 91.849 1.00 35.70 229 GLY C C 1
ATOM 7249 O O . GLY C 1 197 ? 28.112 54.206 92.821 1.00 34.66 229 GLY C O 1
ATOM 7250 N N . LYS C 1 198 ? 27.583 56.182 91.863 1.00 35.77 230 LYS C N 1
ATOM 7251 C CA . LYS C 1 198 ? 27.018 56.810 93.064 1.00 35.57 230 LYS C CA 1
ATOM 7252 C C . LYS C 1 198 ? 25.749 56.122 93.593 1.00 35.88 230 LYS C C 1
ATOM 7253 O O . LYS C 1 198 ? 25.292 56.427 94.695 1.00 35.29 230 LYS C O 1
ATOM 7259 N N . PHE C 1 199 ? 25.190 55.196 92.818 1.00 35.53 231 PHE C N 1
ATOM 7260 C CA . PHE C 1 199 ? 23.939 54.534 93.194 1.00 34.47 231 PHE C CA 1
ATOM 7261 C C . PHE C 1 199 ? 24.150 53.067 93.514 1.00 36.15 231 PHE C C 1
ATOM 7262 O O . PHE C 1 199 ? 23.187 52.308 93.645 1.00 37.09 231 PHE C O 1
ATOM 7270 N N . GLY C 1 200 ? 25.420 52.690 93.671 1.00 37.12 232 GLY C N 1
ATOM 7271 C CA . GLY C 1 200 ? 25.816 51.312 93.948 1.00 38.26 232 GLY C CA 1
ATOM 7272 C C . GLY C 1 200 ? 25.064 50.645 95.088 1.00 38.47 232 GLY C C 1
ATOM 7273 O O . GLY C 1 200 ? 24.643 49.495 94.964 1.00 39.12 232 GLY C O 1
ATOM 7274 N N . ASN C 1 201 ? 24.887 51.371 96.189 1.00 38.11 233 ASN C N 1
ATOM 7275 C CA . ASN C 1 201 ? 24.273 50.814 97.393 1.00 38.77 233 ASN C CA 1
ATOM 7276 C C . ASN C 1 201 ? 22.772 51.046 97.517 1.00 37.74 233 ASN C C 1
ATOM 7277 O O . ASN C 1 201 ? 22.102 50.391 98.311 1.00 40.35 233 ASN C O 1
ATOM 7282 N N . GLU C 1 202 ? 22.264 51.973 96.715 1.00 35.45 234 GLU C N 1
ATOM 7283 C CA . GLU C 1 202 ? 20.908 52.498 96.836 1.00 32.73 234 GLU C CA 1
ATOM 7284 C C . GLU C 1 202 ? 19.923 51.750 95.925 1.00 32.09 234 GLU C C 1
ATOM 7285 O O . GLU C 1 202 ? 18.815 51.402 96.341 1.00 31.33 234 GLU C O 1
ATOM 7291 N N . VAL C 1 203 ? 20.352 51.496 94.687 1.00 30.00 235 VAL C N 1
ATOM 7292 C CA . VAL C 1 203 ? 19.530 50.860 93.658 1.00 29.77 235 VAL C CA 1
ATOM 7293 C C . VAL C 1 203 ? 19.770 49.355 93.628 1.00 31.76 235 VAL C C 1
ATOM 7294 O O . VAL C 1 203 ? 20.914 48.905 93.712 1.00 33.26 235 VAL C O 1
ATOM 7298 N N . ILE C 1 204 ? 18.699 48.572 93.544 1.00 31.41 236 ILE C N 1
ATOM 7299 C CA . ILE C 1 204 ? 18.857 47.147 93.260 1.00 33.18 236 ILE C CA 1
ATOM 7300 C C . ILE C 1 204 ? 18.247 46.796 91.906 1.00 32.69 236 ILE C C 1
ATOM 7301 O O . ILE C 1 204 ? 17.180 47.319 91.551 1.00 32.18 236 ILE C O 1
ATOM 7306 N N . PRO C 1 205 ? 18.916 45.909 91.146 1.00 32.93 237 PRO C N 1
ATOM 7307 C CA . PRO C 1 205 ? 18.426 45.586 89.811 1.00 33.56 237 PRO C CA 1
ATOM 7308 C C . PRO C 1 205 ? 17.154 44.759 89.842 1.00 33.29 237 PRO C C 1
ATOM 7309 O O . PRO C 1 205 ? 16.907 44.035 90.809 1.00 32.89 237 PRO C O 1
ATOM 7313 N N . VAL C 1 206 ? 16.352 44.877 88.790 1.00 32.73 238 VAL C N 1
ATOM 7314 C CA . VAL C 1 206 ? 15.196 44.009 88.633 1.00 33.21 238 VAL C CA 1
ATOM 7315 C C . VAL C 1 206 ? 15.227 43.217 87.329 1.00 35.05 238 VAL C C 1
ATOM 7316 O O . VAL C 1 206 ? 15.532 43.748 86.258 1.00 35.05 238 VAL C O 1
ATOM 7320 N N . THR C 1 207 ? 14.933 41.929 87.458 1.00 36.90 239 THR C N 1
ATOM 7321 C CA . THR C 1 207 ? 14.907 41.020 86.327 1.00 38.46 239 THR C CA 1
ATOM 7322 C C . THR C 1 207 ? 13.475 40.866 85.844 1.00 39.02 239 THR C C 1
ATOM 7323 O O . THR C 1 207 ? 12.594 40.449 86.599 1.00 39.75 239 THR C O 1
ATOM 7327 N N . VAL C 1 208 ? 13.250 41.229 84.587 1.00 39.87 240 VAL C N 1
ATOM 7328 C CA . VAL C 1 208 ? 11.941 41.105 83.962 1.00 41.50 240 VAL C CA 1
ATOM 7329 C C . VAL C 1 208 ? 11.888 39.790 83.188 1.00 44.04 240 VAL C C 1
ATOM 7330 O O . VAL C 1 208 ? 12.744 39.517 82.335 1.00 43.41 240 VAL C O 1
ATOM 7334 N N . THR C 1 209 ? 10.886 38.980 83.509 1.00 46.74 241 THR C N 1
ATOM 7335 C CA . THR C 1 209 ? 10.731 37.653 82.925 1.00 50.43 241 THR C CA 1
ATOM 7336 C C . THR C 1 209 ? 9.417 37.551 82.161 1.00 51.95 241 THR C C 1
ATOM 7337 O O . THR C 1 209 ? 8.343 37.804 82.715 1.00 52.79 241 THR C O 1
ATOM 7341 N N . VAL C 1 210 ? 9.530 37.201 80.880 1.00 54.11 242 VAL C N 1
ATOM 7342 C CA . VAL C 1 210 ? 8.390 36.990 79.990 1.00 55.95 242 VAL C CA 1
ATOM 7343 C C . VAL C 1 210 ? 8.521 35.619 79.325 1.00 57.40 242 VAL C C 1
ATOM 7344 O O . VAL C 1 210 ? 9.523 35.349 78.654 1.00 57.62 242 VAL C O 1
ATOM 7348 N N . LYS C 1 211 ? 7.512 34.766 79.525 1.00 58.86 243 LYS C N 1
ATOM 7349 C CA . LYS C 1 211 ? 7.456 33.415 78.939 1.00 59.92 243 LYS C CA 1
ATOM 7350 C C . LYS C 1 211 ? 7.758 33.382 77.442 1.00 59.79 243 LYS C C 1
ATOM 7351 O O . LYS C 1 211 ? 7.074 34.032 76.647 1.00 59.48 243 LYS C O 1
ATOM 7357 N N . GLY C 1 212 ? 8.788 32.625 77.071 1.00 60.06 244 GLY C N 1
ATOM 7358 C CA . GLY C 1 212 ? 9.171 32.453 75.669 1.00 60.05 244 GLY C CA 1
ATOM 7359 C C . GLY C 1 212 ? 10.078 33.533 75.100 1.00 59.99 244 GLY C C 1
ATOM 7360 O O . GLY C 1 212 ? 10.472 33.463 73.934 1.00 60.87 244 GLY C O 1
ATOM 7361 N N . GLN C 1 213 ? 10.395 34.539 75.913 1.00 59.34 245 GLN C N 1
ATOM 7362 C CA . GLN C 1 213 ? 11.325 35.606 75.525 1.00 58.78 245 GLN C CA 1
ATOM 7363 C C . GLN C 1 213 ? 12.476 35.693 76.534 1.00 57.16 245 GLN C C 1
ATOM 7364 O O . GLN C 1 213 ? 12.313 35.266 77.678 1.00 57.21 245 GLN C O 1
ATOM 7370 N N . PRO C 1 214 ? 13.647 36.228 76.116 1.00 55.81 246 PRO C N 1
ATOM 7371 C CA . PRO C 1 214 ? 14.795 36.300 77.034 1.00 55.24 246 PRO C CA 1
ATOM 7372 C C . PRO C 1 214 ? 14.580 37.286 78.183 1.00 54.10 246 PRO C C 1
ATOM 7373 O O . PRO C 1 214 ? 13.837 38.257 78.031 1.00 54.23 246 PRO C O 1
ATOM 7377 N N . ASP C 1 215 ? 15.229 37.026 79.316 1.00 52.41 247 ASP C N 1
ATOM 7378 C CA . ASP C 1 215 ? 15.179 37.926 80.466 1.00 50.42 247 ASP C CA 1
ATOM 7379 C C . ASP C 1 215 ? 15.811 39.272 80.161 1.00 48.29 247 ASP C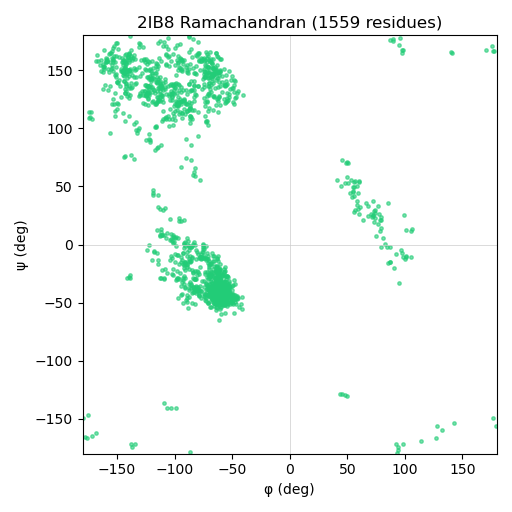 C 1
ATOM 7380 O O . ASP C 1 215 ? 16.718 39.375 79.329 1.00 47.89 247 ASP C O 1
ATOM 7385 N N . VAL C 1 216 ? 15.309 40.298 80.840 1.00 44.48 248 VAL C N 1
ATOM 7386 C CA . VAL C 1 216 ? 15.878 41.630 80.776 1.00 41.96 248 VAL C CA 1
ATOM 7387 C C . VAL C 1 216 ? 16.219 42.039 82.202 1.00 40.58 248 VAL C C 1
ATOM 7388 O O . VAL C 1 216 ? 15.339 42.061 83.066 1.00 39.93 248 VAL C O 1
ATOM 7392 N N . VAL C 1 217 ? 17.494 42.321 82.451 1.00 38.78 249 VA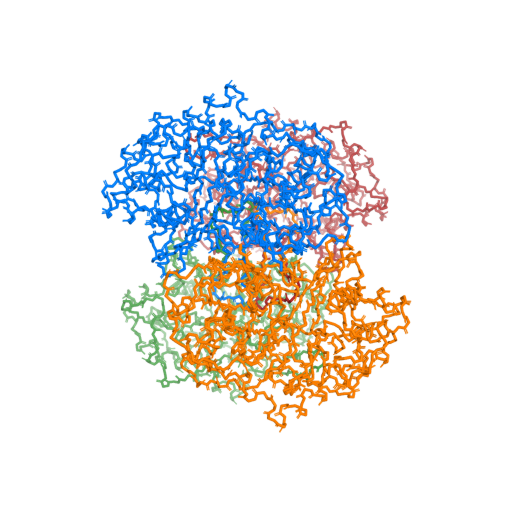L C N 1
ATOM 7393 C CA . VAL C 1 217 ? 17.934 42.890 83.728 1.00 37.46 249 VAL C CA 1
ATOM 7394 C C . VAL C 1 217 ? 17.979 44.423 83.618 1.00 37.13 249 VAL C C 1
ATOM 7395 O O . VAL C 1 217 ? 18.785 44.985 82.864 1.00 36.44 249 VAL C O 1
ATOM 7399 N N . VAL C 1 218 ? 17.093 45.090 84.357 1.00 35.26 250 VAL C N 1
ATOM 7400 C CA . VAL C 1 218 ? 17.080 46.551 84.435 1.00 33.00 250 VAL C CA 1
ATOM 7401 C C . VAL C 1 218 ? 17.914 46.975 85.641 1.00 32.44 250 VAL C C 1
ATOM 7402 O O . VAL C 1 218 ? 17.513 46.779 86.806 1.00 31.90 250 VAL C O 1
ATOM 7406 N N . LYS C 1 219 ? 19.077 47.555 85.367 1.00 31.12 251 LYS C N 1
ATOM 7407 C CA . LYS C 1 219 ? 20.031 47.849 86.430 1.00 32.62 251 LYS C CA 1
ATOM 7408 C C . LYS C 1 219 ? 20.289 49.337 86.648 1.00 30.93 251 LYS C C 1
ATOM 7409 O O . LYS C 1 219 ? 20.984 49.718 87.589 1.00 30.84 251 LYS C O 1
ATOM 7415 N N . GLU C 1 220 ? 19.745 50.179 85.779 1.00 30.51 252 GLU C N 1
ATOM 7416 C CA . GLU C 1 220 ? 19.846 51.620 86.002 1.00 29.77 252 GLU C CA 1
ATOM 7417 C C . GLU C 1 220 ? 18.579 52.372 85.609 1.00 27.92 252 GLU C C 1
ATOM 7418 O O . GLU C 1 220 ? 17.727 51.829 84.907 1.00 26.11 252 GLU C O 1
ATOM 7424 N N . ASP C 1 221 ? 18.466 53.611 86.089 1.00 24.70 253 ASP C N 1
ATOM 7425 C CA . ASP C 1 221 ? 17.343 54.504 85.771 1.00 24.40 253 ASP C CA 1
ATOM 7426 C C . ASP C 1 221 ? 17.266 54.715 84.270 1.00 25.18 253 ASP C C 1
ATOM 7427 O O . ASP C 1 221 ? 18.286 55.001 83.638 1.00 25.52 253 ASP C O 1
ATOM 7432 N N . GLU C 1 222 ? 16.067 54.564 83.709 1.00 24.47 254 GLU C N 1
ATOM 7433 C CA . GLU C 1 222 ? 15.855 54.600 82.249 1.00 24.89 254 GLU C CA 1
ATOM 7434 C C . GLU C 1 222 ? 15.769 56.028 81.687 1.00 26.01 254 GLU C C 1
ATOM 7435 O O . GLU C 1 222 ? 16.213 56.301 80.554 1.00 23.17 254 GLU C O 1
ATOM 7441 N N . GLU C 1 223 ? 15.183 56.922 82.473 1.00 23.80 255 GLU C N 1
ATOM 7442 C CA . GLU C 1 223 ? 14.766 58.238 81.968 1.00 23.83 255 GLU C CA 1
ATOM 7443 C C . GLU C 1 223 ? 15.887 59.198 81.545 1.00 22.80 255 GLU C C 1
ATOM 7444 O O . GLU C 1 223 ? 15.719 59.944 80.577 1.00 22.80 255 GLU C O 1
ATOM 7450 N N . TYR C 1 224 ? 17.021 59.176 82.245 1.00 21.46 256 TYR C N 1
ATOM 7451 C CA . TYR C 1 224 ? 18.017 60.245 82.078 1.00 21.76 256 TYR C CA 1
ATOM 7452 C C . TYR C 1 224 ? 18.726 60.224 80.707 1.00 22.36 256 TYR C C 1
ATOM 7453 O O . TYR C 1 224 ? 19.371 61.207 80.319 1.00 23.04 256 TYR C O 1
ATOM 7462 N N . LYS C 1 225 ? 18.621 59.100 80.004 1.00 22.82 257 LYS C N 1
ATOM 7463 C CA . LYS C 1 225 ? 19.194 58.964 78.668 1.00 25.70 257 LYS C CA 1
ATOM 7464 C C . LYS C 1 225 ? 18.217 59.401 77.582 1.00 26.32 257 LYS C C 1
ATOM 7465 O O . LYS C 1 225 ? 18.581 59.440 76.410 1.00 28.84 257 LYS C O 1
ATOM 7471 N N . ARG C 1 226 ? 16.979 59.713 77.960 1.00 25.46 258 ARG C N 1
ATOM 7472 C CA . ARG C 1 226 ? 15.949 60.105 76.999 1.00 26.03 258 ARG C CA 1
ATOM 7473 C C . ARG C 1 226 ? 15.883 61.613 76.856 1.00 26.19 258 ARG C C 1
ATOM 7474 O O . ARG C 1 226 ? 14.890 62.251 77.232 1.00 24.58 258 ARG C O 1
ATOM 7482 N N . VAL C 1 227 ? 16.948 62.189 76.304 1.00 23.92 259 VAL C N 1
ATOM 7483 C CA . VAL C 1 227 ? 17.042 63.628 76.170 1.00 25.30 259 VAL C CA 1
ATOM 7484 C C . VAL C 1 227 ? 17.897 63.960 74.949 1.00 26.62 259 VAL C C 1
ATOM 7485 O O . VAL C 1 227 ? 18.744 63.156 74.549 1.00 25.81 259 VAL C O 1
ATOM 7489 N N . ASP C 1 228 ? 17.650 65.123 74.357 1.00 24.67 260 ASP C N 1
ATOM 7490 C CA . ASP C 1 228 ? 18.496 65.663 73.297 1.00 24.50 260 ASP C CA 1
ATOM 7491 C C . ASP C 1 228 ? 18.705 67.127 73.615 1.00 23.55 260 ASP C C 1
ATOM 7492 O O . ASP C 1 228 ? 17.815 67.952 73.413 1.00 24.45 260 ASP C O 1
ATOM 7497 N N . PHE C 1 229 ? 19.885 67.455 74.124 1.00 24.43 261 PHE C N 1
ATOM 7498 C CA . PHE C 1 229 ? 20.157 68.810 74.585 1.00 25.64 261 PHE C CA 1
ATOM 7499 C C . PHE C 1 229 ? 19.932 69.874 73.502 1.00 26.18 261 PHE C C 1
ATOM 7500 O O . PHE C 1 229 ? 19.546 71.005 73.822 1.00 25.58 261 PHE C O 1
ATOM 7508 N N . SER C 1 230 ? 20.160 69.506 72.238 1.00 26.91 262 SER C N 1
ATOM 7509 C CA . SER C 1 230 ? 19.989 70.430 71.107 1.00 26.52 262 SER C CA 1
ATOM 7510 C C . SER C 1 230 ? 18.531 70.792 70.863 1.00 25.37 262 SER C C 1
ATOM 7511 O O . SER C 1 230 ? 18.244 71.908 70.441 1.00 24.46 262 SER C O 1
ATOM 7514 N N . LYS C 1 231 ? 17.628 69.856 71.162 1.00 25.60 263 LYS C N 1
ATOM 7515 C CA . LYS C 1 231 ? 16.177 70.054 70.996 1.00 24.98 263 LYS C CA 1
ATOM 7516 C C . LYS C 1 231 ? 15.473 70.760 72.172 1.00 26.49 263 LYS C C 1
ATOM 7517 O O . LYS C 1 231 ? 14.422 71.379 71.986 1.00 25.32 263 LYS C O 1
ATOM 7523 N N . VAL C 1 232 ? 16.063 70.661 73.366 1.00 27.72 264 VAL C N 1
ATOM 7524 C CA . VAL C 1 232 ? 15.559 71.308 74.586 1.00 27.19 264 VAL C CA 1
ATOM 7525 C C . VAL C 1 232 ? 15.046 72.749 74.408 1.00 29.03 264 VAL C C 1
ATOM 7526 O O . VAL C 1 232 ? 13.897 73.026 74.754 1.00 29.08 264 VAL C O 1
ATOM 7530 N N . PRO C 1 233 ? 15.878 73.672 73.860 1.00 29.66 265 PRO C N 1
ATOM 7531 C CA . PRO C 1 233 ? 15.374 75.036 73.703 1.00 30.35 265 PRO C CA 1
ATOM 7532 C C . PRO C 1 233 ? 14.379 75.214 72.545 1.00 30.42 265 PRO C C 1
ATOM 7533 O O . PRO C 1 233 ? 13.857 76.313 72.360 1.00 30.42 265 PRO C O 1
ATOM 7537 N N . LYS C 1 234 ? 14.114 74.144 71.798 1.00 30.85 266 LYS C N 1
ATOM 7538 C CA . LYS C 1 234 ? 13.251 74.208 70.605 1.00 32.49 266 LYS C CA 1
ATOM 7539 C C . LYS C 1 234 ? 11.859 73.629 70.837 1.00 33.74 266 LYS C C 1
ATOM 7540 O O . LYS C 1 234 ? 10.939 73.824 70.031 1.00 33.06 266 LYS C O 1
ATOM 7546 N N . LEU C 1 235 ? 11.719 72.923 71.955 1.00 32.84 267 LEU C N 1
ATOM 7547 C CA . LEU C 1 235 ? 10.456 72.333 72.367 1.00 33.98 267 LEU C CA 1
ATOM 7548 C C . LEU C 1 235 ? 9.384 73.372 72.584 1.00 34.91 267 LEU C C 1
ATOM 7549 O O . LEU C 1 235 ? 9.663 74.498 72.989 1.00 35.23 267 LEU C O 1
ATOM 7554 N N . LYS C 1 236 ? 8.149 72.970 72.320 1.00 38.44 268 LYS C N 1
ATOM 7555 C CA . LYS C 1 236 ? 7.007 73.838 72.541 1.00 40.95 268 LYS C CA 1
ATOM 7556 C C . LYS C 1 236 ? 6.493 73.705 73.980 1.00 41.34 268 LYS C C 1
ATOM 7557 O O . LYS C 1 236 ? 6.648 72.663 74.622 1.00 42.09 268 LYS C O 1
ATOM 7563 N N . THR C 1 237 ? 5.906 74.781 74.482 1.00 41.69 269 THR C N 1
ATOM 7564 C CA . THR C 1 237 ? 5.429 74.837 75.854 1.00 42.14 269 THR C CA 1
ATOM 7565 C C . THR C 1 237 ? 4.017 74.273 75.931 1.00 43.15 269 THR C C 1
ATOM 7566 O O . THR C 1 237 ? 3.058 74.934 75.539 1.00 45.81 269 THR C O 1
ATOM 7570 N N . VAL C 1 238 ? 3.889 73.055 76.442 1.00 42.88 270 VAL C N 1
ATOM 7571 C CA . VAL C 1 238 ? 2.623 72.332 76.357 1.00 43.03 270 VAL C CA 1
ATOM 7572 C C . VAL C 1 238 ? 1.487 72.833 77.263 1.00 42.47 270 VAL C C 1
ATOM 7573 O O . VAL C 1 238 ? 0.325 72.789 76.867 1.00 44.13 270 VAL C O 1
ATOM 7577 N N . PHE C 1 239 ? 1.815 73.332 78.451 1.00 39.54 271 PHE C N 1
ATOM 7578 C CA . PHE C 1 239 ? 0.781 73.749 79.413 1.00 38.88 271 PHE C CA 1
ATOM 7579 C C . PHE C 1 239 ? 0.296 75.188 79.228 1.00 40.45 271 PHE C C 1
ATOM 7580 O O . PHE C 1 239 ? -0.731 75.579 79.787 1.00 41.59 271 PHE C O 1
ATOM 7588 N N . GLN C 1 240 ? 1.046 75.972 78.459 1.00 42.38 272 GLN C N 1
ATOM 7589 C CA . GLN C 1 240 ? 0.678 77.348 78.127 1.00 44.37 272 GLN C CA 1
ATOM 7590 C C . GLN C 1 240 ? 1.283 77.739 76.772 1.00 46.00 272 GLN C C 1
ATOM 7591 O O . GLN C 1 240 ? 2.503 77.882 76.645 1.00 46.52 272 GLN C O 1
ATOM 7597 N N . LYS C 1 241 ? 0.428 77.908 75.764 1.00 47.48 273 LYS C N 1
ATOM 7598 C CA . LYS C 1 241 ? 0.865 78.371 74.433 1.00 48.56 273 LYS C CA 1
ATOM 7599 C C . LYS C 1 241 ? 1.308 79.846 74.439 1.00 49.47 273 LYS C C 1
ATOM 7600 O O . LYS C 1 241 ? 2.325 80.195 73.840 1.00 49.67 273 LYS C O 1
ATOM 7606 N N . GLU C 1 242 ? 0.544 80.698 75.127 1.00 51.34 274 GLU C N 1
ATOM 7607 C CA . GLU C 1 242 ? 0.831 82.141 75.210 1.00 52.28 274 GLU C CA 1
ATOM 7608 C C . GLU C 1 242 ? 1.810 82.427 76.352 1.00 51.89 274 GLU C C 1
ATOM 7609 O O . GLU C 1 242 ? 1.444 82.303 77.526 1.00 51.60 274 GLU C O 1
ATOM 7615 N N . ASN C 1 243 ? 3.041 82.814 76.005 1.00 50.67 275 ASN C N 1
ATOM 7616 C CA . ASN C 1 243 ? 4.088 83.144 76.993 1.00 50.06 275 ASN C CA 1
ATOM 7617 C C . ASN C 1 243 ? 4.447 82.004 77.955 1.00 48.03 275 ASN C C 1
ATOM 7618 O O . ASN C 1 243 ? 4.586 82.226 79.165 1.00 48.75 275 ASN C O 1
ATOM 7623 N N . GLY C 1 244 ? 4.599 80.796 77.410 1.00 45.52 276 GLY C N 1
ATOM 7624 C CA . GLY C 1 244 ? 4.918 79.609 78.210 1.00 40.74 276 GLY C CA 1
ATOM 7625 C C . GLY C 1 244 ? 6.385 79.493 78.583 1.00 38.64 276 GLY C C 1
ATOM 7626 O O . GLY C 1 244 ? 7.243 80.159 77.994 1.00 38.13 276 GLY C O 1
ATOM 7627 N N . THR C 1 245 ? 6.674 78.644 79.568 1.00 34.10 277 THR C N 1
ATOM 7628 C CA . THR C 1 245 ? 8.053 78.392 80.012 1.00 31.84 277 THR C CA 1
ATOM 7629 C C . THR C 1 245 ? 8.287 76.907 80.302 1.00 30.07 277 THR C C 1
ATOM 7630 O O . THR C 1 245 ? 9.414 76.426 80.195 1.00 30.08 277 THR C O 1
ATOM 7634 N N . VAL C 1 246 ? 7.230 76.194 80.687 1.00 27.14 278 VAL C N 1
ATOM 7635 C CA . VAL C 1 246 ? 7.358 74.782 81.072 1.00 25.16 278 VAL C CA 1
ATOM 7636 C C . VAL C 1 246 ? 7.166 73.881 79.850 1.00 23.94 278 VAL C C 1
ATOM 7637 O O . VAL C 1 246 ? 6.229 74.066 79.078 1.00 25.50 278 VAL C O 1
ATOM 7641 N N . THR C 1 247 ? 8.063 72.913 79.675 1.00 23.97 279 THR C N 1
ATOM 7642 C CA . THR C 1 247 ? 8.014 72.001 78.526 1.00 23.14 279 THR C CA 1
ATOM 7643 C C . THR C 1 247 ? 8.140 70.561 79.010 1.00 22.87 279 THR C C 1
ATOM 7644 O O . THR C 1 247 ? 8.454 70.320 80.176 1.00 21.92 279 THR C O 1
ATOM 7648 N N . ALA C 1 248 ? 7.973 69.605 78.104 1.00 23.12 280 ALA C N 1
ATOM 7649 C CA . ALA C 1 248 ? 8.203 68.201 78.450 1.00 24.23 280 ALA C CA 1
ATOM 7650 C C . ALA C 1 248 ? 9.614 67.962 79.005 1.00 24.85 280 ALA C C 1
ATOM 7651 O O . ALA C 1 248 ? 9.776 67.171 79.937 1.00 24.49 280 ALA C O 1
ATOM 7653 N N . ALA C 1 249 ? 10.618 68.660 78.452 1.00 24.42 281 ALA C N 1
ATOM 7654 C CA . ALA C 1 249 ? 12.022 68.484 78.869 1.00 23.23 281 ALA C CA 1
ATOM 7655 C C . ALA C 1 249 ? 12.317 69.043 80.252 1.00 22.10 281 ALA C C 1
ATOM 7656 O O . ALA C 1 249 ? 13.013 68.382 81.037 1.00 20.88 281 ALA C O 1
ATOM 7658 N N . ASN C 1 250 ? 11.801 70.236 80.565 1.00 20.79 282 ASN C N 1
ATOM 7659 C CA . ASN C 1 250 ? 12.139 70.844 81.851 1.00 20.97 282 ASN C CA 1
ATOM 7660 C C . ASN C 1 250 ? 11.150 70.509 82.976 1.00 19.97 282 ASN C C 1
ATOM 7661 O O . ASN C 1 250 ? 11.325 70.954 84.100 1.00 20.14 282 ASN C O 1
ATOM 7666 N N . ALA C 1 251 ? 10.120 69.717 82.665 1.00 19.91 283 ALA C N 1
ATOM 7667 C CA . ALA C 1 251 ? 9.202 69.198 83.691 1.00 20.61 283 ALA C CA 1
ATOM 7668 C C . ALA C 1 251 ? 9.566 67.752 84.001 1.00 19.67 283 ALA C C 1
ATOM 7669 O O . ALA C 1 251 ? 10.307 67.132 83.234 1.00 19.92 283 ALA C O 1
ATOM 7671 N N . SER C 1 252 ? 9.071 67.212 85.116 1.00 18.16 284 SER C N 1
ATOM 7672 C CA . SER C 1 252 ? 9.230 65.777 85.397 1.00 18.68 284 SER C CA 1
ATOM 7673 C C . SER C 1 252 ? 8.386 64.952 84.438 1.00 15.79 284 SER C C 1
ATOM 7674 O O . SER C 1 252 ? 7.482 65.465 83.776 1.00 16.61 284 SER C O 1
ATOM 7677 N N . THR C 1 253 ? 8.669 63.661 84.403 1.00 18.38 285 THR C N 1
ATOM 7678 C CA . THR C 1 253 ? 8.012 62.751 83.489 1.00 19.75 285 THR C CA 1
ATOM 7679 C C . THR C 1 253 ? 7.155 61.729 84.261 1.00 20.17 285 THR C C 1
ATOM 7680 O O . THR C 1 253 ? 7.188 61.675 85.505 1.00 19.24 285 THR C O 1
ATOM 7684 N N . LEU C 1 254 ? 6.396 60.931 83.518 1.00 18.92 286 LEU C N 1
ATOM 7685 C CA . LEU C 1 254 ? 5.596 59.827 84.061 1.00 18.82 286 LEU C CA 1
ATOM 7686 C C . LEU C 1 254 ? 6.431 58.559 84.161 1.00 19.80 286 LEU C C 1
ATOM 7687 O O . LEU C 1 254 ? 7.119 58.192 83.208 1.00 19.81 286 LEU C O 1
ATOM 7692 N N . ASN C 1 255 ? 6.384 57.873 85.312 1.00 19.88 287 ASN C N 1
ATOM 7693 C CA . ASN C 1 255 ? 7.355 56.800 85.574 1.00 17.65 287 ASN C CA 1
ATOM 7694 C C . ASN C 1 255 ? 6.879 55.723 86.531 1.00 18.58 287 ASN C C 1
ATOM 7695 O O . ASN C 1 255 ? 5.859 55.893 87.213 1.00 18.10 287 ASN C O 1
ATOM 7700 N N . ASP C 1 256 ? 7.654 54.640 86.587 1.00 19.74 288 ASP C N 1
ATOM 7701 C CA . ASP C 1 256 ? 7.416 53.490 87.468 1.00 21.22 288 ASP C CA 1
ATOM 7702 C C . ASP C 1 256 ? 8.610 53.298 88.425 1.00 21.11 288 ASP C C 1
ATOM 7703 O O . ASP C 1 256 ? 9.771 53.416 88.011 1.00 19.66 288 ASP C O 1
ATOM 7708 N N . GLY C 1 257 ? 8.334 53.045 89.712 1.00 20.20 289 GLY C N 1
ATOM 7709 C CA . GLY C 1 257 ? 9.401 52.632 90.642 1.00 19.09 289 GLY C CA 1
ATOM 7710 C C . GLY C 1 257 ? 8.911 52.504 92.072 1.00 19.39 289 GLY C C 1
ATOM 7711 O O . GLY C 1 257 ? 7.769 52.880 92.379 1.00 19.56 289 GLY C O 1
ATOM 7712 N N . ALA C 1 258 ? 9.754 51.948 92.939 1.00 17.66 290 ALA C N 1
ATOM 7713 C CA . ALA C 1 258 ? 9.437 51.893 94.373 1.00 17.92 290 ALA C CA 1
ATOM 7714 C C . ALA C 1 258 ? 10.680 52.091 95.214 1.00 17.22 290 ALA C C 1
ATOM 7715 O O . ALA C 1 258 ? 11.781 51.783 94.772 1.00 16.10 290 ALA C O 1
ATOM 7717 N N . ALA C 1 259 ? 10.497 52.629 96.420 1.00 17.93 291 ALA C N 1
ATOM 7718 C CA . ALA C 1 259 ? 11.590 52.781 97.389 1.00 17.40 291 ALA C CA 1
ATOM 7719 C C . ALA C 1 259 ? 11.110 52.350 98.771 1.00 18.50 291 ALA C C 1
ATOM 7720 O O . ALA C 1 259 ? 9.927 52.487 99.079 1.00 19.00 291 ALA C O 1
ATOM 7722 N N . ALA C 1 260 ? 12.036 51.879 99.606 1.00 18.73 292 ALA C N 1
ATOM 7723 C CA . ALA C 1 260 ? 11.710 51.408 100.967 1.00 18.48 292 ALA C CA 1
ATOM 7724 C C . ALA C 1 260 ? 12.875 51.649 101.920 1.00 20.63 292 ALA C C 1
ATOM 7725 O O . ALA C 1 260 ? 14.044 51.446 101.549 1.00 20.87 292 ALA C O 1
ATOM 7727 N N . LEU C 1 261 ? 12.553 52.081 103.144 1.00 21.48 293 LEU C N 1
ATOM 7728 C CA . LEU C 1 261 ? 13.562 52.318 104.184 1.00 20.56 293 LEU C CA 1
ATOM 7729 C C . LEU C 1 261 ? 13.237 51.456 105.386 1.00 22.76 293 LEU C C 1
ATOM 7730 O O . LEU C 1 261 ? 12.061 51.351 105.787 1.00 21.06 293 LEU C O 1
ATOM 7735 N N . VAL C 1 262 ? 14.271 50.851 105.969 1.00 23.85 294 VAL C N 1
ATOM 7736 C CA . VAL C 1 262 ? 14.121 50.207 107.271 1.00 23.89 294 VAL C CA 1
ATOM 7737 C C . VAL C 1 262 ? 14.428 51.251 108.332 1.00 22.98 294 VAL C C 1
ATOM 7738 O O . VAL C 1 262 ? 15.537 51.831 108.366 1.00 21.10 294 VAL C O 1
ATOM 7742 N N . LEU C 1 263 ? 13.433 51.480 109.192 1.00 22.00 295 LEU C N 1
ATOM 7743 C CA . LEU C 1 263 ? 13.510 52.459 110.261 1.00 21.02 295 LEU C CA 1
ATOM 7744 C C . LEU C 1 263 ? 13.392 51.747 111.589 1.00 22.03 295 LEU C C 1
ATOM 7745 O O . LEU C 1 263 ? 12.611 50.801 111.729 1.00 21.15 295 LEU C O 1
ATOM 7750 N N . MET C 1 264 ? 14.142 52.216 112.581 1.00 23.56 296 MET C N 1
ATOM 7751 C CA . MET C 1 264 ? 14.014 51.643 113.931 1.00 25.25 296 MET C CA 1
ATOM 7752 C C . MET C 1 264 ? 14.430 52.623 115.021 1.00 24.75 296 MET C C 1
ATOM 7753 O O . MET C 1 264 ? 14.997 53.672 114.732 1.00 22.35 296 MET C O 1
ATOM 7758 N N . THR C 1 265 ? 14.100 52.311 116.271 1.00 25.49 297 THR C N 1
ATOM 7759 C CA . THR C 1 265 ? 14.571 53.129 117.385 1.00 24.03 297 THR C CA 1
ATOM 7760 C C . THR C 1 265 ? 16.066 52.897 117.543 1.00 23.96 297 THR C C 1
ATOM 7761 O O . THR C 1 265 ? 16.580 51.829 117.184 1.00 26.57 297 THR C O 1
ATOM 7765 N N . ALA C 1 266 ? 16.765 53.895 118.074 1.00 26.03 298 ALA C N 1
ATOM 7766 C CA . ALA C 1 266 ? 18.174 53.736 118.417 1.00 28.76 298 ALA C CA 1
ATOM 7767 C C . ALA C 1 266 ? 18.386 52.472 119.266 1.00 29.66 298 ALA C C 1
ATOM 7768 O O . ALA C 1 266 ? 19.318 51.708 119.012 1.00 30.63 298 ALA C O 1
ATOM 7770 N N . ASP C 1 267 ? 17.504 52.240 120.244 1.00 31.56 299 ASP C N 1
ATOM 7771 C CA . ASP C 1 267 ? 17.559 51.021 121.085 1.00 32.00 299 ASP C CA 1
ATOM 7772 C C . ASP C 1 267 ? 17.489 49.724 120.278 1.00 33.22 299 ASP C C 1
ATOM 7773 O O . ASP C 1 267 ? 18.303 48.812 120.491 1.00 32.78 299 ASP C O 1
ATOM 7778 N N . ALA C 1 268 ? 16.514 49.628 119.362 1.00 31.06 300 ALA C N 1
ATOM 7779 C CA . ALA C 1 268 ? 16.347 48.419 118.537 1.00 29.32 300 ALA C CA 1
ATOM 7780 C C . ALA C 1 268 ? 17.575 48.109 117.683 1.00 28.55 300 ALA C C 1
ATOM 7781 O O . ALA C 1 268 ? 17.911 46.934 117.471 1.00 28.02 300 ALA C O 1
ATOM 7783 N N . ALA C 1 269 ? 18.233 49.159 117.185 1.00 28.19 301 ALA C N 1
ATOM 7784 C CA . ALA C 1 269 ? 19.442 48.990 116.371 1.00 27.94 301 ALA C CA 1
ATOM 7785 C C . ALA C 1 269 ? 20.555 48.324 117.182 1.00 29.62 301 ALA C C 1
ATOM 7786 O O . ALA C 1 269 ? 21.281 47.459 116.679 1.00 30.54 301 ALA C O 1
ATOM 7788 N N . LYS C 1 270 ? 20.672 48.740 118.438 1.00 30.19 302 LYS C N 1
ATOM 7789 C CA . LYS C 1 270 ? 21.632 48.146 119.368 1.00 33.08 302 LYS C CA 1
ATOM 7790 C C . LYS C 1 270 ? 21.312 46.685 119.612 1.00 31.95 302 LYS C C 1
ATOM 7791 O O . LYS C 1 270 ? 22.179 45.839 119.457 1.00 33.15 302 LYS C O 1
ATOM 7797 N N . ARG C 1 271 ? 20.054 46.385 119.934 1.00 33.76 303 ARG C N 1
ATOM 7798 C CA . ARG C 1 271 ? 19.624 45.008 120.170 1.00 34.02 303 ARG C CA 1
ATOM 7799 C C . ARG C 1 271 ? 19.930 44.107 118.977 1.00 35.07 303 ARG C C 1
ATOM 7800 O O . ARG C 1 271 ? 20.392 42.973 119.142 1.00 35.04 303 ARG C O 1
ATOM 7808 N N . LEU C 1 272 ? 19.694 44.618 117.770 1.00 33.54 304 LEU C N 1
ATOM 7809 C CA . LEU C 1 272 ? 19.850 43.809 116.573 1.00 33.90 304 LEU C CA 1
ATOM 7810 C C . LEU C 1 272 ? 21.272 43.841 116.016 1.00 33.91 304 LEU C C 1
ATOM 7811 O O . LEU C 1 272 ? 21.544 43.235 114.969 1.00 34.14 304 LEU C O 1
ATOM 7816 N N . ASN C 1 273 ? 22.162 44.545 116.721 1.00 33.85 305 ASN C N 1
ATOM 7817 C CA . ASN C 1 273 ? 23.565 44.700 116.331 1.00 36.25 305 ASN C CA 1
ATOM 7818 C C . ASN C 1 273 ? 23.724 45.161 114.867 1.00 36.62 305 ASN C C 1
ATOM 7819 O O . ASN C 1 273 ? 24.421 44.537 114.053 1.00 37.25 305 ASN C O 1
ATOM 7828 N N . VAL C 1 274 ? 23.044 46.259 114.546 1.00 36.71 306 VAL C N 1
ATOM 7829 C CA . VAL C 1 274 ? 23.112 46.863 113.214 1.00 35.67 306 VAL C CA 1
ATOM 7830 C C . VAL C 1 274 ? 23.584 48.300 113.345 1.00 35.67 306 VAL C C 1
ATOM 7831 O O . VAL C 1 274 ? 23.221 48.984 114.304 1.00 36.23 306 VAL C O 1
ATOM 7835 N N . THR C 1 275 ? 24.399 48.756 112.399 1.00 34.71 307 THR C N 1
ATOM 7836 C CA . THR C 1 275 ? 24.896 50.127 112.449 1.00 35.65 307 THR C CA 1
ATOM 7837 C C . THR C 1 275 ? 23.982 51.046 111.625 1.00 35.16 307 THR C C 1
ATOM 7838 O O . THR C 1 275 ? 23.898 50.908 110.400 1.00 35.73 307 THR C O 1
ATOM 7845 N N . PRO C 1 276 ? 23.279 51.973 112.304 1.00 34.98 308 PRO C N 1
ATOM 7846 C CA . PRO C 1 276 ? 22.383 52.903 111.630 1.00 34.05 308 PRO C CA 1
ATOM 7847 C C . PRO C 1 276 ? 23.122 53.857 110.703 1.00 34.42 308 PRO C C 1
ATOM 7848 O O . PRO C 1 276 ? 24.253 54.261 110.995 1.00 33.03 308 PRO C O 1
ATOM 7852 N N . LEU C 1 277 ? 22.471 54.222 109.600 1.00 32.35 309 LEU C N 1
ATOM 7853 C CA . LEU C 1 277 ? 23.067 55.113 108.617 1.00 30.49 309 LEU C CA 1
ATOM 7854 C C . LEU C 1 277 ? 22.878 56.573 108.984 1.00 27.85 309 LEU C C 1
ATOM 7855 O O . LEU C 1 277 ? 23.799 57.371 108.854 1.00 27.51 309 LEU C O 1
ATOM 7860 N N . ALA C 1 278 ? 21.685 56.927 109.455 1.00 25.59 310 ALA C N 1
ATOM 7861 C CA . ALA C 1 278 ? 21.358 58.311 109.739 1.00 23.70 310 ALA C CA 1
ATOM 7862 C C . ALA C 1 278 ? 20.279 58.407 110.791 1.00 24.96 310 ALA C C 1
ATOM 7863 O O . ALA C 1 278 ? 19.537 57.444 111.028 1.00 25.98 310 ALA C O 1
ATOM 7865 N N . ARG C 1 279 ? 20.196 59.574 111.409 1.00 24.19 311 ARG C N 1
ATOM 7866 C CA . ARG C 1 279 ? 19.193 59.868 112.416 1.00 28.51 311 ARG C CA 1
ATOM 7867 C C . ARG C 1 279 ? 18.151 60.782 111.795 1.00 26.77 311 ARG C C 1
ATOM 7868 O O . ARG C 1 279 ? 18.502 61.715 111.083 1.00 26.61 311 ARG C O 1
ATOM 7876 N N . ILE C 1 280 ? 16.874 60.504 112.046 1.00 24.50 312 ILE C N 1
ATOM 7877 C CA . ILE C 1 280 ? 15.811 61.407 111.604 1.00 25.02 312 ILE C CA 1
ATOM 7878 C C . ILE C 1 280 ? 15.609 62.454 112.696 1.00 24.95 312 ILE C C 1
ATOM 7879 O O . ILE C 1 280 ? 15.252 62.119 113.822 1.00 27.69 312 ILE C O 1
ATOM 7884 N N . VAL C 1 281 ? 15.871 63.713 112.367 1.00 24.74 313 VAL C N 1
ATOM 7885 C CA . VAL C 1 281 ? 15.927 64.772 113.377 1.00 25.00 313 VAL C CA 1
ATOM 7886 C C . VAL C 1 281 ? 14.571 65.473 113.552 1.00 24.81 313 VAL C C 1
ATOM 7887 O O . VAL C 1 281 ? 14.066 65.615 114.678 1.00 22.01 313 VAL C O 1
ATOM 7891 N N . ALA C 1 282 ? 13.981 65.900 112.435 1.00 21.71 314 ALA C N 1
ATOM 7892 C CA . ALA C 1 282 ? 12.710 66.623 112.434 1.00 21.11 314 ALA C CA 1
ATOM 7893 C C . ALA C 1 282 ? 12.074 66.579 111.039 1.00 20.49 314 ALA C C 1
ATOM 7894 O O . ALA C 1 282 ? 12.718 66.184 110.041 1.00 20.89 314 ALA C O 1
ATOM 7896 N N . PHE C 1 283 ? 10.808 66.968 110.994 1.00 20.72 315 PHE C N 1
ATOM 7897 C CA . PHE C 1 283 ? 10.023 66.967 109.755 1.00 21.05 315 PHE C CA 1
ATOM 7898 C C . PHE C 1 283 ? 8.769 67.824 109.941 1.00 23.20 315 PHE C C 1
ATOM 7899 O O . PHE C 1 283 ? 8.345 68.087 111.079 1.00 21.58 315 PHE C O 1
ATOM 7907 N N . ALA C 1 284 ? 8.188 68.285 108.835 1.00 19.99 316 ALA C N 1
ATOM 7908 C CA . ALA C 1 284 ? 7.037 69.185 108.910 1.00 20.03 316 ALA C CA 1
ATOM 7909 C C . ALA C 1 284 ? 6.240 69.173 107.617 1.00 21.12 316 ALA C C 1
ATOM 7910 O O . ALA C 1 284 ? 6.748 68.747 106.584 1.00 21.80 316 ALA C O 1
ATOM 7912 N N . ASP C 1 285 ? 4.981 69.602 107.705 1.00 20.68 317 ASP C N 1
ATOM 7913 C CA . ASP C 1 285 ? 4.130 69.828 106.543 1.00 22.23 317 ASP C CA 1
ATOM 7914 C C . ASP C 1 285 ? 3.726 71.283 106.531 1.00 22.29 317 ASP C C 1
ATOM 7915 O O . ASP C 1 285 ? 3.587 71.895 107.596 1.00 22.41 317 ASP C O 1
ATOM 7920 N N . ALA C 1 286 ? 3.551 71.838 105.331 1.00 22.04 318 ALA C N 1
ATOM 7921 C CA . ALA C 1 286 ? 3.072 73.200 105.157 1.00 21.55 318 ALA C CA 1
ATOM 7922 C C . ALA C 1 286 ? 2.096 73.216 103.989 1.00 22.91 318 ALA C C 1
ATOM 7923 O O . ALA C 1 286 ? 2.150 72.325 103.142 1.00 23.30 318 ALA C O 1
ATOM 7925 N N . ALA C 1 287 ? 1.196 74.204 103.942 1.00 23.05 319 ALA C N 1
ATOM 7926 C CA . ALA C 1 287 ? 0.299 74.336 102.791 1.00 22.92 319 ALA C CA 1
ATOM 7927 C C . ALA C 1 287 ? 0.006 75.780 102.450 1.00 24.40 319 ALA C C 1
ATOM 7928 O O . ALA C 1 287 ? 0.003 76.653 103.332 1.00 23.45 319 ALA C O 1
ATOM 7930 N N . VAL C 1 288 ? -0.221 76.020 101.159 1.00 24.24 320 VAL C N 1
ATOM 7931 C CA . VAL C 1 288 ? -0.537 77.355 100.634 1.00 24.75 320 VAL C CA 1
ATOM 7932 C C . VAL C 1 288 ? -1.725 77.242 99.665 1.00 25.43 320 VAL C C 1
ATOM 7933 O O . VAL C 1 288 ? -2.346 76.181 99.571 1.00 23.45 320 VAL C O 1
ATOM 7937 N N . GLU C 1 289 ? -2.057 78.315 98.946 1.00 24.50 321 GLU C N 1
ATOM 7938 C CA . GLU C 1 289 ? -3.112 78.229 97.926 1.00 25.17 321 GLU C CA 1
ATOM 7939 C C . GLU C 1 289 ? -2.768 77.091 96.963 1.00 23.18 321 GLU C C 1
ATOM 7940 O O . GLU C 1 289 ? -1.602 76.921 96.626 1.00 23.24 321 GLU C O 1
ATOM 7946 N N . PRO C 1 290 ? -3.769 76.278 96.566 1.00 23.22 322 PRO C N 1
ATOM 7947 C CA . PRO C 1 290 ? -3.537 75.154 95.657 1.00 22.14 322 PRO C CA 1
ATOM 7948 C C . PRO C 1 290 ? -2.665 75.486 94.443 1.00 24.25 322 PRO C C 1
ATOM 7949 O O . PRO C 1 290 ? -1.759 74.719 94.133 1.00 24.38 322 PRO C O 1
ATOM 7953 N N . ILE C 1 291 ? -2.918 76.619 93.784 1.00 24.49 323 ILE C N 1
ATOM 7954 C CA . ILE C 1 291 ? -2.129 77.019 92.602 1.00 23.41 323 ILE C CA 1
ATOM 7955 C C . ILE C 1 291 ? -0.635 77.236 92.910 1.00 22.92 323 ILE C C 1
ATOM 7956 O O . ILE C 1 291 ? 0.225 77.030 92.037 1.00 23.38 323 ILE C O 1
ATOM 7961 N N . ASP C 1 292 ? -0.339 77.616 94.157 1.00 24.04 324 ASP C N 1
ATOM 7962 C CA . ASP C 1 292 ? 1.006 77.986 94.596 1.00 24.06 324 ASP C CA 1
ATOM 7963 C C . ASP C 1 292 ? 1.865 76.847 95.184 1.00 23.11 324 ASP C C 1
ATOM 7964 O O . ASP C 1 292 ? 2.838 77.110 95.900 1.00 23.03 324 ASP C O 1
ATOM 7969 N N . PHE C 1 293 ? 1.532 75.592 94.866 1.00 21.61 325 PHE C N 1
ATOM 7970 C CA . PHE C 1 293 ? 2.289 74.447 95.393 1.00 20.43 325 PHE C CA 1
ATOM 7971 C C . PHE C 1 293 ? 3.814 74.521 95.169 1.00 20.17 325 PHE C C 1
ATOM 7972 O O . PHE C 1 293 ? 4.541 73.997 95.992 1.00 20.50 325 PHE C O 1
ATOM 7980 N N . PRO C 1 294 ? 4.310 75.151 94.058 1.00 20.35 326 PRO C N 1
ATOM 7981 C CA . PRO C 1 294 ? 5.776 75.212 93.908 1.00 21.38 326 PRO C CA 1
ATOM 7982 C C . PRO C 1 294 ? 6.530 75.859 95.094 1.00 23.06 326 PRO C C 1
ATOM 7983 O O . PRO C 1 294 ? 7.692 75.524 95.329 1.00 24.37 326 PRO C O 1
ATOM 7987 N N . ILE C 1 295 ? 5.874 76.755 95.829 1.00 21.50 327 ILE C N 1
ATOM 7988 C CA . ILE C 1 295 ? 6.541 77.480 96.927 1.00 23.63 327 ILE C CA 1
ATOM 7989 C C . ILE C 1 295 ? 6.268 76.924 98.331 1.00 23.19 327 ILE C C 1
ATOM 7990 O O . ILE C 1 295 ? 6.927 77.334 99.298 1.00 22.04 327 ILE C O 1
ATOM 7995 N N . ALA C 1 296 ? 5.340 75.972 98.442 1.00 21.56 328 ALA C N 1
ATOM 7996 C CA . ALA C 1 296 ? 5.097 75.292 99.737 1.00 21.71 328 ALA C CA 1
ATOM 7997 C C . ALA C 1 296 ? 6.360 74.662 100.357 1.00 21.84 328 ALA C C 1
ATOM 7998 O O . ALA C 1 296 ? 6.544 74.747 101.575 1.00 21.04 328 ALA C O 1
ATOM 8000 N N . PRO C 1 297 ? 7.223 74.011 99.538 1.00 20.71 329 PRO C N 1
ATOM 8001 C CA . PRO C 1 297 ? 8.476 73.491 100.108 1.00 21.53 329 PRO C CA 1
ATOM 8002 C C . PRO C 1 297 ? 9.370 74.536 100.834 1.00 21.48 329 PRO C C 1
ATOM 8003 O O . PRO C 1 297 ? 10.137 74.167 101.723 1.00 20.62 329 PRO C O 1
ATOM 8007 N N . VAL C 1 298 ? 9.286 75.806 100.447 1.00 22.07 330 VAL C N 1
ATOM 8008 C CA . VAL C 1 298 ? 10.053 76.861 101.149 1.00 23.86 330 VAL C CA 1
ATOM 8009 C C . VAL C 1 298 ? 9.642 76.909 102.632 1.00 23.97 330 VAL C C 1
ATOM 8010 O O . VAL C 1 298 ? 10.483 76.859 103.541 1.00 24.03 330 VAL C O 1
ATOM 8014 N N . TYR C 1 299 ? 8.346 77.040 102.853 1.00 23.14 331 TYR C N 1
ATOM 8015 C CA . TYR C 1 299 ? 7.776 77.111 104.193 1.00 25.12 331 TYR C CA 1
ATOM 8016 C C . TYR C 1 299 ? 7.997 75.858 105.037 1.00 25.81 331 TYR C C 1
ATOM 8017 O O . TYR C 1 299 ? 8.383 75.957 106.200 1.00 26.14 331 TYR C O 1
ATOM 8026 N N . ALA C 1 300 ? 7.782 74.681 104.454 1.00 24.56 332 ALA C N 1
ATOM 8027 C CA . ALA C 1 300 ? 8.056 73.434 105.158 1.00 25.18 332 ALA C CA 1
ATOM 8028 C C . ALA C 1 300 ? 9.523 73.319 105.618 1.00 25.16 332 ALA C C 1
ATOM 8029 O O . ALA C 1 300 ? 9.790 72.967 106.780 1.00 26.25 332 ALA C O 1
ATOM 8031 N N . ALA C 1 301 ? 10.464 73.638 104.724 1.00 24.74 333 ALA C N 1
ATOM 8032 C CA . ALA C 1 301 ? 11.899 73.616 105.056 1.00 26.10 333 ALA C CA 1
ATOM 8033 C C . ALA C 1 301 ? 12.269 74.583 106.185 1.00 27.56 333 ALA C C 1
ATOM 8034 O O . ALA C 1 301 ? 13.092 74.250 107.053 1.00 28.71 333 ALA C O 1
ATOM 8036 N N . SER C 1 302 ? 11.652 75.766 106.169 1.00 27.66 334 SER C N 1
ATOM 8037 C CA . SER C 1 302 ? 11.917 76.800 107.167 1.00 27.82 334 SER C CA 1
ATOM 8038 C C . SER C 1 302 ? 11.407 76.373 108.530 1.00 27.48 334 SER C C 1
ATOM 8039 O O . SER C 1 302 ? 12.080 76.566 109.541 1.00 28.18 334 SER C O 1
ATOM 8042 N N . MET C 1 303 ? 10.221 75.773 108.544 1.00 26.03 335 MET C N 1
ATOM 8043 C CA . MET C 1 303 ? 9.663 75.184 109.755 1.00 26.60 335 MET C CA 1
ATOM 8044 C C . MET C 1 303 ? 10.638 74.212 110.402 1.00 26.42 335 MET C C 1
ATOM 8045 O O . MET C 1 303 ? 10.895 74.309 111.605 1.00 28.75 335 MET C O 1
ATOM 8050 N N . VAL C 1 304 ? 11.192 73.294 109.611 1.00 25.76 336 VAL C N 1
ATOM 8051 C CA . VAL C 1 304 ? 12.133 72.281 110.115 1.00 25.37 336 VAL C CA 1
ATOM 8052 C C . VAL C 1 304 ? 13.407 72.931 110.688 1.00 28.00 336 VAL C C 1
ATOM 8053 O O . VAL C 1 304 ? 13.864 72.557 111.780 1.00 29.17 336 VAL C O 1
ATOM 8057 N N . LEU C 1 305 ? 13.967 73.909 109.971 1.00 28.26 337 LEU C N 1
ATOM 8058 C CA . LEU C 1 305 ? 15.165 74.631 110.442 1.00 30.84 337 LEU C CA 1
ATOM 8059 C C . LEU C 1 305 ? 14.917 75.380 111.761 1.00 32.07 337 LEU C C 1
ATOM 8060 O O . LEU C 1 305 ? 15.720 75.284 112.699 1.00 32.20 337 LEU C O 1
ATOM 8065 N N . LYS C 1 306 ? 13.810 76.115 111.809 1.00 32.38 338 LYS C N 1
ATOM 8066 C CA . LYS C 1 306 ? 13.388 76.873 112.992 1.00 34.58 338 LYS C CA 1
ATOM 8067 C C . LYS C 1 306 ? 13.136 75.945 114.193 1.00 36.07 338 LYS C C 1
ATOM 8068 O O . LYS C 1 306 ? 13.561 76.240 115.311 1.00 35.71 338 LYS C O 1
ATOM 8074 N N . ASP C 1 307 ? 12.454 74.825 113.948 1.00 37.50 339 ASP C N 1
ATOM 8075 C CA . ASP C 1 307 ? 12.172 73.817 114.972 1.00 39.64 339 ASP C CA 1
ATOM 8076 C C . ASP C 1 307 ? 13.440 73.277 115.646 1.00 40.07 339 ASP C C 1
ATOM 8077 O O . ASP C 1 307 ? 13.493 73.160 116.869 1.00 40.46 339 ASP C O 1
ATOM 8082 N N . VAL C 1 308 ? 14.448 72.951 114.840 1.00 39.47 340 VAL C N 1
ATOM 8083 C CA . VAL C 1 308 ? 15.702 72.381 115.329 1.00 39.64 340 VAL C CA 1
ATOM 8084 C C . VAL C 1 308 ? 16.686 73.487 115.752 1.00 39.53 340 VAL C C 1
ATOM 8085 O O . VAL C 1 308 ? 17.674 73.215 116.434 1.00 39.40 340 VAL C O 1
ATOM 8089 N N . GLY C 1 309 ? 16.397 74.722 115.344 1.00 38.70 341 GLY C N 1
ATOM 8090 C CA . GLY C 1 309 ? 17.276 75.869 115.592 1.00 38.23 341 GLY C CA 1
ATOM 8091 C C . GLY C 1 309 ? 18.546 75.872 114.756 1.00 38.75 341 GLY C C 1
ATOM 8092 O O . GLY C 1 309 ? 19.613 76.244 115.247 1.00 38.58 341 GLY C O 1
ATOM 8093 N N . LEU C 1 310 ? 18.445 75.444 113.498 1.00 37.62 342 LEU C N 1
ATOM 8094 C CA . LEU C 1 310 ? 19.573 75.523 112.576 1.00 36.87 342 LEU C CA 1
ATOM 8095 C C . LEU C 1 310 ? 19.365 76.651 111.564 1.00 36.12 342 LEU C C 1
ATOM 8096 O O . LEU C 1 310 ? 18.285 77.228 111.485 1.00 35.77 342 LEU C O 1
ATOM 8101 N N . LYS C 1 311 ? 20.422 76.974 110.823 1.00 36.74 343 LYS C N 1
ATOM 8102 C CA . LYS C 1 311 ? 20.375 77.969 109.746 1.00 36.78 343 LYS C CA 1
ATOM 8103 C C . LYS C 1 311 ? 20.593 77.274 108.415 1.00 35.40 343 LYS C C 1
ATOM 8104 O O . LYS C 1 311 ? 21.138 76.164 108.379 1.00 35.51 343 LYS C O 1
ATOM 8110 N N . LYS C 1 312 ? 20.198 77.917 107.318 1.00 35.17 344 LYS C N 1
ATOM 8111 C CA . LYS C 1 312 ? 20.317 77.272 106.003 1.00 35.52 344 LYS C CA 1
ATOM 8112 C C . LYS C 1 312 ? 21.744 76.817 105.683 1.00 35.48 344 LYS C C 1
ATOM 8113 O O . LYS C 1 312 ? 21.946 75.733 105.130 1.00 34.64 344 LYS C O 1
ATOM 8119 N N . GLU C 1 313 ? 22.732 77.622 106.084 1.00 36.96 345 GLU C N 1
ATOM 8120 C CA . GLU C 1 313 ? 24.139 77.320 105.803 1.00 36.48 345 GLU C CA 1
ATOM 8121 C C . GLU C 1 313 ? 24.611 76.046 106.480 1.00 36.19 345 GLU C C 1
ATOM 8122 O O . GLU C 1 313 ? 25.608 75.458 106.054 1.00 37.21 345 GLU C O 1
ATOM 8128 N N . ASP C 1 314 ? 23.896 75.619 107.526 1.00 35.06 346 ASP C N 1
ATOM 8129 C CA . ASP C 1 314 ? 24.230 74.391 108.252 1.00 33.79 346 ASP C CA 1
ATOM 8130 C C . ASP C 1 314 ? 23.962 73.124 107.439 1.00 32.79 346 ASP C C 1
ATOM 8131 O O . ASP C 1 314 ? 24.524 72.062 107.732 1.00 31.17 346 ASP C O 1
ATOM 8136 N N . ILE C 1 315 ? 23.121 73.247 106.406 1.00 31.52 347 ILE C N 1
ATOM 8137 C CA . ILE C 1 315 ? 22.733 72.101 105.570 1.00 28.61 347 ILE C CA 1
ATOM 8138 C C . ILE C 1 315 ? 23.786 71.838 104.511 1.00 27.09 347 ILE C C 1
ATOM 8139 O O . ILE C 1 315 ? 24.110 72.722 103.728 1.00 27.75 347 ILE C O 1
ATOM 8144 N N . ALA C 1 316 ? 24.318 70.621 104.495 1.00 25.17 348 ALA C N 1
ATOM 8145 C CA . ALA C 1 316 ? 25.340 70.254 103.532 1.00 26.18 348 ALA C CA 1
ATOM 8146 C C . ALA C 1 316 ? 24.726 69.930 102.168 1.00 27.29 348 ALA C C 1
ATOM 8147 O O . ALA C 1 316 ? 25.294 70.253 101.118 1.00 26.02 348 ALA C O 1
ATOM 8149 N N . MET C 1 317 ? 23.553 69.302 102.191 1.00 27.22 349 MET C N 1
ATOM 8150 C CA . MET C 1 317 ? 22.945 68.762 100.982 1.00 27.86 349 MET C CA 1
ATOM 8151 C C . MET C 1 317 ? 21.437 68.950 101.048 1.00 27.56 349 MET C C 1
ATOM 8152 O O . MET C 1 317 ? 20.812 68.633 102.067 1.00 25.15 349 MET C O 1
ATOM 8157 N N . TRP C 1 318 ? 20.876 69.499 99.971 1.00 24.69 350 TRP C N 1
ATOM 8158 C CA . TRP C 1 318 ? 19.441 69.697 99.824 1.00 23.85 350 TRP C CA 1
ATOM 8159 C C . TRP C 1 318 ? 18.915 68.807 98.714 1.00 23.24 350 TRP C C 1
ATOM 8160 O O . TRP C 1 318 ? 19.514 68.714 97.642 1.00 23.86 350 TRP C O 1
ATOM 8171 N N . GLU C 1 319 ? 17.789 68.157 98.987 1.00 21.28 351 GLU C N 1
ATOM 8172 C CA . GLU C 1 319 ? 16.987 67.483 97.962 1.00 21.69 351 GLU C CA 1
ATOM 8173 C C . GLU C 1 319 ? 15.629 68.170 97.875 1.00 21.45 351 GLU C C 1
ATOM 8174 O O . GLU C 1 319 ? 14.770 67.944 98.719 1.00 20.66 351 GLU C O 1
ATOM 8180 N N . VAL C 1 320 ? 15.446 69.024 96.867 1.00 20.40 352 VAL C N 1
ATOM 8181 C CA . VAL C 1 320 ? 14.160 69.669 96.607 1.00 20.73 352 VAL C CA 1
ATOM 8182 C C . VAL C 1 320 ? 13.567 68.979 95.383 1.00 20.60 352 VAL C C 1
ATOM 8183 O O . VAL C 1 320 ? 14.109 69.114 94.272 1.00 21.11 352 VAL C O 1
ATOM 8187 N N . ASN C 1 321 ? 12.493 68.209 95.579 1.00 19.55 353 ASN C N 1
ATOM 8188 C CA . ASN C 1 321 ? 11.991 67.366 94.487 1.00 17.93 353 ASN C CA 1
ATOM 8189 C C . ASN C 1 321 ? 11.744 68.149 93.201 1.00 15.46 353 ASN C C 1
ATOM 8190 O O . ASN C 1 321 ? 11.046 69.168 93.203 1.00 15.62 353 ASN C O 1
ATOM 8195 N N . GLU C 1 322 ? 12.293 67.646 92.098 1.00 16.68 354 GLU C N 1
ATOM 8196 C CA . GLU C 1 322 ? 12.199 68.349 90.801 1.00 17.20 354 GLU C CA 1
ATOM 8197 C C . GLU C 1 322 ? 10.872 68.053 90.063 1.00 17.67 354 GLU C C 1
ATOM 8198 O O . GLU C 1 322 ? 10.882 67.556 88.933 1.00 16.58 354 GLU C O 1
ATOM 8204 N N . ALA C 1 323 ? 9.736 68.381 90.679 1.00 18.25 355 ALA C N 1
ATOM 8205 C CA . ALA C 1 323 ? 8.438 68.176 90.034 1.00 18.12 355 ALA C CA 1
ATOM 8206 C C . ALA C 1 323 ? 8.420 68.926 88.694 1.00 19.68 355 ALA C C 1
ATOM 8207 O O . ALA C 1 323 ? 7.929 68.403 87.689 1.00 20.39 355 ALA C O 1
ATOM 8209 N N . PHE C 1 324 ? 8.970 70.152 88.720 1.00 18.94 356 PHE C N 1
ATOM 8210 C CA . PHE C 1 324 ? 9.275 70.994 87.550 1.00 20.27 356 PHE C CA 1
ATOM 8211 C C . PHE C 1 324 ? 10.572 71.734 87.865 1.00 19.08 356 PHE C C 1
ATOM 8212 O O . PHE C 1 324 ? 10.831 72.048 89.028 1.00 19.16 356 PHE C O 1
ATOM 8220 N N . SER C 1 325 ? 11.382 72.011 86.845 1.00 20.65 357 SER C N 1
ATOM 8221 C CA . SER C 1 325 ? 12.622 72.797 87.033 1.00 20.69 357 SER C CA 1
ATOM 8222 C C . SER C 1 325 ? 12.276 74.110 87.734 1.00 20.87 357 SER C C 1
ATOM 8223 O O . SER C 1 325 ? 12.975 74.548 88.650 1.00 21.07 357 SER C O 1
ATOM 8226 N N . LEU C 1 326 ? 11.168 74.717 87.311 1.00 21.80 358 LEU C N 1
ATOM 8227 C CA . LEU C 1 326 ? 10.574 75.888 87.960 1.00 22.10 358 LEU C CA 1
ATOM 8228 C C . LEU C 1 326 ? 10.502 75.782 89.490 1.00 22.84 358 LEU C C 1
ATOM 8229 O O . LEU C 1 326 ? 10.826 76.741 90.192 1.00 19.77 358 LEU C O 1
ATOM 8234 N N . VAL C 1 327 ? 10.040 74.634 89.990 1.00 20.03 359 VAL C N 1
ATOM 8235 C CA . VAL C 1 327 ? 9.942 74.412 91.437 1.00 19.97 359 VAL C CA 1
ATOM 8236 C C . VAL C 1 327 ? 11.288 74.609 92.130 1.00 21.01 359 VAL C C 1
ATOM 8237 O O . VAL C 1 327 ? 11.388 75.371 93.095 1.00 22.51 359 VAL C O 1
ATOM 8241 N N . VAL C 1 328 ? 12.322 73.941 91.625 1.00 21.62 360 VAL C N 1
ATOM 8242 C CA . VAL C 1 328 ? 13.650 74.016 92.233 1.00 22.24 360 VAL C CA 1
ATOM 8243 C C . VAL C 1 328 ? 14.223 75.433 92.192 1.00 23.59 360 VAL C C 1
ATOM 8244 O O . VAL C 1 328 ? 14.772 75.903 93.186 1.00 21.55 360 VAL C O 1
ATOM 8248 N N . LEU C 1 329 ? 14.085 76.111 91.052 1.00 24.30 361 LEU C N 1
ATOM 8249 C CA . LEU C 1 329 ? 14.535 77.503 90.943 1.00 24.70 361 LEU C CA 1
ATOM 8250 C C . LEU C 1 329 ? 13.775 78.443 91.903 1.00 24.91 361 LEU C C 1
ATOM 8251 O O . LEU C 1 329 ? 14.389 79.315 92.529 1.00 23.67 361 LEU C O 1
ATOM 8256 N N . ALA C 1 330 ? 12.465 78.237 92.056 1.00 24.08 362 ALA C N 1
ATOM 8257 C CA . ALA C 1 330 ? 11.652 79.027 93.013 1.00 26.55 362 ALA C CA 1
ATOM 8258 C C . ALA C 1 330 ? 12.153 78.873 94.439 1.00 26.93 362 ALA C C 1
ATOM 8259 O O . ALA C 1 330 ? 12.185 79.847 95.198 1.00 28.11 362 ALA C O 1
ATOM 8261 N N . ASN C 1 331 ? 12.528 77.647 94.796 1.00 25.39 363 ASN C N 1
ATOM 8262 C CA . ASN C 1 331 ? 13.030 77.362 96.140 1.00 25.09 363 ASN C CA 1
ATOM 8263 C C . ASN C 1 331 ? 14.403 77.971 96.372 1.00 25.65 363 ASN C C 1
ATOM 8264 O O . ASN C 1 331 ? 14.660 78.553 97.437 1.00 26.43 363 ASN C O 1
ATOM 8269 N N . ILE C 1 332 ? 15.280 77.832 95.379 1.00 25.82 364 ILE C N 1
ATOM 8270 C CA . ILE C 1 332 ? 16.620 78.422 95.449 1.00 28.02 364 ILE C CA 1
ATOM 8271 C C . ILE C 1 332 ? 16.526 79.938 95.650 1.00 29.30 364 ILE C C 1
ATOM 8272 O O . ILE C 1 332 ? 17.199 80.507 96.519 1.00 31.71 364 ILE C O 1
ATOM 8277 N N . LYS C 1 333 ? 15.666 80.577 94.871 1.00 29.47 365 LYS C N 1
ATOM 8278 C CA . LYS C 1 333 ? 15.508 82.023 94.917 1.00 31.57 365 LYS C CA 1
ATOM 8279 C C . LYS C 1 333 ? 15.026 82.520 96.289 1.00 32.82 365 LYS C C 1
ATOM 8280 O O . LYS C 1 333 ? 15.653 83.405 96.884 1.00 33.34 365 LYS C O 1
ATOM 8286 N N . MET C 1 334 ? 13.940 81.929 96.788 1.00 31.04 366 MET C N 1
ATOM 8287 C CA . MET C 1 334 ? 13.305 82.350 98.044 1.00 31.54 366 MET C CA 1
ATOM 8288 C C . MET C 1 334 ? 14.131 82.020 99.290 1.00 32.14 366 MET C C 1
ATOM 8289 O O . MET C 1 334 ? 14.174 82.802 100.244 1.00 33.75 366 MET C O 1
ATOM 8294 N N . LEU C 1 335 ? 14.791 80.869 99.283 1.00 31.37 367 LEU C N 1
ATOM 8295 C CA . LEU C 1 335 ? 15.634 80.478 100.395 1.00 31.09 367 LEU C CA 1
ATOM 8296 C C . LEU C 1 335 ? 17.008 81.134 100.350 1.00 32.60 367 LEU C C 1
ATOM 8297 O O . LEU C 1 335 ? 17.641 81.317 101.396 1.00 30.68 367 LEU C O 1
ATOM 8302 N N . GLU C 1 336 ? 17.446 81.491 99.142 1.00 33.73 368 GLU C N 1
ATOM 8303 C CA . GLU C 1 336 ? 18.773 82.057 98.887 1.00 35.22 368 GLU C CA 1
ATOM 8304 C C . GLU C 1 336 ? 19.887 81.097 99.303 1.00 35.88 368 GLU C C 1
ATOM 8305 O O . GLU C 1 336 ? 20.800 81.463 100.064 1.00 34.43 368 GLU C O 1
ATOM 8314 N N . ILE C 1 337 ? 19.810 79.870 98.787 1.00 33.70 369 ILE C N 1
ATOM 8315 C CA . ILE C 1 337 ? 20.793 78.836 99.086 1.00 33.21 369 ILE C CA 1
ATOM 8316 C C . ILE C 1 337 ? 21.692 78.566 97.887 1.00 32.52 369 ILE C C 1
ATOM 8317 O O . ILE C 1 337 ? 21.368 78.937 96.761 1.00 33.46 369 ILE C O 1
ATOM 8322 N N . ASP C 1 338 ? 22.812 77.904 98.155 1.00 32.57 370 ASP C N 1
ATOM 8323 C CA . ASP C 1 338 ? 23.838 77.600 97.162 1.00 33.06 370 ASP C CA 1
ATOM 8324 C C . ASP C 1 338 ? 23.392 76.489 96.203 1.00 31.44 370 ASP C C 1
ATOM 8325 O O . ASP C 1 338 ? 23.314 75.322 96.598 1.00 32.68 370 ASP C O 1
ATOM 8330 N N . PRO C 1 339 ? 23.135 76.844 94.925 1.00 30.43 371 PRO C N 1
ATOM 8331 C CA . PRO C 1 339 ? 22.644 75.869 93.933 1.00 28.52 371 PRO C CA 1
ATOM 8332 C C . PRO C 1 339 ? 23.547 74.653 93.773 1.00 28.70 371 PRO C C 1
ATOM 8333 O O . PRO C 1 339 ? 23.085 73.597 93.339 1.00 28.74 371 PRO C O 1
ATOM 8337 N N . GLN C 1 340 ? 24.823 74.795 94.126 1.00 27.38 372 GLN C N 1
ATOM 8338 C CA . GLN C 1 340 ? 25.773 73.689 94.052 1.00 27.56 372 GLN C CA 1
ATOM 8339 C C . GLN C 1 340 ? 25.546 72.632 95.138 1.00 26.74 372 GLN C C 1
ATOM 8340 O O . GLN C 1 340 ? 26.132 71.551 95.083 1.00 26.86 372 GLN C O 1
ATOM 8346 N N . LYS C 1 341 ? 24.706 72.959 96.121 1.00 27.32 373 LYS C N 1
ATOM 8347 C CA . LYS C 1 341 ? 24.333 72.029 97.191 1.00 27.62 373 LYS C CA 1
ATOM 8348 C C . LYS C 1 341 ? 22.929 71.432 96.994 1.00 26.79 373 LYS C C 1
ATOM 8349 O O . LYS C 1 341 ? 22.411 70.780 97.900 1.00 24.73 373 LYS C O 1
ATOM 8355 N N . VAL C 1 342 ? 22.324 71.672 95.827 1.00 26.49 374 VAL C N 1
ATOM 8356 C CA . VAL C 1 342 ? 20.924 71.293 95.564 1.00 25.98 374 VAL C CA 1
ATOM 8357 C C . VAL C 1 342 ? 20.835 70.215 94.483 1.00 25.55 374 VAL C C 1
ATOM 8358 O O . VAL C 1 342 ? 21.342 70.400 93.363 1.00 24.53 374 VAL C O 1
ATOM 8362 N N . ASN C 1 343 ? 20.184 69.097 94.826 1.00 24.55 375 ASN C N 1
ATOM 8363 C CA . ASN C 1 343 ? 19.932 67.994 93.878 1.00 24.87 375 ASN C CA 1
ATOM 8364 C C . ASN C 1 343 ? 21.204 67.610 93.105 1.00 26.36 375 ASN C C 1
ATOM 8365 O O . ASN C 1 343 ? 21.211 67.538 91.860 1.00 26.42 375 ASN C O 1
ATOM 8370 N N . ILE C 1 344 ? 22.270 67.342 93.858 1.00 26.66 376 ILE C N 1
ATOM 8371 C CA . ILE C 1 344 ? 23.619 67.307 93.292 1.00 27.43 376 ILE C CA 1
ATOM 8372 C C . ILE C 1 344 ? 23.847 66.132 92.357 1.00 26.79 376 ILE C C 1
ATOM 8373 O O . ILE C 1 344 ? 24.690 66.207 91.466 1.00 26.00 376 ILE C O 1
ATOM 8378 N N . ASN C 1 345 ? 23.075 65.065 92.560 1.00 25.49 377 ASN C N 1
ATOM 8379 C CA . ASN C 1 345 ? 23.176 63.860 91.748 1.00 25.09 377 ASN C CA 1
ATOM 8380 C C . ASN C 1 345 ? 21.938 63.624 90.885 1.00 23.73 377 ASN C C 1
ATOM 8381 O O . ASN C 1 345 ? 21.575 62.484 90.590 1.00 23.50 377 ASN C O 1
ATOM 8386 N N . GLY C 1 346 ? 21.299 64.725 90.493 1.00 22.32 378 GLY C N 1
ATOM 8387 C CA . GLY C 1 346 ? 20.151 64.690 89.601 1.00 21.29 378 GLY C CA 1
ATOM 8388 C C . GLY C 1 346 ? 18.854 64.678 90.381 1.00 21.08 378 GLY C C 1
ATOM 8389 O O . GLY C 1 346 ? 18.847 64.784 91.622 1.00 20.37 378 GLY C O 1
ATOM 8390 N N . GLY C 1 347 ? 17.755 64.531 89.659 1.00 19.68 379 GLY C N 1
ATOM 8391 C CA . GLY C 1 347 ? 16.450 64.444 90.292 1.00 21.63 379 GLY C CA 1
ATOM 8392 C C . GLY C 1 347 ? 15.340 64.191 89.304 1.00 20.29 379 GLY C C 1
ATOM 8393 O O . GLY C 1 347 ? 15.596 63.881 88.140 1.00 20.50 379 GLY C O 1
ATOM 8394 N N . ALA C 1 348 ? 14.107 64.374 89.769 1.00 20.62 380 ALA C N 1
ATOM 8395 C CA . ALA C 1 348 ? 12.914 63.914 89.054 1.00 18.87 380 ALA C CA 1
ATOM 8396 C C . ALA C 1 348 ? 12.749 64.450 87.613 1.00 18.56 380 ALA C C 1
ATOM 8397 O O . ALA C 1 348 ? 12.062 63.829 86.820 1.00 18.25 380 ALA C O 1
ATOM 8399 N N . VAL C 1 349 ? 13.353 65.598 87.284 1.00 19.98 381 VAL C N 1
ATOM 8400 C CA . VAL C 1 349 ? 13.292 66.124 85.903 1.00 20.44 381 VAL C CA 1
ATOM 8401 C C . VAL C 1 349 ? 14.029 65.179 84.925 1.00 21.6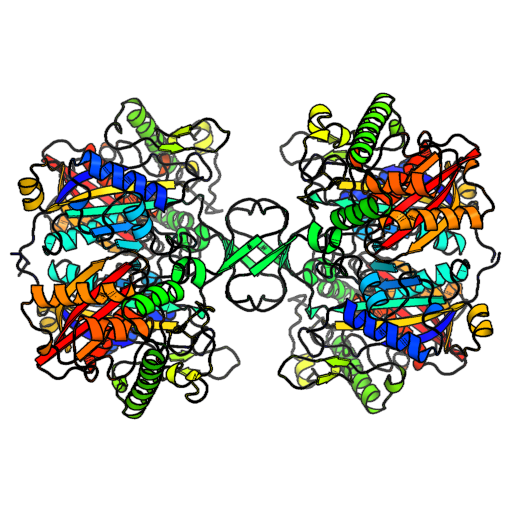4 381 VAL C C 1
ATOM 8402 O O . VAL C 1 349 ? 13.596 65.027 83.772 1.00 22.25 381 VAL C O 1
ATOM 8406 N N . SER C 1 350 ? 15.090 64.521 85.400 1.00 21.08 382 SER C N 1
ATOM 8407 C CA . SER C 1 350 ? 15.898 63.655 84.548 1.00 20.94 382 SER C CA 1
ATOM 8408 C C . SER C 1 350 ? 15.789 62.190 84.920 1.00 20.17 382 SER C C 1
ATOM 8409 O O . SER C 1 350 ? 15.948 61.322 84.061 1.00 22.33 382 SER C O 1
ATOM 8412 N N . LEU C 1 351 ? 15.525 61.911 86.195 1.00 20.11 383 LEU C N 1
ATOM 8413 C CA . LEU C 1 351 ? 15.368 60.538 86.680 1.00 18.36 383 LEU C CA 1
ATOM 8414 C C . LEU C 1 351 ? 13.915 60.053 86.638 1.00 18.51 383 LEU C C 1
ATOM 8415 O O . LEU C 1 351 ? 13.668 58.844 86.687 1.00 21.95 383 LEU C O 1
ATOM 8420 N N . GLY C 1 352 ? 12.974 60.991 86.528 1.00 18.72 384 GLY C N 1
ATOM 8421 C CA . GLY C 1 352 ? 11.543 60.658 86.459 1.00 17.61 384 GLY C CA 1
ATOM 8422 C C . GLY C 1 352 ? 10.866 60.729 87.827 1.00 17.78 384 GLY C C 1
ATOM 8423 O O . GLY C 1 352 ? 11.547 60.822 88.847 1.00 18.08 384 GLY C O 1
ATOM 8424 N N . HIS C 1 353 ? 9.539 60.608 87.841 1.00 17.21 385 HIS C N 1
ATOM 8425 C CA . HIS C 1 353 ? 8.724 60.951 89.004 1.00 18.69 385 HIS C CA 1
ATOM 8426 C C . HIS C 1 353 ? 7.536 59.978 89.170 1.00 18.57 385 HIS C C 1
ATOM 8427 O O . HIS C 1 353 ? 6.401 60.313 88.813 1.00 18.71 385 HIS C O 1
ATOM 8434 N N . PRO C 1 354 ? 7.804 58.745 89.667 1.00 19.17 386 PRO C N 1
ATOM 8435 C CA . PRO C 1 354 ? 6.690 57.870 90.047 1.00 17.94 386 PRO C CA 1
ATOM 8436 C C . PRO C 1 354 ? 6.141 58.467 91.335 1.00 17.52 386 PRO C C 1
ATOM 8437 O O . PRO C 1 354 ? 6.773 58.374 92.381 1.00 17.25 386 PRO C O 1
ATOM 8441 N N . ILE C 1 355 ? 4.989 59.120 91.232 1.00 16.78 387 ILE C N 1
ATOM 8442 C CA . ILE C 1 355 ? 4.617 60.157 92.193 1.00 17.72 387 ILE C CA 1
ATOM 8443 C C . ILE C 1 355 ? 4.596 59.715 93.669 1.00 17.82 387 ILE C C 1
ATOM 8444 O O . ILE C 1 355 ? 5.089 60.434 94.535 1.00 17.78 387 ILE C O 1
ATOM 8449 N N . GLY C 1 356 ? 4.065 58.525 93.937 1.00 17.81 388 GLY C N 1
ATOM 8450 C CA . GLY C 1 356 ? 4.023 57.994 95.304 1.00 16.12 388 GLY C CA 1
ATOM 8451 C C . GLY C 1 356 ? 5.377 57.587 95.866 1.00 19.02 388 GLY C C 1
ATOM 8452 O O . GLY C 1 356 ? 5.507 57.428 97.085 1.00 17.62 388 GLY C O 1
ATOM 8453 N N . MET C 1 357 ? 6.396 57.477 95.005 1.00 16.77 389 MET C N 1
ATOM 8454 C CA . MET C 1 357 ? 7.712 56.984 95.452 1.00 18.05 389 MET C CA 1
ATOM 8455 C C . MET C 1 357 ? 8.790 58.038 95.664 1.00 18.29 389 MET C C 1
ATOM 8456 O O . MET C 1 357 ? 9.694 57.815 96.470 1.00 16.94 389 MET C O 1
ATOM 8461 N N . SER C 1 358 ? 8.675 59.177 94.965 1.00 15.51 390 SER C N 1
ATOM 8462 C CA . SER C 1 358 ? 9.735 60.199 94.920 1.00 16.74 390 SER C CA 1
ATOM 8463 C C . SER C 1 358 ? 10.109 60.770 96.292 1.00 17.75 390 SER C C 1
ATOM 8464 O O . SER C 1 358 ? 11.278 61.019 96.544 1.00 15.35 390 SER C O 1
ATOM 8467 N N . GLY C 1 359 ? 9.113 61.013 97.146 1.00 16.23 391 GLY C N 1
ATOM 8468 C CA . GLY C 1 359 ? 9.325 61.476 98.519 1.00 15.26 391 GLY C CA 1
ATOM 8469 C C . GLY C 1 359 ? 10.202 60.557 99.350 1.00 17.24 391 GLY C C 1
ATOM 8470 O O . GLY C 1 359 ? 11.018 61.033 100.136 1.00 18.73 391 GLY C O 1
ATOM 8471 N N . ALA C 1 360 ? 10.029 59.248 99.176 1.00 16.72 392 ALA C N 1
ATOM 8472 C CA . ALA C 1 360 ? 10.906 58.250 99.805 1.00 17.98 392 ALA C CA 1
ATOM 8473 C C . ALA C 1 360 ? 12.294 58.147 99.147 1.00 18.70 392 ALA C C 1
ATOM 8474 O O . ALA C 1 360 ? 13.307 58.080 99.862 1.00 18.08 392 ALA C O 1
ATOM 8476 N N . ARG C 1 361 ? 12.347 58.127 97.808 1.00 17.65 393 ARG C N 1
ATOM 8477 C CA . ARG C 1 361 ? 13.629 58.118 97.094 1.00 18.36 393 ARG C CA 1
ATOM 8478 C C . ARG C 1 361 ? 14.581 59.215 97.572 1.00 17.04 393 ARG C C 1
ATOM 8479 O O . ARG C 1 361 ? 15.744 58.924 97.863 1.00 20.20 393 ARG C O 1
ATOM 8487 N N . ILE C 1 362 ? 14.101 60.458 97.675 1.00 17.57 394 ILE C N 1
ATOM 8488 C CA . ILE C 1 362 ? 15.004 61.598 97.991 1.00 18.54 394 ILE C CA 1
ATOM 8489 C C . ILE C 1 362 ? 15.585 61.535 99.421 1.00 19.67 394 ILE C C 1
ATOM 8490 O O . ILE C 1 362 ? 16.749 61.904 99.643 1.00 17.15 394 ILE C O 1
ATOM 8495 N N . VAL C 1 363 ? 14.804 61.002 100.358 1.00 18.69 395 VAL C N 1
ATOM 8496 C CA . VAL C 1 363 ? 15.305 60.762 101.718 1.00 20.25 395 VAL C CA 1
ATOM 8497 C C . VAL C 1 363 ? 16.352 59.650 101.722 1.00 20.82 395 VAL C C 1
ATOM 8498 O O . VAL C 1 363 ? 17.420 59.790 102.350 1.00 20.29 395 VAL C O 1
ATOM 8502 N N . GLY C 1 364 ? 16.042 58.550 101.028 1.00 20.91 396 GLY C N 1
ATOM 8503 C CA . GLY C 1 364 ? 17.004 57.474 100.792 1.00 21.90 396 GLY C CA 1
ATOM 8504 C C . GLY C 1 364 ? 18.322 57.935 100.176 1.00 24.57 396 GLY C C 1
ATOM 8505 O O . GLY C 1 364 ? 19.398 57.459 100.576 1.00 22.55 396 GLY C O 1
ATOM 8506 N N . HIS C 1 365 ? 18.258 58.882 99.233 1.00 22.96 397 HIS C N 1
ATOM 8507 C CA . HIS C 1 365 ? 19.490 59.361 98.599 1.00 24.69 397 HIS C CA 1
ATOM 8508 C C . HIS C 1 365 ? 20.382 60.165 99.557 1.00 25.74 397 HIS C C 1
ATOM 8509 O O . HIS C 1 365 ? 21.615 59.983 99.572 1.00 27.18 397 HIS C O 1
ATOM 8516 N N . LEU C 1 366 ? 19.758 61.026 100.355 1.00 25.57 398 LEU C N 1
ATOM 8517 C CA . LEU C 1 366 ? 20.466 61.788 101.393 1.00 26.51 398 LEU C CA 1
ATOM 8518 C C . LEU C 1 366 ? 21.207 60.846 102.323 1.00 26.78 398 LEU C C 1
ATOM 8519 O O . LEU C 1 366 ? 22.389 61.048 102.612 1.00 26.68 398 LEU C O 1
ATOM 8524 N N . THR C 1 367 ? 20.500 59.814 102.774 1.00 28.04 399 THR C N 1
ATOM 8525 C CA . THR C 1 367 ? 21.054 58.768 103.632 1.00 28.04 399 THR C CA 1
ATOM 8526 C C . THR C 1 367 ? 22.398 58.226 103.131 1.00 29.64 399 THR C C 1
ATOM 8527 O O . THR C 1 367 ? 23.321 58.022 103.925 1.00 28.64 399 THR C O 1
ATOM 8531 N N . HIS C 1 368 ? 22.502 57.981 101.828 1.00 28.75 400 HIS C N 1
ATOM 8532 C CA . HIS C 1 368 ? 23.714 57.384 101.267 1.00 29.47 400 HIS C CA 1
ATOM 8533 C C . HIS C 1 368 ? 24.798 58.411 100.974 1.00 31.00 400 HIS C C 1
ATOM 8534 O O . HIS C 1 368 ? 25.974 58.173 101.270 1.00 32.72 400 HIS C O 1
ATOM 8541 N N . ALA C 1 369 ? 24.393 59.562 100.451 1.00 29.52 401 ALA C N 1
ATOM 8542 C CA . ALA C 1 369 ? 25.322 60.551 99.911 1.00 29.86 401 ALA C CA 1
ATOM 8543 C C . ALA C 1 369 ? 25.976 61.458 100.940 1.00 29.83 401 ALA C C 1
ATOM 8544 O O . ALA C 1 369 ? 27.094 61.941 100.713 1.00 29.13 401 ALA C O 1
ATOM 8546 N N . LEU C 1 370 ? 25.277 61.721 102.042 1.00 27.71 402 LEU C N 1
ATOM 8547 C CA . LEU C 1 370 ? 25.819 62.565 103.117 1.00 28.51 402 LEU C CA 1
ATOM 8548 C C . LEU C 1 370 ? 27.084 61.965 103.736 1.00 30.00 402 LEU C C 1
ATOM 8549 O O . LEU C 1 370 ? 27.244 60.734 103.773 1.00 29.36 402 LEU C O 1
ATOM 8554 N N . LYS C 1 371 ? 27.978 62.837 104.199 1.00 31.56 403 LYS C N 1
ATOM 8555 C CA . LYS C 1 371 ? 29.179 62.411 104.929 1.00 33.84 403 LYS C CA 1
ATOM 8556 C C . LYS C 1 371 ? 28.913 62.447 106.432 1.00 34.22 403 LYS C C 1
ATOM 8557 O O . LYS C 1 371 ? 28.093 63.251 106.899 1.00 32.90 403 LYS C O 1
ATOM 8563 N N . GLN C 1 372 ? 29.585 61.571 107.188 1.00 33.41 404 GLN C N 1
ATOM 8564 C CA . GLN C 1 372 ? 29.384 61.501 108.642 1.00 33.59 404 GLN C CA 1
ATOM 8565 C C . GLN C 1 372 ? 29.254 62.888 109.260 1.00 32.04 404 GLN C C 1
ATOM 8566 O O . GLN C 1 372 ? 30.078 63.762 109.003 1.00 33.21 404 GLN C O 1
ATOM 8572 N N . GLY C 1 373 ? 28.204 63.093 110.051 1.00 29.90 405 GLY C N 1
ATOM 8573 C CA . GLY C 1 373 ? 28.016 64.342 110.776 1.00 28.77 405 GLY C CA 1
ATOM 8574 C C . GLY C 1 373 ? 27.221 65.403 110.042 1.00 29.28 405 GLY C C 1
ATOM 8575 O O . GLY C 1 373 ? 26.678 66.309 110.661 1.00 29.69 405 GLY C O 1
ATOM 8576 N N . GLU C 1 374 ? 27.140 65.290 108.720 1.00 30.26 406 GLU C N 1
ATOM 8577 C CA . GLU C 1 374 ? 26.444 66.287 107.904 1.00 29.96 406 GLU C CA 1
ATOM 8578 C C . GLU C 1 374 ? 24.920 66.199 108.004 1.00 29.21 406 GLU C C 1
ATOM 8579 O O . GLU C 1 374 ? 24.359 65.116 108.189 1.00 28.07 406 GLU C O 1
ATOM 8585 N N . TYR C 1 375 ? 24.279 67.358 107.863 1.00 29.06 407 TYR C N 1
ATOM 8586 C CA . TYR C 1 375 ? 22.825 67.491 107.830 1.00 29.53 407 TYR C CA 1
ATOM 8587 C C . TYR C 1 375 ? 22.289 67.534 106.393 1.00 29.37 407 TYR C C 1
ATOM 8588 O O . TYR C 1 375 ? 22.798 68.287 105.557 1.00 28.11 407 TYR C O 1
ATOM 8597 N N . GLY C 1 376 ? 21.240 66.758 106.112 1.00 28.11 408 GLY C N 1
ATOM 8598 C CA . GLY C 1 376 ? 20.592 66.821 104.798 1.00 26.85 408 GLY C CA 1
ATOM 8599 C C . GLY C 1 376 ? 19.129 67.183 104.947 1.00 27.41 408 GLY C C 1
ATOM 8600 O O . GLY C 1 376 ? 18.451 66.629 105.820 1.00 27.06 408 GLY C O 1
ATOM 8601 N N . LEU C 1 377 ? 18.645 68.099 104.104 1.00 25.27 409 LEU C N 1
ATOM 8602 C CA . LEU C 1 377 ? 17.236 68.526 104.119 1.00 24.33 409 LEU C CA 1
ATOM 8603 C C . LEU C 1 377 ? 16.530 68.156 102.803 1.00 24.18 409 LEU C C 1
ATOM 8604 O O . LEU C 1 377 ? 16.965 68.580 101.720 1.00 21.71 409 LEU C O 1
ATOM 8609 N N . ALA C 1 378 ? 15.457 67.359 102.905 1.00 22.44 410 ALA C N 1
ATOM 8610 C CA . ALA C 1 378 ? 14.662 66.952 101.743 1.00 19.67 410 ALA C CA 1
ATOM 8611 C C . ALA C 1 378 ? 13.300 67.596 101.824 1.00 19.77 410 ALA C C 1
ATOM 8612 O O . ALA C 1 378 ? 12.697 67.643 102.893 1.00 20.54 410 ALA C O 1
ATOM 8614 N N . SER C 1 379 ? 12.811 68.113 100.702 1.00 17.11 411 SER C N 1
ATOM 8615 C CA . SER C 1 379 ? 11.485 68.729 100.678 1.00 18.80 411 SER C CA 1
ATOM 8616 C C . SER C 1 379 ? 10.766 68.372 99.381 1.00 19.19 411 SER C C 1
ATOM 8617 O O . SER C 1 379 ? 11.409 68.156 98.342 1.00 18.62 411 SER C O 1
ATOM 8620 N N . ILE C 1 380 ? 9.437 68.301 99.437 1.00 16.32 412 ILE C N 1
ATOM 8621 C CA . ILE C 1 380 ? 8.670 67.813 98.286 1.00 15.85 412 ILE C CA 1
ATOM 8622 C C . ILE C 1 380 ? 7.285 68.439 98.210 1.00 16.61 412 ILE C C 1
ATOM 8623 O O . ILE C 1 380 ? 6.480 68.253 99.118 1.00 17.65 412 ILE C O 1
ATOM 8628 N N . CYS C 1 381 ? 7.006 69.203 97.147 1.00 18.07 413 CYS C N 1
ATOM 8629 C CA . CYS C 1 381 ? 5.658 69.767 96.956 1.00 18.29 413 CYS C CA 1
ATOM 8630 C C . CYS C 1 381 ? 4.640 68.700 96.570 1.00 18.97 413 CYS C C 1
ATOM 8631 O O . CYS C 1 381 ? 5.019 67.647 96.031 1.00 18.34 413 CYS C O 1
ATOM 8634 N N . ASN C 1 382 ? 3.359 68.987 96.838 1.00 17.37 414 ASN C N 1
ATOM 8635 C CA . ASN C 1 382 ? 2.271 68.087 96.465 1.00 19.70 414 ASN C CA 1
ATOM 8636 C C . ASN C 1 382 ? 1.015 68.784 95.942 1.00 19.61 414 ASN C C 1
ATOM 8637 O O . ASN C 1 382 ? 0.683 69.932 96.333 1.00 19.59 414 ASN C O 1
ATOM 8642 N N . GLY C 1 383 ? 0.325 68.069 95.057 1.00 19.32 415 GLY C N 1
ATOM 8643 C CA . GLY C 1 383 ? -0.957 68.523 94.515 1.00 19.04 415 GLY C CA 1
ATOM 8644 C C . GLY C 1 383 ? -1.896 68.952 95.630 1.00 21.39 415 GLY C C 1
ATOM 8645 O O . GLY C 1 383 ? -2.029 68.260 96.656 1.00 20.34 415 GLY C O 1
ATOM 8646 N N . GLY C 1 384 ? -2.543 70.098 95.434 1.00 19.66 416 GLY C N 1
ATOM 8647 C CA . GLY C 1 384 ? -3.442 70.666 96.437 1.00 19.72 416 GLY C CA 1
ATOM 8648 C C . GLY C 1 384 ? -2.889 71.863 97.195 1.00 19.53 416 GLY C C 1
ATOM 8649 O O . GLY C 1 384 ? -3.631 72.520 97.925 1.00 19.33 416 GLY C O 1
ATOM 8650 N N . GLY C 1 385 ? -1.589 72.135 97.041 1.00 19.30 417 GLY C N 1
ATOM 8651 C CA . GLY C 1 385 ? -0.955 73.290 97.679 1.00 20.21 417 GLY C CA 1
ATOM 8652 C C . GLY C 1 385 ? -0.061 72.940 98.858 1.00 21.82 417 GLY C C 1
ATOM 8653 O O . GLY C 1 385 ? 0.355 73.828 99.609 1.00 22.23 417 GLY C O 1
ATOM 8654 N N . GLY C 1 386 ? 0.272 71.658 99.002 1.00 20.61 418 GLY C N 1
ATOM 8655 C CA . GLY C 1 386 ? 1.096 71.181 100.106 1.00 21.48 418 GLY C CA 1
ATOM 8656 C C . GLY C 1 386 ? 2.570 70.926 99.871 1.00 21.39 418 GLY C C 1
ATOM 8657 O O . GLY C 1 386 ? 3.057 70.928 98.734 1.00 19.63 418 GLY C O 1
ATOM 8658 N N . ALA C 1 387 ? 3.285 70.709 100.977 1.00 20.42 419 ALA C N 1
ATOM 8659 C CA . ALA C 1 387 ? 4.656 70.206 100.949 1.00 19.77 419 ALA C CA 1
ATOM 8660 C C . ALA C 1 387 ? 4.993 69.505 102.253 1.00 19.90 419 ALA C C 1
ATOM 8661 O O . ALA C 1 387 ? 4.434 69.833 103.304 1.00 19.34 419 ALA C O 1
ATOM 8663 N N . SER C 1 388 ? 5.892 68.535 102.153 1.00 17.81 420 SER C N 1
ATOM 8664 C CA . SER C 1 388 ? 6.490 67.873 103.312 1.00 19.82 420 SER C CA 1
ATOM 8665 C C . SER C 1 388 ? 8.000 68.151 103.291 1.00 18.82 420 SER C C 1
ATOM 8666 O O . SER C 1 388 ? 8.610 68.257 102.214 1.00 19.21 420 SER C O 1
ATOM 8669 N N . ALA C 1 389 ? 8.621 68.247 104.464 1.00 19.58 421 ALA C N 1
ATOM 8670 C CA . ALA C 1 389 ? 10.090 68.333 104.523 1.00 18.01 421 ALA C CA 1
ATOM 8671 C C . ALA C 1 389 ? 10.639 67.565 105.718 1.00 19.08 421 ALA C C 1
ATOM 8672 O O . ALA C 1 389 ? 9.933 67.361 106.711 1.00 18.88 421 ALA C O 1
ATOM 8674 N N . MET C 1 390 ? 11.900 67.168 105.616 1.00 18.80 422 MET C N 1
ATOM 8675 C CA . MET C 1 390 ? 12.552 66.313 106.603 1.00 18.76 422 MET C CA 1
ATOM 8676 C C . MET C 1 390 ? 14.049 66.653 106.707 1.00 20.53 422 MET C C 1
ATOM 8677 O O . MET C 1 390 ? 14.742 66.784 105.684 1.00 18.41 422 MET C O 1
ATOM 8682 N N . LEU C 1 391 ? 14.542 66.724 107.946 1.00 21.16 423 LEU C N 1
ATOM 8683 C CA . LEU C 1 391 ? 15.974 66.881 108.231 1.00 22.04 423 LEU C CA 1
ATOM 8684 C C . LEU C 1 391 ? 16.538 65.571 108.771 1.00 22.65 423 LEU C C 1
ATOM 8685 O O . LEU C 1 391 ? 15.970 64.975 109.690 1.00 21.33 423 LEU C O 1
ATOM 8690 N N . ILE C 1 392 ? 17.643 65.104 108.195 1.00 22.18 424 ILE C N 1
ATOM 8691 C CA . ILE C 1 392 ? 18.342 63.955 108.756 1.00 22.36 424 ILE C CA 1
ATOM 8692 C C . ILE C 1 392 ? 19.813 64.320 109.066 1.00 23.77 424 ILE C C 1
ATOM 8693 O O . ILE C 1 392 ? 20.337 65.296 108.518 1.00 22.87 424 ILE C O 1
ATOM 8698 N N . GLN C 1 393 ? 20.453 63.567 109.962 1.00 25.36 425 GLN C N 1
ATOM 8699 C CA . GLN C 1 393 ? 21.898 63.708 110.175 1.00 27.51 425 GLN C CA 1
ATOM 8700 C C . GLN C 1 393 ? 22.603 62.376 110.004 1.00 27.80 425 GLN C C 1
ATOM 8701 O O . GLN C 1 393 ? 22.221 61.362 110.612 1.00 28.19 425 GLN C O 1
ATOM 8707 N N . LYS C 1 394 ? 23.628 62.384 109.154 1.00 27.37 426 LYS C N 1
ATOM 8708 C CA . LYS C 1 394 ? 24.459 61.218 108.932 1.00 28.94 426 LYS C CA 1
ATOM 8709 C C . LYS C 1 394 ? 25.178 60.763 110.198 1.00 30.19 426 LYS C C 1
ATOM 8710 O O . LYS C 1 394 ? 25.668 61.586 110.981 1.00 30.04 426 LYS C O 1
ATOM 8716 N N . LEU C 1 395 ? 25.246 59.451 110.373 1.00 32.25 427 LEU C N 1
ATOM 8717 C CA . LEU C 1 395 ? 25.878 58.860 111.555 1.00 35.88 427 LEU C CA 1
ATOM 8718 C C . LEU C 1 395 ? 27.279 58.347 111.278 1.00 37.65 427 LEU C C 1
ATOM 8719 O O . LEU C 1 395 ? 28.127 58.413 112.176 1.00 40.82 427 LEU C O 1
ATOM 8725 N N . SER D 1 3 ? 13.225 52.066 128.023 1.00 36.71 35 SER D N 1
ATOM 8726 C CA . SER D 1 3 ? 12.394 53.114 128.697 1.00 35.89 35 SER D CA 1
ATOM 8727 C C . SER D 1 3 ? 11.283 53.635 127.798 1.00 33.84 35 SER D C 1
ATOM 8728 O O . SER D 1 3 ? 11.481 53.842 126.599 1.00 34.16 35 SER D O 1
ATOM 8731 N N . LYS D 1 4 ? 10.118 53.857 128.392 1.00 31.13 36 LYS D N 1
ATOM 8732 C CA . LYS D 1 4 ? 8.948 54.285 127.647 1.00 28.61 36 LYS D CA 1
ATOM 8733 C C . LYS D 1 4 ? 8.950 55.792 127.489 1.00 27.18 36 LYS D C 1
ATOM 8734 O O . LYS D 1 4 ? 9.295 56.513 128.429 1.00 26.65 36 LYS D O 1
ATOM 8740 N N . PRO D 1 5 ? 8.542 56.284 126.303 1.00 25.77 37 PRO D N 1
ATOM 8741 C CA . PRO D 1 5 ? 8.441 57.723 126.075 1.00 24.91 37 PRO D CA 1
ATOM 8742 C C . PRO D 1 5 ? 7.409 58.402 126.967 1.00 22.69 37 PRO D C 1
ATOM 8743 O O . PRO D 1 5 ? 6.443 57.760 127.410 1.00 22.58 37 PRO D O 1
ATOM 8747 N N . THR D 1 6 ? 7.603 59.692 127.219 1.00 22.05 38 THR D N 1
ATOM 8748 C CA . THR D 1 6 ? 6.597 60.476 127.927 1.00 21.41 38 THR D CA 1
ATOM 8749 C C . THR D 1 6 ? 5.806 61.263 126.900 1.00 22.20 38 THR D C 1
ATOM 8750 O O . THR D 1 6 ? 6.364 62.135 126.241 1.00 22.56 38 THR D O 1
ATOM 8754 N N . LEU D 1 7 ? 4.511 60.950 126.782 1.00 22.22 39 LEU D N 1
ATOM 8755 C CA . LEU D 1 7 ? 3.659 61.442 125.686 1.00 23.75 39 LEU D CA 1
ATOM 8756 C C . LEU D 1 7 ? 2.604 62.422 126.180 1.00 25.28 39 LEU D C 1
ATOM 8757 O O . LEU D 1 7 ? 2.274 62.442 127.380 1.00 27.38 39 LEU D O 1
ATOM 8762 N N . LYS D 1 8 ? 2.091 63.258 125.282 1.00 25.55 40 LYS D N 1
ATOM 8763 C CA . LYS D 1 8 ? 0.931 64.089 125.618 1.00 26.24 40 LYS D CA 1
ATOM 8764 C C . LYS D 1 8 ? -0.351 63.249 125.679 1.00 26.58 40 LYS D C 1
ATOM 8765 O O . LYS D 1 8 ? -0.479 62.250 124.971 1.00 25.89 40 LYS D O 1
ATOM 8771 N N . GLU D 1 9 ? -1.276 63.653 126.552 1.00 26.74 41 GLU D N 1
ATOM 8772 C CA . GLU D 1 9 ? -2.596 63.029 126.647 1.00 27.97 41 GLU D CA 1
ATOM 8773 C C . GLU D 1 9 ? -3.489 63.562 125.525 1.00 27.06 41 GLU D C 1
ATOM 8774 O O . GLU D 1 9 ? -3.503 64.762 125.262 1.00 26.31 41 GLU D O 1
ATOM 8780 N N . VAL D 1 10 ? -4.232 62.654 124.890 1.00 25.95 42 VAL D N 1
ATOM 8781 C CA . VAL D 1 10 ? -5.135 62.980 123.772 1.00 24.45 42 VAL D CA 1
ATOM 8782 C C . VAL D 1 10 ? -6.596 62.779 124.144 1.00 24.01 42 VAL D C 1
ATOM 8783 O O . VAL D 1 10 ? -6.974 61.711 124.619 1.00 22.91 42 VAL D O 1
ATOM 8787 N N . VAL D 1 11 ? -7.407 63.798 123.880 1.00 24.62 43 VAL D N 1
ATOM 8788 C CA . VAL D 1 11 ? -8.843 63.762 124.145 1.00 25.43 43 VAL D CA 1
ATOM 8789 C C . VAL D 1 11 ? -9.669 64.000 122.870 1.00 27.62 43 VAL D C 1
ATOM 8790 O O . VAL D 1 11 ? -9.214 64.691 121.941 1.00 28.23 43 VAL D O 1
ATOM 8794 N N . ILE D 1 12 ? -10.872 63.428 122.848 1.00 27.64 44 ILE D N 1
ATOM 8795 C CA . ILE D 1 12 ? -11.892 63.713 121.832 1.00 28.95 44 ILE D CA 1
ATOM 8796 C C . ILE D 1 12 ? -12.792 64.849 122.322 1.00 29.84 44 ILE D C 1
ATOM 8797 O O . ILE D 1 12 ? -13.370 64.766 123.412 1.00 28.91 44 ILE D O 1
ATOM 8802 N N . VAL D 1 13 ? -12.893 65.916 121.535 1.00 28.95 45 VAL D N 1
ATOM 8803 C CA . VAL D 1 13 ? -13.698 67.069 121.928 1.00 30.47 45 VAL D CA 1
ATOM 8804 C C . VAL D 1 13 ? -15.068 67.088 121.226 1.00 31.62 45 VAL D C 1
ATOM 8805 O O . VAL D 1 13 ? -16.007 67.741 121.700 1.00 32.11 45 VAL D O 1
ATOM 8809 N N . SER D 1 14 ? -15.170 66.374 120.103 1.00 30.36 46 SER D N 1
ATOM 8810 C CA . SER D 1 14 ? -16.434 66.213 119.354 1.00 29.92 46 SER D CA 1
ATOM 8811 C C . SER D 1 14 ? -16.341 65.017 118.413 1.00 28.86 46 SER D C 1
ATOM 8812 O O . SER D 1 14 ? -15.241 64.639 117.999 1.00 28.82 46 SER D O 1
ATOM 8815 N N . ALA D 1 15 ? -17.491 64.408 118.112 1.00 28.53 47 ALA D N 1
ATOM 8816 C CA . ALA D 1 15 ? -17.618 63.363 117.089 1.00 27.81 47 ALA D CA 1
ATOM 8817 C C . ALA D 1 15 ? -18.953 63.465 116.361 1.00 28.64 47 ALA D C 1
ATOM 8818 O O . ALA D 1 15 ? -20.020 63.216 116.944 1.00 29.87 47 ALA D O 1
ATOM 8820 N N . THR D 1 16 ? -18.883 63.799 115.076 1.00 27.86 48 THR D N 1
ATOM 8821 C CA . THR D 1 16 ? -20.065 64.094 114.260 1.00 27.50 48 THR D CA 1
ATOM 8822 C C . THR D 1 16 ? -20.049 63.275 112.970 1.00 27.70 48 THR D C 1
ATOM 8823 O O . THR D 1 16 ? -18.977 62.980 112.433 1.00 28.15 48 THR D O 1
ATOM 8827 N N . ARG D 1 17 ? -21.233 62.901 112.481 1.00 27.49 49 ARG D N 1
ATOM 8828 C CA . ARG D 1 17 ? -21.347 62.180 111.211 1.00 27.57 49 ARG D CA 1
ATOM 8829 C C . ARG D 1 17 ? -22.572 62.595 110.389 1.00 27.99 49 ARG D C 1
ATOM 8830 O O . ARG D 1 17 ? -23.512 63.228 110.900 1.00 28.78 49 ARG D O 1
ATOM 8838 N N . THR D 1 18 ? -22.544 62.240 109.107 1.00 27.38 50 THR D N 1
ATOM 8839 C CA . THR D 1 18 ? -23.712 62.393 108.251 1.00 26.21 50 THR D CA 1
ATOM 8840 C C . THR D 1 18 ? -24.609 61.192 108.523 1.00 25.10 50 THR D C 1
ATOM 8841 O O . THR D 1 18 ? -24.143 60.190 109.073 1.00 24.21 50 THR D O 1
ATOM 8845 N N . PRO D 1 19 ? -25.899 61.269 108.131 1.00 26.65 51 PRO D N 1
ATOM 8846 C CA . PRO D 1 19 ? -26.661 60.023 108.076 1.00 26.24 51 PRO D CA 1
ATOM 8847 C C . PRO D 1 19 ? -25.970 59.081 107.097 1.00 25.62 51 PRO D C 1
ATOM 8848 O O . PRO D 1 19 ? -25.187 59.529 106.262 1.00 27.47 51 PRO D O 1
ATOM 8852 N N . ILE D 1 20 ? -26.235 57.789 107.196 1.00 24.25 52 ILE D N 1
ATOM 8853 C CA . ILE D 1 20 ? -25.699 56.856 106.227 1.00 23.32 52 ILE D CA 1
ATOM 8854 C C . ILE D 1 20 ? -26.764 56.575 105.172 1.00 25.73 52 ILE D C 1
ATOM 8855 O O . ILE D 1 20 ? -27.913 56.219 105.497 1.00 24.37 52 ILE D O 1
ATOM 8860 N N . GLY D 1 21 ? -26.368 56.755 103.911 1.00 22.82 53 GLY D N 1
ATOM 8861 C CA . GLY D 1 21 ? -27.250 56.563 102.779 1.00 22.83 53 GLY D CA 1
ATOM 8862 C C . GLY D 1 21 ? -27.098 55.174 102.189 1.00 22.39 53 GLY D C 1
ATOM 8863 O O . GLY D 1 21 ? -26.044 54.553 102.284 1.00 22.66 53 GLY D O 1
ATOM 8864 N N . SER D 1 22 ? -28.170 54.684 101.589 1.00 22.23 54 SER D N 1
ATOM 8865 C CA . SER D 1 22 ? -28.172 53.376 100.977 1.00 22.17 54 SER D CA 1
ATOM 8866 C C . SER D 1 22 ? -27.510 53.520 99.597 1.00 23.45 54 SER D C 1
ATOM 8867 O O . SER D 1 22 ? -27.372 54.650 99.086 1.00 24.80 54 SER D O 1
ATOM 8872 N N . PHE D 1 23 ? -27.086 52.397 99.028 1.00 23.45 55 PHE D N 1
ATOM 8873 C CA . PHE D 1 23 ? -26.437 52.339 97.719 1.00 25.36 55 PHE D CA 1
ATOM 8874 C C . PHE D 1 23 ? -27.367 52.860 96.621 1.00 27.66 55 PHE D C 1
ATOM 8875 O O . PHE D 1 23 ? -28.460 52.323 96.427 1.00 27.68 55 PHE D O 1
ATOM 8883 N N . LEU D 1 24 ? -26.936 53.917 95.929 1.00 28.78 56 LEU D N 1
ATOM 8884 C CA . LEU D 1 24 ? -27.741 54.589 94.895 1.00 29.75 56 LEU D CA 1
ATOM 8885 C C . LEU D 1 24 ? -28.996 55.214 95.517 1.00 30.81 56 LEU D C 1
ATOM 8886 O O . LEU D 1 24 ? -29.979 55.519 94.820 1.00 29.59 56 LEU D O 1
ATOM 8891 N N . GLY D 1 25 ? -28.923 55.429 96.831 1.00 29.74 57 GLY D N 1
ATOM 8892 C CA . GLY D 1 25 ? -30.041 55.878 97.649 1.00 29.22 57 GLY D CA 1
ATOM 8893 C C . GLY D 1 25 ? -29.989 57.368 97.897 1.00 29.30 57 GLY D C 1
ATOM 8894 O O . GLY D 1 25 ? -29.625 58.127 96.997 1.00 29.71 57 GLY D O 1
ATOM 8895 N N . SER D 1 26 ? -30.326 57.783 99.117 1.00 28.03 58 SER D N 1
ATOM 8896 C CA . SER D 1 26 ? -30.596 59.197 99.432 1.00 29.79 58 SER D CA 1
ATOM 8897 C C . SER D 1 26 ? -29.425 60.166 99.334 1.00 28.95 58 SER D C 1
ATOM 8898 O O . SER D 1 26 ? -29.631 61.370 99.148 1.00 30.30 58 SER D O 1
ATOM 8901 N N . LEU D 1 27 ? -28.206 59.667 99.498 1.00 28.82 59 LEU D N 1
ATOM 8902 C CA . LEU D 1 27 ? -27.050 60.553 99.460 1.00 29.44 59 LEU D CA 1
ATOM 8903 C C . LEU D 1 27 ? -26.159 60.301 98.245 1.00 29.11 59 LEU D C 1
ATOM 8904 O O . LEU D 1 27 ? -25.082 60.876 98.150 1.00 27.88 59 LEU D O 1
ATOM 8909 N N . SER D 1 28 ? -26.632 59.456 97.328 1.00 28.11 60 SER D N 1
ATOM 8910 C CA . SER D 1 28 ? -25.860 59.018 96.158 1.00 29.13 60 SER D CA 1
ATOM 8911 C C . SER D 1 28 ? -25.433 60.138 95.191 1.00 28.43 60 SER D C 1
ATOM 8912 O O . SER D 1 28 ? -24.477 59.971 94.449 1.00 28.96 60 SER D O 1
ATOM 8915 N N . LEU D 1 29 ? -26.119 61.275 95.209 1.00 28.56 61 LEU D N 1
ATOM 8916 C CA . LEU D 1 29 ? -25.719 62.395 94.352 1.00 29.66 61 LEU D CA 1
ATOM 8917 C C . LEU D 1 29 ? -24.490 63.140 94.873 1.00 30.11 61 LEU D C 1
ATOM 8918 O O . LEU D 1 29 ? -23.905 63.974 94.159 1.00 29.47 61 LEU D O 1
ATOM 8923 N N . LEU D 1 30 ? -24.089 62.850 96.111 1.00 26.25 62 LEU D N 1
ATOM 8924 C CA . LEU D 1 30 ? -23.012 63.615 96.725 1.00 25.83 62 LEU D CA 1
ATOM 8925 C C . LEU D 1 30 ? -21.704 62.815 96.715 1.00 24.21 62 LEU D C 1
ATOM 8926 O O . LEU D 1 30 ? -21.692 61.636 97.086 1.00 24.20 62 LEU D O 1
ATOM 8935 N N . PRO D 1 31 ? -20.611 63.425 96.239 1.00 24.39 63 PRO D N 1
ATOM 8936 C CA . PRO D 1 31 ? -19.344 62.677 96.265 1.00 23.53 63 PRO D CA 1
ATOM 8937 C C . PRO D 1 31 ? -18.847 62.473 97.702 1.00 21.38 63 PRO D C 1
ATOM 8938 O O . PRO D 1 31 ? -19.275 63.198 98.592 1.00 20.51 63 PRO D O 1
ATOM 8942 N N . ALA D 1 32 ? -17.978 61.486 97.916 1.00 21.28 64 ALA D N 1
ATOM 8943 C CA . ALA D 1 32 ? -17.370 61.231 99.244 1.00 20.71 64 ALA D CA 1
ATOM 8944 C C . ALA D 1 32 ? -16.770 62.468 99.888 1.00 22.27 64 ALA D C 1
ATOM 8945 O O . ALA D 1 32 ? -16.976 62.705 101.088 1.00 23.31 64 ALA D O 1
ATOM 8947 N N . THR D 1 33 ? -16.028 63.264 99.104 1.00 20.00 65 THR D N 1
ATOM 8948 C CA . THR D 1 33 ? -15.381 64.478 99.618 1.00 19.10 65 THR D CA 1
ATOM 8949 C C . THR D 1 33 ? -16.355 65.556 100.163 1.00 20.67 65 THR D C 1
ATOM 8950 O O . THR D 1 33 ? -16.028 66.247 101.132 1.00 22.36 65 THR D O 1
ATOM 8954 N N . LYS D 1 34 ? -17.521 65.707 99.533 1.00 20.77 66 LYS D N 1
ATOM 8955 C CA . LYS D 1 34 ? -18.602 66.607 100.014 1.00 22.31 66 LYS D CA 1
ATOM 8956 C C . LYS D 1 34 ? -19.173 66.157 101.378 1.00 22.63 66 LYS D C 1
ATOM 8957 O O . LYS D 1 34 ? -19.394 66.975 102.293 1.00 23.63 66 LYS D O 1
ATOM 8963 N N . LEU D 1 35 ? -19.424 64.865 101.499 1.00 21.05 67 LEU D N 1
ATOM 8964 C CA . LEU D 1 35 ? -19.872 64.284 102.771 1.00 22.33 67 LEU D CA 1
ATOM 8965 C C . LEU D 1 35 ? -18.797 64.479 103.858 1.00 23.83 67 LEU D C 1
ATOM 8966 O O . LEU D 1 35 ? -19.108 64.827 105.005 1.00 24.71 67 LEU D O 1
ATOM 8971 N N . GLY D 1 36 ? -17.538 64.277 103.466 1.00 22.98 68 GLY D N 1
ATOM 8972 C CA . GLY D 1 36 ? -16.391 64.658 104.278 1.00 21.40 68 GLY D CA 1
ATOM 8973 C C . GLY D 1 36 ? -16.455 66.089 104.769 1.00 23.31 68 GLY D C 1
ATOM 8974 O O . GLY D 1 36 ? -16.279 66.343 105.965 1.00 23.50 68 GLY D O 1
ATOM 8975 N N . SER D 1 37 ? -16.717 67.035 103.864 1.00 21.14 69 SER D N 1
ATOM 8976 C CA . SER D 1 37 ? -16.798 68.450 104.255 1.00 23.25 69 SER D CA 1
ATOM 8977 C C . SER D 1 37 ? -17.905 68.721 105.277 1.00 22.89 69 SER D C 1
ATOM 8978 O O . SER D 1 37 ? -17.716 69.504 106.204 1.00 21.85 69 SER D O 1
ATOM 8981 N N . ILE D 1 38 ? -19.046 68.064 105.095 1.00 22.98 70 ILE D N 1
ATOM 8982 C CA . ILE D 1 38 ? -20.213 68.255 105.961 1.00 25.30 70 ILE D CA 1
ATOM 8983 C C . ILE D 1 38 ? -19.927 67.759 107.393 1.00 25.41 70 ILE D C 1
ATOM 8984 O O . ILE D 1 38 ? -20.225 68.464 108.359 1.00 26.94 70 ILE D O 1
ATOM 8989 N N . ALA D 1 39 ? -19.335 66.569 107.502 1.00 24.71 71 ALA D N 1
ATOM 8990 C CA . ALA D 1 39 ? -18.933 65.983 108.785 1.00 24.67 71 ALA D CA 1
ATOM 8991 C C . ALA D 1 39 ? -17.848 66.798 109.494 1.00 25.98 71 ALA D C 1
ATOM 8992 O O . ALA D 1 39 ? -17.913 67.024 110.714 1.00 25.11 71 ALA D O 1
ATOM 8994 N N . ILE D 1 40 ? -16.853 67.242 108.732 1.00 25.35 72 ILE D N 1
ATOM 8995 C CA . ILE D 1 40 ? -15.771 68.050 109.275 1.00 26.85 72 ILE D CA 1
ATOM 8996 C C . ILE D 1 40 ? -16.297 69.387 109.791 1.00 28.56 72 ILE D C 1
ATOM 8997 O O . ILE D 1 40 ? -15.916 69.818 110.880 1.00 28.57 72 ILE D O 1
ATOM 9002 N N . GLN D 1 41 ? -17.185 70.032 109.036 1.00 30.27 73 GLN D N 1
ATOM 9003 C CA . GLN D 1 41 ? -17.775 71.273 109.511 1.00 32.84 73 GLN D CA 1
ATOM 9004 C C . GLN D 1 41 ? -18.639 71.004 110.747 1.00 32.05 73 GLN D C 1
ATOM 9005 O O . GLN D 1 41 ? -18.569 71.750 111.725 1.00 31.17 73 GLN D O 1
ATOM 9011 N N . GLY D 1 42 ? -19.436 69.937 110.687 1.00 30.55 74 GLY D N 1
ATOM 9012 C CA . GLY D 1 42 ? -20.229 69.494 111.825 1.00 30.31 74 GLY D CA 1
ATOM 9013 C C . GLY D 1 42 ? -19.398 69.414 113.094 1.00 30.79 74 GLY D C 1
ATOM 9014 O O . GLY D 1 42 ? -19.690 70.097 114.086 1.00 29.61 74 GLY D O 1
ATOM 9015 N N . ALA D 1 43 ? -18.339 68.600 113.048 1.00 31.03 75 ALA D N 1
ATOM 9016 C CA . ALA D 1 43 ? -17.493 68.362 114.212 1.00 29.55 75 ALA D CA 1
ATOM 9017 C C . ALA D 1 43 ? -16.896 69.643 114.781 1.00 30.26 75 ALA D C 1
ATOM 9018 O O . ALA D 1 43 ? -16.886 69.817 115.997 1.00 31.89 75 ALA D O 1
ATOM 9020 N N . ILE D 1 44 ? -16.427 70.549 113.920 1.00 30.99 76 ILE D N 1
ATOM 9021 C CA . ILE D 1 44 ? -15.819 71.806 114.385 1.00 32.37 76 ILE D CA 1
ATOM 9022 C C . ILE D 1 44 ? -16.849 72.650 115.125 1.00 33.76 76 ILE D C 1
ATOM 9023 O O . ILE D 1 44 ? -16.591 73.137 116.236 1.00 31.60 76 ILE D O 1
ATOM 9028 N N . GLU D 1 45 ? -18.000 72.838 114.478 1.00 33.46 77 GLU D N 1
ATOM 9029 C CA . GLU D 1 45 ? -19.116 73.589 115.055 1.00 36.44 77 GLU D CA 1
ATOM 9030 C C . GLU D 1 45 ? -19.511 73.032 116.428 1.00 37.61 77 GLU D C 1
ATOM 9031 O O . GLU D 1 45 ? -19.644 73.784 117.396 1.00 38.08 77 GLU D O 1
ATOM 9037 N N . LYS D 1 46 ? -19.668 71.714 116.503 1.00 38.09 78 LYS D N 1
ATOM 9038 C CA . LYS D 1 46 ? -19.987 71.038 117.754 1.00 39.70 78 LYS D CA 1
ATOM 9039 C C . LYS D 1 46 ? -18.936 71.284 118.833 1.00 40.06 78 LYS D C 1
ATOM 9040 O O . LYS D 1 46 ? -19.288 71.524 119.985 1.00 40.25 78 LYS D O 1
ATOM 9046 N N . ALA D 1 47 ? -17.656 71.230 118.456 1.00 38.54 79 ALA D N 1
ATOM 9047 C CA . ALA D 1 47 ? -16.552 71.411 119.399 1.00 38.09 79 ALA D CA 1
ATOM 9048 C C . ALA D 1 47 ? -16.468 72.841 119.942 1.00 37.61 79 ALA D C 1
ATOM 9049 O O . ALA D 1 47 ? -15.902 73.071 121.011 1.00 37.67 79 ALA D O 1
ATOM 9051 N N . GLY D 1 48 ? -17.021 73.791 119.194 1.00 36.91 80 GLY D N 1
ATOM 9052 C CA . GLY D 1 48 ? -17.066 75.192 119.615 1.00 37.48 80 GLY D CA 1
ATOM 9053 C C . GLY D 1 48 ? -15.735 75.917 119.517 1.00 38.74 80 GLY D C 1
ATOM 9054 O O . GLY D 1 48 ? -15.468 76.851 120.285 1.00 40.55 80 GLY D O 1
ATOM 9055 N N . ILE D 1 49 ? -14.897 75.496 118.572 1.00 36.65 81 ILE D N 1
ATOM 9056 C CA . ILE D 1 49 ? -13.606 76.131 118.353 1.00 35.74 81 ILE D CA 1
ATOM 9057 C C . ILE D 1 49 ? -13.570 76.783 116.971 1.00 36.17 81 ILE D C 1
ATOM 9058 O O . ILE D 1 49 ? -14.326 76.391 116.084 1.00 36.92 81 ILE D O 1
ATOM 9063 N N . PRO D 1 50 ? -12.714 77.797 116.789 1.00 37.20 82 PRO D N 1
ATOM 9064 C CA . PRO D 1 50 ? -12.576 78.350 115.443 1.00 37.65 82 PRO D CA 1
ATOM 9065 C C . PRO D 1 50 ? -11.930 77.342 114.492 1.00 37.79 82 PRO D C 1
ATOM 9066 O O . PRO D 1 50 ? -11.063 76.560 114.907 1.00 37.70 82 PRO D O 1
ATOM 9070 N N . LYS D 1 51 ? -12.363 77.366 113.234 1.00 37.74 83 LYS D N 1
ATOM 9071 C CA . LYS D 1 51 ? -11.839 76.476 112.180 1.00 37.26 83 LYS D CA 1
ATOM 9072 C C . LYS D 1 51 ? -10.320 76.566 112.042 1.00 37.54 83 LYS D C 1
ATOM 9073 O O . LYS D 1 51 ? -9.646 75.564 111.782 1.00 36.99 83 LYS D O 1
ATOM 9079 N N . GLU D 1 52 ? -9.796 77.775 112.220 1.00 36.93 84 GLU D N 1
ATOM 9080 C CA . GLU D 1 52 ? -8.365 78.042 112.149 1.00 37.66 84 GLU D CA 1
ATOM 9081 C C . GLU D 1 52 ? -7.542 77.369 113.257 1.00 36.14 84 GLU D C 1
ATOM 9082 O O . GLU D 1 52 ? -6.315 77.300 113.164 1.00 34.95 84 GLU D O 1
ATOM 9088 N N . GLU D 1 53 ? -8.206 76.869 114.300 1.00 34.07 85 GLU D N 1
ATOM 9089 C CA . GLU D 1 53 ? -7.505 76.117 115.342 1.00 33.65 85 GLU D CA 1
ATOM 9090 C C . GLU D 1 53 ? -7.055 74.727 114.878 1.00 31.02 85 GLU D C 1
ATOM 9091 O O . GLU D 1 53 ? -6.061 74.201 115.380 1.00 30.62 85 GLU D O 1
ATOM 9097 N N . VAL D 1 54 ? -7.778 74.136 113.925 1.00 29.31 86 VAL D N 1
ATOM 9098 C CA . VAL D 1 54 ? -7.433 72.802 113.424 1.00 25.31 86 VAL D CA 1
ATOM 9099 C C . VAL D 1 54 ? -6.160 72.893 112.582 1.00 25.41 86 VAL D C 1
ATOM 9100 O O . VAL D 1 54 ? -6.094 73.646 111.611 1.00 23.93 86 VAL D O 1
ATOM 9104 N N . LYS D 1 55 ? -5.152 72.119 112.969 1.00 23.25 87 LYS D N 1
ATOM 9105 C CA . LYS D 1 55 ? -3.820 72.268 112.407 1.00 24.15 87 LYS D CA 1
ATOM 9106 C C . LYS D 1 55 ? -3.548 71.366 111.201 1.00 23.17 87 LYS D C 1
ATOM 9107 O O . LYS D 1 55 ? -2.766 71.730 110.319 1.00 22.57 87 LYS D O 1
ATOM 9113 N N . GLU D 1 56 ? -4.184 70.195 111.187 1.00 22.36 88 GLU D N 1
ATOM 9114 C CA . GLU D 1 56 ? -3.894 69.142 110.211 1.00 22.54 88 GLU D CA 1
ATOM 9115 C C . GLU D 1 56 ? -5.055 68.146 110.181 1.00 22.56 88 GLU D C 1
ATOM 9116 O O . GLU D 1 56 ? -5.751 67.985 111.186 1.00 23.55 88 GLU D O 1
ATOM 9122 N N . ALA D 1 57 ? -5.259 67.477 109.042 1.00 20.08 89 ALA D N 1
ATOM 9123 C CA . ALA D 1 57 ? -6.381 66.546 108.877 1.00 19.94 89 ALA D CA 1
ATOM 9124 C C . ALA D 1 57 ? -6.006 65.220 108.239 1.00 19.11 89 ALA D C 1
ATOM 9125 O O . ALA D 1 57 ? -5.239 65.173 107.270 1.00 18.80 89 ALA D O 1
ATOM 9127 N N . TYR D 1 58 ? -6.565 64.138 108.777 1.00 19.67 90 TYR D N 1
ATOM 9128 C CA . TYR D 1 58 ? -6.411 62.802 108.201 1.00 18.16 90 TYR D CA 1
ATOM 9129 C C . TYR D 1 58 ? -7.803 62.240 107.984 1.00 19.20 90 TYR D C 1
ATOM 9130 O O . TYR D 1 58 ? -8.609 62.241 108.909 1.00 19.84 90 TYR D O 1
ATOM 9139 N N . MET D 1 59 ? -8.082 61.756 106.769 1.00 20.23 91 MET D N 1
ATOM 9140 C CA . MET D 1 59 ? -9.354 61.071 106.481 1.00 18.42 91 MET D CA 1
ATOM 9141 C C . MET D 1 59 ? -9.149 59.703 105.851 1.00 18.31 91 MET D C 1
ATOM 9142 O O . MET D 1 59 ? -8.379 59.542 104.887 1.00 17.95 91 MET D O 1
ATOM 9147 N N . GLY D 1 60 ? -9.847 58.712 106.390 1.00 17.12 92 GLY D N 1
ATOM 9148 C CA . GLY D 1 60 ? -9.901 57.380 105.788 1.00 16.40 92 GLY D CA 1
ATOM 9149 C C . GLY D 1 60 ? -10.792 57.382 104.541 1.00 18.67 92 GLY D C 1
ATOM 9150 O O . GLY D 1 60 ? -11.816 58.065 104.516 1.00 20.94 92 GLY D O 1
ATOM 9151 N N . ASN D 1 61 ? -10.416 56.605 103.524 1.00 18.77 93 ASN D N 1
ATOM 9152 C CA . ASN D 1 61 ? -11.118 56.618 102.221 1.00 19.50 93 ASN D CA 1
ATOM 9153 C C . ASN D 1 61 ? -10.508 55.499 101.391 1.00 18.97 93 ASN D C 1
ATOM 9154 O O . ASN D 1 61 ? -9.345 55.594 100.991 1.00 18.81 93 ASN D O 1
ATOM 9159 N N . VAL D 1 62 ? -11.273 54.423 101.149 1.00 16.97 94 VAL D N 1
ATOM 9160 C CA . VAL D 1 62 ? -10.724 53.186 100.554 1.00 15.23 94 VAL D CA 1
ATOM 9161 C C . VAL D 1 62 ? -10.719 53.194 99.009 1.00 17.33 94 VAL D C 1
ATOM 9162 O O . VAL D 1 62 ? -9.798 52.643 98.378 1.00 15.38 94 VAL D O 1
ATOM 9166 N N . LEU D 1 63 ? -11.771 53.766 98.420 1.00 17.01 95 LEU D N 1
ATOM 9167 C CA . LEU D 1 63 ? -11.978 53.686 96.971 1.00 18.56 95 LEU D CA 1
ATOM 9168 C C . LEU D 1 63 ? -11.866 55.094 96.399 1.00 19.07 95 LEU D C 1
ATOM 9169 O O . LEU D 1 63 ? -12.866 55.796 96.193 1.00 19.52 95 LEU D O 1
ATOM 9174 N N . GLN D 1 64 ? -10.617 55.501 96.166 1.00 18.28 96 GLN D N 1
ATOM 9175 C CA . GLN D 1 64 ? -10.289 56.897 95.839 1.00 17.38 96 GLN D CA 1
ATOM 9176 C C . GLN D 1 64 ? -10.328 57.202 94.328 1.00 17.59 96 GLN D C 1
ATOM 9177 O O . GLN D 1 64 ? -10.260 58.361 93.917 1.00 15.50 96 GLN D O 1
ATOM 9183 N N . GLY D 1 65 ? -10.437 56.153 93.518 1.00 18.18 97 GLY D N 1
ATOM 9184 C CA . GLY D 1 65 ? -10.431 56.282 92.051 1.00 21.44 97 GLY D CA 1
ATOM 9185 C C . GLY D 1 65 ? -11.507 57.213 91.516 1.00 21.29 97 GLY D C 1
ATOM 9186 O O . GLY D 1 65 ? -12.701 57.011 91.768 1.00 23.29 97 GLY D O 1
ATOM 9187 N N . GLY D 1 66 ? -11.086 58.242 90.787 1.00 21.09 98 GLY D N 1
ATOM 9188 C CA . GLY D 1 66 ? -12.028 59.181 90.177 1.00 20.89 98 GLY D CA 1
ATOM 9189 C C . GLY D 1 66 ? -12.543 60.279 91.080 1.00 20.52 98 GLY D C 1
ATOM 9190 O O . GLY D 1 66 ? -13.355 61.100 90.657 1.00 20.56 98 GLY D O 1
ATOM 9191 N N . GLU D 1 67 ? -12.096 60.307 92.336 1.00 18.49 99 GLU D N 1
ATOM 9192 C CA . GLU D 1 67 ? -12.521 61.369 93.245 1.00 19.01 99 GLU D CA 1
ATOM 9193 C C . GLU D 1 67 ? -11.813 62.697 93.000 1.00 17.08 99 GLU D C 1
ATOM 9194 O O . GLU D 1 67 ? -12.181 63.726 93.571 1.00 19.05 99 GLU D O 1
ATOM 9200 N N . GLY D 1 68 ? -10.807 62.682 92.135 1.00 18.74 100 GLY D N 1
ATOM 9201 C CA . GLY D 1 68 ? -10.004 63.868 91.909 1.00 16.85 100 GLY D CA 1
ATOM 9202 C C . GLY D 1 68 ? -8.827 63.900 92.870 1.00 18.86 100 GLY D C 1
ATOM 9203 O O . GLY D 1 68 ? -8.713 63.061 93.768 1.00 17.79 100 GLY D O 1
ATOM 9204 N N . GLN D 1 69 ? -7.961 64.888 92.683 1.00 17.03 101 GLN D N 1
ATOM 9205 C CA . GLN D 1 69 ? -6.707 64.966 93.402 1.00 18.98 101 GLN D CA 1
ATOM 9206 C C . GLN D 1 69 ? -6.915 65.232 94.898 1.00 18.55 101 GLN D C 1
ATOM 9207 O O . GLN D 1 69 ? -7.797 66.008 95.290 1.00 18.22 101 GLN D O 1
ATOM 9213 N N . ALA D 1 70 ? -6.092 64.573 95.717 1.00 18.22 102 ALA D N 1
ATOM 9214 C CA . ALA D 1 70 ? -6.076 64.776 97.174 1.00 18.99 102 ALA D CA 1
ATOM 9215 C C . ALA D 1 70 ? -7.475 64.809 97.826 1.00 17.71 102 ALA D C 1
ATOM 9216 O O . ALA D 1 70 ? -7.948 65.865 98.230 1.00 17.78 102 ALA D O 1
ATOM 9218 N N . PRO D 1 71 ? -8.142 63.646 97.922 1.00 18.46 103 PRO D N 1
ATOM 9219 C CA . PRO D 1 71 ? -9.477 63.586 98.545 1.00 19.30 103 PRO D CA 1
ATOM 9220 C C . PRO D 1 71 ? -9.616 64.312 99.898 1.00 19.01 103 PRO D C 1
ATOM 9221 O O . PRO D 1 71 ? -10.526 65.126 100.057 1.00 20.71 103 PRO D O 1
ATOM 9225 N N . THR D 1 72 ? -8.708 64.071 100.845 1.00 19.03 104 THR D N 1
ATOM 9226 C CA . THR D 1 72 ? -8.797 64.754 102.151 1.00 16.95 104 THR D CA 1
ATOM 9227 C C . THR D 1 72 ? -8.681 66.286 102.023 1.00 18.52 104 THR D C 1
ATOM 9228 O O . THR D 1 72 ? -9.411 67.026 102.706 1.00 17.12 104 THR D O 1
ATOM 9232 N N . ARG D 1 73 ? -7.801 66.771 101.139 1.00 16.36 105 ARG D N 1
ATOM 9233 C CA . ARG D 1 73 ? -7.680 68.229 100.923 1.00 18.61 105 ARG D CA 1
ATOM 9234 C C . ARG D 1 73 ? -9.012 68.820 100.424 1.00 17.61 105 ARG D C 1
ATOM 9235 O O . ARG D 1 73 ? -9.444 69.899 100.873 1.00 20.49 105 ARG D O 1
ATOM 9243 N N . GLN D 1 74 ? -9.655 68.114 99.500 1.00 19.29 106 GLN D N 1
ATOM 9244 C CA . GLN D 1 74 ? -10.974 68.509 98.998 1.00 20.06 106 GLN D CA 1
ATOM 9245 C C . GLN D 1 74 ? -12.013 68.628 100.127 1.00 20.38 106 GLN D C 1
ATOM 9246 O O . GLN D 1 74 ? -12.705 69.638 100.229 1.00 21.08 106 GLN D O 1
ATOM 9252 N N . ALA D 1 75 ? -12.124 67.587 100.951 1.00 21.80 107 ALA D N 1
ATOM 9253 C CA . ALA D 1 75 ? -13.046 67.597 102.097 1.00 21.85 107 ALA D CA 1
ATOM 9254 C C . ALA D 1 75 ? -12.773 68.778 103.041 1.00 22.42 107 ALA D C 1
ATOM 9255 O O . ALA D 1 75 ? -13.689 69.501 103.456 1.00 24.15 107 ALA D O 1
ATOM 9257 N N . VAL D 1 76 ? -11.494 68.991 103.346 1.00 22.18 108 VAL D N 1
ATOM 9258 C CA . VAL D 1 76 ? -11.048 70.045 104.265 1.00 22.73 108 VAL D CA 1
ATOM 9259 C C . VAL D 1 76 ? -11.300 71.465 103.750 1.00 23.35 108 VAL D C 1
ATOM 9260 O O . VAL D 1 76 ? -11.853 72.294 104.478 1.00 23.64 108 VAL D O 1
ATOM 9264 N N . LEU D 1 77 ? -10.892 71.746 102.507 1.00 22.38 109 LEU D N 1
ATOM 9265 C CA . LEU D 1 77 ? -11.084 73.067 101.906 1.00 23.84 109 LEU D CA 1
ATOM 9266 C C . LEU D 1 77 ? -12.570 73.314 101.646 1.00 24.34 109 LEU D C 1
ATOM 9267 O O . LEU D 1 77 ? -13.059 74.438 101.778 1.00 25.33 109 LEU D O 1
ATOM 9272 N N . GLY D 1 78 ? -13.291 72.249 101.313 1.00 25.53 110 GLY D N 1
ATOM 9273 C CA . GLY D 1 78 ? -14.745 72.297 101.180 1.00 26.85 110 GLY D CA 1
ATOM 9274 C C . GLY D 1 78 ? -15.482 72.630 102.471 1.00 28.15 110 GLY D C 1
ATOM 9275 O O . GLY D 1 78 ? -16.614 73.127 102.426 1.00 28.48 110 GLY D O 1
ATOM 9276 N N . ALA D 1 79 ? -14.848 72.365 103.618 1.00 26.84 111 ALA D N 1
ATOM 9277 C CA . ALA D 1 79 ? -15.437 72.703 104.928 1.00 27.18 111 ALA D CA 1
ATOM 9278 C C . ALA D 1 79 ? -15.011 74.105 105.391 1.00 28.10 111 ALA D C 1
ATOM 9279 O O . ALA D 1 79 ? -15.381 74.567 106.475 1.00 28.87 111 ALA D O 1
ATOM 9281 N N . GLY D 1 80 ? -14.244 74.792 104.552 1.00 28.49 112 GLY D N 1
ATOM 9282 C CA . GLY D 1 80 ? -13.853 76.169 104.835 1.00 28.95 112 GLY D CA 1
ATOM 9283 C C . GLY D 1 80 ? -12.707 76.281 105.821 1.00 29.06 112 GLY D C 1
ATOM 9284 O O . GLY D 1 80 ? -12.546 77.312 106.476 1.00 29.83 112 GLY D O 1
ATOM 9285 N N . LEU D 1 81 ? -11.903 75.229 105.934 1.00 27.31 113 LEU D N 1
ATOM 9286 C CA . LEU D 1 81 ? -10.694 75.308 106.736 1.00 26.81 113 LEU D CA 1
ATOM 9287 C C . LEU D 1 81 ? -9.591 76.069 105.989 1.00 27.87 113 LEU D C 1
ATOM 9288 O O . LEU D 1 81 ? -9.636 76.197 104.761 1.00 25.82 113 LEU D O 1
ATOM 9293 N N . PRO D 1 82 ? -8.615 76.614 106.734 1.00 29.74 114 PRO D N 1
ATOM 9294 C CA . PRO D 1 82 ? -7.542 77.393 106.127 1.00 29.96 114 PRO D CA 1
ATOM 9295 C C . PRO D 1 82 ? -6.777 76.635 105.031 1.00 29.22 114 PRO D C 1
ATOM 9296 O O . PRO D 1 82 ? -6.595 75.417 105.116 1.00 26.88 114 PRO D O 1
ATOM 9300 N N . ILE D 1 83 ? -6.341 77.370 104.011 1.00 28.65 115 ILE D N 1
ATOM 9301 C CA . ILE D 1 83 ? -5.506 76.799 102.955 1.00 29.07 115 ILE D CA 1
ATOM 9302 C C . ILE D 1 83 ? -4.168 76.318 103.530 1.00 28.74 115 ILE D C 1
ATOM 9303 O O . ILE D 1 83 ? -3.411 75.617 102.866 1.00 28.75 115 ILE D O 1
ATOM 9308 N N . SER D 1 84 ? -3.886 76.698 104.776 1.00 27.15 116 SER D N 1
ATOM 9309 C CA . SER D 1 84 ? -2.626 76.359 105.415 1.00 26.09 116 SER D CA 1
ATOM 9310 C C . SER D 1 84 ? -2.634 74.967 106.070 1.00 25.75 116 SER D C 1
ATOM 9311 O O . SER D 1 84 ? -1.608 74.524 106.590 1.00 25.54 116 SER D O 1
ATOM 9314 N N . THR D 1 85 ? -3.778 74.282 105.993 1.00 23.72 117 THR D N 1
ATOM 9315 C CA . THR D 1 85 ? -4.028 72.987 106.652 1.00 24.76 117 THR D CA 1
ATOM 9316 C C . THR D 1 85 ? -3.537 71.768 105.840 1.00 24.27 117 THR D C 1
ATOM 9317 O O . THR D 1 85 ? -4.155 71.416 104.834 1.00 25.36 117 THR D O 1
ATOM 9321 N N . PRO D 1 86 ? -2.443 71.107 106.283 1.00 23.60 118 PRO D N 1
ATOM 9322 C CA . PRO D 1 86 ? -1.978 69.889 105.611 1.00 21.92 118 PRO D CA 1
ATOM 9323 C C . PRO D 1 86 ? -2.959 68.728 105.773 1.00 21.89 118 PRO D C 1
ATOM 9324 O O . PRO D 1 86 ? -3.572 68.583 106.841 1.00 23.34 118 PRO D O 1
ATOM 9328 N N . CYS D 1 87 ? -3.084 67.920 104.716 1.00 21.71 119 CYS D N 1
ATOM 9329 C CA . CYS D 1 87 ? -4.059 66.814 104.608 1.00 20.36 119 CYS D CA 1
ATOM 9330 C C . CYS D 1 87 ? -3.449 65.529 104.059 1.00 20.25 119 CYS D C 1
ATOM 9331 O O . CYS D 1 87 ? -2.599 65.571 103.164 1.00 21.44 119 CYS D O 1
ATOM 9334 N N . THR D 1 88 ? -3.917 64.390 104.573 1.00 19.05 120 THR D N 1
ATOM 9335 C CA . THR D 1 88 ? -3.438 63.062 104.150 1.00 17.66 120 THR D CA 1
ATOM 9336 C C . THR D 1 88 ? -4.602 62.101 104.136 1.00 19.01 120 THR D C 1
ATOM 9337 O O . THR D 1 88 ? -5.404 62.070 105.094 1.00 17.92 120 THR D O 1
ATOM 9341 N N . THR D 1 89 ? -4.703 61.330 103.048 1.00 14.01 121 THR D N 1
ATOM 9342 C CA . THR D 1 89 ? -5.785 60.360 102.864 1.00 15.90 121 THR D CA 1
ATOM 9343 C C . THR D 1 89 ? -5.271 58.952 103.210 1.00 16.29 121 THR D C 1
ATOM 9344 O O . THR D 1 89 ? -4.204 58.523 102.727 1.00 18.19 121 THR D O 1
ATOM 9348 N N . ILE D 1 90 ? -6.025 58.246 104.057 1.00 15.92 122 ILE D N 1
ATOM 9349 C CA . ILE D 1 90 ? -5.557 56.992 104.662 1.00 18.14 122 ILE D CA 1
ATOM 9350 C C . ILE D 1 90 ? -6.337 55.811 104.148 1.00 17.94 122 ILE D C 1
ATOM 9351 O O . ILE D 1 90 ? -7.551 55.884 104.060 1.00 16.85 122 ILE D O 1
ATOM 9356 N N . ASN D 1 91 ? -5.635 54.731 103.828 1.00 16.37 123 ASN D N 1
ATOM 9357 C CA . ASN D 1 91 ? -6.261 53.495 103.347 1.00 19.58 123 ASN D CA 1
ATOM 9358 C C . ASN D 1 91 ? -5.733 52.248 104.066 1.00 18.92 123 ASN D C 1
ATOM 9359 O O . ASN D 1 91 ? -4.664 51.711 103.700 1.00 18.37 123 ASN D O 1
ATOM 9364 N N . LYS D 1 92 ? -6.475 51.815 105.093 1.00 19.03 124 LYS D N 1
ATOM 9365 C CA . LYS D 1 92 ? -6.296 50.490 105.718 1.00 18.99 124 LYS D CA 1
ATOM 9366 C C . LYS D 1 92 ? -7.568 49.656 105.443 1.00 21.87 124 LYS D C 1
ATOM 9367 O O . LYS D 1 92 ? -8.090 48.945 106.327 1.00 21.03 124 LYS D O 1
ATOM 9373 N N . VAL D 1 93 ? -8.059 49.745 104.200 1.00 20.52 125 VAL D N 1
ATOM 9374 C CA . VAL D 1 93 ? -9.351 49.161 103.821 1.00 19.12 125 VAL D CA 1
ATOM 9375 C C . VAL D 1 93 ? -10.401 49.491 104.885 1.00 18.34 125 VAL D C 1
ATOM 9376 O O . VAL D 1 93 ? -10.543 50.655 105.287 1.00 18.06 125 VAL D O 1
ATOM 9380 N N . CYS D 1 94 ? -11.105 48.475 105.361 1.00 20.68 126 CYS D N 1
ATOM 9381 C CA . CYS D 1 94 ? -12.262 48.655 106.241 1.00 22.65 126 CYS D CA 1
ATOM 9382 C C . CYS D 1 94 ? -11.898 49.360 107.566 1.00 22.08 126 CYS D C 1
ATOM 9383 O O . CYS D 1 94 ? -12.744 50.005 108.212 1.00 23.72 126 CYS D O 1
ATOM 9388 N N . ALA D 1 95 ? -10.619 49.281 107.924 1.00 20.97 127 ALA D N 1
ATOM 9389 C CA . ALA D 1 95 ? -10.101 49.881 109.156 1.00 20.51 127 ALA D CA 1
ATOM 9390 C C . ALA D 1 95 ? -9.709 51.349 109.014 1.00 20.58 127 ALA D C 1
ATOM 9391 O O . ALA D 1 95 ? -9.296 51.971 110.001 1.00 20.70 127 ALA D O 1
ATOM 9393 N N . SER D 1 96 ? -9.842 51.906 107.799 1.00 21.01 128 SER D N 1
ATOM 9394 C CA . SER D 1 96 ? -9.303 53.248 107.490 1.00 16.92 128 SER D CA 1
ATOM 9395 C C . SER D 1 96 ? -9.753 54.369 108.403 1.00 17.86 128 SER D C 1
ATOM 9396 O O . SER D 1 96 ? -8.936 55.195 108.808 1.00 17.27 128 SER D O 1
ATOM 9399 N N . GLY D 1 97 ? -11.048 54.421 108.716 1.00 16.13 129 GLY D N 1
ATOM 9400 C CA . GLY D 1 97 ? -11.590 55.476 109.566 1.00 16.61 129 GLY D CA 1
ATOM 9401 C C . GLY D 1 97 ? -11.036 55.447 110.990 1.00 17.19 129 GLY D C 1
ATOM 9402 O O . GLY D 1 97 ? -10.851 56.503 111.597 1.00 18.38 129 GLY D O 1
ATOM 9403 N N . MET D 1 98 ? -10.768 54.247 111.513 1.00 18.34 130 MET D N 1
ATOM 9404 C CA . MET D 1 98 ? -10.135 54.115 112.835 1.00 18.61 130 MET D CA 1
ATOM 9405 C C . MET D 1 98 ? -8.618 54.365 112.769 1.00 18.60 130 MET D C 1
ATOM 9406 O O . MET D 1 98 ? -8.058 55.065 113.623 1.00 20.60 130 MET D O 1
ATOM 9411 N N . LYS D 1 99 ? -7.961 53.809 111.759 1.00 19.64 131 LYS D N 1
ATOM 9412 C CA . LYS D 1 99 ? -6.509 54.026 111.605 1.00 19.82 131 LYS D CA 1
ATOM 9413 C C . LYS D 1 99 ? -6.179 55.519 111.488 1.00 20.01 131 LYS D C 1
ATOM 9414 O O . LYS D 1 99 ? -5.183 55.970 112.041 1.00 22.07 131 LYS D O 1
ATOM 9420 N N . ALA D 1 100 ? -7.035 56.292 110.816 1.00 19.58 132 ALA D N 1
ATOM 9421 C CA . ALA D 1 100 ? -6.861 57.758 110.733 1.00 19.47 132 ALA D CA 1
ATOM 9422 C C . ALA D 1 100 ? -6.793 58.427 112.108 1.00 19.99 132 ALA D C 1
ATOM 9423 O O . ALA D 1 100 ? -5.946 59.298 112.334 1.00 17.62 132 ALA D O 1
ATOM 9425 N N . ILE D 1 101 ? -7.705 58.032 113.005 1.00 18.65 133 ILE D N 1
ATOM 9426 C CA . ILE D 1 101 ? -7.771 58.572 114.374 1.00 18.24 133 ILE D CA 1
ATOM 9427 C C . ILE D 1 101 ? -6.518 58.192 115.176 1.00 17.08 133 ILE D C 1
ATOM 9428 O O . ILE D 1 101 ? -5.964 59.033 115.880 1.00 18.94 133 ILE D O 1
ATOM 9433 N N . MET D 1 102 ? -6.100 56.936 115.056 1.00 17.92 134 MET D N 1
ATOM 9434 C CA . MET D 1 102 ? -4.889 56.409 115.698 1.00 19.02 134 MET D CA 1
ATOM 9435 C C . MET D 1 102 ? -3.633 57.187 115.268 1.00 19.62 134 MET D C 1
ATOM 9436 O O . MET D 1 102 ? -2.822 57.597 116.109 1.00 19.12 134 MET D O 1
ATOM 9441 N N . MET D 1 103 ? -3.473 57.396 113.960 1.00 18.81 135 MET D N 1
ATOM 9442 C CA . MET D 1 103 ? -2.281 58.092 113.429 1.00 17.75 135 MET D CA 1
ATOM 9443 C C . MET D 1 103 ? -2.264 59.567 113.811 1.00 17.40 135 MET D C 1
ATOM 9444 O O . MET D 1 103 ? -1.195 60.135 114.089 1.00 20.36 135 MET D O 1
ATOM 9449 N N . ALA D 1 104 ? -3.440 60.190 113.840 1.00 16.72 136 ALA D N 1
ATOM 9450 C CA . ALA D 1 104 ? -3.574 61.554 114.328 1.00 16.64 136 ALA D CA 1
ATOM 9451 C C . ALA D 1 104 ? -3.249 61.601 115.830 1.00 18.65 136 ALA D C 1
ATOM 9452 O O . ALA D 1 104 ? -2.567 62.532 116.298 1.00 17.75 136 ALA D O 1
ATOM 9454 N N . SER D 1 105 ? -3.699 60.583 116.566 1.00 19.80 137 SER D N 1
ATOM 9455 C CA . SER D 1 105 ? -3.412 60.478 118.006 1.00 20.11 137 SER D CA 1
ATOM 9456 C C . SER D 1 105 ? -1.898 60.403 118.251 1.00 21.88 137 SER D C 1
ATOM 9457 O O . SER D 1 105 ? -1.383 61.034 119.183 1.00 22.95 137 SER D O 1
ATOM 9460 N N . GLN D 1 106 ? -1.188 59.667 117.404 1.00 20.82 138 GLN D N 1
ATOM 9461 C CA . GLN D 1 106 ? 0.279 59.560 117.509 1.00 20.83 138 GLN D CA 1
ATOM 9462 C C . GLN D 1 106 ? 1.012 60.892 117.293 1.00 20.60 138 GLN D C 1
ATOM 9463 O O . GLN D 1 106 ? 1.982 61.191 117.994 1.00 21.02 138 GLN D O 1
ATOM 9469 N N . SER D 1 107 ? 0.554 61.678 116.327 1.00 18.99 139 SER D N 1
ATOM 9470 C CA . SER D 1 107 ? 1.081 63.021 116.099 1.00 19.98 139 SER D CA 1
ATOM 9471 C C . SER D 1 107 ? 0.875 63.939 117.304 1.00 20.13 139 SER D C 1
ATOM 9472 O O . SER D 1 107 ? 1.777 64.696 117.682 1.00 21.91 139 SER D O 1
ATOM 9475 N N . LEU D 1 108 ? -0.325 63.907 117.868 1.00 21.24 140 LEU D N 1
ATOM 9476 C CA . LEU D 1 108 ? -0.624 64.712 119.066 1.00 20.68 140 LEU D CA 1
ATOM 9477 C C . LEU D 1 108 ? 0.246 64.270 120.246 1.00 22.16 140 LEU D C 1
ATOM 9478 O O . LEU D 1 108 ? 0.822 65.111 120.944 1.00 23.23 140 LEU D O 1
ATOM 9483 N N . MET D 1 109 ? 0.337 62.958 120.449 1.00 20.37 141 MET D N 1
ATOM 9484 C CA . MET D 1 109 ? 1.157 62.374 121.526 1.00 21.02 141 MET D CA 1
ATOM 9485 C C . MET D 1 109 ? 2.616 62.838 121.479 1.00 22.26 141 MET D C 1
ATOM 9486 O O . MET D 1 109 ? 3.218 63.122 122.526 1.00 21.26 141 MET D O 1
ATOM 9491 N N . CYS D 1 110 ? 3.176 62.883 120.258 1.00 21.22 142 CYS D N 1
ATOM 9492 C CA . CYS D 1 110 ? 4.520 63.424 119.972 1.00 20.94 142 CYS D CA 1
ATOM 9493 C C . CYS D 1 110 ? 4.655 64.934 120.186 1.00 20.63 142 CYS D C 1
ATOM 9494 O O . CYS D 1 110 ? 5.774 65.470 120.238 1.00 23.63 142 CYS D O 1
ATOM 9497 N N . GLY D 1 111 ? 3.526 65.617 120.318 1.00 20.62 143 GLY D N 1
ATOM 9498 C CA . GLY D 1 111 ? 3.490 67.079 120.400 1.00 21.24 143 GLY D CA 1
ATOM 9499 C C . GLY D 1 111 ? 3.755 67.762 119.064 1.00 24.63 143 GLY D C 1
ATOM 9500 O O . GLY D 1 111 ? 4.153 68.935 119.027 1.00 26.56 143 GLY D O 1
ATOM 9501 N N . HIS D 1 112 ? 3.519 67.052 117.961 1.00 23.19 144 HIS D N 1
ATOM 9502 C CA . HIS D 1 112 ? 3.742 67.629 116.618 1.00 23.03 144 HIS D CA 1
ATOM 9503 C C . HIS D 1 112 ? 2.617 68.544 116.127 1.00 22.42 144 HIS D C 1
ATOM 9504 O O . HIS D 1 112 ? 2.833 69.397 115.266 1.00 24.57 144 HIS D O 1
ATOM 9511 N N . GLN D 1 113 ? 1.427 68.342 116.680 1.00 22.42 145 GLN D N 1
ATOM 9512 C CA . GLN D 1 113 ? 0.263 69.205 116.472 1.00 23.63 145 GLN D CA 1
ATOM 9513 C C . GLN D 1 113 ? -0.458 69.275 117.815 1.00 23.81 145 GLN D C 1
ATOM 9514 O O . GLN D 1 113 ? -0.309 68.359 118.622 1.00 23.31 145 GLN D O 1
ATOM 9520 N N . ASP D 1 114 ? -1.222 70.344 118.064 1.00 24.03 146 ASP D N 1
ATOM 9521 C CA . ASP D 1 114 ? -2.052 70.396 119.281 1.00 25.81 146 ASP D CA 1
ATOM 9522 C C . ASP D 1 114 ? -3.533 70.083 119.044 1.00 25.79 146 ASP D C 1
ATOM 9523 O O . ASP D 1 114 ? -4.219 69.616 119.962 1.00 25.21 146 ASP D O 1
ATOM 9528 N N . VAL D 1 115 ? -4.010 70.328 117.814 1.00 25.52 147 VAL D N 1
ATOM 9529 C CA . VAL D 1 115 ? -5.411 70.095 117.416 1.00 24.35 147 VAL D CA 1
ATOM 9530 C C . VAL D 1 115 ? -5.462 69.506 115.989 1.00 24.93 147 VAL D C 1
ATOM 9531 O O . VAL D 1 115 ? -4.856 70.064 115.065 1.00 24.29 147 VAL D O 1
ATOM 9535 N N . MET D 1 116 ? -6.199 68.410 115.817 1.00 23.10 148 MET D N 1
ATOM 9536 C CA . MET D 1 116 ? -6.400 67.792 114.491 1.00 24.35 148 MET D CA 1
ATOM 9537 C C . MET D 1 116 ? -7.823 67.289 114.284 1.00 24.57 148 MET D C 1
ATOM 9538 O O . MET D 1 116 ? -8.560 67.127 115.241 1.00 25.01 148 MET D O 1
ATOM 9543 N N . VAL D 1 117 ? -8.215 67.099 113.020 1.00 23.65 149 VAL D N 1
ATOM 9544 C CA . VAL D 1 117 ? -9.450 66.409 112.684 1.00 23.64 149 VAL D CA 1
ATOM 9545 C C . VAL D 1 117 ? -9.059 65.089 112.035 1.00 24.07 149 VAL D C 1
ATOM 9546 O O . VAL D 1 117 ? -8.141 65.025 111.185 1.00 24.34 149 VAL D O 1
ATOM 9550 N N . ALA D 1 118 ? -9.731 64.032 112.466 1.00 23.44 150 ALA D N 1
ATOM 9551 C CA . ALA D 1 118 ? -9.522 62.698 111.934 1.00 19.86 150 ALA D CA 1
ATOM 9552 C C . ALA D 1 118 ? -10.878 62.027 111.735 1.00 21.83 150 ALA D C 1
ATOM 9553 O O . ALA D 1 118 ? -11.821 62.284 112.486 1.00 22.33 150 ALA D O 1
ATOM 9555 N N . GLY D 1 119 ? -10.990 61.192 110.705 1.00 20.30 151 GLY D N 1
ATOM 9556 C CA . GLY D 1 119 ? -12.254 60.500 110.425 1.00 20.98 151 GLY D CA 1
ATOM 9557 C C . GLY D 1 119 ? -12.182 59.676 109.163 1.00 19.09 151 GLY D C 1
ATOM 9558 O O . GLY D 1 119 ? -11.116 59.174 108.807 1.00 18.87 151 GLY D O 1
ATOM 9559 N N . GLY D 1 120 ? -13.321 59.535 108.483 1.00 21.21 152 GLY D N 1
ATOM 9560 C CA . GLY D 1 120 ? -13.391 58.722 107.275 1.00 20.89 152 GLY D CA 1
ATOM 9561 C C . GLY D 1 120 ? -14.577 59.077 106.395 1.00 22.40 152 GLY D C 1
ATOM 9562 O O . GLY D 1 120 ? -15.579 59.636 106.870 1.00 20.51 152 GLY D O 1
ATOM 9563 N N . MET D 1 121 ? -14.474 58.723 105.112 1.00 20.48 153 MET D N 1
ATOM 9564 C CA . MET D 1 121 ? -15.500 59.076 104.131 1.00 19.39 153 MET D CA 1
ATOM 9565 C C . MET D 1 121 ? -15.546 58.039 103.029 1.00 20.39 153 MET D C 1
ATOM 9566 O O . MET D 1 121 ? -14.515 57.481 102.643 1.00 20.84 153 MET D O 1
ATOM 9571 N N . GLU D 1 122 ? -16.749 57.764 102.527 1.00 20.83 154 GLU D N 1
ATOM 9572 C CA . GLU D 1 122 ? -16.910 56.833 101.413 1.00 20.70 154 GLU D CA 1
ATOM 9573 C C . GLU D 1 122 ? -18.229 57.077 100.672 1.00 22.10 154 GLU D C 1
ATOM 9574 O O . GLU D 1 122 ? -19.293 57.245 101.288 1.00 20.36 154 GLU D O 1
ATOM 9580 N N . SER D 1 123 ? -18.146 57.127 99.344 1.00 22.88 155 SER D N 1
ATOM 9581 C CA . SER D 1 123 ? -19.353 57.152 98.522 1.00 22.82 155 SER D CA 1
ATOM 9582 C C . SER D 1 123 ? -19.289 55.971 97.591 1.00 23.42 155 SER D C 1
ATOM 9583 O O . SER D 1 123 ? -18.714 56.037 96.493 1.00 21.85 155 SER D O 1
ATOM 9586 N N . MET D 1 124 ? -19.854 54.863 98.048 1.00 23.45 156 MET D N 1
ATOM 9587 C CA . MET D 1 124 ? -19.826 53.656 97.246 1.00 23.20 156 MET D CA 1
ATOM 9588 C C . MET D 1 124 ? -20.731 53.808 96.004 1.00 23.75 156 MET D C 1
ATOM 9589 O O . MET D 1 124 ? -20.446 53.218 94.970 1.00 23.26 156 MET D O 1
ATOM 9594 N N . SER D 1 125 ? -21.766 54.648 96.103 1.00 24.68 157 SER D N 1
ATOM 9595 C CA . SER D 1 125 ? -22.667 54.928 94.974 1.00 23.17 157 SER D CA 1
ATOM 9596 C C . SER D 1 125 ? -21.889 55.491 93.777 1.00 25.51 157 SER D C 1
ATOM 9597 O O . SER D 1 125 ? -22.238 55.235 92.607 1.00 25.65 157 SER D O 1
ATOM 9600 N N . ASN D 1 126 ? -20.830 56.245 94.074 1.00 22.82 158 ASN D N 1
ATOM 9601 C CA . ASN D 1 126 ? -20.045 56.914 93.043 1.00 24.43 158 ASN D CA 1
ATOM 9602 C C . ASN D 1 126 ? -18.718 56.257 92.661 1.00 22.94 158 ASN D C 1
ATOM 9603 O O . ASN D 1 126 ? -17.941 56.838 91.888 1.00 21.84 158 ASN D O 1
ATOM 9608 N N . VAL D 1 127 ? -18.453 55.051 93.164 1.00 21.15 159 VAL D N 1
ATOM 9609 C CA . VAL D 1 127 ? -17.223 54.354 92.797 1.00 21.67 159 VAL D CA 1
ATOM 9610 C C . VAL D 1 127 ? -17.343 53.910 91.332 1.00 22.42 159 VAL D C 1
ATOM 9611 O O . VAL D 1 127 ? -18.365 53.347 90.956 1.00 22.46 159 VAL D O 1
ATOM 9615 N N . PRO D 1 128 ? -16.327 54.215 90.493 1.00 21.87 160 PRO D N 1
ATOM 9616 C CA . PRO D 1 128 ? -16.431 53.913 89.054 1.00 22.94 160 PRO D CA 1
ATOM 9617 C C . PRO D 1 128 ? -15.977 52.520 88.624 1.00 22.22 160 PRO D C 1
ATOM 9618 O O . PRO D 1 128 ? -15.537 51.693 89.452 1.00 21.82 160 PRO D O 1
ATOM 9622 N N . TYR D 1 129 ? -16.101 52.271 87.315 1.00 22.82 161 TYR D N 1
ATOM 9623 C CA . TYR D 1 129 ? -15.565 51.082 86.652 1.00 23.17 161 TYR D CA 1
ATOM 9624 C C . TYR D 1 129 ? -14.223 51.465 86.031 1.00 23.08 161 TYR D C 1
ATOM 9625 O O . TYR D 1 129 ? -13.986 52.652 85.785 1.00 22.77 161 TYR D O 1
ATOM 9634 N N . VAL D 1 130 ? -13.356 50.481 85.808 1.00 22.87 162 VAL D N 1
ATOM 9635 C CA . VAL D 1 130 ? -12.038 50.710 85.192 1.00 25.44 162 VAL D CA 1
ATOM 9636 C C . VAL D 1 130 ? -11.763 49.892 83.931 1.00 27.32 162 VAL D C 1
ATOM 9637 O O . VAL D 1 130 ? -12.149 48.718 83.828 1.00 29.13 162 VAL D O 1
ATOM 9641 N N . MET D 1 131 ? -11.053 50.523 83.005 1.00 26.29 163 MET D N 1
ATOM 9642 C CA . MET D 1 131 ? -10.487 49.854 81.846 1.00 27.66 163 MET D CA 1
ATOM 9643 C C . MET D 1 131 ? -8.975 49.983 81.893 1.00 28.42 163 MET D C 1
ATOM 9644 O O . MET D 1 131 ? -8.436 51.076 82.119 1.00 28.21 163 MET D O 1
ATOM 9649 N N . ASN D 1 132 ? -8.285 48.876 81.669 1.00 25.75 164 ASN D N 1
ATOM 9650 C CA . ASN D 1 132 ? -6.830 48.901 81.677 1.00 28.81 164 ASN D CA 1
ATOM 9651 C C . ASN D 1 132 ? -6.191 49.686 80.528 1.00 28.70 164 ASN D C 1
ATOM 9652 O O . ASN D 1 132 ? -6.713 49.731 79.402 1.00 26.87 164 ASN D O 1
ATOM 9657 N N . ARG D 1 133 ? -5.073 50.335 80.850 1.00 27.79 165 ARG D N 1
ATOM 9658 C CA . ARG D 1 133 ? -4.237 51.008 79.870 1.00 26.16 165 ARG D CA 1
ATOM 9659 C C . ARG D 1 133 ? -3.553 49.970 78.996 1.00 27.54 165 ARG D C 1
ATOM 9660 O O . ARG D 1 133 ? -3.046 48.957 79.492 1.00 28.67 165 ARG D O 1
ATOM 9668 N N . GLY D 1 134 ? -3.483 50.243 77.703 1.00 27.65 166 GLY D N 1
ATOM 9669 C CA . GLY D 1 134 ? -2.707 49.380 76.818 1.00 29.93 166 GLY D CA 1
ATOM 9670 C C . GLY D 1 134 ? -3.464 48.996 75.574 1.00 31.21 166 GLY D C 1
ATOM 9671 O O . GLY D 1 134 ? -4.425 49.667 75.183 1.00 31.88 166 GLY D O 1
ATOM 9672 N N . SER D 1 135 ? -3.019 47.912 74.950 1.00 31.73 167 SER D N 1
ATOM 9673 C CA . SER D 1 135 ? -3.673 47.393 73.756 1.00 33.84 167 SER D CA 1
ATOM 9674 C C . SER D 1 135 ? -4.911 46.583 74.116 1.00 32.95 167 SER D C 1
ATOM 9675 O O . SER D 1 135 ? -4.904 45.780 75.049 1.00 34.95 167 SER D O 1
ATOM 9678 N N . THR D 1 136 ? -5.977 46.808 73.365 1.00 31.38 168 THR D N 1
ATOM 9679 C CA . THR D 1 136 ? -7.200 46.078 73.555 1.00 30.78 168 THR D CA 1
ATOM 9680 C C . THR D 1 136 ? -6.947 44.653 73.055 1.00 29.69 168 THR D C 1
ATOM 9681 O O . THR D 1 136 ? -6.583 44.473 71.899 1.00 27.85 168 THR D O 1
ATOM 9685 N N . PRO D 1 137 ? -7.137 43.641 73.926 1.00 29.79 169 PRO D N 1
ATOM 9686 C CA . PRO D 1 137 ? -6.874 42.256 73.536 1.00 29.08 169 PRO D CA 1
ATOM 9687 C C . PRO D 1 137 ? -7.981 41.705 72.630 1.00 27.86 169 PRO D C 1
ATOM 9688 O O . PRO D 1 137 ? -9.166 42.031 72.816 1.00 27.49 169 PRO D O 1
ATOM 9692 N N . TYR D 1 138 ? -7.596 40.893 71.651 1.00 24.93 170 TYR D N 1
ATOM 9693 C CA . TYR D 1 138 ? -8.562 40.279 70.746 1.00 23.25 170 TYR D CA 1
ATOM 9694 C C . TYR D 1 138 ? -9.584 39.495 71.570 1.00 23.33 170 TYR D C 1
ATOM 9695 O O . TYR D 1 138 ? -9.221 38.814 72.528 1.00 22.04 170 TYR D O 1
ATOM 9704 N N . GLY D 1 139 ? -10.863 39.613 71.219 1.00 21.71 171 GLY D N 1
ATOM 9705 C CA . GLY D 1 139 ? -11.912 38.826 71.882 1.00 22.91 171 GLY D CA 1
ATOM 9706 C C . GLY D 1 139 ? -12.667 39.541 72.985 1.00 24.35 171 GLY D C 1
ATOM 9707 O O . GLY D 1 139 ? -13.649 39.023 73.516 1.00 26.30 171 GLY D O 1
ATOM 9708 N N . GLY D 1 140 ? -12.215 40.730 73.343 1.00 25.76 172 GLY D N 1
ATOM 9709 C CA . GLY D 1 140 ? -12.948 41.538 74.303 1.00 29.16 172 GLY D CA 1
ATOM 9710 C C . GLY D 1 140 ? -12.081 42.297 75.284 1.00 31.37 172 GLY D C 1
ATOM 9711 O O . GLY D 1 140 ? -10.883 42.025 75.428 1.00 31.06 172 GLY D O 1
ATOM 9712 N N . VAL D 1 141 ? -12.713 43.260 75.950 1.00 33.48 173 VAL D N 1
ATOM 9713 C CA . VAL D 1 141 ? -12.073 44.141 76.925 1.00 34.27 173 VAL D CA 1
ATOM 9714 C C . VAL D 1 141 ? -12.946 44.116 78.183 1.00 35.05 173 VAL D C 1
ATOM 9715 O O . VAL D 1 141 ? -14.165 44.263 78.096 1.00 33.70 173 VAL D O 1
ATOM 9719 N N . LYS D 1 142 ? -12.336 43.902 79.345 1.00 35.94 174 LYS D N 1
ATOM 9720 C CA . LYS D 1 142 ? -13.099 43.925 80.603 1.00 36.15 174 LYS D CA 1
ATOM 9721 C C . LYS D 1 142 ? -13.201 45.329 81.178 1.00 36.56 174 LYS D C 1
ATOM 9722 O O . LYS D 1 142 ? -12.220 46.083 81.162 1.00 36.69 174 LYS D O 1
ATOM 9728 N N . LEU D 1 143 ? -14.389 45.681 81.670 1.00 35.02 175 LEU D N 1
ATOM 9729 C CA . LEU D 1 143 ? -14.554 46.867 82.496 1.00 33.54 175 LEU D CA 1
ATOM 9730 C C . LEU D 1 143 ? -14.880 46.370 83.901 1.00 33.75 175 LEU D C 1
ATOM 9731 O O . LEU D 1 143 ? -15.973 45.864 84.152 1.00 32.35 175 LEU D O 1
ATOM 9736 N N . GLU D 1 144 ? -13.916 46.480 84.805 1.00 31.81 176 GLU D N 1
ATOM 9737 C CA . GLU D 1 144 ? -14.098 45.973 86.166 1.00 30.47 176 GLU D CA 1
ATOM 9738 C C . GLU D 1 144 ? -14.720 46.974 87.122 1.00 28.66 176 GLU D C 1
ATOM 9739 O O . GLU D 1 144 ? -14.488 48.172 87.006 1.00 28.89 176 GLU D O 1
ATOM 9745 N N . ASP D 1 145 ? -15.490 46.460 88.079 1.00 25.81 177 ASP D N 1
ATOM 9746 C CA . ASP D 1 145 ? -16.128 47.259 89.114 1.00 25.09 177 ASP D CA 1
ATOM 9747 C C . ASP D 1 145 ? -15.119 47.421 90.257 1.00 22.27 177 ASP D C 1
ATOM 9748 O O . ASP D 1 145 ? -14.703 46.429 90.850 1.00 20.94 177 ASP D O 1
ATOM 9753 N N . LEU D 1 146 ? -14.715 48.658 90.549 1.00 22.07 178 LEU D N 1
ATOM 9754 C CA . LEU D 1 146 ? -13.725 48.908 91.624 1.00 21.96 178 LEU D CA 1
ATOM 9755 C C . LEU D 1 146 ? -14.236 48.569 93.037 1.00 22.35 178 LEU D C 1
ATOM 9756 O O . LEU D 1 146 ? -13.443 48.251 93.932 1.00 22.43 178 LEU D O 1
ATOM 9761 N N . ILE D 1 147 ? -15.545 48.630 93.249 1.00 21.32 179 ILE D N 1
ATOM 9762 C CA . ILE D 1 147 ? -16.094 48.133 94.526 1.00 22.76 179 ILE D CA 1
ATOM 9763 C C . ILE D 1 147 ? -15.683 46.673 94.705 1.00 22.63 179 ILE D C 1
ATOM 9764 O O . ILE D 1 147 ? -15.183 46.285 95.756 1.00 22.35 179 ILE D O 1
ATOM 9769 N N . VAL D 1 148 ? -15.851 45.874 93.658 1.00 23.45 180 VAL D N 1
ATOM 9770 C CA . VAL D 1 148 ? -15.521 44.454 93.709 1.00 22.53 180 VAL D CA 1
ATOM 9771 C C . VAL D 1 148 ? -14.008 44.221 93.699 1.00 25.27 180 VAL D C 1
ATOM 9772 O O . VAL D 1 148 ? -13.475 43.447 94.512 1.00 24.44 180 VAL D O 1
ATOM 9776 N N . LYS D 1 149 ? -13.317 44.896 92.784 1.00 23.08 181 LYS D N 1
ATOM 9777 C CA . LYS D 1 149 ? -11.911 44.619 92.540 1.00 22.80 181 LYS D CA 1
ATOM 9778 C C . LYS D 1 149 ? -11.004 45.155 93.662 1.00 21.95 181 LYS D C 1
ATOM 9779 O O . LYS D 1 149 ? -10.116 44.443 94.119 1.00 20.96 181 LYS D O 1
ATOM 9785 N N . ASP D 1 150 ? -11.237 46.392 94.106 1.00 22.40 182 ASP D N 1
ATOM 9786 C CA . ASP D 1 150 ? -10.407 46.978 95.164 1.00 22.16 182 ASP D CA 1
ATOM 9787 C C . ASP D 1 150 ? -11.020 46.859 96.575 1.00 24.02 182 ASP D C 1
ATOM 9788 O O . ASP D 1 150 ? -10.294 46.801 97.576 1.00 22.39 182 ASP D O 1
ATOM 9793 N N . GLY D 1 151 ? -12.348 46.832 96.653 1.00 23.97 183 GLY D N 1
ATOM 9794 C CA . GLY D 1 151 ? -13.049 46.920 97.930 1.00 24.04 183 GLY D CA 1
ATOM 9795 C C . GLY D 1 151 ? -13.334 45.596 98.622 1.00 26.91 183 GLY D C 1
ATOM 9796 O O . GLY D 1 151 ? -13.071 45.456 99.828 1.00 27.01 183 GLY D O 1
ATOM 9797 N N . LEU D 1 152 ? -13.858 44.627 97.866 1.00 25.53 184 LEU D N 1
ATOM 9798 C CA . LEU D 1 152 ? -14.480 43.417 98.453 1.00 26.83 184 LEU D CA 1
ATOM 9799 C C . LEU D 1 152 ? -13.825 42.073 98.108 1.00 26.54 184 LEU D C 1
ATOM 9800 O O . LEU D 1 152 ? -14.227 41.029 98.632 1.00 27.84 184 LEU D O 1
ATOM 9805 N N . THR D 1 153 ? -12.836 42.079 97.223 1.00 25.13 185 THR D N 1
ATOM 9806 C CA . THR D 1 153 ? -12.214 40.831 96.793 1.00 25.96 185 THR D CA 1
ATOM 9807 C C . THR D 1 153 ? -10.861 40.593 97.474 1.00 27.93 185 THR D C 1
ATOM 9808 O O . THR D 1 153 ? -9.962 41.441 97.392 1.00 26.18 185 THR D O 1
ATOM 9812 N N . ASP D 1 154 ? -10.713 39.448 98.143 1.00 27.39 186 ASP D N 1
ATOM 9813 C CA . ASP D 1 154 ? -9.425 39.117 98.735 1.00 28.19 186 ASP D CA 1
ATOM 9814 C C . ASP D 1 154 ? -8.465 38.767 97.612 1.00 27.88 186 ASP D C 1
ATOM 9815 O O . ASP D 1 154 ? -8.786 37.955 96.757 1.00 28.54 186 ASP D O 1
ATOM 9820 N N . VAL D 1 155 ? -7.300 39.412 97.608 1.00 28.52 187 VAL D N 1
ATOM 9821 C CA . VAL D 1 155 ? -6.311 39.272 96.523 1.00 27.54 187 VAL D CA 1
ATOM 9822 C C . VAL D 1 155 ? -5.799 37.846 96.429 1.00 29.77 187 VAL D C 1
ATOM 9823 O O . VAL D 1 155 ? -5.660 37.291 95.328 1.00 28.55 187 VAL D O 1
ATOM 9827 N N . TYR D 1 156 ? -5.529 37.265 97.600 1.00 29.40 188 TYR D N 1
ATOM 9828 C CA . TYR D 1 156 ? -4.742 36.037 97.730 1.00 30.35 188 TYR D CA 1
ATOM 9829 C C . TYR D 1 156 ? -5.599 34.811 97.462 1.00 30.84 188 TYR D C 1
ATOM 9830 O O . TYR D 1 156 ? -5.171 33.912 96.751 1.00 30.46 188 TYR D O 1
ATOM 9839 N N . ASN D 1 157 ? -6.822 34.821 97.991 1.00 32.90 189 ASN D N 1
ATOM 9840 C CA . ASN D 1 157 ? -7.778 33.727 97.807 1.00 35.68 189 ASN D CA 1
ATOM 9841 C C . ASN D 1 157 ? -8.632 33.864 96.550 1.00 37.36 189 ASN D C 1
ATOM 9842 O O . ASN D 1 157 ? -9.184 32.874 96.056 1.00 38.33 189 ASN D O 1
ATOM 9847 N N . LYS D 1 158 ? -8.726 35.092 96.040 1.00 37.30 190 LYS D N 1
ATOM 9848 C CA . LYS D 1 158 ? -9.478 35.398 94.821 1.00 37.98 190 LYS D CA 1
ATOM 9849 C C . LYS D 1 158 ? -10.983 35.238 94.987 1.00 37.45 190 LYS D C 1
ATOM 9850 O O . LYS D 1 158 ? -11.689 34.881 94.041 1.00 38.22 190 LYS D O 1
ATOM 9856 N N . ILE D 1 159 ? -11.479 35.525 96.186 1.00 36.46 191 ILE D N 1
ATOM 9857 C CA . ILE D 1 159 ? -12.904 35.393 96.468 1.00 34.39 191 ILE D CA 1
ATOM 9858 C C . ILE D 1 159 ? -13.396 36.571 97.299 1.00 33.93 191 ILE D C 1
ATOM 9859 O O . ILE D 1 159 ? -12.594 37.340 97.834 1.00 33.42 191 ILE D O 1
ATOM 9864 N N . HIS D 1 160 ? -14.715 36.704 97.401 1.00 31.73 192 HIS D N 1
ATOM 9865 C CA . HIS D 1 160 ? -15.341 37.809 98.114 1.00 31.16 192 HIS D CA 1
ATOM 9866 C C . HIS D 1 160 ? -15.059 37.722 99.617 1.00 32.37 192 HIS D C 1
ATOM 9867 O O . HIS D 1 160 ? -14.861 36.630 100.154 1.00 33.84 192 HIS D O 1
ATOM 9874 N N . MET D 1 161 ? -15.038 38.874 100.288 1.00 32.30 193 MET D N 1
ATOM 9875 C CA . MET D 1 161 ? -14.992 38.945 101.756 1.00 32.31 193 MET D CA 1
ATOM 9876 C C . MET D 1 161 ? -16.010 37.986 102.410 1.00 33.71 193 MET D C 1
ATOM 9877 O O . MET D 1 161 ? -15.651 37.205 103.295 1.00 34.95 193 MET D O 1
ATOM 9886 N N . GLY D 1 162 ? -17.269 38.063 101.974 1.00 34.89 194 GLY D N 1
ATOM 9887 C CA . GLY D 1 162 ? -18.336 37.156 102.432 1.00 36.83 194 GLY D CA 1
ATOM 9888 C C . GLY D 1 162 ? -18.020 35.675 102.253 1.00 38.83 194 GLY D C 1
ATOM 9889 O O . GLY D 1 162 ? -18.462 34.844 103.055 1.00 40.15 194 GLY D O 1
ATOM 9890 N N . SER D 1 163 ? -17.263 35.338 101.204 1.00 38.43 195 SER D N 1
ATOM 9891 C CA . SER D 1 163 ? -16.810 33.964 101.000 1.00 39.45 195 SER D CA 1
ATOM 9892 C C . SER D 1 163 ? -15.729 33.572 101.998 1.00 40.11 195 SER D C 1
ATOM 9893 O O . SER D 1 163 ? -15.679 32.415 102.423 1.00 41.36 195 SER D O 1
ATOM 9896 N N . CYS D 1 164 ? -14.868 34.524 102.371 1.00 38.62 196 CYS D N 1
ATOM 9897 C CA . CYS D 1 164 ? -13.893 34.283 103.430 1.00 37.82 196 CYS D CA 1
ATOM 9898 C C . CYS D 1 164 ? -14.622 34.097 104.749 1.00 37.31 196 CYS D C 1
ATOM 9899 O O . CYS D 1 164 ? -14.265 33.227 105.541 1.00 37.34 196 CYS D O 1
ATOM 9902 N N . ALA D 1 165 ? -15.638 34.927 104.984 1.00 35.76 197 ALA D N 1
ATOM 9903 C CA . ALA D 1 165 ? -16.436 34.837 106.195 1.00 35.92 197 ALA D CA 1
ATOM 9904 C C . ALA D 1 165 ? -16.998 33.417 106.384 1.00 37.24 197 ALA D C 1
ATOM 9905 O O . ALA D 1 165 ? -16.984 32.892 107.501 1.00 37.72 197 ALA D O 1
ATOM 9907 N N . GLU D 1 166 ? -17.453 32.786 105.300 1.00 37.56 198 GLU D N 1
ATOM 9908 C CA . GLU D 1 166 ? -17.953 31.403 105.384 1.00 39.33 198 GLU D CA 1
ATOM 9909 C C . GLU D 1 166 ? -16.946 30.452 106.038 1.00 40.15 198 GLU D C 1
ATOM 9910 O O . GLU D 1 166 ? -17.338 29.531 106.769 1.00 41.82 198 GLU D O 1
ATOM 9916 N N . ASN D 1 167 ? -15.658 30.684 105.781 1.00 39.91 199 ASN D N 1
ATOM 9917 C CA . ASN D 1 167 ? -14.567 29.889 106.362 1.00 40.34 199 ASN D CA 1
ATOM 9918 C C . ASN D 1 167 ? -14.516 29.898 107.904 1.00 40.09 199 ASN D C 1
ATOM 9919 O O . ASN D 1 167 ? -14.209 28.884 108.531 1.00 40.68 199 ASN D O 1
ATOM 9924 N N . THR D 1 168 ? -14.820 31.045 108.502 1.00 39.07 200 THR D N 1
ATOM 9925 C CA . THR D 1 168 ? -14.859 31.190 109.954 1.00 39.04 200 THR D CA 1
ATOM 9926 C C . THR D 1 168 ? -16.170 30.633 110.518 1.00 39.34 200 THR D C 1
ATOM 9927 O O . THR D 1 168 ? -16.180 30.025 111.593 1.00 38.94 200 THR D O 1
ATOM 9931 N N . ALA D 1 169 ? -17.271 30.845 109.795 1.00 39.07 201 ALA D N 1
ATOM 9932 C CA . ALA D 1 169 ? -18.545 30.198 110.129 1.00 40.64 201 ALA D CA 1
ATOM 9933 C C . ALA D 1 169 ? -18.352 28.685 110.287 1.00 41.23 201 ALA D C 1
ATOM 9934 O O . ALA D 1 169 ? -18.825 28.079 111.256 1.00 41.62 201 ALA D O 1
ATOM 9936 N N . LYS D 1 170 ? -17.637 28.098 109.333 1.00 41.94 202 LYS D N 1
ATOM 9937 C CA . LYS D 1 170 ? -17.272 26.690 109.359 1.00 44.18 202 LYS D CA 1
ATOM 9938 C C . LYS D 1 170 ? -16.451 26.343 110.596 1.00 44.37 202 LYS D C 1
ATOM 9939 O O . LYS D 1 170 ? -16.858 25.497 111.404 1.00 44.04 202 LYS D O 1
ATOM 9945 N N . LYS D 1 171 ? -15.305 27.012 110.730 1.00 44.96 203 LYS D N 1
ATOM 9946 C CA . LYS D 1 171 ? -14.306 26.722 111.765 1.00 45.51 203 LYS D CA 1
ATOM 9947 C C . LYS D 1 171 ? -14.819 26.843 113.194 1.00 44.62 203 LYS D C 1
ATOM 9948 O O . LYS D 1 171 ? -14.407 26.082 114.063 1.00 43.12 203 LYS D O 1
ATOM 9954 N N . LEU D 1 172 ? -15.702 27.809 113.433 1.00 44.93 204 LEU D N 1
ATOM 9955 C CA . LEU D 1 172 ? -16.196 28.082 114.781 1.00 44.88 204 LEU D CA 1
ATOM 9956 C C . LEU D 1 172 ? -17.638 27.611 114.996 1.00 45.06 204 LEU D C 1
ATOM 9957 O O . LEU D 1 172 ? -18.248 27.915 116.032 1.00 45.58 204 LEU D O 1
ATOM 9962 N N . ASN D 1 173 ? -18.162 26.858 114.025 1.00 44.95 205 ASN D N 1
ATOM 9963 C CA . ASN D 1 173 ? -19.537 26.334 114.059 1.00 44.94 205 ASN D CA 1
ATOM 9964 C C . ASN D 1 173 ? -20.599 27.393 114.391 1.00 44.46 205 ASN D C 1
ATOM 9965 O O . ASN D 1 173 ? -21.346 27.279 115.377 1.00 43.80 205 ASN D O 1
ATOM 9970 N N . ILE D 1 174 ? -20.643 28.430 113.557 1.00 42.45 206 ILE D N 1
ATOM 9971 C CA . ILE D 1 174 ? -21.623 29.499 113.694 1.00 41.52 206 ILE D CA 1
ATOM 9972 C C . ILE D 1 174 ? -22.601 29.386 112.526 1.00 42.33 206 ILE D C 1
ATOM 9973 O O . ILE D 1 174 ? -22.251 29.685 111.380 1.00 41.52 206 ILE D O 1
ATOM 9978 N N . ALA D 1 175 ? -23.823 28.946 112.836 1.00 41.54 207 ALA D N 1
ATOM 9979 C CA . ALA D 1 175 ? -24.823 28.574 111.830 1.00 41.04 207 ALA D CA 1
ATOM 9980 C C . ALA D 1 175 ? -25.685 29.736 111.335 1.00 40.14 207 ALA D C 1
ATOM 9981 O O . ALA D 1 175 ? -25.732 30.801 111.956 1.00 39.31 207 ALA D O 1
ATOM 9983 N N . ARG D 1 176 ? -26.386 29.493 110.225 1.00 39.97 208 ARG D N 1
ATOM 9984 C CA . ARG D 1 176 ? -27.316 30.448 109.612 1.00 38.66 208 ARG D CA 1
ATOM 9985 C C . ARG D 1 176 ? -28.278 31.100 110.614 1.00 39.42 208 ARG D C 1
ATOM 9986 O O . ARG D 1 176 ? -28.465 32.329 110.591 1.00 38.71 208 ARG D O 1
ATOM 9994 N N . ASN D 1 177 ? -28.878 30.289 111.489 1.00 38.41 209 ASN D N 1
ATOM 9995 C CA . ASN D 1 177 ? -29.919 30.787 112.393 1.00 39.32 209 ASN D CA 1
ATOM 9996 C C . ASN D 1 177 ? -29.410 31.793 113.426 1.00 38.51 209 ASN D C 1
ATOM 9997 O O . ASN D 1 177 ? -30.075 32.808 113.682 1.00 39.77 209 ASN D O 1
ATOM 10002 N N . GLU D 1 178 ? -28.239 31.520 114.006 1.00 37.64 210 GLU D N 1
ATOM 10003 C CA . GLU D 1 178 ? -27.614 32.445 114.951 1.00 36.83 210 GLU D CA 1
ATOM 10004 C C . GLU D 1 178 ? -27.270 33.766 114.251 1.00 34.97 210 GLU D C 1
ATOM 10005 O O . GLU D 1 178 ? -27.530 34.854 114.778 1.00 32.98 210 GLU D O 1
ATOM 10011 N N . GLN D 1 179 ? -26.711 33.654 113.046 1.00 33.91 211 GLN D N 1
ATOM 10012 C CA . GLN D 1 179 ? -26.389 34.822 112.202 1.00 32.86 211 GLN D CA 1
ATOM 10013 C C . GLN D 1 179 ? -27.603 35.690 111.880 1.00 33.56 211 GLN D C 1
ATOM 10014 O O . GLN D 1 179 ? -27.534 36.928 111.962 1.00 32.88 211 GLN D O 1
ATOM 10020 N N . ASP D 1 180 ? -28.711 35.031 111.527 1.00 32.40 212 ASP D N 1
ATOM 10021 C CA . ASP D 1 180 ? -29.968 35.708 111.256 1.00 31.96 212 ASP D CA 1
ATOM 10022 C C . ASP D 1 180 ? -30.550 36.375 112.506 1.00 32.05 212 ASP D C 1
ATOM 10023 O O . ASP D 1 180 ? -31.038 37.514 112.439 1.00 30.10 212 ASP D O 1
ATOM 10028 N N . ALA D 1 181 ? -30.475 35.668 113.638 1.00 31.58 213 ALA D N 1
ATOM 10029 C CA . ALA D 1 181 ? -30.889 36.222 114.927 1.00 31.53 213 ALA D CA 1
ATOM 10030 C C . ALA D 1 181 ? -30.077 37.471 115.242 1.00 30.04 213 ALA D C 1
ATOM 10031 O O . ALA D 1 181 ? -30.632 38.498 115.666 1.00 29.99 213 ALA D O 1
ATOM 10033 N N . TYR D 1 182 ? -28.764 37.395 115.013 1.00 29.96 214 TYR D N 1
ATOM 10034 C CA . TYR D 1 182 ? -27.923 38.571 115.229 1.00 28.45 214 TYR D CA 1
ATOM 10035 C C . TYR D 1 182 ? -28.369 39.725 114.342 1.00 26.01 214 TYR D C 1
ATOM 10036 O O . TYR D 1 182 ? -28.586 40.839 114.830 1.00 26.11 214 TYR D O 1
ATOM 10045 N N . ALA D 1 183 ? -28.512 39.455 113.048 1.00 28.08 215 ALA D N 1
ATOM 10046 C CA . ALA D 1 183 ? -28.960 40.474 112.086 1.00 26.77 215 ALA D CA 1
ATOM 10047 C C . ALA D 1 183 ? -30.254 41.195 112.516 1.00 27.92 215 ALA D C 1
ATOM 10048 O O . ALA D 1 183 ? -30.341 42.442 112.501 1.00 26.63 215 ALA D O 1
ATOM 10050 N N . ILE D 1 184 ? -31.247 40.409 112.941 1.00 30.55 216 ILE D N 1
ATOM 10051 C CA . ILE D 1 184 ? -32.540 40.954 113.349 1.00 28.88 216 ILE D CA 1
ATOM 10052 C C . ILE D 1 184 ? -32.368 41.834 114.576 1.00 29.71 216 ILE D C 1
ATOM 10053 O O . ILE D 1 184 ? -32.961 42.924 114.663 1.00 28.72 216 ILE D O 1
ATOM 10058 N N . ASN D 1 185 ? -31.528 41.355 115.502 1.00 30.03 217 ASN D N 1
ATOM 10059 C CA . ASN D 1 185 ? -31.115 42.090 116.700 1.00 30.20 217 ASN D CA 1
ATOM 10060 C C . ASN D 1 185 ? -30.520 43.459 116.346 1.00 29.40 217 ASN D C 1
ATOM 10061 O O . ASN D 1 185 ? -30.936 44.490 116.898 1.00 27.70 217 ASN D O 1
ATOM 10066 N N . SER D 1 186 ? -29.586 43.474 115.391 1.00 28.45 218 SER D N 1
ATOM 10067 C CA . SER D 1 186 ? -29.019 44.744 114.900 1.00 28.51 218 SER D CA 1
ATOM 10068 C C . SER D 1 186 ? -30.100 45.723 114.409 1.00 27.88 218 SER D C 1
ATOM 10069 O O . SER D 1 186 ? -30.162 46.874 114.875 1.00 26.92 218 SER D O 1
ATOM 10072 N N . TYR D 1 187 ? -30.972 45.263 113.509 1.00 28.96 219 TYR D N 1
ATOM 10073 C CA . TYR D 1 187 ? -32.079 46.107 113.016 1.00 29.20 219 TYR D CA 1
ATOM 10074 C C . TYR D 1 187 ? -32.969 46.635 114.131 1.00 28.49 219 TYR D C 1
ATOM 10075 O O . TYR D 1 187 ? -33.353 47.821 114.129 1.00 28.42 219 TYR D O 1
ATOM 10084 N N . THR D 1 188 ? -33.304 45.740 115.058 1.00 29.52 220 THR D N 1
ATOM 10085 C CA . THR D 1 188 ? -34.128 46.076 116.209 1.00 28.86 220 THR D CA 1
ATOM 10086 C C . THR D 1 188 ? -33.480 47.188 117.016 1.00 29.58 220 THR D C 1
ATOM 10087 O O . THR D 1 188 ? -34.133 48.189 117.327 1.00 31.66 220 THR D O 1
ATOM 10091 N N . ARG D 1 189 ? -32.190 47.025 117.322 1.00 30.54 221 ARG D N 1
ATOM 10092 C CA . ARG D 1 189 ? -31.439 48.018 118.092 1.00 30.73 221 ARG D CA 1
ATOM 10093 C C . ARG D 1 189 ? -31.374 49.367 117.394 1.00 28.79 221 ARG D C 1
ATOM 10094 O O . ARG D 1 189 ? -31.565 50.415 118.032 1.00 28.56 221 ARG D O 1
ATOM 10102 N N . SER D 1 190 ? -31.136 49.333 116.081 1.00 30.15 222 SER D N 1
ATOM 10103 C CA . SER D 1 190 ? -31.033 50.547 115.263 1.00 28.75 222 SER D CA 1
ATOM 10104 C C . SER D 1 190 ? -32.318 51.386 115.285 1.00 28.61 222 SER D C 1
ATOM 10105 O O . SER D 1 190 ? -32.298 52.592 115.605 1.00 26.54 222 SER D O 1
ATOM 10108 N N . LYS D 1 191 ? -33.434 50.731 114.964 1.00 30.67 223 LYS D N 1
ATOM 10109 C CA . LYS D 1 191 ? -34.773 51.333 115.073 1.00 30.33 223 LYS D CA 1
ATOM 10110 C C . LYS D 1 191 ? -35.048 51.904 116.463 1.00 29.83 223 LYS D C 1
ATOM 10111 O O . LYS D 1 191 ? -35.455 53.067 116.587 1.00 29.55 223 LYS D O 1
ATOM 10117 N N . ALA D 1 192 ? -34.829 51.090 117.500 1.00 29.88 224 ALA D N 1
ATOM 10118 C CA . ALA D 1 192 ? -35.006 51.554 118.883 1.00 29.91 224 ALA D CA 1
ATOM 10119 C C . ALA D 1 192 ? -34.229 52.847 119.146 1.00 29.82 224 ALA D C 1
ATOM 10120 O O . ALA D 1 192 ? -34.801 53.866 119.601 1.00 29.48 224 ALA D O 1
ATOM 10122 N N . ALA D 1 193 ? -32.938 52.825 118.801 1.00 29.84 225 ALA D N 1
ATOM 10123 C CA . ALA D 1 193 ? -32.050 53.947 119.068 1.00 29.29 225 ALA D CA 1
ATOM 10124 C C . ALA D 1 193 ? -32.484 55.199 118.324 1.00 29.45 225 ALA D C 1
ATOM 10125 O O . ALA D 1 193 ? -32.506 56.306 118.899 1.00 29.25 225 ALA D O 1
ATOM 10127 N N . TRP D 1 194 ? -32.844 55.017 117.050 1.00 30.36 226 TRP D N 1
ATOM 10128 C CA . TRP D 1 194 ? -33.298 56.116 116.211 1.00 29.94 226 TRP D CA 1
ATOM 10129 C C . TRP D 1 194 ? -34.573 56.753 116.768 1.00 32.30 226 TRP D C 1
ATOM 10130 O O . TRP D 1 194 ? -34.663 57.982 116.899 1.00 32.23 226 TRP D O 1
ATOM 10141 N N . GLU D 1 195 ? -35.534 55.914 117.139 1.00 33.79 227 GLU D N 1
ATOM 10142 C CA . GLU D 1 195 ? -36.810 56.409 117.664 1.00 35.75 227 GLU D CA 1
ATOM 10143 C C . GLU D 1 195 ? -36.690 57.029 119.054 1.00 36.41 227 GLU D C 1
ATOM 10144 O O . GLU D 1 195 ? -37.474 57.913 119.406 1.00 36.55 227 GLU D O 1
ATOM 10150 N N . ALA D 1 196 ? -35.691 56.580 119.818 1.00 36.57 228 ALA D N 1
ATOM 10151 C CA . ALA D 1 196 ? -35.409 57.118 121.153 1.00 36.38 228 ALA D CA 1
ATOM 10152 C C . ALA D 1 196 ? -34.687 58.465 121.099 1.00 36.67 228 ALA D C 1
ATOM 10153 O O . ALA D 1 196 ? -34.563 59.157 122.117 1.00 35.40 228 ALA D O 1
ATOM 10155 N N . GLY D 1 197 ? -34.216 58.840 119.910 1.00 36.67 229 GLY D N 1
ATOM 10156 C CA . GLY D 1 197 ? -33.458 60.074 119.752 1.00 36.83 229 GLY D CA 1
ATOM 10157 C C . GLY D 1 197 ? -32.016 59.945 120.222 1.00 36.75 229 GLY D C 1
ATOM 10158 O O . GLY D 1 197 ? -31.400 60.941 120.587 1.00 36.96 229 GLY D O 1
ATOM 10159 N N . LYS D 1 198 ? -31.479 58.722 120.197 1.00 37.06 230 LYS D N 1
ATOM 10160 C CA . LYS D 1 198 ? -30.090 58.446 120.629 1.00 38.92 230 LYS D CA 1
ATOM 10161 C C . LYS D 1 198 ? -28.983 59.066 119.749 1.00 39.47 230 LYS D C 1
ATOM 10162 O O . LYS D 1 198 ? -27.846 59.220 120.200 1.00 40.02 230 LYS D O 1
ATOM 10168 N N . PHE D 1 199 ? -29.298 59.404 118.499 1.00 38.90 231 PHE D N 1
ATOM 10169 C CA . PHE D 1 199 ? -28.285 59.984 117.609 1.00 38.92 231 PHE D CA 1
ATOM 10170 C C . PHE D 1 199 ? -28.493 61.485 117.452 1.00 39.85 231 PHE D C 1
ATOM 10171 O O . PHE D 1 199 ? -28.030 62.090 116.479 1.00 41.82 231 PHE D O 1
ATOM 10179 N N . GLY D 1 200 ? -29.186 62.071 118.428 1.00 40.50 232 GLY D N 1
ATOM 10180 C CA . GLY D 1 200 ? -29.505 63.497 118.448 1.00 40.14 232 GLY D CA 1
ATOM 10181 C C . GLY D 1 200 ? -28.308 64.426 118.369 1.00 40.59 232 GLY D C 1
ATOM 10182 O O . GLY D 1 200 ? -28.366 65.458 117.693 1.00 40.01 232 GLY D O 1
ATOM 10183 N N . ASN D 1 201 ? -27.228 64.073 119.063 1.00 41.29 233 ASN D N 1
ATOM 10184 C CA . ASN D 1 201 ? -26.010 64.881 119.029 1.00 42.56 233 ASN D CA 1
ATOM 10185 C C . ASN D 1 201 ? -24.906 64.293 118.145 1.00 41.40 233 ASN D C 1
ATOM 10186 O O . ASN D 1 201 ? -23.913 64.955 117.875 1.00 43.39 233 ASN D O 1
ATOM 10191 N N . GLU D 1 202 ? -25.103 63.059 117.691 1.00 39.56 234 GLU D N 1
ATOM 10192 C CA . GLU D 1 202 ? -24.124 62.344 116.876 1.00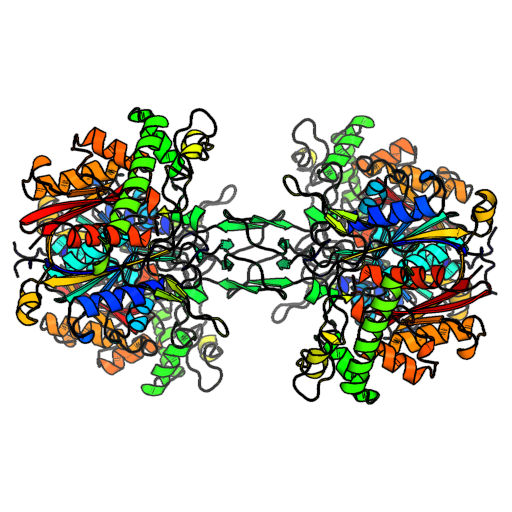 37.09 234 GLU D CA 1
ATOM 10193 C C . GLU D 1 202 ? -24.244 62.672 115.384 1.00 36.61 234 GLU D C 1
ATOM 10194 O O . GLU D 1 202 ? -23.250 63.012 114.736 1.00 36.20 234 GLU D O 1
ATOM 10200 N N . VAL D 1 203 ? -25.466 62.578 114.857 1.00 34.31 235 VAL D N 1
ATOM 10201 C CA . VAL D 1 203 ? -25.730 62.738 113.424 1.00 33.39 235 VAL D CA 1
ATOM 10202 C C . VAL D 1 203 ? -26.222 64.131 113.084 1.00 34.70 235 VAL D C 1
ATOM 10203 O O . VAL D 1 203 ? -27.030 64.705 113.812 1.00 33.91 235 VAL D O 1
ATOM 10207 N N . ILE D 1 204 ? -25.729 64.677 111.978 1.00 34.62 236 ILE D N 1
ATOM 10208 C CA . ILE D 1 204 ? -26.236 65.946 111.480 1.00 35.97 236 ILE D CA 1
ATOM 10209 C C . ILE D 1 204 ? -26.919 65.770 110.117 1.00 37.03 236 ILE D C 1
ATOM 10210 O O . ILE D 1 204 ? -26.427 65.023 109.264 1.00 37.05 236 ILE D O 1
ATOM 10215 N N . PRO D 1 205 ? -28.063 66.451 109.915 1.00 37.10 237 PRO D N 1
ATOM 10216 C CA . PRO D 1 205 ? -28.871 66.246 108.719 1.00 37.34 237 PRO D CA 1
ATOM 10217 C C . PRO D 1 205 ? -28.237 66.813 107.447 1.00 37.70 237 PRO D C 1
ATOM 10218 O O . PRO D 1 205 ? -27.463 67.776 107.513 1.00 37.23 237 PRO D O 1
ATOM 10222 N N . VAL D 1 206 ? -28.578 66.213 106.308 1.00 37.72 238 VAL D N 1
ATOM 10223 C CA . VAL D 1 206 ? -28.063 66.642 105.005 1.00 39.24 238 VAL D CA 1
ATOM 10224 C C . VAL D 1 206 ? -29.186 67.073 104.051 1.00 39.63 238 VAL D C 1
ATOM 10225 O O . VAL D 1 206 ? -30.097 66.301 103.762 1.00 38.59 238 VAL D O 1
ATOM 10229 N N . THR D 1 207 ? -29.101 68.311 103.569 1.00 42.35 239 THR D N 1
ATOM 10230 C CA . THR D 1 207 ? -30.009 68.809 102.533 1.00 44.24 239 THR D CA 1
ATOM 10231 C C . THR D 1 207 ? -29.481 68.463 101.139 1.00 44.55 239 THR D C 1
ATOM 10232 O O . THR D 1 207 ? -28.384 68.873 100.759 1.00 44.58 239 THR D O 1
ATOM 10236 N N . VAL D 1 208 ? -30.265 67.693 100.390 1.00 45.11 240 VAL D N 1
ATOM 10237 C CA . VAL D 1 208 ? -29.941 67.386 98.997 1.00 45.85 240 VAL D CA 1
ATOM 10238 C C . VAL D 1 208 ? -30.723 68.328 98.082 1.00 47.40 240 VAL D C 1
ATOM 10239 O O . VAL D 1 208 ? -31.960 68.364 98.107 1.00 45.78 240 VAL D O 1
ATOM 10243 N N . THR D 1 209 ? -29.981 69.100 97.294 1.00 49.96 241 THR D N 1
ATOM 10244 C CA . THR D 1 209 ? -30.560 70.066 96.372 1.00 52.81 241 THR D CA 1
ATOM 10245 C C . THR D 1 209 ? -30.370 69.616 94.925 1.00 54.42 241 THR D C 1
ATOM 10246 O O . THR D 1 209 ? -29.246 69.363 94.475 1.00 54.50 241 THR D O 1
ATOM 10250 N N . VAL D 1 210 ? -31.490 69.493 94.218 1.00 56.20 242 VAL D N 1
ATOM 10251 C CA . VAL D 1 210 ? -31.501 69.279 92.772 1.00 58.29 242 VAL D CA 1
ATOM 10252 C C . VAL D 1 210 ? -32.314 70.422 92.160 1.00 59.79 242 VAL D C 1
ATOM 10253 O O . VAL D 1 210 ? -33.420 70.719 92.623 1.00 59.62 242 VAL D O 1
ATOM 10257 N N . LYS D 1 211 ? -31.756 71.069 91.137 1.00 61.78 243 LYS D N 1
ATOM 10258 C CA . LYS D 1 211 ? -32.431 72.188 90.472 1.00 62.96 243 LYS D CA 1
ATOM 10259 C C . LYS D 1 211 ? -33.757 71.752 89.839 1.00 62.61 243 LYS D C 1
ATOM 10260 O O . LYS D 1 211 ? -33.809 70.784 89.077 1.00 62.25 243 LYS D O 1
ATOM 10266 N N . GLY D 1 212 ? -34.822 72.473 90.182 1.00 62.97 244 GLY D N 1
ATOM 10267 C CA . GLY D 1 212 ? -36.169 72.157 89.711 1.00 62.95 244 GLY D CA 1
ATOM 10268 C C . GLY D 1 212 ? -36.949 71.308 90.699 1.00 63.07 244 GLY D C 1
ATOM 10269 O O . GLY D 1 212 ? -38.174 71.441 90.818 1.00 63.17 244 GLY D O 1
ATOM 10270 N N . GLN D 1 213 ? -36.227 70.438 91.406 1.00 62.70 245 GLN D N 1
ATOM 10271 C CA . GLN D 1 213 ? -36.806 69.524 92.395 1.00 61.42 245 GLN D CA 1
ATOM 10272 C C . GLN D 1 213 ? -36.929 70.178 93.770 1.00 60.00 245 GLN D C 1
ATOM 10273 O O . GLN D 1 213 ? -36.193 71.120 94.079 1.00 59.71 245 GLN D O 1
ATOM 10279 N N . PRO D 1 214 ? -37.868 69.686 94.598 1.00 58.75 246 PRO D N 1
ATOM 10280 C CA . PRO D 1 214 ? -37.935 70.139 95.986 1.00 58.09 246 PRO D CA 1
ATOM 10281 C C . PRO D 1 214 ? -36.797 69.526 96.812 1.00 56.74 246 PRO D C 1
ATOM 10282 O O . PRO D 1 214 ? -36.518 68.324 96.679 1.00 55.95 246 PRO D O 1
ATOM 10286 N N . ASP D 1 215 ? -36.149 70.351 97.642 1.00 54.99 247 ASP D N 1
ATOM 10287 C CA . ASP D 1 215 ? -35.058 69.901 98.514 1.00 52.92 247 ASP D CA 1
ATOM 10288 C C . ASP D 1 215 ? -35.432 68.634 99.273 1.00 51.06 247 ASP D C 1
ATOM 10289 O O . ASP D 1 215 ? -36.575 68.467 99.700 1.00 51.03 247 ASP D O 1
ATOM 10294 N N . VAL D 1 216 ? -34.467 67.733 99.420 1.00 48.77 248 VAL D N 1
ATOM 10295 C CA . VAL D 1 216 ? -34.653 66.539 100.239 1.00 45.92 248 VAL D CA 1
ATOM 10296 C C . VAL D 1 216 ? -33.738 66.658 101.452 1.00 44.85 248 VAL D C 1
ATOM 10297 O O . VAL D 1 216 ? -32.528 66.849 101.310 1.00 43.90 248 VAL D O 1
ATOM 10301 N N . VAL D 1 217 ? -34.331 66.581 102.642 1.00 43.50 249 VAL D N 1
ATOM 10302 C CA . VAL D 1 217 ? -33.574 66.663 103.892 1.00 42.26 249 VAL D CA 1
ATOM 10303 C C . VAL D 1 217 ? -33.432 65.252 104.438 1.00 41.04 249 VAL D C 1
ATOM 10304 O O . VAL D 1 217 ? -34.408 64.655 104.880 1.00 41.20 249 VAL D O 1
ATOM 10308 N N . VAL D 1 218 ? -32.219 64.710 104.367 1.00 39.85 250 VAL D N 1
ATOM 10309 C CA . VAL D 1 218 ? -31.940 63.386 104.917 1.00 37.40 250 VAL D CA 1
ATOM 10310 C C . VAL D 1 218 ? -31.487 63.600 106.364 1.00 37.42 250 VAL D C 1
ATOM 10311 O O . VAL D 1 218 ? -30.432 64.200 106.621 1.00 36.45 250 VAL D O 1
ATOM 10315 N N . LYS D 1 219 ? -32.314 63.154 107.308 1.00 37.61 251 LYS D N 1
ATOM 10316 C CA . LYS D 1 219 ? -32.058 63.427 108.725 1.00 36.98 251 LYS D CA 1
ATOM 10317 C C . LYS D 1 219 ? -31.746 62.184 109.547 1.00 36.23 251 LYS D C 1
ATOM 10318 O O . LYS D 1 219 ? -31.268 62.296 110.675 1.00 36.40 251 LYS D O 1
ATOM 10324 N N . GLU D 1 220 ? -31.996 61.007 108.979 1.00 34.83 252 GLU D N 1
ATOM 10325 C CA . GLU D 1 220 ? -31.716 59.746 109.664 1.00 34.04 252 GLU D CA 1
ATOM 10326 C C . GLU D 1 220 ? -31.135 58.679 108.736 1.00 32.65 252 GLU D C 1
ATOM 10327 O O . GLU D 1 220 ? -31.223 58.807 107.519 1.00 33.28 252 GLU D O 1
ATOM 10333 N N . ASP D 1 221 ? -30.541 57.636 109.325 1.00 30.76 253 ASP D N 1
ATOM 10334 C CA . ASP D 1 221 ? -29.927 56.544 108.577 1.00 30.10 253 ASP D CA 1
ATOM 10335 C C . ASP D 1 221 ? -30.966 55.845 107.720 1.00 32.47 253 ASP D C 1
ATOM 10336 O O . ASP D 1 221 ? -32.070 55.575 108.188 1.00 34.95 253 ASP D O 1
ATOM 10341 N N . GLU D 1 222 ? -30.607 55.551 106.472 1.00 32.18 254 GLU D N 1
ATOM 10342 C CA . GLU D 1 222 ? -31.564 55.043 105.494 1.00 33.48 254 GLU D CA 1
ATOM 10343 C C . GLU D 1 222 ? -31.762 53.530 105.528 1.00 31.32 254 GLU D C 1
ATOM 10344 O O . GLU D 1 222 ? -32.866 53.037 105.284 1.00 32.43 254 GLU D O 1
ATOM 10350 N N . GLU D 1 223 ? -30.697 52.801 105.831 1.00 29.44 255 GLU D N 1
ATOM 10351 C CA . GLU D 1 223 ? -30.645 51.352 105.632 1.00 28.39 255 GLU D CA 1
ATOM 10352 C C . GLU D 1 223 ? -31.494 50.483 106.574 1.00 30.27 255 GLU D C 1
ATOM 10353 O O . GLU D 1 223 ? -31.915 49.373 106.209 1.00 29.71 255 GLU D O 1
ATOM 10359 N N . TYR D 1 224 ? -31.707 50.961 107.796 1.00 30.61 256 TYR D N 1
ATOM 10360 C CA . TYR D 1 224 ? -32.318 50.119 108.827 1.00 31.00 256 TYR D CA 1
ATOM 10361 C C . TYR D 1 224 ? -33.803 49.838 108.567 1.00 31.37 256 TYR D C 1
ATOM 10362 O O . TYR D 1 224 ? -34.333 48.836 109.040 1.00 30.12 256 TYR D O 1
ATOM 10371 N N . LYS D 1 225 ? -34.459 50.718 107.811 1.00 32.94 257 LYS D N 1
ATOM 10372 C CA . LYS D 1 225 ? -35.862 50.507 107.437 1.00 34.61 257 LYS D CA 1
ATOM 10373 C C . LYS D 1 225 ? -36.016 49.491 106.303 1.00 35.90 257 LYS D C 1
ATOM 10374 O O . LYS D 1 225 ? -37.098 48.941 106.107 1.00 38.20 257 LYS D O 1
ATOM 10380 N N . ARG D 1 226 ? -34.932 49.245 105.566 1.00 36.07 258 ARG D N 1
ATOM 10381 C CA . ARG D 1 226 ? -34.933 48.317 104.428 1.00 35.35 258 ARG D CA 1
ATOM 10382 C C . ARG D 1 226 ? -34.785 46.856 104.822 1.00 35.17 258 ARG D C 1
ATOM 10383 O O . ARG D 1 226 ? -33.791 46.201 104.498 1.00 34.97 258 ARG D O 1
ATOM 10391 N N . VAL D 1 227 ? -35.793 46.333 105.511 1.00 34.33 259 VAL D N 1
ATOM 10392 C CA . VAL D 1 227 ? -35.778 44.936 105.919 1.00 33.49 259 VAL D CA 1
ATOM 10393 C C . VAL D 1 227 ? -37.202 44.393 106.087 1.00 34.65 259 VAL D C 1
ATOM 10394 O O . VAL D 1 227 ? -38.142 45.164 106.288 1.00 34.34 259 VAL D O 1
ATOM 10398 N N . ASP D 1 228 ? -37.330 43.069 105.993 1.00 35.57 260 ASP D N 1
ATOM 10399 C CA . ASP D 1 228 ? -38.562 42.351 106.313 1.00 36.97 260 ASP D CA 1
ATOM 10400 C C . ASP D 1 228 ? -38.157 41.074 107.041 1.00 37.88 260 ASP D C 1
ATOM 10401 O O . ASP D 1 228 ? -37.571 40.161 106.437 1.00 37.33 260 ASP D O 1
ATOM 10406 N N . PHE D 1 229 ? -38.463 41.007 108.339 1.00 39.51 261 PHE D N 1
ATOM 10407 C CA . PHE D 1 229 ? -37.986 39.893 109.171 1.00 41.08 261 PHE D CA 1
ATOM 10408 C C . PHE D 1 229 ? -38.521 38.541 108.705 1.00 42.34 261 PHE D C 1
ATOM 10409 O O . PHE D 1 229 ? -37.841 37.526 108.846 1.00 41.61 261 PHE D O 1
ATOM 10417 N N . SER D 1 230 ? -39.727 38.533 108.133 1.00 44.10 262 SER D N 1
ATOM 10418 C CA . SER D 1 230 ? -40.305 37.290 107.617 1.00 45.10 262 SER D CA 1
ATOM 10419 C C . SER D 1 230 ? -39.491 36.714 106.452 1.00 44.93 262 SER D C 1
ATOM 10420 O O . SER D 1 230 ? -39.430 35.494 106.281 1.00 45.27 262 SER D O 1
ATOM 10423 N N . LYS D 1 231 ? -38.845 37.595 105.685 1.00 45.03 263 LYS D N 1
ATOM 10424 C CA . LYS D 1 231 ? -38.028 37.184 104.529 1.00 45.26 263 LYS D CA 1
ATOM 10425 C C . LYS D 1 231 ? -36.602 36.722 104.883 1.00 44.11 263 LYS D C 1
ATOM 10426 O O . LYS D 1 231 ? -36.033 35.869 104.193 1.00 43.68 263 LYS D O 1
ATOM 10432 N N . VAL D 1 232 ? -36.047 37.276 105.961 1.00 42.85 264 VAL D N 1
ATOM 10433 C CA . VAL D 1 232 ? -34.677 36.965 106.417 1.00 41.41 264 VAL D CA 1
ATOM 10434 C C . VAL D 1 232 ? -34.283 35.468 106.375 1.00 42.21 264 VAL D C 1
ATOM 10435 O O . VAL D 1 232 ? -33.230 35.134 105.819 1.00 40.01 264 VAL D O 1
ATOM 10439 N N . PRO D 1 233 ? -35.114 34.567 106.963 1.00 43.31 265 PRO D N 1
ATOM 10440 C CA . PRO D 1 233 ? -34.749 33.141 106.952 1.00 43.47 265 PRO D CA 1
ATOM 10441 C C . PRO D 1 233 ? -34.843 32.480 105.579 1.00 44.29 265 PRO D C 1
ATOM 10442 O O . PRO D 1 233 ? -34.338 31.371 105.396 1.00 43.02 265 PRO D O 1
ATOM 10446 N N . LYS D 1 234 ? -35.474 33.166 104.629 1.00 46.06 266 LYS D N 1
ATOM 10447 C CA . LYS D 1 234 ? -35.789 32.593 103.324 1.00 47.44 266 LYS D CA 1
ATOM 10448 C C . LYS D 1 234 ? -34.745 32.922 102.262 1.00 47.44 266 LYS D C 1
ATOM 10449 O O . LYS D 1 234 ? -34.607 32.182 101.284 1.00 47.77 266 LYS D O 1
ATOM 10455 N N . LEU D 1 235 ? -34.011 34.019 102.463 1.00 46.41 267 LEU D N 1
ATOM 10456 C CA . LEU D 1 235 ? -32.949 34.459 101.534 1.00 46.78 267 LEU D CA 1
ATOM 10457 C C . LEU D 1 235 ? -31.912 33.381 101.206 1.00 46.92 267 LEU D C 1
ATOM 10458 O O . LEU D 1 235 ? -31.629 32.507 102.029 1.00 47.48 267 LEU D O 1
ATOM 10463 N N . LYS D 1 236 ? -31.352 33.445 100.000 1.00 46.97 268 LYS D N 1
ATOM 10464 C CA . LYS D 1 236 ? -30.318 32.491 99.596 1.00 47.81 268 LYS D CA 1
ATOM 10465 C C . LYS D 1 236 ? -28.932 32.902 100.106 1.00 47.87 268 LYS D C 1
ATOM 10466 O O . LYS D 1 236 ? -28.622 34.091 100.223 1.00 47.96 268 LYS D O 1
ATOM 10472 N N . THR D 1 237 ? -28.105 31.905 100.400 1.00 47.99 269 THR D N 1
ATOM 10473 C CA . THR D 1 237 ? -26.723 32.132 100.806 1.00 48.08 269 THR D CA 1
ATOM 10474 C C . THR D 1 237 ? -25.850 32.397 99.574 1.00 48.03 269 THR D C 1
ATOM 10475 O O . THR D 1 237 ? -25.317 31.471 98.947 1.00 47.85 269 THR D O 1
ATOM 10479 N N . VAL D 1 238 ? -25.701 33.681 99.257 1.00 48.12 270 VAL D N 1
ATOM 10480 C CA . VAL D 1 238 ? -25.139 34.137 97.978 1.00 48.13 270 VAL D CA 1
ATOM 10481 C C . VAL D 1 238 ? -23.619 34.006 97.789 1.00 48.39 270 VAL D C 1
ATOM 10482 O O . VAL D 1 238 ? -23.121 34.207 96.679 1.00 46.91 270 VAL D O 1
ATOM 10486 N N . PHE D 1 239 ? -22.891 33.674 98.855 1.00 49.11 271 PHE D N 1
ATOM 10487 C CA . PHE D 1 239 ? -21.427 33.614 98.788 1.00 49.74 271 PHE D CA 1
ATOM 10488 C C . PHE D 1 239 ? -20.872 32.200 98.693 1.00 51.58 271 PHE D C 1
ATOM 10489 O O . PHE D 1 239 ? -19.684 32.018 98.412 1.00 51.18 271 PHE D O 1
ATOM 10497 N N . GLN D 1 240 ? -21.730 31.209 98.928 1.00 54.00 272 GLN D N 1
ATOM 10498 C CA . GLN D 1 240 ? -21.334 29.802 98.838 1.00 56.81 272 GLN D CA 1
ATOM 10499 C C . GLN D 1 240 ? -22.509 28.907 98.459 1.00 58.12 272 GLN D C 1
ATOM 10500 O O . GLN D 1 240 ? -23.582 28.999 99.068 1.00 58.08 272 GLN D O 1
ATOM 10506 N N . LYS D 1 241 ? -22.294 28.049 97.460 1.00 59.92 273 LYS D N 1
ATOM 10507 C CA . LYS D 1 241 ? -23.311 27.084 97.014 1.00 62.36 273 LYS D CA 1
ATOM 10508 C C . LYS D 1 241 ? -23.672 26.121 98.141 1.00 62.55 273 LYS D C 1
ATOM 10509 O O . LYS D 1 241 ? -24.802 26.123 98.632 1.00 63.12 273 LYS D O 1
ATOM 10515 N N . GLU D 1 242 ? -22.694 25.317 98.554 1.00 63.13 274 GLU D N 1
ATOM 10516 C CA . GLU D 1 242 ? -22.895 24.294 99.583 1.00 62.96 274 GLU D CA 1
ATOM 10517 C C . GLU D 1 242 ? -22.799 24.866 101.002 1.00 61.94 274 GLU D C 1
ATOM 10518 O O . GLU D 1 242 ? -21.822 25.534 101.355 1.00 61.81 274 GLU D O 1
ATOM 10524 N N . ASN D 1 243 ? -23.830 24.596 101.801 1.00 60.67 275 ASN D N 1
ATOM 10525 C CA . ASN D 1 243 ? -23.826 24.851 103.250 1.00 59.05 275 ASN D CA 1
ATOM 10526 C C . ASN D 1 243 ? -23.540 26.292 103.677 1.00 57.03 275 ASN D C 1
ATOM 10527 O O . ASN D 1 243 ? -22.996 26.521 104.758 1.00 57.71 275 ASN D O 1
ATOM 10532 N N . GLY D 1 244 ? -23.911 27.257 102.839 1.00 53.51 276 GLY D N 1
ATOM 10533 C CA . GLY D 1 244 ? -23.675 28.669 103.131 1.00 49.41 276 GLY D CA 1
ATOM 10534 C C . GLY D 1 244 ? -24.427 29.158 104.357 1.00 46.71 276 GLY D C 1
ATOM 10535 O O . GLY D 1 244 ? -25.353 28.491 104.832 1.00 45.67 276 GLY D O 1
ATOM 10536 N N . THR D 1 245 ? -24.026 30.324 104.868 1.00 42.67 277 THR D N 1
ATOM 10537 C CA . THR D 1 245 ? -24.677 30.947 106.022 1.00 40.48 277 THR D CA 1
ATOM 10538 C C . THR D 1 245 ? -24.841 32.458 105.849 1.00 38.10 277 THR D C 1
ATOM 10539 O O . THR D 1 245 ? -25.742 33.065 106.429 1.00 37.04 277 THR D O 1
ATOM 10543 N N . VAL D 1 246 ? -23.970 33.062 105.046 1.00 36.78 278 VAL D N 1
ATOM 10544 C CA . VAL D 1 246 ? -23.996 34.515 104.836 1.00 34.57 278 VAL D CA 1
ATOM 10545 C C . VAL D 1 246 ? -25.034 34.906 103.782 1.00 33.06 278 VAL D C 1
ATOM 10546 O O . VAL D 1 246 ? -25.072 34.351 102.685 1.00 31.28 278 VAL D O 1
ATOM 10550 N N . THR D 1 247 ? -25.876 35.870 104.135 1.00 32.89 279 THR D N 1
ATOM 10551 C CA . THR D 1 247 ? -26.894 36.373 103.226 1.00 32.97 279 THR D CA 1
ATOM 10552 C C . THR D 1 247 ? -26.765 37.883 103.142 1.00 34.22 279 THR D C 1
ATOM 10553 O O . THR D 1 247 ? -26.031 38.493 103.931 1.00 35.05 279 THR D O 1
ATOM 10557 N N . ALA D 1 248 ? -27.481 38.489 102.199 1.00 32.46 280 ALA D N 1
ATOM 10558 C CA . ALA D 1 248 ? -27.505 39.932 102.082 1.00 32.39 280 ALA D CA 1
ATOM 10559 C C . ALA D 1 248 ? -28.066 40.531 103.365 1.00 31.95 280 ALA D C 1
ATOM 10560 O O . ALA D 1 248 ? -27.621 41.596 103.825 1.00 33.29 280 ALA D O 1
ATOM 10562 N N . ALA D 1 249 ? -29.029 39.824 103.955 1.00 31.64 281 ALA D N 1
ATOM 10563 C CA . ALA D 1 249 ? -29.679 40.273 105.181 1.00 32.71 281 ALA D CA 1
ATOM 10564 C C . ALA D 1 249 ? -28.724 40.300 106.383 1.00 31.50 281 ALA D C 1
ATOM 10565 O O . ALA D 1 249 ? -28.730 41.260 107.162 1.00 31.40 281 ALA D O 1
ATOM 10567 N N . ASN D 1 250 ? -27.891 39.279 106.538 1.00 28.73 282 ASN D N 1
ATOM 10568 C CA . ASN D 1 250 ? -27.053 39.225 107.740 1.00 28.03 282 ASN D CA 1
ATOM 10569 C C . ASN D 1 250 ? -25.631 39.728 107.533 1.00 28.17 282 ASN D C 1
ATOM 10570 O O . ASN D 1 250 ? -24.792 39.657 108.436 1.00 29.48 282 ASN D O 1
ATOM 10575 N N . ALA D 1 251 ? -25.380 40.265 106.342 1.00 27.83 283 ALA D N 1
ATOM 10576 C CA . ALA D 1 251 ? -24.113 40.916 106.019 1.00 25.44 283 ALA D CA 1
ATOM 10577 C C . ALA D 1 251 ? -24.324 42.418 105.943 1.00 25.23 283 ALA D C 1
ATOM 10578 O O . ALA D 1 251 ? -25.464 42.888 105.846 1.00 22.22 283 ALA D O 1
ATOM 10580 N N . SER D 1 252 ? -23.235 43.187 105.999 1.00 25.09 284 SER D N 1
ATOM 10581 C CA . SER D 1 252 ? -23.337 44.623 105.811 1.00 26.26 284 SER D CA 1
ATOM 10582 C C . SER D 1 252 ? -23.629 44.896 104.348 1.00 25.45 284 SER D C 1
ATOM 10583 O O . SER D 1 252 ? -23.399 44.047 103.494 1.00 25.48 284 SER D O 1
ATOM 10586 N N . THR D 1 253 ? -24.137 46.092 104.091 1.00 26.83 285 THR D N 1
ATOM 10587 C CA . THR D 1 253 ? -24.525 46.538 102.763 1.00 28.05 285 THR D CA 1
ATOM 10588 C C . THR D 1 253 ? -23.501 47.547 102.228 1.00 28.64 285 THR D C 1
ATOM 10589 O O . THR D 1 253 ? -22.523 47.857 102.915 1.00 29.36 285 THR D O 1
ATOM 10593 N N . LEU D 1 254 ? -23.708 48.008 100.989 1.00 28.66 286 LEU D N 1
ATOM 10594 C CA . LEU D 1 254 ? -22.883 49.058 100.372 1.00 25.56 286 LEU D CA 1
ATOM 10595 C C . LEU D 1 254 ? -23.554 50.385 100.641 1.00 25.45 286 LEU D C 1
ATOM 10596 O O . LEU D 1 254 ? -24.768 50.504 100.471 1.00 26.67 286 LEU D O 1
ATOM 10601 N N . ASN D 1 255 ? -22.783 51.378 101.076 1.00 23.03 287 ASN D N 1
ATOM 10602 C CA . ASN D 1 255 ? -23.356 52.632 101.527 1.00 21.57 287 ASN D CA 1
ATOM 10603 C C . ASN D 1 255 ? -22.468 53.847 101.333 1.00 23.38 287 ASN D C 1
ATOM 10604 O O . ASN D 1 255 ? -21.302 53.728 100.964 1.00 24.85 287 ASN D O 1
ATOM 10609 N N . ASP D 1 256 ? -23.044 55.011 101.623 1.00 23.71 288 ASP D N 1
ATOM 10610 C CA . ASP D 1 256 ? -22.384 56.308 101.559 1.00 25.18 288 ASP D CA 1
ATOM 10611 C C . ASP D 1 256 ? -22.471 57.003 102.916 1.00 26.02 288 ASP D C 1
ATOM 10612 O O . ASP D 1 256 ? -23.532 57.000 103.539 1.00 24.61 288 ASP D O 1
ATOM 10617 N N . GLY D 1 257 ? -21.368 57.613 103.361 1.00 25.54 289 GLY D N 1
ATOM 10618 C CA . GLY D 1 257 ? -21.366 58.427 104.589 1.00 26.03 289 GLY D CA 1
ATOM 10619 C C . GLY D 1 257 ? -19.991 58.966 104.959 1.00 26.89 289 GLY D C 1
ATOM 10620 O O . GLY D 1 257 ? -18.983 58.538 104.386 1.00 27.48 289 GLY D O 1
ATOM 10621 N N . ALA D 1 258 ? -19.954 59.927 105.887 1.00 26.83 290 ALA D N 1
ATOM 10622 C CA . ALA D 1 258 ? -18.681 60.400 106.467 1.00 26.81 290 ALA D CA 1
ATOM 10623 C C . ALA D 1 258 ? -18.790 60.711 107.962 1.00 26.88 290 ALA D C 1
ATOM 10624 O O . ALA D 1 258 ? -19.833 61.168 108.427 1.00 23.95 290 ALA D O 1
ATOM 10626 N N . ALA D 1 259 ? -17.698 60.474 108.696 1.00 24.67 291 ALA D N 1
ATOM 10627 C CA . ALA D 1 259 ? -17.602 60.833 110.120 1.00 24.73 291 ALA D CA 1
ATOM 10628 C C . ALA D 1 259 ? -16.313 61.614 110.365 1.00 24.63 291 ALA D C 1
ATOM 10629 O O . ALA D 1 259 ? -15.299 61.349 109.718 1.00 23.98 291 ALA D O 1
ATOM 10631 N N . ALA D 1 260 ? -16.362 62.583 111.279 1.00 25.89 292 ALA D N 1
ATOM 10632 C CA . ALA D 1 260 ? -15.177 63.354 111.662 1.00 24.48 292 ALA D CA 1
ATOM 10633 C C . ALA D 1 260 ? -15.154 63.588 113.171 1.00 26.51 292 ALA D C 1
ATOM 10634 O O . ALA D 1 260 ? -16.204 63.757 113.792 1.00 25.66 292 ALA D O 1
ATOM 10636 N N . LEU D 1 261 ? -13.943 63.593 113.732 1.00 25.69 293 LEU D N 1
ATOM 10637 C CA . LEU D 1 261 ? -13.711 63.831 115.162 1.00 24.76 293 LEU D CA 1
ATOM 10638 C C . LEU D 1 261 ? -12.710 64.975 115.339 1.00 25.80 293 LEU D C 1
ATOM 10639 O O . LEU D 1 261 ? -11.709 65.038 114.610 1.00 24.52 293 LEU D O 1
ATOM 10644 N N . VAL D 1 262 ? -12.970 65.889 116.282 1.00 25.08 294 VAL D N 1
ATOM 10645 C CA . VAL D 1 262 ? -11.960 66.882 116.662 1.00 24.62 294 VAL D CA 1
ATOM 10646 C C . VAL D 1 262 ? -11.143 66.306 117.816 1.00 26.38 294 VAL D C 1
ATOM 10647 O O . VAL D 1 262 ? -11.689 65.961 118.877 1.00 24.51 294 VAL D O 1
ATOM 10651 N N . LEU D 1 263 ? -9.836 66.204 117.593 1.00 25.25 295 LEU D N 1
ATOM 10652 C CA . LEU D 1 263 ? -8.918 65.622 118.560 1.00 25.26 295 LEU D CA 1
ATOM 10653 C C . LEU D 1 263 ? -7.983 66.715 119.019 1.00 26.49 295 LEU D C 1
ATOM 10654 O O . LEU D 1 263 ? -7.556 67.544 118.216 1.00 25.31 295 LEU D O 1
ATOM 10659 N N . MET D 1 264 ? -7.673 66.723 120.315 1.00 27.12 296 MET D N 1
ATOM 10660 C CA . MET D 1 264 ? -6.646 67.615 120.831 1.00 27.76 296 MET D CA 1
ATOM 10661 C C . MET D 1 264 ? -5.900 67.064 122.045 1.00 26.56 296 MET D C 1
ATOM 10662 O O . MET D 1 264 ? -6.265 66.025 122.607 1.00 26.51 296 MET D O 1
ATOM 10667 N N . THR D 1 265 ? -4.800 67.723 122.389 1.00 27.21 297 THR D N 1
ATOM 10668 C CA . THR D 1 265 ? -4.061 67.381 123.592 1.00 27.13 297 THR D CA 1
ATOM 10669 C C . THR D 1 265 ? -4.877 67.901 124.781 1.00 27.94 297 THR D C 1
ATOM 10670 O O . THR D 1 265 ? -5.721 68.786 124.612 1.00 26.99 297 THR D O 1
ATOM 10674 N N . ALA D 1 266 ? -4.647 67.335 125.965 1.00 31.02 298 ALA D N 1
ATOM 10675 C CA . ALA D 1 266 ? -5.307 67.807 127.192 1.00 30.65 298 ALA D CA 1
ATOM 10676 C C . ALA D 1 266 ? -5.035 69.296 127.379 1.00 31.86 298 ALA D C 1
ATOM 10677 O O . ALA D 1 266 ? -5.938 70.061 127.722 1.00 34.32 298 ALA D O 1
ATOM 10679 N N . ASP D 1 267 ? -3.792 69.698 127.111 1.00 32.07 299 ASP D N 1
ATOM 10680 C CA . ASP D 1 267 ? -3.354 71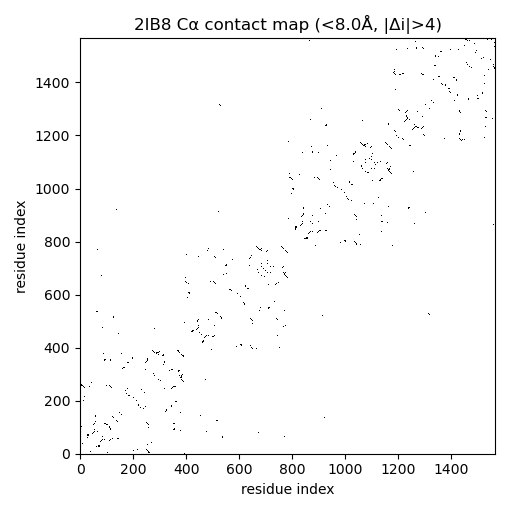.091 127.192 1.00 32.38 299 ASP D CA 1
ATOM 10681 C C . ASP D 1 267 ? -4.080 72.062 126.261 1.00 32.28 299 ASP D C 1
ATOM 10682 O O . ASP D 1 267 ? -4.319 73.213 126.635 1.00 31.13 299 ASP D O 1
ATOM 10687 N N . ALA D 1 268 ? -4.383 71.626 125.037 1.00 30.97 300 ALA D N 1
ATOM 10688 C CA . ALA D 1 268 ? -5.055 72.497 124.066 1.00 31.23 300 ALA D CA 1
ATOM 10689 C C . ALA D 1 268 ? -6.524 72.706 124.439 1.00 30.98 300 ALA D C 1
ATOM 10690 O O . ALA D 1 268 ? -7.053 73.810 124.284 1.00 31.03 300 ALA D O 1
ATOM 10692 N N . ALA D 1 269 ? -7.169 71.640 124.921 1.00 31.25 301 ALA D N 1
ATOM 10693 C CA . ALA D 1 269 ? -8.553 71.689 125.398 1.00 33.08 301 ALA D CA 1
ATOM 10694 C C . ALA D 1 269 ? -8.721 72.685 126.551 1.00 36.55 301 ALA D C 1
ATOM 10695 O O . ALA D 1 269 ? -9.724 73.399 126.614 1.00 37.93 301 ALA D O 1
ATOM 10697 N N . LYS D 1 270 ? -7.738 72.719 127.450 1.00 37.37 302 LYS D N 1
ATOM 10698 C CA . LYS D 1 270 ? -7.679 73.718 128.519 1.00 39.02 302 LYS D CA 1
ATOM 10699 C C . LYS D 1 270 ? -7.506 75.114 127.926 1.00 39.44 302 LYS D C 1
ATOM 10700 O O . LYS D 1 270 ? -8.298 76.008 128.201 1.00 39.77 302 LYS D O 1
ATOM 10706 N N . ARG D 1 271 ? -6.479 75.283 127.092 1.00 40.79 303 ARG D N 1
ATOM 10707 C CA . ARG D 1 271 ? -6.175 76.574 126.478 1.00 41.58 303 ARG D CA 1
ATOM 10708 C C . ARG D 1 271 ? -7.385 77.157 125.764 1.00 42.50 303 ARG D C 1
ATOM 10709 O O . ARG D 1 271 ? -7.638 78.364 125.847 1.00 42.45 303 ARG D O 1
ATOM 10717 N N . LEU D 1 272 ? -8.124 76.289 125.073 1.00 42.26 304 LEU D N 1
ATOM 10718 C CA . LEU D 1 272 ? -9.284 76.687 124.278 1.00 43.00 304 LEU D CA 1
ATOM 10719 C C . LEU D 1 272 ? -10.566 76.714 125.092 1.00 43.99 304 LEU D C 1
ATOM 10720 O O . LEU D 1 272 ? -11.626 77.059 124.568 1.00 44.16 304 LEU D O 1
ATOM 10725 N N . ASN D 1 273 ? -10.465 76.336 126.364 1.00 44.93 305 ASN D N 1
ATOM 10726 C CA . ASN D 1 273 ? -11.603 76.350 127.281 1.00 45.64 305 ASN D CA 1
ATOM 10727 C C . ASN D 1 273 ? -12.792 75.543 126.750 1.00 44.67 305 ASN D C 1
ATOM 10728 O O . ASN D 1 273 ? -13.937 75.998 126.768 1.00 44.28 305 ASN D O 1
ATOM 10733 N N . VAL D 1 274 ? -12.501 74.344 126.260 1.00 44.08 306 VAL D N 1
ATOM 10734 C CA . VAL D 1 274 ? -13.540 73.456 125.744 1.00 43.94 306 VAL D CA 1
ATOM 10735 C C . VAL D 1 274 ? -13.592 72.205 126.598 1.00 43.09 306 VAL D C 1
ATOM 10736 O O . VAL D 1 274 ? -12.568 71.777 127.130 1.00 43.89 306 VAL D O 1
ATOM 10740 N N . THR D 1 275 ? -14.781 71.631 126.746 1.00 42.27 307 THR D N 1
ATOM 10741 C CA . THR D 1 275 ? -14.940 70.434 127.568 1.00 42.46 307 THR D CA 1
ATOM 10742 C C . THR D 1 275 ? -14.729 69.178 126.734 1.00 41.69 307 THR D C 1
ATOM 10743 O O . THR D 1 275 ? -15.507 68.912 125.824 1.00 43.19 307 THR D O 1
ATOM 10747 N N . PRO D 1 276 ? -13.670 68.402 127.040 1.00 41.25 308 PRO D N 1
ATOM 10748 C CA . PRO D 1 276 ? -13.420 67.155 126.318 1.00 40.40 308 PRO D CA 1
ATOM 10749 C C . PRO D 1 276 ? -14.478 66.096 126.607 1.00 39.07 308 PRO D C 1
ATOM 10750 O O . PRO D 1 276 ? -15.005 66.037 127.721 1.00 39.47 308 PRO D O 1
ATOM 10754 N N . LEU D 1 277 ? -14.779 65.272 125.607 1.00 36.40 309 LEU D N 1
ATOM 10755 C CA . LEU D 1 277 ? -15.778 64.211 125.729 1.00 35.16 309 LEU D CA 1
ATOM 10756 C C . LEU D 1 277 ? -15.196 62.902 126.263 1.00 33.84 309 LEU D C 1
ATOM 10757 O O . LEU D 1 277 ? -15.775 62.276 127.152 1.00 34.29 309 LEU D O 1
ATOM 10762 N N . ALA D 1 278 ? -14.049 62.494 125.726 1.00 31.84 310 ALA D N 1
ATOM 10763 C CA . ALA D 1 278 ? -13.428 61.228 126.088 1.00 30.01 310 ALA D CA 1
ATOM 10764 C C . ALA D 1 278 ? -11.911 61.348 125.988 1.00 30.03 310 ALA D C 1
ATOM 10765 O O . ALA D 1 278 ? -11.398 62.270 125.341 1.00 29.74 310 ALA D O 1
ATOM 10767 N N . ARG D 1 279 ? -11.194 60.435 126.640 1.00 29.64 311 ARG D N 1
ATOM 10768 C CA . ARG D 1 279 ? -9.738 60.357 126.501 1.00 29.19 311 ARG D CA 1
ATOM 10769 C C . ARG D 1 279 ? -9.404 59.116 125.700 1.00 27.83 311 ARG D C 1
ATOM 10770 O O . ARG D 1 279 ? -10.064 58.096 125.852 1.00 26.86 311 ARG D O 1
ATOM 10778 N N . ILE D 1 280 ? -8.388 59.212 124.840 1.00 25.84 312 ILE D N 1
ATOM 10779 C CA . ILE D 1 280 ? -7.978 58.084 124.008 1.00 26.08 312 ILE D CA 1
ATOM 10780 C C . ILE D 1 280 ? -6.831 57.409 124.750 1.00 26.35 312 ILE D C 1
ATOM 10781 O O . ILE D 1 280 ? -5.756 57.993 124.878 1.00 27.85 312 ILE D O 1
ATOM 10786 N N . VAL D 1 281 ? -7.078 56.195 125.236 1.00 27.93 313 VAL D N 1
ATOM 10787 C CA . VAL D 1 281 ? -6.163 55.517 126.164 1.00 29.83 313 VAL D CA 1
ATOM 10788 C C . VAL D 1 281 ? -5.087 54.691 125.453 1.00 29.59 313 VAL D C 1
ATOM 10789 O O . VAL D 1 281 ? -3.894 54.873 125.709 1.00 29.54 313 VAL D O 1
ATOM 10793 N N . ALA D 1 282 ? -5.512 53.785 124.575 1.00 27.50 314 ALA D N 1
ATOM 10794 C CA . ALA D 1 282 ? -4.604 52.942 123.816 1.00 27.29 314 ALA D CA 1
ATOM 10795 C C . ALA D 1 282 ? -5.249 52.464 122.515 1.00 27.56 314 ALA D C 1
ATOM 10796 O O . ALA D 1 282 ? -6.467 52.543 122.350 1.00 24.87 314 ALA D O 1
ATOM 10798 N N . PHE D 1 283 ? -4.414 51.952 121.615 1.00 25.16 315 PHE D N 1
ATOM 10799 C CA . PHE D 1 283 ? -4.875 51.342 120.375 1.00 25.25 315 PHE D CA 1
ATOM 10800 C C . PHE D 1 283 ? -3.843 50.350 119.836 1.00 25.30 315 PHE D C 1
ATOM 10801 O O . PHE D 1 283 ? -2.681 50.354 120.274 1.00 26.74 315 PHE D O 1
ATOM 10809 N N . ALA D 1 284 ? -4.257 49.505 118.892 1.00 24.25 316 ALA D N 1
ATOM 10810 C CA . ALA D 1 284 ? -3.375 48.475 118.335 1.00 22.90 316 ALA D CA 1
ATOM 10811 C C . ALA D 1 284 ? -3.845 47.974 116.985 1.00 22.44 316 ALA D C 1
ATOM 10812 O O . ALA D 1 284 ? -5.029 48.074 116.671 1.00 23.10 316 ALA D O 1
ATOM 10814 N N . ASP D 1 285 ? -2.911 47.420 116.208 1.00 22.92 317 ASP D N 1
ATOM 10815 C CA . ASP D 1 285 ? -3.213 46.705 114.967 1.00 24.34 317 ASP D CA 1
ATOM 10816 C C . ASP D 1 285 ? -2.716 45.268 115.044 1.00 24.79 317 ASP D C 1
ATOM 10817 O O . ASP D 1 285 ? -1.639 44.977 115.580 1.00 26.18 317 ASP D O 1
ATOM 10822 N N . ALA D 1 286 ? -3.521 44.371 114.506 1.00 24.13 318 ALA D N 1
ATOM 10823 C CA . ALA D 1 286 ? -3.210 42.955 114.464 1.00 24.43 318 ALA D CA 1
ATOM 10824 C C . ALA D 1 286 ? -3.445 42.468 113.053 1.00 24.61 318 ALA D C 1
ATOM 10825 O O . ALA D 1 286 ? -4.257 43.036 112.327 1.00 23.98 318 ALA D O 1
ATOM 10827 N N . ALA D 1 287 ? -2.740 41.419 112.660 1.00 25.31 319 ALA D N 1
ATOM 10828 C CA . ALA D 1 287 ? -3.006 40.799 111.377 1.00 26.78 319 ALA D CA 1
ATOM 10829 C C . ALA D 1 287 ? -2.870 39.301 111.476 1.00 27.86 319 ALA D C 1
ATOM 10830 O O . ALA D 1 287 ? -2.060 38.784 112.253 1.00 26.73 319 ALA D O 1
ATOM 10832 N N . VAL D 1 288 ? -3.669 38.616 110.674 1.00 28.24 320 VAL D N 1
ATOM 10833 C CA . VAL D 1 288 ? -3.661 37.161 110.592 1.00 28.95 320 VAL D CA 1
ATOM 10834 C C . VAL D 1 288 ? -3.736 36.735 109.127 1.00 30.17 320 VAL D C 1
ATOM 10835 O O . VAL D 1 288 ? -3.675 37.579 108.226 1.00 31.12 320 VAL D O 1
ATOM 10839 N N . GLU D 1 289 ? -3.856 35.430 108.893 1.00 31.76 321 GLU D N 1
ATOM 10840 C CA . GLU D 1 289 ? -4.092 34.888 107.555 1.00 32.61 321 GLU D CA 1
ATOM 10841 C C . GLU D 1 289 ? -5.250 35.651 106.884 1.00 31.64 321 GLU D C 1
ATOM 10842 O O . GLU D 1 289 ? -6.284 35.876 107.517 1.00 30.94 321 GLU D O 1
ATOM 10848 N N . PRO D 1 290 ? -5.067 36.103 105.625 1.00 30.33 322 PRO D N 1
ATOM 10849 C CA . PRO D 1 290 ? -6.069 36.980 104.979 1.00 29.94 322 PRO D CA 1
ATOM 10850 C C . PRO D 1 290 ? -7.509 36.440 105.000 1.00 29.14 322 PRO D C 1
ATOM 10851 O O . PRO D 1 290 ? -8.454 37.210 105.132 1.00 29.56 322 PRO D O 1
ATOM 10855 N N . ILE D 1 291 ? -7.671 35.128 104.865 1.00 30.88 323 ILE D N 1
ATOM 10856 C CA . ILE D 1 291 ? -8.996 34.517 104.890 1.00 32.41 323 ILE D CA 1
ATOM 10857 C C . ILE D 1 291 ? -9.634 34.642 106.277 1.00 33.51 323 ILE D C 1
ATOM 10858 O O . ILE D 1 291 ? -10.860 34.636 106.403 1.00 35.53 323 ILE D O 1
ATOM 10863 N N . ASP D 1 292 ? -8.795 34.785 107.303 1.00 33.50 324 ASP D N 1
ATOM 10864 C CA . ASP D 1 292 ? -9.249 34.753 108.689 1.00 33.02 324 ASP D CA 1
ATOM 10865 C C . ASP D 1 292 ? -9.501 36.121 109.295 1.00 33.12 324 ASP D C 1
ATOM 10866 O O . ASP D 1 292 ? -9.566 36.265 110.519 1.00 33.97 324 ASP D O 1
ATOM 10871 N N . PHE D 1 293 ? -9.686 37.124 108.440 1.00 32.09 325 PHE D N 1
ATOM 10872 C CA . PHE D 1 293 ? -9.948 38.485 108.895 1.00 30.70 325 PHE D CA 1
ATOM 10873 C C . PHE D 1 293 ? -11.044 38.634 109.964 1.00 30.11 325 PHE D C 1
ATOM 10874 O O . PHE D 1 293 ? -10.961 39.568 110.760 1.00 28.30 325 PHE D O 1
ATOM 10882 N N . PRO D 1 294 ? -12.082 37.747 109.986 1.00 29.11 326 PRO D N 1
ATOM 10883 C CA . PRO D 1 294 ? -13.074 37.944 111.073 1.00 30.28 326 PRO D CA 1
ATOM 10884 C C . PRO D 1 294 ? -12.521 37.782 112.493 1.00 28.94 326 PRO D C 1
ATOM 10885 O O . PRO D 1 294 ? -13.065 38.365 113.432 1.00 31.64 326 PRO D O 1
ATOM 10889 N N . ILE D 1 295 ? -11.448 37.020 112.652 1.00 31.04 327 ILE D N 1
ATOM 10890 C CA . ILE D 1 295 ? -10.854 36.819 113.990 1.00 33.04 327 ILE D CA 1
ATOM 10891 C C . ILE D 1 295 ? -9.760 37.838 114.362 1.00 32.68 327 ILE D C 1
ATOM 10892 O O . ILE D 1 295 ? -9.401 37.978 115.531 1.00 31.14 327 ILE D O 1
ATOM 10897 N N . ALA D 1 296 ? -9.249 38.572 113.372 1.00 32.05 328 ALA D N 1
ATOM 10898 C CA . ALA D 1 296 ? -8.260 39.638 113.627 1.00 30.32 328 ALA D CA 1
ATOM 10899 C C . ALA D 1 296 ? -8.630 40.631 114.751 1.00 29.72 328 ALA D C 1
ATOM 10900 O O . ALA D 1 296 ? -7.761 40.965 115.574 1.00 30.98 328 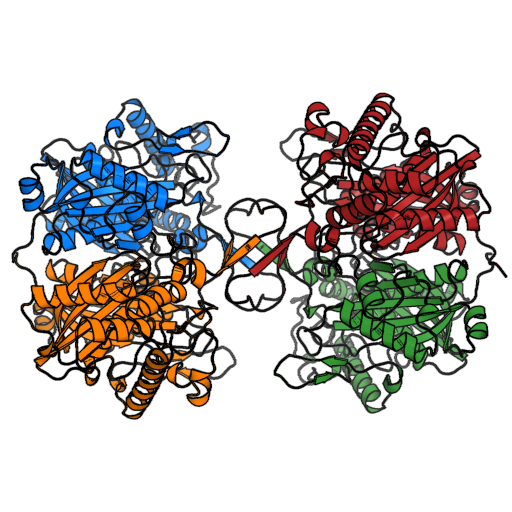ALA D O 1
ATOM 10902 N N . PRO D 1 297 ? -9.895 41.125 114.794 1.00 26.89 329 PRO D N 1
ATOM 10903 C CA . PRO D 1 297 ? -10.242 42.032 115.896 1.00 27.36 329 PRO D CA 1
ATOM 10904 C C . PRO D 1 297 ? -10.099 41.429 117.306 1.00 26.58 329 PRO D C 1
ATOM 10905 O O . PRO D 1 297 ? -10.000 42.175 118.275 1.00 26.95 329 PRO D O 1
ATOM 10909 N N . VAL D 1 298 ? -10.112 40.109 117.410 1.00 27.38 330 VAL D N 1
ATOM 10910 C CA . VAL D 1 298 ? -9.990 39.452 118.712 1.00 30.07 330 VAL D CA 1
ATOM 10911 C C . VAL D 1 298 ? -8.625 39.759 119.302 1.00 31.32 330 VAL D C 1
ATOM 10912 O O . VAL D 1 298 ? -8.516 40.210 120.455 1.00 31.24 330 VAL D O 1
ATOM 10916 N N . TYR D 1 299 ? -7.604 39.523 118.480 1.00 30.77 331 TYR D N 1
ATOM 10917 C CA . TYR D 1 299 ? -6.211 39.792 118.822 1.00 31.59 331 TYR D CA 1
ATOM 10918 C C . TYR D 1 299 ? -5.912 41.270 119.056 1.00 30.94 331 TYR D C 1
ATOM 10919 O O . TYR D 1 299 ? -5.217 41.611 120.013 1.00 29.48 331 TYR D O 1
ATOM 10928 N N . ALA D 1 300 ? -6.445 42.149 118.208 1.00 27.57 332 ALA D N 1
ATOM 10929 C CA . ALA D 1 300 ? -6.212 43.577 118.370 1.00 25.77 332 ALA D CA 1
ATOM 10930 C C . ALA D 1 300 ? -6.819 44.058 119.670 1.00 26.75 332 ALA D C 1
ATOM 10931 O O . ALA D 1 300 ? -6.226 44.879 120.368 1.00 24.70 332 ALA D O 1
ATOM 10933 N N . ALA D 1 301 ? -8.014 43.553 119.994 1.00 25.94 333 ALA D N 1
ATOM 10934 C CA . ALA D 1 301 ? -8.659 43.895 121.260 1.00 27.80 333 ALA D CA 1
ATOM 10935 C C . ALA D 1 301 ? -7.832 43.389 122.448 1.00 27.64 333 ALA D C 1
ATOM 10936 O O . ALA D 1 301 ? -7.607 44.130 123.399 1.00 28.40 333 ALA D O 1
ATOM 10938 N N . SER D 1 302 ? -7.356 42.148 122.356 1.00 29.78 334 SER D N 1
ATOM 10939 C CA . SER D 1 302 ? -6.550 41.537 123.417 1.00 31.73 334 SER D CA 1
ATOM 10940 C C . SER D 1 302 ? -5.263 42.309 123.657 1.00 31.38 334 SER D C 1
ATOM 10941 O O . SER D 1 302 ? -4.863 42.509 124.810 1.00 31.03 334 SER D O 1
ATOM 10944 N N . MET D 1 303 ? -4.625 42.750 122.569 1.00 29.88 335 MET D N 1
ATOM 10945 C CA . MET D 1 303 ? -3.401 43.547 122.654 1.00 28.15 335 MET D CA 1
ATOM 10946 C C . MET D 1 303 ? -3.619 44.818 123.444 1.00 28.34 335 MET D C 1
ATOM 10947 O O . MET D 1 303 ? -2.787 45.191 124.279 1.00 30.83 335 MET D O 1
ATOM 10952 N N . VAL D 1 304 ? -4.739 45.480 123.185 1.00 26.99 336 VAL D N 1
ATOM 10953 C CA . VAL D 1 304 ? -5.083 46.725 123.848 1.00 27.28 336 VAL D CA 1
ATOM 10954 C C . VAL D 1 304 ? -5.307 46.500 125.360 1.00 28.14 336 VAL D C 1
ATOM 10955 O O . VAL D 1 304 ? -4.758 47.229 126.193 1.00 25.54 336 VAL D O 1
ATOM 10959 N N . LEU D 1 305 ? -6.120 45.502 125.699 1.00 28.56 337 LEU D N 1
ATOM 10960 C CA . LEU D 1 305 ? -6.396 45.205 127.106 1.00 29.88 337 LEU D CA 1
ATOM 10961 C C . LEU D 1 305 ? -5.117 44.820 127.836 1.00 31.46 337 LEU D C 1
ATOM 10962 O O . LEU D 1 305 ? -4.846 45.352 128.904 1.00 34.79 337 LEU D O 1
ATOM 10967 N N . LYS D 1 306 ? -4.337 43.916 127.245 1.00 33.26 338 LYS D N 1
ATOM 10968 C CA . LYS D 1 306 ? -3.045 43.505 127.804 1.00 35.11 338 LYS D CA 1
ATOM 10969 C C . LYS D 1 306 ? -2.126 44.710 128.020 1.00 35.32 338 LYS D C 1
ATOM 10970 O O . LYS D 1 306 ? -1.498 44.837 129.077 1.00 35.15 338 LYS D O 1
ATOM 10976 N N . ASP D 1 307 ? -2.086 45.611 127.040 1.00 34.14 339 ASP D N 1
ATOM 10977 C CA . ASP D 1 307 ? -1.243 46.811 127.095 1.00 33.62 339 ASP D CA 1
ATOM 10978 C C . ASP D 1 307 ? -1.592 47.766 128.246 1.00 34.07 339 ASP D C 1
ATOM 10979 O O . ASP D 1 307 ? -0.698 48.285 128.913 1.00 34.34 339 ASP D O 1
ATOM 10984 N N . VAL D 1 308 ? -2.883 48.002 128.464 1.00 33.05 340 VAL D N 1
ATOM 10985 C CA . VAL D 1 308 ? -3.354 48.914 129.505 1.00 36.53 340 VAL D CA 1
ATOM 10986 C C . VAL D 1 308 ? -3.502 48.205 130.874 1.00 37.08 340 VAL D C 1
ATOM 10987 O O . VAL D 1 308 ? -3.694 48.857 131.908 1.00 37.91 340 VAL D O 1
ATOM 10991 N N . GLY D 1 309 ? -3.387 46.879 130.864 1.00 38.06 341 GLY D N 1
ATOM 10992 C CA . GLY D 1 309 ? -3.588 46.054 132.057 1.00 38.68 341 GLY D CA 1
ATOM 10993 C C . GLY D 1 309 ? -5.042 45.907 132.472 1.00 39.47 341 GLY D C 1
ATOM 10994 O O . GLY D 1 309 ? -5.335 45.706 133.657 1.00 40.55 341 GLY D O 1
ATOM 10995 N N . LEU D 1 310 ? -5.964 46.012 131.514 1.00 38.67 342 LEU D N 1
ATOM 10996 C CA . LEU D 1 310 ? -7.387 45.882 131.839 1.00 37.38 342 LEU D CA 1
ATOM 10997 C C . LEU D 1 310 ? -7.878 44.470 131.562 1.00 36.65 342 LEU D C 1
ATOM 10998 O O . LEU D 1 310 ? -7.215 43.699 130.868 1.00 36.30 342 LEU D O 1
ATOM 11003 N N . LYS D 1 311 ? -9.021 44.124 132.150 1.00 36.59 343 LYS D N 1
ATOM 11004 C CA . LYS D 1 311 ? -9.684 42.845 131.876 1.00 37.23 343 LYS D CA 1
ATOM 11005 C C . LYS D 1 311 ? -10.898 43.103 130.980 1.00 35.26 343 LYS D C 1
ATOM 11006 O O . LYS D 1 311 ? -11.460 44.198 130.995 1.00 33.60 343 LYS D O 1
ATOM 11012 N N . LYS D 1 312 ? -11.295 42.096 130.211 1.00 36.56 344 LYS D N 1
ATOM 11013 C CA . LYS D 1 312 ? -12.461 42.222 129.322 1.00 38.75 344 LYS D CA 1
ATOM 11014 C C . LYS D 1 312 ? -13.711 42.665 130.077 1.00 39.12 344 LYS D C 1
ATOM 11015 O O . LYS D 1 312 ? -14.522 43.444 129.563 1.00 38.14 344 LYS D O 1
ATOM 11021 N N . GLU D 1 313 ? -13.825 42.186 131.317 1.00 38.95 345 GLU D N 1
ATOM 11022 C CA . GLU D 1 313 ? -14.944 42.487 132.197 1.00 38.28 345 GLU D CA 1
ATOM 11023 C C . GLU D 1 313 ? -15.017 43.973 132.563 1.00 37.85 345 GLU D C 1
ATOM 11024 O O . GLU D 1 313 ? -16.089 44.473 132.931 1.00 36.66 345 GLU D O 1
ATOM 11030 N N . ASP D 1 314 ? -13.887 44.680 132.446 1.00 36.13 346 ASP D N 1
ATOM 11031 C CA . ASP D 1 314 ? -13.823 46.120 132.773 1.00 35.18 346 ASP D CA 1
ATOM 11032 C C . ASP D 1 314 ? -14.440 47.038 131.712 1.00 34.76 346 ASP D C 1
ATOM 11033 O O . ASP D 1 314 ? -14.615 48.239 131.953 1.00 35.21 346 ASP D O 1
ATOM 11038 N N . ILE D 1 315 ? -14.749 46.485 130.544 1.00 34.47 347 ILE D N 1
ATOM 11039 C CA . ILE D 1 315 ? -15.263 47.280 129.414 1.00 32.96 347 ILE D CA 1
ATOM 11040 C C . ILE D 1 315 ? -16.787 47.432 129.456 1.00 32.49 347 ILE D C 1
ATOM 11041 O O . ILE D 1 315 ? -17.523 46.447 129.343 1.00 32.93 347 ILE D O 1
ATOM 11046 N N . ALA D 1 316 ? -17.246 48.672 129.613 1.00 31.96 348 ALA D N 1
ATOM 11047 C CA . ALA D 1 316 ? -18.681 48.981 129.716 1.00 31.56 348 ALA D CA 1
ATOM 11048 C C . ALA D 1 316 ? -19.474 48.775 128.411 1.00 33.90 348 ALA D C 1
ATOM 11049 O O . ALA D 1 316 ? -20.638 48.346 128.437 1.00 31.88 348 ALA D O 1
ATOM 11051 N N . MET D 1 317 ? -18.852 49.102 127.276 1.00 32.49 349 MET D N 1
ATOM 11052 C CA . MET D 1 317 ? -19.537 49.089 125.977 1.00 33.23 349 MET D CA 1
ATOM 11053 C C . MET D 1 317 ? -18.547 48.690 124.910 1.00 31.20 349 MET D C 1
ATOM 11054 O O . MET D 1 317 ? -17.465 49.282 124.827 1.00 28.84 349 MET D O 1
ATOM 11059 N N . TRP D 1 318 ? -18.913 47.669 124.130 1.00 29.38 350 TRP D N 1
ATOM 11060 C CA . TRP D 1 318 ? -18.135 47.210 122.971 1.00 29.33 350 TRP D CA 1
ATOM 11061 C C . TRP D 1 318 ? -18.752 47.646 121.617 1.00 29.59 350 TRP D C 1
ATOM 11062 O O . TRP D 1 318 ? -19.979 47.560 121.425 1.00 29.37 350 TRP D O 1
ATOM 11073 N N . GLU D 1 319 ? -17.897 48.098 120.690 1.00 27.30 351 GLU D N 1
ATOM 11074 C CA . GLU D 1 319 ? -18.293 48.343 119.290 1.00 26.59 351 GLU D CA 1
ATOM 11075 C C . GLU D 1 319 ? -17.403 47.492 118.399 1.00 26.04 351 GLU D C 1
ATOM 11076 O O . GLU D 1 319 ? -16.272 47.875 118.076 1.00 27.50 351 GLU D O 1
ATOM 11082 N N . VAL D 1 320 ? -17.902 46.309 118.044 1.00 25.66 352 VAL D N 1
ATOM 11083 C CA . VAL D 1 320 ? -17.230 45.391 117.120 1.00 24.84 352 VAL D CA 1
ATOM 11084 C C . VAL D 1 320 ? -17.880 45.534 115.737 1.00 26.84 352 VAL D C 1
ATOM 11085 O O . VAL D 1 320 ? -19.033 45.131 115.554 1.00 26.53 352 VAL D O 1
ATOM 11089 N N . ASN D 1 321 ? -17.159 46.103 114.758 1.00 26.96 353 ASN D N 1
ATOM 11090 C CA . ASN D 1 321 ? -17.825 46.434 113.479 1.00 25.89 353 ASN D CA 1
ATOM 11091 C C . ASN D 1 321 ? -18.539 45.265 112.816 1.00 24.06 353 ASN D C 1
ATOM 11092 O O . ASN D 1 321 ? -17.939 44.204 112.571 1.00 23.57 353 ASN D O 1
ATOM 11097 N N . GLU D 1 322 ? -19.824 45.479 112.512 1.00 23.42 354 GLU D N 1
ATOM 11098 C CA . GLU D 1 322 ? -20.664 44.406 111.970 1.00 25.58 354 GLU D CA 1
ATOM 11099 C C . GLU D 1 322 ? -20.465 44.259 110.458 1.00 27.01 354 GLU D C 1
ATOM 11100 O O . GLU D 1 322 ? -21.412 44.407 109.682 1.00 26.70 354 GLU D O 1
ATOM 11106 N N . ALA D 1 323 ? -19.230 43.985 110.048 1.00 27.29 355 ALA D N 1
ATOM 11107 C CA . ALA D 1 323 ? -18.932 43.727 108.645 1.00 27.14 355 ALA D CA 1
ATOM 11108 C C . ALA D 1 323 ? -19.854 42.625 108.137 1.00 28.90 355 ALA D C 1
ATOM 11109 O O . ALA D 1 323 ? -20.390 42.693 107.021 1.00 26.72 355 ALA D O 1
ATOM 11111 N N . PHE D 1 324 ? -19.996 41.601 108.972 1.00 29.23 356 PHE D N 1
ATOM 11112 C CA . PHE D 1 324 ? -20.910 40.488 108.759 1.00 30.25 356 PHE D CA 1
ATOM 11113 C C . PHE D 1 324 ? -21.409 40.117 110.150 1.00 31.00 356 PHE D C 1
ATOM 11114 O O . PHE D 1 324 ? -20.685 40.310 111.126 1.00 28.82 356 PHE D O 1
ATOM 11122 N N . SER D 1 325 ? -22.651 39.632 110.259 1.00 29.91 357 SER D N 1
ATOM 11123 C CA . SER D 1 325 ? -23.158 39.154 111.560 1.00 28.92 357 SER D CA 1
ATOM 11124 C C . SER D 1 325 ? -22.180 38.138 112.152 1.00 28.97 357 SER D C 1
ATOM 11125 O O . SER D 1 325 ? -21.857 38.175 113.348 1.00 28.47 357 SER D O 1
ATOM 11128 N N . LEU D 1 326 ? -21.695 37.254 111.284 1.00 28.24 358 LEU D N 1
ATOM 11129 C CA . LEU D 1 326 ? -20.694 36.260 111.616 1.00 29.01 358 LEU D CA 1
ATOM 11130 C C . LEU D 1 326 ? -19.516 36.838 112.422 1.00 30.43 358 LEU D C 1
ATOM 11131 O O . LEU D 1 326 ? -19.096 36.260 113.428 1.00 31.86 358 LEU D O 1
ATOM 11136 N N . VAL D 1 327 ? -18.980 37.967 111.973 1.00 30.69 359 VAL D N 1
ATOM 11137 C CA . VAL D 1 327 ? -17.802 38.565 112.614 1.00 30.07 359 VAL D CA 1
ATOM 11138 C C . VAL D 1 327 ? -18.075 38.882 114.088 1.00 28.87 359 VAL D C 1
ATOM 11139 O O . VAL D 1 327 ? -17.259 38.562 114.946 1.00 28.91 359 VAL D O 1
ATOM 11143 N N . VAL D 1 328 ? -19.228 39.487 114.381 1.00 29.91 360 VAL D N 1
ATOM 11144 C CA . VAL D 1 328 ? -19.555 39.867 115.763 1.00 31.21 360 VAL D CA 1
ATOM 11145 C C . VAL D 1 328 ? -19.694 38.642 116.671 1.00 31.64 360 VAL D C 1
ATOM 11146 O O . VAL D 1 328 ? -19.150 38.623 117.785 1.00 29.46 360 VAL D O 1
ATOM 11150 N N . LEU D 1 329 ? -20.406 37.625 116.181 1.00 31.65 361 LEU D N 1
ATOM 11151 C CA . LEU D 1 329 ? -20.584 36.353 116.900 1.00 33.27 361 LEU D CA 1
ATOM 11152 C C . LEU D 1 329 ? -19.276 35.598 117.142 1.00 33.89 361 LEU D C 1
ATOM 11153 O O . LEU D 1 329 ? -19.117 34.958 118.185 1.00 35.41 361 LEU D O 1
ATOM 11158 N N . ALA D 1 330 ? -18.360 35.650 116.178 1.00 32.91 362 ALA D N 1
ATOM 11159 C CA . ALA D 1 330 ? -17.039 35.033 116.323 1.00 32.85 362 ALA D CA 1
ATOM 11160 C C . ALA D 1 330 ? -16.228 35.740 117.417 1.00 33.62 362 ALA D C 1
ATOM 11161 O O . ALA D 1 330 ? -15.535 35.099 118.220 1.00 33.07 362 ALA D O 1
ATOM 11163 N N . ASN D 1 331 ? -16.325 37.067 117.442 1.00 32.93 363 ASN D N 1
ATOM 11164 C CA . ASN D 1 331 ? -15.697 37.848 118.497 1.00 33.81 363 ASN D CA 1
ATOM 11165 C C . ASN D 1 331 ? -16.359 37.656 119.865 1.00 34.14 363 ASN D C 1
ATOM 11166 O O . ASN D 1 331 ? -15.672 37.581 120.884 1.00 33.94 363 ASN D O 1
ATOM 11171 N N . ILE D 1 332 ? -17.686 37.583 119.894 1.00 35.34 364 ILE D N 1
ATOM 11172 C CA . ILE D 1 332 ? -18.384 37.348 121.160 1.00 36.50 364 ILE D CA 1
ATOM 11173 C C . ILE D 1 332 ? -17.969 35.991 121.716 1.00 37.31 364 ILE D C 1
ATOM 11174 O O . ILE D 1 332 ? -17.759 35.849 122.922 1.00 38.96 364 ILE D O 1
ATOM 11179 N N . LYS D 1 333 ? -17.823 35.020 120.817 1.00 37.10 365 LYS D N 1
ATOM 11180 C CA . LYS D 1 333 ? -17.428 33.663 121.172 1.00 36.95 365 LYS D CA 1
ATOM 11181 C C . LYS D 1 333 ? -16.017 33.596 121.763 1.00 37.52 365 LYS D C 1
ATOM 11182 O O . LYS D 1 333 ? -15.833 33.107 122.880 1.00 37.25 365 LYS D O 1
ATOM 11188 N N . MET D 1 334 ? -15.025 34.089 121.020 1.00 37.44 366 MET D N 1
ATOM 11189 C CA . MET D 1 334 ? -13.611 33.923 121.394 1.00 37.26 366 MET D CA 1
ATOM 11190 C C . MET D 1 334 ? -13.206 34.749 122.611 1.00 37.52 366 MET D C 1
ATOM 11191 O O . MET D 1 334 ? -12.388 34.314 123.427 1.00 37.69 366 MET D O 1
ATOM 11196 N N . LEU D 1 335 ? -13.786 35.939 122.732 1.00 35.92 367 LEU D N 1
ATOM 11197 C CA . LEU D 1 335 ? -13.498 36.809 123.848 1.00 35.59 367 LEU D CA 1
ATOM 11198 C C . LEU D 1 335 ? -14.347 36.498 125.087 1.00 36.10 367 LEU D C 1
ATOM 11199 O O . LEU D 1 335 ? -13.973 36.867 126.203 1.00 36.61 367 LEU D O 1
ATOM 11204 N N . GLU D 1 336 ? -15.489 35.839 124.885 1.00 35.51 368 GLU D N 1
ATOM 11205 C CA . GLU D 1 336 ? -16.391 35.456 125.974 1.00 34.65 368 GLU D CA 1
ATOM 11206 C C . GLU D 1 336 ? -16.874 36.692 126.705 1.00 35.29 368 GLU D C 1
ATOM 11207 O O . GLU D 1 336 ? -16.703 36.809 127.917 1.00 34.80 368 GLU D O 1
ATOM 11213 N N . ILE D 1 337 ? -17.454 37.632 125.963 1.00 33.55 369 ILE D N 1
ATOM 11214 C CA . ILE D 1 337 ? -17.985 38.852 126.578 1.00 34.20 369 ILE D CA 1
ATOM 11215 C C . ILE D 1 337 ? -19.509 38.841 126.588 1.00 33.51 369 ILE D C 1
ATOM 11216 O O . ILE D 1 337 ? -20.122 37.984 125.973 1.00 33.97 369 ILE D O 1
ATOM 11221 N N . ASP D 1 338 ? -20.109 39.793 127.290 1.00 33.34 370 ASP D N 1
ATOM 11222 C CA . ASP D 1 338 ? -21.553 39.841 127.426 1.00 34.06 370 ASP D CA 1
ATOM 11223 C C . ASP D 1 338 ? -22.198 40.451 126.168 1.00 35.07 370 ASP D C 1
ATOM 11224 O O . ASP D 1 338 ? -22.002 41.642 125.882 1.00 35.59 370 ASP D O 1
ATOM 11229 N N . PRO D 1 339 ? -22.981 39.641 125.423 1.00 35.73 371 PRO D N 1
ATOM 11230 C CA . PRO D 1 339 ? -23.648 40.128 124.208 1.00 35.85 371 PRO D CA 1
ATOM 11231 C C . PRO D 1 339 ? -24.478 41.390 124.429 1.00 34.83 371 PRO D C 1
ATOM 11232 O O . PRO D 1 339 ? -24.543 42.242 123.539 1.00 35.65 371 PRO D O 1
ATOM 11236 N N . GLN D 1 340 ? -25.077 41.530 125.607 1.00 32.55 372 GLN D N 1
ATOM 11237 C CA . GLN D 1 340 ? -25.838 42.743 125.925 1.00 33.23 372 GLN D CA 1
ATOM 11238 C C . GLN D 1 340 ? -24.980 44.015 125.948 1.00 31.96 372 GLN D C 1
ATOM 11239 O O . GLN D 1 340 ? -25.516 45.121 125.994 1.00 31.79 372 GLN D O 1
ATOM 11245 N N . LYS D 1 341 ? -23.655 43.860 125.935 1.00 32.46 373 LYS D N 1
ATOM 11246 C CA . LYS D 1 341 ? -22.735 45.012 125.973 1.00 30.86 373 LYS D CA 1
ATOM 11247 C C . LYS D 1 341 ? -22.145 45.365 124.588 1.00 30.89 373 LYS D C 1
ATOM 11248 O O . LYS D 1 341 ? -21.351 46.318 124.458 1.00 26.52 373 LYS D O 1
ATOM 11254 N N . VAL D 1 342 ? -22.563 44.618 123.567 1.00 29.65 374 VAL D N 1
ATOM 11255 C CA . VAL D 1 342 ? -21.978 44.708 122.230 1.00 28.86 374 VAL D CA 1
ATOM 11256 C C . VAL D 1 342 ? -22.934 45.313 121.190 1.00 30.17 374 VAL D C 1
ATOM 11257 O O . VAL D 1 342 ? -24.062 44.843 121.016 1.00 29.90 374 VAL D O 1
ATOM 11261 N N . ASN D 1 343 ? -22.471 46.364 120.512 1.00 30.27 375 ASN D N 1
ATOM 11262 C CA . ASN D 1 343 ? -23.226 46.982 119.416 1.00 29.17 375 ASN D CA 1
ATOM 11263 C C . ASN D 1 343 ? -24.655 47.398 119.854 1.00 30.15 375 ASN D C 1
ATOM 11264 O O . ASN D 1 343 ? -25.653 47.189 119.145 1.00 27.44 375 ASN D O 1
ATOM 11269 N N . ILE D 1 344 ? -24.707 48.031 121.029 1.00 31.21 376 ILE D N 1
ATOM 11270 C CA . ILE D 1 344 ? -25.959 48.344 121.753 1.00 33.68 376 ILE D CA 1
ATOM 11271 C C . ILE D 1 344 ? -27.005 49.103 120.929 1.00 32.78 376 ILE D C 1
ATOM 11272 O O . ILE D 1 344 ? -28.209 48.901 121.106 1.00 32.52 376 ILE D O 1
ATOM 11277 N N . ASN D 1 345 ? -26.549 49.990 120.049 1.00 31.24 377 ASN D N 1
ATOM 11278 C CA . ASN D 1 345 ? -27.466 50.824 119.291 1.00 30.24 377 ASN D CA 1
ATOM 11279 C C . ASN D 1 345 ? -27.428 50.524 117.798 1.00 30.47 377 ASN D C 1
ATOM 11280 O O . ASN D 1 345 ? -27.641 51.406 116.960 1.00 32.33 377 ASN D O 1
ATOM 11285 N N . GLY D 1 346 ? -27.172 49.265 117.472 1.00 28.67 378 GLY D N 1
ATOM 11286 C CA . GLY D 1 346 ? -27.106 48.847 116.095 1.00 27.39 378 GLY D CA 1
ATOM 11287 C C . GLY D 1 346 ? -25.683 48.897 115.565 1.00 28.43 378 GLY D C 1
ATOM 11288 O O . GLY D 1 346 ? -24.743 49.230 116.299 1.00 27.68 378 GLY D O 1
ATOM 11289 N N . GLY D 1 347 ? -25.530 48.534 114.291 1.00 28.23 379 GLY D N 1
ATOM 11290 C CA . GLY D 1 347 ? -24.239 48.584 113.612 1.00 27.69 379 GLY D CA 1
ATOM 11291 C C . GLY D 1 347 ? -24.362 48.396 112.116 1.00 28.37 379 GLY D C 1
ATOM 11292 O O . GLY D 1 347 ? -25.464 48.520 111.554 1.00 27.41 379 GLY D O 1
ATOM 11293 N N . ALA D 1 348 ? -23.235 48.053 111.485 1.00 24.34 380 ALA D N 1
ATOM 11294 C CA . ALA D 1 348 ? -23.097 48.053 110.021 1.00 25.84 380 ALA D CA 1
ATOM 11295 C C . ALA D 1 348 ? -24.046 47.115 109.278 1.00 26.24 380 ALA D C 1
ATOM 11296 O O . ALA D 1 348 ? -24.354 47.347 108.095 1.00 26.17 380 ALA D O 1
ATOM 11298 N N . VAL D 1 349 ? -24.498 46.057 109.951 1.00 27.42 381 VAL D N 1
ATOM 11299 C CA . VAL D 1 349 ? -25.417 45.103 109.310 1.00 28.82 381 VAL D CA 1
ATOM 11300 C C . VAL D 1 349 ? -26.758 45.775 109.050 1.00 27.74 381 VAL D C 1
ATOM 11301 O O . VAL D 1 349 ? -27.413 45.491 108.055 1.00 28.44 381 VAL D O 1
ATOM 11305 N N . SER D 1 350 ? -27.153 46.691 109.926 1.00 27.80 382 SER D N 1
ATOM 11306 C CA . SER D 1 350 ? -28.430 47.375 109.755 1.00 27.73 382 SER D CA 1
ATOM 11307 C C . SER D 1 350 ? -28.286 48.837 109.350 1.00 28.21 382 SER D C 1
ATOM 11308 O O . SER D 1 350 ? -29.162 49.387 108.672 1.00 29.24 382 SER D O 1
ATOM 11311 N N . LEU D 1 351 ? -27.191 49.471 109.758 1.00 26.11 383 LEU D N 1
ATOM 11312 C CA . LEU D 1 351 ? -26.980 50.881 109.449 1.00 24.96 383 LEU D CA 1
ATOM 11313 C C . LEU D 1 351 ? -26.212 51.093 108.133 1.00 24.65 383 LEU D C 1
ATOM 11314 O O . LEU D 1 351 ? -26.204 52.200 107.589 1.00 25.32 383 LEU D O 1
ATOM 11319 N N . GLY D 1 352 ? -25.565 50.038 107.644 1.00 23.09 384 GLY D N 1
ATOM 11320 C CA . GLY D 1 352 ? -24.773 50.129 106.420 1.00 26.29 384 GLY D CA 1
ATOM 11321 C C . GLY D 1 352 ? -23.289 50.327 106.704 1.00 26.25 384 GLY D C 1
ATOM 11322 O O . GLY D 1 352 ? -22.915 50.700 107.814 1.00 25.59 384 GLY D O 1
ATOM 11323 N N . HIS D 1 353 ? -22.462 50.111 105.677 1.00 25.02 385 HIS D N 1
ATOM 11324 C CA . HIS D 1 353 ? -21.005 50.046 105.804 1.00 24.83 385 HIS D CA 1
ATOM 11325 C C . HIS D 1 353 ? -20.282 50.846 104.689 1.00 23.10 385 HIS D C 1
ATOM 11326 O O . HIS D 1 353 ? -19.701 50.241 103.785 1.00 22.83 385 HIS D O 1
ATOM 11333 N N . PRO D 1 354 ? -20.300 52.197 104.767 1.00 23.15 386 PRO D N 1
ATOM 11334 C CA . PRO D 1 354 ? -19.436 52.978 103.876 1.00 22.94 386 PRO D CA 1
ATOM 11335 C C . PRO D 1 354 ? -17.999 52.772 104.362 1.00 24.31 386 PRO D C 1
ATOM 11336 O O . PRO D 1 354 ? -17.590 53.350 105.378 1.00 21.91 386 PRO D O 1
ATOM 11340 N N . ILE D 1 355 ? -17.256 51.934 103.657 1.00 21.51 387 ILE D N 1
ATOM 11341 C CA . ILE D 1 355 ? -16.122 51.238 104.272 1.00 23.28 387 ILE D CA 1
ATOM 11342 C C . ILE D 1 355 ? -15.036 52.109 104.935 1.00 23.50 387 ILE D C 1
ATOM 11343 O O . ILE D 1 355 ? -14.590 51.803 106.042 1.00 24.15 387 ILE D O 1
ATOM 11348 N N . GLY D 1 356 ? -14.635 53.208 104.299 1.00 23.10 388 GLY D N 1
ATOM 11349 C CA . GLY D 1 356 ? -13.633 54.079 104.910 1.00 20.64 388 GLY D CA 1
ATOM 11350 C C . GLY D 1 356 ? -14.170 54.926 106.064 1.00 22.39 388 GLY D C 1
ATOM 11351 O O . GLY D 1 356 ? -13.382 55.528 106.787 1.00 20.64 388 GLY D O 1
ATOM 11352 N N . MET D 1 357 ? -15.502 54.969 106.237 1.00 19.79 389 MET D N 1
ATOM 11353 C CA . MET D 1 357 ? -16.144 55.775 107.285 1.00 22.83 389 MET D CA 1
ATOM 11354 C C . MET D 1 357 ? -16.373 55.021 108.611 1.00 21.64 389 MET D C 1
ATOM 11355 O O . MET D 1 357 ? -16.303 55.611 109.702 1.00 21.18 389 MET D O 1
ATOM 11360 N N . SER D 1 358 ? -16.652 53.731 108.501 1.00 22.72 390 SER D N 1
ATOM 11361 C CA . SER D 1 358 ? -17.199 52.938 109.616 1.00 24.46 390 SER D CA 1
ATOM 11362 C C . SER D 1 358 ? -16.324 52.888 110.870 1.00 25.16 390 SER D C 1
ATOM 11363 O O . SER D 1 358 ? -16.847 52.989 111.984 1.00 25.67 390 SER D O 1
ATOM 11366 N N . GLY D 1 359 ? -15.006 52.767 110.683 1.00 25.60 391 GLY D N 1
ATOM 11367 C CA . GLY D 1 359 ? -14.044 52.769 111.805 1.00 24.97 391 GLY D CA 1
ATOM 11368 C C . GLY D 1 359 ? -14.094 54.043 112.629 1.00 24.34 391 GLY D C 1
ATOM 11369 O O . GLY D 1 359 ? -13.852 54.024 113.848 1.00 26.46 391 GLY D O 1
ATOM 11370 N N . ALA D 1 360 ? -14.381 55.158 111.964 1.00 22.12 392 ALA D N 1
ATOM 11371 C CA . ALA D 1 360 ? -14.534 56.432 112.637 1.00 21.36 392 ALA D CA 1
ATOM 11372 C C . ALA D 1 360 ? -15.908 56.544 113.314 1.00 21.31 392 ALA D C 1
ATOM 11373 O O . ALA D 1 360 ? -16.021 57.071 114.433 1.00 21.70 392 ALA D O 1
ATOM 11375 N N . ARG D 1 361 ? -16.949 56.055 112.631 1.00 20.33 393 ARG D N 1
ATOM 11376 C CA . ARG D 1 361 ? -18.315 56.139 113.162 1.00 21.95 393 ARG D CA 1
ATOM 11377 C C . ARG D 1 361 ? -18.425 55.480 114.543 1.00 22.58 393 ARG D C 1
ATOM 11378 O O . ARG D 1 361 ? -18.967 56.072 115.488 1.00 22.94 393 ARG D O 1
ATOM 11386 N N . ILE D 1 362 ? -17.906 54.262 114.638 1.00 21.34 394 ILE D N 1
ATOM 11387 C CA . ILE D 1 362 ? -18.049 53.458 115.856 1.00 24.51 394 ILE D CA 1
ATOM 11388 C C . ILE D 1 362 ? -17.301 54.065 117.052 1.00 25.89 394 ILE D C 1
ATOM 11389 O O . ILE D 1 362 ? -17.793 54.021 118.193 1.00 26.60 394 ILE D O 1
ATOM 11394 N N . VAL D 1 363 ? -16.143 54.672 116.794 1.00 25.92 395 VAL D N 1
ATOM 11395 C CA . VAL D 1 363 ? -15.425 55.387 117.853 1.00 25.89 395 VAL D CA 1
ATOM 11396 C C . VAL D 1 363 ? -16.238 56.615 118.254 1.00 27.87 395 VAL D C 1
ATOM 11397 O O . VAL D 1 363 ? -16.345 56.955 119.449 1.00 29.29 395 VAL D O 1
ATOM 11401 N N . GLY D 1 364 ? -16.838 57.257 117.255 1.00 26.04 396 GLY D N 1
ATOM 11402 C CA . GLY D 1 364 ? -17.690 58.408 117.490 1.00 26.90 396 GLY D CA 1
ATOM 11403 C C . GLY D 1 364 ? -18.915 58.007 118.284 1.00 27.38 396 GLY D C 1
ATOM 11404 O O . GLY D 1 364 ? -19.436 58.798 119.069 1.00 28.55 396 GLY D O 1
ATOM 11405 N N . HIS D 1 365 ? -19.355 56.763 118.115 1.00 27.09 397 HIS D N 1
ATOM 11406 C CA . HIS D 1 365 ? -20.563 56.336 118.811 1.00 30.34 397 HIS D CA 1
ATOM 11407 C C . HIS D 1 365 ? -20.317 56.133 120.313 1.00 30.09 397 HIS D C 1
ATOM 11408 O O . HIS D 1 365 ? -21.064 56.678 121.153 1.00 31.03 397 HIS D O 1
ATOM 11415 N N . LEU D 1 366 ? -19.245 55.412 120.639 1.00 30.58 398 LEU D N 1
ATOM 11416 C CA . LEU D 1 366 ? -18.820 55.226 122.032 1.00 30.06 398 LEU D CA 1
ATOM 11417 C C . LEU D 1 366 ? -18.677 56.558 122.754 1.00 30.29 398 LEU D C 1
ATOM 11418 O O . LEU D 1 366 ? -19.136 56.718 123.886 1.00 32.26 398 LEU D O 1
ATOM 11423 N N . THR D 1 367 ? -18.062 57.524 122.094 1.00 28.53 399 THR D N 1
ATOM 11424 C CA . THR D 1 367 ? -17.868 58.837 122.678 1.00 30.17 399 THR D CA 1
ATOM 11425 C C . THR D 1 367 ? -19.165 59.424 123.205 1.00 32.31 399 THR D C 1
ATOM 11426 O O . THR D 1 367 ? -19.180 60.005 124.299 1.00 32.29 399 THR D O 1
ATOM 11430 N N . HIS D 1 368 ? -20.244 59.283 122.437 1.00 31.85 400 HIS D N 1
ATOM 11431 C CA . HIS D 1 368 ? -21.534 59.862 122.829 1.00 33.22 400 HIS D CA 1
ATOM 11432 C C . HIS D 1 368 ? -22.284 58.979 123.829 1.00 33.53 400 HIS D C 1
ATOM 11433 O O . HIS D 1 368 ? -22.917 59.489 124.756 1.00 35.65 400 HIS D O 1
ATOM 11440 N N . ALA D 1 369 ? -22.166 57.666 123.663 1.00 33.57 401 ALA D N 1
ATOM 11441 C CA . ALA D 1 369 ? -22.974 56.701 124.413 1.00 33.82 401 ALA D CA 1
ATOM 11442 C C . ALA D 1 369 ? -22.478 56.325 125.817 1.00 34.84 401 ALA D C 1
ATOM 11443 O O . ALA D 1 369 ? -23.287 55.958 126.685 1.00 34.49 401 ALA D O 1
ATOM 11445 N N . LEU D 1 370 ? -21.167 56.368 126.040 1.00 32.77 402 LEU D N 1
ATOM 11446 C CA . LEU D 1 370 ? -20.614 55.984 127.353 1.00 33.31 402 LEU D CA 1
ATOM 11447 C C . LEU D 1 370 ? -21.041 56.952 128.460 1.00 33.86 402 LEU D C 1
ATOM 11448 O O . LEU D 1 370 ? -21.267 58.135 128.200 1.00 32.61 402 LEU D O 1
ATOM 11453 N N . LYS D 1 371 ? -21.157 56.449 129.693 1.00 36.03 403 LYS D N 1
ATOM 11454 C CA . LYS D 1 371 ? -21.395 57.309 130.865 1.00 37.64 403 LYS D CA 1
ATOM 11455 C C . LYS D 1 371 ? -20.053 57.709 131.490 1.00 37.05 403 LYS D C 1
ATOM 11456 O O . LYS D 1 371 ? -19.053 57.038 131.267 1.00 35.70 403 LYS D O 1
ATOM 11462 N N . GLN D 1 372 ? -20.032 58.800 132.259 1.00 38.67 404 GLN D N 1
ATOM 11463 C CA . GLN D 1 372 ? -18.794 59.294 132.889 1.00 39.61 404 GLN D CA 1
ATOM 11464 C C . GLN D 1 372 ? -17.992 58.191 133.576 1.00 39.47 404 GLN D C 1
ATOM 11465 O O . GLN D 1 372 ? -18.530 57.427 134.385 1.00 39.95 404 GLN D O 1
ATOM 11471 N N . GLY D 1 373 ? -16.711 58.103 133.224 1.00 37.14 405 GLY D N 1
ATOM 11472 C CA . GLY D 1 373 ? -15.808 57.125 133.815 1.00 36.41 405 GLY D CA 1
ATOM 11473 C C . GLY D 1 373 ? -15.764 55.757 133.167 1.00 36.53 405 GLY D C 1
ATOM 11474 O O . GLY D 1 373 ? -14.840 54.986 133.425 1.00 36.48 405 GLY D O 1
ATOM 11475 N N . GLU D 1 374 ? -16.748 55.444 132.327 1.00 36.71 406 GLU D N 1
ATOM 11476 C CA . GLU D 1 374 ? -16.825 54.128 131.675 1.00 37.74 406 GLU D CA 1
ATOM 11477 C C . GLU D 1 374 ? -15.755 53.925 130.592 1.00 38.52 406 GLU D C 1
ATOM 11478 O O . GLU D 1 374 ? -15.338 54.888 129.938 1.00 37.79 406 GLU D O 1
ATOM 11484 N N . TYR D 1 375 ? -15.330 52.674 130.405 1.00 37.32 407 TYR D N 1
ATOM 11485 C CA . TYR D 1 375 ? -14.448 52.306 129.299 1.00 37.31 407 TYR D CA 1
ATOM 11486 C C . TYR D 1 375 ? -15.228 51.734 128.111 1.00 36.04 407 TYR D C 1
ATOM 11487 O O . TYR D 1 375 ? -16.140 50.915 128.296 1.00 35.74 407 TYR D O 1
ATOM 11496 N N . GLY D 1 376 ? -14.843 52.147 126.898 1.00 33.08 408 GLY D N 1
ATOM 11497 C CA . GLY D 1 376 ? -15.365 51.547 125.663 1.00 31.27 408 GLY D CA 1
ATOM 11498 C C . GLY D 1 376 ? -14.260 51.005 124.763 1.00 29.98 408 GLY D C 1
ATOM 11499 O O . GLY D 1 376 ? -13.228 51.644 124.611 1.00 27.81 408 GLY D O 1
ATOM 11500 N N . LEU D 1 377 ? -14.456 49.816 124.200 1.00 27.95 409 LEU D N 1
ATOM 11501 C CA . LEU D 1 377 ? -13.498 49.259 123.253 1.00 27.81 409 LEU D CA 1
ATOM 11502 C C . LEU D 1 377 ? -14.153 49.135 121.879 1.00 28.09 409 LEU D C 1
ATOM 11503 O O . LEU D 1 377 ? -15.197 48.491 121.731 1.00 27.64 409 LEU D O 1
ATOM 11508 N N . ALA D 1 378 ? -13.547 49.766 120.880 1.00 25.55 410 ALA D N 1
ATOM 11509 C CA . ALA D 1 378 ? -14.013 49.623 119.496 1.00 24.87 410 ALA D CA 1
ATOM 11510 C C . ALA D 1 378 ? -13.005 48.812 118.670 1.00 24.26 410 ALA D C 1
ATOM 11511 O O . ALA D 1 378 ? -11.797 49.048 118.756 1.00 24.04 410 ALA D O 1
ATOM 11513 N N . SER D 1 379 ? -13.496 47.841 117.903 1.00 23.77 411 SER D N 1
ATOM 11514 C CA . SER D 1 379 ? -12.637 47.041 117.019 1.00 23.54 411 SER D CA 1
ATOM 11515 C C . SER D 1 379 ? -13.221 46.898 115.610 1.00 25.14 411 SER D C 1
ATOM 11516 O O . SER D 1 379 ? -14.447 46.909 115.429 1.00 21.67 411 SER D O 1
ATOM 11519 N N . ILE D 1 380 ? -12.345 46.753 114.612 1.00 23.37 412 ILE D N 1
ATOM 11520 C CA . ILE D 1 380 ? -12.808 46.709 113.211 1.00 24.56 412 ILE D CA 1
ATOM 11521 C C . ILE D 1 380 ? -11.881 45.846 112.347 1.00 25.35 412 ILE D C 1
ATOM 11522 O O . ILE D 1 380 ? -10.676 46.095 112.303 1.00 29.52 412 ILE D O 1
ATOM 11527 N N . CYS D 1 381 ? -12.428 44.812 111.707 1.00 24.63 413 CYS D N 1
ATOM 11528 C CA . CYS D 1 381 ? -11.633 43.971 110.792 1.00 24.63 413 CYS D CA 1
ATOM 11529 C C . CYS D 1 381 ? -11.434 44.694 109.451 1.00 24.30 413 CYS D C 1
ATOM 11530 O O . CYS D 1 381 ? -12.189 45.607 109.130 1.00 22.35 413 CYS D O 1
ATOM 11533 N N . ASN D 1 382 ? -10.398 44.310 108.706 1.00 23.85 414 ASN D N 1
ATOM 11534 C CA . ASN D 1 382 ? -10.131 44.887 107.374 1.00 25.65 414 ASN D CA 1
ATOM 11535 C C . ASN D 1 382 ? -9.646 43.869 106.361 1.00 23.46 414 ASN D C 1
ATOM 11536 O O . ASN D 1 382 ? -8.967 42.906 106.722 1.00 26.72 414 ASN D O 1
ATOM 11541 N N . GLY D 1 383 ? -10.023 44.076 105.098 1.00 25.66 415 GLY D N 1
ATOM 11542 C CA . GLY D 1 383 ? -9.572 43.225 103.983 1.00 23.98 415 GLY D CA 1
ATOM 11543 C C . GLY D 1 383 ? -8.069 43.004 103.987 1.00 25.17 415 GLY D C 1
ATOM 11544 O O . GLY D 1 383 ? -7.290 43.932 104.244 1.00 25.11 415 GLY D O 1
ATOM 11545 N N . GLY D 1 384 ? -7.651 41.769 103.734 1.00 24.45 416 GLY D N 1
ATOM 11546 C CA . GLY D 1 384 ? -6.247 41.418 103.844 1.00 24.69 416 GLY D CA 1
ATOM 11547 C C . GLY D 1 384 ? -5.865 40.681 105.126 1.00 26.56 416 GLY D C 1
ATOM 11548 O O . GLY D 1 384 ? -4.751 40.177 105.232 1.00 26.39 416 GLY D O 1
ATOM 11549 N N . GLY D 1 385 ? -6.775 40.632 106.102 1.00 26.77 417 GLY D N 1
ATOM 11550 C CA . GLY D 1 385 ? -6.550 39.876 107.347 1.00 27.28 417 GLY D CA 1
ATOM 11551 C C . GLY D 1 385 ? -6.106 40.724 108.528 1.00 27.45 417 GLY D C 1
ATOM 11552 O O . GLY D 1 385 ? -5.453 40.220 109.446 1.00 29.14 417 GLY D O 1
ATOM 11553 N N . GLY D 1 386 ? -6.459 42.010 108.517 1.00 26.47 418 GLY D N 1
ATOM 11554 C CA . GLY D 1 386 ? -6.069 42.911 109.593 1.00 23.77 418 GLY D CA 1
ATOM 11555 C C . GLY D 1 386 ? -7.229 43.324 110.481 1.00 23.64 418 GLY D C 1
ATOM 11556 O O . GLY D 1 386 ? -8.395 43.014 110.201 1.00 22.72 418 GLY D O 1
ATOM 11557 N N . ALA D 1 387 ? -6.897 44.048 111.543 1.00 21.36 419 ALA D N 1
ATOM 11558 C CA . ALA D 1 387 ? -7.866 44.735 112.368 1.00 23.24 419 ALA D CA 1
ATOM 11559 C C . ALA D 1 387 ? -7.200 45.861 113.130 1.00 23.44 419 ALA D C 1
ATOM 11560 O O . ALA D 1 387 ? -6.007 45.800 113.446 1.00 24.90 419 ALA D O 1
ATOM 11562 N N . SER D 1 388 ? -7.985 46.886 113.424 1.00 24.72 420 SER D N 1
ATOM 11563 C CA . SER D 1 388 ? -7.589 47.919 114.355 1.00 24.68 420 SER D CA 1
ATOM 11564 C C . SER D 1 388 ? -8.510 47.868 115.579 1.00 26.16 420 SER D C 1
ATOM 11565 O O . SER D 1 388 ? -9.655 47.401 115.489 1.00 25.85 420 SER D O 1
ATOM 11568 N N . ALA D 1 389 ? -7.993 48.333 116.710 1.00 23.99 421 ALA D N 1
ATOM 11569 C CA . ALA D 1 389 ? -8.764 48.399 117.969 1.00 25.18 421 ALA D CA 1
ATOM 11570 C C . ALA D 1 389 ? -8.378 49.639 118.755 1.00 24.35 421 ALA D C 1
ATOM 11571 O O . ALA D 1 389 ? -7.222 50.046 118.727 1.00 23.32 421 ALA D O 1
ATOM 11573 N N . MET D 1 390 ? -9.349 50.241 119.440 1.00 25.01 422 MET D N 1
ATOM 11574 C CA . MET D 1 390 ? -9.115 51.424 120.254 1.00 25.72 422 MET D CA 1
ATOM 11575 C C . MET D 1 390 ? -9.900 51.359 121.573 1.00 27.19 422 MET D C 1
ATOM 11576 O O . MET D 1 390 ? -11.084 51.005 121.583 1.00 26.41 422 MET D O 1
ATOM 11581 N N . LEU D 1 391 ? -9.223 51.693 122.673 1.00 27.81 423 LEU D N 1
ATOM 11582 C CA . LEU D 1 391 ? -9.875 51.871 123.976 1.00 26.60 423 LEU D CA 1
ATOM 11583 C C . LEU D 1 391 ? -9.996 53.354 124.320 1.00 27.09 423 LEU D C 1
ATOM 11584 O O . LEU D 1 391 ? -9.013 54.095 124.247 1.00 26.73 423 LEU D O 1
ATOM 11589 N N . ILE D 1 392 ? -11.200 53.786 124.696 1.00 25.44 424 ILE D N 1
ATOM 11590 C CA . ILE D 1 392 ? -11.409 55.161 125.166 1.00 26.56 424 ILE D CA 1
ATOM 11591 C C . ILE D 1 392 ? -12.099 55.147 126.538 1.00 27.35 424 ILE D C 1
ATOM 11592 O O . ILE D 1 392 ? -12.740 54.158 126.901 1.00 27.70 424 ILE D O 1
ATOM 11597 N N . GLN D 1 393 ? -11.975 56.238 127.282 1.00 27.09 425 GLN D N 1
ATOM 11598 C CA . GLN D 1 393 ? -12.699 56.379 128.547 1.00 28.50 425 GLN D CA 1
ATOM 11599 C C . GLN D 1 393 ? -13.429 57.712 128.597 1.00 29.45 425 GLN D C 1
ATOM 11600 O O . GLN D 1 393 ? -12.834 58.758 128.356 1.00 28.33 425 GLN D O 1
ATOM 11606 N N . LYS D 1 394 ? -14.723 57.662 128.915 1.00 30.28 426 LYS D N 1
ATOM 11607 C CA . LYS D 1 394 ? -15.573 58.847 128.952 1.00 31.46 426 LYS D CA 1
ATOM 11608 C C . LYS D 1 394 ? -15.190 59.785 130.098 1.00 33.43 426 LYS D C 1
ATOM 11609 O O . LYS D 1 394 ? -14.923 59.339 131.214 1.00 31.49 426 LYS D O 1
ATOM 11615 N N . LEU D 1 395 ? -15.157 61.082 129.811 1.00 35.61 427 LEU D N 1
ATOM 11616 C CA . LEU D 1 395 ? -14.767 62.091 130.797 1.00 39.55 427 LEU D CA 1
ATOM 11617 C C . LEU D 1 395 ? -15.968 62.738 131.489 1.00 41.36 427 LEU D C 1
ATOM 11618 O O . LEU D 1 395 ? -17.127 62.362 131.262 1.00 42.68 427 LEU D O 1
#

Secondary structure (DSSP, 8-state):
-BPPPEEEEEEEEPPPEETTSTTTTS-HHHHHHHHHHHHHHHHT--GGG--EEEEE-S--TTS-S-HHHHHHHHTT--TT--EEEEEBTBTHHHHHHHHHHHHHHTTS-SEEEEEEEEEGGG--EEE-SSBPPTT-EEEEEHIIIIIIEETTTTEEHHHHHHHHHHHHT--HHHHHHHHHHHHHHHHHHHHTTTTTTTB--EEE--TTS--EEE-S-SGGGS--TTTGGGS--TT-SSS----TTTB---EEEEEEEEEEEHHHHHHTT----EEEEEEEEEE--GGGGGGHHHHHHHHHHHHHT--GGGEEEEEE--SBHHHHHHHHHHHT--GGGBSTT--HHHH---HHHHHHHHHHHHHHHS-TT-EEEEEEEETTTEEEEEEEEE-/-BPPPEEEEEEEEPPPEETTSTTTTS-HHHHHHHHHHHHHHHHTS-GGG--EEEEE-S--TTS-S-HHHHHHHHTT--TT--EEEEEBTBTHHHHHHHHHHHHHHTTS-SEEEEEEEEEGGG--EEE-SSBPPTT-EEEEEHIIIIIIB-TTT-SBHHHHHHHHHHHTT--HHHHHHHHHHHHHHHHHHHHTTTTTTTB--EEE--TTS--EEE-S-SGGGS--TTTGGGS--TT-SSS----TTTB---EEEEEEEEEEEHHHHHHTT---SEEEEEEEEEE--GGGGGGHHHHHHHHHHHHHT--GGGEEEEEE--SBHHHHHHHHHHHT--GGGBSTT--HHHH---HHHHHHHHHHHHHHHS-TT-EEEEEEEETTTEEEEEEEEE-/--B---EEEEEEEEPPPEETTSTTTTS-HHHHHHHHHHHHHHHHT--GGG--EEEEE-S--TTS-S-HHHHHHHHTT--TT--EEEEEBTBTHHHHHHHHHHHHHHTTS-SEEEEEEEEEGGG--EEE-SSBPPTTEEEEEEHIIIIIIEETTTTEEHHHHHHHHHHHHT--HHHHHHHHHHHHHHHHHHHHTTTTTTTB--EEE--TTS--EEE-S-SGGGS--TTTGGG---SS-STT----TTTB---EEEEEEEEEEEHHHHHHTT----EEEEEEEEEE--GGGGGGHHHHHHHHHHHHHT--GGGEEEEEE--SBHHHHHHHHHHHT--GGGBSTT--HHHH---TTTHHHHHHHHHHHHS-TT-EEEEEEEETTTEEEEEEEEE-/---B---EEEEEEEEPPPEETTSTTTTS-HHHHHHHHHHHHHHHHT--GGG--EEEEE-S--TTS-S-HHHHHHHHTT--TT--EEEEEBTBTHHHHHHHHHHHHHHTTS-SEEEEEEEEEGGG--EEE-SSBPPTT-EEEEEHIIIIIIB-TTT-SBHHHHHHHHHHHTT--HHHHHHHHHHHHHHHHHHHHHTTTTTTB--EEE--TTSPPEEE-S-SGGGS--TTTTTTS--TT-STT----TTTB---EEEEEEEEEEEHHHHHHTT----EEEEEEEEEE--GGGTTTHHHHHHHHHHHHHT--GGG-SEEEE--SBHHHHHHHHHHHT--GGGBSTT--HHHH---HHHHHHHHHHHHHHHPPTT-EEEEEEEETTTEEEEEEEEE-

Foldseek 3Di:
DAFFWKFFQFKAKAAWAAQVGDCLVDAQLLLLLVQVLLQCVSSVDDLALAAEEEAEEQQCPPVDPQSQLSNSVNNVHDPNYYYYYAYPALLQFQVQVVVVSVCQRVVVGFKHKGFYWFNLNPRDWDFDPDDADPPGGDTHGCCVPRHFAFPPVRAGLLVLLQVLCVVVVPAQVNLLVLLVLQLVLQVVCVVVVLCVRHHDWDWDDDVPDDIDIHGHQDQSVPDDSVCSVVFAQVRDRPRHRFGLLQAFHAIGMIMMTMMGGPVVCVVRVTDTFKIWQDKAKFFDQQSNLLCQQLVRQVVGCVVRVHAPVQAQAEEEACNGSSSVVSNCSVNVDDPCRYCSNHHRSNRHDSRSGRNSSVVNSCSSPDDAQHKYKYKYTRGRGMMMITIMGTD/DFFFWKFFQFKAKAAWAAQVGDCLVDQQLLLLLVQQLLQVVSSVFDLQLAAEEEAEEQQCPPSDPQSQLSNCVSNVRDPNYYYDYAHPALQQFQVQVVVVSVCCRVVVGFKHKGFYWFNLNPRDWDDDPDDADPPGDDTDGCCVVRHFAFPPVRAGLLLLLQVLCVVVVPALVNLLVLLVVQLVLQVVCVVVVVCVRHHDWDWDDDPPDDIDIHGHQDQSVPDDSVCSVVFAQVRDNPRHRFGLLQAFHAIGMIMMTMMGGPVVCVVRVGDGFWIWDDKFKFFDALSQLLCQQLVRQVVGCVVRVHQPVQAQAEEEACRGSSSVVSNCVVNVDDVCRYSSRHHRSNRHDSSSGRNSSSVSSCSRPDDAQHKYKYKYTRGRGMMMMTIMGTD/DDQWFWKFFQFKAKAAWAAQVGDCLVDQQLCLLLVQLLLQCVSSVFDLALAAEEEEEEQQCPPSDPQSQLSNSVSNVHDPNYYYDYAYPALQQFQVQVVVVVVCQGVVVGFKHKGFYWFNLNPRDWDDDPDDADPPGDDTGGCCVVRHFAFPPVRAGLLLLLQVLCVVVVPAQVNLLVLLVQQLVLQVVCVVVCVCVRHYDWDWDDDPPDDIDIRGHQDQSVPDDSVCSVVFAAPRDNPRHRFGLLQAFHAIGMMMMTMMGGPVVCVVRVGDGFWTWDDKFKFFDALSQLLCQQLVRQVVRCVVVVHAQVQAQAEEEAPNGSSSVVSNCVVNVDDVCRYSNNHHRSNRHDSSRGRNSSSVSSCSRPDDAFHKYKYKYTRRRGMMMITIMGTD/DDDQWFWKFFLAKAKAAWAAQVGDCLVPAQLLLLLVQVLLQCVSSVFDLALAAEEEAEEQQCPPVDPQSQLSSSVSNVHDPNYYYDYAHPALQQFQVQVVVVRVCQGVVVGFKHKGFYWFNLNPRAWDWDPDDADPPGTDTHGCCVVRHAAFPPVRAGLLLLLQVLCVVVVPAQVNLLVLLVVQLVLQVVCVVVCVCVRHYDWDWDDDPPDDIDIRGHQDQSVPDDSVCSVVFDQPRDDPRHRFGLSQAFHAITMIMMIMMGGPVVCVVRVTDTWKIWDDKFKFFDAQSQLLCQQLVRQVVGCVVVVHALQQAQAEEEAPNGSSSVVSNCVVNVHDPCRYCNRHHRSRRHDSRSGRNSSSVSSCSSPDDAFHKYKYKYTRRRGMIMITIMGTD

Nearest PDB structures (foldseek):
  2ibw-assembly1_C  TM=1.001E+00  e=8.102E-87  Homo sapiens
  6bn2-assembly1_A-2  TM=9.902E-01  e=1.517E-62  Elizabethkingia anophelis NUHP1
  8gqn-assembly1_D  TM=9.789E-01  e=4.837E-52  Pseudomonas aeruginosa PAO1
  5f38-assembly1_B  TM=9.692E-01  e=4.837E-52  Escherichia coli K-12
  2wl4-assembly1_D  TM=9.707E-01  e=1.426E-46  Zoogloea ramigera

InterPro domains:
  IPR002155 Thiolase [PIRSF000429] (40-426)
  IPR002155 Thiolase [TIGR01930] (44-425)
  IPR002155 Thiolase [cd00751] (43-426)
  IPR016039 Thiolase-like [G3DSA:3.40.47.10] (32-427)
  IPR016039 Thiolase-like [SSF53901] (41-305)
  IPR016039 Thiolase-like [SSF53901] (305-424)
  IPR020610 Thiolase, active site [PS00099] (408-421)
  IPR020613 Thiolase, conserved site [PS00737] (375-391)
  IPR020615 Thiolase, acyl-enzyme intermediate active site [PS00098] (122-140)
  IPR020616 Thiolase, N-terminal [PF00108] (42-298)
  IPR020617 Thiolase, C-terminal [PF02803] (307-426)

Organism: Homo sapiens (NCBI:txid9606)

GO terms:
  GO:0005783 endoplasmic reticulum (C, IDA)
  GO:0034736 cholesterol O-acyltransferase activity (F, IDA)
  GO:0005739 mitochondrion (C, IDA)
  GO:0003985 acetyl-CoA C-acetyltransferase activity (F, EXP)
  GO:0003985 acetyl-CoA C-acetyltransferase activity (F, TAS)
  GO:0005739 mitochondrion (C, HTP)
  GO:0005759 mitochondrial matrix (C, TAS)
  GO:0030955 potassium ion binding (F, IDA)
  GO:0016453 C-acetyltransferase activity (F, IDA)
  GO:0015936 coenzyme A metabolic process (P, IDA)
  GO:0015937 coenzyme A biosynthetic process (P, IDA)
  GO:0003985 acetyl-CoA C-acetyltransferase activity (F, IDA)
  GO:1902860 propionyl-CoA biosynthetic process (P, IDA)
  GO:0046356 acetyl-CoA catabolic process (P, IDA)
  GO:0006085 acetyl-CoA biosynthetic process (P, IDA)
  GO:1902224 ketone body metabolic process (P, IC)
  GO:0006550 L-isoleucine catabolic process (P, TAS)
  GO:0003985 acetyl-CoA C-acetyltransferase activity (F, IMP)
  GO:0046952 ketone body catabolic process (P, IMP)
  GO:0006550 L-isoleucine catabolic process (P, IMP)